Protein 2LJW (pdb70)

Foldseek 3Di:
DALVVLQVLCCVQVVFRFQWDWDCPPNFIWTWTAPDGQVDPPRPDHPVVRSVNSRVVVVVCVQLVQVCQVSVPSVPDNDDHDDVRTPGRGRPSDVSNCVNVDPD

Organism: Nostoc sp. (strain PCC 7120 / SAG 25.82 / UTEX 2576) (NCBI:txid103690)

Radius of gyration: 13.97 Å; Cα contacts (8 Å, |Δi|>4): 155; chains: 1; bounding box: 32×27×46 Å

B-factor: mean 37.46, std 22.88, range [0.03, 75.54]

Sequence (104 aa):
MTGQELRQLLLDKWGYSYDVQFRRTQGKIFLQVMWKYLEQASFPMNETEYQEHLDSVANYLHALGGAVQVKTFITQTKERPRLGKAVSIPLDLGERASEWIILEMTGQELRQLLLDKWGYSYDVQFRRTQGKIFLQVMWKYLEQASFPMNETEYQEHLDSVANYLHALGGAVQVKTFITQTKERPRLGKAVSIPLDLGERASEWIILEMTGQELRQLLLDKWGYSYDVQFRRTQGKIFLQVMWKYLEQASFPMNETEYQEHLDSVANYLHALGGAVQVKTFITQTKERPRLGKAVSIPLDLGERASEWIILEMTGQELRQLLLDKWGYSYDVQFRRTQGKIFLQVMWKYLEQASFPMNETEYQEHLDSVANYLHALGGAVQVKTFITQTKERPRLGKAVSIPLDLGERASEWIILEMTGQELRQLLLDKWGYSYDVQFRRTQGKIFLQVMWKYLEQASFPMNETEYQEHLDSVANYLHALGGAVQVKTFITQTKERPRLGKAVSIPLDLGERASEWIILEMTGQELRQLLLDKWGYSYDVQFRRTQGKIFLQVMWKYLEQASFPMNETEYQEHLDSVANYLHALGGAVQVKTFITQTKERPRLGKAVSIPLDLGERASEWIILEMTGQELRQLLLDKWGYSYDVQFRRTQGKIFLQVMWKYLEQASFPMNETEYQEHLDSVANYLHALGGAVQVKTFITQTKERPRLGKAVSIPLDLGERASEWIILEMTGQELRQLLLDKWGYSYDVQFRRTQGKIFLQVMWKYLEQASFPMNETEYQEHLDSVANYLHALGGAVQVKTFITQTKERPRLGKAVSIPLDLGERASEWIILEMTGQELRQLLLDKWGYSYDVQFRRTQGKIFLQVMWKYLEQASFPMNETEYQEHLDSVANYLHALGGAVQVKTFITQTKERPRLGKAVSIPLDLGERASEWIILEMTGQELRQLLLDKWGYSYDVQFRRTQGKIFLQVMWKYLEQASFPMNETEYQEHLDSVANYLHALGGAVQVKTFITQTKERPRLGKAVSIPLDLGERASEWIILEMTGQELRQLLLDKWGYSYDVQFRRTQGKIFLQVMWKYLEQASFPMNETEYQEHLDSVANYLHALGGAVQVKTFITQTKERPRLGKAVSIPLDLGERASEWIILEMTGQELRQLLLDKWGYSYDVQFRRTQGKIFLQVMWKYLEQASFPMNETEYQEHLDSVANYLHALGGAVQVKTFITQTKERPRLGKAVSIPLDLGERASEWIILEMTGQELRQLLLDKWGYSYDVQFRRTQGKIFLQVMWKYLEQASFPMNETEYQEHLDSVANYLHALGGAVQVKTFITQTKERPRLGKAVSIPLDLGERASEWIILEMTGQELRQLLLDKWGYSYDVQFRRTQGKIFLQVMWKYLEQASFPMNETEYQEHLDSVANYLHALGGAVQVKTFITQTKERPRLGKAVSIPLDLGERASEWIILEMTGQELRQLLLDKWGYSYDVQFRRTQGKIFLQVMWKYLEQASFPMNETEYQEHLDSVANYLHALGGAVQVKTFITQTKERPRLGKAVSIPLDLGERASEWIILEMTGQELRQLLLDKWGYSYDVQFRRTQGKIFLQVMWKYLEQASFPMNETEYQEHLDSVANYLHALGGAVQVKTFITQTKERPRLGKAVSIPLDLGERASEWIILEMTGQELRQLLLDKWGYSYDVQFRRTQGKIFLQVMWKYLEQASFPMNETEYQEHLDSVANYLHALGGAVQVKTFITQTKERPRLGKAVSIPLDLGERASEWIILEMTGQELRQLLLDKWGYSYDVQFRRTQGKIFLQVMWKYLEQASFPMNETEYQEHLDSVANYLHALGGAVQVKTFITQTKERPRLGKAVSIPLDLGERASEWIILEMTGQELRQLLLDKWGYSYDVQFRRTQGKIFLQVMWKYLEQASFPMNETEYQEHLDSVANYLHALGGAVQVKTFITQTKERPRLGKAVSIPLDLGERASEWIILEMTGQELRQLLLDKWGYSYDVQFRRTQGKIFLQVMWKYLEQASFPMNETEYQEHLDSVANYLHALGGAVQVKTFITQTKERPRLGKAVSIPLDLGERASEWIILE

Nearest PDB structures (foldseek):
  2ljw-assembly1_A  TM=9.481E-01  e=5.093E-18  Nostoc sp. PCC 7120 = FACHB-418
  2ltr-assembly1_A  TM=3.806E-01  e=2.805E+00  Caenorhabditis elegans
  9asq-assembly1_B  TM=3.616E-01  e=1.918E+00  Homo sapiens
  2ljw-assembly1_A  TM=9.619E-01  e=2.493E-18  Nostoc sp. PCC 7120 = FACHB-418
  7re4-assembly2_C  TM=4.868E-01  e=3.995E+00  Acinetobacter baumannii NIPH 201

Secondary structure (DSSP, 8-state):
--HHHHHHHHHHHHSS-EEEEEEEETTEEEEEEEEEETTSTT-SS-HHHHHHHHHHHHHHHHHHS-HHHHHHHHHH-----BTTB-EEEEE--HHHHHHHHT--

InterPro domains:
  IPR021420 Protein of unknown function DUF3067 [PF11267] (4-101)
  IPR021420 Protein of unknown function DUF3067 [PTHR35126] (1-101)

Structure (mmCIF, N/CA/C/O backbone):
data_2LJW
#
_entry.id   2LJW
#
loop_
_atom_site.group_PDB
_atom_site.id
_atom_site.type_symbol
_atom_site.label_atom_id
_atom_site.label_alt_id
_atom_site.label_comp_id
_atom_site.label_asym_id
_atom_site.label_entity_id
_atom_site.label_seq_id
_atom_site.pdbx_PDB_ins_code
_atom_site.Cartn_x
_atom_site.Cartn_y
_atom_site.Cartn_z
_atom_site.occupancy
_atom_site.B_iso_or_equiv
_atom_site.auth_seq_id
_atom_site.auth_comp_id
_atom_site.auth_asym_id
_atom_site.auth_atom_id
_atom_site.pdbx_PDB_model_num
ATOM 1 N N . MET A 1 1 ? -10.854 0.389 1.623 1.00 20.51 1 MET A N 1
ATOM 2 C CA . MET A 1 1 ? -9.883 -0.008 0.589 1.00 41.34 1 MET A CA 1
ATOM 3 C C . MET A 1 1 ? -10.215 -1.415 0.073 1.00 23.43 1 MET A C 1
ATOM 4 O O . MET A 1 1 ? -10.293 -2.365 0.858 1.00 14.43 1 MET A O 1
ATOM 20 N N . THR A 1 2 ? -10.422 -1.514 -1.238 1.00 63.25 2 THR A N 1
ATOM 21 C CA . THR A 1 2 ? -10.401 -2.775 -1.994 1.00 44.32 2 THR A CA 1
ATOM 22 C C . THR A 1 2 ? -9.109 -2.808 -2.825 1.00 60.10 2 THR A C 1
ATOM 23 O O . THR A 1 2 ? -8.392 -1.800 -2.887 1.00 61.25 2 THR A O 1
ATOM 34 N N . GLY A 1 3 ? -8.800 -3.964 -3.444 1.00 62.13 3 GLY A N 1
ATOM 35 C CA . GLY A 1 3 ? -7.675 -4.072 -4.388 1.00 34.11 3 GLY A CA 1
ATOM 36 C C . GLY A 1 3 ? -7.838 -3.136 -5.581 1.00 40.11 3 GLY A C 1
ATOM 37 O O . GLY A 1 3 ? -6.849 -2.685 -6.177 1.00 10.22 3 GLY A O 1
ATOM 41 N N . GLN A 1 4 ? -9.118 -2.867 -5.918 1.00 52.24 4 GLN A N 1
ATOM 42 C CA . GLN A 1 4 ? -9.525 -1.867 -6.910 1.00 33.14 4 GLN A CA 1
ATOM 43 C C . GLN A 1 4 ? -9.078 -0.458 -6.459 1.00 73.41 4 GLN A C 1
ATOM 44 O O . GLN A 1 4 ? -8.314 0.195 -7.159 1.00 22.42 4 GLN A O 1
ATOM 58 N N . GLU A 1 5 ? -9.548 -0.030 -5.262 1.00 20.52 5 GLU A N 1
ATOM 59 C CA . GLU A 1 5 ? -9.244 1.311 -4.692 1.00 34.24 5 GLU A CA 1
ATOM 60 C C . GLU A 1 5 ? -7.734 1.521 -4.533 1.00 62.05 5 GLU A C 1
ATOM 61 O O . GLU A 1 5 ? -7.239 2.635 -4.705 1.00 11.32 5 GLU A O 1
ATOM 73 N N . LEU A 1 6 ? -7.028 0.421 -4.223 1.00 13.22 6 LEU A N 1
ATOM 74 C CA . LEU A 1 6 ? -5.592 0.432 -3.943 1.00 2.44 6 LEU A CA 1
ATOM 75 C C . LEU A 1 6 ? -4.800 0.754 -5.215 1.00 31.34 6 LEU A C 1
ATOM 76 O O . LEU A 1 6 ? -4.013 1.700 -5.216 1.00 23.43 6 LEU A O 1
ATOM 92 N N . ARG A 1 7 ? -5.056 -0.001 -6.307 1.00 71.23 7 ARG A N 1
ATOM 93 C CA . ARG A 1 7 ? -4.381 0.232 -7.600 1.00 71.23 7 ARG A CA 1
ATOM 94 C C . ARG A 1 7 ? -4.749 1.609 -8.177 1.00 73.32 7 ARG A C 1
ATOM 95 O O . ARG A 1 7 ? -3.893 2.280 -8.732 1.00 32.24 7 ARG A O 1
ATOM 116 N N . GLN A 1 8 ? -6.027 2.018 -8.020 1.00 22.24 8 GLN A N 1
ATOM 117 C CA . GLN A 1 8 ? -6.521 3.325 -8.501 1.00 44.40 8 GLN A CA 1
ATOM 118 C C . GLN A 1 8 ? -5.870 4.472 -7.713 1.00 14.33 8 GLN A C 1
ATOM 119 O O . GLN A 1 8 ? -5.652 5.545 -8.258 1.00 63.35 8 GLN A O 1
ATOM 133 N N . LEU A 1 9 ? -5.535 4.215 -6.438 1.00 64.13 9 LEU A N 1
ATOM 134 C CA . LEU A 1 9 ? -4.836 5.186 -5.579 1.00 0.25 9 LEU A CA 1
ATOM 135 C C . LEU A 1 9 ? -3.379 5.371 -6.060 1.00 53.34 9 LEU A C 1
ATOM 136 O O . LEU A 1 9 ? -2.838 6.467 -5.981 1.00 61.45 9 LEU A O 1
ATOM 152 N N . LEU A 1 10 ? -2.773 4.280 -6.577 1.00 1.12 10 LEU A N 1
ATOM 153 C CA . LEU A 1 10 ? -1.387 4.285 -7.103 1.00 62.50 10 LEU A CA 1
ATOM 154 C C . LEU A 1 10 ? -1.334 4.915 -8.521 1.00 72.51 10 LEU A C 1
ATOM 155 O O . LEU A 1 10 ? -0.390 5.643 -8.857 1.00 42.11 10 LEU A O 1
ATOM 171 N N . LEU A 1 11 ? -2.370 4.624 -9.333 1.00 61.22 11 LEU A N 1
ATOM 172 C CA . LEU A 1 11 ? -2.446 5.026 -10.756 1.00 51.42 11 LEU A CA 1
ATOM 173 C C . LEU A 1 11 ? -2.823 6.513 -10.896 1.00 33.40 11 LEU A C 1
ATOM 174 O O . LEU A 1 11 ? -2.215 7.232 -11.689 1.00 73.54 11 LEU A O 1
ATOM 190 N N . ASP A 1 12 ? -3.824 6.968 -10.117 1.00 43.13 12 ASP A N 1
ATOM 191 C CA . ASP A 1 12 ? -4.251 8.392 -10.101 1.00 4.23 12 ASP A CA 1
ATOM 192 C C . ASP A 1 12 ? -3.130 9.293 -9.557 1.00 13.34 12 ASP A C 1
ATOM 193 O O . ASP A 1 12 ? -2.993 10.446 -9.979 1.00 11.02 12 ASP A O 1
ATOM 202 N N . LYS A 1 13 ? -2.342 8.748 -8.614 1.00 12.11 13 LYS A N 1
ATOM 203 C CA . LYS A 1 13 ? -1.299 9.502 -7.913 1.00 24.31 13 LYS A CA 1
ATOM 204 C C . LYS A 1 13 ? -0.009 9.600 -8.756 1.00 61.42 13 LYS A C 1
ATOM 205 O O . LYS A 1 13 ? 0.370 10.683 -9.208 1.00 4.34 13 LYS A O 1
ATOM 224 N N . TRP A 1 14 ? 0.638 8.445 -8.984 1.00 13.03 14 TRP A N 1
ATOM 225 C CA . TRP A 1 14 ? 2.000 8.364 -9.561 1.00 2.43 14 TRP A CA 1
ATOM 226 C C . TRP A 1 14 ? 1.985 7.893 -11.023 1.00 13.40 14 TRP A C 1
ATOM 227 O O . TRP A 1 14 ? 3.008 7.964 -11.700 1.00 25.42 14 TRP A O 1
ATOM 248 N N . GLY A 1 15 ? 0.829 7.406 -11.498 1.00 63.43 15 GLY A N 1
ATOM 249 C CA . GLY A 1 15 ? 0.680 6.972 -12.896 1.00 44.10 15 GLY A CA 1
ATOM 250 C C . GLY A 1 15 ? 1.249 5.588 -13.166 1.00 32.44 15 GLY A C 1
ATOM 251 O O . GLY A 1 15 ? 1.481 5.236 -14.320 1.00 33.20 15 GLY A O 1
ATOM 255 N N . TYR A 1 16 ? 1.481 4.814 -12.094 1.00 12.43 16 TYR A N 1
ATOM 256 C CA . TYR A 1 16 ? 2.013 3.439 -12.162 1.00 12.14 16 TYR A CA 1
ATOM 257 C C . TYR A 1 16 ? 1.368 2.595 -11.058 1.00 1.43 16 TYR A C 1
ATOM 258 O O . TYR A 1 16 ? 1.040 3.111 -9.983 1.00 40.22 16 TYR A O 1
ATOM 276 N N . SER A 1 17 ? 1.193 1.302 -11.335 1.00 54.53 17 SER A N 1
ATOM 277 C CA . SER A 1 17 ? 0.616 0.344 -10.388 1.00 72.41 17 SER A CA 1
ATOM 278 C C . SER A 1 17 ? 1.750 -0.354 -9.604 1.00 54.14 17 SER A C 1
ATOM 279 O O . SER A 1 17 ? 2.299 -1.369 -10.053 1.00 75.54 17 SER A O 1
ATOM 287 N N . TYR A 1 18 ? 2.086 0.204 -8.426 1.00 53.11 18 TYR A N 1
ATOM 288 C CA . TYR A 1 18 ? 3.218 -0.255 -7.591 1.00 62.23 18 TYR A CA 1
ATOM 289 C C . TYR A 1 18 ? 2.852 -1.452 -6.705 1.00 23.13 18 TYR A C 1
ATOM 290 O O . TYR A 1 18 ? 1.683 -1.692 -6.399 1.00 70.35 18 TYR A O 1
ATOM 308 N N . ASP A 1 19 ? 3.888 -2.179 -6.280 1.00 24.35 19 ASP A N 1
ATOM 309 C CA . ASP A 1 19 ? 3.766 -3.256 -5.299 1.00 51.23 19 ASP A CA 1
ATOM 310 C C . ASP A 1 19 ? 3.690 -2.636 -3.900 1.00 14.12 19 ASP A C 1
ATOM 311 O O . ASP A 1 19 ? 4.341 -1.624 -3.634 1.00 62.21 19 ASP A O 1
ATOM 320 N N . VAL A 1 20 ? 2.877 -3.239 -3.027 1.00 62.41 20 VAL A N 1
ATOM 321 C CA . VAL A 1 20 ? 2.690 -2.788 -1.637 1.00 12.24 20 VAL A CA 1
ATOM 322 C C . VAL A 1 20 ? 2.833 -4.001 -0.694 1.00 21.20 20 VAL A C 1
ATOM 323 O O . VAL A 1 20 ? 2.178 -5.027 -0.889 1.00 20.42 20 VAL A O 1
ATOM 336 N N . GLN A 1 21 ? 3.705 -3.889 0.319 1.00 73.10 21 GLN A N 1
ATOM 337 C CA . GLN A 1 21 ? 4.000 -4.991 1.268 1.00 12.32 21 GLN A CA 1
ATOM 338 C C . GLN A 1 21 ? 4.017 -4.468 2.704 1.00 61.04 21 GLN A C 1
ATOM 339 O O . GLN A 1 21 ? 4.444 -3.346 2.955 1.00 3.34 21 GLN A O 1
ATOM 353 N N . PHE A 1 22 ? 3.555 -5.310 3.635 1.00 33.31 22 PHE A N 1
ATOM 354 C CA . PHE A 1 22 ? 3.528 -5.006 5.074 1.00 2.12 22 PHE A CA 1
ATOM 355 C C . PHE A 1 22 ? 4.911 -5.248 5.706 1.00 74.34 22 PHE A C 1
ATOM 356 O O . PHE A 1 22 ? 5.651 -6.144 5.282 1.00 3.12 22 PHE A O 1
ATOM 373 N N . ARG A 1 23 ? 5.247 -4.443 6.726 1.00 5.34 23 ARG A N 1
ATOM 374 C CA . ARG A 1 23 ? 6.474 -4.605 7.512 1.00 70.13 23 ARG A CA 1
ATOM 375 C C . ARG A 1 23 ? 6.209 -4.212 8.969 1.00 74.11 23 ARG A C 1
ATOM 376 O O . ARG A 1 23 ? 5.619 -3.162 9.244 1.00 51.22 23 ARG A O 1
ATOM 397 N N . ARG A 1 24 ? 6.644 -5.076 9.890 1.00 4.51 24 ARG A N 1
ATOM 398 C CA . ARG A 1 24 ? 6.529 -4.867 11.331 1.00 71.34 24 ARG A CA 1
ATOM 399 C C . ARG A 1 24 ? 7.889 -4.432 11.898 1.00 5.42 24 ARG A C 1
ATOM 400 O O . ARG A 1 24 ? 8.911 -5.078 11.638 1.00 74.05 24 ARG A O 1
ATOM 421 N N . THR A 1 25 ? 7.883 -3.320 12.646 1.00 54.52 25 THR A N 1
ATOM 422 C CA . THR A 1 25 ? 9.061 -2.813 13.364 1.00 74.43 25 THR A CA 1
ATOM 423 C C . THR A 1 25 ? 8.619 -2.207 14.700 1.00 61.44 25 THR A C 1
ATOM 424 O O . THR A 1 25 ? 7.676 -1.411 14.730 1.00 14.13 25 THR A O 1
ATOM 435 N N . GLN A 1 26 ? 9.280 -2.642 15.803 1.00 72.54 26 GLN A N 1
ATOM 436 C CA . GLN A 1 26 ? 9.007 -2.196 17.195 1.00 50.01 26 GLN A CA 1
ATOM 437 C C . GLN A 1 26 ? 7.638 -2.695 17.733 1.00 34.43 26 GLN A C 1
ATOM 438 O O . GLN A 1 26 ? 7.326 -2.487 18.906 1.00 52.21 26 GLN A O 1
ATOM 452 N N . GLY A 1 27 ? 6.848 -3.383 16.891 1.00 53.51 27 GLY A N 1
ATOM 453 C CA . GLY A 1 27 ? 5.462 -3.740 17.215 1.00 73.13 27 GLY A CA 1
ATOM 454 C C . GLY A 1 27 ? 4.442 -2.860 16.493 1.00 21.42 27 GLY A C 1
ATOM 455 O O . GLY A 1 27 ? 3.248 -2.917 16.779 1.00 15.40 27 GLY A O 1
ATOM 459 N N . LYS A 1 28 ? 4.929 -2.049 15.542 1.00 2.22 28 LYS A N 1
ATOM 460 C CA . LYS A 1 28 ? 4.097 -1.211 14.650 1.00 25.13 28 LYS A CA 1
ATOM 461 C C . LYS A 1 28 ? 3.979 -1.910 13.288 1.00 15.03 28 LYS A C 1
ATOM 462 O O . LYS A 1 28 ? 4.869 -2.680 12.914 1.00 41.00 28 LYS A O 1
ATOM 481 N N . ILE A 1 29 ? 2.897 -1.628 12.548 1.00 31.43 29 ILE A N 1
ATOM 482 C CA . ILE A 1 29 ? 2.696 -2.155 11.181 1.00 55.41 29 ILE A CA 1
ATOM 483 C C . ILE A 1 29 ? 2.737 -0.984 10.166 1.00 14.15 29 ILE A C 1
ATOM 484 O O . ILE A 1 29 ? 2.154 0.084 10.400 1.00 31.51 29 ILE A O 1
ATOM 500 N N . PHE A 1 30 ? 3.493 -1.180 9.076 1.00 15.00 30 PHE A N 1
ATOM 501 C CA . PHE A 1 30 ? 3.678 -0.191 7.998 1.00 2.44 30 PHE A CA 1
ATOM 502 C C . PHE A 1 30 ? 3.361 -0.852 6.653 1.00 11.00 30 PHE A C 1
ATOM 503 O O . PHE A 1 30 ? 3.696 -2.021 6.448 1.00 1.44 30 PHE A O 1
ATOM 520 N N . LEU A 1 31 ? 2.718 -0.106 5.742 1.00 22.21 31 LEU A N 1
ATOM 521 C CA . LEU A 1 31 ? 2.516 -0.543 4.356 1.00 64.42 31 LEU A CA 1
ATOM 522 C C . LEU A 1 31 ? 3.545 0.166 3.457 1.00 14.15 31 LEU A C 1
ATOM 523 O O . LEU A 1 31 ? 3.378 1.335 3.111 1.00 0.42 31 LEU A O 1
ATOM 539 N N . GLN A 1 32 ? 4.620 -0.548 3.109 1.00 21.03 32 GLN A N 1
ATOM 540 C CA . GLN A 1 32 ? 5.708 -0.020 2.280 1.00 44.10 32 GLN A CA 1
ATOM 541 C C . GLN A 1 32 ? 5.387 -0.208 0.793 1.00 33.32 32 GLN A C 1
ATOM 542 O O . GLN A 1 32 ? 5.395 -1.337 0.278 1.00 71.02 32 GLN A O 1
ATOM 556 N N . VAL A 1 33 ? 5.059 0.910 0.137 1.00 13.22 33 VAL A N 1
ATOM 557 C CA . VAL A 1 33 ? 4.898 0.969 -1.313 1.00 3.11 33 VAL A CA 1
ATOM 558 C C . VAL A 1 33 ? 6.288 0.884 -1.970 1.00 52.22 33 VAL A C 1
ATOM 559 O O . VAL A 1 33 ? 7.097 1.820 -1.858 1.00 42.42 33 VAL A O 1
ATOM 572 N N . MET A 1 34 ? 6.566 -0.272 -2.589 1.00 52.31 34 MET A N 1
ATOM 573 C CA . MET A 1 34 ? 7.791 -0.511 -3.366 1.00 23.24 34 MET A CA 1
ATOM 574 C C . MET A 1 34 ? 7.815 0.368 -4.627 1.00 32.24 34 MET A C 1
ATOM 575 O O . MET A 1 34 ? 6.768 0.744 -5.154 1.00 3.14 34 MET A O 1
ATOM 589 N N . TRP A 1 35 ? 9.033 0.660 -5.100 1.00 44.23 35 TRP A N 1
ATOM 590 C CA . TRP A 1 35 ? 9.278 1.449 -6.329 1.00 65.53 35 TRP A CA 1
ATOM 591 C C . TRP A 1 35 ? 9.110 0.595 -7.600 1.00 23.44 35 TRP A C 1
ATOM 592 O O . TRP A 1 35 ? 9.199 1.110 -8.717 1.00 11.25 35 TRP A O 1
ATOM 613 N N . LYS A 1 36 ? 8.874 -0.711 -7.410 1.00 35.43 36 LYS A N 1
ATOM 614 C CA . LYS A 1 36 ? 8.649 -1.661 -8.500 1.00 32.24 36 LYS A CA 1
ATOM 615 C C . LYS A 1 36 ? 7.154 -1.700 -8.830 1.00 53.41 36 LYS A C 1
ATOM 616 O O . LYS A 1 36 ? 6.316 -1.772 -7.927 1.00 61.42 36 LYS A O 1
ATOM 635 N N . TYR A 1 37 ? 6.845 -1.645 -10.125 1.00 44.41 37 TYR A N 1
ATOM 636 C CA . TYR A 1 37 ? 5.468 -1.558 -10.644 1.00 50.00 37 TYR A CA 1
ATOM 637 C C . TYR A 1 37 ? 5.273 -2.563 -11.788 1.00 43.31 37 TYR A C 1
ATOM 638 O O . TYR A 1 37 ? 6.250 -2.976 -12.412 1.00 2.50 37 TYR A O 1
ATOM 656 N N . LEU A 1 38 ? 4.005 -2.950 -12.061 1.00 75.02 38 LEU A N 1
ATOM 657 C CA . LEU A 1 38 ? 3.668 -4.018 -13.038 1.00 34.41 38 LEU A CA 1
ATOM 658 C C . LEU A 1 38 ? 4.057 -3.627 -14.488 1.00 12.43 38 LEU A C 1
ATOM 659 O O . LEU A 1 38 ? 4.202 -4.495 -15.352 1.00 74.31 38 LEU A O 1
ATOM 675 N N . GLU A 1 39 ? 4.247 -2.316 -14.739 1.00 31.01 39 GLU A N 1
ATOM 676 C CA . GLU A 1 39 ? 4.649 -1.795 -16.057 1.00 32.31 39 GLU A CA 1
ATOM 677 C C . GLU A 1 39 ? 6.145 -2.105 -16.342 1.00 4.12 39 GLU A C 1
ATOM 678 O O . GLU A 1 39 ? 6.595 -2.015 -17.490 1.00 23.05 39 GLU A O 1
ATOM 690 N N . GLN A 1 40 ? 6.905 -2.453 -15.276 1.00 41.25 40 GLN A N 1
ATOM 691 C CA . GLN A 1 40 ? 8.270 -3.010 -15.391 1.00 45.12 40 GLN A CA 1
ATOM 692 C C . GLN A 1 40 ? 8.210 -4.435 -15.966 1.00 14.12 40 GLN A C 1
ATOM 693 O O . GLN A 1 40 ? 7.370 -5.243 -15.548 1.00 1.43 40 GLN A O 1
ATOM 707 N N . ALA A 1 41 ? 9.130 -4.727 -16.902 1.00 32.20 41 ALA A N 1
ATOM 708 C CA . ALA A 1 41 ? 9.227 -6.035 -17.582 1.00 34.42 41 ALA A CA 1
ATOM 709 C C . ALA A 1 41 ? 9.601 -7.159 -16.594 1.00 51.32 41 ALA A C 1
ATOM 710 O O . ALA A 1 41 ? 9.085 -8.274 -16.687 1.00 11.14 41 ALA A O 1
ATOM 717 N N . SER A 1 42 ? 10.467 -6.826 -15.622 1.00 21.52 42 SER A N 1
ATOM 718 C CA . SER A 1 42 ? 11.018 -7.785 -14.640 1.00 65.54 42 SER A CA 1
ATOM 719 C C . SER A 1 42 ? 10.243 -7.743 -13.305 1.00 75.52 42 SER A C 1
ATOM 720 O O . SER A 1 42 ? 10.840 -7.826 -12.223 1.00 23.12 42 SER A O 1
ATOM 728 N N . PHE A 1 43 ? 8.904 -7.633 -13.381 1.00 71.33 43 PHE A N 1
ATOM 729 C CA . PHE A 1 43 ? 8.041 -7.644 -12.188 1.00 24.21 43 PHE A CA 1
ATOM 730 C C . PHE A 1 43 ? 7.787 -9.117 -11.726 1.00 62.04 43 PHE A C 1
ATOM 731 O O . PHE A 1 43 ? 7.405 -9.954 -12.552 1.00 63.23 43 PHE A O 1
ATOM 748 N N . PRO A 1 44 ? 7.995 -9.451 -10.392 1.00 44.21 44 PRO A N 1
ATOM 749 C CA . PRO A 1 44 ? 7.941 -10.860 -9.873 1.00 1.23 44 PRO A CA 1
ATOM 750 C C . PRO A 1 44 ? 6.523 -11.483 -9.838 1.00 64.22 44 PRO A C 1
ATOM 751 O O . PRO A 1 44 ? 6.373 -12.673 -9.522 1.00 14.23 44 PRO A O 1
ATOM 762 N N . MET A 1 45 ? 5.489 -10.674 -10.128 1.00 34.30 45 MET A N 1
ATOM 763 C CA . MET A 1 45 ? 4.086 -11.136 -10.186 1.00 45.12 45 MET A CA 1
ATOM 764 C C . MET A 1 45 ? 3.497 -10.848 -11.575 1.00 24.41 45 MET A C 1
ATOM 765 O O . MET A 1 45 ? 3.814 -9.825 -12.196 1.00 52.34 45 MET A O 1
ATOM 779 N N . ASN A 1 46 ? 2.641 -11.762 -12.052 1.00 32.50 46 ASN A N 1
ATOM 780 C CA . ASN A 1 46 ? 1.858 -11.563 -13.290 1.00 74.44 46 ASN A CA 1
ATOM 781 C C . ASN A 1 46 ? 0.674 -10.618 -13.016 1.00 44.04 46 ASN A C 1
ATOM 782 O O . ASN A 1 46 ? 0.451 -10.226 -11.872 1.00 22.20 46 ASN A O 1
ATOM 793 N N . GLU A 1 47 ? -0.078 -10.272 -14.072 1.00 64.22 47 GLU A N 1
ATOM 794 C CA . GLU A 1 47 ? -1.142 -9.248 -14.022 1.00 60.51 47 GLU A CA 1
ATOM 795 C C . GLU A 1 47 ? -2.239 -9.591 -12.987 1.00 0.14 47 GLU A C 1
ATOM 796 O O . GLU A 1 47 ? -2.616 -8.739 -12.167 1.00 20.32 47 GLU A O 1
ATOM 808 N N . THR A 1 48 ? -2.712 -10.850 -13.013 1.00 15.54 48 THR A N 1
ATOM 809 C CA . THR A 1 48 ? -3.758 -11.332 -12.099 1.00 45.31 48 THR A CA 1
ATOM 810 C C . THR A 1 48 ? -3.209 -11.476 -10.664 1.00 33.13 48 THR A C 1
ATOM 811 O O . THR A 1 48 ? -3.832 -10.997 -9.720 1.00 14.24 48 THR A O 1
ATOM 822 N N . GLU A 1 49 ? -2.008 -12.101 -10.537 1.00 4.03 49 GLU A N 1
ATOM 823 C CA . GLU A 1 49 ? -1.360 -12.393 -9.229 1.00 71.03 49 GLU A CA 1
ATOM 824 C C . GLU A 1 49 ? -1.086 -11.105 -8.445 1.00 71.23 49 GLU A C 1
ATOM 825 O O . GLU A 1 49 ? -1.256 -11.066 -7.225 1.00 5.32 49 GLU A O 1
ATOM 837 N N . TYR A 1 50 ? -0.662 -10.068 -9.189 1.00 2.42 50 TYR A N 1
ATOM 838 C CA . TYR A 1 50 ? -0.406 -8.720 -8.665 1.00 64.04 50 TYR A CA 1
ATOM 839 C C . TYR A 1 50 ? -1.698 -8.115 -8.077 1.00 41.23 50 TYR A C 1
ATOM 840 O O . TYR A 1 50 ? -1.670 -7.505 -7.006 1.00 20.43 50 TYR A O 1
ATOM 858 N N . GLN A 1 51 ? -2.821 -8.305 -8.785 1.00 23.21 51 GLN A N 1
ATOM 859 C CA . GLN A 1 51 ? -4.117 -7.738 -8.388 1.00 25.44 51 GLN A CA 1
ATOM 860 C C . GLN A 1 51 ? -4.695 -8.485 -7.161 1.00 44.43 51 GLN A C 1
ATOM 861 O O . GLN A 1 51 ? -5.292 -7.863 -6.273 1.00 25.25 51 GLN A O 1
ATOM 875 N N . GLU A 1 52 ? -4.494 -9.817 -7.131 1.00 15.31 52 GLU A N 1
ATOM 876 C CA . GLU A 1 52 ? -4.891 -10.683 -5.997 1.00 44.21 52 GLU A CA 1
ATOM 877 C C . GLU A 1 52 ? -4.050 -10.337 -4.751 1.00 64.12 52 GLU A C 1
ATOM 878 O O . GLU A 1 52 ? -4.539 -10.421 -3.619 1.00 15.14 52 GLU A O 1
ATOM 890 N N . HIS A 1 53 ? -2.785 -9.922 -5.001 1.00 24.01 53 HIS A N 1
ATOM 891 C CA . HIS A 1 53 ? -1.850 -9.441 -3.967 1.00 45.32 53 HIS A CA 1
ATOM 892 C C . HIS A 1 53 ? -2.375 -8.127 -3.362 1.00 25.31 53 HIS A C 1
ATOM 893 O O . HIS A 1 53 ? -2.387 -7.977 -2.140 1.00 63.11 53 HIS A O 1
ATOM 908 N N . LEU A 1 54 ? -2.802 -7.186 -4.239 1.00 32.33 54 LEU A N 1
A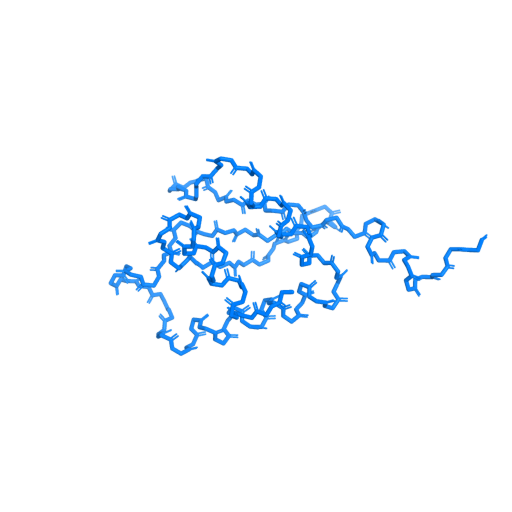TOM 909 C CA . LEU A 1 54 ? -3.361 -5.882 -3.813 1.00 24.43 54 LEU A CA 1
ATOM 910 C C . LEU A 1 54 ? -4.605 -6.074 -2.946 1.00 34.11 54 LEU A C 1
ATOM 911 O O . LEU A 1 54 ? -4.771 -5.397 -1.939 1.00 53.23 54 LEU A O 1
ATOM 927 N N . ASP A 1 55 ? -5.465 -7.011 -3.371 1.00 63.43 55 ASP A N 1
ATOM 928 C CA . ASP A 1 55 ? -6.763 -7.271 -2.734 1.00 4.02 55 ASP A CA 1
ATOM 929 C C . ASP A 1 55 ? -6.573 -8.027 -1.405 1.00 24.31 55 ASP A C 1
ATOM 930 O O . ASP A 1 55 ? -7.384 -7.897 -0.485 1.00 14.02 55 ASP A O 1
ATOM 939 N N . SER A 1 56 ? -5.469 -8.796 -1.312 1.00 21.33 56 SER A N 1
ATOM 940 C CA . SER A 1 56 ? -5.077 -9.497 -0.078 1.00 43.23 56 SER A CA 1
ATOM 941 C C . SER A 1 56 ? -4.554 -8.485 0.963 1.00 41.43 56 SER A C 1
ATOM 942 O O . SER A 1 56 ? -4.884 -8.571 2.152 1.00 33.33 56 SER A O 1
ATOM 950 N N . VAL A 1 57 ? -3.751 -7.517 0.478 1.00 73.05 57 VAL A N 1
ATOM 951 C CA . VAL A 1 57 ? -3.255 -6.379 1.273 1.00 14.34 57 VAL A CA 1
ATOM 952 C C . VAL A 1 57 ? -4.439 -5.529 1.777 1.00 54.22 57 VAL A C 1
ATOM 953 O O . VAL A 1 57 ? -4.519 -5.199 2.962 1.00 42.13 57 VAL A O 1
ATOM 966 N N . ALA A 1 58 ? -5.368 -5.240 0.853 1.00 51.11 58 ALA A N 1
ATOM 967 C CA . ALA A 1 58 ? -6.545 -4.391 1.094 1.00 14.21 58 ALA A CA 1
ATOM 968 C C . ALA A 1 58 ? -7.513 -5.041 2.093 1.00 33.02 58 ALA A C 1
ATOM 969 O O . ALA A 1 58 ? -8.233 -4.336 2.812 1.00 61.42 58 ALA A O 1
ATOM 976 N N . ASN A 1 59 ? -7.511 -6.392 2.116 1.00 65.24 59 ASN A N 1
ATOM 977 C CA . ASN A 1 59 ? -8.286 -7.199 3.076 1.00 44.02 59 ASN A CA 1
ATOM 978 C C . ASN A 1 59 ? -7.813 -6.901 4.514 1.00 11.11 59 ASN A C 1
ATOM 979 O O . ASN A 1 59 ? -8.637 -6.715 5.417 1.00 64.01 59 ASN A O 1
ATOM 990 N N . TYR A 1 60 ? -6.471 -6.840 4.693 1.00 62.44 60 TYR A N 1
ATOM 991 C CA . TYR A 1 60 ? -5.836 -6.502 5.983 1.00 43.30 60 TYR A CA 1
ATOM 992 C C . TYR A 1 60 ? -6.052 -5.033 6.337 1.00 34.01 60 TYR A C 1
ATOM 993 O O . TYR A 1 60 ? -6.278 -4.713 7.493 1.00 71.02 60 TYR A O 1
ATOM 1011 N N . LEU A 1 61 ? -5.976 -4.149 5.332 1.00 44.40 61 LEU A N 1
ATOM 1012 C CA . LEU A 1 61 ? -6.214 -2.706 5.519 1.00 11.14 61 LEU A CA 1
ATOM 1013 C C . LEU A 1 61 ? -7.644 -2.460 6.059 1.00 25.11 61 LEU A C 1
ATOM 1014 O O . LEU A 1 61 ? -7.861 -1.584 6.906 1.00 1.51 61 LEU A O 1
ATOM 1030 N N . HIS A 1 62 ? -8.591 -3.282 5.577 1.00 51.44 62 HIS A N 1
ATOM 1031 C CA . HIS A 1 62 ? -9.999 -3.259 6.009 1.00 41.24 62 HIS A CA 1
ATOM 1032 C C . HIS A 1 62 ? -10.145 -3.848 7.430 1.00 70.41 62 HIS A C 1
ATOM 1033 O O . HIS A 1 62 ? -10.830 -3.268 8.283 1.00 31.10 62 HIS A O 1
ATOM 1048 N N . ALA A 1 63 ? -9.471 -4.991 7.662 1.00 45.03 63 ALA A N 1
ATOM 1049 C CA . ALA A 1 63 ? -9.559 -5.765 8.922 1.00 20.24 63 ALA A CA 1
ATOM 1050 C C . ALA A 1 63 ? -9.005 -4.972 10.119 1.00 71.23 63 ALA A C 1
ATOM 1051 O O . ALA A 1 63 ? -9.595 -4.957 11.201 1.00 44.32 63 ALA A O 1
ATOM 1058 N N . LEU A 1 64 ? -7.871 -4.303 9.887 1.00 63.35 64 LEU A N 1
ATOM 1059 C CA . LEU A 1 64 ? -7.111 -3.587 10.926 1.00 53.23 64 LEU A CA 1
ATOM 1060 C C . LEU A 1 64 ? -7.589 -2.130 11.071 1.00 44.15 64 LEU A C 1
ATOM 1061 O O . LEU A 1 64 ? -7.404 -1.515 12.127 1.00 54.54 64 LEU A O 1
ATOM 1077 N N . GLY A 1 65 ? -8.226 -1.595 10.011 1.00 24.02 65 GLY A N 1
ATOM 1078 C CA . GLY A 1 65 ? -8.664 -0.194 9.973 1.00 15.31 65 GLY A CA 1
ATOM 1079 C C . GLY A 1 65 ? -7.570 0.751 9.471 1.00 54.55 65 GLY A C 1
ATOM 1080 O O . GLY A 1 65 ? -7.706 1.978 9.566 1.00 64.12 65 GLY A O 1
ATOM 1084 N N . GLY A 1 66 ? -6.489 0.164 8.905 1.00 72.05 66 GLY A N 1
ATOM 1085 C CA . GLY A 1 66 ? -5.351 0.929 8.386 1.00 2.22 66 GLY A CA 1
ATOM 1086 C C . GLY A 1 66 ? -5.569 1.432 6.958 1.00 51.24 66 GLY A C 1
ATOM 1087 O O . GLY A 1 66 ? -4.708 2.120 6.406 1.00 61.22 66 GLY A O 1
ATOM 1091 N N . ALA A 1 67 ? -6.731 1.090 6.370 1.00 35.45 67 ALA A N 1
ATOM 1092 C CA . ALA A 1 67 ? -7.099 1.477 4.995 1.00 21.54 67 ALA A CA 1
ATOM 1093 C C . ALA A 1 67 ? -7.285 2.984 4.861 1.00 70.42 67 ALA A C 1
ATOM 1094 O O . ALA A 1 67 ? -6.834 3.582 3.878 1.00 12.45 67 ALA A O 1
ATOM 1101 N N . VAL A 1 68 ? -7.963 3.578 5.862 1.00 33.23 68 VAL A N 1
ATOM 1102 C CA . VAL A 1 68 ? -8.169 5.032 5.946 1.00 63.51 68 VAL A CA 1
ATOM 1103 C C . VAL A 1 68 ? -6.804 5.735 6.012 1.00 14.23 68 VAL A C 1
ATOM 1104 O O . VAL A 1 68 ? -6.595 6.742 5.349 1.00 14.22 68 VAL A O 1
ATOM 1117 N N . GLN A 1 69 ? -5.872 5.132 6.776 1.00 52.15 69 GLN A N 1
ATOM 1118 C CA . GLN A 1 69 ? -4.512 5.666 6.989 1.00 4.31 69 GLN A CA 1
ATOM 1119 C C . GLN A 1 69 ? -3.715 5.716 5.666 1.00 52.31 69 GLN A C 1
ATOM 1120 O O . GLN A 1 69 ? -2.956 6.657 5.445 1.00 35.15 69 GLN A O 1
ATOM 1134 N N . VAL A 1 70 ? -3.926 4.708 4.790 1.00 42.54 70 VAL A N 1
ATOM 1135 C CA . VAL A 1 70 ? -3.322 4.655 3.436 1.00 20.04 70 VAL A CA 1
ATOM 1136 C C . VAL A 1 70 ? -3.949 5.728 2.522 1.00 34.44 70 VAL A C 1
ATOM 1137 O O . VAL A 1 70 ? -3.239 6.474 1.833 1.00 3.34 70 VAL A O 1
ATOM 1150 N N . LYS A 1 71 ? -5.291 5.809 2.561 1.00 23.42 71 LYS A N 1
ATOM 1151 C CA . LYS A 1 71 ? -6.083 6.746 1.737 1.00 1.45 71 LYS A CA 1
ATOM 1152 C C . LYS A 1 71 ? -5.914 8.211 2.190 1.00 64.14 71 LYS A C 1
ATOM 1153 O O . LYS A 1 71 ? -6.216 9.136 1.435 1.00 2.25 71 LYS A O 1
ATOM 1172 N N . THR A 1 72 ? -5.436 8.405 3.423 1.00 2.40 72 THR A N 1
ATOM 1173 C CA . THR A 1 72 ? -5.131 9.731 3.969 1.00 30.33 72 THR A CA 1
ATOM 1174 C C . THR A 1 72 ? -3.670 10.100 3.658 1.00 12.11 72 THR A C 1
ATOM 1175 O O . THR A 1 72 ? -3.383 11.235 3.276 1.00 20.31 72 THR A O 1
ATOM 1186 N N . PHE A 1 73 ? -2.762 9.113 3.793 1.00 12.52 73 PHE A N 1
ATOM 1187 C CA . PHE A 1 73 ? -1.316 9.332 3.639 1.00 35.51 73 PHE A CA 1
ATOM 1188 C C . PHE A 1 73 ? -0.973 9.658 2.176 1.00 33.51 73 PHE A C 1
ATOM 1189 O O . PHE A 1 73 ? -0.507 10.759 1.894 1.00 35.20 73 PHE A O 1
ATOM 1206 N N . ILE A 1 74 ? -1.249 8.695 1.262 1.00 71.00 74 ILE A N 1
ATOM 1207 C CA . ILE A 1 74 ? -0.860 8.782 -0.167 1.00 52.34 74 ILE A CA 1
ATOM 1208 C C . ILE A 1 74 ? -1.459 10.028 -0.843 1.00 14.21 74 ILE A C 1
ATOM 1209 O O . ILE A 1 74 ? -0.739 10.766 -1.521 1.00 33.33 74 ILE A O 1
ATOM 1225 N N . THR A 1 75 ? -2.761 10.273 -0.610 1.00 52.41 75 THR A N 1
ATOM 1226 C CA . THR A 1 75 ? -3.494 11.361 -1.273 1.00 12.21 75 THR A CA 1
ATOM 1227 C C . THR A 1 75 ? -2.898 12.748 -0.917 1.00 51.24 75 THR A C 1
ATOM 1228 O O . THR A 1 75 ? -2.731 13.594 -1.801 1.00 43.24 75 THR A O 1
ATOM 1239 N N . GLN A 1 76 ? -2.515 12.937 0.366 1.00 4.11 76 GLN A N 1
ATOM 1240 C CA . GLN A 1 76 ? -1.983 14.230 0.859 1.00 41.52 76 GLN A CA 1
ATOM 1241 C C . GLN A 1 76 ? -0.474 14.390 0.569 1.00 1.41 76 GLN A C 1
ATOM 1242 O O . GLN A 1 76 ? -0.021 15.503 0.280 1.00 11.33 76 GLN A O 1
ATOM 1256 N N . THR A 1 77 ? 0.299 13.284 0.668 1.00 54.43 77 THR A N 1
ATOM 1257 C CA . THR A 1 77 ? 1.778 13.333 0.577 1.00 54.53 77 THR A CA 1
ATOM 1258 C C . THR A 1 77 ? 2.235 13.593 -0.872 1.00 62.54 77 THR A C 1
ATOM 1259 O O . THR A 1 77 ? 1.503 13.311 -1.819 1.00 22.03 77 THR A O 1
ATOM 1270 N N . LYS A 1 78 ? 3.443 14.148 -1.026 1.00 20.42 78 LYS A N 1
ATOM 1271 C CA . LYS A 1 78 ? 4.054 14.422 -2.346 1.00 41.22 78 LYS A CA 1
ATOM 1272 C C . LYS A 1 78 ? 5.177 13.407 -2.641 1.00 54.04 78 LYS A C 1
ATOM 1273 O O . LYS A 1 78 ? 5.859 13.508 -3.671 1.00 45.31 78 LYS A O 1
ATOM 1292 N N . GLU A 1 79 ? 5.347 12.424 -1.727 1.00 54.23 79 GLU A N 1
ATOM 1293 C CA . GLU A 1 79 ? 6.332 11.339 -1.870 1.00 21.45 79 GLU A CA 1
ATOM 1294 C C . GLU A 1 79 ? 6.034 10.473 -3.096 1.00 44.20 79 GLU A C 1
ATOM 1295 O O . GLU A 1 79 ? 4.877 10.187 -3.396 1.00 30.13 79 GLU A O 1
ATOM 1307 N N . ARG A 1 80 ? 7.107 10.081 -3.788 1.00 43.13 80 ARG A N 1
ATOM 1308 C CA . ARG A 1 80 ? 7.090 9.041 -4.821 1.00 23.45 80 ARG A CA 1
ATOM 1309 C C . ARG A 1 80 ? 8.033 7.905 -4.394 1.00 3.43 80 ARG A C 1
ATOM 1310 O O . ARG A 1 80 ? 9.120 8.188 -3.862 1.00 71.31 80 ARG A O 1
ATOM 1331 N N . PRO A 1 81 ? 7.626 6.605 -4.583 1.00 12.52 81 PRO A N 1
ATOM 1332 C CA . PRO A 1 81 ? 8.517 5.466 -4.321 1.00 52.53 81 PRO A CA 1
ATOM 1333 C C . PRO A 1 81 ? 9.697 5.462 -5.327 1.00 42.20 81 PRO A C 1
ATOM 1334 O O . PRO A 1 81 ? 9.507 5.410 -6.551 1.00 64.42 81 PRO A O 1
ATOM 1345 N N . ARG A 1 82 ? 10.902 5.545 -4.770 1.00 14.34 82 ARG A N 1
ATOM 1346 C CA . ARG A 1 82 ? 12.171 5.688 -5.496 1.00 3.44 82 ARG A CA 1
ATOM 1347 C C . ARG A 1 82 ? 13.125 4.561 -5.070 1.00 15.50 82 ARG A C 1
ATOM 1348 O O . ARG A 1 82 ? 12.966 4.005 -3.986 1.00 24.44 82 ARG A O 1
ATOM 1369 N N . LEU A 1 83 ? 14.103 4.230 -5.930 1.00 14.22 83 LEU A N 1
ATOM 1370 C CA . LEU A 1 83 ? 15.136 3.212 -5.649 1.00 53.22 83 LEU A CA 1
ATOM 1371 C C . LEU A 1 83 ? 15.902 3.548 -4.347 1.00 15.41 83 LEU A C 1
ATOM 1372 O O . LEU A 1 83 ? 16.782 4.422 -4.331 1.00 25.45 83 LEU A O 1
ATOM 1388 N N . GLY A 1 84 ? 15.503 2.875 -3.252 1.00 32.12 84 GLY A N 1
ATOM 1389 C CA . GLY A 1 84 ? 16.101 3.067 -1.928 1.00 34.52 84 GLY A CA 1
ATOM 1390 C C . GLY A 1 84 ? 15.157 3.724 -0.930 1.00 62.14 84 GLY A C 1
ATOM 1391 O O . GLY A 1 84 ? 15.311 3.545 0.283 1.00 14.41 84 GLY A O 1
ATOM 1395 N N . LYS A 1 85 ? 14.199 4.521 -1.437 1.00 23.54 85 LYS A N 1
ATOM 1396 C CA . LYS A 1 85 ? 13.188 5.208 -0.612 1.00 45.41 85 LYS A CA 1
ATOM 1397 C C . LYS A 1 85 ? 11.804 4.601 -0.920 1.00 54.13 85 LYS A C 1
ATOM 1398 O O . LYS A 1 85 ? 11.198 4.907 -1.948 1.00 33.11 85 LYS A O 1
ATOM 1417 N N . ALA A 1 86 ? 11.312 3.754 -0.015 1.00 4.10 86 ALA A N 1
ATOM 1418 C CA . ALA A 1 86 ? 9.943 3.211 -0.089 1.00 60.25 86 ALA A CA 1
ATOM 1419 C C . ALA A 1 86 ? 8.993 4.136 0.674 1.00 24.43 86 ALA A C 1
ATOM 1420 O O . ALA A 1 86 ? 9.385 4.740 1.685 1.00 44.32 86 ALA A O 1
ATOM 1427 N N . VAL A 1 87 ? 7.754 4.259 0.180 1.00 35.05 87 VAL A N 1
ATOM 1428 C CA . VAL A 1 87 ? 6.708 5.022 0.869 1.00 60.21 87 VAL A CA 1
ATOM 1429 C C . VAL A 1 87 ? 6.135 4.129 1.992 1.00 25.41 87 VAL A C 1
ATOM 1430 O O . VAL A 1 87 ? 5.183 3.366 1.789 1.00 31.23 87 VAL A O 1
ATOM 1443 N N . SER A 1 88 ? 6.785 4.203 3.169 1.00 3.24 88 SER A N 1
ATOM 1444 C CA . SER A 1 88 ? 6.453 3.367 4.327 1.00 34.54 88 SER A CA 1
ATOM 1445 C C . SER A 1 88 ? 5.320 4.033 5.110 1.00 63.23 88 SER A C 1
ATOM 1446 O O . SER A 1 88 ? 5.558 4.832 6.017 1.00 61.42 88 SER A O 1
ATOM 1454 N N . ILE A 1 89 ? 4.090 3.719 4.691 1.00 41.44 89 ILE A N 1
ATOM 1455 C CA . ILE A 1 89 ? 2.859 4.294 5.251 1.00 60.24 89 ILE A CA 1
ATOM 1456 C C . ILE A 1 89 ? 2.659 3.826 6.709 1.00 14.13 89 ILE A C 1
ATOM 1457 O O . ILE A 1 89 ? 2.476 2.622 6.933 1.00 24.14 89 ILE A O 1
ATOM 1473 N N . PRO A 1 90 ? 2.721 4.756 7.722 1.00 10.32 90 PRO A N 1
ATOM 1474 C CA . PRO A 1 90 ? 2.426 4.404 9.121 1.00 14.53 90 PRO A CA 1
ATOM 1475 C C . PRO A 1 90 ? 0.937 4.055 9.287 1.00 72.10 90 PRO A C 1
ATOM 1476 O O . PRO A 1 90 ? 0.058 4.915 9.107 1.00 24.11 90 PRO A O 1
ATOM 1487 N N . LEU A 1 91 ? 0.660 2.781 9.593 1.00 70.25 91 LEU A N 1
ATOM 1488 C CA . LEU A 1 91 ? -0.700 2.315 9.847 1.00 33.12 91 LEU A CA 1
ATOM 1489 C C . LEU A 1 91 ? -0.971 2.427 11.346 1.00 11.23 91 LEU A C 1
ATOM 1490 O O . LEU A 1 91 ? -0.654 1.520 12.128 1.00 61.04 91 LEU A O 1
ATOM 1506 N N . ASP A 1 92 ? -1.502 3.591 11.728 1.00 13.31 92 ASP A N 1
ATOM 1507 C CA . ASP A 1 92 ? -1.919 3.868 13.101 1.00 2.01 92 ASP A CA 1
ATOM 1508 C C . ASP A 1 92 ? -3.150 3.021 13.400 1.00 45.03 92 ASP A C 1
ATOM 1509 O O . ASP A 1 92 ? -4.138 3.080 12.664 1.00 50.35 92 ASP A O 1
ATOM 1518 N N . LEU A 1 93 ? -3.060 2.209 14.447 1.00 30.41 93 LEU A N 1
ATOM 1519 C CA . LEU A 1 93 ? -4.186 1.428 14.961 1.00 3.22 93 LEU A CA 1
ATOM 1520 C C . LEU A 1 93 ? -4.488 1.882 16.398 1.00 32.41 93 LEU A C 1
ATOM 1521 O O . LEU A 1 93 ? -5.080 1.146 17.183 1.00 41.30 93 LEU A O 1
ATOM 1537 N N . GLY A 1 94 ? -4.096 3.137 16.712 1.00 41.24 94 GLY A N 1
ATOM 1538 C CA . GLY A 1 94 ? -4.368 3.739 18.007 1.00 41.00 94 GLY A CA 1
ATOM 1539 C C . GLY A 1 94 ? -5.854 3.990 18.187 1.00 53.21 94 GLY A C 1
ATOM 1540 O O . GLY A 1 94 ? -6.501 3.331 18.994 1.00 63.30 94 GLY A O 1
ATOM 1544 N N . GLU A 1 95 ? -6.399 4.922 17.396 1.00 52.11 95 GLU A N 1
ATOM 1545 C CA . GLU A 1 95 ? -7.848 5.216 17.378 1.00 22.14 95 GLU A CA 1
ATOM 1546 C C . GLU A 1 95 ? -8.609 4.140 16.576 1.00 4.11 95 GLU A C 1
ATOM 1547 O O . GLU A 1 95 ? -9.772 3.839 16.862 1.00 51.04 95 GLU A O 1
ATOM 1559 N N . ARG A 1 96 ? -7.908 3.544 15.590 1.00 41.40 96 ARG A N 1
ATOM 1560 C CA . ARG A 1 96 ? -8.515 2.659 14.579 1.00 4.53 96 ARG A CA 1
ATOM 1561 C C . ARG A 1 96 ? -8.878 1.288 15.153 1.00 1.13 96 ARG A C 1
ATOM 1562 O O . ARG A 1 96 ? -9.863 0.692 14.730 1.00 50.44 96 ARG A O 1
ATOM 1583 N N . ALA A 1 97 ? -8.063 0.776 16.095 1.00 33.13 97 ALA A N 1
ATOM 1584 C CA . ALA A 1 97 ? -8.312 -0.531 16.739 1.00 64.05 97 ALA A CA 1
ATOM 1585 C C . ALA A 1 97 ? -9.151 -0.376 18.011 1.00 53.32 97 ALA A C 1
ATOM 1586 O O . ALA A 1 97 ? -10.021 -1.197 18.284 1.00 63.34 97 ALA A O 1
ATOM 1593 N N . SER A 1 98 ? -8.909 0.699 18.780 1.00 51.33 98 SER A N 1
ATOM 1594 C CA . SER A 1 98 ? -9.535 0.884 20.112 1.00 52.24 98 SER A CA 1
ATOM 1595 C C . SER A 1 98 ? -11.082 0.995 20.070 1.00 61.53 98 SER A C 1
ATOM 1596 O O . SER A 1 98 ? -11.739 0.928 21.124 1.00 12.30 98 SER A O 1
ATOM 1604 N N . GLU A 1 99 ? -11.646 1.132 18.852 1.00 14.52 99 GLU A N 1
ATOM 1605 C CA . GLU A 1 99 ? -13.096 1.076 18.621 1.00 11.43 99 GLU A CA 1
ATOM 1606 C C . GLU A 1 99 ? -13.672 -0.312 19.019 1.00 33.42 99 GLU A C 1
ATOM 1607 O O . GLU A 1 99 ? -14.674 -0.378 19.734 1.00 3.14 99 GLU A O 1
ATOM 1619 N N . TRP A 1 100 ? -13.022 -1.423 18.573 1.00 42.31 100 TRP A N 1
ATOM 1620 C CA . TRP A 1 100 ? -13.532 -2.795 18.823 1.00 63.23 100 TRP A CA 1
ATOM 1621 C C . TRP A 1 100 ? -13.058 -3.327 20.183 1.00 41.21 100 TRP A C 1
ATOM 1622 O O . TRP A 1 100 ? -13.595 -4.319 20.682 1.00 51.24 100 TRP A O 1
ATOM 1643 N N . ILE A 1 101 ? -12.037 -2.669 20.764 1.00 71.22 101 ILE A N 1
ATOM 1644 C CA . ILE A 1 101 ? -11.644 -2.883 22.176 1.00 2.41 101 ILE A CA 1
ATOM 1645 C C . ILE A 1 101 ? -12.795 -2.419 23.097 1.00 72.25 101 ILE A C 1
ATOM 1646 O O . ILE A 1 101 ? -13.016 -3.006 24.164 1.00 4.33 101 ILE A O 1
ATOM 1662 N N . ILE A 1 102 ? -13.536 -1.387 22.623 1.00 12.22 102 ILE A N 1
ATOM 1663 C CA . ILE A 1 102 ? -14.681 -0.784 23.330 1.00 5.30 102 ILE A CA 1
ATOM 1664 C C . ILE A 1 102 ? -14.180 -0.003 24.564 1.00 11.54 102 ILE A C 1
ATOM 1665 O O . ILE A 1 102 ? -14.094 -0.537 25.676 1.00 52.42 102 ILE A O 1
ATOM 1681 N N . LEU A 1 103 ? -13.771 1.256 24.322 1.00 5.25 103 LEU A N 1
ATOM 1682 C CA . LEU A 1 103 ? -13.318 2.171 25.378 1.00 53.44 103 LEU A CA 1
ATOM 1683 C C . LEU A 1 103 ? -14.542 2.773 26.083 1.00 2.54 103 LEU A C 1
ATOM 1684 O O . LEU A 1 103 ? -15.307 3.521 25.462 1.00 64.52 103 LEU A O 1
ATOM 1700 N N . GLU A 1 104 ? -14.738 2.409 27.355 1.00 75.53 104 GLU A N 1
ATOM 1701 C CA . GLU A 1 104 ? -15.888 2.864 28.159 1.00 41.11 104 GLU A CA 1
ATOM 1702 C C . GLU A 1 104 ? -15.534 4.198 28.859 1.00 41.00 104 GLU A C 1
ATOM 1703 O O . GLU A 1 104 ? -14.994 4.174 29.984 1.00 2.42 104 GLU A O 1
ATOM 1715 N N . MET A 1 1 ? -11.356 0.281 1.367 1.00 73.13 1 MET A N 2
ATOM 1716 C CA . MET A 1 1 ? -10.501 0.081 0.189 1.00 53.10 1 MET A CA 2
ATOM 1717 C C . MET A 1 1 ? -10.690 -1.335 -0.385 1.00 73.22 1 MET A C 2
ATOM 1718 O O . MET A 1 1 ? -10.509 -2.326 0.331 1.00 12.13 1 MET A O 2
ATOM 1734 N N . THR A 1 2 ? -11.069 -1.407 -1.671 1.00 71.55 2 THR A N 2
ATOM 1735 C CA . THR A 1 2 ? -11.051 -2.650 -2.460 1.00 22.34 2 THR A CA 2
ATOM 1736 C C . THR A 1 2 ? -9.674 -2.799 -3.143 1.00 74.10 2 THR A C 2
ATOM 1737 O O . THR A 1 2 ? -8.876 -1.845 -3.142 1.00 13.12 2 THR A O 2
ATOM 1748 N N . GLY A 1 3 ? -9.404 -3.986 -3.734 1.00 52.11 3 GLY A N 2
ATOM 1749 C CA . GLY A 1 3 ? -8.203 -4.190 -4.570 1.00 24.23 3 GLY A CA 2
ATOM 1750 C C . GLY A 1 3 ? -8.139 -3.230 -5.760 1.00 2.54 3 GLY A C 2
ATOM 1751 O O . GLY A 1 3 ? -7.052 -2.884 -6.244 1.00 73.12 3 GLY A O 2
ATOM 1755 N N . GLN A 1 4 ? -9.338 -2.809 -6.211 1.00 64.12 4 GLN A N 2
ATOM 1756 C CA . GLN A 1 4 ? -9.522 -1.767 -7.228 1.00 23.15 4 GLN A CA 2
ATOM 1757 C C . GLN A 1 4 ? -9.033 -0.401 -6.689 1.00 50.54 4 GLN A C 2
ATOM 1758 O O . GLN A 1 4 ? -8.142 0.199 -7.269 1.00 34.32 4 GLN A O 2
ATOM 1772 N N . GLU A 1 5 ? -9.588 0.048 -5.544 1.00 34.21 5 GLU A N 2
ATOM 1773 C CA . GLU A 1 5 ? -9.261 1.371 -4.940 1.00 4.41 5 GLU A CA 2
ATOM 1774 C C . GLU A 1 5 ? -7.760 1.529 -4.650 1.00 22.22 5 GLU A C 2
ATOM 1775 O O . GLU A 1 5 ? -7.205 2.616 -4.844 1.00 12.21 5 GLU A O 2
ATOM 1787 N N . LEU A 1 6 ? -7.127 0.434 -4.190 1.00 5.43 6 LEU A N 2
ATOM 1788 C CA . LEU A 1 6 ? -5.700 0.412 -3.828 1.00 1.13 6 LEU A CA 2
ATOM 1789 C C . LEU A 1 6 ? -4.818 0.776 -5.036 1.00 73.34 6 LEU A C 2
ATOM 1790 O O . LEU A 1 6 ? -4.036 1.726 -4.965 1.00 70.40 6 LEU A O 2
ATOM 1806 N N . ARG A 1 7 ? -5.002 0.047 -6.157 1.00 74.24 7 ARG A N 2
ATOM 1807 C CA . ARG A 1 7 ? -4.197 0.250 -7.378 1.00 21.40 7 ARG A CA 2
ATOM 1808 C C . ARG A 1 7 ? -4.490 1.615 -8.024 1.00 3.34 7 ARG A C 2
ATOM 1809 O O . ARG A 1 7 ? -3.571 2.283 -8.486 1.00 70.32 7 ARG A O 2
ATOM 1830 N N . GLN A 1 8 ? -5.781 2.022 -8.027 1.00 33.25 8 GLN A N 2
ATOM 1831 C CA . GLN A 1 8 ? -6.229 3.283 -8.653 1.00 70.42 8 GLN A CA 2
ATOM 1832 C C . GLN A 1 8 ? -5.677 4.492 -7.886 1.00 73.24 8 GLN A C 2
ATOM 1833 O O . GLN A 1 8 ? -5.412 5.532 -8.473 1.00 15.32 8 GLN A O 2
ATOM 1847 N N . LEU A 1 9 ? -5.489 4.311 -6.570 1.00 63.01 9 LEU A N 2
ATOM 1848 C CA . LEU A 1 9 ? -4.885 5.320 -5.681 1.00 33.10 9 LEU A CA 2
ATOM 1849 C C . LEU A 1 9 ? -3.417 5.579 -6.083 1.00 73.51 9 LEU A C 2
ATOM 1850 O O . LEU A 1 9 ? -2.949 6.717 -6.065 1.00 62.24 9 LEU A O 2
ATOM 1866 N N . LEU A 1 10 ? -2.729 4.501 -6.499 1.00 53.42 10 LEU A N 2
ATOM 1867 C CA . LEU A 1 10 ? -1.324 4.551 -6.959 1.00 33.13 10 LEU A CA 2
ATOM 1868 C C . LEU A 1 10 ? -1.252 5.131 -8.395 1.00 52.14 10 LEU A C 2
ATOM 1869 O O . LEU A 1 10 ? -0.317 5.855 -8.748 1.00 22.13 10 LEU A O 2
ATOM 1885 N N . LEU A 1 11 ? -2.273 4.788 -9.209 1.00 21.03 11 LEU A N 2
ATOM 1886 C CA . LEU A 1 11 ? -2.379 5.193 -10.630 1.00 44.13 11 LEU A CA 2
ATOM 1887 C C . LEU A 1 11 ? -2.754 6.683 -10.774 1.00 15.03 11 LEU A C 2
ATOM 1888 O O . LEU A 1 11 ? -2.335 7.338 -11.728 1.00 4.42 11 LEU A O 2
ATOM 1904 N N . ASP A 1 12 ? -3.554 7.206 -9.831 1.00 41.01 12 ASP A N 2
ATOM 1905 C CA . ASP A 1 12 ? -3.951 8.635 -9.823 1.00 2.24 12 ASP A CA 2
ATOM 1906 C C . ASP A 1 12 ? -2.805 9.492 -9.289 1.00 54.41 12 ASP A C 2
ATOM 1907 O O . ASP A 1 12 ? -2.477 10.538 -9.851 1.00 43.11 12 ASP A O 2
ATOM 1916 N N . LYS A 1 13 ? -2.206 9.023 -8.192 1.00 62.33 13 LYS A N 2
ATOM 1917 C CA . LYS A 1 13 ? -1.171 9.760 -7.466 1.00 74.22 13 LYS A CA 2
ATOM 1918 C C . LYS A 1 13 ? 0.149 9.801 -8.259 1.00 61.12 13 LYS A C 2
ATOM 1919 O O . LYS A 1 13 ? 0.668 10.876 -8.561 1.00 50.34 13 LYS A O 2
ATOM 1938 N N . TRP A 1 14 ? 0.672 8.615 -8.599 1.00 22.25 14 TRP A N 2
ATOM 1939 C CA . TRP A 1 14 ? 2.033 8.468 -9.164 1.00 45.32 14 TRP A CA 2
ATOM 1940 C C . TRP A 1 14 ? 2.023 7.993 -10.633 1.00 25.31 14 TRP A C 2
ATOM 1941 O O . TRP A 1 14 ? 3.065 8.024 -11.298 1.00 24.22 14 TRP A O 2
ATOM 1962 N N . GLY A 1 15 ? 0.856 7.545 -11.128 1.00 64.45 15 GLY A N 2
ATOM 1963 C CA . GLY A 1 15 ? 0.697 7.164 -12.546 1.00 70.31 15 GLY A CA 2
ATOM 1964 C C . GLY A 1 15 ? 1.122 5.732 -12.862 1.00 4.22 15 GLY A C 2
ATOM 1965 O O . GLY A 1 15 ? 1.144 5.335 -14.032 1.00 14.32 15 GLY A O 2
ATOM 1969 N N . TYR A 1 16 ? 1.449 4.956 -11.818 1.00 34.34 16 TYR A N 2
ATOM 1970 C CA . TYR A 1 16 ? 1.892 3.553 -11.942 1.00 31.14 16 TYR A CA 2
ATOM 1971 C C . TYR A 1 16 ? 1.214 2.728 -10.848 1.00 62.23 16 TYR A C 2
ATOM 1972 O O . TYR A 1 16 ? 0.989 3.233 -9.742 1.00 54.43 16 TYR A O 2
ATOM 1990 N N . SER A 1 17 ? 0.903 1.465 -11.153 1.00 4.25 17 SER A N 2
ATOM 1991 C CA . SER A 1 17 ? 0.384 0.524 -10.166 1.00 2.23 17 SER A CA 2
ATOM 1992 C C . SER A 1 17 ? 1.601 -0.124 -9.472 1.00 2.12 17 SER A C 2
ATOM 1993 O O . SER A 1 17 ? 2.200 -1.070 -10.002 1.00 13.21 17 SER A O 2
ATOM 2001 N N . TYR A 1 18 ? 1.999 0.451 -8.319 1.00 55.21 18 TYR A N 2
ATOM 2002 C CA . TYR A 1 18 ? 3.165 0.001 -7.528 1.00 44.05 18 TYR A CA 2
ATOM 2003 C C . TYR A 1 18 ? 2.801 -1.169 -6.614 1.00 32.21 18 TYR A C 2
ATOM 2004 O O . TYR A 1 18 ? 1.637 -1.351 -6.251 1.00 2.24 18 TYR A O 2
ATOM 2022 N N . ASP A 1 19 ? 3.812 -1.954 -6.230 1.00 52.14 19 ASP A N 2
ATOM 2023 C CA . ASP A 1 19 ? 3.631 -3.032 -5.260 1.00 62.41 19 ASP A CA 2
ATOM 2024 C C . ASP A 1 19 ? 3.506 -2.421 -3.863 1.00 43.22 19 ASP A C 2
ATOM 2025 O O . ASP A 1 19 ? 4.109 -1.390 -3.563 1.00 23.43 19 ASP A O 2
ATOM 2034 N N . VAL A 1 20 ? 2.694 -3.054 -3.034 1.00 15.43 20 VAL A N 2
ATOM 2035 C CA . VAL A 1 20 ? 2.458 -2.648 -1.647 1.00 52.14 20 VAL A CA 2
ATOM 2036 C C . VAL A 1 20 ? 2.846 -3.819 -0.736 1.00 13.01 20 VAL A C 2
ATOM 2037 O O . VAL A 1 20 ? 2.379 -4.952 -0.928 1.00 74.20 20 VAL A O 2
ATOM 2050 N N . GLN A 1 21 ? 3.716 -3.549 0.238 1.00 33.41 21 GLN A N 2
ATOM 2051 C CA . GLN A 1 21 ? 4.292 -4.583 1.106 1.00 53.13 21 GLN A CA 2
ATOM 2052 C C . GLN A 1 21 ? 4.118 -4.193 2.576 1.00 63.34 21 GLN A C 2
ATOM 2053 O O . GLN A 1 21 ? 4.363 -3.045 2.958 1.00 52.12 21 GLN A O 2
ATOM 2067 N N . PHE A 1 22 ? 3.673 -5.164 3.386 1.00 64.53 22 PHE A N 2
ATOM 2068 C CA . PHE A 1 22 ? 3.556 -5.014 4.837 1.00 11.03 22 PHE A CA 2
ATOM 2069 C C . PHE A 1 22 ? 4.942 -5.096 5.493 1.00 11.32 22 PHE A C 2
ATOM 2070 O O . PHE A 1 22 ? 5.759 -5.965 5.156 1.00 55.23 22 PHE A O 2
ATOM 2087 N N . ARG A 1 23 ? 5.185 -4.180 6.427 1.00 51.54 23 ARG A N 2
ATOM 2088 C CA . ARG A 1 23 ? 6.453 -4.053 7.135 1.00 24.34 23 ARG A CA 2
ATOM 2089 C C . ARG A 1 23 ? 6.162 -3.788 8.613 1.00 23.43 23 ARG A C 2
ATOM 2090 O O . ARG A 1 23 ? 5.684 -2.713 8.979 1.00 2.13 23 ARG A O 2
ATOM 2111 N N . ARG A 1 24 ? 6.442 -4.783 9.443 1.00 60.25 24 ARG A N 2
ATOM 2112 C CA . ARG A 1 24 ? 6.212 -4.716 10.890 1.00 1.51 24 ARG A CA 2
ATOM 2113 C C . ARG A 1 24 ? 7.513 -4.331 11.598 1.00 73.20 24 ARG A C 2
ATOM 2114 O O . ARG A 1 24 ? 8.478 -5.103 11.600 1.00 13.31 24 ARG A O 2
ATOM 2135 N N . THR A 1 25 ? 7.536 -3.127 12.178 1.00 2.15 25 THR A N 2
ATOM 2136 C CA . THR A 1 25 ? 8.664 -2.644 12.985 1.00 72.22 25 THR A CA 2
ATOM 2137 C C . THR A 1 25 ? 8.126 -1.965 14.261 1.00 31.35 25 THR A C 2
ATOM 2138 O O . THR A 1 25 ? 7.091 -1.281 14.226 1.00 64.42 25 THR A O 2
ATOM 2149 N N . GLN A 1 26 ? 8.820 -2.232 15.391 1.00 21.42 26 GLN A N 2
ATOM 2150 C CA . GLN A 1 26 ? 8.493 -1.710 16.742 1.00 33.12 26 GLN A CA 2
ATOM 2151 C C . GLN A 1 26 ? 7.145 -2.256 17.265 1.00 13.32 26 GLN A C 2
ATOM 2152 O O . GLN A 1 26 ? 6.536 -1.678 18.169 1.00 40.44 26 GLN A O 2
ATOM 2166 N N . GLY A 1 27 ? 6.713 -3.404 16.697 1.00 55.43 27 GLY A N 2
ATOM 2167 C CA . GLY A 1 27 ? 5.457 -4.062 17.077 1.00 51.41 27 GLY A CA 2
ATOM 2168 C C . GLY A 1 27 ? 4.270 -3.586 16.247 1.00 22.23 27 GLY A C 2
ATOM 2169 O O . GLY A 1 27 ? 3.189 -4.183 16.296 1.00 73.41 27 GLY A O 2
ATOM 2173 N N . LYS A 1 28 ? 4.487 -2.513 15.467 1.00 31.14 28 LYS A N 2
ATOM 2174 C CA . LYS A 1 28 ? 3.445 -1.842 14.674 1.00 22.34 28 LYS A CA 2
ATOM 2175 C C . LYS A 1 28 ? 3.558 -2.232 13.196 1.00 22.35 28 LYS A C 2
ATOM 2176 O O . LYS A 1 28 ? 4.641 -2.595 12.726 1.00 22.02 28 LYS A O 2
ATOM 2195 N N . ILE A 1 29 ? 2.439 -2.118 12.466 1.00 44.44 29 ILE A N 2
ATOM 2196 C CA . ILE A 1 29 ? 2.369 -2.450 11.036 1.00 71.25 29 ILE A CA 2
ATOM 2197 C C . ILE A 1 29 ? 2.421 -1.153 10.185 1.00 21.11 29 ILE A C 2
ATOM 2198 O O . ILE A 1 29 ? 1.782 -0.142 10.509 1.00 33.42 29 ILE A O 2
ATOM 2214 N N . PHE A 1 30 ? 3.245 -1.194 9.127 1.00 74.32 30 PHE A N 2
ATOM 2215 C CA . PHE A 1 30 ? 3.439 -0.096 8.159 1.00 43.23 30 PHE A CA 2
ATOM 2216 C C . PHE A 1 30 ? 3.251 -0.662 6.753 1.00 2.55 30 PHE A C 2
ATOM 2217 O O . PHE A 1 30 ? 3.723 -1.762 6.471 1.00 64.03 30 PHE A O 2
ATOM 2234 N N . LEU A 1 31 ? 2.561 0.068 5.873 1.00 25.43 31 LEU A N 2
ATOM 2235 C CA . LEU A 1 31 ? 2.425 -0.334 4.460 1.00 45.43 31 LEU A CA 2
ATOM 2236 C C . LEU A 1 31 ? 3.428 0.461 3.608 1.00 44.32 31 LEU A C 2
ATOM 2237 O O . LEU A 1 31 ? 3.206 1.633 3.322 1.00 33.14 31 LEU A O 2
ATOM 2253 N N . GLN A 1 32 ? 4.547 -0.166 3.232 1.00 74.34 32 GLN A N 2
ATOM 2254 C CA . GLN A 1 32 ? 5.567 0.484 2.402 1.00 74.34 32 GLN A CA 2
ATOM 2255 C C . GLN A 1 32 ? 5.284 0.228 0.915 1.00 54.40 32 GLN A C 2
ATOM 2256 O O . GLN A 1 32 ? 5.358 -0.917 0.445 1.00 22.23 32 GLN A O 2
ATOM 2270 N N . VAL A 1 33 ? 4.911 1.305 0.202 1.00 21.25 33 VAL A N 2
ATOM 2271 C CA . VAL A 1 33 ? 4.730 1.288 -1.247 1.00 34.35 33 VAL A CA 2
ATOM 2272 C C . VAL A 1 33 ? 6.102 1.152 -1.926 1.00 64.35 33 VAL A C 2
ATOM 2273 O O . VAL A 1 33 ? 6.927 2.075 -1.867 1.00 74.54 33 VAL A O 2
ATOM 2286 N N . MET A 1 34 ? 6.340 -0.027 -2.513 1.00 30.14 34 MET A N 2
ATOM 2287 C CA . MET A 1 34 ? 7.565 -0.339 -3.263 1.00 53.23 34 MET A CA 2
ATOM 2288 C C . MET A 1 34 ? 7.645 0.502 -4.551 1.00 35.40 34 MET A C 2
ATOM 2289 O O . MET A 1 34 ? 6.629 0.940 -5.084 1.00 3.01 34 MET A O 2
ATOM 2303 N N . TRP A 1 35 ? 8.872 0.683 -5.047 1.00 30.41 35 TRP A N 2
ATOM 2304 C CA . TRP A 1 35 ? 9.167 1.381 -6.322 1.00 2.35 35 TRP A CA 2
ATOM 2305 C C . TRP A 1 35 ? 8.955 0.454 -7.536 1.00 20.32 35 TRP A C 2
ATOM 2306 O O . TRP A 1 35 ? 9.097 0.874 -8.692 1.00 5.11 35 TRP A O 2
ATOM 2327 N N . LYS A 1 36 ? 8.606 -0.807 -7.260 1.00 24.01 36 LYS A N 2
ATOM 2328 C CA . LYS A 1 36 ? 8.439 -1.841 -8.275 1.00 13.44 36 LYS A CA 2
ATOM 2329 C C . LYS A 1 36 ? 6.982 -1.867 -8.753 1.00 53.12 36 LYS A C 2
ATOM 2330 O O . LYS A 1 36 ? 6.072 -2.129 -7.972 1.00 64.34 36 LYS A O 2
ATOM 2349 N N . TYR A 1 37 ? 6.786 -1.586 -10.040 1.00 4.24 37 TYR A N 2
ATOM 2350 C CA . TYR A 1 37 ? 5.461 -1.549 -10.690 1.00 44.21 37 TYR A CA 2
ATOM 2351 C C . TYR A 1 37 ? 5.331 -2.693 -11.702 1.00 44.44 37 TYR A C 2
ATOM 2352 O O . TYR A 1 37 ? 6.338 -3.279 -12.118 1.00 63.10 37 TYR A O 2
ATOM 2370 N N . LEU A 1 38 ? 4.082 -2.961 -12.119 1.00 14.20 38 LEU A N 2
ATOM 2371 C CA . LEU A 1 38 ? 3.744 -4.062 -13.047 1.00 62.54 38 LEU A CA 2
ATOM 2372 C C . LEU A 1 38 ? 4.309 -3.806 -14.475 1.00 43.32 38 LEU A C 2
ATOM 2373 O O . LEU A 1 38 ? 4.334 -4.714 -15.314 1.00 73.55 38 LEU A O 2
ATOM 2389 N N . GLU A 1 39 ? 4.777 -2.556 -14.722 1.00 14.23 39 GLU A N 2
ATOM 2390 C CA . GLU A 1 39 ? 5.482 -2.175 -15.970 1.00 20.22 39 GLU A CA 2
ATOM 2391 C C . GLU A 1 39 ? 6.733 -3.054 -16.179 1.00 43.23 39 GLU A C 2
ATOM 2392 O O . GLU A 1 39 ? 7.065 -3.416 -17.314 1.00 54.14 39 GLU A O 2
ATOM 2404 N N . GLN A 1 40 ? 7.398 -3.391 -15.053 1.00 72.14 40 GLN A N 2
ATOM 2405 C CA . GLN A 1 40 ? 8.591 -4.251 -15.032 1.00 12.32 40 GLN A CA 2
ATOM 2406 C C . GLN A 1 40 ? 8.236 -5.667 -15.523 1.00 22.34 40 GLN A C 2
ATOM 2407 O O . GLN A 1 40 ? 7.340 -6.306 -14.976 1.00 71.14 40 GLN A O 2
ATOM 2421 N N . ALA A 1 41 ? 8.938 -6.120 -16.574 1.00 1.43 41 ALA A N 2
ATOM 2422 C CA . ALA A 1 41 ? 8.771 -7.472 -17.149 1.00 33.22 41 ALA A CA 2
ATOM 2423 C C . ALA A 1 41 ? 9.329 -8.549 -16.198 1.00 31.32 41 ALA A C 2
ATOM 2424 O O . ALA A 1 41 ? 8.872 -9.696 -16.197 1.00 73.22 41 ALA A O 2
ATOM 2431 N N . SER A 1 42 ? 10.318 -8.148 -15.383 1.00 15.32 42 SER A N 2
ATOM 2432 C CA . SER A 1 42 ? 10.974 -9.025 -14.398 1.00 2.33 42 SER A CA 2
ATOM 2433 C C . SER A 1 42 ? 10.271 -8.963 -13.026 1.00 61.24 42 SER A C 2
ATOM 2434 O O . SER A 1 42 ? 10.817 -9.461 -12.039 1.00 23.22 42 SER A O 2
ATOM 2442 N N . PHE A 1 43 ? 9.057 -8.365 -12.986 1.00 61.24 43 PHE A N 2
ATOM 2443 C CA . PHE A 1 43 ? 8.245 -8.241 -11.762 1.00 5.43 43 PHE A CA 2
ATOM 2444 C C . PHE A 1 43 ? 7.945 -9.653 -11.183 1.00 33.15 43 PHE A C 2
ATOM 2445 O O . PHE A 1 43 ? 7.525 -10.537 -11.938 1.00 12.22 43 PHE A O 2
ATOM 2462 N N . PRO A 1 44 ? 8.157 -9.884 -9.838 1.00 73.32 44 PRO A N 2
ATOM 2463 C CA . PRO A 1 44 ? 8.117 -11.250 -9.223 1.00 1.04 44 PRO A CA 2
ATOM 2464 C C . PRO A 1 44 ? 6.755 -11.962 -9.388 1.00 21.21 44 PRO A C 2
ATOM 2465 O O . PRO A 1 44 ? 6.685 -13.198 -9.403 1.00 72.11 44 PRO A O 2
ATOM 2476 N N . MET A 1 45 ? 5.685 -11.165 -9.508 1.00 33.53 45 MET A N 2
ATOM 2477 C CA . MET A 1 45 ? 4.319 -11.657 -9.747 1.00 10.24 45 MET A CA 2
ATOM 2478 C C . MET A 1 45 ? 3.889 -11.325 -11.183 1.00 54.11 45 MET A C 2
ATOM 2479 O O . MET A 1 45 ? 4.372 -10.356 -11.781 1.00 41.52 45 MET A O 2
ATOM 2493 N N . ASN A 1 46 ? 2.989 -12.151 -11.740 1.00 63.54 46 ASN A N 2
ATOM 2494 C CA . ASN A 1 46 ? 2.363 -11.884 -13.054 1.00 3.00 46 ASN A CA 2
ATOM 2495 C C . ASN A 1 46 ? 1.271 -10.812 -12.906 1.00 14.04 46 ASN A C 2
ATOM 2496 O O . ASN A 1 46 ? 1.008 -10.342 -11.803 1.00 63.40 46 ASN A O 2
ATOM 2507 N N . GLU A 1 47 ? 0.618 -10.468 -14.024 1.00 50.03 47 GLU A N 2
ATOM 2508 C CA . GLU A 1 47 ? -0.401 -9.402 -14.078 1.00 33.42 47 GLU A CA 2
ATOM 2509 C C . GLU A 1 47 ? -1.620 -9.733 -13.192 1.00 74.13 47 GLU A C 2
ATOM 2510 O O . GLU A 1 47 ? -2.118 -8.863 -12.461 1.00 32.41 47 GLU A O 2
ATOM 2522 N N . THR A 1 48 ? -2.075 -11.002 -13.242 1.00 61.25 48 THR A N 2
ATOM 2523 C CA . THR A 1 48 ? -3.214 -11.466 -12.426 1.00 11.15 48 THR A CA 2
ATOM 2524 C C . THR A 1 48 ? -2.777 -11.694 -10.966 1.00 55.43 48 THR A C 2
ATOM 2525 O O . THR A 1 48 ? -3.462 -11.264 -10.040 1.00 4.22 48 THR A O 2
ATOM 2536 N N . GLU A 1 49 ? -1.597 -12.333 -10.790 1.00 54.41 49 GLU A N 2
ATOM 2537 C CA . GLU A 1 49 ? -1.036 -12.682 -9.459 1.00 13.42 49 GLU A CA 2
ATOM 2538 C C . GLU A 1 49 ? -0.832 -11.425 -8.594 1.00 1.42 49 GLU A C 2
ATOM 2539 O O . GLU A 1 49 ? -1.074 -11.434 -7.379 1.00 24.52 49 GLU A O 2
ATOM 2551 N N . TYR A 1 50 ? -0.396 -10.353 -9.268 1.00 62.14 50 TYR A N 2
ATOM 2552 C CA . TYR A 1 50 ? -0.179 -9.036 -8.671 1.00 43.34 50 TYR A CA 2
ATOM 2553 C C . TYR A 1 50 ? -1.513 -8.400 -8.238 1.00 62.34 50 TYR A C 2
ATOM 2554 O O . TYR A 1 50 ? -1.586 -7.785 -7.175 1.00 53.22 50 TYR A O 2
ATOM 2572 N N . GLN A 1 51 ? -2.558 -8.551 -9.070 1.00 0.32 51 GLN A N 2
ATOM 2573 C CA . GLN A 1 51 ? -3.892 -7.987 -8.769 1.00 63.50 51 GLN A CA 2
ATOM 2574 C C . GLN A 1 51 ? -4.521 -8.688 -7.543 1.00 2.04 51 GLN A C 2
ATOM 2575 O O . GLN A 1 51 ? -5.180 -8.041 -6.716 1.00 71.42 51 GLN A O 2
ATOM 2589 N N . GLU A 1 52 ? -4.276 -10.008 -7.428 1.00 3.00 52 GLU A N 2
ATOM 2590 C CA . GLU A 1 52 ? -4.726 -10.810 -6.273 1.00 14.32 52 GLU A CA 2
ATOM 2591 C C . GLU A 1 52 ? -3.955 -10.400 -5.003 1.00 73.01 52 GLU A C 2
ATOM 2592 O O . GLU A 1 52 ? -4.505 -10.434 -3.895 1.00 13.11 52 GLU A O 2
ATOM 2604 N N . HIS A 1 53 ? -2.675 -10.017 -5.194 1.00 33.34 53 HIS A N 2
ATOM 2605 C CA . HIS A 1 53 ? -1.811 -9.475 -4.124 1.00 51.53 53 HIS A CA 2
ATOM 2606 C C . HIS A 1 53 ? -2.387 -8.149 -3.591 1.00 3.44 53 HIS A C 2
ATOM 2607 O O . HIS A 1 53 ? -2.394 -7.913 -2.382 1.00 43.11 53 HIS A O 2
ATOM 2622 N N . LEU A 1 54 ? -2.875 -7.303 -4.516 1.00 53.24 54 LEU A N 2
ATOM 2623 C CA . LEU A 1 54 ? -3.455 -5.988 -4.186 1.00 2.44 54 LEU A CA 2
ATOM 2624 C C . LEU A 1 54 ? -4.745 -6.139 -3.371 1.00 73.32 54 LEU A C 2
ATOM 2625 O O . LEU A 1 54 ? -4.928 -5.464 -2.360 1.00 1.24 54 LEU A O 2
ATOM 2641 N N . ASP A 1 55 ? -5.624 -7.047 -3.822 1.00 70.32 55 ASP A N 2
ATOM 2642 C CA . ASP A 1 55 ? -6.907 -7.302 -3.150 1.00 32.31 55 ASP A CA 2
ATOM 2643 C C . ASP A 1 55 ? -6.681 -7.958 -1.776 1.00 20.13 55 ASP A C 2
ATOM 2644 O O . ASP A 1 55 ? -7.440 -7.716 -0.845 1.00 65.35 55 ASP A O 2
ATOM 2653 N N . SER A 1 56 ? -5.599 -8.759 -1.664 1.00 20.03 56 SER A N 2
ATOM 2654 C CA . SER A 1 56 ? -5.177 -9.389 -0.396 1.00 13.43 56 SER A CA 2
ATOM 2655 C C . SER A 1 56 ? -4.753 -8.318 0.636 1.00 64.11 56 SER A C 2
ATOM 2656 O O . SER A 1 56 ? -5.126 -8.388 1.815 1.00 73.21 56 SER A O 2
ATOM 2664 N N . VAL A 1 57 ? -3.974 -7.329 0.162 1.00 43.20 57 VAL A N 2
ATOM 2665 C CA . VAL A 1 57 ? -3.447 -6.239 0.999 1.00 21.03 57 VAL A CA 2
ATOM 2666 C C . VAL A 1 57 ? -4.576 -5.289 1.431 1.00 42.20 57 VAL A C 2
ATOM 2667 O O . VAL A 1 57 ? -4.705 -4.987 2.612 1.00 0.03 57 VAL A O 2
ATOM 2680 N N . ALA A 1 58 ? -5.407 -4.864 0.465 1.00 4.33 58 ALA A N 2
ATOM 2681 C CA . ALA A 1 58 ? -6.560 -3.969 0.709 1.00 42.51 58 ALA A CA 2
ATOM 2682 C C . ALA A 1 58 ? -7.592 -4.609 1.665 1.00 32.30 58 ALA A C 2
ATOM 2683 O O . ALA A 1 58 ? -8.233 -3.913 2.466 1.00 62.24 58 ALA A O 2
ATOM 2690 N N . ASN A 1 59 ? -7.726 -5.946 1.561 1.00 71.14 59 ASN A N 2
ATOM 2691 C CA . ASN A 1 59 ? -8.553 -6.771 2.470 1.00 1.15 59 ASN A CA 2
ATOM 2692 C C . ASN A 1 59 ? -8.012 -6.687 3.911 1.00 31.15 59 ASN A C 2
ATOM 2693 O O . ASN A 1 59 ? -8.778 -6.559 4.869 1.00 21.42 59 ASN A O 2
ATOM 2704 N N . TYR A 1 60 ? -6.673 -6.768 4.035 1.00 53.53 60 TYR A N 2
ATOM 2705 C CA . TYR A 1 60 ? -5.959 -6.712 5.321 1.00 51.41 60 TYR A CA 2
ATOM 2706 C C . TYR A 1 60 ? -6.052 -5.296 5.933 1.00 71.53 60 TYR A C 2
ATOM 2707 O O . TYR A 1 60 ? -6.184 -5.141 7.148 1.00 44.05 60 TYR A O 2
ATOM 2725 N N . LEU A 1 61 ? -5.991 -4.272 5.063 1.00 14.10 61 LEU A N 2
ATOM 2726 C CA . LEU A 1 61 ? -6.106 -2.857 5.463 1.00 31.34 61 LEU A CA 2
ATOM 2727 C C . LEU A 1 61 ? -7.513 -2.577 6.025 1.00 71.53 61 LEU A C 2
ATOM 2728 O O . LEU A 1 61 ? -7.674 -1.790 6.953 1.00 42.54 61 LEU A O 2
ATOM 2744 N N . HIS A 1 62 ? -8.518 -3.240 5.432 1.00 74.53 62 HIS A N 2
ATOM 2745 C CA . HIS A 1 62 ? -9.909 -3.237 5.921 1.00 74.11 62 HIS A CA 2
ATOM 2746 C C . HIS A 1 62 ? -9.993 -3.937 7.293 1.00 32.21 62 HIS A C 2
ATOM 2747 O O . HIS A 1 62 ? -10.669 -3.458 8.205 1.00 2.24 62 HIS A O 2
ATOM 2762 N N . ALA A 1 63 ? -9.271 -5.061 7.414 1.00 62.04 63 ALA A N 2
ATOM 2763 C CA . ALA A 1 63 ? -9.258 -5.899 8.628 1.00 12.42 63 ALA A CA 2
ATOM 2764 C C . ALA A 1 63 ? -8.584 -5.183 9.820 1.00 44.11 63 ALA A C 2
ATOM 2765 O O . ALA A 1 63 ? -8.935 -5.428 10.976 1.00 61.31 63 ALA A O 2
ATOM 2772 N N . LEU A 1 64 ? -7.621 -4.299 9.512 1.00 52.35 64 LEU A N 2
ATOM 2773 C CA . LEU A 1 64 ? -6.881 -3.502 10.518 1.00 41.23 64 LEU A CA 2
ATOM 2774 C C . LEU A 1 64 ? -7.522 -2.116 10.724 1.00 64.23 64 LEU A C 2
ATOM 2775 O O . LEU A 1 64 ? -7.314 -1.484 11.763 1.00 43.13 64 LEU A O 2
ATOM 2791 N N . GLY A 1 65 ? -8.286 -1.648 9.718 1.00 64.14 65 GLY A N 2
ATOM 2792 C CA . GLY A 1 65 ? -8.816 -0.274 9.700 1.00 23.22 65 GLY A CA 2
ATOM 2793 C C . GLY A 1 65 ? -7.810 0.740 9.149 1.00 61.52 65 GLY A C 2
ATOM 2794 O O . GLY A 1 65 ? -8.073 1.950 9.148 1.00 71.42 65 GLY A O 2
ATOM 2798 N N . GLY A 1 66 ? -6.666 0.224 8.649 1.00 41.34 66 GLY A N 2
ATOM 2799 C CA . GLY A 1 66 ? -5.604 1.047 8.070 1.00 10.44 66 GLY A CA 2
ATOM 2800 C C . GLY A 1 66 ? -5.874 1.438 6.620 1.00 21.20 66 GLY A C 2
ATOM 2801 O O . GLY A 1 66 ? -5.070 2.151 6.025 1.00 20.11 66 GLY A O 2
ATOM 2805 N N . ALA A 1 67 ? -7.016 0.973 6.062 1.00 33.42 67 ALA A N 2
ATOM 2806 C CA . ALA A 1 67 ? -7.444 1.290 4.684 1.00 1.12 67 ALA A CA 2
ATOM 2807 C C . ALA A 1 67 ? -7.629 2.800 4.494 1.00 42.10 67 ALA A C 2
ATOM 2808 O O . ALA A 1 67 ? -7.091 3.385 3.549 1.00 0.42 67 ALA A O 2
ATOM 2815 N N . VAL A 1 68 ? -8.366 3.412 5.440 1.00 1.11 68 VAL A N 2
ATOM 2816 C CA . VAL A 1 68 ? -8.620 4.864 5.468 1.00 5.42 68 VAL A CA 2
ATOM 2817 C C . VAL A 1 68 ? -7.296 5.629 5.636 1.00 2.53 68 VAL A C 2
ATOM 2818 O O . VAL A 1 68 ? -7.084 6.656 5.002 1.00 1.12 68 VAL A O 2
ATOM 2831 N N . GLN A 1 69 ? -6.395 5.063 6.462 1.00 21.14 69 GLN A N 2
ATOM 2832 C CA . GLN A 1 69 ? -5.093 5.676 6.787 1.00 31.41 69 GLN A CA 2
ATOM 2833 C C . GLN A 1 69 ? -4.184 5.772 5.549 1.00 52.34 69 GLN A C 2
ATOM 2834 O O . GLN A 1 69 ? -3.443 6.734 5.406 1.00 44.23 69 GLN A O 2
ATOM 2848 N N . VAL A 1 70 ? -4.263 4.767 4.657 1.00 75.14 70 VAL A N 2
ATOM 2849 C CA . VAL A 1 70 ? -3.518 4.761 3.380 1.00 72.21 70 VAL A CA 2
ATOM 2850 C C . VAL A 1 70 ? -4.137 5.781 2.396 1.00 13.53 70 VAL A C 2
ATOM 2851 O O . VAL A 1 70 ? -3.421 6.574 1.780 1.00 22.55 70 VAL A O 2
ATOM 2864 N N . LYS A 1 71 ? -5.485 5.763 2.305 1.00 23.42 71 LYS A N 2
ATOM 2865 C CA . LYS A 1 71 ? -6.268 6.649 1.405 1.00 40.41 71 LYS A CA 2
ATOM 2866 C C . LYS A 1 71 ? -6.071 8.141 1.760 1.00 51.33 71 LYS A C 2
ATOM 2867 O O . LYS A 1 71 ? -6.069 9.004 0.878 1.00 44.44 71 LYS A O 2
ATOM 2886 N N . THR A 1 72 ? -5.900 8.419 3.063 1.00 63.41 72 THR A N 2
ATOM 2887 C CA . THR A 1 72 ? -5.692 9.780 3.583 1.00 4.03 72 THR A CA 2
ATOM 2888 C C . THR A 1 72 ? -4.211 10.193 3.436 1.00 62.41 72 THR A C 2
ATOM 2889 O O . THR A 1 72 ? -3.915 11.270 2.902 1.00 42.31 72 THR A O 2
ATOM 2900 N N . PHE A 1 73 ? -3.292 9.298 3.872 1.00 15.31 73 PHE A N 2
ATOM 2901 C CA . PHE A 1 73 ? -1.833 9.572 3.905 1.00 74.45 73 PHE A CA 2
ATOM 2902 C C . PHE A 1 73 ? -1.290 9.893 2.507 1.00 13.00 73 PHE A C 2
ATOM 2903 O O . PHE A 1 73 ? -0.597 10.891 2.337 1.00 62.14 73 PHE A O 2
ATOM 2920 N N . ILE A 1 74 ? -1.617 9.026 1.522 1.00 3.31 74 ILE A N 2
ATOM 2921 C CA . ILE A 1 74 ? -1.118 9.149 0.135 1.00 75.03 74 ILE A CA 2
ATOM 2922 C C . ILE A 1 74 ? -1.567 10.484 -0.505 1.00 11.20 74 ILE A C 2
ATOM 2923 O O . ILE A 1 74 ? -0.780 11.145 -1.189 1.00 51.34 74 ILE A O 2
ATOM 2939 N N . THR A 1 75 ? -2.809 10.895 -0.223 1.00 51.12 75 THR A N 2
ATOM 2940 C CA . THR A 1 75 ? -3.365 12.159 -0.733 1.00 53.11 75 THR A CA 2
ATOM 2941 C C . THR A 1 75 ? -2.694 13.388 -0.059 1.00 21.41 75 THR A C 2
ATOM 2942 O O . THR A 1 75 ? -2.462 14.416 -0.711 1.00 65.14 75 THR A O 2
ATOM 2953 N N . GLN A 1 76 ? -2.346 13.252 1.230 1.00 32.34 76 GLN A N 2
ATOM 2954 C CA . GLN A 1 76 ? -1.670 14.319 2.001 1.00 30.32 76 GLN A CA 2
ATOM 2955 C C . GLN A 1 76 ? -0.176 14.435 1.639 1.00 34.23 76 GLN A C 2
ATOM 2956 O O . GLN A 1 76 ? 0.368 15.547 1.573 1.00 61.23 76 GLN A O 2
ATOM 2970 N N . THR A 1 77 ? 0.480 13.289 1.400 1.00 4.12 77 THR A N 2
ATOM 2971 C CA . THR A 1 77 ? 1.947 13.226 1.287 1.00 12.51 77 THR A CA 2
ATOM 2972 C C . THR A 1 77 ? 2.413 13.624 -0.119 1.00 41.05 77 THR A C 2
ATOM 2973 O O . THR A 1 77 ? 1.663 13.517 -1.091 1.00 4.52 77 THR A O 2
ATOM 2984 N N . LYS A 1 78 ? 3.662 14.089 -0.199 1.00 62.20 78 LYS A N 2
ATOM 2985 C CA . LYS A 1 78 ? 4.332 14.425 -1.468 1.00 34.22 78 LYS A CA 2
ATOM 2986 C C . LYS A 1 78 ? 5.318 13.309 -1.854 1.00 12.35 78 LYS A C 2
ATOM 2987 O O . LYS A 1 78 ? 5.898 13.352 -2.944 1.00 45.23 78 LYS A O 2
ATOM 3006 N N . GLU A 1 79 ? 5.507 12.332 -0.939 1.00 50.13 79 GLU A N 2
ATOM 3007 C CA . GLU A 1 79 ? 6.457 11.227 -1.118 1.00 62.31 79 GLU A CA 2
ATOM 3008 C C . GLU A 1 79 ? 6.104 10.385 -2.339 1.00 3.01 79 GLU A C 2
ATOM 3009 O O . GLU A 1 79 ? 4.936 10.044 -2.558 1.00 12.50 79 GLU A O 2
ATOM 3021 N N . ARG A 1 80 ? 7.130 10.080 -3.131 1.00 54.12 80 ARG A N 2
ATOM 3022 C CA . ARG A 1 80 ? 7.025 9.206 -4.301 1.00 3.22 80 ARG A CA 2
ATOM 3023 C C . ARG A 1 80 ? 8.017 8.047 -4.149 1.00 10.44 80 ARG A C 2
ATOM 3024 O O . ARG A 1 80 ? 9.169 8.279 -3.740 1.00 34.44 80 ARG A O 2
ATOM 3045 N N . PRO A 1 81 ? 7.585 6.776 -4.441 1.00 44.01 81 PRO A N 2
ATOM 3046 C CA . PRO A 1 81 ? 8.473 5.609 -4.323 1.00 11.13 81 PRO A CA 2
ATOM 3047 C C . PRO A 1 81 ? 9.535 5.633 -5.440 1.00 33.30 81 PRO A C 2
ATOM 3048 O O . PRO A 1 81 ? 9.228 5.515 -6.631 1.00 2.14 81 PRO A O 2
ATOM 3059 N N . ARG A 1 82 ? 10.783 5.791 -5.014 1.00 52.14 82 ARG A N 2
ATOM 3060 C CA . ARG A 1 82 ? 11.957 5.881 -5.881 1.00 70.01 82 ARG A CA 2
ATOM 3061 C C . ARG A 1 82 ? 12.828 4.653 -5.696 1.00 15.13 82 ARG A C 2
ATOM 3062 O O . ARG A 1 82 ? 12.629 3.882 -4.756 1.00 63.51 82 ARG A O 2
ATOM 3083 N N . LEU A 1 83 ? 13.816 4.502 -6.584 1.00 64.22 83 LEU A N 2
ATOM 3084 C CA . LEU A 1 83 ? 14.752 3.370 -6.547 1.00 44.52 83 LEU A CA 2
ATOM 3085 C C . LEU A 1 83 ? 15.589 3.425 -5.247 1.00 32.35 83 LEU A C 2
ATOM 3086 O O . LEU A 1 83 ? 16.548 4.203 -5.141 1.00 2.42 83 LEU A O 2
ATOM 3102 N N . GLY A 1 84 ? 15.153 2.648 -4.241 1.00 1.02 84 GLY A N 2
ATOM 3103 C CA . GLY A 1 84 ? 15.826 2.578 -2.936 1.00 11.41 84 GLY A CA 2
ATOM 3104 C C . GLY A 1 84 ? 15.041 3.253 -1.818 1.00 25.42 84 GLY A C 2
ATOM 3105 O O . GLY A 1 84 ? 15.342 3.044 -0.640 1.00 24.23 84 GLY A O 2
ATOM 3109 N N . LYS A 1 85 ? 14.031 4.062 -2.185 1.00 24.34 85 LYS A N 2
ATOM 3110 C CA . LYS A 1 85 ? 13.214 4.829 -1.225 1.00 43.45 85 LYS A CA 2
ATOM 3111 C C . LYS A 1 85 ? 11.725 4.448 -1.411 1.00 71.05 85 LYS A C 2
ATOM 3112 O O . LYS A 1 85 ? 11.116 4.788 -2.418 1.00 63.33 85 LYS A O 2
ATOM 3131 N N . ALA A 1 86 ? 11.157 3.728 -0.435 1.00 22.21 86 ALA A N 2
ATOM 3132 C CA . ALA A 1 86 ? 9.723 3.379 -0.402 1.00 22.11 86 ALA A CA 2
ATOM 3133 C C . ALA A 1 86 ? 8.915 4.466 0.334 1.00 34.25 86 ALA A C 2
ATOM 3134 O O . ALA A 1 86 ? 9.454 5.184 1.191 1.00 64.23 86 ALA A O 2
ATOM 3141 N N . VAL A 1 87 ? 7.620 4.590 -0.010 1.00 40.54 87 VAL A N 2
ATOM 3142 C CA . VAL A 1 87 ? 6.673 5.436 0.739 1.00 63.20 87 VAL A CA 2
ATOM 3143 C C . VAL A 1 87 ? 6.139 4.619 1.922 1.00 32.03 87 VAL A C 2
ATOM 3144 O O . VAL A 1 87 ? 5.205 3.822 1.773 1.00 41.01 87 VAL A O 2
ATOM 3157 N N . SER A 1 88 ? 6.789 4.776 3.080 1.00 33.41 88 SER A N 2
ATOM 3158 C CA . SER A 1 88 ? 6.424 4.060 4.298 1.00 70.13 88 SER A CA 2
ATOM 3159 C C . SER A 1 88 ? 5.202 4.743 4.922 1.00 51.43 88 SER A C 2
ATOM 3160 O O . SER A 1 88 ? 5.314 5.838 5.490 1.00 41.31 88 SER A O 2
ATOM 3168 N N . ILE A 1 89 ? 4.029 4.125 4.730 1.00 14.33 89 ILE A N 2
ATOM 3169 C CA . ILE A 1 89 ? 2.751 4.613 5.268 1.00 1.12 89 ILE A CA 2
ATOM 3170 C C . ILE A 1 89 ? 2.572 4.078 6.700 1.00 61.42 89 ILE A C 2
ATOM 3171 O O . ILE A 1 89 ? 2.449 2.859 6.885 1.00 74.21 89 ILE A O 2
ATOM 3187 N N . PRO A 1 90 ? 2.596 4.965 7.742 1.00 54.42 90 PRO A N 2
ATOM 3188 C CA . PRO A 1 90 ? 2.281 4.555 9.115 1.00 41.41 90 PRO A CA 2
ATOM 3189 C C . PRO A 1 90 ? 0.772 4.275 9.266 1.00 63.42 90 PRO A C 2
ATOM 3190 O O . PRO A 1 90 ? -0.065 5.184 9.103 1.00 53.41 90 PRO A O 2
ATOM 3201 N N . LEU A 1 91 ? 0.428 3.000 9.520 1.00 64.50 91 LEU A N 2
ATOM 3202 C CA . LEU A 1 91 ? -0.951 2.603 9.798 1.00 23.23 91 LEU A CA 2
ATOM 3203 C C . LEU A 1 91 ? -1.263 2.973 11.246 1.00 61.42 91 LEU A C 2
ATOM 3204 O O . LEU A 1 91 ? -0.931 2.235 12.185 1.00 1.53 91 LEU A O 2
ATOM 3220 N N . ASP A 1 92 ? -1.819 4.181 11.399 1.00 1.23 92 ASP A N 2
ATOM 3221 C CA . ASP A 1 92 ? -2.141 4.778 12.696 1.00 31.33 92 ASP A CA 2
ATOM 3222 C C . ASP A 1 92 ? -3.279 3.984 13.362 1.00 71.25 92 ASP A C 2
ATOM 3223 O O . ASP A 1 92 ? -4.457 4.183 13.065 1.00 52.15 92 ASP A O 2
ATOM 3232 N N . LEU A 1 93 ? -2.904 3.026 14.213 1.00 43.42 93 LEU A N 2
ATOM 3233 C CA . LEU A 1 93 ? -3.855 2.096 14.847 1.00 34.35 93 LEU A CA 2
ATOM 3234 C C . LEU A 1 93 ? -3.808 2.234 16.376 1.00 61.14 93 LEU A C 2
ATOM 3235 O O . LEU A 1 93 ? -4.025 1.260 17.085 1.00 53.44 93 LEU A O 2
ATOM 3251 N N . GLY A 1 94 ? -3.557 3.455 16.882 1.00 44.03 94 GLY A N 2
ATOM 3252 C CA . GLY A 1 94 ? -3.584 3.713 18.329 1.00 45.52 94 GLY A CA 2
ATOM 3253 C C . GLY A 1 94 ? -4.994 3.574 18.901 1.00 33.30 94 GLY A C 2
ATOM 3254 O O . GLY A 1 94 ? -5.368 2.512 19.416 1.00 73.42 94 GLY A O 2
ATOM 3258 N N . GLU A 1 95 ? -5.780 4.645 18.766 1.00 34.45 95 GLU A N 2
ATOM 3259 C CA . GLU A 1 95 ? -7.200 4.676 19.162 1.00 45.51 95 GLU A CA 2
ATOM 3260 C C . GLU A 1 95 ? -8.048 3.822 18.200 1.00 54.41 95 GLU A C 2
ATOM 3261 O O . GLU A 1 95 ? -9.090 3.286 18.591 1.00 44.11 95 GLU A O 2
ATOM 3273 N N . ARG A 1 96 ? -7.568 3.691 16.944 1.00 12.24 96 ARG A N 2
ATOM 3274 C CA . ARG A 1 96 ? -8.293 2.983 15.873 1.00 63.02 96 ARG A CA 2
ATOM 3275 C C . ARG A 1 96 ? -8.376 1.462 16.129 1.00 31.32 96 ARG A C 2
ATOM 3276 O O . ARG A 1 96 ? -9.419 0.844 15.909 1.00 74.04 96 ARG A O 2
ATOM 3297 N N . ALA A 1 97 ? -7.283 0.855 16.614 1.00 2.41 97 ALA A N 2
ATOM 3298 C CA . ALA A 1 97 ? -7.290 -0.583 16.980 1.00 2.02 97 ALA A CA 2
ATOM 3299 C C . ALA A 1 97 ? -7.988 -0.801 18.333 1.00 31.24 97 ALA A C 2
ATOM 3300 O O . ALA A 1 97 ? -8.359 -1.918 18.665 1.00 20.34 97 ALA A O 2
ATOM 3307 N N . SER A 1 98 ? -8.184 0.293 19.093 1.00 63.13 98 SER A N 2
ATOM 3308 C CA . SER A 1 98 ? -8.787 0.258 20.437 1.00 45.23 98 SER A CA 2
ATOM 3309 C C . SER A 1 98 ? -10.332 0.390 20.381 1.00 41.15 98 SER A C 2
ATOM 3310 O O . SER A 1 98 ? -11.003 0.232 21.410 1.00 42.11 98 SER A O 2
ATOM 3318 N N . GLU A 1 99 ? -10.884 0.689 19.182 1.00 70.43 99 GLU A N 2
ATOM 3319 C CA . GLU A 1 99 ? -12.348 0.803 18.956 1.00 64.11 99 GLU A CA 2
ATOM 3320 C C . GLU A 1 99 ? -13.072 -0.520 19.300 1.00 32.10 99 GLU A C 2
ATOM 3321 O O . GLU A 1 99 ? -13.972 -0.550 20.152 1.00 15.21 99 GLU A O 2
ATOM 3333 N N . TRP A 1 100 ? -12.632 -1.614 18.646 1.00 23.35 100 TRP A N 2
ATOM 3334 C CA . TRP A 1 100 ? -13.253 -2.953 18.787 1.00 34.15 100 TRP A CA 2
ATOM 3335 C C . TRP A 1 100 ? -12.885 -3.635 20.121 1.00 53.04 100 TRP A C 2
ATOM 3336 O O . TRP A 1 100 ? -13.440 -4.683 20.450 1.00 32.40 100 TRP A O 2
ATOM 3357 N N . ILE A 1 101 ? -11.945 -3.035 20.872 1.00 2.10 101 ILE A N 2
ATOM 3358 C CA . ILE A 1 101 ? -11.590 -3.475 22.239 1.00 21.20 101 ILE A CA 2
ATOM 3359 C C . ILE A 1 101 ? -12.784 -3.265 23.205 1.00 11.41 101 ILE A C 2
ATOM 3360 O O . ILE A 1 101 ? -12.911 -3.997 24.196 1.00 52.11 101 ILE A O 2
ATOM 3376 N N . ILE A 1 102 ? -13.676 -2.312 22.842 1.00 65.31 102 ILE A N 2
ATOM 3377 C CA . ILE A 1 102 ? -14.826 -1.888 23.660 1.00 1.11 102 ILE A CA 2
ATOM 3378 C C . ILE A 1 102 ? -14.316 -1.253 24.973 1.00 31.51 102 ILE A C 2
ATOM 3379 O O . ILE A 1 102 ? -14.061 -1.942 25.974 1.00 34.03 102 ILE A O 2
ATOM 3395 N N . LEU A 1 103 ? -14.114 0.070 24.918 1.00 71.15 103 LEU A N 2
ATOM 3396 C CA . LEU A 1 103 ? -13.610 0.859 26.042 1.00 61.02 103 LEU A CA 2
ATOM 3397 C C . LEU A 1 103 ? -14.746 1.165 27.023 1.00 50.12 103 LEU A C 2
ATOM 3398 O O . LEU A 1 103 ? -15.802 1.675 26.624 1.00 52.13 103 LEU A O 2
ATOM 3414 N N . GLU A 1 104 ? -14.529 0.829 28.300 1.00 42.22 104 GLU A N 2
ATOM 3415 C CA . GLU A 1 104 ? -15.479 1.095 29.388 1.00 3.21 104 GLU A CA 2
ATOM 3416 C C . GLU A 1 104 ? -14.933 2.236 30.280 1.00 62.41 104 GLU A C 2
ATOM 3417 O O . GLU A 1 104 ? -15.511 3.345 30.264 1.00 12.40 104 GLU A O 2
ATOM 3429 N N . MET A 1 1 ? -12.572 -0.540 0.875 1.00 63.13 1 MET A N 3
ATOM 3430 C CA . MET A 1 1 ? -11.679 -0.264 -0.275 1.00 73.25 1 MET A CA 3
ATOM 3431 C C . MET A 1 1 ? -11.159 -1.588 -0.847 1.00 63.01 1 MET A C 3
ATOM 3432 O O . MET A 1 1 ? -10.455 -2.324 -0.152 1.00 5.00 1 MET A O 3
ATOM 3448 N N . THR A 1 2 ? -11.519 -1.893 -2.106 1.00 23.12 2 THR A N 3
ATOM 3449 C CA . THR A 1 2 ? -11.009 -3.079 -2.816 1.00 12.33 2 THR A CA 3
ATOM 3450 C C . THR A 1 2 ? -9.557 -2.852 -3.282 1.00 72.21 2 THR A C 3
ATOM 3451 O O . THR A 1 2 ? -9.064 -1.717 -3.255 1.00 22.24 2 THR A O 3
ATOM 3462 N N . GLY A 1 3 ? -8.889 -3.938 -3.718 1.00 53.04 3 GLY A N 3
ATOM 3463 C CA . GLY A 1 3 ? -7.556 -3.851 -4.327 1.00 32.35 3 GLY A CA 3
ATOM 3464 C C . GLY A 1 3 ? -7.569 -3.102 -5.650 1.00 40.25 3 GLY A C 3
ATOM 3465 O O . GLY A 1 3 ? -6.534 -2.592 -6.083 1.00 44.02 3 GLY A O 3
ATOM 3469 N N . GLN A 1 4 ? -8.758 -3.057 -6.279 1.00 23.31 4 GLN A N 3
ATOM 3470 C CA . GLN A 1 4 ? -9.035 -2.210 -7.446 1.00 43.12 4 GLN A CA 3
ATOM 3471 C C . GLN A 1 4 ? -8.865 -0.729 -7.066 1.00 53.12 4 GLN A C 3
ATOM 3472 O O . GLN A 1 4 ? -8.086 -0.023 -7.688 1.00 3.33 4 GLN A O 3
ATOM 3486 N N . GLU A 1 5 ? -9.588 -0.293 -6.011 1.00 22.12 5 GLU A N 3
ATOM 3487 C CA . GLU A 1 5 ? -9.580 1.112 -5.541 1.00 12.11 5 GLU A CA 3
ATOM 3488 C C . GLU A 1 5 ? -8.199 1.513 -4.986 1.00 31.23 5 GLU A C 3
ATOM 3489 O O . GLU A 1 5 ? -7.759 2.656 -5.157 1.00 30.42 5 GLU A O 3
ATOM 3501 N N . LEU A 1 6 ? -7.536 0.547 -4.328 1.00 72.53 6 LEU A N 3
ATOM 3502 C CA . LEU A 1 6 ? -6.178 0.706 -3.778 1.00 52.23 6 LEU A CA 3
ATOM 3503 C C . LEU A 1 6 ? -5.178 0.961 -4.919 1.00 64.33 6 LEU A C 3
ATOM 3504 O O . LEU A 1 6 ? -4.353 1.874 -4.842 1.00 0.22 6 LEU A O 3
ATOM 3520 N N . ARG A 1 7 ? -5.303 0.160 -5.995 1.00 11.02 7 ARG A N 3
ATOM 3521 C CA . ARG A 1 7 ? -4.468 0.283 -7.203 1.00 32.32 7 ARG A CA 3
ATOM 3522 C C . ARG A 1 7 ? -4.762 1.598 -7.932 1.00 73.25 7 ARG A C 3
ATOM 3523 O O . ARG A 1 7 ? -3.842 2.289 -8.358 1.00 44.02 7 ARG A O 3
ATOM 3544 N N . GLN A 1 8 ? -6.062 1.941 -8.040 1.00 74.51 8 GLN A N 3
ATOM 3545 C CA . GLN A 1 8 ? -6.529 3.162 -8.726 1.00 14.20 8 GLN A CA 3
ATOM 3546 C C . GLN A 1 8 ? -6.053 4.425 -7.999 1.00 74.33 8 GLN A C 3
ATOM 3547 O O . GLN A 1 8 ? -5.907 5.472 -8.618 1.00 45.13 8 GLN A O 3
ATOM 3561 N N . LEU A 1 9 ? -5.825 4.303 -6.681 1.00 64.11 9 LEU A N 3
ATOM 3562 C CA . LEU A 1 9 ? -5.250 5.375 -5.846 1.00 40.13 9 LEU A CA 3
ATOM 3563 C C . LEU A 1 9 ? -3.774 5.622 -6.237 1.00 33.24 9 LEU A C 3
ATOM 3564 O O . LEU A 1 9 ? -3.315 6.764 -6.278 1.00 2.43 9 LEU A O 3
ATOM 3580 N N . LEU A 1 10 ? -3.058 4.526 -6.558 1.00 34.41 10 LEU A N 3
ATOM 3581 C CA . LEU A 1 10 ? -1.643 4.568 -6.997 1.00 60.35 10 LEU A CA 3
ATOM 3582 C C . LEU A 1 10 ? -1.558 5.078 -8.455 1.00 21.10 10 LEU A C 3
ATOM 3583 O O . LEU A 1 10 ? -0.622 5.791 -8.827 1.00 34.43 10 LEU A O 3
ATOM 3599 N N . LEU A 1 11 ? -2.576 4.701 -9.258 1.00 41.33 11 LEU A N 3
ATOM 3600 C CA . LEU A 1 11 ? -2.707 5.098 -10.678 1.00 12.02 11 LEU A CA 3
ATOM 3601 C C . LEU A 1 11 ? -3.125 6.572 -10.798 1.00 62.25 11 LEU A C 3
ATOM 3602 O O . LEU A 1 11 ? -2.778 7.252 -11.763 1.00 51.23 11 LEU A O 3
ATOM 3618 N N . ASP A 1 12 ? -3.882 7.045 -9.808 1.00 74.24 12 ASP A N 3
ATOM 3619 C CA . ASP A 1 12 ? -4.341 8.437 -9.737 1.00 12.53 12 ASP A CA 3
ATOM 3620 C C . ASP A 1 12 ? -3.191 9.342 -9.289 1.00 41.21 12 ASP A C 3
ATOM 3621 O O . ASP A 1 12 ? -2.921 10.372 -9.907 1.00 71.22 12 ASP A O 3
ATOM 3630 N N . LYS A 1 13 ? -2.505 8.911 -8.221 1.00 42.05 13 LYS A N 3
ATOM 3631 C CA . LYS A 1 13 ? -1.473 9.712 -7.553 1.00 33.44 13 LYS A CA 3
ATOM 3632 C C . LYS A 1 13 ? -0.157 9.745 -8.354 1.00 55.45 13 LYS A C 3
ATOM 3633 O O . LYS A 1 13 ? 0.304 10.817 -8.770 1.00 0.02 13 LYS A O 3
ATOM 3652 N N . TRP A 1 14 ? 0.459 8.566 -8.539 1.00 61.34 14 TRP A N 3
ATOM 3653 C CA . TRP A 1 14 ? 1.798 8.453 -9.152 1.00 34.42 14 TRP A CA 3
ATOM 3654 C C . TRP A 1 14 ? 1.723 7.905 -10.595 1.00 14.32 14 TRP A C 3
ATOM 3655 O O . TRP A 1 14 ? 2.713 7.950 -11.334 1.00 75.24 14 TRP A O 3
ATOM 3676 N N . GLY A 1 15 ? 0.549 7.364 -10.971 1.00 22.35 15 GLY A N 3
ATOM 3677 C CA . GLY A 1 15 ? 0.285 6.925 -12.349 1.00 62.04 15 GLY A CA 3
ATOM 3678 C C . GLY A 1 15 ? 0.813 5.539 -12.696 1.00 3.45 15 GLY A C 3
ATOM 3679 O O . GLY A 1 15 ? 0.857 5.175 -13.879 1.00 3.51 15 GLY A O 3
ATOM 3683 N N . TYR A 1 16 ? 1.197 4.754 -11.675 1.00 12.13 16 TYR A N 3
ATOM 3684 C CA . TYR A 1 16 ? 1.780 3.404 -11.865 1.00 3.11 16 TYR A CA 3
ATOM 3685 C C . TYR A 1 16 ? 1.204 2.423 -10.845 1.00 65.12 16 TYR A C 3
ATOM 3686 O O . TYR A 1 16 ? 0.837 2.816 -9.726 1.00 71.14 16 TYR A O 3
ATOM 3704 N N . SER A 1 17 ? 1.141 1.144 -11.245 1.00 35.31 17 SER A N 3
ATOM 3705 C CA . SER A 1 17 ? 0.616 0.062 -10.413 1.00 24.23 17 SER A CA 3
ATOM 3706 C C . SER A 1 17 ? 1.736 -0.487 -9.504 1.00 65.04 17 SER A C 3
ATOM 3707 O O . SER A 1 17 ? 2.244 -1.591 -9.726 1.00 71.31 17 SER A O 3
ATOM 3715 N N . TYR A 1 18 ? 2.133 0.307 -8.493 1.00 14.12 18 TYR A N 3
ATOM 3716 C CA . TYR A 1 18 ? 3.189 -0.077 -7.534 1.00 15.52 18 TYR A CA 3
ATOM 3717 C C . TYR A 1 18 ? 2.712 -1.200 -6.600 1.00 40.42 18 TYR A C 3
ATOM 3718 O O . TYR A 1 18 ? 1.534 -1.256 -6.241 1.00 55.33 18 TYR A O 3
ATOM 3736 N N . ASP A 1 19 ? 3.635 -2.084 -6.205 1.00 3.23 19 ASP A N 3
ATOM 3737 C CA . ASP A 1 19 ? 3.349 -3.117 -5.202 1.00 3.10 19 ASP A CA 3
ATOM 3738 C C . ASP A 1 19 ? 3.327 -2.465 -3.816 1.00 53.42 19 ASP A C 3
ATOM 3739 O O . ASP A 1 19 ? 4.168 -1.618 -3.521 1.00 53.45 19 ASP A O 3
ATOM 3748 N N . VAL A 1 20 ? 2.357 -2.834 -2.985 1.00 72.52 20 VAL A N 3
ATOM 3749 C CA . VAL A 1 20 ? 2.254 -2.322 -1.607 1.00 62.50 20 VAL A CA 3
ATOM 3750 C C . VAL A 1 20 ? 2.488 -3.486 -0.621 1.00 63.11 20 VAL A C 3
ATOM 3751 O O . VAL A 1 20 ? 1.786 -4.496 -0.664 1.00 12.11 20 VAL A O 3
ATOM 3764 N N . GLN A 1 21 ? 3.466 -3.318 0.278 1.00 34.33 21 GLN A N 3
ATOM 3765 C CA . GLN A 1 21 ? 3.969 -4.403 1.154 1.00 21.02 21 GLN A CA 3
ATOM 3766 C C . GLN A 1 21 ? 3.720 -4.071 2.625 1.00 63.53 21 GLN A C 3
ATOM 3767 O O . GLN A 1 21 ? 4.080 -2.994 3.087 1.00 33.32 21 GLN A O 3
ATOM 3781 N N . PHE A 1 22 ? 3.123 -5.014 3.357 1.00 54.54 22 PHE A N 3
ATOM 3782 C CA . PHE A 1 22 ? 3.066 -4.958 4.822 1.00 65.41 22 PHE A CA 3
ATOM 3783 C C . PHE A 1 22 ? 4.436 -5.309 5.421 1.00 55.41 22 PHE A C 3
ATOM 3784 O O . PHE A 1 22 ? 5.037 -6.337 5.068 1.00 24.31 22 PHE A O 3
ATOM 3801 N N . ARG A 1 23 ? 4.922 -4.450 6.320 1.00 32.13 23 ARG A N 3
ATOM 3802 C CA . ARG A 1 23 ? 6.211 -4.640 6.991 1.00 4.10 23 ARG A CA 3
ATOM 3803 C C . ARG A 1 23 ? 6.021 -4.360 8.486 1.00 12.24 23 ARG A C 3
ATOM 3804 O O . ARG A 1 23 ? 5.641 -3.246 8.871 1.00 21.43 23 ARG A O 3
ATOM 3825 N N . ARG A 1 24 ? 6.262 -5.380 9.314 1.00 11.43 24 ARG A N 3
ATOM 3826 C CA . ARG A 1 24 ? 5.989 -5.329 10.757 1.00 24.11 24 ARG A CA 3
ATOM 3827 C C . ARG A 1 24 ? 7.272 -5.026 11.542 1.00 23.30 24 ARG A C 3
ATOM 3828 O O . ARG A 1 24 ? 8.201 -5.839 11.562 1.00 73.52 24 ARG A O 3
ATOM 3849 N N . THR A 1 25 ? 7.319 -3.849 12.173 1.00 42.14 25 THR A N 3
ATOM 3850 C CA . THR A 1 25 ? 8.434 -3.447 13.047 1.00 60.04 25 THR A CA 3
ATOM 3851 C C . THR A 1 25 ? 7.873 -2.730 14.290 1.00 42.31 25 THR A C 3
ATOM 3852 O O . THR A 1 25 ? 6.897 -1.978 14.182 1.00 11.45 25 THR A O 3
ATOM 3863 N N . GLN A 1 26 ? 8.480 -3.026 15.469 1.00 70.14 26 GLN A N 3
ATOM 3864 C CA . GLN A 1 26 ? 8.143 -2.420 16.794 1.00 3.12 26 GLN A CA 3
ATOM 3865 C C . GLN A 1 26 ? 6.768 -2.896 17.319 1.00 11.42 26 GLN A C 3
ATOM 3866 O O . GLN A 1 26 ? 6.204 -2.290 18.239 1.00 43.32 26 GLN A O 3
ATOM 3880 N N . GLY A 1 27 ? 6.258 -4.011 16.751 1.00 4.13 27 GLY A N 3
ATOM 3881 C CA . GLY A 1 27 ? 4.889 -4.484 17.026 1.00 43.51 27 GLY A CA 3
ATOM 3882 C C . GLY A 1 27 ? 3.843 -3.777 16.167 1.00 25.31 27 GLY A C 3
ATOM 3883 O O . GLY A 1 27 ? 2.652 -4.110 16.214 1.00 2.42 27 GLY A O 3
ATOM 3887 N N . LYS A 1 28 ? 4.306 -2.812 15.362 1.00 52.43 28 LYS A N 3
ATOM 3888 C CA . LYS A 1 28 ? 3.457 -1.930 14.553 1.00 44.24 28 LYS A CA 3
ATOM 3889 C C . LYS A 1 28 ? 3.453 -2.410 13.094 1.00 11.23 28 LYS A C 3
ATOM 3890 O O . LYS A 1 28 ? 4.316 -3.207 12.691 1.00 20.11 28 LYS A O 3
ATOM 3909 N N . ILE A 1 29 ? 2.504 -1.896 12.294 1.00 43.14 29 ILE A N 3
ATOM 3910 C CA . ILE A 1 29 ? 2.364 -2.266 10.878 1.00 35.42 29 ILE A CA 3
ATOM 3911 C C . ILE A 1 29 ? 2.522 -1.017 9.978 1.00 21.24 29 ILE A C 3
ATOM 3912 O O . ILE A 1 29 ? 1.927 0.044 10.235 1.00 34.33 29 ILE A O 3
ATOM 3928 N N . PHE A 1 30 ? 3.382 -1.151 8.953 1.00 72.53 30 PHE A N 3
ATOM 3929 C CA . PHE A 1 30 ? 3.729 -0.077 8.002 1.00 2.12 30 PHE A CA 3
ATOM 3930 C C . PHE A 1 30 ? 3.562 -0.597 6.569 1.00 63.13 30 PHE A C 3
ATOM 3931 O O . PHE A 1 30 ? 4.152 -1.628 6.217 1.00 14.55 30 PHE A O 3
ATOM 3948 N N . LEU A 1 31 ? 2.766 0.103 5.746 1.00 33.20 31 LEU A N 3
ATOM 3949 C CA . LEU A 1 31 ? 2.539 -0.279 4.344 1.00 24.42 31 LEU A CA 3
ATOM 3950 C C . LEU A 1 31 ? 3.573 0.427 3.442 1.00 25.00 31 LEU A C 3
ATOM 3951 O O . LEU A 1 31 ? 3.397 1.589 3.068 1.00 40.13 31 LEU A O 3
ATOM 3967 N N . GLN A 1 32 ? 4.651 -0.288 3.102 1.00 0.22 32 GLN A N 3
ATOM 3968 C CA . GLN A 1 32 ? 5.738 0.221 2.260 1.00 72.22 32 GLN A CA 3
ATOM 3969 C C . GLN A 1 32 ? 5.393 0.031 0.778 1.00 54.25 32 GLN A C 3
ATOM 3970 O O . GLN A 1 32 ? 5.406 -1.101 0.269 1.00 41.40 32 GLN A O 3
ATOM 3984 N N . VAL A 1 33 ? 5.071 1.132 0.103 1.00 21.21 33 VAL A N 3
ATOM 3985 C CA . VAL A 1 33 ? 4.830 1.144 -1.339 1.00 23.33 33 VAL A CA 3
ATOM 3986 C C . VAL A 1 33 ? 6.176 0.979 -2.077 1.00 43.34 33 VAL A C 3
ATOM 3987 O O . VAL A 1 33 ? 7.014 1.897 -2.064 1.00 12.32 33 VAL A O 3
ATOM 4000 N N . MET A 1 34 ? 6.383 -0.218 -2.642 1.00 64.21 34 MET A N 3
ATOM 4001 C CA . MET A 1 34 ? 7.578 -0.566 -3.432 1.00 12.51 34 MET A CA 3
ATOM 4002 C C . MET A 1 34 ? 7.686 0.293 -4.706 1.00 4.31 34 MET A C 3
ATOM 4003 O O . MET A 1 34 ? 6.677 0.661 -5.307 1.00 34.15 34 MET A O 3
ATOM 4017 N N . TRP A 1 35 ? 8.935 0.572 -5.101 1.00 73.31 35 TRP A N 3
ATOM 4018 C CA . TRP A 1 35 ? 9.274 1.313 -6.335 1.00 11.53 35 TRP A CA 3
ATOM 4019 C C . TRP A 1 35 ? 9.048 0.465 -7.593 1.00 12.22 35 TRP A C 3
ATOM 4020 O O . TRP A 1 35 ? 9.066 0.990 -8.709 1.00 34.04 35 TRP A O 3
ATOM 4041 N N . LYS A 1 36 ? 8.851 -0.846 -7.404 1.00 24.25 36 LYS A N 3
ATOM 4042 C CA . LYS A 1 36 ? 8.571 -1.763 -8.504 1.00 60.35 36 LYS A CA 3
ATOM 4043 C C . LYS A 1 36 ? 7.071 -1.773 -8.784 1.00 11.25 36 LYS A C 3
ATOM 4044 O O . LYS A 1 36 ? 6.253 -2.038 -7.892 1.00 51.34 36 LYS A O 3
ATOM 4063 N N . TYR A 1 37 ? 6.736 -1.460 -10.034 1.00 31.13 37 TYR A N 3
ATOM 4064 C CA . TYR A 1 37 ? 5.363 -1.348 -10.521 1.00 12.34 37 TYR A CA 3
ATOM 4065 C C . TYR A 1 37 ? 5.113 -2.385 -11.629 1.00 32.34 37 TYR A C 3
ATOM 4066 O O . TYR A 1 37 ? 6.065 -2.903 -12.224 1.00 65.45 37 TYR A O 3
ATOM 4084 N N . LEU A 1 38 ? 3.821 -2.673 -11.902 1.00 32.31 38 LEU A N 3
ATOM 4085 C CA . LEU A 1 38 ? 3.402 -3.800 -12.773 1.00 13.32 38 LEU A CA 3
ATOM 4086 C C . LEU A 1 38 ? 3.788 -3.567 -14.251 1.00 43.41 38 LEU A C 3
ATOM 4087 O O . LEU A 1 38 ? 3.919 -4.523 -15.028 1.00 71.05 38 LEU A O 3
ATOM 4103 N N . GLU A 1 39 ? 4.005 -2.294 -14.612 1.00 71.11 39 GLU A N 3
ATOM 4104 C CA . GLU A 1 39 ? 4.403 -1.890 -15.973 1.00 73.20 39 GLU A CA 3
ATOM 4105 C C . GLU A 1 39 ? 5.851 -2.378 -16.299 1.00 61.35 39 GLU A C 3
ATOM 4106 O O . GLU A 1 39 ? 6.288 -2.301 -17.446 1.00 4.24 39 GLU A O 3
ATOM 4118 N N . GLN A 1 40 ? 6.577 -2.875 -15.268 1.00 42.03 40 GLN A N 3
ATOM 4119 C CA . GLN A 1 40 ? 7.933 -3.459 -15.421 1.00 22.24 40 GLN A CA 3
ATOM 4120 C C . GLN A 1 40 ? 7.870 -4.982 -15.672 1.00 35.10 40 GLN A C 3
ATOM 4121 O O . GLN A 1 40 ? 7.116 -5.700 -15.007 1.00 41.13 40 GLN A O 3
ATOM 4135 N N . ALA A 1 41 ? 8.700 -5.453 -16.623 1.00 63.12 41 ALA A N 3
ATOM 4136 C CA . ALA A 1 41 ? 8.903 -6.895 -16.900 1.00 72.25 41 ALA A CA 3
ATOM 4137 C C . ALA A 1 41 ? 9.789 -7.549 -15.810 1.00 15.42 41 ALA A C 3
ATOM 4138 O O . ALA A 1 41 ? 9.774 -8.772 -15.635 1.00 33.23 41 ALA A O 3
ATOM 4145 N N . SER A 1 42 ? 10.552 -6.701 -15.087 1.00 63.34 42 SER A N 3
ATOM 4146 C CA . SER A 1 42 ? 11.463 -7.122 -14.002 1.00 54.10 42 SER A CA 3
ATOM 4147 C C . SER A 1 42 ? 10.690 -7.483 -12.707 1.00 32.22 42 SER A C 3
ATOM 4148 O O . SER A 1 42 ? 11.295 -7.943 -11.733 1.00 24.54 42 SER A O 3
ATOM 4156 N N . PHE A 1 43 ? 9.360 -7.263 -12.713 1.00 42.24 43 PHE A N 3
ATOM 4157 C CA . PHE A 1 43 ? 8.473 -7.572 -11.576 1.00 53.15 43 PHE A CA 3
ATOM 4158 C C . PHE A 1 43 ? 8.437 -9.113 -11.356 1.00 0.32 43 PHE A C 3
ATOM 4159 O O . PHE A 1 43 ? 8.033 -9.841 -12.266 1.00 75.13 43 PHE A O 3
ATOM 4176 N N . PRO A 1 44 ? 8.851 -9.634 -10.142 1.00 41.33 44 PRO A N 3
ATOM 4177 C CA . PRO A 1 44 ? 9.025 -11.105 -9.899 1.00 35.52 44 PRO A CA 3
ATOM 4178 C C . PRO A 1 44 ? 7.687 -11.876 -9.797 1.00 3.25 44 PRO A C 3
ATOM 4179 O O . PRO A 1 44 ? 7.674 -13.105 -9.648 1.00 74.51 44 PRO A O 3
ATOM 4190 N N . MET A 1 45 ? 6.579 -11.131 -9.855 1.00 40.00 45 MET A N 3
ATOM 4191 C CA . MET A 1 45 ? 5.216 -11.667 -9.808 1.00 10.00 45 MET A CA 3
ATOM 4192 C C . MET A 1 45 ? 4.525 -11.402 -11.150 1.00 3.31 45 MET A C 3
ATOM 4193 O O . MET A 1 45 ? 4.890 -10.468 -11.881 1.00 40.42 45 MET A O 3
ATOM 4207 N N . ASN A 1 46 ? 3.528 -12.236 -11.466 1.00 1.13 46 ASN A N 3
ATOM 4208 C CA . ASN A 1 46 ? 2.656 -12.040 -12.636 1.00 44.33 46 ASN A CA 3
ATOM 4209 C C . ASN A 1 46 ? 1.574 -10.996 -12.303 1.00 42.41 46 ASN A C 3
ATOM 4210 O O . ASN A 1 46 ? 1.428 -10.587 -11.140 1.00 3.11 46 ASN A O 3
ATOM 4221 N N . GLU A 1 47 ? 0.799 -10.603 -13.322 1.00 14.00 47 GLU A N 3
ATOM 4222 C CA . GLU A 1 47 ? -0.224 -9.542 -13.207 1.00 55.01 47 GLU A CA 3
ATOM 4223 C C . GLU A 1 47 ? -1.392 -9.979 -12.302 1.00 52.44 47 GLU A C 3
ATOM 4224 O O . GLU A 1 47 ? -1.962 -9.160 -11.575 1.00 4.51 47 GLU A O 3
ATOM 4236 N N . THR A 1 48 ? -1.719 -11.285 -12.352 1.00 14.33 48 THR A N 3
ATOM 4237 C CA . THR A 1 48 ? -2.758 -11.892 -11.508 1.00 50.44 48 THR A CA 3
ATOM 4238 C C . THR A 1 48 ? -2.287 -11.940 -10.044 1.00 23.22 48 THR A C 3
ATOM 4239 O O . THR A 1 48 ? -3.024 -11.551 -9.146 1.00 61.43 48 THR A O 3
ATOM 4250 N N . GLU A 1 49 ? -1.023 -12.370 -9.842 1.00 41.15 49 GLU A N 3
ATOM 4251 C CA . GLU A 1 49 ? -0.401 -12.485 -8.501 1.00 50.51 49 GLU A CA 3
ATOM 4252 C C . GLU A 1 49 ? -0.415 -11.126 -7.787 1.00 64.10 49 GLU A C 3
ATOM 4253 O O . GLU A 1 49 ? -0.709 -11.034 -6.590 1.00 1.32 49 GLU A O 3
ATOM 4265 N N . TYR A 1 50 ? -0.088 -10.079 -8.566 1.00 44.54 50 TYR A N 3
ATOM 4266 C CA . TYR A 1 50 ? -0.091 -8.685 -8.111 1.00 64.32 50 TYR A CA 3
ATOM 4267 C C . TYR A 1 50 ? -1.521 -8.203 -7.779 1.00 44.32 50 TYR A C 3
ATOM 4268 O O . TYR A 1 50 ? -1.734 -7.543 -6.756 1.00 51.13 50 TYR A O 3
ATOM 4286 N N . GLN A 1 51 ? -2.487 -8.550 -8.644 1.00 41.12 51 GLN A N 3
ATOM 4287 C CA . GLN A 1 51 ? -3.890 -8.097 -8.519 1.00 72.53 51 GLN A CA 3
ATOM 4288 C C . GLN A 1 51 ? -4.565 -8.707 -7.265 1.00 4.21 51 GLN A C 3
ATOM 4289 O O . GLN A 1 51 ? -5.370 -8.043 -6.591 1.00 62.15 51 GLN A O 3
ATOM 4303 N N . GLU A 1 52 ? -4.196 -9.964 -6.942 1.00 41.54 52 GLU A N 3
ATOM 4304 C CA . GLU A 1 52 ? -4.680 -10.653 -5.727 1.00 12.32 52 GLU A CA 3
ATOM 4305 C C . GLU A 1 52 ? -3.984 -10.083 -4.483 1.00 32.42 52 GLU A C 3
ATOM 4306 O O . GLU A 1 52 ? -4.598 -9.972 -3.419 1.00 13.00 52 GLU A O 3
ATOM 4318 N N . HIS A 1 53 ? -2.685 -9.734 -4.645 1.00 53.34 53 HIS A N 3
ATOM 4319 C CA . HIS A 1 53 ? -1.856 -9.118 -3.585 1.00 74.45 53 HIS A CA 3
ATOM 4320 C C . HIS A 1 53 ? -2.466 -7.783 -3.129 1.00 21.21 53 HIS A C 3
ATOM 4321 O O . HIS A 1 53 ? -2.493 -7.488 -1.942 1.00 2.31 53 HIS A O 3
ATOM 4336 N N . LEU A 1 54 ? -2.961 -6.999 -4.102 1.00 5.13 54 LEU A N 3
ATOM 4337 C CA . LEU A 1 54 ? -3.643 -5.711 -3.859 1.00 10.22 54 LEU A CA 3
ATOM 4338 C C . LEU A 1 54 ? -4.867 -5.888 -2.956 1.00 33.53 54 LEU A C 3
ATOM 4339 O O . LEU A 1 54 ? -5.020 -5.188 -1.961 1.00 23.43 54 LEU A O 3
ATOM 4355 N N . ASP A 1 55 ? -5.732 -6.840 -3.340 1.00 4.43 55 ASP A N 3
ATOM 4356 C CA . ASP A 1 55 ? -7.031 -7.057 -2.682 1.00 13.30 55 ASP A CA 3
ATOM 4357 C C . ASP A 1 55 ? -6.847 -7.777 -1.335 1.00 23.12 55 ASP A C 3
ATOM 4358 O O . ASP A 1 55 ? -7.684 -7.661 -0.438 1.00 53.44 55 ASP A O 3
ATOM 4367 N N . SER A 1 56 ? -5.714 -8.490 -1.205 1.00 13.04 56 SER A N 3
ATOM 4368 C CA . SER A 1 56 ? -5.275 -9.101 0.059 1.00 25.30 56 SER A CA 3
ATOM 4369 C C . SER A 1 56 ? -4.853 -7.998 1.045 1.00 73.12 56 SER A C 3
ATOM 4370 O O . SER A 1 56 ? -5.271 -7.998 2.208 1.00 53.42 56 SER A O 3
ATOM 4378 N N . VAL A 1 57 ? -4.042 -7.046 0.542 1.00 63.24 57 VAL A N 3
ATOM 4379 C CA . VAL A 1 57 ? -3.569 -5.895 1.323 1.00 21.14 57 VAL A CA 3
ATOM 4380 C C . VAL A 1 57 ? -4.755 -5.024 1.765 1.00 33.54 57 VAL A C 3
ATOM 4381 O O . VAL A 1 57 ? -4.908 -4.732 2.949 1.00 21.35 57 VAL A O 3
ATOM 4394 N N . ALA A 1 58 ? -5.631 -4.694 0.802 1.00 51.13 58 ALA A N 3
ATOM 4395 C CA . ALA A 1 58 ? -6.799 -3.816 1.017 1.00 41.12 58 ALA A CA 3
ATOM 4396 C C . ALA A 1 58 ? -7.832 -4.445 1.984 1.00 52.34 58 ALA A C 3
ATOM 4397 O O . ALA A 1 58 ? -8.615 -3.725 2.627 1.00 40.04 58 ALA A O 3
ATOM 4404 N N . ASN A 1 59 ? -7.811 -5.793 2.065 1.00 71.42 59 ASN A N 3
ATOM 4405 C CA . ASN A 1 59 ? -8.604 -6.576 3.038 1.00 31.13 59 ASN A CA 3
ATOM 4406 C C . ASN A 1 59 ? -8.122 -6.283 4.470 1.00 23.23 59 ASN A C 3
ATOM 4407 O O . ASN A 1 59 ? -8.926 -5.983 5.357 1.00 54.04 59 ASN A O 3
ATOM 4418 N N . TYR A 1 60 ? -6.789 -6.348 4.668 1.00 55.54 60 TYR A N 3
ATOM 4419 C CA . TYR A 1 60 ? -6.159 -6.083 5.981 1.00 2.45 60 TYR A CA 3
ATOM 4420 C C . TYR A 1 60 ? -6.235 -4.605 6.358 1.00 13.43 60 TYR A C 3
ATOM 4421 O O . TYR A 1 60 ? -6.332 -4.274 7.536 1.00 54.43 60 TYR A O 3
ATOM 4439 N N . LEU A 1 61 ? -6.177 -3.724 5.351 1.00 74.02 61 LEU A N 3
ATOM 4440 C CA . LEU A 1 61 ? -6.304 -2.272 5.556 1.00 2.20 61 LEU A CA 3
ATOM 4441 C C . LEU A 1 61 ? -7.667 -1.949 6.203 1.00 15.50 61 LEU A C 3
ATOM 4442 O O . LEU A 1 61 ? -7.753 -1.147 7.130 1.00 13.43 61 LEU A O 3
ATOM 4458 N N . HIS A 1 62 ? -8.716 -2.629 5.726 1.00 44.13 62 HIS A N 3
ATOM 4459 C CA . HIS A 1 62 ? -10.073 -2.521 6.292 1.00 12.02 62 HIS A CA 3
ATOM 4460 C C . HIS A 1 62 ? -10.139 -3.177 7.687 1.00 63.31 62 HIS A C 3
ATOM 4461 O O . HIS A 1 62 ? -10.663 -2.590 8.638 1.00 44.41 62 HIS A O 3
ATOM 4476 N N . ALA A 1 63 ? -9.575 -4.390 7.789 1.00 44.55 63 ALA A N 3
ATOM 4477 C CA . ALA A 1 63 ? -9.648 -5.237 9.000 1.00 23.41 63 ALA A CA 3
ATOM 4478 C C . ALA A 1 63 ? -8.962 -4.584 10.217 1.00 41.25 63 ALA A C 3
ATOM 4479 O O . ALA A 1 63 ? -9.396 -4.756 11.366 1.00 44.43 63 ALA A O 3
ATOM 4486 N N . LEU A 1 64 ? -7.879 -3.852 9.939 1.00 14.11 64 LEU A N 3
ATOM 4487 C CA . LEU A 1 64 ? -7.068 -3.167 10.960 1.00 40.42 64 LEU A CA 3
ATOM 4488 C C . LEU A 1 64 ? -7.545 -1.710 11.157 1.00 13.15 64 LEU A C 3
ATOM 4489 O O . LEU A 1 64 ? -7.321 -1.122 12.217 1.00 42.25 64 LEU A O 3
ATOM 4505 N N . GLY A 1 65 ? -8.235 -1.159 10.132 1.00 31.12 65 GLY A N 3
ATOM 4506 C CA . GLY A 1 65 ? -8.713 0.240 10.146 1.00 42.33 65 GLY A CA 3
ATOM 4507 C C . GLY A 1 65 ? -7.745 1.207 9.465 1.00 23.32 65 GLY A C 3
ATOM 4508 O O . GLY A 1 65 ? -7.982 2.422 9.434 1.00 13.12 65 GLY A O 3
ATOM 4512 N N . GLY A 1 66 ? -6.667 0.648 8.882 1.00 13.22 66 GLY A N 3
ATOM 4513 C CA . GLY A 1 66 ? -5.618 1.431 8.233 1.00 4.01 66 GLY A CA 3
ATOM 4514 C C . GLY A 1 66 ? -5.914 1.792 6.780 1.00 42.53 66 GLY A C 3
ATOM 4515 O O . GLY A 1 66 ? -5.054 2.373 6.125 1.00 75.43 66 GLY A O 3
ATOM 4519 N N . ALA A 1 67 ? -7.131 1.473 6.276 1.00 51.12 67 ALA A N 3
ATOM 4520 C CA . ALA A 1 67 ? -7.525 1.764 4.874 1.00 11.44 67 ALA A CA 3
ATOM 4521 C C . ALA A 1 67 ? -7.580 3.269 4.616 1.00 51.32 67 ALA A C 3
ATOM 4522 O O . ALA A 1 67 ? -7.040 3.766 3.618 1.00 13.11 67 ALA A O 3
ATOM 4529 N N . VAL A 1 68 ? -8.221 3.980 5.553 1.00 41.53 68 VAL A N 3
ATOM 4530 C CA . VAL A 1 68 ? -8.333 5.444 5.521 1.00 34.45 68 VAL A CA 3
ATOM 4531 C C . VAL A 1 68 ? -6.946 6.073 5.731 1.00 31.23 68 VAL A C 3
ATOM 4532 O O . VAL A 1 68 ? -6.627 7.057 5.088 1.00 21.25 68 VAL A O 3
ATOM 4545 N N . GLN A 1 69 ? -6.113 5.439 6.595 1.00 44.32 69 GLN A N 3
ATOM 4546 C CA . GLN A 1 69 ? -4.740 5.916 6.906 1.00 5.31 69 GLN A CA 3
ATOM 4547 C C . GLN A 1 69 ? -3.844 5.929 5.644 1.00 3.24 69 GLN A C 3
ATOM 4548 O O . GLN A 1 69 ? -3.048 6.854 5.447 1.00 44.42 69 GLN A O 3
ATOM 4562 N N . VAL A 1 70 ? -4.000 4.888 4.800 1.00 45.03 70 VAL A N 3
ATOM 4563 C CA . VAL A 1 70 ? -3.282 4.762 3.514 1.00 24.02 70 VAL A CA 3
ATOM 4564 C C . VAL A 1 70 ? -3.706 5.870 2.555 1.00 55.34 70 VAL A C 3
ATOM 4565 O O . VAL A 1 70 ? -2.869 6.610 2.027 1.00 65.02 70 VAL A O 3
ATOM 4578 N N . LYS A 1 71 ? -5.030 5.981 2.378 1.00 61.42 71 LYS A N 3
ATOM 4579 C CA . LYS A 1 71 ? -5.644 6.957 1.474 1.00 4.31 71 LYS A CA 3
ATOM 4580 C C . LYS A 1 71 ? -5.296 8.393 1.883 1.00 33.35 71 LYS A C 3
ATOM 4581 O O . LYS A 1 71 ? -5.007 9.227 1.028 1.00 13.34 71 LYS A O 3
ATOM 4600 N N . THR A 1 72 ? -5.286 8.646 3.200 1.00 55.14 72 THR A N 3
ATOM 4601 C CA . THR A 1 72 ? -4.991 9.966 3.761 1.00 62.31 72 THR A CA 3
ATOM 4602 C C . THR A 1 72 ? -3.531 10.342 3.479 1.00 51.24 72 THR A C 3
ATOM 4603 O O . THR A 1 72 ? -3.260 11.397 2.903 1.00 61.13 72 THR A O 3
ATOM 4614 N N . PHE A 1 73 ? -2.615 9.416 3.820 1.00 72.40 73 PHE A N 3
ATOM 4615 C CA . PHE A 1 73 ? -1.162 9.621 3.684 1.00 65.10 73 PHE A CA 3
ATOM 4616 C C . PHE A 1 73 ? -0.779 9.938 2.224 1.00 24.52 73 PHE A C 3
ATOM 4617 O O . PHE A 1 73 ? -0.094 10.925 1.964 1.00 61.35 73 PHE A O 3
ATOM 4634 N N . ILE A 1 74 ? -1.245 9.081 1.290 1.00 12.44 74 ILE A N 3
ATOM 4635 C CA . ILE A 1 74 ? -0.948 9.194 -0.156 1.00 40.23 74 ILE A CA 3
ATOM 4636 C C . ILE A 1 74 ? -1.513 10.515 -0.738 1.00 21.31 74 ILE A C 3
ATOM 4637 O O . ILE A 1 74 ? -0.834 11.198 -1.520 1.00 61.10 74 ILE A O 3
ATOM 4653 N N . THR A 1 75 ? -2.734 10.884 -0.312 1.00 30.31 75 THR A N 3
ATOM 4654 C CA . THR A 1 75 ? -3.417 12.113 -0.769 1.00 73.02 75 THR A CA 3
ATOM 4655 C C . THR A 1 75 ? -2.776 13.394 -0.157 1.00 74.14 75 THR A C 3
ATOM 4656 O O . THR A 1 75 ? -2.886 14.484 -0.732 1.00 40.22 75 THR A O 3
ATOM 4667 N N . GLN A 1 76 ? -2.099 13.256 0.996 1.00 10.54 76 GLN A N 3
ATOM 4668 C CA . GLN A 1 76 ? -1.373 14.379 1.644 1.00 31.13 76 GLN A CA 3
ATOM 4669 C C . GLN A 1 76 ? -0.008 14.594 0.975 1.00 63.31 76 GLN A C 3
ATOM 4670 O O . GLN A 1 76 ? 0.326 15.709 0.559 1.00 45.33 76 GLN A O 3
ATOM 4684 N N . THR A 1 77 ? 0.766 13.497 0.870 1.00 12.33 77 THR A N 3
ATOM 4685 C CA . THR A 1 77 ? 2.155 13.520 0.374 1.00 51.40 77 THR A CA 3
ATOM 4686 C C . THR A 1 77 ? 2.205 13.755 -1.153 1.00 55.43 77 THR A C 3
ATOM 4687 O O . THR A 1 77 ? 1.170 13.899 -1.800 1.00 22.11 77 THR A O 3
ATOM 4698 N N . LYS A 1 78 ? 3.425 13.837 -1.703 1.00 32.43 78 LYS A N 3
ATOM 4699 C CA . LYS A 1 78 ? 3.670 13.830 -3.164 1.00 71.24 78 LYS A CA 3
ATOM 4700 C C . LYS A 1 78 ? 4.789 12.830 -3.494 1.00 51.22 78 LYS A C 3
ATOM 4701 O O . LYS A 1 78 ? 5.116 12.619 -4.672 1.00 51.44 78 LYS A O 3
ATOM 4720 N N . GLU A 1 79 ? 5.352 12.212 -2.432 1.00 64.34 79 GLU A N 3
ATOM 4721 C CA . GLU A 1 79 ? 6.571 11.413 -2.521 1.00 13.54 79 GLU A CA 3
ATOM 4722 C C . GLU A 1 79 ? 6.335 10.155 -3.349 1.00 0.43 79 GLU A C 3
ATOM 4723 O O . GLU A 1 79 ? 5.421 9.377 -3.063 1.00 71.24 79 GLU A O 3
ATOM 4735 N N . ARG A 1 80 ? 7.192 9.980 -4.345 1.00 34.34 80 ARG A N 3
ATOM 4736 C CA . ARG A 1 80 ? 7.117 8.878 -5.307 1.00 10.34 80 ARG A CA 3
ATOM 4737 C C . ARG A 1 80 ? 8.018 7.728 -4.842 1.00 5.31 80 ARG A C 3
ATOM 4738 O O . ARG A 1 80 ? 9.107 7.979 -4.298 1.00 72.12 80 ARG A O 3
ATOM 4759 N N . PRO A 1 81 ? 7.565 6.454 -5.021 1.00 32.41 81 PRO A N 3
ATOM 4760 C CA . PRO A 1 81 ? 8.420 5.278 -4.791 1.00 3.03 81 PRO A CA 3
ATOM 4761 C C . PRO A 1 81 ? 9.604 5.275 -5.793 1.00 72.12 81 PRO A C 3
ATOM 4762 O O . PRO A 1 81 ? 9.412 5.238 -7.015 1.00 71.15 81 PRO A O 3
ATOM 4773 N N . ARG A 1 82 ? 10.812 5.315 -5.237 1.00 3.43 82 ARG A N 3
ATOM 4774 C CA . ARG A 1 82 ? 12.078 5.496 -5.968 1.00 43.23 82 ARG A CA 3
ATOM 4775 C C . ARG A 1 82 ? 13.022 4.347 -5.591 1.00 20.53 82 ARG A C 3
ATOM 4776 O O . ARG A 1 82 ? 12.837 3.735 -4.539 1.00 13.41 82 ARG A O 3
ATOM 4797 N N . LEU A 1 83 ? 14.005 4.031 -6.452 1.00 30.50 83 LEU A N 3
ATOM 4798 C CA . LEU A 1 83 ? 14.963 2.935 -6.198 1.00 1.44 83 LEU A CA 3
ATOM 4799 C C . LEU A 1 83 ? 15.753 3.196 -4.895 1.00 52.04 83 LEU A C 3
ATOM 4800 O O . LEU A 1 83 ? 16.605 4.090 -4.840 1.00 3.11 83 LEU A O 3
ATOM 4816 N N . GLY A 1 84 ? 15.411 2.429 -3.841 1.00 63.05 84 GLY A N 3
ATOM 4817 C CA . GLY A 1 84 ? 16.022 2.579 -2.509 1.00 30.12 84 GLY A CA 3
ATOM 4818 C C . GLY A 1 84 ? 15.083 3.256 -1.506 1.00 42.14 84 GLY A C 3
ATOM 4819 O O . GLY A 1 84 ? 15.224 3.074 -0.292 1.00 44.41 84 GLY A O 3
ATOM 4823 N N . LYS A 1 85 ? 14.124 4.038 -2.031 1.00 2.45 85 LYS A N 3
ATOM 4824 C CA . LYS A 1 85 ? 13.154 4.818 -1.234 1.00 25.52 85 LYS A CA 3
ATOM 4825 C C . LYS A 1 85 ? 11.743 4.204 -1.392 1.00 21.14 85 LYS A C 3
ATOM 4826 O O . LYS A 1 85 ? 11.105 4.351 -2.438 1.00 31.00 85 LYS A O 3
ATOM 4845 N N . ALA A 1 86 ? 11.278 3.482 -0.361 1.00 41.41 86 ALA A N 3
ATOM 4846 C CA . ALA A 1 86 ? 9.879 3.011 -0.283 1.00 44.42 86 ALA A CA 3
ATOM 4847 C C . ALA A 1 86 ? 9.017 4.094 0.384 1.00 65.41 86 ALA A C 3
ATOM 4848 O O . ALA A 1 86 ? 9.496 4.795 1.284 1.00 54.42 86 ALA A O 3
ATOM 4855 N N . VAL A 1 87 ? 7.765 4.246 -0.069 1.00 54.22 87 VAL A N 3
ATOM 4856 C CA . VAL A 1 87 ? 6.802 5.152 0.577 1.00 51.42 87 VAL A CA 3
ATOM 4857 C C . VAL A 1 87 ? 6.149 4.392 1.750 1.00 31.43 87 VAL A C 3
ATOM 4858 O O . VAL A 1 87 ? 5.134 3.709 1.590 1.00 63.43 87 VAL A O 3
ATOM 4871 N N . SER A 1 88 ? 6.799 4.481 2.924 1.00 0.51 88 SER A N 3
ATOM 4872 C CA . SER A 1 88 ? 6.376 3.771 4.139 1.00 41.42 88 SER A CA 3
ATOM 4873 C C . SER A 1 88 ? 5.227 4.535 4.806 1.00 44.41 88 SER A C 3
ATOM 4874 O O . SER A 1 88 ? 5.441 5.563 5.459 1.00 51.42 88 SER A O 3
ATOM 4882 N N . ILE A 1 89 ? 4.014 4.041 4.576 1.00 22.30 89 ILE A N 3
ATOM 4883 C CA . ILE A 1 89 ? 2.777 4.576 5.150 1.00 61.35 89 ILE A CA 3
ATOM 4884 C C . ILE A 1 89 ? 2.599 4.030 6.587 1.00 21.13 89 ILE A C 3
ATOM 4885 O O . ILE A 1 89 ? 2.408 2.821 6.753 1.00 53.21 89 ILE A O 3
ATOM 4901 N N . PRO A 1 90 ? 2.704 4.887 7.649 1.00 70.23 90 PRO A N 3
ATOM 4902 C CA . PRO A 1 90 ? 2.451 4.445 9.027 1.00 22.41 90 PRO A CA 3
ATOM 4903 C C . PRO A 1 90 ? 0.941 4.267 9.282 1.00 72.35 90 PRO A C 3
ATOM 4904 O O . PRO A 1 90 ? 0.165 5.234 9.226 1.00 30.31 90 PRO A O 3
ATOM 4915 N N . LEU A 1 91 ? 0.526 3.016 9.519 1.00 64.01 91 LEU A N 3
ATOM 4916 C CA . LEU A 1 91 ? -0.851 2.712 9.900 1.00 40.45 91 LEU A CA 3
ATOM 4917 C C . LEU A 1 91 ? -0.989 2.963 11.401 1.00 63.23 91 LEU A C 3
ATOM 4918 O O . LEU A 1 91 ? -0.635 2.106 12.219 1.00 42.21 91 LEU A O 3
ATOM 4934 N N . ASP A 1 92 ? -1.411 4.190 11.743 1.00 30.42 92 ASP A N 3
ATOM 4935 C CA . ASP A 1 92 ? -1.578 4.616 13.142 1.00 0.31 92 ASP A CA 3
ATOM 4936 C C . ASP A 1 92 ? -2.746 3.848 13.762 1.00 20.45 92 ASP A C 3
ATOM 4937 O O . ASP A 1 92 ? -3.918 4.160 13.510 1.00 35.01 92 ASP A O 3
ATOM 4946 N N . LEU A 1 93 ? -2.408 2.791 14.506 1.00 63.32 93 LEU A N 3
ATOM 4947 C CA . LEU A 1 93 ? -3.382 1.911 15.155 1.00 70.31 93 LEU A CA 3
ATOM 4948 C C . LEU A 1 93 ? -3.124 1.895 16.670 1.00 3.52 93 LEU A C 3
ATOM 4949 O O . LEU A 1 93 ? -2.365 1.060 17.181 1.00 35.43 93 LEU A O 3
ATOM 4965 N N . GLY A 1 94 ? -3.705 2.877 17.364 1.00 12.22 94 GLY A N 3
ATOM 4966 C CA . GLY A 1 94 ? -3.729 2.909 18.825 1.00 50.33 94 GLY A CA 3
ATOM 4967 C C . GLY A 1 94 ? -5.158 2.899 19.326 1.00 62.23 94 GLY A C 3
ATOM 4968 O O . GLY A 1 94 ? -5.645 1.885 19.842 1.00 21.22 94 GLY A O 3
ATOM 4972 N N . GLU A 1 95 ? -5.844 4.031 19.108 1.00 30.24 95 GLU A N 3
ATOM 4973 C CA . GLU A 1 95 ? -7.265 4.206 19.460 1.00 73.35 95 GLU A CA 3
ATOM 4974 C C . GLU A 1 95 ? -8.166 3.500 18.421 1.00 10.34 95 GLU A C 3
ATOM 4975 O O . GLU A 1 95 ? -9.199 2.915 18.770 1.00 14.05 95 GLU A O 3
ATOM 4987 N N . ARG A 1 96 ? -7.735 3.537 17.141 1.00 40.45 96 ARG A N 3
ATOM 4988 C CA . ARG A 1 96 ? -8.435 2.863 16.020 1.00 21.10 96 ARG A CA 3
ATOM 4989 C C . ARG A 1 96 ? -8.156 1.345 16.005 1.00 3.22 96 ARG A C 3
ATOM 4990 O O . ARG A 1 96 ? -8.819 0.596 15.293 1.00 11.43 96 ARG A O 3
ATOM 5011 N N . ALA A 1 97 ? -7.163 0.894 16.794 1.00 54.40 97 ALA A N 3
ATOM 5012 C CA . ALA A 1 97 ? -6.896 -0.549 16.989 1.00 21.32 97 ALA A CA 3
ATOM 5013 C C . ALA A 1 97 ? -7.898 -1.165 17.980 1.00 15.22 97 ALA A C 3
ATOM 5014 O O . ALA A 1 97 ? -8.015 -2.383 18.058 1.00 11.33 97 ALA A O 3
ATOM 5021 N N . SER A 1 98 ? -8.601 -0.302 18.734 1.00 4.32 98 SER A N 3
ATOM 5022 C CA . SER A 1 98 ? -9.550 -0.709 19.783 1.00 45.31 98 SER A CA 3
ATOM 5023 C C . SER A 1 98 ? -10.997 -0.815 19.253 1.00 20.12 98 SER A C 3
ATOM 5024 O O . SER A 1 98 ? -11.853 -1.399 19.921 1.00 72.13 98 SER A O 3
ATOM 5032 N N . GLU A 1 99 ? -11.254 -0.267 18.043 1.00 24.02 99 GLU A N 3
ATOM 5033 C CA . GLU A 1 99 ? -12.626 -0.135 17.483 1.00 52.25 99 GLU A CA 3
ATOM 5034 C C . GLU A 1 99 ? -13.293 -1.508 17.249 1.00 73.42 99 GLU A C 3
ATOM 5035 O O . GLU A 1 99 ? -14.504 -1.665 17.436 1.00 41.41 99 GLU A O 3
ATOM 5047 N N . TRP A 1 100 ? -12.477 -2.496 16.855 1.00 53.42 100 TRP A N 3
ATOM 5048 C CA . TRP A 1 100 ? -12.951 -3.838 16.477 1.00 41.13 100 TRP A CA 3
ATOM 5049 C C . TRP A 1 100 ? -12.909 -4.808 17.675 1.00 10.12 100 TRP A C 3
ATOM 5050 O O . TRP A 1 100 ? -13.355 -5.956 17.570 1.00 43.45 100 TRP A O 3
ATOM 5071 N N . ILE A 1 101 ? -12.365 -4.333 18.814 1.00 44.10 101 ILE A N 3
ATOM 5072 C CA . ILE A 1 101 ? -12.460 -5.032 20.105 1.00 52.03 101 ILE A CA 3
ATOM 5073 C C . ILE A 1 101 ? -13.800 -4.628 20.761 1.00 53.13 101 ILE A C 3
ATOM 5074 O O . ILE A 1 101 ? -13.966 -3.488 21.213 1.00 24.13 101 ILE A O 3
ATOM 5090 N N . ILE A 1 102 ? -14.775 -5.555 20.751 1.00 61.13 102 ILE A N 3
ATOM 5091 C CA . ILE A 1 102 ? -16.110 -5.334 21.337 1.00 41.31 102 ILE A CA 3
ATOM 5092 C C . ILE A 1 102 ? -16.217 -6.138 22.648 1.00 23.02 102 ILE A C 3
ATOM 5093 O O . ILE A 1 102 ? -16.813 -7.224 22.704 1.00 11.42 102 ILE A O 3
ATOM 5109 N N . LEU A 1 103 ? -15.535 -5.630 23.688 1.00 24.04 103 LEU A N 3
ATOM 5110 C CA . LEU A 1 103 ? -15.578 -6.200 25.044 1.00 13.24 103 LEU A CA 3
ATOM 5111 C C . LEU A 1 103 ? -16.314 -5.217 25.971 1.00 12.22 103 LEU A C 3
ATOM 5112 O O . LEU A 1 103 ? -15.701 -4.379 26.648 1.00 14.22 103 LEU A O 3
ATOM 5128 N N . GLU A 1 104 ? -17.649 -5.299 25.936 1.00 3.42 104 GLU A N 3
ATOM 5129 C CA . GLU A 1 104 ? -18.548 -4.448 26.725 1.00 71.00 104 GLU A CA 3
ATOM 5130 C C . GLU A 1 104 ? -19.226 -5.284 27.846 1.00 51.15 104 GLU A C 3
ATOM 5131 O O . GLU A 1 104 ? -18.858 -5.118 29.035 1.00 4.24 104 GLU A O 3
ATOM 5143 N N . MET A 1 1 ? -11.865 -0.296 0.889 1.00 0.00 1 MET A N 4
ATOM 5144 C CA . MET A 1 1 ? -10.702 -0.543 0.015 1.00 52.33 1 MET A CA 4
ATOM 5145 C C . MET A 1 1 ? -10.834 -1.911 -0.670 1.00 75.32 1 MET A C 4
ATOM 5146 O O . MET A 1 1 ? -10.930 -2.941 0.007 1.00 20.33 1 MET A O 4
ATOM 5162 N N . THR A 1 2 ? -10.846 -1.905 -2.008 1.00 4.54 2 THR A N 4
ATOM 5163 C CA . THR A 1 2 ? -10.686 -3.121 -2.831 1.00 75.25 2 THR A CA 4
ATOM 5164 C C . THR A 1 2 ? -9.250 -3.131 -3.386 1.00 34.24 2 THR A C 4
ATOM 5165 O O . THR A 1 2 ? -8.528 -2.129 -3.259 1.00 74.12 2 THR A O 4
ATOM 5176 N N . GLY A 1 3 ? -8.825 -4.268 -3.973 1.00 62.22 3 GLY A N 4
ATOM 5177 C CA . GLY A 1 3 ? -7.520 -4.361 -4.642 1.00 72.44 3 GLY A CA 4
ATOM 5178 C C . GLY A 1 3 ? -7.406 -3.382 -5.808 1.00 60.31 3 GLY A C 4
ATOM 5179 O O . GLY A 1 3 ? -6.312 -2.920 -6.152 1.00 63.43 3 GLY A O 4
ATOM 5183 N N . GLN A 1 4 ? -8.575 -3.076 -6.404 1.00 34.41 4 GLN A N 4
ATOM 5184 C CA . GLN A 1 4 ? -8.721 -2.108 -7.492 1.00 52.23 4 GLN A CA 4
ATOM 5185 C C . GLN A 1 4 ? -8.517 -0.677 -6.964 1.00 13.13 4 GLN A C 4
ATOM 5186 O O . GLN A 1 4 ? -7.761 0.088 -7.552 1.00 73.11 4 GLN A O 4
ATOM 5200 N N . GLU A 1 5 ? -9.172 -0.344 -5.831 1.00 44.03 5 GLU A N 4
ATOM 5201 C CA . GLU A 1 5 ? -9.085 1.001 -5.221 1.00 73.31 5 GLU A CA 4
ATOM 5202 C C . GLU A 1 5 ? -7.650 1.321 -4.785 1.00 61.15 5 GLU A C 4
ATOM 5203 O O . GLU A 1 5 ? -7.202 2.468 -4.879 1.00 22.23 5 GLU A O 4
ATOM 5215 N N . LEU A 1 6 ? -6.952 0.276 -4.302 1.00 53.42 6 LEU A N 4
ATOM 5216 C CA . LEU A 1 6 ? -5.567 0.369 -3.861 1.00 12.13 6 LEU A CA 4
ATOM 5217 C C . LEU A 1 6 ? -4.660 0.796 -5.028 1.00 25.44 6 LEU A C 4
ATOM 5218 O O . LEU A 1 6 ? -3.922 1.770 -4.899 1.00 21.01 6 LEU A O 4
ATOM 5234 N N . ARG A 1 7 ? -4.777 0.098 -6.182 1.00 70.43 7 ARG A N 4
ATOM 5235 C CA . ARG A 1 7 ? -3.926 0.380 -7.351 1.00 23.41 7 ARG A CA 4
ATOM 5236 C C . ARG A 1 7 ? -4.281 1.731 -7.998 1.00 54.31 7 ARG A C 4
ATOM 5237 O O . ARG A 1 7 ? -3.394 2.421 -8.476 1.00 22.44 7 ARG A O 4
ATOM 5258 N N . GLN A 1 8 ? -5.587 2.093 -7.992 1.00 64.23 8 GLN A N 4
ATOM 5259 C CA . GLN A 1 8 ? -6.079 3.345 -8.607 1.00 5.34 8 GLN A CA 4
ATOM 5260 C C . GLN A 1 8 ? -5.564 4.568 -7.842 1.00 4.35 8 GLN A C 4
ATOM 5261 O O . GLN A 1 8 ? -5.292 5.603 -8.431 1.00 54.45 8 GLN A O 4
ATOM 5275 N N . LEU A 1 9 ? -5.430 4.413 -6.518 1.00 70.24 9 LEU A N 4
ATOM 5276 C CA . LEU A 1 9 ? -4.830 5.424 -5.636 1.00 2.42 9 LEU A CA 4
ATOM 5277 C C . LEU A 1 9 ? -3.365 5.706 -6.055 1.00 5.14 9 LEU A C 4
ATOM 5278 O O . LEU A 1 9 ? -2.928 6.854 -6.088 1.00 40.43 9 LEU A O 4
ATOM 5294 N N . LEU A 1 10 ? -2.646 4.625 -6.415 1.00 2.44 10 LEU A N 4
ATOM 5295 C CA . LEU A 1 10 ? -1.241 4.685 -6.870 1.00 50.41 10 LEU A CA 4
ATOM 5296 C C . LEU A 1 10 ? -1.171 5.218 -8.325 1.00 14.52 10 LEU A C 4
ATOM 5297 O O . LEU A 1 10 ? -0.219 5.897 -8.709 1.00 74.42 10 LEU A O 4
ATOM 5313 N N . LEU A 1 11 ? -2.214 4.895 -9.117 1.00 51.23 11 LEU A N 4
ATOM 5314 C CA . LEU A 1 11 ? -2.311 5.252 -10.552 1.00 34.21 11 LEU A CA 4
ATOM 5315 C C . LEU A 1 11 ? -2.724 6.720 -10.757 1.00 42.53 11 LEU A C 4
ATOM 5316 O O . LEU A 1 11 ? -2.407 7.312 -11.789 1.00 45.31 11 LEU A O 4
ATOM 5332 N N . ASP A 1 12 ? -3.455 7.287 -9.785 1.00 53.55 12 ASP A N 4
ATOM 5333 C CA . ASP A 1 12 ? -3.888 8.703 -9.822 1.00 51.14 12 ASP A CA 4
ATOM 5334 C C . ASP A 1 12 ? -2.808 9.591 -9.221 1.00 24.11 12 ASP A C 4
ATOM 5335 O O . ASP A 1 12 ? -2.485 10.648 -9.778 1.00 31.31 12 ASP A O 4
ATOM 5344 N N . LYS A 1 13 ? -2.236 9.159 -8.085 1.00 44.04 13 LYS A N 4
ATOM 5345 C CA . LYS A 1 13 ? -1.284 9.991 -7.331 1.00 52.04 13 LYS A CA 4
ATOM 5346 C C . LYS A 1 13 ? 0.116 9.937 -7.955 1.00 34.23 13 LYS A C 4
ATOM 5347 O O . LYS A 1 13 ? 0.769 10.971 -8.107 1.00 24.20 13 LYS A O 4
ATOM 5366 N N . TRP A 1 14 ? 0.570 8.721 -8.312 1.00 42.40 14 TRP A N 4
ATOM 5367 C CA . TRP A 1 14 ? 1.953 8.481 -8.791 1.00 62.51 14 TRP A CA 4
ATOM 5368 C C . TRP A 1 14 ? 2.001 8.023 -10.259 1.00 33.00 14 TRP A C 4
ATOM 5369 O O . TRP A 1 14 ? 3.089 7.967 -10.852 1.00 4.41 14 TRP A O 4
ATOM 5390 N N . GLY A 1 15 ? 0.836 7.690 -10.841 1.00 33.01 15 GLY A N 4
ATOM 5391 C CA . GLY A 1 15 ? 0.749 7.360 -12.275 1.00 1.21 15 GLY A CA 4
ATOM 5392 C C . GLY A 1 15 ? 1.187 5.938 -12.628 1.00 64.32 15 GLY A C 4
ATOM 5393 O O . GLY A 1 15 ? 1.245 5.587 -13.812 1.00 40.31 15 GLY A O 4
ATOM 5397 N N . TYR A 1 16 ? 1.495 5.125 -11.601 1.00 12.20 16 TYR A N 4
ATOM 5398 C CA . TYR A 1 16 ? 1.962 3.731 -11.757 1.00 53.25 16 TYR A CA 4
ATOM 5399 C C . TYR A 1 16 ? 1.336 2.860 -10.665 1.00 45.42 16 TYR A C 4
ATOM 5400 O O . TYR A 1 16 ? 1.101 3.320 -9.546 1.00 62.15 16 TYR A O 4
ATOM 5418 N N . SER A 1 17 ? 1.086 1.596 -11.013 1.00 54.42 17 SER A N 4
ATOM 5419 C CA . SER A 1 17 ? 0.444 0.628 -10.132 1.00 53.30 17 SER A CA 4
ATOM 5420 C C . SER A 1 17 ? 1.545 -0.144 -9.370 1.00 42.23 17 SER A C 4
ATOM 5421 O O . SER A 1 17 ? 1.999 -1.199 -9.830 1.00 62.22 17 SER A O 4
ATOM 5429 N N . TYR A 1 18 ? 1.997 0.421 -8.233 1.00 22.23 18 TYR A N 4
ATOM 5430 C CA . TYR A 1 18 ? 3.119 -0.126 -7.427 1.00 14.21 18 TYR A CA 4
ATOM 5431 C C . TYR A 1 18 ? 2.672 -1.264 -6.506 1.00 45.23 18 TYR A C 4
ATOM 5432 O O . TYR A 1 18 ? 1.502 -1.360 -6.141 1.00 62.53 18 TYR A O 4
ATOM 5450 N N . ASP A 1 19 ? 3.625 -2.113 -6.118 1.00 13.22 19 ASP A N 4
ATOM 5451 C CA . ASP A 1 19 ? 3.396 -3.137 -5.092 1.00 70.54 19 ASP A CA 4
ATOM 5452 C C . ASP A 1 19 ? 3.455 -2.462 -3.700 1.00 53.52 19 ASP A C 4
ATOM 5453 O O . ASP A 1 19 ? 3.921 -1.322 -3.584 1.00 24.21 19 ASP A O 4
ATOM 5462 N N . VAL A 1 20 ? 2.963 -3.151 -2.655 1.00 44.44 20 VAL A N 4
ATOM 5463 C CA . VAL A 1 20 ? 2.853 -2.597 -1.282 1.00 4.13 20 VAL A CA 4
ATOM 5464 C C . VAL A 1 20 ? 3.241 -3.676 -0.237 1.00 54.52 20 VAL A C 4
ATOM 5465 O O . VAL A 1 20 ? 2.752 -4.807 -0.285 1.00 1.04 20 VAL A O 4
ATOM 5478 N N . GLN A 1 21 ? 4.126 -3.307 0.703 1.00 75.25 21 GLN A N 4
ATOM 5479 C CA . GLN A 1 21 ? 4.681 -4.222 1.722 1.00 52.11 21 GLN A CA 4
ATOM 5480 C C . GLN A 1 21 ? 4.153 -3.865 3.117 1.00 42.11 21 GLN A C 4
ATOM 5481 O O . GLN A 1 21 ? 4.220 -2.711 3.520 1.00 32.11 21 GLN A O 4
ATOM 5495 N N . PHE A 1 22 ? 3.626 -4.860 3.844 1.00 54.41 22 PHE A N 4
ATOM 5496 C CA . PHE A 1 22 ? 3.342 -4.720 5.277 1.00 4.22 22 PHE A CA 4
ATOM 5497 C C . PHE A 1 22 ? 4.646 -4.900 6.063 1.00 25.25 22 PHE A C 4
ATOM 5498 O O . PHE A 1 22 ? 5.136 -6.025 6.220 1.00 65.53 22 PHE A O 4
ATOM 5515 N N . ARG A 1 23 ? 5.214 -3.783 6.516 1.00 23.40 23 ARG A N 4
ATOM 5516 C CA . ARG A 1 23 ? 6.460 -3.772 7.288 1.00 51.21 23 ARG A CA 4
ATOM 5517 C C . ARG A 1 23 ? 6.158 -3.341 8.731 1.00 73.34 23 ARG A C 4
ATOM 5518 O O . ARG A 1 23 ? 5.771 -2.197 8.976 1.00 31.34 23 ARG A O 4
ATOM 5539 N N . ARG A 1 24 ? 6.324 -4.271 9.675 1.00 40.24 24 ARG A N 4
ATOM 5540 C CA . ARG A 1 24 ? 6.011 -4.048 11.094 1.00 1.13 24 ARG A CA 4
ATOM 5541 C C . ARG A 1 24 ? 7.314 -3.901 11.897 1.00 11.24 24 ARG A C 4
ATOM 5542 O O . ARG A 1 24 ? 8.225 -4.733 11.778 1.00 73.03 24 ARG A O 4
ATOM 5563 N N . THR A 1 25 ? 7.402 -2.826 12.685 1.00 20.41 25 THR A N 4
ATOM 5564 C CA . THR A 1 25 ? 8.530 -2.548 13.585 1.00 20.12 25 THR A CA 4
ATOM 5565 C C . THR A 1 25 ? 7.979 -2.062 14.936 1.00 75.41 25 THR A C 4
ATOM 5566 O O . THR A 1 25 ? 7.064 -1.224 14.971 1.00 14.11 25 THR A O 4
ATOM 5577 N N . GLN A 1 26 ? 8.504 -2.655 16.038 1.00 51.05 26 GLN A N 4
ATOM 5578 C CA . GLN A 1 26 ? 8.136 -2.321 17.436 1.00 65.44 26 GLN A CA 4
ATOM 5579 C C . GLN A 1 26 ? 6.662 -2.662 17.753 1.00 51.41 26 GLN A C 4
ATOM 5580 O O . GLN A 1 26 ? 6.105 -2.188 18.751 1.00 62.31 26 GLN A O 4
ATOM 5594 N N . GLY A 1 27 ? 6.053 -3.522 16.909 1.00 15.03 27 GLY A N 4
ATOM 5595 C CA . GLY A 1 27 ? 4.650 -3.925 17.059 1.00 22.54 27 GLY A CA 4
ATOM 5596 C C . GLY A 1 27 ? 3.687 -3.050 16.264 1.00 61.12 27 GLY A C 4
ATOM 5597 O O . GLY A 1 27 ? 2.487 -3.344 16.203 1.00 51.34 27 GLY A O 4
ATOM 5601 N N . LYS A 1 28 ? 4.223 -1.993 15.625 1.00 52.04 28 LYS A N 4
ATOM 5602 C CA . LYS A 1 28 ? 3.440 -1.028 14.829 1.00 51.13 28 LYS A CA 4
ATOM 5603 C C . LYS A 1 28 ? 3.602 -1.350 13.341 1.00 55.51 28 LYS A C 4
ATOM 5604 O O . LYS A 1 28 ? 4.705 -1.680 12.904 1.00 21.22 28 LYS A O 4
ATOM 5623 N N . ILE A 1 29 ? 2.519 -1.221 12.566 1.00 21.12 29 ILE A N 4
ATOM 5624 C CA . ILE A 1 29 ? 2.508 -1.613 11.141 1.00 53.51 29 ILE A CA 4
ATOM 5625 C C . ILE A 1 29 ? 2.599 -0.363 10.233 1.00 14.43 29 ILE A C 4
ATOM 5626 O O . ILE A 1 29 ? 1.965 0.674 10.491 1.00 72.14 29 ILE A O 4
ATOM 5642 N N . PHE A 1 30 ? 3.435 -0.472 9.192 1.00 53.34 30 PHE A N 4
ATOM 5643 C CA . PHE A 1 30 ? 3.652 0.573 8.184 1.00 34.45 30 PHE A CA 4
ATOM 5644 C C . PHE A 1 30 ? 3.561 -0.069 6.805 1.00 74.35 30 PHE A C 4
ATOM 5645 O O . PHE A 1 30 ? 4.281 -1.036 6.532 1.00 22.23 30 PHE A O 4
ATOM 5662 N N . LEU A 1 31 ? 2.691 0.455 5.931 1.00 42.30 31 LEU A N 4
ATOM 5663 C CA . LEU A 1 31 ? 2.538 -0.078 4.574 1.00 51.44 31 LEU A CA 4
ATOM 5664 C C . LEU A 1 31 ? 3.539 0.645 3.655 1.00 71.52 31 LEU A C 4
ATOM 5665 O O . LEU A 1 31 ? 3.285 1.753 3.187 1.00 32.40 31 LEU A O 4
ATOM 5681 N N . GLN A 1 32 ? 4.702 0.020 3.437 1.00 71.44 32 GLN A N 4
ATOM 5682 C CA . GLN A 1 32 ? 5.786 0.586 2.625 1.00 2.01 32 GLN A CA 4
ATOM 5683 C C . GLN A 1 32 ? 5.574 0.237 1.153 1.00 2.05 32 GLN A C 4
ATOM 5684 O O . GLN A 1 32 ? 5.814 -0.902 0.733 1.00 14.20 32 GLN A O 4
ATOM 5698 N N . VAL A 1 33 ? 5.078 1.224 0.393 1.00 30.43 33 VAL A N 4
ATOM 5699 C CA . VAL A 1 33 ? 4.832 1.090 -1.044 1.00 32.11 33 VAL A CA 4
ATOM 5700 C C . VAL A 1 33 ? 6.163 0.873 -1.792 1.00 74.43 33 VAL A C 4
ATOM 5701 O O . VAL A 1 33 ? 7.059 1.730 -1.749 1.00 31.42 33 VAL A O 4
ATOM 5714 N N . MET A 1 34 ? 6.265 -0.293 -2.440 1.00 34.10 34 MET A N 4
ATOM 5715 C CA . MET A 1 34 ? 7.433 -0.709 -3.224 1.00 54.31 34 MET A CA 4
ATOM 5716 C C . MET A 1 34 ? 7.556 0.120 -4.514 1.00 20.31 34 MET A C 4
ATOM 5717 O O . MET A 1 34 ? 6.554 0.570 -5.069 1.00 5.00 34 MET A O 4
ATOM 5731 N N . TRP A 1 35 ? 8.797 0.297 -4.978 1.00 60.15 35 TRP A N 4
ATOM 5732 C CA . TRP A 1 35 ? 9.111 1.040 -6.219 1.00 63.21 35 TRP A CA 4
ATOM 5733 C C . TRP A 1 35 ? 8.817 0.203 -7.473 1.00 40.04 35 TRP A C 4
ATOM 5734 O O . TRP A 1 35 ? 8.707 0.741 -8.579 1.00 20.24 35 TRP A O 4
ATOM 5755 N N . LYS A 1 36 ? 8.694 -1.115 -7.285 1.00 54.43 36 LYS A N 4
ATOM 5756 C CA . LYS A 1 36 ? 8.407 -2.049 -8.369 1.00 30.21 36 LYS A CA 4
ATOM 5757 C C . LYS A 1 36 ? 6.904 -2.036 -8.687 1.00 11.25 36 LYS A C 4
ATOM 5758 O O . LYS A 1 36 ? 6.076 -2.337 -7.819 1.00 24.14 36 LYS A O 4
ATOM 5777 N N . TYR A 1 37 ? 6.580 -1.664 -9.926 1.00 34.02 37 TYR A N 4
ATOM 5778 C CA . TYR A 1 37 ? 5.198 -1.566 -10.427 1.00 54.43 37 TYR A CA 4
ATOM 5779 C C . TYR A 1 37 ? 4.949 -2.630 -11.502 1.00 61.52 37 TYR A C 4
ATOM 5780 O O . TYR A 1 37 ? 5.899 -3.112 -12.128 1.00 32.21 37 TYR A O 4
ATOM 5798 N N . LEU A 1 38 ? 3.664 -2.974 -11.715 1.00 13.53 38 LEU A N 4
ATOM 5799 C CA . LEU A 1 38 ? 3.240 -4.072 -12.616 1.00 61.14 38 LEU A CA 4
ATOM 5800 C C . LEU A 1 38 ? 3.705 -3.850 -14.069 1.00 23.32 38 LEU A C 4
ATOM 5801 O O . LEU A 1 38 ? 4.003 -4.811 -14.788 1.00 30.44 38 LEU A O 4
ATOM 5817 N N . GLU A 1 39 ? 3.792 -2.575 -14.468 1.00 5.51 39 GLU A N 4
ATOM 5818 C CA . GLU A 1 39 ? 4.092 -2.171 -15.854 1.00 45.33 39 GLU A CA 4
ATOM 5819 C C . GLU A 1 39 ? 5.538 -2.550 -16.249 1.00 23.13 39 GLU A C 4
ATOM 5820 O O . GLU A 1 39 ? 5.867 -2.580 -17.441 1.00 64.31 39 GLU A O 4
ATOM 5832 N N . GLN A 1 40 ? 6.397 -2.826 -15.237 1.00 11.12 40 GLN A N 4
ATOM 5833 C CA . GLN A 1 40 ? 7.757 -3.366 -15.457 1.00 51.21 40 GLN A CA 4
ATOM 5834 C C . GLN A 1 40 ? 7.667 -4.753 -16.115 1.00 41.34 40 GLN A C 4
ATOM 5835 O O . GLN A 1 40 ? 6.893 -5.609 -15.667 1.00 41.15 40 GLN A O 4
ATOM 5849 N N . ALA A 1 41 ? 8.458 -4.962 -17.180 1.00 2.44 41 ALA A N 4
ATOM 5850 C CA . ALA A 1 41 ? 8.561 -6.264 -17.875 1.00 53.23 41 ALA A CA 4
ATOM 5851 C C . ALA A 1 41 ? 9.385 -7.260 -17.040 1.00 32.54 41 ALA A C 4
ATOM 5852 O O . ALA A 1 41 ? 9.294 -8.478 -17.240 1.00 55.34 41 ALA A O 4
ATOM 5859 N N . SER A 1 42 ? 10.194 -6.721 -16.103 1.00 42.24 42 SER A N 4
ATOM 5860 C CA . SER A 1 42 ? 11.029 -7.517 -15.185 1.00 45.23 42 SER A CA 4
ATOM 5861 C C . SER A 1 42 ? 10.372 -7.616 -13.785 1.00 74.51 42 SER A C 4
ATOM 5862 O O . SER A 1 42 ? 11.040 -7.940 -12.792 1.00 42.05 42 SER A O 4
ATOM 5870 N N . PHE A 1 43 ? 9.056 -7.340 -13.713 1.00 43.12 43 PHE A N 4
ATOM 5871 C CA . PHE A 1 43 ? 8.261 -7.525 -12.489 1.00 64.42 43 PHE A CA 4
ATOM 5872 C C . PHE A 1 43 ? 8.072 -9.048 -12.248 1.00 22.00 43 PHE A C 4
ATOM 5873 O O . PHE A 1 43 ? 7.519 -9.728 -13.119 1.00 13.53 43 PHE A O 4
ATOM 5890 N N . PRO A 1 44 ? 8.525 -9.607 -11.069 1.00 23.25 44 PRO A N 4
ATOM 5891 C CA . PRO A 1 44 ? 8.607 -11.084 -10.851 1.00 25.40 44 PRO A CA 4
ATOM 5892 C C . PRO A 1 44 ? 7.235 -11.796 -10.828 1.00 61.20 44 PRO A C 4
ATOM 5893 O O . PRO A 1 44 ? 7.166 -13.014 -11.030 1.00 61.30 44 PRO A O 4
ATOM 5904 N N . MET A 1 45 ? 6.154 -11.030 -10.599 1.00 4.20 45 MET A N 4
ATOM 5905 C CA . MET A 1 45 ? 4.792 -11.578 -10.443 1.00 2.04 45 MET A CA 4
ATOM 5906 C C . MET A 1 45 ? 3.946 -11.278 -11.693 1.00 32.14 45 MET A C 4
ATOM 5907 O O . MET A 1 45 ? 4.179 -10.279 -12.385 1.00 72.13 45 MET A O 4
ATOM 5921 N N . ASN A 1 46 ? 2.969 -12.159 -11.963 1.00 53.30 46 ASN A N 4
ATOM 5922 C CA . ASN A 1 46 ? 2.004 -11.999 -13.071 1.00 51.13 46 ASN A CA 4
ATOM 5923 C C . ASN A 1 46 ? 0.967 -10.910 -12.737 1.00 61.10 46 ASN A C 4
ATOM 5924 O O . ASN A 1 46 ? 0.853 -10.490 -11.583 1.00 75.04 46 ASN A O 4
ATOM 5935 N N . GLU A 1 47 ? 0.203 -10.490 -13.767 1.00 3.43 47 GLU A N 4
ATOM 5936 C CA . GLU A 1 47 ? -0.821 -9.427 -13.657 1.00 4.14 47 GLU A CA 4
ATOM 5937 C C . GLU A 1 47 ? -1.928 -9.816 -12.665 1.00 23.40 47 GLU A C 4
ATOM 5938 O O . GLU A 1 47 ? -2.350 -8.993 -11.844 1.00 22.14 47 GLU A O 4
ATOM 5950 N N . THR A 1 48 ? -2.359 -11.089 -12.741 1.00 23.20 48 THR A N 4
ATOM 5951 C CA . THR A 1 48 ? -3.357 -11.655 -11.833 1.00 74.32 48 THR A CA 4
ATOM 5952 C C . THR A 1 48 ? -2.805 -11.705 -10.390 1.00 1.03 48 THR A C 4
ATOM 5953 O O . THR A 1 48 ? -3.406 -11.126 -9.489 1.00 21.01 48 THR A O 4
ATOM 5964 N N . GLU A 1 49 ? -1.623 -12.353 -10.223 1.00 62.35 49 GLU A N 4
ATOM 5965 C CA . GLU A 1 49 ? -0.988 -12.604 -8.903 1.00 64.10 49 GLU A CA 4
ATOM 5966 C C . GLU A 1 49 ? -0.751 -11.296 -8.129 1.00 21.11 49 GLU A C 4
ATOM 5967 O O . GLU A 1 49 ? -0.989 -11.220 -6.921 1.00 54.41 49 GLU A O 4
ATOM 5979 N N . TYR A 1 50 ? -0.281 -10.278 -8.863 1.00 21.42 50 TYR A N 4
ATOM 5980 C CA . TYR A 1 50 ? -0.069 -8.924 -8.343 1.00 0.23 50 TYR A CA 4
ATOM 5981 C C . TYR A 1 50 ? -1.399 -8.315 -7.845 1.00 65.30 50 TYR A C 4
ATOM 5982 O O . TYR A 1 50 ? -1.445 -7.708 -6.772 1.00 55.24 50 TYR A O 4
ATOM 6000 N N . GLN A 1 51 ? -2.470 -8.478 -8.638 1.00 41.33 51 GLN A N 4
ATOM 6001 C CA . GLN A 1 51 ? -3.798 -7.930 -8.307 1.00 3.44 51 GLN A CA 4
ATOM 6002 C C . GLN A 1 51 ? -4.408 -8.661 -7.086 1.00 20.21 51 GLN A C 4
ATOM 6003 O O . GLN A 1 51 ? -5.160 -8.066 -6.306 1.00 62.33 51 GLN A O 4
ATOM 6017 N N . GLU A 1 52 ? -4.041 -9.950 -6.918 1.00 33.12 52 GLU A N 4
ATOM 6018 C CA . GLU A 1 52 ? -4.454 -10.762 -5.759 1.00 34.22 52 GLU A CA 4
ATOM 6019 C C . GLU A 1 52 ? -3.666 -10.348 -4.505 1.00 25.23 52 GLU A C 4
ATOM 6020 O O . GLU A 1 52 ? -4.154 -10.495 -3.380 1.00 64.12 52 GLU A O 4
ATOM 6032 N N . HIS A 1 53 ? -2.423 -9.857 -4.718 1.00 14.13 53 HIS A N 4
ATOM 6033 C CA . HIS A 1 53 ? -1.591 -9.285 -3.649 1.00 62.05 53 HIS A CA 4
ATOM 6034 C C . HIS A 1 53 ? -2.275 -8.026 -3.108 1.00 52.42 53 HIS A C 4
ATOM 6035 O O . HIS A 1 53 ? -2.362 -7.833 -1.902 1.00 1.10 53 HIS A O 4
ATOM 6050 N N . LEU A 1 54 ? -2.764 -7.186 -4.041 1.00 54.12 54 LEU A N 4
ATOM 6051 C CA . LEU A 1 54 ? -3.483 -5.946 -3.715 1.00 14.21 54 LEU A CA 4
ATOM 6052 C C . LEU A 1 54 ? -4.800 -6.248 -2.987 1.00 20.51 54 LEU A C 4
ATOM 6053 O O . LEU A 1 54 ? -5.190 -5.510 -2.093 1.00 61.12 54 LEU A O 4
ATOM 6069 N N . ASP A 1 55 ? -5.473 -7.338 -3.417 1.00 73.21 55 ASP A N 4
ATOM 6070 C CA . ASP A 1 55 ? -6.741 -7.813 -2.825 1.00 10.40 55 ASP A CA 4
ATOM 6071 C C . ASP A 1 55 ? -6.517 -8.249 -1.366 1.00 63.41 55 ASP A C 4
ATOM 6072 O O . ASP A 1 55 ? -7.294 -7.887 -0.480 1.00 3.14 55 ASP A O 4
ATOM 6081 N N . SER A 1 56 ? -5.432 -9.013 -1.144 1.00 5.24 56 SER A N 4
ATOM 6082 C CA . SER A 1 56 ? -5.040 -9.499 0.190 1.00 13.22 56 SER A CA 4
ATOM 6083 C C . SER A 1 56 ? -4.762 -8.309 1.129 1.00 72.31 56 SER A C 4
ATOM 6084 O O . SER A 1 56 ? -5.316 -8.237 2.230 1.00 24.51 56 SER A O 4
ATOM 6092 N N . VAL A 1 57 ? -3.933 -7.363 0.634 1.00 70.42 57 VAL A N 4
ATOM 6093 C CA . VAL A 1 57 ? -3.584 -6.122 1.345 1.00 25.51 57 VAL A CA 4
ATOM 6094 C C . VAL A 1 57 ? -4.849 -5.300 1.654 1.00 73.44 57 VAL A C 4
ATOM 6095 O O . VAL A 1 57 ? -5.010 -4.823 2.769 1.00 25.34 57 VAL A O 4
ATOM 6108 N N . ALA A 1 58 ? -5.752 -5.214 0.665 1.00 31.44 58 ALA A N 4
ATOM 6109 C CA . ALA A 1 58 ? -7.011 -4.451 0.761 1.00 50.43 58 ALA A CA 4
ATOM 6110 C C . ALA A 1 58 ? -7.939 -5.019 1.845 1.00 44.11 58 ALA A C 4
ATOM 6111 O O . ALA A 1 58 ? -8.659 -4.269 2.511 1.00 11.23 58 ALA A O 4
ATOM 6118 N N . ASN A 1 59 ? -7.897 -6.356 1.997 1.00 12.13 59 ASN A N 4
ATOM 6119 C CA . ASN A 1 59 ? -8.685 -7.089 2.997 1.00 42.22 59 ASN A CA 4
ATOM 6120 C C . ASN A 1 59 ? -8.089 -6.889 4.405 1.00 52.33 59 ASN A C 4
ATOM 6121 O O . ASN A 1 59 ? -8.816 -6.943 5.396 1.00 61.32 59 ASN A O 4
ATOM 6132 N N . TYR A 1 60 ? -6.761 -6.660 4.483 1.00 62.34 60 TYR A N 4
ATOM 6133 C CA . TYR A 1 60 ? -6.083 -6.278 5.741 1.00 0.14 60 TYR A CA 4
ATOM 6134 C C . TYR A 1 60 ? -6.380 -4.815 6.089 1.00 71.42 60 TYR A C 4
ATOM 6135 O O . TYR A 1 60 ? -6.519 -4.476 7.253 1.00 30.43 60 TYR A O 4
ATOM 6153 N N . LEU A 1 61 ? -6.475 -3.954 5.063 1.00 73.51 61 LEU A N 4
ATOM 6154 C CA . LEU A 1 61 ? -6.829 -2.531 5.243 1.00 12.32 61 LEU A CA 4
ATOM 6155 C C . LEU A 1 61 ? -8.301 -2.413 5.709 1.00 65.32 61 LEU A C 4
ATOM 6156 O O . LEU A 1 61 ? -8.679 -1.476 6.415 1.00 1.14 61 LEU A O 4
ATOM 6172 N N . HIS A 1 62 ? -9.098 -3.411 5.297 1.00 14.33 62 HIS A N 4
ATOM 6173 C CA . HIS A 1 62 ? -10.474 -3.637 5.756 1.00 22.31 62 HIS A CA 4
ATOM 6174 C C . HIS A 1 62 ? -10.486 -4.147 7.218 1.00 72.11 62 HIS A C 4
ATOM 6175 O O . HIS A 1 62 ? -11.171 -3.581 8.068 1.00 71.12 62 HIS A O 4
ATOM 6190 N N . ALA A 1 63 ? -9.687 -5.201 7.480 1.00 10.33 63 ALA A N 4
ATOM 6191 C CA . ALA A 1 63 ? -9.699 -5.942 8.763 1.00 23.11 63 ALA A CA 4
ATOM 6192 C C . ALA A 1 63 ? -9.205 -5.073 9.932 1.00 23.33 63 ALA A C 4
ATOM 6193 O O . ALA A 1 63 ? -9.793 -5.067 11.018 1.00 24.23 63 ALA A O 4
ATOM 6200 N N . LEU A 1 64 ? -8.116 -4.345 9.670 1.00 54.34 64 LEU A N 4
ATOM 6201 C CA . LEU A 1 64 ? -7.414 -3.522 10.663 1.00 72.31 64 LEU A CA 4
ATOM 6202 C C . LEU A 1 64 ? -8.053 -2.121 10.777 1.00 12.14 64 LEU A C 4
ATOM 6203 O O . LEU A 1 64 ? -7.963 -1.473 11.828 1.00 54.54 64 LEU A O 4
ATOM 6219 N N . GLY A 1 65 ? -8.719 -1.680 9.693 1.00 52.52 65 GLY A N 4
ATOM 6220 C CA . GLY A 1 65 ? -9.250 -0.321 9.595 1.00 35.12 65 GLY A CA 4
ATOM 6221 C C . GLY A 1 65 ? -8.178 0.672 9.151 1.00 30.42 65 GLY A C 4
ATOM 6222 O O . GLY A 1 65 ? -8.206 1.852 9.532 1.00 62.01 65 GLY A O 4
ATOM 6226 N N . GLY A 1 66 ? -7.229 0.184 8.318 1.00 22.42 66 GLY A N 4
ATOM 6227 C CA . GLY A 1 66 ? -6.139 1.004 7.779 1.00 13.21 66 GLY A CA 4
ATOM 6228 C C . GLY A 1 66 ? -6.384 1.481 6.354 1.00 11.13 66 GLY A C 4
ATOM 6229 O O . GLY A 1 66 ? -5.473 2.026 5.732 1.00 71.25 66 GLY A O 4
ATOM 6233 N N . ALA A 1 67 ? -7.619 1.295 5.846 1.00 5.34 67 ALA A N 4
ATOM 6234 C CA . ALA A 1 67 ? -7.984 1.613 4.450 1.00 44.41 67 ALA A CA 4
ATOM 6235 C C . ALA A 1 67 ? -7.870 3.116 4.146 1.00 62.34 67 ALA A C 4
ATOM 6236 O O . ALA A 1 67 ? -7.081 3.527 3.288 1.00 14.01 67 ALA A O 4
ATOM 6243 N N . VAL A 1 68 ? -8.657 3.916 4.887 1.00 23.24 68 VAL A N 4
ATOM 6244 C CA . VAL A 1 68 ? -8.698 5.383 4.759 1.00 40.32 68 VAL A CA 4
ATOM 6245 C C . VAL A 1 68 ? -7.334 5.993 5.161 1.00 4.45 68 VAL A C 4
ATOM 6246 O O . VAL A 1 68 ? -6.929 7.010 4.608 1.00 75.00 68 VAL A O 4
ATOM 6259 N N . GLN A 1 69 ? -6.628 5.318 6.100 1.00 64.41 69 GLN A N 4
ATOM 6260 C CA . GLN A 1 69 ? -5.285 5.735 6.580 1.00 22.33 69 GLN A CA 4
ATOM 6261 C C . GLN A 1 69 ? -4.271 5.803 5.416 1.00 3.11 69 GLN A C 4
ATOM 6262 O O . GLN A 1 69 ? -3.503 6.766 5.302 1.00 41.21 69 GLN A O 4
ATOM 6276 N N . VAL A 1 70 ? -4.303 4.759 4.557 1.00 20.32 70 VAL A N 4
ATOM 6277 C CA . VAL A 1 70 ? -3.462 4.660 3.347 1.00 70.40 70 VAL A CA 4
ATOM 6278 C C . VAL A 1 70 ? -3.806 5.785 2.359 1.00 4.44 70 VAL A C 4
ATOM 6279 O O . VAL A 1 70 ? -2.917 6.506 1.898 1.00 34.13 70 VAL A O 4
ATOM 6292 N N . LYS A 1 71 ? -5.114 5.929 2.084 1.00 51.13 71 LYS A N 4
ATOM 6293 C CA . LYS A 1 71 ? -5.637 6.872 1.081 1.00 53.31 71 LYS A CA 4
ATOM 6294 C C . LYS A 1 71 ? -5.285 8.319 1.428 1.00 42.04 71 LYS A C 4
ATOM 6295 O O . LYS A 1 71 ? -4.787 9.065 0.579 1.00 24.52 71 LYS A O 4
ATOM 6314 N N . THR A 1 72 ? -5.503 8.668 2.708 1.00 53.41 72 THR A N 4
ATOM 6315 C CA . THR A 1 72 ? -5.294 10.020 3.224 1.00 43.42 72 THR A CA 4
ATOM 6316 C C . THR A 1 72 ? -3.798 10.378 3.184 1.00 4.33 72 THR A C 4
ATOM 6317 O O . THR A 1 72 ? -3.437 11.480 2.765 1.00 61.20 72 THR A O 4
ATOM 6328 N N . PHE A 1 73 ? -2.937 9.415 3.577 1.00 3.44 73 PHE A N 4
ATOM 6329 C CA . PHE A 1 73 ? -1.480 9.620 3.613 1.00 10.52 73 PHE A CA 4
ATOM 6330 C C . PHE A 1 73 ? -0.922 9.852 2.196 1.00 3.04 73 PHE A C 4
ATOM 6331 O O . PHE A 1 73 ? -0.185 10.812 1.979 1.00 24.53 73 PHE A O 4
ATOM 6348 N N . ILE A 1 74 ? -1.290 8.955 1.253 1.00 5.34 74 ILE A N 4
ATOM 6349 C CA . ILE A 1 74 ? -0.803 8.987 -0.142 1.00 12.12 74 ILE A CA 4
ATOM 6350 C C . ILE A 1 74 ? -1.247 10.282 -0.859 1.00 53.42 74 ILE A C 4
ATOM 6351 O O . ILE A 1 74 ? -0.459 10.877 -1.600 1.00 2.43 74 ILE A O 4
ATOM 6367 N N . THR A 1 75 ? -2.485 10.736 -0.578 1.00 43.43 75 THR A N 4
ATOM 6368 C CA . THR A 1 75 ? -3.038 11.988 -1.140 1.00 61.14 75 THR A CA 4
ATOM 6369 C C . THR A 1 75 ? -2.265 13.235 -0.614 1.00 24.22 75 THR A C 4
ATOM 6370 O O . THR A 1 75 ? -2.089 14.222 -1.343 1.00 62.40 75 THR A O 4
ATOM 6381 N N . GLN A 1 76 ? -1.785 13.160 0.643 1.00 40.02 76 GLN A N 4
ATOM 6382 C CA . GLN A 1 76 ? -1.057 14.273 1.298 1.00 53.34 76 GLN A CA 4
ATOM 6383 C C . GLN A 1 76 ? 0.443 14.294 0.924 1.00 3.21 76 GLN A C 4
ATOM 6384 O O . GLN A 1 76 ? 1.017 15.376 0.742 1.00 43.31 76 GLN A O 4
ATOM 6398 N N . THR A 1 77 ? 1.074 13.106 0.806 1.00 30.34 77 THR A N 4
ATOM 6399 C CA . THR A 1 77 ? 2.518 13.013 0.520 1.00 31.44 77 THR A CA 4
ATOM 6400 C C . THR A 1 77 ? 2.783 13.324 -0.960 1.00 30.13 77 THR A C 4
ATOM 6401 O O . THR A 1 77 ? 2.060 12.856 -1.854 1.00 71.44 77 THR A O 4
ATOM 6412 N N . LYS A 1 78 ? 3.801 14.153 -1.206 1.00 55.44 78 LYS A N 4
ATOM 6413 C CA . LYS A 1 78 ? 4.220 14.546 -2.562 1.00 4.41 78 LYS A CA 4
ATOM 6414 C C . LYS A 1 78 ? 5.503 13.799 -2.968 1.00 45.14 78 LYS A C 4
ATOM 6415 O O . LYS A 1 78 ? 6.128 14.123 -3.986 1.00 62.21 78 LYS A O 4
ATOM 6434 N N . GLU A 1 79 ? 5.856 12.770 -2.170 1.00 51.53 79 GLU A N 4
ATOM 6435 C CA . GLU A 1 79 ? 6.978 11.858 -2.443 1.00 23.12 79 GLU A CA 4
ATOM 6436 C C . GLU A 1 79 ? 6.529 10.746 -3.397 1.00 42.11 79 GLU A C 4
ATOM 6437 O O . GLU A 1 79 ? 5.337 10.574 -3.632 1.00 63.24 79 GLU A O 4
ATOM 6449 N N . ARG A 1 80 ? 7.498 9.996 -3.935 1.00 2.41 80 ARG A N 4
ATOM 6450 C CA . ARG A 1 80 ? 7.241 8.852 -4.833 1.00 71.22 80 ARG A CA 4
ATOM 6451 C C . ARG A 1 80 ? 8.055 7.626 -4.371 1.00 33.10 80 ARG A C 4
ATOM 6452 O O . ARG A 1 80 ? 9.082 7.788 -3.685 1.00 23.15 80 ARG A O 4
ATOM 6473 N N . PRO A 1 81 ? 7.579 6.374 -4.690 1.00 71.44 81 PRO A N 4
ATOM 6474 C CA . PRO A 1 81 ? 8.385 5.152 -4.516 1.00 13.24 81 PRO A CA 4
ATOM 6475 C C . PRO A 1 81 ? 9.516 5.112 -5.570 1.00 42.32 81 PRO A C 4
ATOM 6476 O O . PRO A 1 81 ? 9.255 5.125 -6.781 1.00 32.01 81 PRO A O 4
ATOM 6487 N N . ARG A 1 82 ? 10.760 5.080 -5.095 1.00 61.32 82 ARG A N 4
ATOM 6488 C CA . ARG A 1 82 ? 11.969 5.113 -5.939 1.00 54.43 82 ARG A CA 4
ATOM 6489 C C . ARG A 1 82 ? 12.935 3.995 -5.490 1.00 20.14 82 ARG A C 4
ATOM 6490 O O . ARG A 1 82 ? 12.764 3.434 -4.404 1.00 31.01 82 ARG A O 4
ATOM 6511 N N . LEU A 1 83 ? 13.913 3.650 -6.349 1.00 22.24 83 LEU A N 4
ATOM 6512 C CA . LEU A 1 83 ? 14.850 2.529 -6.127 1.00 12.34 83 LEU A CA 4
ATOM 6513 C C . LEU A 1 83 ? 15.633 2.681 -4.798 1.00 11.25 83 LEU A C 4
ATOM 6514 O O . LEU A 1 83 ? 16.571 3.481 -4.701 1.00 53.41 83 LEU A O 4
ATOM 6530 N N . GLY A 1 84 ? 15.195 1.925 -3.773 1.00 24.12 84 GLY A N 4
ATOM 6531 C CA . GLY A 1 84 ? 15.799 1.967 -2.432 1.00 4.22 84 GLY A CA 4
ATOM 6532 C C . GLY A 1 84 ? 14.929 2.733 -1.437 1.00 51.41 84 GLY A C 4
ATOM 6533 O O . GLY A 1 84 ? 14.955 2.454 -0.231 1.00 62.41 84 GLY A O 4
ATOM 6537 N N . LYS A 1 85 ? 14.150 3.695 -1.952 1.00 34.22 85 LYS A N 4
ATOM 6538 C CA . LYS A 1 85 ? 13.270 4.559 -1.146 1.00 13.42 85 LYS A CA 4
ATOM 6539 C C . LYS A 1 85 ? 11.798 4.101 -1.269 1.00 43.31 85 LYS A C 4
ATOM 6540 O O . LYS A 1 85 ? 11.147 4.342 -2.287 1.00 41.23 85 LYS A O 4
ATOM 6559 N N . ALA A 1 86 ? 11.284 3.429 -0.233 1.00 53.31 86 ALA A N 4
ATOM 6560 C CA . ALA A 1 86 ? 9.859 3.044 -0.150 1.00 1.25 86 ALA A CA 4
ATOM 6561 C C . ALA A 1 86 ? 9.047 4.183 0.488 1.00 63.24 86 ALA A C 4
ATOM 6562 O O . ALA A 1 86 ? 9.615 5.050 1.167 1.00 14.24 86 ALA A O 4
ATOM 6569 N N . VAL A 1 87 ? 7.723 4.196 0.242 1.00 12.20 87 VAL A N 4
ATOM 6570 C CA . VAL A 1 87 ? 6.794 5.159 0.869 1.00 73.50 87 VAL A CA 4
ATOM 6571 C C . VAL A 1 87 ? 6.133 4.487 2.086 1.00 72.31 87 VAL A C 4
ATOM 6572 O O . VAL A 1 87 ? 5.154 3.745 1.945 1.00 24.40 87 VAL A O 4
ATOM 6585 N N . SER A 1 88 ? 6.711 4.727 3.273 1.00 52.23 88 SER A N 4
ATOM 6586 C CA . SER A 1 88 ? 6.243 4.128 4.525 1.00 73.13 88 SER A CA 4
ATOM 6587 C C . SER A 1 88 ? 4.985 4.868 4.997 1.00 34.03 88 SER A C 4
ATOM 6588 O O . SER A 1 88 ? 5.050 6.046 5.365 1.00 31.53 88 SER A O 4
ATOM 6596 N N . ILE A 1 89 ? 3.845 4.178 4.912 1.00 14.24 89 ILE A N 4
ATOM 6597 C CA . ILE A 1 89 ? 2.541 4.704 5.335 1.00 52.52 89 ILE A CA 4
ATOM 6598 C C . ILE A 1 89 ? 2.272 4.309 6.793 1.00 21.33 89 ILE A C 4
ATOM 6599 O O . ILE A 1 89 ? 2.103 3.118 7.073 1.00 50.41 89 ILE A O 4
ATOM 6615 N N . PRO A 1 90 ? 2.250 5.285 7.755 1.00 25.13 90 PRO A N 4
ATOM 6616 C CA . PRO A 1 90 ? 1.844 5.006 9.144 1.00 45.11 90 PRO A CA 4
ATOM 6617 C C . PRO A 1 90 ? 0.352 4.616 9.193 1.00 62.40 90 PRO A C 4
ATOM 6618 O O . PRO A 1 90 ? -0.518 5.398 8.797 1.00 34.43 90 PRO A O 4
ATOM 6629 N N . LEU A 1 91 ? 0.077 3.367 9.591 1.00 12.33 91 LEU A N 4
ATOM 6630 C CA . LEU A 1 91 ? -1.287 2.885 9.844 1.00 41.02 91 LEU A CA 4
ATOM 6631 C C . LEU A 1 91 ? -1.528 2.949 11.348 1.00 35.15 91 LEU A C 4
ATOM 6632 O O . LEU A 1 91 ? -0.912 2.186 12.108 1.00 45.53 91 LEU A O 4
ATOM 6648 N N . ASP A 1 92 ? -2.386 3.894 11.783 1.00 31.54 92 ASP A N 4
ATOM 6649 C CA . ASP A 1 92 ? -2.703 4.056 13.201 1.00 44.44 92 ASP A CA 4
ATOM 6650 C C . ASP A 1 92 ? -3.581 2.898 13.671 1.00 43.11 92 ASP A C 4
ATOM 6651 O O . ASP A 1 92 ? -4.797 2.892 13.468 1.00 32.02 92 ASP A O 4
ATOM 6660 N N . LEU A 1 93 ? -2.919 1.874 14.216 1.00 14.13 93 LEU A N 4
ATOM 6661 C CA . LEU A 1 93 ? -3.574 0.812 14.983 1.00 4.23 93 LEU A CA 4
ATOM 6662 C C . LEU A 1 93 ? -3.236 1.007 16.468 1.00 32.02 93 LEU A C 4
ATOM 6663 O O . LEU A 1 93 ? -3.051 0.050 17.227 1.00 12.34 93 LEU A O 4
ATOM 6679 N N . GLY A 1 94 ? -3.151 2.287 16.868 1.00 15.32 94 GLY A N 4
ATOM 6680 C CA . GLY A 1 94 ? -3.132 2.666 18.268 1.00 60.23 94 GLY A CA 4
ATOM 6681 C C . GLY A 1 94 ? -4.550 2.967 18.718 1.00 42.33 94 GLY A C 4
ATOM 6682 O O . GLY A 1 94 ? -5.173 2.167 19.427 1.00 14.20 94 GLY A O 4
ATOM 6686 N N . GLU A 1 95 ? -5.088 4.093 18.221 1.00 3.30 95 GLU A N 4
ATOM 6687 C CA . GLU A 1 95 ? -6.429 4.576 18.583 1.00 53.02 95 GLU A CA 4
ATOM 6688 C C . GLU A 1 95 ? -7.512 3.831 17.776 1.00 73.31 95 GLU A C 4
ATOM 6689 O O . GLU A 1 95 ? -8.558 3.459 18.323 1.00 62.24 95 GLU A O 4
ATOM 6701 N N . ARG A 1 96 ? -7.259 3.613 16.468 1.00 40.41 96 ARG A N 4
ATOM 6702 C CA . ARG A 1 96 ? -8.253 2.980 15.560 1.00 21.53 96 ARG A CA 4
ATOM 6703 C C . ARG A 1 96 ? -8.337 1.453 15.754 1.00 30.31 96 ARG A C 4
ATOM 6704 O O . ARG A 1 96 ? -9.231 0.800 15.204 1.00 31.10 96 ARG A O 4
ATOM 6725 N N . ALA A 1 97 ? -7.387 0.887 16.524 1.00 20.24 97 ALA A N 4
ATOM 6726 C CA . ALA A 1 97 ? -7.442 -0.523 16.953 1.00 74.01 97 ALA A CA 4
ATOM 6727 C C . ALA A 1 97 ? -8.292 -0.665 18.226 1.00 43.45 97 ALA A C 4
ATOM 6728 O O . ALA A 1 97 ? -8.893 -1.709 18.456 1.00 73.14 97 ALA A O 4
ATOM 6735 N N . SER A 1 98 ? -8.374 0.421 19.030 1.00 12.23 98 SER A N 4
ATOM 6736 C CA . SER A 1 98 ? -9.054 0.415 20.345 1.00 1.41 98 SER A CA 4
ATOM 6737 C C . SER A 1 98 ? -10.576 0.134 20.240 1.00 4.21 98 SER A C 4
ATOM 6738 O O . SER A 1 98 ? -11.237 -0.083 21.262 1.00 13.43 98 SER A O 4
ATOM 6746 N N . GLU A 1 99 ? -11.102 0.135 19.000 1.00 34.11 99 GLU A N 4
ATOM 6747 C CA . GLU A 1 99 ? -12.511 -0.172 18.700 1.00 71.31 99 GLU A CA 4
ATOM 6748 C C . GLU A 1 99 ? -12.898 -1.573 19.216 1.00 30.21 99 GLU A C 4
ATOM 6749 O O . GLU A 1 99 ? -13.898 -1.723 19.930 1.00 44.03 99 GLU A O 4
ATOM 6761 N N . TRP A 1 100 ? -12.082 -2.602 18.858 1.00 73.52 100 TRP A N 4
ATOM 6762 C CA . TRP A 1 100 ? -12.364 -3.999 19.253 1.00 43.32 100 TRP A CA 4
ATOM 6763 C C . TRP A 1 100 ? -11.966 -4.277 20.715 1.00 65.01 100 TRP A C 4
ATOM 6764 O O . TRP A 1 100 ? -12.446 -5.259 21.303 1.00 25.10 100 TRP A O 4
ATOM 6785 N N . ILE A 1 101 ? -11.074 -3.426 21.291 1.00 44.22 101 ILE A N 4
ATOM 6786 C CA . ILE A 1 101 ? -10.704 -3.518 22.716 1.00 71.41 101 ILE A CA 4
ATOM 6787 C C . ILE A 1 101 ? -11.949 -3.170 23.566 1.00 53.13 101 ILE A C 4
ATOM 6788 O O . ILE A 1 101 ? -12.346 -2.007 23.679 1.00 32.35 101 ILE A O 4
ATOM 6804 N N . ILE A 1 102 ? -12.612 -4.230 24.043 1.00 50.13 102 ILE A N 4
ATOM 6805 C CA . ILE A 1 102 ? -13.697 -4.176 25.036 1.00 42.44 102 ILE A CA 4
ATOM 6806 C C . ILE A 1 102 ? -13.250 -5.024 26.246 1.00 62.12 102 ILE A C 4
ATOM 6807 O O . ILE A 1 102 ? -13.507 -4.659 27.406 1.00 31.44 102 ILE A O 4
ATOM 6823 N N . LEU A 1 103 ? -12.543 -6.139 25.933 1.00 14.44 103 LEU A N 4
ATOM 6824 C CA . LEU A 1 103 ? -11.919 -7.046 26.916 1.00 50.51 103 LEU A CA 4
ATOM 6825 C C . LEU A 1 103 ? -12.989 -7.669 27.837 1.00 73.32 103 LEU A C 4
ATOM 6826 O O . LEU A 1 103 ? -13.194 -7.218 28.971 1.00 12.13 103 LEU A O 4
ATOM 6842 N N . GLU A 1 104 ? -13.693 -8.675 27.307 1.00 22.22 104 GLU A N 4
ATOM 6843 C CA . GLU A 1 104 ? -14.858 -9.309 27.954 1.00 24.24 104 GLU A CA 4
ATOM 6844 C C . GLU A 1 104 ? -14.648 -10.843 28.103 1.00 0.44 104 GLU A C 4
ATOM 6845 O O . GLU A 1 104 ? -14.625 -11.345 29.251 1.00 73.01 104 GLU A O 4
ATOM 6857 N N . MET A 1 1 ? -12.075 0.604 0.793 1.00 74.34 1 MET A N 5
ATOM 6858 C CA . MET A 1 1 ? -10.802 0.216 0.145 1.00 44.22 1 MET A CA 5
ATOM 6859 C C . MET A 1 1 ? -10.870 -1.237 -0.331 1.00 22.44 1 MET A C 5
ATOM 6860 O O . MET A 1 1 ? -11.035 -2.151 0.476 1.00 2.44 1 MET A O 5
ATOM 6876 N N . THR A 1 2 ? -10.766 -1.422 -1.645 1.00 23.30 2 THR A N 5
ATOM 6877 C CA . THR A 1 2 ? -10.581 -2.729 -2.296 1.00 4.21 2 THR A CA 5
ATOM 6878 C C . THR A 1 2 ? -9.222 -2.724 -3.006 1.00 55.33 2 THR A C 5
ATOM 6879 O O . THR A 1 2 ? -8.529 -1.704 -2.995 1.00 72.41 2 THR A O 5
ATOM 6890 N N . GLY A 1 3 ? -8.829 -3.866 -3.596 1.00 54.45 3 GLY A N 5
ATOM 6891 C CA . GLY A 1 3 ? -7.624 -3.938 -4.434 1.00 21.42 3 GLY A CA 5
ATOM 6892 C C . GLY A 1 3 ? -7.727 -3.028 -5.658 1.00 3.44 3 GLY A C 5
ATOM 6893 O O . GLY A 1 3 ? -6.714 -2.621 -6.228 1.00 44.33 3 GLY A O 5
ATOM 6897 N N . GLN A 1 4 ? -8.986 -2.734 -6.048 1.00 62.04 4 GLN A N 5
ATOM 6898 C CA . GLN A 1 4 ? -9.328 -1.760 -7.088 1.00 70.35 4 GLN A CA 5
ATOM 6899 C C . GLN A 1 4 ? -9.003 -0.333 -6.611 1.00 14.44 4 GLN A C 5
ATOM 6900 O O . GLN A 1 4 ? -8.188 0.330 -7.226 1.00 71.11 4 GLN A O 5
ATOM 6914 N N . GLU A 1 5 ? -9.630 0.094 -5.486 1.00 3.44 5 GLU A N 5
ATOM 6915 C CA . GLU A 1 5 ? -9.468 1.460 -4.923 1.00 60.43 5 GLU A CA 5
ATOM 6916 C C . GLU A 1 5 ? -7.994 1.765 -4.592 1.00 45.04 5 GLU A C 5
ATOM 6917 O O . GLU A 1 5 ? -7.494 2.849 -4.898 1.00 51.54 5 GLU A O 5
ATOM 6929 N N . LEU A 1 6 ? -7.328 0.775 -3.973 1.00 50.22 6 LEU A N 5
ATOM 6930 C CA . LEU A 1 6 ? -5.898 0.807 -3.634 1.00 21.52 6 LEU A CA 5
ATOM 6931 C C . LEU A 1 6 ? -5.037 1.088 -4.878 1.00 44.12 6 LEU A C 5
ATOM 6932 O O . LEU A 1 6 ? -4.224 2.008 -4.867 1.00 63.45 6 LEU A O 5
ATOM 6948 N N . ARG A 1 7 ? -5.282 0.316 -5.953 1.00 73.55 7 ARG A N 5
ATOM 6949 C CA . ARG A 1 7 ? -4.555 0.450 -7.228 1.00 22.13 7 ARG A CA 5
ATOM 6950 C C . ARG A 1 7 ? -4.846 1.807 -7.890 1.00 41.02 7 ARG A C 5
ATOM 6951 O O . ARG A 1 7 ? -3.943 2.456 -8.413 1.00 65.25 7 ARG A O 5
ATOM 6972 N N . GLN A 1 8 ? -6.119 2.220 -7.828 1.00 54.23 8 GLN A N 5
ATOM 6973 C CA . GLN A 1 8 ? -6.587 3.490 -8.398 1.00 30.23 8 GLN A CA 5
ATOM 6974 C C . GLN A 1 8 ? -6.031 4.678 -7.612 1.00 4.42 8 GLN A C 5
ATOM 6975 O O . GLN A 1 8 ? -6.010 5.772 -8.127 1.00 62.02 8 GLN A O 5
ATOM 6989 N N . LEU A 1 9 ? -5.609 4.447 -6.358 1.00 42.44 9 LEU A N 5
ATOM 6990 C CA . LEU A 1 9 ? -4.976 5.478 -5.514 1.00 52.14 9 LEU A CA 5
ATOM 6991 C C . LEU A 1 9 ? -3.503 5.665 -5.939 1.00 40.11 9 LEU A C 5
ATOM 6992 O O . LEU A 1 9 ? -2.980 6.781 -5.921 1.00 42.31 9 LEU A O 5
ATOM 7008 N N . LEU A 1 10 ? -2.863 4.549 -6.354 1.00 62.22 10 LEU A N 5
ATOM 7009 C CA . LEU A 1 10 ? -1.481 4.545 -6.881 1.00 42.54 10 LEU A CA 5
ATOM 7010 C C . LEU A 1 10 ? -1.452 5.201 -8.285 1.00 4.45 10 LEU A C 5
ATOM 7011 O O . LEU A 1 10 ? -0.511 5.913 -8.639 1.00 73.43 10 LEU A O 5
ATOM 7027 N N . LEU A 1 11 ? -2.523 4.945 -9.060 1.00 10.24 11 LEU A N 5
ATOM 7028 C CA . LEU A 1 11 ? -2.694 5.439 -10.442 1.00 40.33 11 LEU A CA 5
ATOM 7029 C C . LEU A 1 11 ? -3.189 6.902 -10.475 1.00 23.42 11 LEU A C 5
ATOM 7030 O O . LEU A 1 11 ? -2.847 7.659 -11.392 1.00 22.14 11 LEU A O 5
ATOM 7046 N N . ASP A 1 12 ? -4.015 7.276 -9.482 1.00 61.51 12 ASP A N 5
ATOM 7047 C CA . ASP A 1 12 ? -4.532 8.665 -9.330 1.00 72.23 12 ASP A CA 5
ATOM 7048 C C . ASP A 1 12 ? -3.397 9.607 -8.923 1.00 11.54 12 ASP A C 5
ATOM 7049 O O . ASP A 1 12 ? -3.263 10.714 -9.463 1.00 20.34 12 ASP A O 5
ATOM 7058 N N . LYS A 1 13 ? -2.583 9.148 -7.967 1.00 72.44 13 LYS A N 5
ATOM 7059 C CA . LYS A 1 13 ? -1.488 9.938 -7.411 1.00 42.02 13 LYS A CA 5
ATOM 7060 C C . LYS A 1 13 ? -0.285 9.955 -8.370 1.00 72.22 13 LYS A C 5
ATOM 7061 O O . LYS A 1 13 ? 0.056 11.002 -8.927 1.00 31.41 13 LYS A O 5
ATOM 7080 N N . TRP A 1 14 ? 0.321 8.777 -8.583 1.00 32.25 14 TRP A N 5
ATOM 7081 C CA . TRP A 1 14 ? 1.610 8.653 -9.290 1.00 75.32 14 TRP A CA 5
ATOM 7082 C C . TRP A 1 14 ? 1.423 8.261 -10.768 1.00 42.34 14 TRP A C 5
ATOM 7083 O O . TRP A 1 14 ? 2.179 8.715 -11.636 1.00 53.03 14 TRP A O 5
ATOM 7104 N N . GLY A 1 15 ? 0.416 7.428 -11.050 1.00 12.13 15 GLY A N 5
ATOM 7105 C CA . GLY A 1 15 ? 0.115 6.999 -12.427 1.00 4.11 15 GLY A CA 5
ATOM 7106 C C . GLY A 1 15 ? 0.692 5.645 -12.784 1.00 40.43 15 GLY A C 5
ATOM 7107 O O . GLY A 1 15 ? 0.665 5.247 -13.951 1.00 20.31 15 GLY A O 5
ATOM 7111 N N . TYR A 1 16 ? 1.225 4.931 -11.782 1.00 34.03 16 TYR A N 5
ATOM 7112 C CA . TYR A 1 16 ? 1.778 3.574 -11.958 1.00 31.25 16 TYR A CA 5
ATOM 7113 C C . TYR A 1 16 ? 1.222 2.656 -10.869 1.00 35.43 16 TYR A C 5
ATOM 7114 O O . TYR A 1 16 ? 1.044 3.080 -9.720 1.00 23.02 16 TYR A O 5
ATOM 7132 N N . SER A 1 17 ? 0.946 1.406 -11.243 1.00 61.20 17 SER A N 5
ATOM 7133 C CA . SER A 1 17 ? 0.437 0.388 -10.327 1.00 35.42 17 SER A CA 5
ATOM 7134 C C . SER A 1 17 ? 1.622 -0.266 -9.584 1.00 55.11 17 SER A C 5
ATOM 7135 O O . SER A 1 17 ? 2.220 -1.229 -10.085 1.00 15.14 17 SER A O 5
ATOM 7143 N N . TYR A 1 18 ? 1.976 0.289 -8.409 1.00 41.54 18 TYR A N 5
ATOM 7144 C CA . TYR A 1 18 ? 3.115 -0.189 -7.599 1.00 40.21 18 TYR A CA 5
ATOM 7145 C C . TYR A 1 18 ? 2.694 -1.314 -6.650 1.00 53.44 18 TYR A C 5
ATOM 7146 O O . TYR A 1 18 ? 1.553 -1.360 -6.189 1.00 25.50 18 TYR A O 5
ATOM 7164 N N . ASP A 1 19 ? 3.636 -2.206 -6.353 1.00 14.33 19 ASP A N 5
ATOM 7165 C CA . ASP A 1 19 ? 3.471 -3.235 -5.334 1.00 44.53 19 ASP A CA 5
ATOM 7166 C C . ASP A 1 19 ? 3.466 -2.576 -3.953 1.00 54.35 19 ASP A C 5
ATOM 7167 O O . ASP A 1 19 ? 4.274 -1.685 -3.687 1.00 11.13 19 ASP A O 5
ATOM 7176 N N . VAL A 1 20 ? 2.536 -3.001 -3.097 1.00 65.55 20 VAL A N 5
ATOM 7177 C CA . VAL A 1 20 ? 2.409 -2.495 -1.724 1.00 63.11 20 VAL A CA 5
ATOM 7178 C C . VAL A 1 20 ? 2.502 -3.687 -0.752 1.00 21.01 20 VAL A C 5
ATOM 7179 O O . VAL A 1 20 ? 1.769 -4.668 -0.879 1.00 62.23 20 VAL A O 5
ATOM 7192 N N . GLN A 1 21 ? 3.422 -3.601 0.217 1.00 23.54 21 GLN A N 5
ATOM 7193 C CA . GLN A 1 21 ? 3.686 -4.684 1.194 1.00 23.40 21 GLN A CA 5
ATOM 7194 C C . GLN A 1 21 ? 3.667 -4.133 2.615 1.00 71.41 21 GLN A C 5
ATOM 7195 O O . GLN A 1 21 ? 4.144 -3.025 2.870 1.00 43.24 21 GLN A O 5
ATOM 7209 N N . PHE A 1 22 ? 3.107 -4.928 3.530 1.00 11.54 22 PHE A N 5
ATOM 7210 C CA . PHE A 1 22 ? 3.073 -4.618 4.957 1.00 10.04 22 PHE A CA 5
ATOM 7211 C C . PHE A 1 22 ? 4.441 -4.840 5.612 1.00 40.00 22 PHE A C 5
ATOM 7212 O O . PHE A 1 22 ? 5.245 -5.669 5.154 1.00 60.23 22 PHE A O 5
ATOM 7229 N N . ARG A 1 23 ? 4.689 -4.094 6.696 1.00 32.24 23 ARG A N 5
ATOM 7230 C CA . ARG A 1 23 ? 5.958 -4.136 7.419 1.00 3.10 23 ARG A CA 5
ATOM 7231 C C . ARG A 1 23 ? 5.699 -3.863 8.904 1.00 0.24 23 ARG A C 5
ATOM 7232 O O . ARG A 1 23 ? 5.189 -2.794 9.258 1.00 52.31 23 ARG A O 5
ATOM 7253 N N . ARG A 1 24 ? 6.032 -4.837 9.765 1.00 31.52 24 ARG A N 5
ATOM 7254 C CA . ARG A 1 24 ? 5.820 -4.731 11.218 1.00 43.54 24 ARG A CA 5
ATOM 7255 C C . ARG A 1 24 ? 7.121 -4.317 11.920 1.00 34.43 24 ARG A C 5
ATOM 7256 O O . ARG A 1 24 ? 8.054 -5.115 12.062 1.00 25.23 24 ARG A O 5
ATOM 7277 N N . THR A 1 25 ? 7.176 -3.046 12.320 1.00 21.43 25 THR A N 5
ATOM 7278 C CA . THR A 1 25 ? 8.302 -2.474 13.068 1.00 1.41 25 THR A CA 5
ATOM 7279 C C . THR A 1 25 ? 7.763 -1.579 14.198 1.00 2.25 25 THR A C 5
ATOM 7280 O O . THR A 1 25 ? 6.745 -0.892 14.012 1.00 43.12 25 THR A O 5
ATOM 7291 N N . GLN A 1 26 ? 8.424 -1.655 15.386 1.00 22.41 26 GLN A N 5
ATOM 7292 C CA . GLN A 1 26 ? 7.984 -0.986 16.640 1.00 40.11 26 GLN A CA 5
ATOM 7293 C C . GLN A 1 26 ? 6.640 -1.567 17.130 1.00 43.21 26 GLN A C 5
ATOM 7294 O O . GLN A 1 26 ? 5.881 -0.888 17.840 1.00 43.50 26 GLN A O 5
ATOM 7308 N N . GLY A 1 27 ? 6.356 -2.824 16.734 1.00 75.24 27 GLY A N 5
ATOM 7309 C CA . GLY A 1 27 ? 5.077 -3.485 17.030 1.00 45.13 27 GLY A CA 5
ATOM 7310 C C . GLY A 1 27 ? 3.890 -2.888 16.273 1.00 31.51 27 GLY A C 5
ATOM 7311 O O . GLY A 1 27 ? 2.740 -3.265 16.523 1.00 3.05 27 GLY A O 5
ATOM 7315 N N . LYS A 1 28 ? 4.178 -1.971 15.336 1.00 4.11 28 LYS A N 5
ATOM 7316 C CA . LYS A 1 28 ? 3.170 -1.278 14.521 1.00 14.54 28 LYS A CA 5
ATOM 7317 C C . LYS A 1 28 ? 3.099 -1.951 13.146 1.00 23.34 28 LYS A C 5
ATOM 7318 O O . LYS A 1 28 ? 3.900 -2.837 12.842 1.00 50.22 28 LYS A O 5
ATOM 7337 N N . ILE A 1 29 ? 2.156 -1.511 12.311 1.00 62.03 29 ILE A N 5
ATOM 7338 C CA . ILE A 1 29 ? 2.017 -1.997 10.932 1.00 70.50 29 ILE A CA 5
ATOM 7339 C C . ILE A 1 29 ? 2.154 -0.793 9.969 1.00 60.53 29 ILE A C 5
ATOM 7340 O O . ILE A 1 29 ? 1.627 0.296 10.228 1.00 14.50 29 ILE A O 5
ATOM 7356 N N . PHE A 1 30 ? 2.944 -0.981 8.910 1.00 22.02 30 PHE A N 5
ATOM 7357 C CA . PHE A 1 30 ? 3.208 0.036 7.874 1.00 2.22 30 PHE A CA 5
ATOM 7358 C C . PHE A 1 30 ? 2.901 -0.576 6.515 1.00 61.50 30 PHE A C 5
ATOM 7359 O O . PHE A 1 30 ? 3.082 -1.777 6.334 1.00 44.30 30 PHE A O 5
ATOM 7376 N N . LEU A 1 31 ? 2.426 0.238 5.565 1.00 23.01 31 LEU A N 5
ATOM 7377 C CA . LEU A 1 31 ? 2.243 -0.204 4.174 1.00 5.11 31 LEU A CA 5
ATOM 7378 C C . LEU A 1 31 ? 3.290 0.493 3.293 1.00 1.43 31 LEU A C 5
ATOM 7379 O O . LEU A 1 31 ? 3.123 1.650 2.913 1.00 23.43 31 LEU A O 5
ATOM 7395 N N . GLN A 1 32 ? 4.385 -0.210 2.998 1.00 35.44 32 GLN A N 5
ATOM 7396 C CA . GLN A 1 32 ? 5.475 0.323 2.174 1.00 75.33 32 GLN A CA 5
ATOM 7397 C C . GLN A 1 32 ? 5.177 0.084 0.693 1.00 10.33 32 GLN A C 5
ATOM 7398 O O . GLN A 1 32 ? 5.206 -1.059 0.211 1.00 0.55 32 GLN A O 5
ATOM 7412 N N . VAL A 1 33 ? 4.836 1.180 -0.005 1.00 24.14 33 VAL A N 5
ATOM 7413 C CA . VAL A 1 33 ? 4.643 1.187 -1.456 1.00 53.04 33 VAL A CA 5
ATOM 7414 C C . VAL A 1 33 ? 6.023 1.070 -2.134 1.00 63.13 33 VAL A C 5
ATOM 7415 O O . VAL A 1 33 ? 6.797 2.039 -2.157 1.00 22.43 33 VAL A O 5
ATOM 7428 N N . MET A 1 34 ? 6.324 -0.137 -2.631 1.00 51.35 34 MET A N 5
ATOM 7429 C CA . MET A 1 34 ? 7.588 -0.463 -3.316 1.00 23.53 34 MET A CA 5
ATOM 7430 C C . MET A 1 34 ? 7.765 0.344 -4.617 1.00 3.12 34 MET A C 5
ATOM 7431 O O . MET A 1 34 ? 6.796 0.823 -5.211 1.00 43.02 34 MET A O 5
ATOM 7445 N N . TRP A 1 35 ? 9.021 0.404 -5.076 1.00 14.22 35 TRP A N 5
ATOM 7446 C CA . TRP A 1 35 ? 9.428 1.052 -6.350 1.00 5.30 35 TRP A CA 5
ATOM 7447 C C . TRP A 1 35 ? 9.109 0.174 -7.578 1.00 70.43 35 TRP A C 5
ATOM 7448 O O . TRP A 1 35 ? 9.492 0.499 -8.711 1.00 11.41 35 TRP A O 5
ATOM 7469 N N . LYS A 1 36 ? 8.400 -0.927 -7.339 1.00 3.24 36 LYS A N 5
ATOM 7470 C CA . LYS A 1 36 ? 8.131 -1.952 -8.327 1.00 52.33 36 LYS A CA 5
ATOM 7471 C C . LYS A 1 36 ? 6.731 -1.762 -8.901 1.00 45.21 36 LYS A C 5
ATOM 7472 O O . LYS A 1 36 ? 5.746 -2.072 -8.253 1.00 31.14 36 LYS A O 5
ATOM 7491 N N . TYR A 1 37 ? 6.660 -1.195 -10.100 1.00 12.33 37 TYR A N 5
ATOM 7492 C CA . TYR A 1 37 ? 5.403 -1.079 -10.868 1.00 71.33 37 TYR A CA 5
ATOM 7493 C C . TYR A 1 37 ? 5.247 -2.317 -11.762 1.00 10.41 37 TYR A C 5
ATOM 7494 O O . TYR A 1 37 ? 6.247 -2.945 -12.132 1.00 62.11 37 TYR A O 5
ATOM 7512 N N . LEU A 1 38 ? 3.992 -2.659 -12.103 1.00 11.40 38 LEU A N 5
ATOM 7513 C CA . LEU A 1 38 ? 3.655 -3.893 -12.851 1.00 52.30 38 LEU A CA 5
ATOM 7514 C C . LEU A 1 38 ? 4.273 -3.917 -14.272 1.00 72.12 38 LEU A C 5
ATOM 7515 O O . LEU A 1 38 ? 4.408 -4.987 -14.879 1.00 52.13 38 LEU A O 5
ATOM 7531 N N . GLU A 1 39 ? 4.686 -2.738 -14.779 1.00 44.35 39 GLU A N 5
ATOM 7532 C CA . GLU A 1 39 ? 5.303 -2.613 -16.116 1.00 10.12 39 GLU A CA 5
ATOM 7533 C C . GLU A 1 39 ? 6.692 -3.292 -16.177 1.00 54.43 39 GLU A C 5
ATOM 7534 O O . GLU A 1 39 ? 7.195 -3.581 -17.267 1.00 43.01 39 GLU A O 5
ATOM 7546 N N . GLN A 1 40 ? 7.300 -3.556 -14.995 1.00 42.10 40 GLN A N 5
ATOM 7547 C CA . GLN A 1 40 ? 8.607 -4.238 -14.896 1.00 23.14 40 GLN A CA 5
ATOM 7548 C C . GLN A 1 40 ? 8.489 -5.726 -15.286 1.00 74.30 40 GLN A C 5
ATOM 7549 O O . GLN A 1 40 ? 7.546 -6.410 -14.875 1.00 15.23 40 GLN A O 5
ATOM 7563 N N . ALA A 1 41 ? 9.458 -6.203 -16.082 1.00 75.53 41 ALA A N 5
ATOM 7564 C CA . ALA A 1 41 ? 9.592 -7.628 -16.449 1.00 33.34 41 ALA A CA 5
ATOM 7565 C C . ALA A 1 41 ? 10.277 -8.431 -15.322 1.00 70.13 41 ALA A C 5
ATOM 7566 O O . ALA A 1 41 ? 10.216 -9.664 -15.296 1.00 64.22 41 ALA A O 5
ATOM 7573 N N . SER A 1 42 ? 10.931 -7.710 -14.395 1.00 21.12 42 SER A N 5
ATOM 7574 C CA . SER A 1 42 ? 11.569 -8.290 -13.197 1.00 11.50 42 SER A CA 5
ATOM 7575 C C . SER A 1 42 ? 10.587 -8.358 -12.005 1.00 44.12 42 SER A C 5
ATOM 7576 O O . SER A 1 42 ? 10.980 -8.770 -10.908 1.00 71.13 42 SER A O 5
ATOM 7584 N N . PHE A 1 43 ? 9.316 -7.955 -12.232 1.00 71.15 43 PHE A N 5
ATOM 7585 C CA . PHE A 1 43 ? 8.290 -7.853 -11.179 1.00 43.12 43 PHE A CA 5
ATOM 7586 C C . PHE A 1 43 ? 8.005 -9.251 -10.544 1.00 63.13 43 PHE A C 5
ATOM 7587 O O . PHE A 1 43 ? 7.757 -10.212 -11.285 1.00 61.13 43 PHE A O 5
ATOM 7604 N N . PRO A 1 44 ? 8.057 -9.380 -9.167 1.00 22.52 44 PRO A N 5
ATOM 7605 C CA . PRO A 1 44 ? 7.984 -10.703 -8.465 1.00 64.44 44 PRO A CA 5
ATOM 7606 C C . PRO A 1 44 ? 6.661 -11.463 -8.694 1.00 42.45 44 PRO A C 5
ATOM 7607 O O . PRO A 1 44 ? 6.637 -12.701 -8.717 1.00 61.21 44 PRO A O 5
ATOM 7618 N N . MET A 1 45 ? 5.566 -10.708 -8.858 1.00 65.32 45 MET A N 5
ATOM 7619 C CA . MET A 1 45 ? 4.229 -11.265 -9.147 1.00 20.24 45 MET A CA 5
ATOM 7620 C C . MET A 1 45 ? 3.928 -11.147 -10.647 1.00 41.44 45 MET A C 5
ATOM 7621 O O . MET A 1 45 ? 4.576 -10.382 -11.366 1.00 11.32 45 MET A O 5
ATOM 7635 N N . ASN A 1 46 ? 2.956 -11.936 -11.113 1.00 73.33 46 ASN A N 5
ATOM 7636 C CA . ASN A 1 46 ? 2.409 -11.822 -12.479 1.00 11.44 46 ASN A CA 5
ATOM 7637 C C . ASN A 1 46 ? 1.387 -10.665 -12.540 1.00 62.31 46 ASN A C 5
ATOM 7638 O O . ASN A 1 46 ? 1.223 -9.930 -11.556 1.00 21.52 46 ASN A O 5
ATOM 7649 N N . GLU A 1 47 ? 0.704 -10.507 -13.696 1.00 55.42 47 GLU A N 5
ATOM 7650 C CA . GLU A 1 47 ? -0.317 -9.451 -13.886 1.00 61.45 47 GLU A CA 5
ATOM 7651 C C . GLU A 1 47 ? -1.500 -9.652 -12.914 1.00 31.20 47 GLU A C 5
ATOM 7652 O O . GLU A 1 47 ? -1.797 -8.772 -12.101 1.00 0.32 47 GLU A O 5
ATOM 7664 N N . THR A 1 48 ? -2.144 -10.835 -12.992 1.00 71.51 48 THR A N 5
ATOM 7665 C CA . THR A 1 48 ? -3.273 -11.187 -12.115 1.00 41.11 48 THR A CA 5
ATOM 7666 C C . THR A 1 48 ? -2.799 -11.288 -10.652 1.00 12.22 48 THR A C 5
ATOM 7667 O O . THR A 1 48 ? -3.421 -10.695 -9.777 1.00 24.32 48 THR A O 5
ATOM 7678 N N . GLU A 1 49 ? -1.662 -12.000 -10.421 1.00 42.13 49 GLU A N 5
ATOM 7679 C CA . GLU A 1 49 ? -1.077 -12.194 -9.067 1.00 25.25 49 GLU A CA 5
ATOM 7680 C C . GLU A 1 49 ? -0.845 -10.864 -8.327 1.00 64.32 49 GLU A C 5
ATOM 7681 O O . GLU A 1 49 ? -1.015 -10.798 -7.107 1.00 22.45 49 GLU A O 5
ATOM 7693 N N . TYR A 1 50 ? -0.464 -9.816 -9.080 1.00 22.23 50 TYR A N 5
ATOM 7694 C CA . TYR A 1 50 ? -0.321 -8.456 -8.541 1.00 62.31 50 TYR A CA 5
ATOM 7695 C C . TYR A 1 50 ? -1.665 -7.950 -7.961 1.00 3.15 50 TYR A C 5
ATOM 7696 O O . TYR A 1 50 ? -1.701 -7.421 -6.849 1.00 72.45 50 TYR A O 5
ATOM 7714 N N . GLN A 1 51 ? -2.750 -8.125 -8.728 1.00 0.15 51 GLN A N 5
ATOM 7715 C CA . GLN A 1 51 ? -4.095 -7.673 -8.329 1.00 61.14 51 GLN A CA 5
ATOM 7716 C C . GLN A 1 51 ? -4.640 -8.517 -7.156 1.00 60.11 51 GLN A C 5
ATOM 7717 O O . GLN A 1 51 ? -5.387 -8.008 -6.315 1.00 42.21 51 GLN A O 5
ATOM 7731 N N . GLU A 1 52 ? -4.237 -9.804 -7.094 1.00 55.14 52 GLU A N 5
ATOM 7732 C CA . GLU A 1 52 ? -4.593 -10.705 -5.977 1.00 44.32 52 GLU A CA 5
ATOM 7733 C C . GLU A 1 52 ? -3.847 -10.283 -4.696 1.00 34.31 52 GLU A C 5
ATOM 7734 O O . GLU A 1 52 ? -4.358 -10.436 -3.582 1.00 44.44 52 GLU A O 5
ATOM 7746 N N . HIS A 1 53 ? -2.615 -9.771 -4.891 1.00 63.14 53 HIS A N 5
ATOM 7747 C CA . HIS A 1 53 ? -1.765 -9.239 -3.815 1.00 51.22 53 HIS A CA 5
ATOM 7748 C C . HIS A 1 53 ? -2.410 -7.973 -3.225 1.00 1.51 53 HIS A C 5
ATOM 7749 O O . HIS A 1 53 ? -2.444 -7.804 -2.010 1.00 11.44 53 HIS A O 5
ATOM 7764 N N . LEU A 1 54 ? -2.929 -7.098 -4.113 1.00 33.41 54 LEU A N 5
ATOM 7765 C CA . LEU A 1 54 ? -3.648 -5.864 -3.720 1.00 72.33 54 LEU A CA 5
ATOM 7766 C C . LEU A 1 54 ? -4.937 -6.196 -2.953 1.00 3.31 54 LEU A C 5
ATOM 7767 O O . LEU A 1 54 ? -5.291 -5.509 -2.004 1.00 12.05 54 LEU A O 5
ATOM 7783 N N . ASP A 1 55 ? -5.631 -7.244 -3.427 1.00 53.54 55 ASP A N 5
ATOM 7784 C CA . ASP A 1 55 ? -6.873 -7.762 -2.826 1.00 72.22 55 ASP A CA 5
ATOM 7785 C C . ASP A 1 55 ? -6.613 -8.257 -1.387 1.00 32.00 55 ASP A C 5
ATOM 7786 O O . ASP A 1 55 ? -7.406 -7.997 -0.473 1.00 61.33 55 ASP A O 5
ATOM 7795 N N . SER A 1 56 ? -5.471 -8.940 -1.215 1.00 52.10 56 SER A N 5
ATOM 7796 C CA . SER A 1 56 ? -5.021 -9.469 0.081 1.00 33.30 56 SER A CA 5
ATOM 7797 C C . SER A 1 56 ? -4.616 -8.322 1.049 1.00 24.41 56 SER A C 5
ATOM 7798 O O . SER A 1 56 ? -4.919 -8.370 2.250 1.00 32.30 56 SER A O 5
ATOM 7806 N N . VAL A 1 57 ? -3.943 -7.293 0.500 1.00 14.44 57 VAL A N 5
ATOM 7807 C CA . VAL A 1 57 ? -3.506 -6.104 1.257 1.00 62.23 57 VAL A CA 5
ATOM 7808 C C . VAL A 1 57 ? -4.717 -5.272 1.722 1.00 12.24 57 VAL A C 5
ATOM 7809 O O . VAL A 1 57 ? -4.806 -4.892 2.897 1.00 32.13 57 VAL A O 5
ATOM 7822 N N . ALA A 1 58 ? -5.656 -5.058 0.794 1.00 62.34 58 ALA A N 5
ATOM 7823 C CA . ALA A 1 58 ? -6.861 -4.246 1.018 1.00 13.55 58 ALA A CA 5
ATOM 7824 C C . ALA A 1 58 ? -7.790 -4.873 2.074 1.00 74.33 58 ALA A C 5
ATOM 7825 O O . ALA A 1 58 ? -8.542 -4.153 2.738 1.00 63.22 58 ALA A O 5
ATOM 7832 N N . ASN A 1 59 ? -7.720 -6.218 2.203 1.00 2.04 59 ASN A N 5
ATOM 7833 C CA . ASN A 1 59 ? -8.465 -6.984 3.221 1.00 34.04 59 ASN A CA 5
ATOM 7834 C C . ASN A 1 59 ? -8.003 -6.583 4.635 1.00 41.12 59 ASN A C 5
ATOM 7835 O O . ASN A 1 59 ? -8.825 -6.408 5.533 1.00 23.11 59 ASN A O 5
ATOM 7846 N N . TYR A 1 60 ? -6.671 -6.426 4.807 1.00 70.24 60 TYR A N 5
ATOM 7847 C CA . TYR A 1 60 ? -6.078 -5.937 6.070 1.00 64.50 60 TYR A CA 5
ATOM 7848 C C . TYR A 1 60 ? -6.368 -4.446 6.272 1.00 3.31 60 TYR A C 5
ATOM 7849 O O . TYR A 1 60 ? -6.590 -4.012 7.392 1.00 13.30 60 TYR A O 5
ATOM 7867 N N . LEU A 1 61 ? -6.357 -3.666 5.179 1.00 42.32 61 LEU A N 5
ATOM 7868 C CA . LEU A 1 61 ? -6.652 -2.222 5.242 1.00 72.11 61 LEU A CA 5
ATOM 7869 C C . LEU A 1 61 ? -8.090 -1.986 5.764 1.00 21.10 61 LEU A C 5
ATOM 7870 O O . LEU A 1 61 ? -8.335 -1.060 6.542 1.00 51.54 61 LEU A O 5
ATOM 7886 N N . HIS A 1 62 ? -9.013 -2.874 5.363 1.00 43.14 62 HIS A N 5
ATOM 7887 C CA . HIS A 1 62 ? -10.407 -2.878 5.841 1.00 53.32 62 HIS A CA 5
ATOM 7888 C C . HIS A 1 62 ? -10.479 -3.343 7.313 1.00 41.20 62 HIS A C 5
ATOM 7889 O O . HIS A 1 62 ? -11.028 -2.641 8.166 1.00 54.52 62 HIS A O 5
ATOM 7904 N N . ALA A 1 63 ? -9.884 -4.524 7.581 1.00 34.51 63 ALA A N 5
ATOM 7905 C CA . ALA A 1 63 ? -9.975 -5.217 8.884 1.00 42.44 63 ALA A CA 5
ATOM 7906 C C . ALA A 1 63 ? -9.390 -4.381 10.036 1.00 70.45 63 ALA A C 5
ATOM 7907 O O . ALA A 1 63 ? -9.980 -4.280 11.117 1.00 73.44 63 ALA A O 5
ATOM 7914 N N . LEU A 1 64 ? -8.222 -3.794 9.775 1.00 12.33 64 LEU A N 5
ATOM 7915 C CA . LEU A 1 64 ? -7.460 -3.000 10.751 1.00 11.15 64 LEU A CA 5
ATOM 7916 C C . LEU A 1 64 ? -7.994 -1.550 10.852 1.00 53.34 64 LEU A C 5
ATOM 7917 O O . LEU A 1 64 ? -7.863 -0.904 11.903 1.00 71.15 64 LEU A O 5
ATOM 7933 N N . GLY A 1 65 ? -8.603 -1.060 9.752 1.00 53.44 65 GLY A N 5
ATOM 7934 C CA . GLY A 1 65 ? -8.993 0.351 9.627 1.00 61.34 65 GLY A CA 5
ATOM 7935 C C . GLY A 1 65 ? -7.847 1.216 9.114 1.00 12.35 65 GLY A C 5
ATOM 7936 O O . GLY A 1 65 ? -7.920 2.452 9.153 1.00 23.04 65 GLY A O 5
ATOM 7940 N N . GLY A 1 66 ? -6.784 0.549 8.606 1.00 21.50 66 GLY A N 5
ATOM 7941 C CA . GLY A 1 66 ? -5.611 1.230 8.058 1.00 51.31 66 GLY A CA 5
ATOM 7942 C C . GLY A 1 66 ? -5.829 1.756 6.646 1.00 0.31 66 GLY A C 5
ATOM 7943 O O . GLY A 1 66 ? -4.954 2.423 6.100 1.00 41.12 66 GLY A O 5
ATOM 7947 N N . ALA A 1 67 ? -7.013 1.462 6.067 1.00 74.33 67 ALA A N 5
ATOM 7948 C CA . ALA A 1 67 ? -7.413 1.931 4.729 1.00 31.42 67 ALA A CA 5
ATOM 7949 C C . ALA A 1 67 ? -7.382 3.454 4.634 1.00 71.32 67 ALA A C 5
ATOM 7950 O O . ALA A 1 67 ? -6.801 4.015 3.709 1.00 24.15 67 ALA A O 5
ATOM 7957 N N . VAL A 1 68 ? -8.003 4.089 5.633 1.00 32.44 68 VAL A N 5
ATOM 7958 C CA . VAL A 1 68 ? -8.135 5.543 5.727 1.00 51.12 68 VAL A CA 5
ATOM 7959 C C . VAL A 1 68 ? -6.752 6.203 5.900 1.00 44.40 68 VAL A C 5
ATOM 7960 O O . VAL A 1 68 ? -6.504 7.280 5.367 1.00 23.45 68 VAL A O 5
ATOM 7973 N N . GLN A 1 69 ? -5.853 5.507 6.634 1.00 40.34 69 GLN A N 5
ATOM 7974 C CA . GLN A 1 69 ? -4.462 5.958 6.852 1.00 52.23 69 GLN A CA 5
ATOM 7975 C C . GLN A 1 69 ? -3.692 6.030 5.514 1.00 20.25 69 GLN A C 5
ATOM 7976 O O . GLN A 1 69 ? -2.933 6.969 5.286 1.00 13.34 69 GLN A O 5
ATOM 7990 N N . VAL A 1 70 ? -3.933 5.028 4.634 1.00 13.03 70 VAL A N 5
ATOM 7991 C CA . VAL A 1 70 ? -3.320 4.945 3.287 1.00 62.53 70 VAL A CA 5
ATOM 7992 C C . VAL A 1 70 ? -3.841 6.073 2.382 1.00 21.42 70 VAL A C 5
ATOM 7993 O O . VAL A 1 70 ? -3.055 6.762 1.727 1.00 4.41 70 VAL A O 5
ATOM 8006 N N . LYS A 1 71 ? -5.177 6.242 2.388 1.00 22.33 71 LYS A N 5
ATOM 8007 C CA . LYS A 1 71 ? -5.881 7.242 1.564 1.00 23.42 71 LYS A CA 5
ATOM 8008 C C . LYS A 1 71 ? -5.389 8.662 1.882 1.00 70.44 71 LYS A C 5
ATOM 8009 O O . LYS A 1 71 ? -4.998 9.407 0.976 1.00 14.41 71 LYS A O 5
ATOM 8028 N N . THR A 1 72 ? -5.354 8.981 3.189 1.00 31.11 72 THR A N 5
ATOM 8029 C CA . THR A 1 72 ? -4.954 10.298 3.692 1.00 13.21 72 THR A CA 5
ATOM 8030 C C . THR A 1 72 ? -3.464 10.569 3.413 1.00 73.35 72 THR A C 5
ATOM 8031 O O . THR A 1 72 ? -3.112 11.648 2.927 1.00 52.01 72 THR A O 5
ATOM 8042 N N . PHE A 1 73 ? -2.613 9.555 3.674 1.00 63.41 73 PHE A N 5
ATOM 8043 C CA . PHE A 1 73 ? -1.150 9.699 3.568 1.00 53.54 73 PHE A CA 5
ATOM 8044 C C . PHE A 1 73 ? -0.721 9.933 2.111 1.00 64.43 73 PHE A C 5
ATOM 8045 O O . PHE A 1 73 ? -0.035 10.912 1.834 1.00 74.34 73 PHE A O 5
ATOM 8062 N N . ILE A 1 74 ? -1.141 9.021 1.204 1.00 71.43 74 ILE A N 5
ATOM 8063 C CA . ILE A 1 74 ? -0.788 9.068 -0.233 1.00 61.05 74 ILE A CA 5
ATOM 8064 C C . ILE A 1 74 ? -1.242 10.402 -0.884 1.00 61.04 74 ILE A C 5
ATOM 8065 O O . ILE A 1 74 ? -0.500 10.989 -1.674 1.00 44.20 74 ILE A O 5
ATOM 8081 N N . THR A 1 75 ? -2.430 10.892 -0.491 1.00 44.44 75 THR A N 5
ATOM 8082 C CA . THR A 1 75 ? -2.991 12.165 -0.991 1.00 64.21 75 THR A CA 5
ATOM 8083 C C . THR A 1 75 ? -2.139 13.382 -0.544 1.00 13.35 75 THR A C 5
ATOM 8084 O O . THR A 1 75 ? -1.779 14.238 -1.366 1.00 64.50 75 THR A O 5
ATOM 8095 N N . GLN A 1 76 ? -1.802 13.424 0.756 1.00 24.40 76 GLN A N 5
ATOM 8096 C CA . GLN A 1 76 ? -1.085 14.563 1.374 1.00 32.11 76 GLN A CA 5
ATOM 8097 C C . GLN A 1 76 ? 0.405 14.605 0.984 1.00 2.50 76 GLN A C 5
ATOM 8098 O O . GLN A 1 76 ? 0.957 15.693 0.764 1.00 72.32 76 GLN A O 5
ATOM 8112 N N . THR A 1 77 ? 1.045 13.420 0.888 1.00 24.31 77 THR A N 5
ATOM 8113 C CA . THR A 1 77 ? 2.480 13.311 0.563 1.00 71.51 77 THR A CA 5
ATOM 8114 C C . THR A 1 77 ? 2.731 13.705 -0.902 1.00 72.44 77 THR A C 5
ATOM 8115 O O . THR A 1 77 ? 1.801 13.755 -1.708 1.00 1.13 77 THR A O 5
ATOM 8126 N N . LYS A 1 78 ? 3.991 13.990 -1.221 1.00 64.11 78 LYS A N 5
ATOM 8127 C CA . LYS A 1 78 ? 4.445 14.291 -2.595 1.00 21.34 78 LYS A CA 5
ATOM 8128 C C . LYS A 1 78 ? 5.665 13.428 -2.940 1.00 41.43 78 LYS A C 5
ATOM 8129 O O . LYS A 1 78 ? 6.373 13.686 -3.923 1.00 73.32 78 LYS A O 5
ATOM 8148 N N . GLU A 1 79 ? 5.881 12.370 -2.133 1.00 41.45 79 GLU A N 5
ATOM 8149 C CA . GLU A 1 79 ? 6.959 11.405 -2.338 1.00 32.21 79 GLU A CA 5
ATOM 8150 C C . GLU A 1 79 ? 6.496 10.264 -3.244 1.00 63.21 79 GLU A C 5
ATOM 8151 O O . GLU A 1 79 ? 5.370 9.759 -3.118 1.00 31.31 79 GLU A O 5
ATOM 8163 N N . ARG A 1 80 ? 7.392 9.890 -4.164 1.00 31.24 80 ARG A N 5
ATOM 8164 C CA . ARG A 1 80 ? 7.173 8.849 -5.170 1.00 34.53 80 ARG A CA 5
ATOM 8165 C C . ARG A 1 80 ? 8.046 7.630 -4.845 1.00 65.11 80 ARG A C 5
ATOM 8166 O O . ARG A 1 80 ? 9.180 7.798 -4.376 1.00 41.14 80 ARG A O 5
ATOM 8187 N N . PRO A 1 81 ? 7.529 6.382 -5.072 1.00 4.43 81 PRO A N 5
ATOM 8188 C CA . PRO A 1 81 ? 8.330 5.150 -4.914 1.00 40.14 81 PRO A CA 5
ATOM 8189 C C . PRO A 1 81 ? 9.533 5.146 -5.891 1.00 40.24 81 PRO A C 5
ATOM 8190 O O . PRO A 1 81 ? 9.358 5.155 -7.115 1.00 13.45 81 PRO A O 5
ATOM 8201 N N . ARG A 1 82 ? 10.738 5.123 -5.327 1.00 34.14 82 ARG A N 5
ATOM 8202 C CA . ARG A 1 82 ? 12.004 5.307 -6.059 1.00 61.11 82 ARG A CA 5
ATOM 8203 C C . ARG A 1 82 ? 12.964 4.157 -5.713 1.00 51.25 82 ARG A C 5
ATOM 8204 O O . ARG A 1 82 ? 12.807 3.531 -4.664 1.00 60.51 82 ARG A O 5
ATOM 8225 N N . LEU A 1 83 ? 13.928 3.870 -6.612 1.00 74.52 83 LEU A N 5
ATOM 8226 C CA . LEU A 1 83 ? 14.852 2.725 -6.485 1.00 54.21 83 LEU A CA 5
ATOM 8227 C C . LEU A 1 83 ? 15.681 2.787 -5.172 1.00 32.21 83 LEU A C 5
ATOM 8228 O O . LEU A 1 83 ? 16.734 3.426 -5.109 1.00 34.22 83 LEU A O 5
ATOM 8244 N N . GLY A 1 84 ? 15.155 2.144 -4.116 1.00 31.02 84 GLY A N 5
ATOM 8245 C CA . GLY A 1 84 ? 15.815 2.090 -2.803 1.00 33.14 84 GLY A CA 5
ATOM 8246 C C . GLY A 1 84 ? 15.044 2.836 -1.720 1.00 61.11 84 GLY A C 5
ATOM 8247 O O . GLY A 1 84 ? 15.257 2.593 -0.525 1.00 35.30 84 GLY A O 5
ATOM 8251 N N . LYS A 1 85 ? 14.138 3.734 -2.132 1.00 44.31 85 LYS A N 5
ATOM 8252 C CA . LYS A 1 85 ? 13.316 4.545 -1.215 1.00 33.22 85 LYS A CA 5
ATOM 8253 C C . LYS A 1 85 ? 11.813 4.291 -1.477 1.00 12.14 85 LYS A C 5
ATOM 8254 O O . LYS A 1 85 ? 11.246 4.796 -2.450 1.00 72.33 85 LYS A O 5
ATOM 8273 N N . ALA A 1 86 ? 11.181 3.501 -0.598 1.00 24.30 86 ALA A N 5
ATOM 8274 C CA . ALA A 1 86 ? 9.732 3.203 -0.650 1.00 60.22 86 ALA A CA 5
ATOM 8275 C C . ALA A 1 86 ? 8.919 4.333 0.004 1.00 54.23 86 ALA A C 5
ATOM 8276 O O . ALA A 1 86 ? 9.478 5.196 0.692 1.00 23.34 86 ALA A O 5
ATOM 8283 N N . VAL A 1 87 ? 7.601 4.353 -0.261 1.00 14.32 87 VAL A N 5
ATOM 8284 C CA . VAL A 1 87 ? 6.653 5.232 0.449 1.00 31.35 87 VAL A CA 5
ATOM 8285 C C . VAL A 1 87 ? 6.071 4.448 1.651 1.00 11.23 87 VAL A C 5
ATOM 8286 O O . VAL A 1 87 ? 5.074 3.727 1.519 1.00 51.30 87 VAL A O 5
ATOM 8299 N N . SER A 1 88 ? 6.755 4.552 2.809 1.00 15.30 88 SER A N 5
ATOM 8300 C CA . SER A 1 88 ? 6.366 3.847 4.039 1.00 14.13 88 SER A CA 5
ATOM 8301 C C . SER A 1 88 ? 5.198 4.587 4.712 1.00 23.24 88 SER A C 5
ATOM 8302 O O . SER A 1 88 ? 5.395 5.619 5.367 1.00 13.45 88 SER A O 5
ATOM 8310 N N . ILE A 1 89 ? 3.988 4.065 4.498 1.00 15.30 89 ILE A N 5
ATOM 8311 C CA . ILE A 1 89 ? 2.745 4.624 5.050 1.00 54.21 89 ILE A CA 5
ATOM 8312 C C . ILE A 1 89 ? 2.561 4.155 6.501 1.00 53.02 89 ILE A C 5
ATOM 8313 O O . ILE A 1 89 ? 2.424 2.947 6.729 1.00 3.23 89 ILE A O 5
ATOM 8329 N N . PRO A 1 90 ? 2.575 5.076 7.514 1.00 32.23 90 PRO A N 5
ATOM 8330 C CA . PRO A 1 90 ? 2.271 4.702 8.904 1.00 14.34 90 PRO A CA 5
ATOM 8331 C C . PRO A 1 90 ? 0.759 4.447 9.078 1.00 42.32 90 PRO A C 5
ATOM 8332 O O . PRO A 1 90 ? -0.064 5.362 8.924 1.00 71.23 90 PRO A O 5
ATOM 8343 N N . LEU A 1 91 ? 0.393 3.188 9.359 1.00 72.43 91 LEU A N 5
ATOM 8344 C CA . LEU A 1 91 ? -0.991 2.825 9.660 1.00 12.22 91 LEU A CA 5
ATOM 8345 C C . LEU A 1 91 ? -1.210 3.031 11.155 1.00 54.32 91 LEU A C 5
ATOM 8346 O O . LEU A 1 91 ? -0.885 2.161 11.977 1.00 72.43 91 LEU A O 5
ATOM 8362 N N . ASP A 1 92 ? -1.686 4.236 11.493 1.00 31.22 92 ASP A N 5
ATOM 8363 C CA . ASP A 1 92 ? -1.925 4.649 12.877 1.00 24.54 92 ASP A CA 5
ATOM 8364 C C . ASP A 1 92 ? -3.102 3.847 13.451 1.00 32.01 92 ASP A C 5
ATOM 8365 O O . ASP A 1 92 ? -4.267 4.160 13.191 1.00 31.13 92 ASP A O 5
ATOM 8374 N N . LEU A 1 93 ? -2.769 2.756 14.167 1.00 74.14 93 LEU A N 5
ATOM 8375 C CA . LEU A 1 93 ? -3.759 1.848 14.772 1.00 24.10 93 LEU A CA 5
ATOM 8376 C C . LEU A 1 93 ? -3.683 1.887 16.309 1.00 61.20 93 LEU A C 5
ATOM 8377 O O . LEU A 1 93 ? -3.992 0.891 16.974 1.00 44.24 93 LEU A O 5
ATOM 8393 N N . GLY A 1 94 ? -3.313 3.052 16.872 1.00 41.24 94 GLY A N 5
ATOM 8394 C CA . GLY A 1 94 ? -3.240 3.212 18.330 1.00 43.22 94 GLY A CA 5
ATOM 8395 C C . GLY A 1 94 ? -4.618 3.092 18.974 1.00 61.25 94 GLY A C 5
ATOM 8396 O O . GLY A 1 94 ? -4.819 2.311 19.915 1.00 20.21 94 GLY A O 5
ATOM 8400 N N . GLU A 1 95 ? -5.575 3.851 18.427 1.00 34.33 95 GLU A N 5
ATOM 8401 C CA . GLU A 1 95 ? -6.987 3.807 18.832 1.00 13.35 95 GLU A CA 5
ATOM 8402 C C . GLU A 1 95 ? -7.776 2.813 17.940 1.00 0.35 95 GLU A C 5
ATOM 8403 O O . GLU A 1 95 ? -8.794 2.264 18.365 1.00 60.23 95 GLU A O 5
ATOM 8415 N N . ARG A 1 96 ? -7.282 2.584 16.702 1.00 71.55 96 ARG A N 5
ATOM 8416 C CA . ARG A 1 96 ? -7.899 1.629 15.740 1.00 2.31 96 ARG A CA 5
ATOM 8417 C C . ARG A 1 96 ? -7.653 0.147 16.144 1.00 42.30 96 ARG A C 5
ATOM 8418 O O . ARG A 1 96 ? -8.183 -0.766 15.507 1.00 52.42 96 ARG A O 5
ATOM 8439 N N . ALA A 1 97 ? -6.800 -0.094 17.159 1.00 43.44 97 ALA A N 5
ATOM 8440 C CA . ALA A 1 97 ? -6.649 -1.439 17.756 1.00 31.15 97 ALA A CA 5
ATOM 8441 C C . ALA A 1 97 ? -7.931 -1.844 18.514 1.00 23.23 97 ALA A C 5
ATOM 8442 O O . ALA A 1 97 ? -8.251 -3.027 18.625 1.00 61.15 97 ALA A O 5
ATOM 8449 N N . SER A 1 98 ? -8.687 -0.834 18.983 1.00 65.23 98 SER A N 5
ATOM 8450 C CA . SER A 1 98 ? -9.923 -1.038 19.756 1.00 60.33 98 SER A CA 5
ATOM 8451 C C . SER A 1 98 ? -11.072 -1.642 18.910 1.00 4.54 98 SER A C 5
ATOM 8452 O O . SER A 1 98 ? -12.076 -2.084 19.476 1.00 40.44 98 SER A O 5
ATOM 8460 N N . GLU A 1 99 ? -10.928 -1.634 17.558 1.00 34.13 99 GLU A N 5
ATOM 8461 C CA . GLU A 1 99 ? -11.950 -2.197 16.644 1.00 74.54 99 GLU A CA 5
ATOM 8462 C C . GLU A 1 99 ? -12.193 -3.686 16.950 1.00 34.31 99 GLU A C 5
ATOM 8463 O O . GLU A 1 99 ? -13.335 -4.125 17.123 1.00 51.34 99 GLU A O 5
ATOM 8475 N N . TRP A 1 100 ? -11.088 -4.442 17.049 1.00 64.31 100 TRP A N 5
ATOM 8476 C CA . TRP A 1 100 ? -11.116 -5.911 17.216 1.00 70.22 100 TRP A CA 5
ATOM 8477 C C . TRP A 1 100 ? -10.828 -6.338 18.673 1.00 32.45 100 TRP A C 5
ATOM 8478 O O . TRP A 1 100 ? -10.876 -7.532 18.984 1.00 21.34 100 TRP A O 5
ATOM 8499 N N . ILE A 1 101 ? -10.519 -5.362 19.555 1.00 71.43 101 ILE A N 5
ATOM 8500 C CA . ILE A 1 101 ? -10.457 -5.580 21.019 1.00 53.10 101 ILE A CA 5
ATOM 8501 C C . ILE A 1 101 ? -11.819 -5.174 21.623 1.00 72.53 101 ILE A C 5
ATOM 8502 O O . ILE A 1 101 ? -12.189 -3.997 21.600 1.00 40.43 101 ILE A O 5
ATOM 8518 N N . ILE A 1 102 ? -12.578 -6.170 22.115 1.00 32.11 102 ILE A N 5
ATOM 8519 C CA . ILE A 1 102 ? -13.831 -5.966 22.872 1.00 5.12 102 ILE A CA 5
ATOM 8520 C C . ILE A 1 102 ? -13.736 -6.799 24.163 1.00 62.13 102 ILE A C 5
ATOM 8521 O O . ILE A 1 102 ? -13.773 -8.037 24.119 1.00 63.13 102 ILE A O 5
ATOM 8537 N N . LEU A 1 103 ? -13.571 -6.111 25.300 1.00 11.25 103 LEU A N 5
ATOM 8538 C CA . LEU A 1 103 ? -13.416 -6.730 26.633 1.00 20.41 103 LEU A CA 5
ATOM 8539 C C . LEU A 1 103 ? -14.610 -6.324 27.520 1.00 51.21 103 LEU A C 5
ATOM 8540 O O . LEU A 1 103 ? -15.256 -5.304 27.262 1.00 20.35 103 LEU A O 5
ATOM 8556 N N . GLU A 1 104 ? -14.906 -7.125 28.555 1.00 71.20 104 GLU A N 5
ATOM 8557 C CA . GLU A 1 104 ? -15.961 -6.817 29.548 1.00 73.53 104 GLU A CA 5
ATOM 8558 C C . GLU A 1 104 ? -15.382 -6.962 30.984 1.00 21.04 104 GLU A C 5
ATOM 8559 O O . GLU A 1 104 ? -15.197 -5.934 31.679 1.00 22.51 104 GLU A O 5
ATOM 8571 N N . MET A 1 1 ? -11.393 0.184 1.817 1.00 11.43 1 MET A N 6
ATOM 8572 C CA . MET A 1 1 ? -10.806 0.385 0.474 1.00 63.54 1 MET A CA 6
ATOM 8573 C C . MET A 1 1 ? -10.618 -0.972 -0.202 1.00 4.45 1 MET A C 6
ATOM 8574 O O . MET A 1 1 ? -10.090 -1.904 0.411 1.00 50.01 1 MET A O 6
ATOM 8590 N N . THR A 1 2 ? -11.061 -1.074 -1.463 1.00 35.15 2 THR A N 6
ATOM 8591 C CA . THR A 1 2 ? -10.935 -2.291 -2.275 1.00 54.43 2 THR A CA 6
ATOM 8592 C C . THR A 1 2 ? -9.565 -2.334 -2.988 1.00 51.14 2 THR A C 6
ATOM 8593 O O . THR A 1 2 ? -8.846 -1.325 -3.013 1.00 32.40 2 THR A O 6
ATOM 8604 N N . GLY A 1 3 ? -9.222 -3.504 -3.578 1.00 1.14 3 GLY A N 6
ATOM 8605 C CA . GLY A 1 3 ? -8.008 -3.642 -4.405 1.00 53.12 3 GLY A CA 6
ATOM 8606 C C . GLY A 1 3 ? -8.096 -2.835 -5.698 1.00 41.22 3 GLY A C 6
ATOM 8607 O O . GLY A 1 3 ? -7.073 -2.534 -6.318 1.00 62.21 3 GLY A O 6
ATOM 8611 N N . GLN A 1 4 ? -9.345 -2.501 -6.094 1.00 10.12 4 GLN A N 6
ATOM 8612 C CA . GLN A 1 4 ? -9.641 -1.613 -7.228 1.00 75.14 4 GLN A CA 6
ATOM 8613 C C . GLN A 1 4 ? -9.234 -0.169 -6.887 1.00 62.32 4 GLN A C 6
ATOM 8614 O O . GLN A 1 4 ? -8.462 0.448 -7.622 1.00 71.51 4 GLN A O 6
ATOM 8628 N N . GLU A 1 5 ? -9.758 0.345 -5.744 1.00 43.52 5 GLU A N 6
ATOM 8629 C CA . GLU A 1 5 ? -9.474 1.715 -5.258 1.00 55.10 5 GLU A CA 6
ATOM 8630 C C . GLU A 1 5 ? -7.974 1.906 -4.990 1.00 33.22 5 GLU A C 6
ATOM 8631 O O . GLU A 1 5 ? -7.417 2.960 -5.285 1.00 55.12 5 GLU A O 6
ATOM 8643 N N . LEU A 1 6 ? -7.353 0.863 -4.410 1.00 60.35 6 LEU A N 6
ATOM 8644 C CA . LEU A 1 6 ? -5.922 0.846 -4.069 1.00 51.32 6 LEU A CA 6
ATOM 8645 C C . LEU A 1 6 ? -5.062 0.967 -5.343 1.00 64.54 6 LEU A C 6
ATOM 8646 O O . LEU A 1 6 ? -4.090 1.718 -5.365 1.00 53.32 6 LEU A O 6
ATOM 8662 N N . ARG A 1 7 ? -5.464 0.252 -6.413 1.00 12.42 7 ARG A N 6
ATOM 8663 C CA . ARG A 1 7 ? -4.788 0.315 -7.729 1.00 62.25 7 ARG A CA 6
ATOM 8664 C C . ARG A 1 7 ? -4.951 1.714 -8.346 1.00 33.44 7 ARG A C 6
ATOM 8665 O O . ARG A 1 7 ? -3.985 2.311 -8.831 1.00 22.53 7 ARG A O 6
ATOM 8686 N N . GLN A 1 8 ? -6.190 2.231 -8.267 1.00 14.01 8 GLN A N 6
ATOM 8687 C CA . GLN A 1 8 ? -6.570 3.557 -8.788 1.00 75.45 8 GLN A CA 6
ATOM 8688 C C . GLN A 1 8 ? -5.915 4.692 -7.985 1.00 72.31 8 GLN A C 6
ATOM 8689 O O . GLN A 1 8 ? -5.784 5.797 -8.489 1.00 45.24 8 GLN A O 6
ATOM 8703 N N . LEU A 1 9 ? -5.517 4.400 -6.740 1.00 4.21 9 LEU A N 6
ATOM 8704 C CA . LEU A 1 9 ? -4.849 5.363 -5.848 1.00 35.23 9 LEU A CA 6
ATOM 8705 C C . LEU A 1 9 ? -3.390 5.564 -6.297 1.00 45.30 9 LEU A C 6
ATOM 8706 O O . LEU A 1 9 ? -2.896 6.693 -6.365 1.00 25.55 9 LEU A O 6
ATOM 8722 N N . LEU A 1 10 ? -2.733 4.437 -6.629 1.00 20.50 10 LEU A N 6
ATOM 8723 C CA . LEU A 1 10 ? -1.327 4.411 -7.084 1.00 3.14 10 LEU A CA 6
ATOM 8724 C C . LEU A 1 10 ? -1.212 4.992 -8.515 1.00 12.41 10 LEU A C 6
ATOM 8725 O O . LEU A 1 10 ? -0.216 5.641 -8.860 1.00 32.22 10 LEU A O 6
ATOM 8741 N N . LEU A 1 11 ? -2.261 4.750 -9.331 1.00 42.01 11 LEU A N 6
ATOM 8742 C CA . LEU A 1 11 ? -2.354 5.254 -10.720 1.00 55.23 11 LEU A CA 6
ATOM 8743 C C . LEU A 1 11 ? -2.672 6.757 -10.758 1.00 54.42 11 LEU A C 6
ATOM 8744 O O . LEU A 1 11 ? -2.060 7.502 -11.530 1.00 5.04 11 LEU A O 6
ATOM 8760 N N . ASP A 1 12 ? -3.654 7.185 -9.943 1.00 60.55 12 ASP A N 6
ATOM 8761 C CA . ASP A 1 12 ? -4.035 8.616 -9.828 1.00 71.45 12 ASP A CA 6
ATOM 8762 C C . ASP A 1 12 ? -2.832 9.456 -9.384 1.00 33.34 12 ASP A C 6
ATOM 8763 O O . ASP A 1 12 ? -2.588 10.549 -9.910 1.00 25.34 12 ASP A O 6
ATOM 8772 N N . LYS A 1 13 ? -2.077 8.908 -8.422 1.00 41.04 13 LYS A N 6
ATOM 8773 C CA . LYS A 1 13 ? -0.949 9.599 -7.807 1.00 64.41 13 LYS A CA 6
ATOM 8774 C C . LYS A 1 13 ? 0.291 9.590 -8.727 1.00 63.42 13 LYS A C 6
ATOM 8775 O O . LYS A 1 13 ? 0.696 10.639 -9.235 1.00 31.25 13 LYS A O 6
ATOM 8794 N N . TRP A 1 14 ? 0.855 8.396 -8.971 1.00 31.31 14 TRP A N 6
ATOM 8795 C CA . TRP A 1 14 ? 2.177 8.248 -9.625 1.00 44.32 14 TRP A CA 6
ATOM 8796 C C . TRP A 1 14 ? 2.079 7.779 -11.085 1.00 42.13 14 TRP A C 6
ATOM 8797 O O . TRP A 1 14 ? 3.083 7.796 -11.810 1.00 42.35 14 TRP A O 6
ATOM 8818 N N . GLY A 1 15 ? 0.879 7.350 -11.509 1.00 31.40 15 GLY A N 6
ATOM 8819 C CA . GLY A 1 15 ? 0.663 6.845 -12.877 1.00 44.52 15 GLY A CA 6
ATOM 8820 C C . GLY A 1 15 ? 1.045 5.384 -13.054 1.00 5.02 15 GLY A C 6
ATOM 8821 O O . GLY A 1 15 ? 0.988 4.854 -14.168 1.00 63.24 15 GLY A O 6
ATOM 8825 N N . TYR A 1 16 ? 1.432 4.733 -11.942 1.00 12.30 16 TYR A N 6
ATOM 8826 C CA . TYR A 1 16 ? 1.892 3.335 -11.922 1.00 34.25 16 TYR A CA 6
ATOM 8827 C C . TYR A 1 16 ? 1.325 2.640 -10.687 1.00 22.41 16 TYR A C 6
ATOM 8828 O O . TYR A 1 16 ? 1.292 3.230 -9.604 1.00 32.54 16 TYR A O 6
ATOM 8846 N N . SER A 1 17 ? 0.877 1.401 -10.861 1.00 52.31 17 SER A N 6
ATOM 8847 C CA . SER A 1 17 ? 0.406 0.555 -9.768 1.00 24.54 17 SER A CA 6
ATOM 8848 C C . SER A 1 17 ? 1.597 -0.217 -9.160 1.00 34.43 17 SER A C 6
ATOM 8849 O O . SER A 1 17 ? 2.087 -1.181 -9.760 1.00 63.00 17 SER A O 6
ATOM 8857 N N . TYR A 1 18 ? 2.053 0.221 -7.970 1.00 70.35 18 TYR A N 6
ATOM 8858 C CA . TYR A 1 18 ? 3.231 -0.347 -7.280 1.00 65.10 18 TYR A CA 6
ATOM 8859 C C . TYR A 1 18 ? 2.834 -1.441 -6.275 1.00 61.41 18 TYR A C 6
ATOM 8860 O O . TYR A 1 18 ? 1.688 -1.496 -5.817 1.00 31.04 18 TYR A O 6
ATOM 8878 N N . ASP A 1 19 ? 3.808 -2.284 -5.920 1.00 44.54 19 ASP A N 6
ATOM 8879 C CA . ASP A 1 19 ? 3.656 -3.292 -4.866 1.00 12.35 19 ASP A CA 6
ATOM 8880 C C . ASP A 1 19 ? 3.571 -2.596 -3.502 1.00 44.12 19 ASP A C 6
ATOM 8881 O O . ASP A 1 19 ? 4.483 -1.867 -3.115 1.00 54.40 19 ASP A O 6
ATOM 8890 N N . VAL A 1 20 ? 2.459 -2.807 -2.803 1.00 55.15 20 VAL A N 6
ATOM 8891 C CA . VAL A 1 20 ? 2.264 -2.324 -1.429 1.00 71.11 20 VAL A CA 6
ATOM 8892 C C . VAL A 1 20 ? 2.423 -3.519 -0.476 1.00 24.24 20 VAL A C 6
ATOM 8893 O O . VAL A 1 20 ? 1.759 -4.545 -0.647 1.00 72.13 20 VAL A O 6
ATOM 8906 N N . GLN A 1 21 ? 3.308 -3.396 0.522 1.00 72.10 21 GLN A N 6
ATOM 8907 C CA . GLN A 1 21 ? 3.647 -4.519 1.419 1.00 24.33 21 GLN A CA 6
ATOM 8908 C C . GLN A 1 21 ? 3.732 -4.044 2.875 1.00 33.22 21 GLN A C 6
ATOM 8909 O O . GLN A 1 21 ? 4.243 -2.955 3.160 1.00 12.23 21 GLN A O 6
ATOM 8923 N N . PHE A 1 22 ? 3.182 -4.865 3.779 1.00 21.45 22 PHE A N 6
ATOM 8924 C CA . PHE A 1 22 ? 3.190 -4.609 5.221 1.00 53.40 22 PHE A CA 6
ATOM 8925 C C . PHE A 1 22 ? 4.597 -4.826 5.790 1.00 62.41 22 PHE A C 6
ATOM 8926 O O . PHE A 1 22 ? 5.273 -5.805 5.450 1.00 54.41 22 PHE A O 6
ATOM 8943 N N . ARG A 1 23 ? 5.022 -3.912 6.658 1.00 21.20 23 ARG A N 6
ATOM 8944 C CA . ARG A 1 23 ? 6.341 -3.948 7.277 1.00 2.10 23 ARG A CA 6
ATOM 8945 C C . ARG A 1 23 ? 6.189 -3.441 8.711 1.00 11.21 23 ARG A C 6
ATOM 8946 O O . ARG A 1 23 ? 5.826 -2.282 8.930 1.00 22.21 23 ARG A O 6
ATOM 8967 N N . ARG A 1 24 ? 6.466 -4.315 9.677 1.00 65.11 24 ARG A N 6
ATOM 8968 C CA . ARG A 1 24 ? 6.283 -4.019 11.105 1.00 2.33 24 ARG A CA 6
ATOM 8969 C C . ARG A 1 24 ? 7.634 -3.820 11.795 1.00 31.25 24 ARG A C 6
ATOM 8970 O O . ARG A 1 24 ? 8.637 -4.454 11.428 1.00 44.12 24 ARG A O 6
ATOM 8991 N N . THR A 1 25 ? 7.647 -2.929 12.794 1.00 12.12 25 THR A N 6
ATOM 8992 C CA . THR A 1 25 ? 8.783 -2.730 13.691 1.00 45.32 25 THR A CA 6
ATOM 8993 C C . THR A 1 25 ? 8.262 -2.397 15.102 1.00 3.35 25 THR A C 6
ATOM 8994 O O . THR A 1 25 ? 7.474 -1.457 15.275 1.00 73.20 25 THR A O 6
ATOM 9005 N N . GLN A 1 26 ? 8.663 -3.226 16.084 1.00 54.03 26 GLN A N 6
ATOM 9006 C CA . GLN A 1 26 ? 8.448 -2.992 17.533 1.00 13.33 26 GLN A CA 6
ATOM 9007 C C . GLN A 1 26 ? 6.949 -2.964 17.922 1.00 60.12 26 GLN A C 6
ATOM 9008 O O . GLN A 1 26 ? 6.591 -2.413 18.967 1.00 60.13 26 GLN A O 6
ATOM 9022 N N . GLY A 1 27 ? 6.090 -3.608 17.099 1.00 73.42 27 GLY A N 6
ATOM 9023 C CA . GLY A 1 27 ? 4.636 -3.660 17.349 1.00 45.32 27 GLY A CA 6
ATOM 9024 C C . GLY A 1 27 ? 3.836 -2.694 16.482 1.00 21.14 27 GLY A C 6
ATOM 9025 O O . GLY A 1 27 ? 2.599 -2.733 16.485 1.00 21.14 27 GLY A O 6
ATOM 9029 N N . LYS A 1 28 ? 4.539 -1.827 15.732 1.00 32.13 28 LYS A N 6
ATOM 9030 C CA . LYS A 1 28 ? 3.920 -0.801 14.865 1.00 24.42 28 LYS A CA 6
ATOM 9031 C C . LYS A 1 28 ? 3.917 -1.275 13.403 1.00 33.23 28 LYS A C 6
ATOM 9032 O O . LYS A 1 28 ? 4.854 -1.948 12.980 1.00 65.14 28 LYS A O 6
ATOM 9051 N N . ILE A 1 29 ? 2.883 -0.889 12.629 1.00 25.32 29 ILE A N 6
ATOM 9052 C CA . ILE A 1 29 ? 2.714 -1.314 11.218 1.00 64.03 29 ILE A CA 6
ATOM 9053 C C . ILE A 1 29 ? 2.882 -0.114 10.249 1.00 1.30 29 ILE A C 6
ATOM 9054 O O . ILE A 1 29 ? 2.346 0.981 10.476 1.00 63.31 29 ILE A O 6
ATOM 9070 N N . PHE A 1 30 ? 3.666 -0.351 9.180 1.00 25.00 30 PHE A N 6
ATOM 9071 C CA . PHE A 1 30 ? 3.957 0.615 8.109 1.00 62.14 30 PHE A CA 6
ATOM 9072 C C . PHE A 1 30 ? 3.737 -0.081 6.760 1.00 2.35 30 PHE A C 6
ATOM 9073 O O . PHE A 1 30 ? 4.384 -1.098 6.483 1.00 12.31 30 PHE A O 6
ATOM 9090 N N . LEU A 1 31 ? 2.827 0.447 5.927 1.00 53.30 31 LEU A N 6
ATOM 9091 C CA . LEU A 1 31 ? 2.581 -0.096 4.576 1.00 72.13 31 LEU A CA 6
ATOM 9092 C C . LEU A 1 31 ? 3.518 0.607 3.574 1.00 71.30 31 LEU A C 6
ATOM 9093 O O . LEU A 1 31 ? 3.277 1.746 3.181 1.00 22.32 31 LEU A O 6
ATOM 9109 N N . GLN A 1 32 ? 4.597 -0.073 3.184 1.00 2.41 32 GLN A N 6
ATOM 9110 C CA . GLN A 1 32 ? 5.618 0.485 2.285 1.00 61.53 32 GLN A CA 6
ATOM 9111 C C . GLN A 1 32 ? 5.234 0.247 0.815 1.00 33.21 32 GLN A C 6
ATOM 9112 O O . GLN A 1 32 ? 5.150 -0.905 0.369 1.00 62.21 32 GLN A O 6
ATOM 9126 N N . VAL A 1 33 ? 4.973 1.348 0.083 1.00 41.41 33 VAL A N 6
ATOM 9127 C CA . VAL A 1 33 ? 4.742 1.312 -1.366 1.00 3.11 33 VAL A CA 6
ATOM 9128 C C . VAL A 1 33 ? 6.110 1.255 -2.073 1.00 51.22 33 VAL A C 6
ATOM 9129 O O . VAL A 1 33 ? 6.803 2.274 -2.188 1.00 24.21 33 VAL A O 6
ATOM 9142 N N . MET A 1 34 ? 6.494 0.051 -2.510 1.00 41.23 34 MET A N 6
ATOM 9143 C CA . MET A 1 34 ? 7.802 -0.221 -3.138 1.00 11.13 34 MET A CA 6
ATOM 9144 C C . MET A 1 34 ? 7.925 0.395 -4.539 1.00 22.43 34 MET A C 6
ATOM 9145 O O . MET A 1 34 ? 6.930 0.709 -5.183 1.00 15.33 34 MET A O 6
ATOM 9159 N N . TRP A 1 35 ? 9.182 0.528 -4.994 1.00 2.24 35 TRP A N 6
ATOM 9160 C CA . TRP A 1 35 ? 9.553 1.150 -6.288 1.00 41.25 35 TRP A CA 6
ATOM 9161 C C . TRP A 1 35 ? 9.302 0.211 -7.487 1.00 21.32 35 TRP A C 6
ATOM 9162 O O . TRP A 1 35 ? 9.499 0.600 -8.647 1.00 23.00 35 TRP A O 6
ATOM 9183 N N . LYS A 1 36 ? 8.865 -1.021 -7.195 1.00 1.30 36 LYS A N 6
ATOM 9184 C CA . LYS A 1 36 ? 8.531 -2.026 -8.207 1.00 64.03 36 LYS A CA 6
ATOM 9185 C C . LYS A 1 36 ? 7.042 -1.906 -8.567 1.00 14.11 36 LYS A C 6
ATOM 9186 O O . LYS A 1 36 ? 6.182 -2.015 -7.692 1.00 62.11 36 LYS A O 6
ATOM 9205 N N . TYR A 1 37 ? 6.754 -1.673 -9.853 1.00 3.03 37 TYR A N 6
ATOM 9206 C CA . TYR A 1 37 ? 5.383 -1.545 -10.391 1.00 14.40 37 TYR A CA 6
ATOM 9207 C C . TYR A 1 37 ? 5.141 -2.607 -11.477 1.00 4.51 37 TYR A C 6
ATOM 9208 O O . TYR A 1 37 ? 6.099 -3.135 -12.059 1.00 23.41 37 TYR A O 6
ATOM 9226 N N . LEU A 1 38 ? 3.852 -2.884 -11.751 1.00 40.33 38 LEU A N 6
ATOM 9227 C CA . LEU A 1 38 ? 3.421 -3.976 -12.651 1.00 14.22 38 LEU A CA 6
ATOM 9228 C C . LEU A 1 38 ? 3.844 -3.744 -14.127 1.00 41.54 38 LEU A C 6
ATOM 9229 O O . LEU A 1 38 ? 3.983 -4.715 -14.882 1.00 65.31 38 LEU A O 6
ATOM 9245 N N . GLU A 1 39 ? 4.077 -2.469 -14.535 1.00 34.30 39 GLU A N 6
ATOM 9246 C CA . GLU A 1 39 ? 4.483 -2.157 -15.934 1.00 72.42 39 GLU A CA 6
ATOM 9247 C C . GLU A 1 39 ? 5.915 -2.668 -16.238 1.00 62.32 39 GLU A C 6
ATOM 9248 O O . GLU A 1 39 ? 6.357 -2.634 -17.393 1.00 2.43 39 GLU A O 6
ATOM 9260 N N . GLN A 1 40 ? 6.640 -3.124 -15.199 1.00 12.40 40 GLN A N 6
ATOM 9261 C CA . GLN A 1 40 ? 7.916 -3.838 -15.370 1.00 11.12 40 GLN A CA 6
ATOM 9262 C C . GLN A 1 40 ? 7.668 -5.344 -15.567 1.00 53.31 40 GLN A C 6
ATOM 9263 O O . GLN A 1 40 ? 6.835 -5.942 -14.882 1.00 63.14 40 GLN A O 6
ATOM 9277 N N . ALA A 1 41 ? 8.399 -5.928 -16.536 1.00 11.34 41 ALA A N 6
ATOM 9278 C CA . ALA A 1 41 ? 8.431 -7.380 -16.772 1.00 0.20 41 ALA A CA 6
ATOM 9279 C C . ALA A 1 41 ? 9.279 -8.072 -15.688 1.00 74.22 41 ALA A C 6
ATOM 9280 O O . ALA A 1 41 ? 9.098 -9.258 -15.409 1.00 21.53 41 ALA A O 6
ATOM 9287 N N . SER A 1 42 ? 10.188 -7.285 -15.064 1.00 1.43 42 SER A N 6
ATOM 9288 C CA . SER A 1 42 ? 11.046 -7.734 -13.950 1.00 10.34 42 SER A CA 6
ATOM 9289 C C . SER A 1 42 ? 10.300 -7.711 -12.592 1.00 33.21 42 SER A C 6
ATOM 9290 O O . SER A 1 42 ? 10.920 -7.895 -11.538 1.00 53.33 42 SER A O 6
ATOM 9298 N N . PHE A 1 43 ? 8.975 -7.477 -12.629 1.00 4.43 43 PHE A N 6
ATOM 9299 C CA . PHE A 1 43 ? 8.113 -7.498 -11.442 1.00 13.20 43 PHE A CA 6
ATOM 9300 C C . PHE A 1 43 ? 7.937 -8.965 -10.946 1.00 31.11 43 PHE A C 6
ATOM 9301 O O . PHE A 1 43 ? 7.585 -9.844 -11.746 1.00 2.33 43 PHE A O 6
ATOM 9318 N N . PRO A 1 44 ? 8.170 -9.254 -9.619 1.00 43.13 44 PRO A N 6
ATOM 9319 C CA . PRO A 1 44 ? 8.189 -10.645 -9.081 1.00 24.44 44 PRO A CA 6
ATOM 9320 C C . PRO A 1 44 ? 6.789 -11.288 -8.957 1.00 53.33 44 PRO A C 6
ATOM 9321 O O . PRO A 1 44 ? 6.670 -12.450 -8.553 1.00 44.15 44 PRO A O 6
ATOM 9332 N N . MET A 1 45 ? 5.730 -10.530 -9.289 1.00 31.45 45 MET A N 6
ATOM 9333 C CA . MET A 1 45 ? 4.349 -11.048 -9.335 1.00 43.42 45 MET A CA 6
ATOM 9334 C C . MET A 1 45 ? 3.798 -10.894 -10.758 1.00 11.01 45 MET A C 6
ATOM 9335 O O . MET A 1 45 ? 4.180 -9.967 -11.484 1.00 40.35 45 MET A O 6
ATOM 9349 N N . ASN A 1 46 ? 2.930 -11.833 -11.164 1.00 13.01 46 ASN A N 6
ATOM 9350 C CA . ASN A 1 46 ? 2.203 -11.761 -12.449 1.00 62.42 46 ASN A CA 6
ATOM 9351 C C . ASN A 1 46 ? 1.117 -10.665 -12.378 1.00 21.11 46 ASN A C 6
ATOM 9352 O O . ASN A 1 46 ? 0.854 -10.111 -11.303 1.00 11.44 46 ASN A O 6
ATOM 9363 N N . GLU A 1 47 ? 0.474 -10.394 -13.521 1.00 13.02 47 GLU A N 6
ATOM 9364 C CA . GLU A 1 47 ? -0.581 -9.366 -13.648 1.00 43.14 47 GLU A CA 6
ATOM 9365 C C . GLU A 1 47 ? -1.800 -9.699 -12.755 1.00 40.13 47 GLU A C 6
ATOM 9366 O O . GLU A 1 47 ? -2.354 -8.819 -12.083 1.00 55.20 47 GLU A O 6
ATOM 9378 N N . THR A 1 48 ? -2.178 -10.995 -12.746 1.00 12.31 48 THR A N 6
ATOM 9379 C CA . THR A 1 48 ? -3.271 -11.515 -11.913 1.00 72.24 48 THR A CA 6
ATOM 9380 C C . THR A 1 48 ? -2.845 -11.567 -10.433 1.00 24.31 48 THR A C 6
ATOM 9381 O O . THR A 1 48 ? -3.566 -11.070 -9.569 1.00 5.43 48 THR A O 6
ATOM 9392 N N . GLU A 1 49 ? -1.637 -12.126 -10.172 1.00 35.01 49 GLU A N 6
ATOM 9393 C CA . GLU A 1 49 ? -1.106 -12.307 -8.799 1.00 22.35 49 GLU A CA 6
ATOM 9394 C C . GLU A 1 49 ? -0.945 -10.956 -8.076 1.00 14.43 49 GLU A C 6
ATOM 9395 O O . GLU A 1 49 ? -1.060 -10.882 -6.848 1.00 50.40 49 GLU A O 6
ATOM 9407 N N . TYR A 1 50 ? -0.676 -9.900 -8.864 1.00 71.30 50 TYR A N 6
ATOM 9408 C CA . TYR A 1 50 ? -0.557 -8.530 -8.364 1.00 11.30 50 TYR A CA 6
ATOM 9409 C C . TYR A 1 50 ? -1.928 -7.978 -7.920 1.00 44.52 50 TYR A C 6
ATOM 9410 O O . TYR A 1 50 ? -2.024 -7.354 -6.860 1.00 3.21 50 TYR A O 6
ATOM 9428 N N . GLN A 1 51 ? -2.977 -8.200 -8.741 1.00 51.35 51 GLN A N 6
ATOM 9429 C CA . GLN A 1 51 ? -4.345 -7.718 -8.431 1.00 43.24 51 GLN A CA 6
ATOM 9430 C C . GLN A 1 51 ? -4.909 -8.451 -7.194 1.00 53.41 51 GLN A C 6
ATOM 9431 O O . GLN A 1 51 ? -5.622 -7.855 -6.372 1.00 1.14 51 GLN A O 6
ATOM 9445 N N . GLU A 1 52 ? -4.552 -9.745 -7.063 1.00 5.14 52 GLU A N 6
ATOM 9446 C CA . GLU A 1 52 ? -4.895 -10.559 -5.884 1.00 35.24 52 GLU A CA 6
ATOM 9447 C C . GLU A 1 52 ? -4.165 -10.034 -4.635 1.00 72.44 52 GLU A C 6
ATOM 9448 O O . GLU A 1 52 ? -4.729 -10.024 -3.538 1.00 2.14 52 GLU A O 6
ATOM 9460 N N . HIS A 1 53 ? -2.909 -9.578 -4.835 1.00 50.33 53 HIS A N 6
ATOM 9461 C CA . HIS A 1 53 ? -2.074 -9.003 -3.768 1.00 11.41 53 HIS A CA 6
ATOM 9462 C C . HIS A 1 53 ? -2.649 -7.663 -3.281 1.00 4.12 53 HIS A C 6
ATOM 9463 O O . HIS A 1 53 ? -2.631 -7.390 -2.084 1.00 4.31 53 HIS A O 6
ATOM 9478 N N . LEU A 1 54 ? -3.156 -6.843 -4.222 1.00 33.04 54 LEU A N 6
ATOM 9479 C CA . LEU A 1 54 ? -3.776 -5.539 -3.903 1.00 65.22 54 LEU A CA 6
ATOM 9480 C C . LEU A 1 54 ? -4.999 -5.725 -3.008 1.00 51.33 54 LEU A C 6
ATOM 9481 O O . LEU A 1 54 ? -5.152 -5.034 -2.010 1.00 43.13 54 LEU A O 6
ATOM 9497 N N . ASP A 1 55 ? -5.852 -6.681 -3.392 1.00 64.51 55 ASP A N 6
ATOM 9498 C CA . ASP A 1 55 ? -7.117 -6.952 -2.699 1.00 22.23 55 ASP A CA 6
ATOM 9499 C C . ASP A 1 55 ? -6.866 -7.675 -1.360 1.00 24.50 55 ASP A C 6
ATOM 9500 O O . ASP A 1 55 ? -7.648 -7.529 -0.421 1.00 72.21 55 ASP A O 6
ATOM 9509 N N . SER A 1 56 ? -5.755 -8.447 -1.285 1.00 4.33 56 SER A N 6
ATOM 9510 C CA . SER A 1 56 ? -5.319 -9.120 -0.041 1.00 13.13 56 SER A CA 6
ATOM 9511 C C . SER A 1 56 ? -4.865 -8.080 0.997 1.00 62.41 56 SER A C 6
ATOM 9512 O O . SER A 1 56 ? -5.310 -8.098 2.155 1.00 44.22 56 SER A O 6
ATOM 9520 N N . VAL A 1 57 ? -3.992 -7.162 0.540 1.00 62.15 57 VAL A N 6
ATOM 9521 C CA . VAL A 1 57 ? -3.475 -6.051 1.354 1.00 62.50 57 VAL A CA 6
ATOM 9522 C C . VAL A 1 57 ? -4.628 -5.131 1.781 1.00 64.22 57 VAL A C 6
ATOM 9523 O O . VAL A 1 57 ? -4.749 -4.793 2.955 1.00 44.34 57 VAL A O 6
ATOM 9536 N N . ALA A 1 58 ? -5.504 -4.797 0.820 1.00 32.10 58 ALA A N 6
ATOM 9537 C CA . ALA A 1 58 ? -6.651 -3.900 1.047 1.00 33.21 58 ALA A CA 6
ATOM 9538 C C . ALA A 1 58 ? -7.723 -4.549 1.945 1.00 10.12 58 ALA A C 6
ATOM 9539 O O . ALA A 1 58 ? -8.527 -3.837 2.552 1.00 50.44 58 ALA A O 6
ATOM 9546 N N . ASN A 1 59 ? -7.726 -5.903 2.017 1.00 73.25 59 ASN A N 6
ATOM 9547 C CA . ASN A 1 59 ? -8.587 -6.666 2.950 1.00 25.22 59 ASN A CA 6
ATOM 9548 C C . ASN A 1 59 ? -8.058 -6.525 4.385 1.00 44.13 59 ASN A C 6
ATOM 9549 O O . ASN A 1 59 ? -8.840 -6.464 5.329 1.00 65.14 59 ASN A O 6
ATOM 9560 N N . TYR A 1 60 ? -6.720 -6.483 4.538 1.00 53.11 60 TYR A N 6
ATOM 9561 C CA . TYR A 1 60 ? -6.084 -6.222 5.848 1.00 11.13 60 TYR A CA 6
ATOM 9562 C C . TYR A 1 60 ? -6.247 -4.751 6.251 1.00 34.44 60 TYR A C 6
ATOM 9563 O O . TYR A 1 60 ? -6.435 -4.450 7.420 1.00 0.11 60 TYR A O 6
ATOM 9581 N N . LEU A 1 61 ? -6.191 -3.851 5.268 1.00 22.33 61 LEU A N 6
ATOM 9582 C CA . LEU A 1 61 ? -6.432 -2.412 5.487 1.00 53.33 61 LEU A CA 6
ATOM 9583 C C . LEU A 1 61 ? -7.908 -2.178 5.887 1.00 53.41 61 LEU A C 6
ATOM 9584 O O . LEU A 1 61 ? -8.223 -1.275 6.658 1.00 4.13 61 LEU A O 6
ATOM 9600 N N . HIS A 1 62 ? -8.790 -3.033 5.350 1.00 71.44 62 HIS A N 6
ATOM 9601 C CA . HIS A 1 62 ? -10.213 -3.113 5.728 1.00 32.21 62 HIS A CA 6
ATOM 9602 C C . HIS A 1 62 ? -10.367 -3.656 7.165 1.00 54.30 62 HIS A C 6
ATOM 9603 O O . HIS A 1 62 ? -11.108 -3.102 7.980 1.00 75.01 62 HIS A O 6
ATOM 9618 N N . ALA A 1 63 ? -9.617 -4.726 7.464 1.00 4.33 63 ALA A N 6
ATOM 9619 C CA . ALA A 1 63 ? -9.730 -5.481 8.726 1.00 51.24 63 ALA A CA 6
ATOM 9620 C C . ALA A 1 63 ? -9.085 -4.745 9.915 1.00 32.21 63 ALA A C 6
ATOM 9621 O O . ALA A 1 63 ? -9.471 -4.957 11.072 1.00 31.22 63 ALA A O 6
ATOM 9628 N N . LEU A 1 64 ? -8.089 -3.903 9.615 1.00 11.43 64 LEU A N 6
ATOM 9629 C CA . LEU A 1 64 ? -7.308 -3.174 10.635 1.00 54.34 64 LEU A CA 6
ATOM 9630 C C . LEU A 1 64 ? -7.740 -1.699 10.718 1.00 21.21 64 LEU A C 6
ATOM 9631 O O . LEU A 1 64 ? -7.478 -1.050 11.726 1.00 12.01 64 LEU A O 6
ATOM 9647 N N . GLY A 1 65 ? -8.412 -1.190 9.660 1.00 14.24 65 GLY A N 6
ATOM 9648 C CA . GLY A 1 65 ? -8.848 0.222 9.593 1.00 54.21 65 GLY A CA 6
ATOM 9649 C C . GLY A 1 65 ? -7.839 1.133 8.900 1.00 64.20 65 GLY A C 6
ATOM 9650 O O . GLY A 1 65 ? -8.001 2.359 8.896 1.00 33.34 65 GLY A O 6
ATOM 9654 N N . GLY A 1 66 ? -6.801 0.515 8.294 1.00 21.51 66 GLY A N 6
ATOM 9655 C CA . GLY A 1 66 ? -5.729 1.241 7.609 1.00 12.12 66 GLY A CA 6
ATOM 9656 C C . GLY A 1 66 ? -6.111 1.728 6.220 1.00 54.41 66 GLY A C 6
ATOM 9657 O O . GLY A 1 66 ? -5.348 2.465 5.608 1.00 21.34 66 GLY A O 6
ATOM 9661 N N . ALA A 1 67 ? -7.307 1.333 5.748 1.00 62.14 67 ALA A N 6
ATOM 9662 C CA . ALA A 1 67 ? -7.801 1.625 4.392 1.00 43.42 67 ALA A CA 6
ATOM 9663 C C . ALA A 1 67 ? -7.842 3.132 4.083 1.00 65.42 67 ALA A C 6
ATOM 9664 O O . ALA A 1 67 ? -7.247 3.593 3.100 1.00 63.12 67 ALA A O 6
ATOM 9671 N N . VAL A 1 68 ? -8.536 3.876 4.954 1.00 41.21 68 VAL A N 6
ATOM 9672 C CA . VAL A 1 68 ? -8.684 5.338 4.845 1.00 23.11 68 VAL A CA 6
ATOM 9673 C C . VAL A 1 68 ? -7.325 6.029 5.089 1.00 74.30 68 VAL A C 6
ATOM 9674 O O . VAL A 1 68 ? -7.037 7.055 4.486 1.00 53.23 68 VAL A O 6
ATOM 9687 N N . GLN A 1 69 ? -6.485 5.409 5.945 1.00 1.41 69 GLN A N 6
ATOM 9688 C CA . GLN A 1 69 ? -5.170 5.966 6.350 1.00 3.25 69 GLN A CA 6
ATOM 9689 C C . GLN A 1 69 ? -4.178 5.987 5.159 1.00 0.52 69 GLN A C 6
ATOM 9690 O O . GLN A 1 69 ? -3.391 6.927 5.007 1.00 12.40 69 GLN A O 6
ATOM 9704 N N . VAL A 1 70 ? -4.248 4.935 4.323 1.00 34.41 70 VAL A N 6
ATOM 9705 C CA . VAL A 1 70 ? -3.431 4.797 3.098 1.00 51.43 70 VAL A CA 6
ATOM 9706 C C . VAL A 1 70 ? -3.866 5.834 2.051 1.00 12.25 70 VAL A C 6
ATOM 9707 O O . VAL A 1 70 ? -3.029 6.482 1.418 1.00 41.21 70 VAL A O 6
ATOM 9720 N N . LYS A 1 71 ? -5.197 5.996 1.913 1.00 72.01 71 LYS A N 6
ATOM 9721 C CA . LYS A 1 71 ? -5.800 6.963 0.976 1.00 42.41 71 LYS A CA 6
ATOM 9722 C C . LYS A 1 71 ? -5.445 8.408 1.367 1.00 32.44 71 LYS A C 6
ATOM 9723 O O . LYS A 1 71 ? -5.104 9.223 0.502 1.00 31.53 71 LYS A O 6
ATOM 9742 N N . THR A 1 72 ? -5.505 8.695 2.681 1.00 22.30 72 THR A N 6
ATOM 9743 C CA . THR A 1 72 ? -5.178 10.013 3.249 1.00 42.33 72 THR A CA 6
ATOM 9744 C C . THR A 1 72 ? -3.700 10.356 2.987 1.00 53.34 72 THR A C 6
ATOM 9745 O O . THR A 1 72 ? -3.376 11.454 2.515 1.00 3.13 72 THR A O 6
ATOM 9756 N N . PHE A 1 73 ? -2.820 9.372 3.249 1.00 24.15 73 PHE A N 6
ATOM 9757 C CA . PHE A 1 73 ? -1.367 9.564 3.181 1.00 44.24 73 PHE A CA 6
ATOM 9758 C C . PHE A 1 73 ? -0.904 9.780 1.729 1.00 62.30 73 PHE A C 6
ATOM 9759 O O . PHE A 1 73 ? -0.315 10.807 1.433 1.00 71.25 73 PHE A O 6
ATOM 9776 N N . ILE A 1 74 ? -1.206 8.802 0.836 1.00 33.30 74 ILE A N 6
ATOM 9777 C CA . ILE A 1 74 ? -0.725 8.793 -0.571 1.00 73.23 74 ILE A CA 6
ATOM 9778 C C . ILE A 1 74 ? -1.188 10.051 -1.351 1.00 4.53 74 ILE A C 6
ATOM 9779 O O . ILE A 1 74 ? -0.416 10.622 -2.132 1.00 54.04 74 ILE A O 6
ATOM 9795 N N . THR A 1 75 ? -2.432 10.495 -1.089 1.00 1.12 75 THR A N 6
ATOM 9796 C CA . THR A 1 75 ? -3.020 11.671 -1.760 1.00 65.44 75 THR A CA 6
ATOM 9797 C C . THR A 1 75 ? -2.320 12.983 -1.317 1.00 32.34 75 THR A C 6
ATOM 9798 O O . THR A 1 75 ? -1.947 13.814 -2.152 1.00 63.13 75 THR A O 6
ATOM 9809 N N . GLN A 1 76 ? -2.114 13.143 0.003 1.00 61.04 76 GLN A N 6
ATOM 9810 C CA . GLN A 1 76 ? -1.582 14.401 0.578 1.00 50.24 76 GLN A CA 6
ATOM 9811 C C . GLN A 1 76 ? -0.038 14.493 0.484 1.00 4.33 76 GLN A C 6
ATOM 9812 O O . GLN A 1 76 ? 0.502 15.594 0.300 1.00 52.13 76 GLN A O 6
ATOM 9826 N N . THR A 1 77 ? 0.661 13.344 0.595 1.00 22.53 77 THR A N 6
ATOM 9827 C CA . THR A 1 77 ? 2.139 13.287 0.497 1.00 72.24 77 THR A CA 6
ATOM 9828 C C . THR A 1 77 ? 2.570 13.512 -0.961 1.00 43.12 77 THR A C 6
ATOM 9829 O O . THR A 1 77 ? 1.778 13.298 -1.880 1.00 33.01 77 THR A O 6
ATOM 9840 N N . LYS A 1 78 ? 3.821 13.955 -1.167 1.00 15.54 78 LYS A N 6
ATOM 9841 C CA . LYS A 1 78 ? 4.380 14.213 -2.513 1.00 13.44 78 LYS A CA 6
ATOM 9842 C C . LYS A 1 78 ? 5.573 13.291 -2.794 1.00 41.54 78 LYS A C 6
ATOM 9843 O O . LYS A 1 78 ? 6.275 13.480 -3.790 1.00 22.31 78 LYS A O 6
ATOM 9862 N N . GLU A 1 79 ? 5.777 12.283 -1.918 1.00 51.43 79 GLU A N 6
ATOM 9863 C CA . GLU A 1 79 ? 6.851 11.275 -2.065 1.00 74.20 79 GLU A CA 6
ATOM 9864 C C . GLU A 1 79 ? 6.564 10.364 -3.262 1.00 55.33 79 GLU A C 6
ATOM 9865 O O . GLU A 1 79 ? 5.410 10.014 -3.498 1.00 22.45 79 GLU A O 6
ATOM 9877 N N . ARG A 1 80 ? 7.617 9.980 -3.991 1.00 12.23 80 ARG A N 6
ATOM 9878 C CA . ARG A 1 80 ? 7.540 8.936 -5.025 1.00 1.52 80 ARG A CA 6
ATOM 9879 C C . ARG A 1 80 ? 8.322 7.694 -4.556 1.00 42.12 80 ARG A C 6
ATOM 9880 O O . ARG A 1 80 ? 9.283 7.824 -3.782 1.00 31.00 80 ARG A O 6
ATOM 9901 N N . PRO A 1 81 ? 7.880 6.467 -4.966 1.00 4.45 81 PRO A N 6
ATOM 9902 C CA . PRO A 1 81 ? 8.676 5.232 -4.788 1.00 63.23 81 PRO A CA 6
ATOM 9903 C C . PRO A 1 81 ? 10.026 5.343 -5.537 1.00 32.53 81 PRO A C 6
ATOM 9904 O O . PRO A 1 81 ? 10.064 5.535 -6.759 1.00 12.41 81 PRO A O 6
ATOM 9915 N N . ARG A 1 82 ? 11.116 5.232 -4.784 1.00 11.45 82 ARG A N 6
ATOM 9916 C CA . ARG A 1 82 ? 12.488 5.482 -5.263 1.00 42.42 82 ARG A CA 6
ATOM 9917 C C . ARG A 1 82 ? 13.331 4.212 -5.044 1.00 41.21 82 ARG A C 6
ATOM 9918 O O . ARG A 1 82 ? 13.001 3.406 -4.171 1.00 2.22 82 ARG A O 6
ATOM 9939 N N . LEU A 1 83 ? 14.402 4.029 -5.840 1.00 2.24 83 LEU A N 6
ATOM 9940 C CA . LEU A 1 83 ? 15.319 2.880 -5.701 1.00 12.02 83 LEU A CA 6
ATOM 9941 C C . LEU A 1 83 ? 15.944 2.852 -4.284 1.00 43.21 83 LEU A C 6
ATOM 9942 O O . LEU A 1 83 ? 16.773 3.705 -3.946 1.00 43.34 83 LEU A O 6
ATOM 9958 N N . GLY A 1 84 ? 15.493 1.900 -3.455 1.00 1.13 84 GLY A N 6
ATOM 9959 C CA . GLY A 1 84 ? 16.017 1.719 -2.093 1.00 54.10 84 GLY A CA 6
ATOM 9960 C C . GLY A 1 84 ? 15.138 2.361 -1.025 1.00 75.43 84 GLY A C 6
ATOM 9961 O O . GLY A 1 84 ? 15.243 2.005 0.152 1.00 30.12 84 GLY A O 6
ATOM 9965 N N . LYS A 1 85 ? 14.272 3.317 -1.428 1.00 32.44 85 LYS A N 6
ATOM 9966 C CA . LYS A 1 85 ? 13.346 4.013 -0.508 1.00 14.13 85 LYS A CA 6
ATOM 9967 C C . LYS A 1 85 ? 11.886 3.832 -0.971 1.00 11.05 85 LYS A C 6
ATOM 9968 O O . LYS A 1 85 ? 11.480 4.384 -1.993 1.00 42.45 85 LYS A O 6
ATOM 9987 N N . ALA A 1 86 ? 11.108 3.062 -0.207 1.00 74.13 86 ALA A N 6
ATOM 9988 C CA . ALA A 1 86 ? 9.655 2.933 -0.406 1.00 63.52 86 ALA A CA 6
ATOM 9989 C C . ALA A 1 86 ? 8.909 4.101 0.274 1.00 10.24 86 ALA A C 6
ATOM 9990 O O . ALA A 1 86 ? 9.486 4.819 1.100 1.00 52.33 86 ALA A O 6
ATOM 9997 N N . VAL A 1 87 ? 7.633 4.301 -0.108 1.00 11.12 87 VAL A N 6
ATOM 9998 C CA . VAL A 1 87 ? 6.738 5.274 0.544 1.00 44.34 87 VAL A CA 6
ATOM 9999 C C . VAL A 1 87 ? 6.086 4.585 1.766 1.00 52.40 87 VAL A C 6
ATOM 10000 O O . VAL A 1 87 ? 5.051 3.920 1.651 1.00 43.52 87 VAL A O 6
ATOM 10013 N N . SER A 1 88 ? 6.755 4.708 2.924 1.00 74.01 88 SER A N 6
ATOM 10014 C CA . SER A 1 88 ? 6.359 4.038 4.169 1.00 23.22 88 SER A CA 6
ATOM 10015 C C . SER A 1 88 ? 5.185 4.790 4.822 1.00 50.42 88 SER A C 6
ATOM 10016 O O . SER A 1 88 ? 5.363 5.879 5.371 1.00 55.34 88 SER A O 6
ATOM 10024 N N . ILE A 1 89 ? 3.985 4.205 4.715 1.00 1.34 89 ILE A N 6
ATOM 10025 C CA . ILE A 1 89 ? 2.739 4.774 5.246 1.00 30.53 89 ILE A CA 6
ATOM 10026 C C . ILE A 1 89 ? 2.570 4.349 6.719 1.00 12.33 89 ILE A C 6
ATOM 10027 O O . ILE A 1 89 ? 2.328 3.167 6.979 1.00 12.23 89 ILE A O 6
ATOM 10043 N N . PRO A 1 90 ? 2.732 5.277 7.716 1.00 35.00 90 PRO A N 6
ATOM 10044 C CA . PRO A 1 90 ? 2.461 4.952 9.127 1.00 3.50 90 PRO A CA 6
ATOM 10045 C C . PRO A 1 90 ? 0.944 4.834 9.343 1.00 53.34 90 PRO A C 6
ATOM 10046 O O . PRO A 1 90 ? 0.217 5.829 9.245 1.00 34.03 90 PRO A O 6
ATOM 10057 N N . LEU A 1 91 ? 0.476 3.612 9.610 1.00 22.34 91 LEU A N 6
ATOM 10058 C CA . LEU A 1 91 ? -0.952 3.324 9.749 1.00 33.42 91 LEU A CA 6
ATOM 10059 C C . LEU A 1 91 ? -1.412 3.669 11.172 1.00 23.30 91 LEU A C 6
ATOM 10060 O O . LEU A 1 91 ? -1.018 3.007 12.142 1.00 24.12 91 LEU A O 6
ATOM 10076 N N . ASP A 1 92 ? -2.200 4.756 11.277 1.00 61.35 92 ASP A N 6
ATOM 10077 C CA . ASP A 1 92 ? -2.813 5.215 12.535 1.00 11.13 92 ASP A CA 6
ATOM 10078 C C . ASP A 1 92 ? -3.884 4.193 12.968 1.00 33.04 92 ASP A C 6
ATOM 10079 O O . ASP A 1 92 ? -5.049 4.292 12.579 1.00 43.32 92 ASP A O 6
ATOM 10088 N N . LEU A 1 93 ? -3.453 3.156 13.696 1.00 52.43 93 LEU A N 6
ATOM 10089 C CA . LEU A 1 93 ? -4.320 2.027 14.101 1.00 33.03 93 LEU A CA 6
ATOM 10090 C C . LEU A 1 93 ? -4.354 1.881 15.625 1.00 5.12 93 LEU A C 6
ATOM 10091 O O . LEU A 1 93 ? -4.619 0.795 16.145 1.00 60.11 93 LEU A O 6
ATOM 10107 N N . GLY A 1 94 ? -4.143 3.005 16.335 1.00 3.42 94 GLY A N 6
ATOM 10108 C CA . GLY A 1 94 ? -4.237 3.030 17.798 1.00 34.30 94 GLY A CA 6
ATOM 10109 C C . GLY A 1 94 ? -5.663 2.775 18.270 1.00 25.45 94 GLY A C 6
ATOM 10110 O O . GLY A 1 94 ? -5.897 1.884 19.083 1.00 11.34 94 GLY A O 6
ATOM 10114 N N . GLU A 1 95 ? -6.616 3.544 17.709 1.00 43.13 95 GLU A N 6
ATOM 10115 C CA . GLU A 1 95 ? -8.063 3.400 17.989 1.00 24.44 95 GLU A CA 6
ATOM 10116 C C . GLU A 1 95 ? -8.601 2.086 17.381 1.00 43.00 95 GLU A C 6
ATOM 10117 O O . GLU A 1 95 ? -9.295 1.312 18.054 1.00 3.41 95 GLU A O 6
ATOM 10129 N N . ARG A 1 96 ? -8.220 1.837 16.110 1.00 30.21 96 ARG A N 6
ATOM 10130 C CA . ARG A 1 96 ? -8.821 0.771 15.285 1.00 51.24 96 ARG A CA 6
ATOM 10131 C C . ARG A 1 96 ? -8.399 -0.644 15.736 1.00 35.51 96 ARG A C 6
ATOM 10132 O O . ARG A 1 96 ? -9.203 -1.581 15.671 1.00 64.33 96 ARG A O 6
ATOM 10153 N N . ALA A 1 97 ? -7.145 -0.802 16.195 1.00 41.42 97 ALA A N 6
ATOM 10154 C CA . ALA A 1 97 ? -6.685 -2.077 16.789 1.00 42.20 97 ALA A CA 6
ATOM 10155 C C . ALA A 1 97 ? -7.292 -2.235 18.188 1.00 4.42 97 ALA A C 6
ATOM 10156 O O . ALA A 1 97 ? -7.727 -3.321 18.557 1.00 45.32 97 ALA A O 6
ATOM 10163 N N . SER A 1 98 ? -7.390 -1.115 18.936 1.00 65.42 98 SER A N 6
ATOM 10164 C CA . SER A 1 98 ? -7.899 -1.114 20.328 1.00 33.42 98 SER A CA 6
ATOM 10165 C C . SER A 1 98 ? -9.359 -1.617 20.423 1.00 74.44 98 SER A C 6
ATOM 10166 O O . SER A 1 98 ? -9.827 -1.962 21.511 1.00 32.44 98 SER A O 6
ATOM 10174 N N . GLU A 1 99 ? -10.063 -1.653 19.271 1.00 34.40 99 GLU A N 6
ATOM 10175 C CA . GLU A 1 99 ? -11.434 -2.179 19.180 1.00 64.12 99 GLU A CA 6
ATOM 10176 C C . GLU A 1 99 ? -11.491 -3.662 19.598 1.00 21.32 99 GLU A C 6
ATOM 10177 O O . GLU A 1 99 ? -12.393 -4.058 20.350 1.00 20.53 99 GLU A O 6
ATOM 10189 N N . TRP A 1 100 ? -10.511 -4.475 19.129 1.00 35.30 100 TRP A N 6
ATOM 10190 C CA . TRP A 1 100 ? -10.466 -5.914 19.462 1.00 50.55 100 TRP A CA 6
ATOM 10191 C C . TRP A 1 100 ? -9.650 -6.168 20.752 1.00 73.01 100 TRP A C 6
ATOM 10192 O O . TRP A 1 100 ? -9.819 -7.224 21.376 1.00 10.41 100 TRP A O 6
ATOM 10213 N N . ILE A 1 101 ? -8.748 -5.223 21.139 1.00 11.31 101 ILE A N 6
ATOM 10214 C CA . ILE A 1 101 ? -8.066 -5.293 22.452 1.00 73.15 101 ILE A CA 6
ATOM 10215 C C . ILE A 1 101 ? -9.113 -5.055 23.563 1.00 24.20 101 ILE A C 6
ATOM 10216 O O . ILE A 1 101 ? -9.619 -3.940 23.735 1.00 42.30 101 ILE A O 6
ATOM 10232 N N . ILE A 1 102 ? -9.485 -6.145 24.246 1.00 32.03 102 ILE A N 6
ATOM 10233 C CA . ILE A 1 102 ? -10.408 -6.132 25.390 1.00 51.33 102 ILE A CA 6
ATOM 10234 C C . ILE A 1 102 ? -9.619 -6.527 26.654 1.00 51.12 102 ILE A C 6
ATOM 10235 O O . ILE A 1 102 ? -9.335 -7.709 26.880 1.00 11.44 102 ILE A O 6
ATOM 10251 N N . LEU A 1 103 ? -9.196 -5.509 27.412 1.00 71.31 103 LEU A N 6
ATOM 10252 C CA . LEU A 1 103 ? -8.478 -5.651 28.696 1.00 60.42 103 LEU A CA 6
ATOM 10253 C C . LEU A 1 103 ? -9.146 -4.705 29.715 1.00 60.15 103 LEU A C 6
ATOM 10254 O O . LEU A 1 103 ? -9.194 -3.483 29.489 1.00 2.02 103 LEU A O 6
ATOM 10270 N N . GLU A 1 104 ? -9.672 -5.268 30.812 1.00 34.30 104 GLU A N 6
ATOM 10271 C CA . GLU A 1 104 ? -10.422 -4.509 31.830 1.00 11.10 104 GLU A CA 6
ATOM 10272 C C . GLU A 1 104 ? -9.482 -3.559 32.634 1.00 52.52 104 GLU A C 6
ATOM 10273 O O . GLU A 1 104 ? -9.742 -2.333 32.654 1.00 50.13 104 GLU A O 6
ATOM 10285 N N . MET A 1 1 ? -12.042 0.368 0.687 1.00 43.02 1 MET A N 7
ATOM 10286 C CA . MET A 1 1 ? -11.003 0.281 -0.353 1.00 70.43 1 MET A CA 7
ATOM 10287 C C . MET A 1 1 ? -10.686 -1.199 -0.649 1.00 2.23 1 MET A C 7
ATOM 10288 O O . MET A 1 1 ? -10.193 -1.919 0.224 1.00 34.41 1 MET A O 7
ATOM 10304 N N . THR A 1 2 ? -11.012 -1.634 -1.881 1.00 23.25 2 THR A N 7
ATOM 10305 C CA . THR A 1 2 ? -10.673 -2.971 -2.411 1.00 74.14 2 THR A CA 7
ATOM 10306 C C . THR A 1 2 ? -9.279 -2.934 -3.066 1.00 22.12 2 THR A C 7
ATOM 10307 O O . THR A 1 2 ? -8.619 -1.892 -3.053 1.00 4.01 2 THR A O 7
ATOM 10318 N N . GLY A 1 3 ? -8.839 -4.080 -3.628 1.00 40.43 3 GLY A N 7
ATOM 10319 C CA . GLY A 1 3 ? -7.612 -4.142 -4.432 1.00 21.41 3 GLY A CA 7
ATOM 10320 C C . GLY A 1 3 ? -7.730 -3.365 -5.732 1.00 40.22 3 GLY A C 7
ATOM 10321 O O . GLY A 1 3 ? -6.727 -2.916 -6.299 1.00 25.22 3 GLY A O 7
ATOM 10325 N N . GLN A 1 4 ? -8.981 -3.235 -6.207 1.00 41.03 4 GLN A N 7
ATOM 10326 C CA . GLN A 1 4 ? -9.347 -2.379 -7.338 1.00 14.10 4 GLN A CA 7
ATOM 10327 C C . GLN A 1 4 ? -9.064 -0.902 -6.976 1.00 31.50 4 GLN A C 7
ATOM 10328 O O . GLN A 1 4 ? -8.317 -0.217 -7.677 1.00 61.11 4 GLN A O 7
ATOM 10342 N N . GLU A 1 5 ? -9.643 -0.455 -5.836 1.00 63.14 5 GLU A N 7
ATOM 10343 C CA . GLU A 1 5 ? -9.528 0.936 -5.334 1.00 31.33 5 GLU A CA 7
ATOM 10344 C C . GLU A 1 5 ? -8.094 1.264 -4.867 1.00 34.00 5 GLU A C 7
ATOM 10345 O O . GLU A 1 5 ? -7.680 2.427 -4.905 1.00 1.34 5 GLU A O 7
ATOM 10357 N N . LEU A 1 6 ? -7.353 0.226 -4.429 1.00 43.33 6 LEU A N 7
ATOM 10358 C CA . LEU A 1 6 ? -5.960 0.367 -3.970 1.00 51.52 6 LEU A CA 7
ATOM 10359 C C . LEU A 1 6 ? -5.051 0.636 -5.176 1.00 32.20 6 LEU A C 7
ATOM 10360 O O . LEU A 1 6 ? -4.197 1.518 -5.123 1.00 64.14 6 LEU A O 7
ATOM 10376 N N . ARG A 1 7 ? -5.277 -0.127 -6.269 1.00 74.12 7 ARG A N 7
ATOM 10377 C CA . ARG A 1 7 ? -4.552 0.044 -7.542 1.00 50.11 7 ARG A CA 7
ATOM 10378 C C . ARG A 1 7 ? -4.830 1.437 -8.134 1.00 22.21 7 ARG A C 7
ATOM 10379 O O . ARG A 1 7 ? -3.915 2.116 -8.615 1.00 65.41 7 ARG A O 7
ATOM 10400 N N . GLN A 1 8 ? -6.115 1.841 -8.068 1.00 53.14 8 GLN A N 7
ATOM 10401 C CA . GLN A 1 8 ? -6.580 3.173 -8.485 1.00 63.23 8 GLN A CA 7
ATOM 10402 C C . GLN A 1 8 ? -5.873 4.272 -7.673 1.00 15.21 8 GLN A C 7
ATOM 10403 O O . GLN A 1 8 ? -5.466 5.267 -8.235 1.00 2.21 8 GLN A O 7
ATOM 10417 N N . LEU A 1 9 ? -5.693 4.052 -6.359 1.00 24.03 9 LEU A N 7
ATOM 10418 C CA . LEU A 1 9 ? -5.029 5.027 -5.461 1.00 72.34 9 LEU A CA 7
ATOM 10419 C C . LEU A 1 9 ? -3.561 5.287 -5.894 1.00 14.12 9 LEU A C 7
ATOM 10420 O O . LEU A 1 9 ? -3.034 6.387 -5.702 1.00 25.52 9 LEU A O 7
ATOM 10436 N N . LEU A 1 10 ? -2.929 4.267 -6.506 1.00 32.13 10 LEU A N 7
ATOM 10437 C CA . LEU A 1 10 ? -1.539 4.345 -7.004 1.00 45.11 10 LEU A CA 7
ATOM 10438 C C . LEU A 1 10 ? -1.488 5.078 -8.370 1.00 64.40 10 LEU A C 7
ATOM 10439 O O . LEU A 1 10 ? -0.526 5.800 -8.669 1.00 61.30 10 LEU A O 7
ATOM 10455 N N . LEU A 1 11 ? -2.542 4.871 -9.186 1.00 5.02 11 LEU A N 7
ATOM 10456 C CA . LEU A 1 11 ? -2.659 5.440 -10.549 1.00 74.03 11 LEU A CA 7
ATOM 10457 C C . LEU A 1 11 ? -3.054 6.933 -10.500 1.00 10.55 11 LEU A C 7
ATOM 10458 O O . LEU A 1 11 ? -2.402 7.780 -11.120 1.00 70.41 11 LEU A O 7
ATOM 10474 N N . ASP A 1 12 ? -4.146 7.229 -9.773 1.00 51.51 12 ASP A N 7
ATOM 10475 C CA . ASP A 1 12 ? -4.642 8.606 -9.525 1.00 22.34 12 ASP A CA 7
ATOM 10476 C C . ASP A 1 12 ? -3.558 9.508 -8.919 1.00 65.40 12 ASP A C 7
ATOM 10477 O O . ASP A 1 12 ? -3.494 10.701 -9.245 1.00 33.13 12 ASP A O 7
ATOM 10486 N N . LYS A 1 13 ? -2.714 8.937 -8.043 1.00 45.45 13 LYS A N 7
ATOM 10487 C CA . LYS A 1 13 ? -1.641 9.687 -7.379 1.00 14.41 13 LYS A CA 7
ATOM 10488 C C . LYS A 1 13 ? -0.405 9.822 -8.292 1.00 54.42 13 LYS A C 7
ATOM 10489 O O . LYS A 1 13 ? -0.055 10.928 -8.725 1.00 74.40 13 LYS A O 7
ATOM 10508 N N . TRP A 1 14 ? 0.238 8.679 -8.591 1.00 65.01 14 TRP A N 7
ATOM 10509 C CA . TRP A 1 14 ? 1.566 8.636 -9.247 1.00 65.02 14 TRP A CA 7
ATOM 10510 C C . TRP A 1 14 ? 1.467 8.306 -10.745 1.00 71.32 14 TRP A C 7
ATOM 10511 O O . TRP A 1 14 ? 2.266 8.806 -11.543 1.00 10.30 14 TRP A O 7
ATOM 10532 N N . GLY A 1 15 ? 0.488 7.469 -11.118 1.00 34.00 15 GLY A N 7
ATOM 10533 C CA . GLY A 1 15 ? 0.300 7.056 -12.523 1.00 12.04 15 GLY A CA 7
ATOM 10534 C C . GLY A 1 15 ? 0.893 5.695 -12.839 1.00 45.12 15 GLY A C 7
ATOM 10535 O O . GLY A 1 15 ? 1.022 5.331 -14.014 1.00 3.52 15 GLY A O 7
ATOM 10539 N N . TYR A 1 16 ? 1.255 4.937 -11.787 1.00 71.41 16 TYR A N 7
ATOM 10540 C CA . TYR A 1 16 ? 1.839 3.587 -11.923 1.00 74.40 16 TYR A CA 7
ATOM 10541 C C . TYR A 1 16 ? 1.183 2.637 -10.920 1.00 1.01 16 TYR A C 7
ATOM 10542 O O . TYR A 1 16 ? 0.903 3.027 -9.786 1.00 32.44 16 TYR A O 7
ATOM 10560 N N . SER A 1 17 ? 0.947 1.400 -11.356 1.00 73.15 17 SER A N 7
ATOM 10561 C CA . SER A 1 17 ? 0.367 0.342 -10.528 1.00 70.44 17 SER A CA 7
ATOM 10562 C C . SER A 1 17 ? 1.478 -0.323 -9.677 1.00 11.44 17 SER A C 7
ATOM 10563 O O . SER A 1 17 ? 1.977 -1.403 -10.016 1.00 24.33 17 SER A O 7
ATOM 10571 N N . TYR A 1 18 ? 1.866 0.352 -8.574 1.00 11.02 18 TYR A N 7
ATOM 10572 C CA . TYR A 1 18 ? 2.973 -0.092 -7.695 1.00 0.22 18 TYR A CA 7
ATOM 10573 C C . TYR A 1 18 ? 2.607 -1.326 -6.853 1.00 42.21 18 TYR A C 7
ATOM 10574 O O . TYR A 1 18 ? 1.439 -1.602 -6.589 1.00 14.31 18 TYR A O 7
ATOM 10592 N N . ASP A 1 19 ? 3.641 -2.055 -6.434 1.00 64.32 19 ASP A N 7
ATOM 10593 C CA . ASP A 1 19 ? 3.532 -3.102 -5.420 1.00 63.44 19 ASP A CA 7
ATOM 10594 C C . ASP A 1 19 ? 3.495 -2.425 -4.049 1.00 64.01 19 ASP A C 7
ATOM 10595 O O . ASP A 1 19 ? 4.168 -1.408 -3.835 1.00 52.01 19 ASP A O 7
ATOM 10604 N N . VAL A 1 20 ? 2.692 -2.977 -3.143 1.00 53.41 20 VAL A N 7
ATOM 10605 C CA . VAL A 1 20 ? 2.567 -2.498 -1.758 1.00 5.40 20 VAL A CA 7
ATOM 10606 C C . VAL A 1 20 ? 2.970 -3.640 -0.803 1.00 60.44 20 VAL A C 7
ATOM 10607 O O . VAL A 1 20 ? 2.419 -4.740 -0.863 1.00 42.21 20 VAL A O 7
ATOM 10620 N N . GLN A 1 21 ? 3.926 -3.363 0.092 1.00 51.42 21 GLN A N 7
ATOM 10621 C CA . GLN A 1 21 ? 4.574 -4.377 0.945 1.00 64.43 21 GLN A CA 7
ATOM 10622 C C . GLN A 1 21 ? 4.411 -3.996 2.420 1.00 53.45 21 GLN A C 7
ATOM 10623 O O . GLN A 1 21 ? 4.757 -2.887 2.811 1.00 54.42 21 GLN A O 7
ATOM 10637 N N . PHE A 1 22 ? 3.869 -4.926 3.226 1.00 14.34 22 PHE A N 7
ATOM 10638 C CA . PHE A 1 22 ? 3.748 -4.766 4.685 1.00 21.22 22 PHE A CA 7
ATOM 10639 C C . PHE A 1 22 ? 5.141 -4.823 5.345 1.00 12.21 22 PHE A C 7
ATOM 10640 O O . PHE A 1 22 ? 6.050 -5.495 4.839 1.00 5.14 22 PHE A O 7
ATOM 10657 N N . ARG A 1 23 ? 5.294 -4.115 6.470 1.00 20.14 23 ARG A N 7
ATOM 10658 C CA . ARG A 1 23 ? 6.531 -4.111 7.263 1.00 54.23 23 ARG A CA 7
ATOM 10659 C C . ARG A 1 23 ? 6.174 -4.075 8.754 1.00 22.44 23 ARG A C 7
ATOM 10660 O O . ARG A 1 23 ? 5.601 -3.096 9.239 1.00 53.21 23 ARG A O 7
ATOM 10681 N N . ARG A 1 24 ? 6.514 -5.157 9.469 1.00 2.34 24 ARG A N 7
ATOM 10682 C CA . ARG A 1 24 ? 6.202 -5.325 10.896 1.00 54.50 24 ARG A CA 7
ATOM 10683 C C . ARG A 1 24 ? 7.487 -5.180 11.724 1.00 13.42 24 ARG A C 7
ATOM 10684 O O . ARG A 1 24 ? 8.386 -6.024 11.650 1.00 11.12 24 ARG A O 7
ATOM 10705 N N . THR A 1 25 ? 7.567 -4.075 12.472 1.00 51.10 25 THR A N 7
ATOM 10706 C CA . THR A 1 25 ? 8.694 -3.755 13.353 1.00 5.44 25 THR A CA 7
ATOM 10707 C C . THR A 1 25 ? 8.164 -3.039 14.603 1.00 44.34 25 THR A C 7
ATOM 10708 O O . THR A 1 25 ? 7.224 -2.235 14.497 1.00 43.50 25 THR A O 7
ATOM 10719 N N . GLN A 1 26 ? 8.739 -3.383 15.785 1.00 52.42 26 GLN A N 7
ATOM 10720 C CA . GLN A 1 26 ? 8.306 -2.877 17.112 1.00 34.34 26 GLN A CA 7
ATOM 10721 C C . GLN A 1 26 ? 6.867 -3.350 17.445 1.00 64.11 26 GLN A C 7
ATOM 10722 O O . GLN A 1 26 ? 6.193 -2.764 18.300 1.00 51.43 26 GLN A O 7
ATOM 10736 N N . GLY A 1 27 ? 6.416 -4.424 16.758 1.00 53.12 27 GLY A N 7
ATOM 10737 C CA . GLY A 1 27 ? 5.044 -4.937 16.891 1.00 34.42 27 GLY A CA 7
ATOM 10738 C C . GLY A 1 27 ? 4.009 -4.109 16.125 1.00 31.43 27 GLY A C 7
ATOM 10739 O O . GLY A 1 27 ? 2.807 -4.389 16.197 1.00 21.32 27 GLY A O 7
ATOM 10743 N N . LYS A 1 28 ? 4.487 -3.087 15.390 1.00 64.35 28 LYS A N 7
ATOM 10744 C CA . LYS A 1 28 ? 3.648 -2.147 14.617 1.00 40.24 28 LYS A CA 7
ATOM 10745 C C . LYS A 1 28 ? 3.703 -2.507 13.127 1.00 63.41 28 LYS A C 7
ATOM 10746 O O . LYS A 1 28 ? 4.639 -3.179 12.686 1.00 4.33 28 LYS A O 7
ATOM 10765 N N . ILE A 1 29 ? 2.719 -2.024 12.354 1.00 45.25 29 ILE A N 7
ATOM 10766 C CA . ILE A 1 29 ? 2.605 -2.328 10.916 1.00 52.54 29 ILE A CA 7
ATOM 10767 C C . ILE A 1 29 ? 2.719 -1.028 10.077 1.00 61.10 29 ILE A C 7
ATOM 10768 O O . ILE A 1 29 ? 2.129 0.010 10.407 1.00 24.24 29 ILE A O 7
ATOM 10784 N N . PHE A 1 30 ? 3.536 -1.106 9.015 1.00 54.23 30 PHE A N 7
ATOM 10785 C CA . PHE A 1 30 ? 3.815 -0.006 8.079 1.00 74.00 30 PHE A CA 7
ATOM 10786 C C . PHE A 1 30 ? 3.650 -0.551 6.651 1.00 5.42 30 PHE A C 7
ATOM 10787 O O . PHE A 1 30 ? 4.319 -1.527 6.296 1.00 1.15 30 PHE A O 7
ATOM 10804 N N . LEU A 1 31 ? 2.776 0.060 5.828 1.00 4.22 31 LEU A N 7
ATOM 10805 C CA . LEU A 1 31 ? 2.601 -0.356 4.427 1.00 13.53 31 LEU A CA 7
ATOM 10806 C C . LEU A 1 31 ? 3.573 0.442 3.542 1.00 23.12 31 LEU A C 7
ATOM 10807 O O . LEU A 1 31 ? 3.306 1.588 3.178 1.00 12.10 31 LEU A O 7
ATOM 10823 N N . GLN A 1 32 ? 4.710 -0.171 3.224 1.00 40.12 32 GLN A N 7
ATOM 10824 C CA . GLN A 1 32 ? 5.759 0.436 2.403 1.00 53.52 32 GLN A CA 7
ATOM 10825 C C . GLN A 1 32 ? 5.491 0.169 0.914 1.00 54.30 32 GLN A C 7
ATOM 10826 O O . GLN A 1 32 ? 5.699 -0.951 0.425 1.00 54.42 32 GLN A O 7
ATOM 10840 N N . VAL A 1 33 ? 4.971 1.199 0.226 1.00 64.03 33 VAL A N 7
ATOM 10841 C CA . VAL A 1 33 ? 4.739 1.169 -1.222 1.00 63.34 33 VAL A CA 7
ATOM 10842 C C . VAL A 1 33 ? 6.093 1.111 -1.951 1.00 23.44 33 VAL A C 7
ATOM 10843 O O . VAL A 1 33 ? 6.900 2.049 -1.867 1.00 12.02 33 VAL A O 7
ATOM 10856 N N . MET A 1 34 ? 6.334 -0.018 -2.624 1.00 11.40 34 MET A N 7
ATOM 10857 C CA . MET A 1 34 ? 7.569 -0.291 -3.368 1.00 0.32 34 MET A CA 7
ATOM 10858 C C . MET A 1 34 ? 7.668 0.582 -4.629 1.00 22.33 34 MET A C 7
ATOM 10859 O O . MET A 1 34 ? 6.657 1.039 -5.167 1.00 74.53 34 MET A O 7
ATOM 10873 N N . TRP A 1 35 ? 8.911 0.779 -5.088 1.00 4.14 35 TRP A N 7
ATOM 10874 C CA . TRP A 1 35 ? 9.238 1.501 -6.339 1.00 62.44 35 TRP A CA 7
ATOM 10875 C C . TRP A 1 35 ? 8.981 0.630 -7.587 1.00 23.23 35 TRP A C 7
ATOM 10876 O O . TRP A 1 35 ? 9.049 1.116 -8.726 1.00 60.24 35 TRP A O 7
ATOM 10897 N N . LYS A 1 36 ? 8.680 -0.655 -7.343 1.00 25.55 36 LYS A N 7
ATOM 10898 C CA . LYS A 1 36 ? 8.349 -1.637 -8.381 1.00 55.44 36 LYS A CA 7
ATOM 10899 C C . LYS A 1 36 ? 6.873 -1.465 -8.773 1.00 64.24 36 LYS A C 7
ATOM 10900 O O . LYS A 1 36 ? 6.030 -1.286 -7.898 1.00 55.24 36 LYS A O 7
ATOM 10919 N N . TYR A 1 37 ? 6.579 -1.496 -10.073 1.00 44.10 37 TYR A N 7
ATOM 10920 C CA . TYR A 1 37 ? 5.199 -1.421 -10.594 1.00 62.02 37 TYR A CA 7
ATOM 10921 C C . TYR A 1 37 ? 4.996 -2.464 -11.692 1.00 20.32 37 TYR A C 7
ATOM 10922 O O . TYR A 1 37 ? 5.968 -2.912 -12.314 1.00 34.34 37 TYR A O 7
ATOM 10940 N N . LEU A 1 38 ? 3.720 -2.832 -11.934 1.00 41.12 38 LEU A N 7
ATOM 10941 C CA . LEU A 1 38 ? 3.340 -3.953 -12.821 1.00 11.10 38 LEU A CA 7
ATOM 10942 C C . LEU A 1 38 ? 3.724 -3.687 -14.292 1.00 54.10 38 LEU A C 7
ATOM 10943 O O . LEU A 1 38 ? 3.827 -4.626 -15.088 1.00 1.10 38 LEU A O 7
ATOM 10959 N N . GLU A 1 39 ? 3.939 -2.409 -14.654 1.00 74.33 39 GLU A N 7
ATOM 10960 C CA . GLU A 1 39 ? 4.326 -2.032 -16.028 1.00 4.31 39 GLU A CA 7
ATOM 10961 C C . GLU A 1 39 ? 5.766 -2.517 -16.356 1.00 43.23 39 GLU A C 7
ATOM 10962 O O . GLU A 1 39 ? 6.116 -2.687 -17.533 1.00 21.13 39 GLU A O 7
ATOM 10974 N N . GLN A 1 40 ? 6.588 -2.721 -15.299 1.00 45.41 40 GLN A N 7
ATOM 10975 C CA . GLN A 1 40 ? 7.943 -3.289 -15.426 1.00 71.53 40 GLN A CA 7
ATOM 10976 C C . GLN A 1 40 ? 7.870 -4.793 -15.712 1.00 12.33 40 GLN A C 7
ATOM 10977 O O . GLN A 1 40 ? 7.159 -5.522 -15.015 1.00 71.44 40 GLN A O 7
ATOM 10991 N N . ALA A 1 41 ? 8.620 -5.243 -16.734 1.00 44.13 41 ALA A N 7
ATOM 10992 C CA . ALA A 1 41 ? 8.768 -6.670 -17.082 1.00 75.44 41 ALA A CA 7
ATOM 10993 C C . ALA A 1 41 ? 9.590 -7.417 -16.004 1.00 62.13 41 ALA A C 7
ATOM 10994 O O . ALA A 1 41 ? 9.510 -8.643 -15.897 1.00 42.34 41 ALA A O 7
ATOM 11001 N N . SER A 1 42 ? 10.362 -6.648 -15.197 1.00 34.22 42 SER A N 7
ATOM 11002 C CA . SER A 1 42 ? 11.184 -7.173 -14.084 1.00 34.41 42 SER A CA 7
ATOM 11003 C C . SER A 1 42 ? 10.345 -7.458 -12.808 1.00 14.51 42 SER A C 7
ATOM 11004 O O . SER A 1 42 ? 10.916 -7.770 -11.746 1.00 13.22 42 SER A O 7
ATOM 11012 N N . PHE A 1 43 ? 9.003 -7.337 -12.915 1.00 23.24 43 PHE A N 7
ATOM 11013 C CA . PHE A 1 43 ? 8.078 -7.598 -11.804 1.00 31.15 43 PHE A CA 7
ATOM 11014 C C . PHE A 1 43 ? 8.040 -9.127 -11.504 1.00 30.30 43 PHE A C 7
ATOM 11015 O O . PHE A 1 43 ? 7.759 -9.911 -12.410 1.00 4.41 43 PHE A O 7
ATOM 11032 N N . PRO A 1 44 ? 8.328 -9.568 -10.227 1.00 30.30 44 PRO A N 7
ATOM 11033 C CA . PRO A 1 44 ? 8.521 -11.012 -9.884 1.00 0.41 44 PRO A CA 7
ATOM 11034 C C . PRO A 1 44 ? 7.204 -11.791 -9.657 1.00 73.43 44 PRO A C 7
ATOM 11035 O O . PRO A 1 44 ? 7.229 -12.961 -9.260 1.00 53.12 44 PRO A O 7
ATOM 11046 N N . MET A 1 45 ? 6.065 -11.128 -9.889 1.00 51.51 45 MET A N 7
ATOM 11047 C CA . MET A 1 45 ? 4.731 -11.747 -9.807 1.00 24.35 45 MET A CA 7
ATOM 11048 C C . MET A 1 45 ? 4.029 -11.589 -11.155 1.00 24.33 45 MET A C 7
ATOM 11049 O O . MET A 1 45 ? 4.341 -10.664 -11.921 1.00 71.13 45 MET A O 7
ATOM 11063 N N . ASN A 1 46 ? 3.083 -12.495 -11.445 1.00 2.10 46 ASN A N 7
ATOM 11064 C CA . ASN A 1 46 ? 2.201 -12.376 -12.622 1.00 74.13 46 ASN A CA 7
ATOM 11065 C C . ASN A 1 46 ? 1.247 -11.187 -12.420 1.00 21.41 46 ASN A C 7
ATOM 11066 O O . ASN A 1 46 ? 1.115 -10.661 -11.305 1.00 33.30 46 ASN A O 7
ATOM 11077 N N . GLU A 1 47 ? 0.567 -10.789 -13.498 1.00 13.44 47 GLU A N 7
ATOM 11078 C CA . GLU A 1 47 ? -0.418 -9.702 -13.458 1.00 22.42 47 GLU A CA 7
ATOM 11079 C C . GLU A 1 47 ? -1.618 -10.106 -12.576 1.00 25.31 47 GLU A C 7
ATOM 11080 O O . GLU A 1 47 ? -2.128 -9.281 -11.802 1.00 1.11 47 GLU A O 7
ATOM 11092 N N . THR A 1 48 ? -2.016 -11.398 -12.663 1.00 51.54 48 THR A N 7
ATOM 11093 C CA . THR A 1 48 ? -3.047 -11.982 -11.790 1.00 43.14 48 THR A CA 7
ATOM 11094 C C . THR A 1 48 ? -2.580 -11.929 -10.327 1.00 34.31 48 THR A C 7
ATOM 11095 O O . THR A 1 48 ? -3.275 -11.374 -9.486 1.00 0.21 48 THR A O 7
ATOM 11106 N N . GLU A 1 49 ? -1.349 -12.445 -10.069 1.00 71.50 49 GLU A N 7
ATOM 11107 C CA . GLU A 1 49 ? -0.762 -12.538 -8.706 1.00 73.30 49 GLU A CA 7
ATOM 11108 C C . GLU A 1 49 ? -0.631 -11.153 -8.047 1.00 31.34 49 GLU A C 7
ATOM 11109 O O . GLU A 1 49 ? -0.740 -11.033 -6.823 1.00 72.31 49 GLU A O 7
ATOM 11121 N N . TYR A 1 50 ? -0.379 -10.128 -8.883 1.00 70.31 50 TYR A N 7
ATOM 11122 C CA . TYR A 1 50 ? -0.297 -8.728 -8.455 1.00 44.44 50 TYR A CA 7
ATOM 11123 C C . TYR A 1 50 ? -1.662 -8.238 -7.937 1.00 12.43 50 TYR A C 7
ATOM 11124 O O . TYR A 1 50 ? -1.733 -7.633 -6.864 1.00 73.24 50 TYR A O 7
ATOM 11142 N N . GLN A 1 51 ? -2.735 -8.509 -8.702 1.00 21.41 51 GLN A N 7
ATOM 11143 C CA . GLN A 1 51 ? -4.094 -8.049 -8.356 1.00 51.33 51 GLN A CA 7
ATOM 11144 C C . GLN A 1 51 ? -4.629 -8.818 -7.125 1.00 11.55 51 GLN A C 7
ATOM 11145 O O . GLN A 1 51 ? -5.355 -8.251 -6.297 1.00 52.13 51 GLN A O 7
ATOM 11159 N N . GLU A 1 52 ? -4.245 -10.108 -7.020 1.00 71.23 52 GLU A N 7
ATOM 11160 C CA . GLU A 1 52 ? -4.535 -10.955 -5.847 1.00 14.42 52 GLU A CA 7
ATOM 11161 C C . GLU A 1 52 ? -3.856 -10.369 -4.603 1.00 15.25 52 GLU A C 7
ATOM 11162 O O . GLU A 1 52 ? -4.462 -10.299 -3.534 1.00 24.21 52 GLU A O 7
ATOM 11174 N N . HIS A 1 53 ? -2.587 -9.947 -4.794 1.00 54.41 53 HIS A N 7
ATOM 11175 C CA . HIS A 1 53 ? -1.753 -9.331 -3.751 1.00 71.02 53 HIS A CA 7
ATOM 11176 C C . HIS A 1 53 ? -2.385 -8.021 -3.261 1.00 62.45 53 HIS A C 7
ATOM 11177 O O . HIS A 1 53 ? -2.445 -7.792 -2.061 1.00 30.23 53 HIS A O 7
ATOM 11192 N N . LEU A 1 54 ? -2.863 -7.189 -4.210 1.00 0.33 54 LEU A N 7
ATOM 11193 C CA . LEU A 1 54 ? -3.513 -5.900 -3.899 1.00 22.12 54 LEU A CA 7
ATOM 11194 C C . LEU A 1 54 ? -4.753 -6.104 -3.045 1.00 33.21 54 LEU A C 7
ATOM 11195 O O . LEU A 1 54 ? -4.937 -5.415 -2.048 1.00 21.34 54 LEU A O 7
ATOM 11211 N N . ASP A 1 55 ? -5.614 -7.038 -3.484 1.00 62.42 55 ASP A N 7
ATOM 11212 C CA . ASP A 1 55 ? -6.911 -7.289 -2.843 1.00 4.11 55 ASP A CA 7
ATOM 11213 C C . ASP A 1 55 ? -6.712 -7.967 -1.479 1.00 5.53 55 ASP A C 7
ATOM 11214 O O . ASP A 1 55 ? -7.517 -7.777 -0.570 1.00 25.24 55 ASP A O 7
ATOM 11223 N N . SER A 1 56 ? -5.607 -8.731 -1.351 1.00 32.23 56 SER A N 7
ATOM 11224 C CA . SER A 1 56 ? -5.201 -9.363 -0.086 1.00 64.50 56 SER A CA 7
ATOM 11225 C C . SER A 1 56 ? -4.704 -8.291 0.904 1.00 23.20 56 SER A C 7
ATOM 11226 O O . SER A 1 56 ? -5.014 -8.348 2.104 1.00 13.42 56 SER A O 7
ATOM 11234 N N . VAL A 1 57 ? -3.946 -7.307 0.373 1.00 2.45 57 VAL A N 7
ATOM 11235 C CA . VAL A 1 57 ? -3.398 -6.190 1.152 1.00 23.01 57 VAL A CA 7
ATOM 11236 C C . VAL A 1 57 ? -4.531 -5.274 1.639 1.00 12.23 57 VAL A C 7
ATOM 11237 O O . VAL A 1 57 ? -4.612 -4.995 2.821 1.00 62.23 57 VAL A O 7
ATOM 11250 N N . ALA A 1 58 ? -5.421 -4.870 0.719 1.00 41.44 58 ALA A N 7
ATOM 11251 C CA . ALA A 1 58 ? -6.517 -3.921 0.999 1.00 65.33 58 ALA A CA 7
ATOM 11252 C C . ALA A 1 58 ? -7.591 -4.546 1.913 1.00 23.15 58 ALA A C 7
ATOM 11253 O O . ALA A 1 58 ? -8.280 -3.828 2.647 1.00 33.23 58 ALA A O 7
ATOM 11260 N N . ASN A 1 59 ? -7.712 -5.890 1.854 1.00 32.41 59 ASN A N 7
ATOM 11261 C CA . ASN A 1 59 ? -8.575 -6.679 2.760 1.00 12.33 59 ASN A CA 7
ATOM 11262 C C . ASN A 1 59 ? -7.982 -6.675 4.184 1.00 33.14 59 ASN A C 7
ATOM 11263 O O . ASN A 1 59 ? -8.715 -6.545 5.172 1.00 34.22 59 ASN A O 7
ATOM 11274 N N . TYR A 1 60 ? -6.643 -6.809 4.254 1.00 30.23 60 TYR A N 7
ATOM 11275 C CA . TYR A 1 60 ? -5.870 -6.769 5.503 1.00 21.11 60 TYR A CA 7
ATOM 11276 C C . TYR A 1 60 ? -5.947 -5.350 6.121 1.00 15.11 60 TYR A C 7
ATOM 11277 O O . TYR A 1 60 ? -6.098 -5.204 7.329 1.00 71.22 60 TYR A O 7
ATOM 11295 N N . LEU A 1 61 ? -5.869 -4.323 5.253 1.00 13.44 61 LEU A N 7
ATOM 11296 C CA . LEU A 1 61 ? -5.949 -2.903 5.644 1.00 32.44 61 LEU A CA 7
ATOM 11297 C C . LEU A 1 61 ? -7.347 -2.588 6.208 1.00 2.31 61 LEU A C 7
ATOM 11298 O O . LEU A 1 61 ? -7.483 -1.829 7.173 1.00 54.13 61 LEU A O 7
ATOM 11314 N N . HIS A 1 62 ? -8.371 -3.177 5.557 1.00 62.45 62 HIS A N 7
ATOM 11315 C CA . HIS A 1 62 ? -9.784 -3.077 5.969 1.00 73.24 62 HIS A CA 7
ATOM 11316 C C . HIS A 1 62 ? -10.002 -3.753 7.340 1.00 73.12 62 HIS A C 7
ATOM 11317 O O . HIS A 1 62 ? -10.749 -3.237 8.185 1.00 32.33 62 HIS A O 7
ATOM 11332 N N . ALA A 1 63 ? -9.326 -4.901 7.540 1.00 31.25 63 ALA A N 7
ATOM 11333 C CA . ALA A 1 63 ? -9.389 -5.673 8.795 1.00 15.32 63 ALA A CA 7
ATOM 11334 C C . ALA A 1 63 ? -8.781 -4.872 9.956 1.00 0.15 63 ALA A C 7
ATOM 11335 O O . ALA A 1 63 ? -9.344 -4.826 11.054 1.00 33.24 63 ALA A O 7
ATOM 11342 N N . LEU A 1 64 ? -7.624 -4.240 9.679 1.00 62.32 64 LEU A N 7
ATOM 11343 C CA . LEU A 1 64 ? -6.878 -3.425 10.655 1.00 5.02 64 LEU A CA 7
ATOM 11344 C C . LEU A 1 64 ? -7.548 -2.057 10.898 1.00 60.14 64 LEU A C 7
ATOM 11345 O O . LEU A 1 64 ? -7.415 -1.477 11.978 1.00 71.40 64 LEU A O 7
ATOM 11361 N N . GLY A 1 65 ? -8.271 -1.556 9.883 1.00 50.34 65 GLY A N 7
ATOM 11362 C CA . GLY A 1 65 ? -8.803 -0.185 9.886 1.00 5.35 65 GLY A CA 7
ATOM 11363 C C . GLY A 1 65 ? -7.790 0.832 9.350 1.00 61.15 65 GLY A C 7
ATOM 11364 O O . GLY A 1 65 ? -8.071 2.036 9.304 1.00 71.23 65 GLY A O 7
ATOM 11368 N N . GLY A 1 66 ? -6.614 0.330 8.910 1.00 12.31 66 GLY A N 7
ATOM 11369 C CA . GLY A 1 66 ? -5.536 1.166 8.380 1.00 30.22 66 GLY A CA 7
ATOM 11370 C C . GLY A 1 66 ? -5.699 1.491 6.902 1.00 74.24 66 GLY A C 7
ATOM 11371 O O . GLY A 1 66 ? -4.835 2.153 6.324 1.00 70.33 66 GLY A O 7
ATOM 11375 N N . ALA A 1 67 ? -6.809 1.025 6.289 1.00 4.20 67 ALA A N 7
ATOM 11376 C CA . ALA A 1 67 ? -7.144 1.323 4.885 1.00 45.54 67 ALA A CA 7
ATOM 11377 C C . ALA A 1 67 ? -7.335 2.830 4.678 1.00 43.01 67 ALA A C 7
ATOM 11378 O O . ALA A 1 67 ? -6.827 3.401 3.710 1.00 42.50 67 ALA A O 7
ATOM 11385 N N . VAL A 1 68 ? -8.055 3.455 5.626 1.00 65.21 68 VAL A N 7
ATOM 11386 C CA . VAL A 1 68 ? -8.295 4.907 5.651 1.00 61.22 68 VAL A CA 7
ATOM 11387 C C . VAL A 1 68 ? -6.963 5.662 5.822 1.00 51.20 68 VAL A C 7
ATOM 11388 O O . VAL A 1 68 ? -6.788 6.736 5.257 1.00 4.22 68 VAL A O 7
ATOM 11401 N N . GLN A 1 69 ? -6.026 5.072 6.591 1.00 31.42 69 GLN A N 7
ATOM 11402 C CA . GLN A 1 69 ? -4.696 5.665 6.840 1.00 33.21 69 GLN A CA 7
ATOM 11403 C C . GLN A 1 69 ? -3.833 5.678 5.573 1.00 74.34 69 GLN A C 7
ATOM 11404 O O . GLN A 1 69 ? -3.081 6.626 5.358 1.00 32.32 69 GLN A O 7
ATOM 11418 N N . VAL A 1 70 ? -3.962 4.624 4.750 1.00 75.24 70 VAL A N 7
ATOM 11419 C CA . VAL A 1 70 ? -3.271 4.521 3.448 1.00 54.33 70 VAL A CA 7
ATOM 11420 C C . VAL A 1 70 ? -3.783 5.607 2.489 1.00 5.12 70 VAL A C 7
ATOM 11421 O O . VAL A 1 70 ? -2.997 6.298 1.832 1.00 13.53 70 VAL A O 7
ATOM 11434 N N . LYS A 1 71 ? -5.113 5.763 2.461 1.00 10.24 71 LYS A N 7
ATOM 11435 C CA . LYS A 1 71 ? -5.804 6.734 1.601 1.00 55.23 71 LYS A CA 7
ATOM 11436 C C . LYS A 1 71 ? -5.448 8.186 1.996 1.00 34.41 71 LYS A C 7
ATOM 11437 O O . LYS A 1 71 ? -5.008 8.969 1.148 1.00 34.31 71 LYS A O 7
ATOM 11456 N N . THR A 1 72 ? -5.597 8.494 3.296 1.00 34.23 72 THR A N 7
ATOM 11457 C CA . THR A 1 72 ? -5.340 9.828 3.877 1.00 41.04 72 THR A CA 7
ATOM 11458 C C . THR A 1 72 ? -3.863 10.242 3.699 1.00 22.14 72 THR A C 7
ATOM 11459 O O . THR A 1 72 ? -3.569 11.401 3.380 1.00 74.11 72 THR A O 7
ATOM 11470 N N . PHE A 1 73 ? -2.948 9.266 3.886 1.00 52.03 73 PHE A N 7
ATOM 11471 C CA . PHE A 1 73 ? -1.499 9.490 3.783 1.00 52.13 73 PHE A CA 7
ATOM 11472 C C . PHE A 1 73 ? -1.118 9.822 2.331 1.00 20.25 73 PHE A C 7
ATOM 11473 O O . PHE A 1 73 ? -0.654 10.926 2.067 1.00 44.45 73 PHE A O 7
ATOM 11490 N N . ILE A 1 74 ? -1.382 8.864 1.408 1.00 65.11 74 ILE A N 7
ATOM 11491 C CA . ILE A 1 74 ? -0.967 8.938 -0.018 1.00 42.42 74 ILE A CA 7
ATOM 11492 C C . ILE A 1 74 ? -1.475 10.226 -0.706 1.00 41.13 74 ILE A C 7
ATOM 11493 O O . ILE A 1 74 ? -0.712 10.881 -1.419 1.00 64.10 74 ILE A O 7
ATOM 11509 N N . THR A 1 75 ? -2.748 10.586 -0.450 1.00 21.12 75 THR A N 7
ATOM 11510 C CA . THR A 1 75 ? -3.385 11.787 -1.024 1.00 30.23 75 THR A CA 7
ATOM 11511 C C . THR A 1 75 ? -2.602 13.074 -0.671 1.00 71.43 75 THR A C 7
ATOM 11512 O O . THR A 1 75 ? -2.198 13.829 -1.566 1.00 22.24 75 THR A O 7
ATOM 11523 N N . GLN A 1 76 ? -2.355 13.276 0.636 1.00 20.51 76 GLN A N 7
ATOM 11524 C CA . GLN A 1 76 ? -1.783 14.531 1.159 1.00 43.13 76 GLN A CA 7
ATOM 11525 C C . GLN A 1 76 ? -0.260 14.616 0.919 1.00 35.31 76 GLN A C 7
ATOM 11526 O O . GLN A 1 76 ? 0.246 15.682 0.551 1.00 65.11 76 GLN A O 7
ATOM 11540 N N . THR A 1 77 ? 0.454 13.488 1.131 1.00 4.45 77 THR A N 7
ATOM 11541 C CA . THR A 1 77 ? 1.922 13.424 0.957 1.00 75.34 77 THR A CA 7
ATOM 11542 C C . THR A 1 77 ? 2.284 13.452 -0.542 1.00 34.53 77 THR A C 7
ATOM 11543 O O . THR A 1 77 ? 1.515 12.967 -1.370 1.00 55.04 77 THR A O 7
ATOM 11554 N N . LYS A 1 78 ? 3.445 14.031 -0.875 1.00 2.12 78 LYS A N 7
ATOM 11555 C CA . LYS A 1 78 ? 3.952 14.095 -2.268 1.00 40.52 78 LYS A CA 7
ATOM 11556 C C . LYS A 1 78 ? 5.132 13.121 -2.461 1.00 53.41 78 LYS A C 7
ATOM 11557 O O . LYS A 1 78 ? 5.856 13.197 -3.472 1.00 51.14 78 LYS A O 7
ATOM 11576 N N . GLU A 1 79 ? 5.297 12.183 -1.490 1.00 73.04 79 GLU A N 7
ATOM 11577 C CA . GLU A 1 79 ? 6.344 11.148 -1.537 1.00 4.43 79 GLU A CA 7
ATOM 11578 C C . GLU A 1 79 ? 6.079 10.178 -2.692 1.00 54.33 79 GLU A C 7
ATOM 11579 O O . GLU A 1 79 ? 5.005 9.574 -2.782 1.00 5.32 79 GLU A O 7
ATOM 11591 N N . ARG A 1 80 ? 7.064 10.077 -3.584 1.00 42.34 80 ARG A N 7
ATOM 11592 C CA . ARG A 1 80 ? 7.025 9.212 -4.764 1.00 44.41 80 ARG A CA 7
ATOM 11593 C C . ARG A 1 80 ? 7.992 8.031 -4.551 1.00 54.40 80 ARG A C 7
ATOM 11594 O O . ARG A 1 80 ? 9.122 8.248 -4.081 1.00 2.22 80 ARG A O 7
ATOM 11615 N N . PRO A 1 81 ? 7.543 6.763 -4.841 1.00 11.42 81 PRO A N 7
ATOM 11616 C CA . PRO A 1 81 ? 8.385 5.546 -4.706 1.00 60.15 81 PRO A CA 7
ATOM 11617 C C . PRO A 1 81 ? 9.655 5.622 -5.593 1.00 74.13 81 PRO A C 7
ATOM 11618 O O . PRO A 1 81 ? 9.564 5.784 -6.816 1.00 3.34 81 PRO A O 7
ATOM 11629 N N . ARG A 1 82 ? 10.818 5.494 -4.945 1.00 3.12 82 ARG A N 7
ATOM 11630 C CA . ARG A 1 82 ? 12.152 5.711 -5.542 1.00 3.02 82 ARG A CA 7
ATOM 11631 C C . ARG A 1 82 ? 13.053 4.517 -5.188 1.00 11.22 82 ARG A C 7
ATOM 11632 O O . ARG A 1 82 ? 12.797 3.830 -4.205 1.00 13.54 82 ARG A O 7
ATOM 11653 N N . LEU A 1 83 ? 14.090 4.261 -6.000 1.00 33.20 83 LEU A N 7
ATOM 11654 C CA . LEU A 1 83 ? 15.044 3.156 -5.775 1.00 12.40 83 LEU A CA 7
ATOM 11655 C C . LEU A 1 83 ? 15.805 3.370 -4.447 1.00 3.51 83 LEU A C 7
ATOM 11656 O O . LEU A 1 83 ? 16.682 4.239 -4.356 1.00 22.02 83 LEU A O 7
ATOM 11672 N N . GLY A 1 84 ? 15.414 2.597 -3.418 1.00 44.45 84 GLY A N 7
ATOM 11673 C CA . GLY A 1 84 ? 16.003 2.687 -2.073 1.00 65.32 84 GLY A CA 7
ATOM 11674 C C . GLY A 1 84 ? 15.142 3.473 -1.086 1.00 71.25 84 GLY A C 7
ATOM 11675 O O . GLY A 1 84 ? 15.421 3.484 0.119 1.00 30.31 84 GLY A O 7
ATOM 11679 N N . LYS A 1 85 ? 14.098 4.145 -1.606 1.00 35.44 85 LYS A N 7
ATOM 11680 C CA . LYS A 1 85 ? 13.129 4.914 -0.801 1.00 50.43 85 LYS A CA 7
ATOM 11681 C C . LYS A 1 85 ? 11.707 4.392 -1.104 1.00 32.41 85 LYS A C 7
ATOM 11682 O O . LYS A 1 85 ? 11.145 4.673 -2.162 1.00 70.31 85 LYS A O 7
ATOM 11701 N N . ALA A 1 86 ? 11.151 3.611 -0.180 1.00 54.44 86 ALA A N 7
ATOM 11702 C CA . ALA A 1 86 ? 9.741 3.179 -0.219 1.00 35.52 86 ALA A CA 7
ATOM 11703 C C . ALA A 1 86 ? 8.860 4.227 0.476 1.00 62.24 86 ALA A C 7
ATOM 11704 O O . ALA A 1 86 ? 9.325 4.907 1.406 1.00 24.23 86 ALA A O 7
ATOM 11711 N N . VAL A 1 87 ? 7.605 4.375 0.020 1.00 4.21 87 VAL A N 7
ATOM 11712 C CA . VAL A 1 87 ? 6.617 5.228 0.696 1.00 71.34 87 VAL A CA 7
ATOM 11713 C C . VAL A 1 87 ? 6.070 4.446 1.905 1.00 70.05 87 VAL A C 7
ATOM 11714 O O . VAL A 1 87 ? 5.104 3.682 1.799 1.00 10.13 87 VAL A O 7
ATOM 11727 N N . SER A 1 88 ? 6.764 4.615 3.041 1.00 41.23 88 SER A N 7
ATOM 11728 C CA . SER A 1 88 ? 6.464 3.916 4.286 1.00 23.12 88 SER A CA 7
ATOM 11729 C C . SER A 1 88 ? 5.268 4.588 4.960 1.00 43.13 88 SER A C 7
ATOM 11730 O O . SER A 1 88 ? 5.420 5.605 5.647 1.00 72.13 88 SER A O 7
ATOM 11738 N N . ILE A 1 89 ? 4.078 4.051 4.668 1.00 1.15 89 ILE A N 7
ATOM 11739 C CA . ILE A 1 89 ? 2.819 4.512 5.260 1.00 34.32 89 ILE A CA 7
ATOM 11740 C C . ILE A 1 89 ? 2.707 3.957 6.691 1.00 5.53 89 ILE A C 7
ATOM 11741 O O . ILE A 1 89 ? 2.567 2.739 6.851 1.00 30.13 89 ILE A O 7
ATOM 11757 N N . PRO A 1 90 ? 2.799 4.813 7.750 1.00 74.45 90 PRO A N 7
ATOM 11758 C CA . PRO A 1 90 ? 2.592 4.351 9.122 1.00 43.15 90 PRO A CA 7
ATOM 11759 C C . PRO A 1 90 ? 1.091 4.130 9.382 1.00 13.03 90 PRO A C 7
ATOM 11760 O O . PRO A 1 90 ? 0.299 5.086 9.358 1.00 22.14 90 PRO A O 7
ATOM 11771 N N . LEU A 1 91 ? 0.695 2.859 9.585 1.00 75.42 91 LEU A N 7
ATOM 11772 C CA . LEU A 1 91 ? -0.695 2.526 9.891 1.00 62.10 91 LEU A CA 7
ATOM 11773 C C . LEU A 1 91 ? -0.959 2.864 11.361 1.00 44.13 91 LEU A C 7
ATOM 11774 O O . LEU A 1 91 ? -0.679 2.063 12.264 1.00 32.22 91 LEU A O 7
ATOM 11790 N N . ASP A 1 92 ? -1.416 4.107 11.571 1.00 61.30 92 ASP A N 7
ATOM 11791 C CA . ASP A 1 92 ? -1.732 4.642 12.898 1.00 32.15 92 ASP A CA 7
ATOM 11792 C C . ASP A 1 92 ? -2.996 3.946 13.420 1.00 42.25 92 ASP A C 7
ATOM 11793 O O . ASP A 1 92 ? -4.115 4.250 12.998 1.00 71.11 92 ASP A O 7
ATOM 11802 N N . LEU A 1 93 ? -2.778 2.958 14.289 1.00 25.34 93 LEU A N 7
ATOM 11803 C CA . LEU A 1 93 ? -3.832 2.081 14.808 1.00 74.34 93 LEU A CA 7
ATOM 11804 C C . LEU A 1 93 ? -3.845 2.090 16.338 1.00 63.03 93 LEU A C 7
ATOM 11805 O O . LEU A 1 93 ? -4.487 1.233 16.942 1.00 4.30 93 LEU A O 7
ATOM 11821 N N . GLY A 1 94 ? -3.169 3.082 16.953 1.00 24.11 94 GLY A N 7
ATOM 11822 C CA . GLY A 1 94 ? -3.039 3.144 18.409 1.00 21.35 94 GLY A CA 7
ATOM 11823 C C . GLY A 1 94 ? -4.385 3.362 19.077 1.00 62.03 94 GLY A C 7
ATOM 11824 O O . GLY A 1 94 ? -4.836 2.532 19.872 1.00 33.23 94 GLY A O 7
ATOM 11828 N N . GLU A 1 95 ? -5.042 4.469 18.713 1.00 4.35 95 GLU A N 7
ATOM 11829 C CA . GLU A 1 95 ? -6.394 4.792 19.187 1.00 23.42 95 GLU A CA 7
ATOM 11830 C C . GLU A 1 95 ? -7.456 4.170 18.243 1.00 22.43 95 GLU A C 7
ATOM 11831 O O . GLU A 1 95 ? -8.591 3.926 18.660 1.00 22.02 95 GLU A O 7
ATOM 11843 N N . ARG A 1 96 ? -7.062 3.902 16.966 1.00 52.42 96 ARG A N 7
ATOM 11844 C CA . ARG A 1 96 ? -7.947 3.252 15.967 1.00 32.04 96 ARG A CA 7
ATOM 11845 C C . ARG A 1 96 ? -8.193 1.765 16.285 1.00 72.21 96 ARG A C 7
ATOM 11846 O O . ARG A 1 96 ? -9.076 1.138 15.687 1.00 20.24 96 ARG A O 7
ATOM 11867 N N . ALA A 1 97 ? -7.392 1.203 17.214 1.00 2.02 97 ALA A N 7
ATOM 11868 C CA . ALA A 1 97 ? -7.599 -0.160 17.731 1.00 31.43 97 ALA A CA 7
ATOM 11869 C C . ALA A 1 97 ? -8.949 -0.267 18.460 1.00 21.31 97 ALA A C 7
ATOM 11870 O O . ALA A 1 97 ? -9.612 -1.304 18.417 1.00 34.44 97 ALA A O 7
ATOM 11877 N N . SER A 1 98 ? -9.367 0.841 19.087 1.00 41.32 98 SER A N 7
ATOM 11878 C CA . SER A 1 98 ? -10.630 0.916 19.830 1.00 43.41 98 SER A CA 7
ATOM 11879 C C . SER A 1 98 ? -11.846 1.130 18.886 1.00 43.32 98 SER A C 7
ATOM 11880 O O . SER A 1 98 ? -12.997 1.031 19.333 1.00 75.31 98 SER A O 7
ATOM 11888 N N . GLU A 1 99 ? -11.588 1.415 17.582 1.00 62.44 99 GLU A N 7
ATOM 11889 C CA . GLU A 1 99 ? -12.661 1.626 16.583 1.00 13.55 99 GLU A CA 7
ATOM 11890 C C . GLU A 1 99 ? -13.258 0.293 16.104 1.00 35.44 99 GLU A C 7
ATOM 11891 O O . GLU A 1 99 ? -14.456 0.222 15.830 1.00 14.43 99 GLU A O 7
ATOM 11903 N N . TRP A 1 100 ? -12.420 -0.753 15.975 1.00 43.02 100 TRP A N 7
ATOM 11904 C CA . TRP A 1 100 ? -12.885 -2.088 15.525 1.00 34.30 100 TRP A CA 7
ATOM 11905 C C . TRP A 1 100 ? -13.169 -3.011 16.733 1.00 54.21 100 TRP A C 7
ATOM 11906 O O . TRP A 1 100 ? -13.652 -4.133 16.559 1.00 33.12 100 TRP A O 7
ATOM 11927 N N . ILE A 1 101 ? -12.837 -2.546 17.956 1.00 74.20 101 ILE A N 7
ATOM 11928 C CA . ILE A 1 101 ? -13.378 -3.127 19.202 1.00 20.43 101 ILE A CA 7
ATOM 11929 C C . ILE A 1 101 ? -14.676 -2.355 19.523 1.00 14.11 101 ILE A C 7
ATOM 11930 O O . ILE A 1 101 ? -14.629 -1.194 19.937 1.00 1.03 101 ILE A O 7
ATOM 11946 N N . ILE A 1 102 ? -15.828 -2.979 19.233 1.00 42.15 102 ILE A N 7
ATOM 11947 C CA . ILE A 1 102 ? -17.157 -2.402 19.514 1.00 14.32 102 ILE A CA 7
ATOM 11948 C C . ILE A 1 102 ? -17.755 -3.093 20.753 1.00 64.03 102 ILE A C 7
ATOM 11949 O O . ILE A 1 102 ? -18.240 -4.230 20.673 1.00 11.54 102 ILE A O 7
ATOM 11965 N N . LEU A 1 103 ? -17.654 -2.417 21.908 1.00 61.55 103 LEU A N 7
ATOM 11966 C CA . LEU A 1 103 ? -18.197 -2.901 23.192 1.00 43.24 103 LEU A CA 7
ATOM 11967 C C . LEU A 1 103 ? -19.284 -1.943 23.699 1.00 43.43 103 LEU A C 7
ATOM 11968 O O . LEU A 1 103 ? -19.244 -0.737 23.425 1.00 71.21 103 LEU A O 7
ATOM 11984 N N . GLU A 1 104 ? -20.249 -2.504 24.443 1.00 63.30 104 GLU A N 7
ATOM 11985 C CA . GLU A 1 104 ? -21.394 -1.779 25.022 1.00 70.53 104 GLU A CA 7
ATOM 11986 C C . GLU A 1 104 ? -21.555 -2.190 26.512 1.00 32.50 104 GLU A C 7
ATOM 11987 O O . GLU A 1 104 ? -21.242 -1.374 27.404 1.00 51.23 104 GLU A O 7
ATOM 11999 N N . MET A 1 1 ? -11.553 -0.766 1.435 1.00 53.23 1 MET A N 8
ATOM 12000 C CA . MET A 1 1 ? -10.493 -0.873 0.421 1.00 43.54 1 MET A CA 8
ATOM 12001 C C . MET A 1 1 ? -10.568 -2.245 -0.267 1.00 73.12 1 MET A C 8
ATOM 12002 O O . MET A 1 1 ? -10.472 -3.284 0.397 1.00 15.31 1 MET A O 8
ATOM 12018 N N . THR A 1 2 ? -10.758 -2.236 -1.591 1.00 63.21 2 THR A N 8
ATOM 12019 C CA . THR A 1 2 ? -10.619 -3.430 -2.444 1.00 73.54 2 THR A CA 8
ATOM 12020 C C . THR A 1 2 ? -9.247 -3.368 -3.135 1.00 54.32 2 THR A C 8
ATOM 12021 O O . THR A 1 2 ? -8.596 -2.310 -3.126 1.00 43.52 2 THR A O 8
ATOM 12032 N N . GLY A 1 3 ? -8.795 -4.504 -3.702 1.00 45.13 3 GLY A N 8
ATOM 12033 C CA . GLY A 1 3 ? -7.567 -4.545 -4.506 1.00 14.30 3 GLY A CA 8
ATOM 12034 C C . GLY A 1 3 ? -7.626 -3.625 -5.717 1.00 64.31 3 GLY A C 8
ATOM 12035 O O . GLY A 1 3 ? -6.594 -3.099 -6.170 1.00 60.03 3 GLY A O 8
ATOM 12039 N N . GLN A 1 4 ? -8.857 -3.454 -6.239 1.00 61.03 4 GLN A N 8
ATOM 12040 C CA . GLN A 1 4 ? -9.169 -2.489 -7.295 1.00 63.33 4 GLN A CA 8
ATOM 12041 C C . GLN A 1 4 ? -8.829 -1.059 -6.838 1.00 4.04 4 GLN A C 8
ATOM 12042 O O . GLN A 1 4 ? -8.029 -0.393 -7.482 1.00 44.22 4 GLN A O 8
ATOM 12056 N N . GLU A 1 5 ? -9.416 -0.636 -5.693 1.00 11.51 5 GLU A N 8
ATOM 12057 C CA . GLU A 1 5 ? -9.268 0.738 -5.151 1.00 21.34 5 GLU A CA 8
ATOM 12058 C C . GLU A 1 5 ? -7.820 1.047 -4.778 1.00 71.31 5 GLU A C 8
ATOM 12059 O O . GLU A 1 5 ? -7.372 2.184 -4.919 1.00 41.43 5 GLU A O 8
ATOM 12071 N N . LEU A 1 6 ? -7.100 0.014 -4.303 1.00 33.34 6 LEU A N 8
ATOM 12072 C CA . LEU A 1 6 ? -5.689 0.128 -3.921 1.00 73.43 6 LEU A CA 8
ATOM 12073 C C . LEU A 1 6 ? -4.832 0.431 -5.167 1.00 64.44 6 LEU A C 8
ATOM 12074 O O . LEU A 1 6 ? -3.983 1.317 -5.135 1.00 4.23 6 LEU A O 8
ATOM 12090 N N . ARG A 1 7 ? -5.117 -0.290 -6.276 1.00 53.14 7 ARG A N 8
ATOM 12091 C CA . ARG A 1 7 ? -4.456 -0.066 -7.580 1.00 32.33 7 ARG A CA 8
ATOM 12092 C C . ARG A 1 7 ? -4.827 1.321 -8.137 1.00 23.12 7 ARG A C 8
ATOM 12093 O O . ARG A 1 7 ? -3.966 2.049 -8.627 1.00 75.45 7 ARG A O 8
ATOM 12114 N N . GLN A 1 8 ? -6.119 1.681 -7.990 1.00 42.50 8 GLN A N 8
ATOM 12115 C CA . GLN A 1 8 ? -6.671 2.964 -8.465 1.00 13.14 8 GLN A CA 8
ATOM 12116 C C . GLN A 1 8 ? -6.135 4.142 -7.634 1.00 55.43 8 GLN A C 8
ATOM 12117 O O . GLN A 1 8 ? -6.154 5.266 -8.100 1.00 64.23 8 GLN A O 8
ATOM 12131 N N . LEU A 1 9 ? -5.671 3.868 -6.404 1.00 53.41 9 LEU A N 8
ATOM 12132 C CA . LEU A 1 9 ? -5.092 4.897 -5.518 1.00 61.15 9 LEU A CA 8
ATOM 12133 C C . LEU A 1 9 ? -3.659 5.230 -5.976 1.00 12.53 9 LEU A C 8
ATOM 12134 O O . LEU A 1 9 ? -3.243 6.387 -5.950 1.00 22.53 9 LEU A O 8
ATOM 12150 N N . LEU A 1 10 ? -2.934 4.190 -6.432 1.00 61.11 10 LEU A N 8
ATOM 12151 C CA . LEU A 1 10 ? -1.550 4.311 -6.930 1.00 31.42 10 LEU A CA 8
ATOM 12152 C C . LEU A 1 10 ? -1.536 4.922 -8.360 1.00 63.45 10 LEU A C 8
ATOM 12153 O O . LEU A 1 10 ? -0.621 5.672 -8.719 1.00 75.22 10 LEU A O 8
ATOM 12169 N N . LEU A 1 11 ? -2.579 4.592 -9.152 1.00 32.13 11 LEU A N 8
ATOM 12170 C CA . LEU A 1 11 ? -2.755 5.087 -10.538 1.00 20.33 11 LEU A CA 8
ATOM 12171 C C . LEU A 1 11 ? -3.256 6.543 -10.556 1.00 34.23 11 LEU A C 8
ATOM 12172 O O . LEU A 1 11 ? -2.775 7.363 -11.341 1.00 4.44 11 LEU A O 8
ATOM 12188 N N . ASP A 1 12 ? -4.238 6.852 -9.694 1.00 11.31 12 ASP A N 8
ATOM 12189 C CA . ASP A 1 12 ? -4.808 8.220 -9.591 1.00 12.33 12 ASP A CA 8
ATOM 12190 C C . ASP A 1 12 ? -3.758 9.210 -9.052 1.00 34.34 12 ASP A C 8
ATOM 12191 O O . ASP A 1 12 ? -3.720 10.377 -9.465 1.00 71.45 12 ASP A O 8
ATOM 12200 N N . LYS A 1 13 ? -2.891 8.721 -8.145 1.00 73.33 13 LYS A N 8
ATOM 12201 C CA . LYS A 1 13 ? -1.849 9.544 -7.514 1.00 40.45 13 LYS A CA 8
ATOM 12202 C C . LYS A 1 13 ? -0.617 9.678 -8.434 1.00 73.20 13 LYS A C 8
ATOM 12203 O O . LYS A 1 13 ? -0.336 10.765 -8.945 1.00 74.34 13 LYS A O 8
ATOM 12222 N N . TRP A 1 14 ? 0.087 8.560 -8.669 1.00 35.44 14 TRP A N 8
ATOM 12223 C CA . TRP A 1 14 ? 1.416 8.564 -9.332 1.00 73.01 14 TRP A CA 8
ATOM 12224 C C . TRP A 1 14 ? 1.352 8.127 -10.810 1.00 23.54 14 TRP A C 8
ATOM 12225 O O . TRP A 1 14 ? 2.341 8.274 -11.536 1.00 64.44 14 TRP A O 8
ATOM 12246 N N . GLY A 1 15 ? 0.203 7.571 -11.243 1.00 33.12 15 GLY A N 8
ATOM 12247 C CA . GLY A 1 15 ? 0.033 7.104 -12.633 1.00 3.53 15 GLY A CA 8
ATOM 12248 C C . GLY A 1 15 ? 0.529 5.677 -12.867 1.00 50.14 15 GLY A C 8
ATOM 12249 O O . GLY A 1 15 ? 0.403 5.145 -13.979 1.00 43.11 15 GLY A O 8
ATOM 12253 N N . TYR A 1 16 ? 1.076 5.050 -11.816 1.00 53.04 16 TYR A N 8
ATOM 12254 C CA . TYR A 1 16 ? 1.717 3.725 -11.888 1.00 73.10 16 TYR A CA 8
ATOM 12255 C C . TYR A 1 16 ? 1.194 2.839 -10.752 1.00 10.52 16 TYR A C 8
ATOM 12256 O O . TYR A 1 16 ? 1.087 3.290 -9.612 1.00 44.33 16 TYR A O 8
ATOM 12274 N N . SER A 1 17 ? 0.851 1.589 -11.081 1.00 73.52 17 SER A N 8
ATOM 12275 C CA . SER A 1 17 ? 0.365 0.609 -10.109 1.00 2.31 17 SER A CA 8
ATOM 12276 C C . SER A 1 17 ? 1.563 -0.102 -9.445 1.00 52.12 17 SER A C 8
ATOM 12277 O O . SER A 1 17 ? 2.094 -1.080 -9.987 1.00 44.12 17 SER A O 8
ATOM 12285 N N . TYR A 1 18 ? 1.997 0.419 -8.283 1.00 12.15 18 TYR A N 8
ATOM 12286 C CA . TYR A 1 18 ? 3.183 -0.087 -7.558 1.00 54.10 18 TYR A CA 8
ATOM 12287 C C . TYR A 1 18 ? 2.864 -1.310 -6.690 1.00 13.13 18 TYR A C 8
ATOM 12288 O O . TYR A 1 18 ? 1.711 -1.564 -6.335 1.00 44.35 18 TYR A O 8
ATOM 12306 N N . ASP A 1 19 ? 3.920 -2.042 -6.350 1.00 14.54 19 ASP A N 8
ATOM 12307 C CA . ASP A 1 19 ? 3.877 -3.114 -5.355 1.00 41.52 19 ASP A CA 8
ATOM 12308 C C . ASP A 1 19 ? 3.841 -2.477 -3.964 1.00 42.50 19 ASP A C 8
ATOM 12309 O O . ASP A 1 19 ? 4.490 -1.459 -3.734 1.00 44.11 19 ASP A O 8
ATOM 12318 N N . VAL A 1 20 ? 3.051 -3.051 -3.057 1.00 52.24 20 VAL A N 8
ATOM 12319 C CA . VAL A 1 20 ? 2.932 -2.563 -1.673 1.00 14.33 20 VAL A CA 8
ATOM 12320 C C . VAL A 1 20 ? 3.150 -3.748 -0.717 1.00 44.01 20 VAL A C 8
ATOM 12321 O O . VAL A 1 20 ? 2.483 -4.781 -0.834 1.00 63.53 20 VAL A O 8
ATOM 12334 N N . GLN A 1 21 ? 4.099 -3.608 0.220 1.00 64.35 21 GLN A N 8
ATOM 12335 C CA . GLN A 1 21 ? 4.465 -4.688 1.165 1.00 64.32 21 GLN A CA 8
ATOM 12336 C C . GLN A 1 21 ? 4.156 -4.254 2.601 1.00 4.11 21 GLN A C 8
ATOM 12337 O O . GLN A 1 21 ? 4.215 -3.063 2.925 1.00 31.20 21 GLN A O 8
ATOM 12351 N N . PHE A 1 22 ? 3.803 -5.224 3.452 1.00 25.03 22 PHE A N 8
ATOM 12352 C CA . PHE A 1 22 ? 3.608 -4.985 4.883 1.00 45.14 22 PHE A CA 8
ATOM 12353 C C . PHE A 1 22 ? 4.944 -5.100 5.612 1.00 72.44 22 PHE A C 8
ATOM 12354 O O . PHE A 1 22 ? 5.610 -6.147 5.557 1.00 50.34 22 PHE A O 8
ATOM 12371 N N . ARG A 1 23 ? 5.332 -4.014 6.288 1.00 21.44 23 ARG A N 8
ATOM 12372 C CA . ARG A 1 23 ? 6.527 -3.985 7.118 1.00 13.25 23 ARG A CA 8
ATOM 12373 C C . ARG A 1 23 ? 6.103 -4.165 8.581 1.00 71.52 23 ARG A C 8
ATOM 12374 O O . ARG A 1 23 ? 5.434 -3.306 9.160 1.00 23.52 23 ARG A O 8
ATOM 12395 N N . ARG A 1 24 ? 6.472 -5.315 9.141 1.00 13.41 24 ARG A N 8
ATOM 12396 C CA . ARG A 1 24 ? 6.137 -5.706 10.511 1.00 61.00 24 ARG A CA 8
ATOM 12397 C C . ARG A 1 24 ? 7.405 -5.560 11.357 1.00 32.42 24 ARG A C 8
ATOM 12398 O O . ARG A 1 24 ? 8.268 -6.449 11.350 1.00 52.23 24 ARG A O 8
ATOM 12419 N N . THR A 1 25 ? 7.539 -4.416 12.031 1.00 4.01 25 THR A N 8
ATOM 12420 C CA . THR A 1 25 ? 8.712 -4.115 12.870 1.00 74.44 25 THR A CA 8
ATOM 12421 C C . THR A 1 25 ? 8.269 -3.385 14.143 1.00 51.15 25 THR A C 8
ATOM 12422 O O . THR A 1 25 ? 7.360 -2.544 14.102 1.00 20.21 25 THR A O 8
ATOM 12433 N N . GLN A 1 26 ? 8.907 -3.769 15.276 1.00 43.22 26 GLN A N 8
ATOM 12434 C CA . GLN A 1 26 ? 8.643 -3.225 16.627 1.00 63.01 26 GLN A CA 8
ATOM 12435 C C . GLN A 1 26 ? 7.203 -3.543 17.086 1.00 31.32 26 GLN A C 8
ATOM 12436 O O . GLN A 1 26 ? 6.621 -2.810 17.899 1.00 4.32 26 GLN A O 8
ATOM 12450 N N . GLY A 1 27 ? 6.652 -4.662 16.562 1.00 12.10 27 GLY A N 8
ATOM 12451 C CA . GLY A 1 27 ? 5.276 -5.086 16.844 1.00 65.23 27 GLY A CA 8
ATOM 12452 C C . GLY A 1 27 ? 4.224 -4.344 16.020 1.00 74.14 27 GLY A C 8
ATOM 12453 O O . GLY A 1 27 ? 3.035 -4.677 16.088 1.00 64.33 27 GLY A O 8
ATOM 12457 N N . LYS A 1 28 ? 4.674 -3.369 15.211 1.00 45.11 28 LYS A N 8
ATOM 12458 C CA . LYS A 1 28 ? 3.806 -2.426 14.486 1.00 54.20 28 LYS A CA 8
ATOM 12459 C C . LYS A 1 28 ? 3.660 -2.841 13.021 1.00 42.43 28 LYS A C 8
ATOM 12460 O O . LYS A 1 28 ? 4.473 -3.624 12.505 1.00 54.32 28 LYS A O 8
ATOM 12479 N N . ILE A 1 29 ? 2.638 -2.284 12.348 1.00 64.14 29 ILE A N 8
ATOM 12480 C CA . ILE A 1 29 ? 2.364 -2.560 10.931 1.00 44.05 29 ILE A CA 8
ATOM 12481 C C . ILE A 1 29 ? 2.511 -1.262 10.101 1.00 24.32 29 ILE A C 8
ATOM 12482 O O . ILE A 1 29 ? 2.045 -0.183 10.494 1.00 53.31 29 ILE A O 8
ATOM 12498 N N . PHE A 1 30 ? 3.228 -1.387 8.978 1.00 41.42 30 PHE A N 8
ATOM 12499 C CA . PHE A 1 30 ? 3.461 -0.311 8.005 1.00 75.25 30 PHE A CA 8
ATOM 12500 C C . PHE A 1 30 ? 3.129 -0.850 6.609 1.00 51.02 30 PHE A C 8
ATOM 12501 O O . PHE A 1 30 ? 3.046 -2.072 6.420 1.00 12.52 30 PHE A O 8
ATOM 12518 N N . LEU A 1 31 ? 2.949 0.050 5.635 1.00 4.11 31 LEU A N 8
ATOM 12519 C CA . LEU A 1 31 ? 2.728 -0.328 4.230 1.00 54.04 31 LEU A CA 8
ATOM 12520 C C . LEU A 1 31 ? 3.722 0.432 3.339 1.00 23.24 31 LEU A C 8
ATOM 12521 O O . LEU A 1 31 ? 3.513 1.606 3.023 1.00 2.03 31 LEU A O 8
ATOM 12537 N N . GLN A 1 32 ? 4.823 -0.233 2.966 1.00 52.33 32 GLN A N 8
ATOM 12538 C CA . GLN A 1 32 ? 5.878 0.364 2.138 1.00 4.45 32 GLN A CA 8
ATOM 12539 C C . GLN A 1 32 ? 5.556 0.183 0.648 1.00 61.44 32 GLN A C 8
ATOM 12540 O O . GLN A 1 32 ? 5.650 -0.932 0.108 1.00 50.15 32 GLN A O 8
ATOM 12554 N N . VAL A 1 33 ? 5.130 1.287 0.010 1.00 64.35 33 VAL A N 8
ATOM 12555 C CA . VAL A 1 33 ? 4.903 1.355 -1.437 1.00 43.44 33 VAL A CA 8
ATOM 12556 C C . VAL A 1 33 ? 6.265 1.263 -2.159 1.00 45.24 33 VAL A C 8
ATOM 12557 O O . VAL A 1 33 ? 7.050 2.220 -2.139 1.00 42.35 33 VAL A O 8
ATOM 12570 N N . MET A 1 34 ? 6.550 0.080 -2.718 1.00 25.13 34 MET A N 8
ATOM 12571 C CA . MET A 1 34 ? 7.766 -0.191 -3.512 1.00 61.33 34 MET A CA 8
ATOM 12572 C C . MET A 1 34 ? 7.796 0.648 -4.803 1.00 31.34 34 MET A C 8
ATOM 12573 O O . MET A 1 34 ? 6.758 1.063 -5.317 1.00 54.31 34 MET A O 8
ATOM 12587 N N . TRP A 1 35 ? 9.011 0.863 -5.319 1.00 54.01 35 TRP A N 8
ATOM 12588 C CA . TRP A 1 35 ? 9.251 1.592 -6.582 1.00 74.15 35 TRP A CA 8
ATOM 12589 C C . TRP A 1 35 ? 8.947 0.716 -7.809 1.00 73.21 35 TRP A C 8
ATOM 12590 O O . TRP A 1 35 ? 8.846 1.221 -8.935 1.00 45.32 35 TRP A O 8
ATOM 12611 N N . LYS A 1 36 ? 8.811 -0.599 -7.578 1.00 5.45 36 LYS A N 8
ATOM 12612 C CA . LYS A 1 36 ? 8.506 -1.565 -8.628 1.00 51.12 36 LYS A CA 8
ATOM 12613 C C . LYS A 1 36 ? 7.017 -1.505 -8.962 1.00 1.51 36 LYS A C 8
ATOM 12614 O O . LYS A 1 36 ? 6.183 -1.869 -8.137 1.00 43.23 36 LYS A O 8
ATOM 12633 N N . TYR A 1 37 ? 6.695 -0.994 -10.149 1.00 51.32 37 TYR A N 8
ATOM 12634 C CA . TYR A 1 37 ? 5.320 -0.992 -10.674 1.00 25.41 37 TYR A CA 8
ATOM 12635 C C . TYR A 1 37 ? 5.137 -2.134 -11.687 1.00 31.10 37 TYR A C 8
ATOM 12636 O O . TYR A 1 37 ? 6.120 -2.632 -12.242 1.00 1.33 37 TYR A O 8
ATOM 12654 N N . LEU A 1 38 ? 3.871 -2.544 -11.910 1.00 14.20 38 LEU A N 8
ATOM 12655 C CA . LEU A 1 38 ? 3.516 -3.743 -12.711 1.00 34.33 38 LEU A CA 8
ATOM 12656 C C . LEU A 1 38 ? 3.976 -3.629 -14.186 1.00 24.42 38 LEU A C 8
ATOM 12657 O O . LEU A 1 38 ? 4.225 -4.646 -14.844 1.00 24.14 38 LEU A O 8
ATOM 12673 N N . GLU A 1 39 ? 4.088 -2.389 -14.690 1.00 54.33 39 GLU A N 8
ATOM 12674 C CA . GLU A 1 39 ? 4.533 -2.109 -16.075 1.00 24.32 39 GLU A CA 8
ATOM 12675 C C . GLU A 1 39 ? 6.012 -2.551 -16.302 1.00 4.44 39 GLU A C 8
ATOM 12676 O O . GLU A 1 39 ? 6.418 -2.831 -17.438 1.00 43.31 39 GLU A O 8
ATOM 12688 N N . GLN A 1 40 ? 6.798 -2.631 -15.201 1.00 63.35 40 GLN A N 8
ATOM 12689 C CA . GLN A 1 40 ? 8.177 -3.180 -15.221 1.00 2.42 40 GLN A CA 8
ATOM 12690 C C . GLN A 1 40 ? 8.150 -4.688 -15.526 1.00 22.53 40 GLN A C 8
ATOM 12691 O O . GLN A 1 40 ? 7.426 -5.438 -14.871 1.00 24.42 40 GLN A O 8
ATOM 12705 N N . ALA A 1 41 ? 8.960 -5.117 -16.507 1.00 24.03 41 ALA A N 8
ATOM 12706 C CA . ALA A 1 41 ? 9.120 -6.538 -16.884 1.00 71.45 41 ALA A CA 8
ATOM 12707 C C . ALA A 1 41 ? 9.884 -7.334 -15.800 1.00 44.24 41 ALA A C 8
ATOM 12708 O O . ALA A 1 41 ? 9.838 -8.570 -15.768 1.00 20.21 41 ALA A O 8
ATOM 12715 N N . SER A 1 42 ? 10.579 -6.596 -14.914 1.00 11.20 42 SER A N 8
ATOM 12716 C CA . SER A 1 42 ? 11.336 -7.158 -13.778 1.00 63.53 42 SER A CA 8
ATOM 12717 C C . SER A 1 42 ? 10.439 -7.377 -12.544 1.00 53.42 42 SER A C 8
ATOM 12718 O O . SER A 1 42 ? 10.941 -7.726 -11.472 1.00 3.13 42 SER A O 8
ATOM 12726 N N . PHE A 1 43 ? 9.118 -7.149 -12.691 1.00 74.02 43 PHE A N 8
ATOM 12727 C CA . PHE A 1 43 ? 8.155 -7.296 -11.589 1.00 41.42 43 PHE A CA 8
ATOM 12728 C C . PHE A 1 43 ? 8.016 -8.797 -11.202 1.00 64.15 43 PHE A C 8
ATOM 12729 O O . PHE A 1 43 ? 7.671 -9.614 -12.061 1.00 3.35 43 PHE A O 8
ATOM 12746 N N . PRO A 1 44 ? 8.260 -9.174 -9.901 1.00 64.43 44 PRO A N 8
ATOM 12747 C CA . PRO A 1 44 ? 8.385 -10.601 -9.476 1.00 45.35 44 PRO A CA 8
ATOM 12748 C C . PRO A 1 44 ? 7.042 -11.379 -9.411 1.00 43.21 44 PRO A C 8
ATOM 12749 O O . PRO A 1 44 ? 7.023 -12.548 -9.008 1.00 33.24 44 PRO A O 8
ATOM 12760 N N . MET A 1 45 ? 5.929 -10.723 -9.797 1.00 63.11 45 MET A N 8
ATOM 12761 C CA . MET A 1 45 ? 4.586 -11.346 -9.883 1.00 44.31 45 MET A CA 8
ATOM 12762 C C . MET A 1 45 ? 3.955 -11.047 -11.259 1.00 40.54 45 MET A C 8
ATOM 12763 O O . MET A 1 45 ? 4.333 -10.076 -11.930 1.00 2.24 45 MET A O 8
ATOM 12777 N N . ASN A 1 46 ? 2.999 -11.894 -11.671 1.00 2.42 46 ASN A N 8
ATOM 12778 C CA . ASN A 1 46 ? 2.158 -11.664 -12.866 1.00 11.50 46 ASN A CA 8
ATOM 12779 C C . ASN A 1 46 ? 1.027 -10.675 -12.528 1.00 43.34 46 ASN A C 8
ATOM 12780 O O . ASN A 1 46 ? 0.900 -10.263 -11.379 1.00 70.34 46 ASN A O 8
ATOM 12791 N N . GLU A 1 47 ? 0.206 -10.318 -13.534 1.00 61.24 47 GLU A N 8
ATOM 12792 C CA . GLU A 1 47 ? -0.891 -9.337 -13.373 1.00 70.41 47 GLU A CA 8
ATOM 12793 C C . GLU A 1 47 ? -1.977 -9.848 -12.401 1.00 51.32 47 GLU A C 8
ATOM 12794 O O . GLU A 1 47 ? -2.487 -9.083 -11.577 1.00 62.12 47 GLU A O 8
ATOM 12806 N N . THR A 1 48 ? -2.317 -11.151 -12.513 1.00 74.23 48 THR A N 8
ATOM 12807 C CA . THR A 1 48 ? -3.322 -11.793 -11.644 1.00 61.01 48 THR A CA 8
ATOM 12808 C C . THR A 1 48 ? -2.764 -11.986 -10.212 1.00 13.22 48 THR A C 8
ATOM 12809 O O . THR A 1 48 ? -3.470 -11.723 -9.239 1.00 52.42 48 THR A O 8
ATOM 12820 N N . GLU A 1 49 ? -1.478 -12.412 -10.103 1.00 32.50 49 GLU A N 8
ATOM 12821 C CA . GLU A 1 49 ? -0.785 -12.567 -8.797 1.00 73.20 49 GLU A CA 8
ATOM 12822 C C . GLU A 1 49 ? -0.669 -11.213 -8.074 1.00 34.43 49 GLU A C 8
ATOM 12823 O O . GLU A 1 49 ? -0.771 -11.141 -6.847 1.00 42.43 49 GLU A O 8
ATOM 12835 N N . TYR A 1 50 ? -0.449 -10.150 -8.872 1.00 12.43 50 TYR A N 8
ATOM 12836 C CA . TYR A 1 50 ? -0.330 -8.767 -8.388 1.00 72.11 50 TYR A CA 8
ATOM 12837 C C . TYR A 1 50 ? -1.679 -8.261 -7.856 1.00 33.41 50 TYR A C 8
ATOM 12838 O O . TYR A 1 50 ? -1.714 -7.574 -6.841 1.00 73.02 50 TYR A O 8
ATOM 12856 N N . GLN A 1 51 ? -2.782 -8.604 -8.543 1.00 62.31 51 GLN A N 8
ATOM 12857 C CA . GLN A 1 51 ? -4.129 -8.142 -8.153 1.00 60.41 51 GLN A CA 8
ATOM 12858 C C . GLN A 1 51 ? -4.650 -8.947 -6.930 1.00 34.32 51 GLN A C 8
ATOM 12859 O O . GLN A 1 51 ? -5.377 -8.413 -6.093 1.00 25.45 51 GLN A O 8
ATOM 12873 N N . GLU A 1 52 ? -4.232 -10.223 -6.827 1.00 33.35 52 GLU A N 8
ATOM 12874 C CA . GLU A 1 52 ? -4.451 -11.053 -5.617 1.00 52.33 52 GLU A CA 8
ATOM 12875 C C . GLU A 1 52 ? -3.646 -10.494 -4.430 1.00 41.11 52 GLU A C 8
ATOM 12876 O O . GLU A 1 52 ? -4.090 -10.556 -3.279 1.00 33.15 52 GLU A O 8
ATOM 12888 N N . HIS A 1 53 ? -2.447 -9.969 -4.746 1.00 23.25 53 HIS A N 8
ATOM 12889 C CA . HIS A 1 53 ? -1.555 -9.323 -3.776 1.00 31.14 53 HIS A CA 8
ATOM 12890 C C . HIS A 1 53 ? -2.202 -8.036 -3.245 1.00 50.33 53 HIS A C 8
ATOM 12891 O O . HIS A 1 53 ? -2.221 -7.808 -2.042 1.00 40.01 53 HIS A O 8
ATOM 12906 N N . LEU A 1 54 ? -2.740 -7.224 -4.174 1.00 30.41 54 LEU A N 8
ATOM 12907 C CA . LEU A 1 54 ? -3.426 -5.959 -3.863 1.00 61.12 54 LEU A CA 8
ATOM 12908 C C . LEU A 1 54 ? -4.640 -6.204 -2.971 1.00 4.13 54 LEU A C 8
ATOM 12909 O O . LEU A 1 54 ? -4.848 -5.492 -2.005 1.00 13.34 54 LEU A O 8
ATOM 12925 N N . ASP A 1 55 ? -5.443 -7.212 -3.346 1.00 43.13 55 ASP A N 8
ATOM 12926 C CA . ASP A 1 55 ? -6.709 -7.533 -2.666 1.00 13.12 55 ASP A CA 8
ATOM 12927 C C . ASP A 1 55 ? -6.460 -8.137 -1.277 1.00 55.42 55 ASP A C 8
ATOM 12928 O O . ASP A 1 55 ? -7.254 -7.919 -0.358 1.00 73.53 55 ASP A O 8
ATOM 12937 N N . SER A 1 56 ? -5.352 -8.888 -1.139 1.00 25.24 56 SER A N 8
ATOM 12938 C CA . SER A 1 56 ? -4.912 -9.440 0.152 1.00 54.24 56 SER A CA 8
ATOM 12939 C C . SER A 1 56 ? -4.460 -8.309 1.085 1.00 10.53 56 SER A C 8
ATOM 12940 O O . SER A 1 56 ? -4.864 -8.265 2.253 1.00 73.40 56 SER A O 8
ATOM 12948 N N . VAL A 1 57 ? -3.643 -7.388 0.533 1.00 52.31 57 VAL A N 8
ATOM 12949 C CA . VAL A 1 57 ? -3.174 -6.191 1.243 1.00 51.12 57 VAL A CA 8
ATOM 12950 C C . VAL A 1 57 ? -4.377 -5.335 1.676 1.00 3.44 57 VAL A C 8
ATOM 12951 O O . VAL A 1 57 ? -4.476 -4.950 2.832 1.00 2.12 57 VAL A O 8
ATOM 12964 N N . ALA A 1 58 ? -5.311 -5.146 0.741 1.00 11.15 58 ALA A N 8
ATOM 12965 C CA . ALA A 1 58 ? -6.522 -4.330 0.926 1.00 0.54 58 ALA A CA 8
ATOM 12966 C C . ALA A 1 58 ? -7.476 -4.951 1.963 1.00 40.41 58 ALA A C 8
ATOM 12967 O O . ALA A 1 58 ? -8.182 -4.230 2.679 1.00 45.41 58 ALA A O 8
ATOM 12974 N N . ASN A 1 59 ? -7.473 -6.298 2.013 1.00 10.31 59 ASN A N 8
ATOM 12975 C CA . ASN A 1 59 ? -8.245 -7.094 2.983 1.00 11.20 59 ASN A CA 8
ATOM 12976 C C . ASN A 1 59 ? -7.688 -6.870 4.398 1.00 31.13 59 ASN A C 8
ATOM 12977 O O . ASN A 1 59 ? -8.449 -6.757 5.358 1.00 24.42 59 ASN A O 8
ATOM 12988 N N . TYR A 1 60 ? -6.342 -6.793 4.499 1.00 73.11 60 TYR A N 8
ATOM 12989 C CA . TYR A 1 60 ? -5.637 -6.493 5.761 1.00 2.23 60 TYR A CA 8
ATOM 12990 C C . TYR A 1 60 ? -5.805 -5.023 6.161 1.00 22.04 60 TYR A C 8
ATOM 12991 O O . TYR A 1 60 ? -5.881 -4.716 7.345 1.00 44.15 60 TYR A O 8
ATOM 13009 N N . LEU A 1 61 ? -5.846 -4.123 5.165 1.00 10.44 61 LEU A N 8
ATOM 13010 C CA . LEU A 1 61 ? -6.027 -2.683 5.407 1.00 64.13 61 LEU A CA 8
ATOM 13011 C C . LEU A 1 61 ? -7.410 -2.436 6.041 1.00 53.50 61 LEU A C 8
ATOM 13012 O O . LEU A 1 61 ? -7.542 -1.676 7.000 1.00 53.24 61 LEU A O 8
ATOM 13028 N N . HIS A 1 62 ? -8.423 -3.129 5.501 1.00 70.33 62 HIS A N 8
ATOM 13029 C CA . HIS A 1 62 ? -9.797 -3.110 6.029 1.00 11.13 62 HIS A CA 8
ATOM 13030 C C . HIS A 1 62 ? -9.854 -3.784 7.419 1.00 63.23 62 HIS A C 8
ATOM 13031 O O . HIS A 1 62 ? -10.438 -3.231 8.351 1.00 71.15 62 HIS A O 8
ATOM 13046 N N . ALA A 1 63 ? -9.207 -4.960 7.536 1.00 30.44 63 ALA A N 8
ATOM 13047 C CA . ALA A 1 63 ? -9.226 -5.792 8.763 1.00 2.22 63 ALA A CA 8
ATOM 13048 C C . ALA A 1 63 ? -8.659 -5.034 9.975 1.00 52.31 63 ALA A C 8
ATOM 13049 O O . ALA A 1 63 ? -9.270 -4.996 11.047 1.00 74.41 63 ALA A O 8
ATOM 13056 N N . LEU A 1 64 ? -7.495 -4.421 9.766 1.00 32.04 64 LEU A N 8
ATOM 13057 C CA . LEU A 1 64 ? -6.742 -3.714 10.813 1.00 53.23 64 LEU A CA 8
ATOM 13058 C C . LEU A 1 64 ? -7.284 -2.276 11.019 1.00 42.14 64 LEU A C 8
ATOM 13059 O O . LEU A 1 64 ? -7.064 -1.669 12.075 1.00 25.31 64 LEU A O 8
ATOM 13075 N N . GLY A 1 65 ? -8.014 -1.752 10.005 1.00 41.34 65 GLY A N 8
ATOM 13076 C CA . GLY A 1 65 ? -8.560 -0.384 10.031 1.00 4.11 65 GLY A CA 8
ATOM 13077 C C . GLY A 1 65 ? -7.621 0.647 9.404 1.00 22.02 65 GLY A C 8
ATOM 13078 O O . GLY A 1 65 ? -7.917 1.852 9.409 1.00 52.14 65 GLY A O 8
ATOM 13082 N N . GLY A 1 66 ? -6.497 0.163 8.831 1.00 1.23 66 GLY A N 8
ATOM 13083 C CA . GLY A 1 66 ? -5.470 1.021 8.233 1.00 24.24 66 GLY A CA 8
ATOM 13084 C C . GLY A 1 66 ? -5.761 1.428 6.795 1.00 35.40 66 GLY A C 8
ATOM 13085 O O . GLY A 1 66 ? -4.939 2.103 6.183 1.00 5.10 66 GLY A O 8
ATOM 13089 N N . ALA A 1 67 ? -6.937 1.030 6.264 1.00 4.02 67 ALA A N 8
ATOM 13090 C CA . ALA A 1 67 ? -7.364 1.351 4.887 1.00 24.35 67 ALA A CA 8
ATOM 13091 C C . ALA A 1 67 ? -7.468 2.861 4.661 1.00 31.25 67 ALA A C 8
ATOM 13092 O O . ALA A 1 67 ? -6.929 3.396 3.684 1.00 64.24 67 ALA A O 8
ATOM 13099 N N . VAL A 1 68 ? -8.162 3.529 5.596 1.00 73.03 68 VAL A N 8
ATOM 13100 C CA . VAL A 1 68 ? -8.360 4.981 5.568 1.00 50.35 68 VAL A CA 8
ATOM 13101 C C . VAL A 1 68 ? -7.014 5.698 5.813 1.00 72.42 68 VAL A C 8
ATOM 13102 O O . VAL A 1 68 ? -6.763 6.739 5.227 1.00 71.54 68 VAL A O 8
ATOM 13115 N N . GLN A 1 69 ? -6.146 5.092 6.658 1.00 50.10 69 GLN A N 8
ATOM 13116 C CA . GLN A 1 69 ? -4.807 5.640 6.990 1.00 3.24 69 GLN A CA 8
ATOM 13117 C C . GLN A 1 69 ? -3.881 5.697 5.750 1.00 21.33 69 GLN A C 8
ATOM 13118 O O . GLN A 1 69 ? -3.122 6.660 5.580 1.00 43.11 69 GLN A O 8
ATOM 13132 N N . VAL A 1 70 ? -3.965 4.654 4.898 1.00 72.03 70 VAL A N 8
ATOM 13133 C CA . VAL A 1 70 ? -3.222 4.579 3.619 1.00 44.41 70 VAL A CA 8
ATOM 13134 C C . VAL A 1 70 ? -3.702 5.687 2.669 1.00 15.12 70 VAL A C 8
ATOM 13135 O O . VAL A 1 70 ? -2.886 6.391 2.072 1.00 64.15 70 VAL A O 8
ATOM 13148 N N . LYS A 1 71 ? -5.039 5.835 2.575 1.00 4.24 71 LYS A N 8
ATOM 13149 C CA . LYS A 1 71 ? -5.681 6.872 1.744 1.00 73.14 71 LYS A CA 8
ATOM 13150 C C . LYS A 1 71 ? -5.239 8.275 2.177 1.00 1.32 71 LYS A C 8
ATOM 13151 O O . LYS A 1 71 ? -4.735 9.037 1.365 1.00 30.31 71 LYS A O 8
ATOM 13170 N N . THR A 1 72 ? -5.374 8.551 3.487 1.00 53.03 72 THR A N 8
ATOM 13171 C CA . THR A 1 72 ? -5.106 9.866 4.095 1.00 33.22 72 THR A CA 8
ATOM 13172 C C . THR A 1 72 ? -3.641 10.282 3.872 1.00 12.42 72 THR A C 8
ATOM 13173 O O . THR A 1 72 ? -3.353 11.443 3.552 1.00 34.23 72 THR A O 8
ATOM 13184 N N . PHE A 1 73 ? -2.732 9.299 4.007 1.00 61.10 73 PHE A N 8
ATOM 13185 C CA . PHE A 1 73 ? -1.295 9.511 3.818 1.00 24.23 73 PHE A CA 8
ATOM 13186 C C . PHE A 1 73 ? -1.003 9.856 2.345 1.00 14.43 73 PHE A C 8
ATOM 13187 O O . PHE A 1 73 ? -0.413 10.897 2.065 1.00 51.52 73 PHE A O 8
ATOM 13204 N N . ILE A 1 74 ? -1.465 8.975 1.425 1.00 51.24 74 ILE A N 8
ATOM 13205 C CA . ILE A 1 74 ? -1.198 9.084 -0.027 1.00 32.11 74 ILE A CA 8
ATOM 13206 C C . ILE A 1 74 ? -1.827 10.368 -0.630 1.00 12.51 74 ILE A C 8
ATOM 13207 O O . ILE A 1 74 ? -1.238 10.985 -1.519 1.00 3.32 74 ILE A O 8
ATOM 13223 N N . THR A 1 75 ? -2.983 10.790 -0.091 1.00 4.52 75 THR A N 8
ATOM 13224 C CA . THR A 1 75 ? -3.687 12.014 -0.533 1.00 24.44 75 THR A CA 8
ATOM 13225 C C . THR A 1 75 ? -2.844 13.272 -0.198 1.00 31.21 75 THR A C 8
ATOM 13226 O O . THR A 1 75 ? -2.666 14.161 -1.039 1.00 73.24 75 THR A O 8
ATOM 13237 N N . GLN A 1 76 ? -2.286 13.300 1.026 1.00 5.33 76 GLN A N 8
ATOM 13238 C CA . GLN A 1 76 ? -1.548 14.471 1.550 1.00 41.55 76 GLN A CA 8
ATOM 13239 C C . GLN A 1 76 ? -0.070 14.482 1.105 1.00 52.24 76 GLN A C 8
ATOM 13240 O O . GLN A 1 76 ? 0.526 15.562 0.988 1.00 12.44 76 GLN A O 8
ATOM 13254 N N . THR A 1 77 ? 0.513 13.288 0.862 1.00 3.53 77 THR A N 8
ATOM 13255 C CA . THR A 1 77 ? 1.957 13.159 0.592 1.00 51.41 77 THR A CA 8
ATOM 13256 C C . THR A 1 77 ? 2.309 13.682 -0.810 1.00 72.34 77 THR A C 8
ATOM 13257 O O . THR A 1 77 ? 1.500 13.613 -1.747 1.00 4.21 77 THR A O 8
ATOM 13268 N N . LYS A 1 78 ? 3.521 14.216 -0.919 1.00 14.44 78 LYS A N 8
ATOM 13269 C CA . LYS A 1 78 ? 4.111 14.671 -2.186 1.00 32.43 78 LYS A CA 8
ATOM 13270 C C . LYS A 1 78 ? 5.295 13.762 -2.564 1.00 1.21 78 LYS A C 8
ATOM 13271 O O . LYS A 1 78 ? 5.959 13.991 -3.577 1.00 14.22 78 LYS A O 8
ATOM 13290 N N . GLU A 1 79 ? 5.524 12.702 -1.758 1.00 23.21 79 GLU A N 8
ATOM 13291 C CA . GLU A 1 79 ? 6.637 11.759 -1.954 1.00 42.44 79 GLU A CA 8
ATOM 13292 C C . GLU A 1 79 ? 6.270 10.685 -2.989 1.00 62.31 79 GLU A C 8
ATOM 13293 O O . GLU A 1 79 ? 5.118 10.237 -3.060 1.00 12.04 79 GLU A O 8
ATOM 13305 N N . ARG A 1 80 ? 7.271 10.293 -3.787 1.00 72.30 80 ARG A N 8
ATOM 13306 C CA . ARG A 1 80 ? 7.161 9.234 -4.804 1.00 53.21 80 ARG A CA 8
ATOM 13307 C C . ARG A 1 80 ? 8.093 8.062 -4.434 1.00 73.44 80 ARG A C 8
ATOM 13308 O O . ARG A 1 80 ? 9.186 8.296 -3.893 1.00 72.23 80 ARG A O 8
ATOM 13329 N N . PRO A 1 81 ? 7.679 6.782 -4.700 1.00 21.13 81 PRO A N 8
ATOM 13330 C CA . PRO A 1 81 ? 8.569 5.616 -4.538 1.00 70.22 81 PRO A CA 8
ATOM 13331 C C . PRO A 1 81 ? 9.633 5.574 -5.668 1.00 54.41 81 PRO A C 8
ATOM 13332 O O . PRO A 1 81 ? 9.297 5.450 -6.855 1.00 22.35 81 PRO A O 8
ATOM 13343 N N . ARG A 1 82 ? 10.912 5.669 -5.289 1.00 33.42 82 ARG A N 8
ATOM 13344 C CA . ARG A 1 82 ? 12.046 5.731 -6.238 1.00 75.50 82 ARG A CA 8
ATOM 13345 C C . ARG A 1 82 ? 13.016 4.577 -5.939 1.00 12.54 82 ARG A C 8
ATOM 13346 O O . ARG A 1 82 ? 12.908 3.941 -4.889 1.00 60.41 82 ARG A O 8
ATOM 13367 N N . LEU A 1 83 ? 13.937 4.287 -6.879 1.00 25.35 83 LEU A N 8
ATOM 13368 C CA . LEU A 1 83 ? 14.942 3.219 -6.732 1.00 12.04 83 LEU A CA 8
ATOM 13369 C C . LEU A 1 83 ? 15.759 3.399 -5.427 1.00 0.23 83 LEU A C 8
ATOM 13370 O O . LEU A 1 83 ? 16.578 4.322 -5.315 1.00 72.34 83 LEU A O 8
ATOM 13386 N N . GLY A 1 84 ? 15.468 2.533 -4.437 1.00 44.43 84 GLY A N 8
ATOM 13387 C CA . GLY A 1 84 ? 16.142 2.537 -3.132 1.00 44.24 84 GLY A CA 8
ATOM 13388 C C . GLY A 1 84 ? 15.246 3.059 -2.004 1.00 40.13 84 GLY A C 8
ATOM 13389 O O . GLY A 1 84 ? 15.415 2.667 -0.843 1.00 74.04 84 GLY A O 8
ATOM 13393 N N . LYS A 1 85 ? 14.288 3.947 -2.348 1.00 5.12 85 LYS A N 8
ATOM 13394 C CA . LYS A 1 85 ? 13.382 4.596 -1.374 1.00 44.31 85 LYS A CA 8
ATOM 13395 C C . LYS A 1 85 ? 11.916 4.153 -1.598 1.00 20.31 85 LYS A C 8
ATOM 13396 O O . LYS A 1 85 ? 11.345 4.386 -2.666 1.00 45.12 85 LYS A O 8
ATOM 13415 N N . ALA A 1 86 ? 11.319 3.527 -0.578 1.00 23.42 86 ALA A N 8
ATOM 13416 C CA . ALA A 1 86 ? 9.885 3.189 -0.550 1.00 24.30 86 ALA A CA 8
ATOM 13417 C C . ALA A 1 86 ? 9.092 4.283 0.184 1.00 31.02 86 ALA A C 8
ATOM 13418 O O . ALA A 1 86 ? 9.665 5.061 0.961 1.00 63.13 86 ALA A O 8
ATOM 13425 N N . VAL A 1 87 ? 7.775 4.353 -0.072 1.00 12.24 87 VAL A N 8
ATOM 13426 C CA . VAL A 1 87 ? 6.854 5.220 0.687 1.00 25.21 87 VAL A CA 8
ATOM 13427 C C . VAL A 1 87 ? 6.296 4.403 1.875 1.00 53.30 87 VAL A C 8
ATOM 13428 O O . VAL A 1 87 ? 5.293 3.697 1.745 1.00 61.00 87 VAL A O 8
ATOM 13441 N N . SER A 1 88 ? 7.011 4.463 3.011 1.00 74.25 88 SER A N 8
ATOM 13442 C CA . SER A 1 88 ? 6.661 3.739 4.240 1.00 31.52 88 SER A CA 8
ATOM 13443 C C . SER A 1 88 ? 5.505 4.462 4.960 1.00 22.52 88 SER A C 8
ATOM 13444 O O . SER A 1 88 ? 5.715 5.496 5.608 1.00 61.11 88 SER A O 8
ATOM 13452 N N . ILE A 1 89 ? 4.288 3.934 4.784 1.00 44.13 89 ILE A N 8
ATOM 13453 C CA . ILE A 1 89 ? 3.054 4.473 5.386 1.00 20.51 89 ILE A CA 8
ATOM 13454 C C . ILE A 1 89 ? 2.868 3.894 6.808 1.00 70.41 89 ILE A C 8
ATOM 13455 O O . ILE A 1 89 ? 2.639 2.686 6.943 1.00 1.24 89 ILE A O 8
ATOM 13471 N N . PRO A 1 90 ? 2.995 4.719 7.896 1.00 3.33 90 PRO A N 8
ATOM 13472 C CA . PRO A 1 90 ? 2.719 4.259 9.271 1.00 12.44 90 PRO A CA 8
ATOM 13473 C C . PRO A 1 90 ? 1.201 4.141 9.530 1.00 21.34 90 PRO A C 8
ATOM 13474 O O . PRO A 1 90 ? 0.467 5.135 9.457 1.00 61.43 90 PRO A O 8
ATOM 13485 N N . LEU A 1 91 ? 0.726 2.908 9.775 1.00 20.24 91 LEU A N 8
ATOM 13486 C CA . LEU A 1 91 ? -0.685 2.646 10.089 1.00 11.43 91 LEU A CA 8
ATOM 13487 C C . LEU A 1 91 ? -0.916 2.865 11.593 1.00 52.30 91 LEU A C 8
ATOM 13488 O O . LEU A 1 91 ? -0.607 1.995 12.419 1.00 5.23 91 LEU A O 8
ATOM 13504 N N . ASP A 1 92 ? -1.405 4.068 11.930 1.00 15.42 92 ASP A N 8
ATOM 13505 C CA . ASP A 1 92 ? -1.686 4.477 13.316 1.00 24.31 92 ASP A CA 8
ATOM 13506 C C . ASP A 1 92 ? -2.989 3.811 13.801 1.00 62.15 92 ASP A C 8
ATOM 13507 O O . ASP A 1 92 ? -4.093 4.298 13.550 1.00 71.41 92 ASP A O 8
ATOM 13516 N N . LEU A 1 93 ? -2.840 2.652 14.455 1.00 11.34 93 LEU A N 8
ATOM 13517 C CA . LEU A 1 93 ? -3.974 1.794 14.857 1.00 70.30 93 LEU A CA 8
ATOM 13518 C C . LEU A 1 93 ? -4.036 1.636 16.382 1.00 14.21 93 LEU A C 8
ATOM 13519 O O . LEU A 1 93 ? -4.576 0.643 16.879 1.00 62.23 93 LEU A O 8
ATOM 13535 N N . GLY A 1 94 ? -3.510 2.634 17.118 1.00 30.01 94 GLY A N 8
ATOM 13536 C CA . GLY A 1 94 ? -3.535 2.615 18.587 1.00 2.45 94 GLY A CA 8
ATOM 13537 C C . GLY A 1 94 ? -4.944 2.810 19.146 1.00 35.35 94 GLY A C 8
ATOM 13538 O O . GLY A 1 94 ? -5.747 1.872 19.138 1.00 23.15 94 GLY A O 8
ATOM 13542 N N . GLU A 1 95 ? -5.242 4.046 19.592 1.00 23.43 95 GLU A N 8
ATOM 13543 C CA . GLU A 1 95 ? -6.562 4.434 20.133 1.00 53.34 95 GLU A CA 8
ATOM 13544 C C . GLU A 1 95 ? -7.674 4.267 19.071 1.00 10.12 95 GLU A C 8
ATOM 13545 O O . GLU A 1 95 ? -8.786 3.825 19.394 1.00 13.23 95 GLU A O 8
ATOM 13557 N N . ARG A 1 96 ? -7.331 4.594 17.806 1.00 35.34 96 ARG A N 8
ATOM 13558 C CA . ARG A 1 96 ? -8.290 4.628 16.683 1.00 11.12 96 ARG A CA 8
ATOM 13559 C C . ARG A 1 96 ? -8.962 3.263 16.438 1.00 42.31 96 ARG A C 8
ATOM 13560 O O . ARG A 1 96 ? -10.152 3.221 16.163 1.00 34.25 96 ARG A O 8
ATOM 13581 N N . ALA A 1 97 ? -8.193 2.161 16.568 1.00 62.41 97 ALA A N 8
ATOM 13582 C CA . ALA A 1 97 ? -8.700 0.796 16.287 1.00 33.23 97 ALA A CA 8
ATOM 13583 C C . ALA A 1 97 ? -9.865 0.401 17.220 1.00 33.54 97 ALA A C 8
ATOM 13584 O O . ALA A 1 97 ? -10.701 -0.416 16.855 1.00 51.32 97 ALA A O 8
ATOM 13591 N N . SER A 1 98 ? -9.937 1.026 18.411 1.00 64.10 98 SER A N 8
ATOM 13592 C CA . SER A 1 98 ? -10.981 0.728 19.417 1.00 13.24 98 SER A CA 8
ATOM 13593 C C . SER A 1 98 ? -12.394 1.195 18.970 1.00 62.32 98 SER A C 8
ATOM 13594 O O . SER A 1 98 ? -13.381 0.881 19.640 1.00 1.24 98 SER A O 8
ATOM 13602 N N . GLU A 1 99 ? -12.471 1.939 17.839 1.00 35.40 99 GLU A N 8
ATOM 13603 C CA . GLU A 1 99 ? -13.756 2.348 17.218 1.00 40.43 99 GLU A CA 8
ATOM 13604 C C . GLU A 1 99 ? -14.635 1.115 16.863 1.00 23.14 99 GLU A C 8
ATOM 13605 O O . GLU A 1 99 ? -15.864 1.174 16.962 1.00 43.21 99 GLU A O 8
ATOM 13617 N N . TRP A 1 100 ? -13.992 0.000 16.436 1.00 5.33 100 TRP A N 8
ATOM 13618 C CA . TRP A 1 100 ? -14.707 -1.238 16.053 1.00 71.15 100 TRP A CA 8
ATOM 13619 C C . TRP A 1 100 ? -14.606 -2.335 17.139 1.00 33.32 100 TRP A C 8
ATOM 13620 O O . TRP A 1 100 ? -15.193 -3.410 16.979 1.00 52.12 100 TRP A O 8
ATOM 13641 N N . ILE A 1 101 ? -13.852 -2.073 18.231 1.00 13.23 101 ILE A N 8
ATOM 13642 C CA . ILE A 1 101 ? -13.891 -2.911 19.454 1.00 43.22 101 ILE A CA 8
ATOM 13643 C C . ILE A 1 101 ? -14.930 -2.283 20.416 1.00 21.03 101 ILE A C 8
ATOM 13644 O O . ILE A 1 101 ? -14.639 -1.299 21.106 1.00 33.43 101 ILE A O 8
ATOM 13660 N N . ILE A 1 102 ? -16.161 -2.819 20.393 1.00 22.22 102 ILE A N 8
ATOM 13661 C CA . ILE A 1 102 ? -17.293 -2.318 21.203 1.00 43.02 102 ILE A CA 8
ATOM 13662 C C . ILE A 1 102 ? -17.546 -3.283 22.379 1.00 2.13 102 ILE A C 8
ATOM 13663 O O . ILE A 1 102 ? -18.109 -4.367 22.186 1.00 31.33 102 ILE A O 8
ATOM 13679 N N . LEU A 1 103 ? -17.074 -2.907 23.581 1.00 20.03 103 LEU A N 8
ATOM 13680 C CA . LEU A 1 103 ? -17.254 -3.693 24.826 1.00 23.53 103 LEU A CA 8
ATOM 13681 C C . LEU A 1 103 ? -18.076 -2.872 25.839 1.00 64.13 103 LEU A C 8
ATOM 13682 O O . LEU A 1 103 ? -18.000 -1.635 25.828 1.00 70.34 103 LEU A O 8
ATOM 13698 N N . GLU A 1 104 ? -18.859 -3.557 26.690 1.00 74.33 104 GLU A N 8
ATOM 13699 C CA . GLU A 1 104 ? -19.713 -2.912 27.715 1.00 74.12 104 GLU A CA 8
ATOM 13700 C C . GLU A 1 104 ? -18.867 -2.684 28.999 1.00 20.33 104 GLU A C 8
ATOM 13701 O O . GLU A 1 104 ? -18.624 -3.667 29.733 1.00 34.15 104 GLU A O 8
ATOM 13713 N N . MET A 1 1 ? -12.792 -1.181 0.577 1.00 34.15 1 MET A N 9
ATOM 13714 C CA . MET A 1 1 ? -11.518 -0.863 -0.109 1.00 14.12 1 MET A CA 9
ATOM 13715 C C . MET A 1 1 ? -10.885 -2.164 -0.602 1.00 23.51 1 MET A C 9
ATOM 13716 O O . MET A 1 1 ? -10.258 -2.896 0.172 1.00 10.35 1 MET A O 9
ATOM 13732 N N . THR A 1 2 ? -11.126 -2.471 -1.882 1.00 31.14 2 THR A N 9
ATOM 13733 C CA . THR A 1 2 ? -10.516 -3.605 -2.578 1.00 15.14 2 THR A CA 9
ATOM 13734 C C . THR A 1 2 ? -9.094 -3.249 -3.042 1.00 31.51 2 THR A C 9
ATOM 13735 O O . THR A 1 2 ? -8.644 -2.098 -2.881 1.00 72.41 2 THR A O 9
ATOM 13746 N N . GLY A 1 3 ? -8.402 -4.239 -3.633 1.00 44.12 3 GLY A N 9
ATOM 13747 C CA . GLY A 1 3 ? -7.111 -4.017 -4.276 1.00 3.15 3 GLY A CA 9
ATOM 13748 C C . GLY A 1 3 ? -7.208 -3.113 -5.482 1.00 62.11 3 GLY A C 9
ATOM 13749 O O . GLY A 1 3 ? -6.228 -2.486 -5.860 1.00 73.41 3 GLY A O 9
ATOM 13753 N N . GLN A 1 4 ? -8.408 -3.082 -6.093 1.00 70.23 4 GLN A N 9
ATOM 13754 C CA . GLN A 1 4 ? -8.772 -2.113 -7.133 1.00 53.42 4 GLN A CA 9
ATOM 13755 C C . GLN A 1 4 ? -8.708 -0.682 -6.585 1.00 63.41 4 GLN A C 9
ATOM 13756 O O . GLN A 1 4 ? -8.103 0.175 -7.207 1.00 55.23 4 GLN A O 9
ATOM 13770 N N . GLU A 1 5 ? -9.305 -0.453 -5.401 1.00 73.15 5 GLU A N 9
ATOM 13771 C CA . GLU A 1 5 ? -9.354 0.889 -4.773 1.00 62.42 5 GLU A CA 9
ATOM 13772 C C . GLU A 1 5 ? -7.950 1.366 -4.367 1.00 63.13 5 GLU A C 9
ATOM 13773 O O . GLU A 1 5 ? -7.616 2.554 -4.501 1.00 32.12 5 GLU A O 9
ATOM 13785 N N . LEU A 1 6 ? -7.146 0.414 -3.872 1.00 34.33 6 LEU A N 9
ATOM 13786 C CA . LEU A 1 6 ? -5.740 0.634 -3.529 1.00 12.21 6 LEU A CA 9
ATOM 13787 C C . LEU A 1 6 ? -4.926 0.984 -4.795 1.00 54.53 6 LEU A C 9
ATOM 13788 O O . LEU A 1 6 ? -4.143 1.930 -4.788 1.00 72.24 6 LEU A O 9
ATOM 13804 N N . ARG A 1 7 ? -5.178 0.240 -5.887 1.00 44.13 7 ARG A N 9
ATOM 13805 C CA . ARG A 1 7 ? -4.474 0.404 -7.177 1.00 32.35 7 ARG A CA 9
ATOM 13806 C C . ARG A 1 7 ? -4.817 1.749 -7.821 1.00 12.53 7 ARG A C 9
ATOM 13807 O O . ARG A 1 7 ? -3.938 2.440 -8.321 1.00 72.00 7 ARG A O 9
ATOM 13828 N N . GLN A 1 8 ? -6.109 2.124 -7.757 1.00 70.45 8 GLN A N 9
ATOM 13829 C CA . GLN A 1 8 ? -6.624 3.389 -8.312 1.00 31.33 8 GLN A CA 9
ATOM 13830 C C . GLN A 1 8 ? -6.066 4.590 -7.545 1.00 14.21 8 GLN A C 9
ATOM 13831 O O . GLN A 1 8 ? -6.042 5.683 -8.074 1.00 13.02 8 GLN A O 9
ATOM 13845 N N . LEU A 1 9 ? -5.645 4.357 -6.295 1.00 72.51 9 LEU A N 9
ATOM 13846 C CA . LEU A 1 9 ? -5.011 5.373 -5.438 1.00 42.04 9 LEU A CA 9
ATOM 13847 C C . LEU A 1 9 ? -3.537 5.591 -5.859 1.00 33.30 9 LEU A C 9
ATOM 13848 O O . LEU A 1 9 ? -3.031 6.727 -5.846 1.00 25.34 9 LEU A O 9
ATOM 13864 N N . LEU A 1 10 ? -2.869 4.486 -6.260 1.00 72.41 10 LEU A N 9
ATOM 13865 C CA . LEU A 1 10 ? -1.471 4.514 -6.751 1.00 54.31 10 LEU A CA 9
ATOM 13866 C C . LEU A 1 10 ? -1.419 5.165 -8.149 1.00 60.50 10 LEU A C 9
ATOM 13867 O O . LEU A 1 10 ? -0.489 5.908 -8.471 1.00 40.31 10 LEU A O 9
ATOM 13883 N N . LEU A 1 11 ? -2.448 4.862 -8.969 1.00 21.30 11 LEU A N 9
ATOM 13884 C CA . LEU A 1 11 ? -2.597 5.400 -10.334 1.00 70.54 11 LEU A CA 9
ATOM 13885 C C . LEU A 1 11 ? -3.042 6.877 -10.298 1.00 51.44 11 LEU A C 9
ATOM 13886 O O . LEU A 1 11 ? -2.623 7.675 -11.148 1.00 41.40 11 LEU A O 9
ATOM 13902 N N . ASP A 1 12 ? -3.919 7.204 -9.321 1.00 53.01 12 ASP A N 9
ATOM 13903 C CA . ASP A 1 12 ? -4.395 8.584 -9.047 1.00 42.03 12 ASP A CA 9
ATOM 13904 C C . ASP A 1 12 ? -3.208 9.530 -8.850 1.00 1.41 12 ASP A C 9
ATOM 13905 O O . ASP A 1 12 ? -3.074 10.551 -9.540 1.00 61.01 12 ASP A O 9
ATOM 13914 N N . LYS A 1 13 ? -2.355 9.155 -7.890 1.00 20.43 13 LYS A N 9
ATOM 13915 C CA . LYS A 1 13 ? -1.287 10.009 -7.395 1.00 72.53 13 LYS A CA 9
ATOM 13916 C C . LYS A 1 13 ? -0.026 9.910 -8.267 1.00 23.54 13 LYS A C 9
ATOM 13917 O O . LYS A 1 13 ? 0.428 10.916 -8.824 1.00 31.42 13 LYS A O 9
ATOM 13936 N N . TRP A 1 14 ? 0.528 8.697 -8.392 1.00 72.15 14 TRP A N 9
ATOM 13937 C CA . TRP A 1 14 ? 1.868 8.492 -8.982 1.00 51.25 14 TRP A CA 9
ATOM 13938 C C . TRP A 1 14 ? 1.801 7.998 -10.444 1.00 50.40 14 TRP A C 9
ATOM 13939 O O . TRP A 1 14 ? 2.798 8.085 -11.172 1.00 12.13 14 TRP A O 9
ATOM 13960 N N . GLY A 1 15 ? 0.634 7.458 -10.850 1.00 14.31 15 GLY A N 9
ATOM 13961 C CA . GLY A 1 15 ? 0.390 7.053 -12.243 1.00 44.10 15 GLY A CA 9
ATOM 13962 C C . GLY A 1 15 ? 0.874 5.652 -12.587 1.00 23.22 15 GLY A C 9
ATOM 13963 O O . GLY A 1 15 ? 0.792 5.233 -13.746 1.00 34.43 15 GLY A O 9
ATOM 13967 N N . TYR A 1 16 ? 1.374 4.914 -11.581 1.00 74.55 16 TYR A N 9
ATOM 13968 C CA . TYR A 1 16 ? 1.936 3.564 -11.778 1.00 65.32 16 TYR A CA 9
ATOM 13969 C C . TYR A 1 16 ? 1.365 2.607 -10.739 1.00 44.14 16 TYR A C 9
ATOM 13970 O O . TYR A 1 16 ? 1.095 2.999 -9.592 1.00 22.54 16 TYR A O 9
ATOM 13988 N N . SER A 1 17 ? 1.168 1.354 -11.165 1.00 33.35 17 SER A N 9
ATOM 13989 C CA . SER A 1 17 ? 0.621 0.292 -10.327 1.00 73.41 17 SER A CA 9
ATOM 13990 C C . SER A 1 17 ? 1.743 -0.336 -9.484 1.00 23.41 17 SER A C 9
ATOM 13991 O O . SER A 1 17 ? 2.289 -1.389 -9.830 1.00 25.33 17 SER A O 9
ATOM 13999 N N . TYR A 1 18 ? 2.091 0.334 -8.376 1.00 51.50 18 TYR A N 9
ATOM 14000 C CA . TYR A 1 18 ? 3.196 -0.079 -7.500 1.00 73.24 18 TYR A CA 9
ATOM 14001 C C . TYR A 1 18 ? 2.802 -1.259 -6.592 1.00 52.32 18 TYR A C 9
ATOM 14002 O O . TYR A 1 18 ? 1.644 -1.397 -6.187 1.00 72.43 18 TYR A O 9
ATOM 14020 N N . ASP A 1 19 ? 3.791 -2.101 -6.288 1.00 44.31 19 ASP A N 9
ATOM 14021 C CA . ASP A 1 19 ? 3.679 -3.149 -5.266 1.00 33.03 19 ASP A CA 9
ATOM 14022 C C . ASP A 1 19 ? 3.685 -2.491 -3.886 1.00 71.41 19 ASP A C 9
ATOM 14023 O O . ASP A 1 19 ? 4.393 -1.512 -3.666 1.00 61.02 19 ASP A O 9
ATOM 14032 N N . VAL A 1 20 ? 2.878 -3.024 -2.974 1.00 50.24 20 VAL A N 9
ATOM 14033 C CA . VAL A 1 20 ? 2.820 -2.570 -1.582 1.00 62.41 20 VAL A CA 9
ATOM 14034 C C . VAL A 1 20 ? 2.962 -3.801 -0.661 1.00 55.35 20 VAL A C 9
ATOM 14035 O O . VAL A 1 20 ? 2.242 -4.796 -0.821 1.00 2.15 20 VAL A O 9
ATOM 14048 N N . GLN A 1 21 ? 3.910 -3.735 0.276 1.00 12.13 21 GLN A N 9
ATOM 14049 C CA . GLN A 1 21 ? 4.208 -4.845 1.193 1.00 23.21 21 GLN A CA 9
ATOM 14050 C C . GLN A 1 21 ? 4.238 -4.342 2.636 1.00 22.33 21 GLN A C 9
ATOM 14051 O O . GLN A 1 21 ? 4.682 -3.220 2.908 1.00 73.21 21 GLN A O 9
ATOM 14065 N N . PHE A 1 22 ? 3.743 -5.190 3.546 1.00 62.12 22 PHE A N 9
ATOM 14066 C CA . PHE A 1 22 ? 3.662 -4.879 4.977 1.00 11.51 22 PHE A CA 9
ATOM 14067 C C . PHE A 1 22 ? 5.024 -5.023 5.662 1.00 1.21 22 PHE A C 9
ATOM 14068 O O . PHE A 1 22 ? 5.878 -5.815 5.232 1.00 61.42 22 PHE A O 9
ATOM 14085 N N . ARG A 1 23 ? 5.203 -4.259 6.745 1.00 50.12 23 ARG A N 9
ATOM 14086 C CA . ARG A 1 23 ? 6.425 -4.280 7.544 1.00 13.43 23 ARG A CA 9
ATOM 14087 C C . ARG A 1 23 ? 6.050 -4.115 9.019 1.00 2.44 23 ARG A C 9
ATOM 14088 O O . ARG A 1 23 ? 5.462 -3.113 9.410 1.00 14.21 23 ARG A O 9
ATOM 14109 N N . ARG A 1 24 ? 6.419 -5.098 9.825 1.00 0.40 24 ARG A N 9
ATOM 14110 C CA . ARG A 1 24 ? 5.989 -5.212 11.221 1.00 22.11 24 ARG A CA 9
ATOM 14111 C C . ARG A 1 24 ? 7.214 -5.075 12.128 1.00 62.43 24 ARG A C 9
ATOM 14112 O O . ARG A 1 24 ? 8.067 -5.963 12.170 1.00 14.40 24 ARG A O 9
ATOM 14133 N N . THR A 1 25 ? 7.315 -3.928 12.812 1.00 32.42 25 THR A N 9
ATOM 14134 C CA . THR A 1 25 ? 8.438 -3.614 13.713 1.00 54.22 25 THR A CA 9
ATOM 14135 C C . THR A 1 25 ? 7.930 -2.811 14.921 1.00 21.20 25 THR A C 9
ATOM 14136 O O . THR A 1 25 ? 7.076 -1.922 14.764 1.00 21.23 25 THR A O 9
ATOM 14147 N N . GLN A 1 26 ? 8.450 -3.169 16.121 1.00 20.10 26 GLN A N 9
ATOM 14148 C CA . GLN A 1 26 ? 8.112 -2.522 17.413 1.00 14.55 26 GLN A CA 9
ATOM 14149 C C . GLN A 1 26 ? 6.592 -2.633 17.728 1.00 34.44 26 GLN A C 9
ATOM 14150 O O . GLN A 1 26 ? 6.030 -1.774 18.416 1.00 62.05 26 GLN A O 9
ATOM 14164 N N . GLY A 1 27 ? 5.951 -3.718 17.226 1.00 13.15 27 GLY A N 9
ATOM 14165 C CA . GLY A 1 27 ? 4.514 -3.966 17.432 1.00 65.31 27 GLY A CA 9
ATOM 14166 C C . GLY A 1 27 ? 3.612 -3.114 16.539 1.00 33.42 27 GLY A C 9
ATOM 14167 O O . GLY A 1 27 ? 2.383 -3.139 16.685 1.00 34.25 27 GLY A O 9
ATOM 14171 N N . LYS A 1 28 ? 4.227 -2.339 15.636 1.00 1.54 28 LYS A N 9
ATOM 14172 C CA . LYS A 1 28 ? 3.528 -1.466 14.679 1.00 22.23 28 LYS A CA 9
ATOM 14173 C C . LYS A 1 28 ? 3.549 -2.094 13.278 1.00 31.12 28 LYS A C 9
ATOM 14174 O O . LYS A 1 28 ? 4.402 -2.944 12.990 1.00 72.34 28 LYS A O 9
ATOM 14193 N N . ILE A 1 29 ? 2.627 -1.650 12.403 1.00 41.54 29 ILE A N 9
ATOM 14194 C CA . ILE A 1 29 ? 2.540 -2.140 11.014 1.00 22.41 29 ILE A CA 9
ATOM 14195 C C . ILE A 1 29 ? 2.673 -0.947 10.034 1.00 61.21 29 ILE A C 9
ATOM 14196 O O . ILE A 1 29 ? 2.117 0.141 10.264 1.00 23.41 29 ILE A O 9
ATOM 14212 N N . PHE A 1 30 ? 3.463 -1.147 8.968 1.00 50.32 30 PHE A N 9
ATOM 14213 C CA . PHE A 1 30 ? 3.796 -0.107 7.972 1.00 20.10 30 PHE A CA 9
ATOM 14214 C C . PHE A 1 30 ? 3.605 -0.687 6.576 1.00 45.41 30 PHE A C 9
ATOM 14215 O O . PHE A 1 30 ? 4.206 -1.712 6.255 1.00 32.03 30 PHE A O 9
ATOM 14232 N N . LEU A 1 31 ? 2.781 -0.042 5.745 1.00 64.40 31 LEU A N 9
ATOM 14233 C CA . LEU A 1 31 ? 2.614 -0.465 4.347 1.00 54.11 31 LEU A CA 9
ATOM 14234 C C . LEU A 1 31 ? 3.623 0.303 3.479 1.00 15.45 31 LEU A C 9
ATOM 14235 O O . LEU A 1 31 ? 3.394 1.463 3.137 1.00 43.42 31 LEU A O 9
ATOM 14251 N N . GLN A 1 32 ? 4.755 -0.332 3.158 1.00 1.13 32 GLN A N 9
ATOM 14252 C CA . GLN A 1 32 ? 5.804 0.291 2.347 1.00 73.01 32 GLN A CA 9
ATOM 14253 C C . GLN A 1 32 ? 5.522 0.067 0.857 1.00 21.52 32 GLN A C 9
ATOM 14254 O O . GLN A 1 32 ? 5.564 -1.073 0.368 1.00 64.21 32 GLN A O 9
ATOM 14268 N N . VAL A 1 33 ? 5.200 1.165 0.163 1.00 11.02 33 VAL A N 9
ATOM 14269 C CA . VAL A 1 33 ? 5.037 1.192 -1.286 1.00 34.42 33 VAL A CA 9
ATOM 14270 C C . VAL A 1 33 ? 6.405 1.008 -1.959 1.00 14.34 33 VAL A C 9
ATOM 14271 O O . VAL A 1 33 ? 7.287 1.876 -1.836 1.00 51.23 33 VAL A O 9
ATOM 14284 N N . MET A 1 34 ? 6.580 -0.134 -2.629 1.00 25.14 34 MET A N 9
ATOM 14285 C CA . MET A 1 34 ? 7.765 -0.420 -3.443 1.00 72.41 34 MET A CA 9
ATOM 14286 C C . MET A 1 34 ? 7.773 0.417 -4.734 1.00 73.12 34 MET A C 9
ATOM 14287 O O . MET A 1 34 ? 6.737 0.859 -5.225 1.00 72.14 34 MET A O 9
ATOM 14301 N N . TRP A 1 35 ? 8.981 0.586 -5.257 1.00 5.44 35 TRP A N 9
ATOM 14302 C CA . TRP A 1 35 ? 9.284 1.244 -6.544 1.00 51.01 35 TRP A CA 9
ATOM 14303 C C . TRP A 1 35 ? 8.959 0.311 -7.726 1.00 12.22 35 TRP A C 9
ATOM 14304 O O . TRP A 1 35 ? 8.897 0.745 -8.875 1.00 11.41 35 TRP A O 9
ATOM 14325 N N . LYS A 1 36 ? 8.778 -0.973 -7.414 1.00 13.04 36 LYS A N 9
ATOM 14326 C CA . LYS A 1 36 ? 8.442 -2.008 -8.389 1.00 61.05 36 LYS A CA 9
ATOM 14327 C C . LYS A 1 36 ? 6.977 -1.836 -8.817 1.00 14.44 36 LYS A C 9
ATOM 14328 O O . LYS A 1 36 ? 6.080 -2.091 -8.023 1.00 33.53 36 LYS A O 9
ATOM 14347 N N . TYR A 1 37 ? 6.738 -1.372 -10.045 1.00 52.24 37 TYR A N 9
ATOM 14348 C CA . TYR A 1 37 ? 5.378 -1.308 -10.624 1.00 74.44 37 TYR A CA 9
ATOM 14349 C C . TYR A 1 37 ? 5.222 -2.364 -11.724 1.00 5.02 37 TYR A C 9
ATOM 14350 O O . TYR A 1 37 ? 6.212 -2.770 -12.342 1.00 61.43 37 TYR A O 9
ATOM 14368 N N . LEU A 1 38 ? 3.959 -2.789 -11.942 1.00 11.24 38 LEU A N 9
ATOM 14369 C CA . LEU A 1 38 ? 3.599 -3.926 -12.821 1.00 14.13 38 LEU A CA 9
ATOM 14370 C C . LEU A 1 38 ? 4.051 -3.713 -14.286 1.00 5.14 38 LEU A C 9
ATOM 14371 O O . LEU A 1 38 ? 4.304 -4.684 -15.008 1.00 62.42 38 LEU A O 9
ATOM 14387 N N . GLU A 1 39 ? 4.193 -2.435 -14.688 1.00 2.54 39 GLU A N 9
ATOM 14388 C CA . GLU A 1 39 ? 4.586 -2.045 -16.061 1.00 44.00 39 GLU A CA 9
ATOM 14389 C C . GLU A 1 39 ? 6.086 -2.313 -16.346 1.00 35.31 39 GLU A C 9
ATOM 14390 O O . GLU A 1 39 ? 6.551 -2.083 -17.459 1.00 41.41 39 GLU A O 9
ATOM 14402 N N . GLN A 1 40 ? 6.829 -2.774 -15.328 1.00 64.53 40 GLN A N 9
ATOM 14403 C CA . GLN A 1 40 ? 8.217 -3.255 -15.486 1.00 63.00 40 GLN A CA 9
ATOM 14404 C C . GLN A 1 40 ? 8.217 -4.784 -15.678 1.00 55.43 40 GLN A C 9
ATOM 14405 O O . GLN A 1 40 ? 7.468 -5.497 -15.010 1.00 40.11 40 GLN A O 9
ATOM 14419 N N . ALA A 1 41 ? 9.067 -5.266 -16.604 1.00 20.55 41 ALA A N 9
ATOM 14420 C CA . ALA A 1 41 ? 9.260 -6.713 -16.872 1.00 41.24 41 ALA A CA 9
ATOM 14421 C C . ALA A 1 41 ? 10.008 -7.396 -15.704 1.00 11.34 41 ALA A C 9
ATOM 14422 O O . ALA A 1 41 ? 9.876 -8.605 -15.487 1.00 73.42 41 ALA A O 9
ATOM 14429 N N . SER A 1 42 ? 10.791 -6.584 -14.970 1.00 72.32 42 SER A N 9
ATOM 14430 C CA . SER A 1 42 ? 11.545 -7.011 -13.775 1.00 31.40 42 SER A CA 9
ATOM 14431 C C . SER A 1 42 ? 10.623 -7.344 -12.574 1.00 12.33 42 SER A C 9
ATOM 14432 O O . SER A 1 42 ? 11.082 -7.961 -11.609 1.00 40.20 42 SER A O 9
ATOM 14440 N N . PHE A 1 43 ? 9.347 -6.917 -12.652 1.00 24.30 43 PHE A N 9
ATOM 14441 C CA . PHE A 1 43 ? 8.339 -7.121 -11.594 1.00 51.50 43 PHE A CA 9
ATOM 14442 C C . PHE A 1 43 ? 8.101 -8.639 -11.350 1.00 64.21 43 PHE A C 9
ATOM 14443 O O . PHE A 1 43 ? 7.771 -9.362 -12.293 1.00 33.23 43 PHE A O 9
ATOM 14460 N N . PRO A 1 44 ? 8.234 -9.137 -10.069 1.00 53.52 44 PRO A N 9
ATOM 14461 C CA . PRO A 1 44 ? 8.335 -10.589 -9.774 1.00 2.41 44 PRO A CA 9
ATOM 14462 C C . PRO A 1 44 ? 6.978 -11.335 -9.719 1.00 24.01 44 PRO A C 9
ATOM 14463 O O . PRO A 1 44 ? 6.946 -12.535 -9.416 1.00 62.33 44 PRO A O 9
ATOM 14474 N N . MET A 1 45 ? 5.870 -10.625 -9.995 1.00 62.35 45 MET A N 9
ATOM 14475 C CA . MET A 1 45 ? 4.510 -11.207 -9.990 1.00 1.32 45 MET A CA 9
ATOM 14476 C C . MET A 1 45 ? 3.832 -10.996 -11.353 1.00 75.40 45 MET A C 9
ATOM 14477 O O . MET A 1 45 ? 4.172 -10.062 -12.092 1.00 2.32 45 MET A O 9
ATOM 14491 N N . ASN A 1 46 ? 2.868 -11.882 -11.669 1.00 13.42 46 ASN A N 9
ATOM 14492 C CA . ASN A 1 46 ? 1.987 -11.747 -12.847 1.00 1.54 46 ASN A CA 9
ATOM 14493 C C . ASN A 1 46 ? 0.889 -10.695 -12.567 1.00 60.21 46 ASN A C 9
ATOM 14494 O O . ASN A 1 46 ? 0.720 -10.274 -11.422 1.00 24.53 46 ASN A O 9
ATOM 14505 N N . GLU A 1 47 ? 0.130 -10.314 -13.617 1.00 43.41 47 GLU A N 9
ATOM 14506 C CA . GLU A 1 47 ? -0.825 -9.179 -13.581 1.00 2.12 47 GLU A CA 9
ATOM 14507 C C . GLU A 1 47 ? -1.976 -9.402 -12.580 1.00 1.32 47 GLU A C 9
ATOM 14508 O O . GLU A 1 47 ? -2.135 -8.631 -11.627 1.00 74.14 47 GLU A O 9
ATOM 14520 N N . THR A 1 48 ? -2.769 -10.460 -12.819 1.00 71.22 48 THR A N 9
ATOM 14521 C CA . THR A 1 48 ? -3.950 -10.793 -12.010 1.00 13.02 48 THR A CA 9
ATOM 14522 C C . THR A 1 48 ? -3.539 -11.191 -10.576 1.00 74.34 48 THR A C 9
ATOM 14523 O O . THR A 1 48 ? -4.218 -10.846 -9.614 1.00 22.33 48 THR A O 9
ATOM 14534 N N . GLU A 1 49 ? -2.393 -11.894 -10.460 1.00 23.31 49 GLU A N 9
ATOM 14535 C CA . GLU A 1 49 ? -1.841 -12.327 -9.159 1.00 54.30 49 GLU A CA 9
ATOM 14536 C C . GLU A 1 49 ? -1.351 -11.120 -8.327 1.00 32.14 49 GLU A C 9
ATOM 14537 O O . GLU A 1 49 ? -1.399 -11.149 -7.094 1.00 32.11 49 GLU A O 9
ATOM 14549 N N . TYR A 1 50 ? -0.882 -10.064 -9.026 1.00 53.25 50 TYR A N 9
ATOM 14550 C CA . TYR A 1 50 ? -0.558 -8.765 -8.408 1.00 45.51 50 TYR A CA 9
ATOM 14551 C C . TYR A 1 50 ? -1.840 -8.087 -7.883 1.00 22.41 50 TYR A C 9
ATOM 14552 O O . TYR A 1 50 ? -1.822 -7.455 -6.822 1.00 11.31 50 TYR A O 9
ATOM 14570 N N . GLN A 1 51 ? -2.940 -8.228 -8.640 1.00 32.24 51 GLN A N 9
ATOM 14571 C CA . GLN A 1 51 ? -4.250 -7.660 -8.271 1.00 23.30 51 GLN A CA 9
ATOM 14572 C C . GLN A 1 51 ? -4.812 -8.364 -7.012 1.00 25.45 51 GLN A C 9
ATOM 14573 O O . GLN A 1 51 ? -5.372 -7.706 -6.126 1.00 73.53 51 GLN A O 9
ATOM 14587 N N . GLU A 1 52 ? -4.606 -9.700 -6.928 1.00 74.22 52 GLU A N 9
ATOM 14588 C CA . GLU A 1 52 ? -5.000 -10.501 -5.753 1.00 70.22 52 GLU A CA 9
ATOM 14589 C C . GLU A 1 52 ? -4.100 -10.178 -4.546 1.00 4.10 52 GLU A C 9
ATOM 14590 O O . GLU A 1 52 ? -4.542 -10.270 -3.399 1.00 25.52 52 GLU A O 9
ATOM 14602 N N . HIS A 1 53 ? -2.829 -9.810 -4.833 1.00 64.13 53 HIS A N 9
ATOM 14603 C CA . HIS A 1 53 ? -1.863 -9.353 -3.814 1.00 72.22 53 HIS A CA 9
ATOM 14604 C C . HIS A 1 53 ? -2.346 -8.041 -3.173 1.00 52.22 53 HIS A C 9
ATOM 14605 O O . HIS A 1 53 ? -2.345 -7.917 -1.949 1.00 65.42 53 HIS A O 9
ATOM 14620 N N . LEU A 1 54 ? -2.745 -7.071 -4.022 1.00 1.23 54 LEU A N 9
ATOM 14621 C CA . LEU A 1 54 ? -3.267 -5.768 -3.569 1.00 33.21 54 LEU A CA 9
ATOM 14622 C C . LEU A 1 54 ? -4.546 -5.950 -2.751 1.00 64.34 54 LEU A C 9
ATOM 14623 O O . LEU A 1 54 ? -4.788 -5.220 -1.803 1.00 63.12 54 LEU A O 9
ATOM 14639 N N . ASP A 1 55 ? -5.370 -6.913 -3.196 1.00 11.41 55 ASP A N 9
ATOM 14640 C CA . ASP A 1 55 ? -6.679 -7.212 -2.601 1.00 73.02 55 ASP A CA 9
ATOM 14641 C C . ASP A 1 55 ? -6.509 -7.924 -1.247 1.00 63.32 55 ASP A C 9
ATOM 14642 O O . ASP A 1 55 ? -7.338 -7.781 -0.350 1.00 32.43 55 ASP A O 9
ATOM 14651 N N . SER A 1 56 ? -5.394 -8.676 -1.122 1.00 71.15 56 SER A N 9
ATOM 14652 C CA . SER A 1 56 ? -4.963 -9.301 0.140 1.00 24.25 56 SER A CA 9
ATOM 14653 C C . SER A 1 56 ? -4.479 -8.223 1.129 1.00 64.43 56 SER A C 9
ATOM 14654 O O . SER A 1 56 ? -4.812 -8.252 2.328 1.00 65.24 56 SER A O 9
ATOM 14662 N N . VAL A 1 57 ? -3.701 -7.264 0.590 1.00 44.12 57 VAL A N 9
ATOM 14663 C CA . VAL A 1 57 ? -3.202 -6.112 1.345 1.00 32.31 57 VAL A CA 9
ATOM 14664 C C . VAL A 1 57 ? -4.381 -5.276 1.862 1.00 5.43 57 VAL A C 9
ATOM 14665 O O . VAL A 1 57 ? -4.450 -4.957 3.045 1.00 43.44 57 VAL A O 9
ATOM 14678 N N . ALA A 1 58 ? -5.332 -4.997 0.960 1.00 34.14 58 ALA A N 9
ATOM 14679 C CA . ALA A 1 58 ? -6.492 -4.144 1.237 1.00 3.33 58 ALA A CA 9
ATOM 14680 C C . ALA A 1 58 ? -7.495 -4.829 2.184 1.00 53.02 58 ALA A C 9
ATOM 14681 O O . ALA A 1 58 ? -8.274 -4.146 2.856 1.00 71.32 58 ALA A O 9
ATOM 14688 N N . ASN A 1 59 ? -7.467 -6.182 2.210 1.00 22.33 59 ASN A N 9
ATOM 14689 C CA . ASN A 1 59 ? -8.235 -6.996 3.176 1.00 32.34 59 ASN A CA 9
ATOM 14690 C C . ASN A 1 59 ? -7.700 -6.754 4.597 1.00 54.43 59 ASN A C 9
ATOM 14691 O O . ASN A 1 59 ? -8.473 -6.566 5.546 1.00 50.55 59 ASN A O 9
ATOM 14702 N N . TYR A 1 60 ? -6.355 -6.743 4.714 1.00 33.32 60 TYR A N 9
ATOM 14703 C CA . TYR A 1 60 ? -5.662 -6.398 5.968 1.00 72.31 60 TYR A CA 9
ATOM 14704 C C . TYR A 1 60 ? -5.918 -4.935 6.348 1.00 75.11 60 TYR A C 9
ATOM 14705 O O . TYR A 1 60 ? -6.116 -4.630 7.517 1.00 4.35 60 TYR A O 9
ATOM 14723 N N . LEU A 1 61 ? -5.914 -4.044 5.345 1.00 73.21 61 LEU A N 9
ATOM 14724 C CA . LEU A 1 61 ? -6.137 -2.605 5.554 1.00 41.21 61 LEU A CA 9
ATOM 14725 C C . LEU A 1 61 ? -7.550 -2.350 6.127 1.00 52.35 61 LEU A C 9
ATOM 14726 O O . LEU A 1 61 ? -7.726 -1.513 7.012 1.00 22.31 61 LEU A O 9
ATOM 14742 N N . HIS A 1 62 ? -8.537 -3.110 5.625 1.00 11.14 62 HIS A N 9
ATOM 14743 C CA . HIS A 1 62 ? -9.925 -3.075 6.127 1.00 31.11 62 HIS A CA 9
ATOM 14744 C C . HIS A 1 62 ? -9.987 -3.578 7.582 1.00 33.44 62 HIS A C 9
ATOM 14745 O O . HIS A 1 62 ? -10.560 -2.910 8.448 1.00 22.20 62 HIS A O 9
ATOM 14760 N N . ALA A 1 63 ? -9.368 -4.738 7.830 1.00 43.35 63 ALA A N 9
ATOM 14761 C CA . ALA A 1 63 ? -9.415 -5.422 9.138 1.00 1.44 63 ALA A CA 9
ATOM 14762 C C . ALA A 1 63 ? -8.760 -4.589 10.257 1.00 61.42 63 ALA A C 9
ATOM 14763 O O . ALA A 1 63 ? -9.289 -4.494 11.371 1.00 11.42 63 ALA A O 9
ATOM 14770 N N . LEU A 1 64 ? -7.600 -4.004 9.934 1.00 41.24 64 LEU A N 9
ATOM 14771 C CA . LEU A 1 64 ? -6.798 -3.206 10.883 1.00 64.45 64 LEU A CA 9
ATOM 14772 C C . LEU A 1 64 ? -7.344 -1.767 11.021 1.00 70.02 64 LEU A C 9
ATOM 14773 O O . LEU A 1 64 ? -7.030 -1.077 11.995 1.00 14.53 64 LEU A O 9
ATOM 14789 N N . GLY A 1 65 ? -8.165 -1.331 10.050 1.00 34.30 65 GLY A N 9
ATOM 14790 C CA . GLY A 1 65 ? -8.550 0.079 9.930 1.00 72.22 65 GLY A CA 9
ATOM 14791 C C . GLY A 1 65 ? -7.445 0.927 9.291 1.00 42.32 65 GLY A C 9
ATOM 14792 O O . GLY A 1 65 ? -7.532 2.161 9.260 1.00 34.23 65 GLY A O 9
ATOM 14796 N N . GLY A 1 66 ? -6.422 0.233 8.743 1.00 71.03 66 GLY A N 9
ATOM 14797 C CA . GLY A 1 66 ? -5.274 0.871 8.105 1.00 65.30 66 GLY A CA 9
ATOM 14798 C C . GLY A 1 66 ? -5.565 1.342 6.689 1.00 11.31 66 GLY A C 9
ATOM 14799 O O . GLY A 1 66 ? -4.700 1.949 6.065 1.00 42.15 66 GLY A O 9
ATOM 14803 N N . ALA A 1 67 ? -6.790 1.065 6.191 1.00 71.32 67 ALA A N 9
ATOM 14804 C CA . ALA A 1 67 ? -7.242 1.492 4.859 1.00 64.32 67 ALA A CA 9
ATOM 14805 C C . ALA A 1 67 ? -7.280 3.011 4.757 1.00 74.55 67 ALA A C 9
ATOM 14806 O O . ALA A 1 67 ? -6.706 3.595 3.836 1.00 42.22 67 ALA A O 9
ATOM 14813 N N . VAL A 1 68 ? -7.910 3.631 5.770 1.00 23.41 68 VAL A N 9
ATOM 14814 C CA . VAL A 1 68 ? -8.040 5.090 5.874 1.00 43.41 68 VAL A CA 9
ATOM 14815 C C . VAL A 1 68 ? -6.653 5.746 6.023 1.00 63.22 68 VAL A C 9
ATOM 14816 O O . VAL A 1 68 ? -6.443 6.853 5.547 1.00 43.34 68 VAL A O 9
ATOM 14829 N N . GLN A 1 69 ? -5.708 5.020 6.652 1.00 14.45 69 GLN A N 9
ATOM 14830 C CA . GLN A 1 69 ? -4.325 5.501 6.855 1.00 41.31 69 GLN A CA 9
ATOM 14831 C C . GLN A 1 69 ? -3.590 5.631 5.508 1.00 4.42 69 GLN A C 9
ATOM 14832 O O . GLN A 1 69 ? -2.934 6.640 5.256 1.00 44.43 69 GLN A O 9
ATOM 14846 N N . VAL A 1 70 ? -3.728 4.597 4.656 1.00 45.02 70 VAL A N 9
ATOM 14847 C CA . VAL A 1 70 ? -3.117 4.561 3.314 1.00 75.31 70 VAL A CA 9
ATOM 14848 C C . VAL A 1 70 ? -3.742 5.620 2.399 1.00 40.12 70 VAL A C 9
ATOM 14849 O O . VAL A 1 70 ? -3.031 6.341 1.694 1.00 2.03 70 VAL A O 9
ATOM 14862 N N . LYS A 1 71 ? -5.085 5.703 2.436 1.00 4.02 71 LYS A N 9
ATOM 14863 C CA . LYS A 1 71 ? -5.860 6.638 1.609 1.00 24.54 71 LYS A CA 9
ATOM 14864 C C . LYS A 1 71 ? -5.499 8.097 1.944 1.00 74.22 71 LYS A C 9
ATOM 14865 O O . LYS A 1 71 ? -5.090 8.850 1.062 1.00 41.30 71 LYS A O 9
ATOM 14884 N N . THR A 1 72 ? -5.603 8.448 3.238 1.00 51.30 72 THR A N 9
ATOM 14885 C CA . THR A 1 72 ? -5.280 9.791 3.755 1.00 43.24 72 THR A CA 9
ATOM 14886 C C . THR A 1 72 ? -3.814 10.178 3.454 1.00 14.24 72 THR A C 9
ATOM 14887 O O . THR A 1 72 ? -3.544 11.308 3.022 1.00 72.42 72 THR A O 9
ATOM 14898 N N . PHE A 1 73 ? -2.889 9.219 3.658 1.00 23.22 73 PHE A N 9
ATOM 14899 C CA . PHE A 1 73 ? -1.447 9.447 3.459 1.00 53.55 73 PHE A CA 9
ATOM 14900 C C . PHE A 1 73 ? -1.150 9.767 1.983 1.00 35.24 73 PHE A C 9
ATOM 14901 O O . PHE A 1 73 ? -0.655 10.852 1.682 1.00 72.11 73 PHE A O 9
ATOM 14918 N N . ILE A 1 74 ? -1.494 8.820 1.075 1.00 34.30 74 ILE A N 9
ATOM 14919 C CA . ILE A 1 74 ? -1.180 8.920 -0.367 1.00 20.44 74 ILE A CA 9
ATOM 14920 C C . ILE A 1 74 ? -1.882 10.143 -1.015 1.00 24.51 74 ILE A C 9
ATOM 14921 O O . ILE A 1 74 ? -1.283 10.827 -1.850 1.00 12.42 74 ILE A O 9
ATOM 14937 N N . THR A 1 75 ? -3.123 10.439 -0.579 1.00 50.00 75 THR A N 9
ATOM 14938 C CA . THR A 1 75 ? -3.903 11.603 -1.068 1.00 21.04 75 THR A CA 9
ATOM 14939 C C . THR A 1 75 ? -3.244 12.945 -0.667 1.00 72.04 75 THR A C 9
ATOM 14940 O O . THR A 1 75 ? -3.228 13.900 -1.455 1.00 35.44 75 THR A O 9
ATOM 14951 N N . GLN A 1 76 ? -2.684 12.997 0.553 1.00 23.11 76 GLN A N 9
ATOM 14952 C CA . GLN A 1 76 ? -2.104 14.233 1.119 1.00 74.25 76 GLN A CA 9
ATOM 14953 C C . GLN A 1 76 ? -0.583 14.322 0.902 1.00 23.51 76 GLN A C 9
ATOM 14954 O O . GLN A 1 76 ? 0.001 15.376 1.170 1.00 54.12 76 GLN A O 9
ATOM 14968 N N . THR A 1 77 ? 0.068 13.234 0.447 1.00 3.30 77 THR A N 9
ATOM 14969 C CA . THR A 1 77 ? 1.517 13.254 0.147 1.00 53.32 77 THR A CA 9
ATOM 14970 C C . THR A 1 77 ? 1.729 13.475 -1.361 1.00 4.11 77 THR A C 9
ATOM 14971 O O . THR A 1 77 ? 0.829 13.217 -2.181 1.00 42.31 77 THR A O 9
ATOM 14982 N N . LYS A 1 78 ? 2.924 13.971 -1.709 1.00 31.30 78 LYS A N 9
ATOM 14983 C CA . LYS A 1 78 ? 3.384 14.139 -3.096 1.00 30.05 78 LYS A CA 9
ATOM 14984 C C . LYS A 1 78 ? 4.763 13.463 -3.232 1.00 63.31 78 LYS A C 9
ATOM 14985 O O . LYS A 1 78 ? 5.576 13.837 -4.077 1.00 1.40 78 LYS A O 9
ATOM 15004 N N . GLU A 1 79 ? 4.996 12.435 -2.392 1.00 52.23 79 GLU A N 9
ATOM 15005 C CA . GLU A 1 79 ? 6.251 11.664 -2.375 1.00 23.14 79 GLU A CA 9
ATOM 15006 C C . GLU A 1 79 ? 6.091 10.358 -3.151 1.00 42.32 79 GLU A C 9
ATOM 15007 O O . GLU A 1 79 ? 5.202 9.555 -2.859 1.00 31.13 79 GLU A O 9
ATOM 15019 N N . ARG A 1 80 ? 6.983 10.161 -4.126 1.00 74.25 80 ARG A N 9
ATOM 15020 C CA . ARG A 1 80 ? 6.971 8.999 -5.022 1.00 52.13 80 ARG A CA 9
ATOM 15021 C C . ARG A 1 80 ? 8.010 7.953 -4.570 1.00 1.20 80 ARG A C 9
ATOM 15022 O O . ARG A 1 80 ? 9.067 8.324 -4.041 1.00 22.13 80 ARG A O 9
ATOM 15043 N N . PRO A 1 81 ? 7.719 6.627 -4.757 1.00 53.53 81 PRO A N 9
ATOM 15044 C CA . PRO A 1 81 ? 8.728 5.553 -4.569 1.00 21.32 81 PRO A CA 9
ATOM 15045 C C . PRO A 1 81 ? 9.803 5.579 -5.692 1.00 73.41 81 PRO A C 9
ATOM 15046 O O . PRO A 1 81 ? 9.493 5.817 -6.872 1.00 70.43 81 PRO A O 9
ATOM 15057 N N . ARG A 1 82 ? 11.054 5.324 -5.301 1.00 75.43 82 ARG A N 9
ATOM 15058 C CA . ARG A 1 82 ? 12.247 5.402 -6.177 1.00 71.42 82 ARG A CA 9
ATOM 15059 C C . ARG A 1 82 ? 13.128 4.166 -5.898 1.00 12.43 82 ARG A C 9
ATOM 15060 O O . ARG A 1 82 ? 12.942 3.511 -4.874 1.00 42.14 82 ARG A O 9
ATOM 15081 N N . LEU A 1 83 ? 14.057 3.840 -6.822 1.00 32.12 83 LEU A N 9
ATOM 15082 C CA . LEU A 1 83 ? 14.929 2.654 -6.717 1.00 0.14 83 LEU A CA 9
ATOM 15083 C C . LEU A 1 83 ? 15.702 2.635 -5.368 1.00 25.21 83 LEU A C 9
ATOM 15084 O O . LEU A 1 83 ? 16.636 3.413 -5.159 1.00 54.43 83 LEU A O 9
ATOM 15100 N N . GLY A 1 84 ? 15.241 1.773 -4.444 1.00 44.30 84 GLY A N 9
ATOM 15101 C CA . GLY A 1 84 ? 15.812 1.666 -3.090 1.00 42.51 84 GLY A CA 9
ATOM 15102 C C . GLY A 1 84 ? 14.975 2.404 -2.049 1.00 54.10 84 GLY A C 9
ATOM 15103 O O . GLY A 1 84 ? 14.871 1.966 -0.901 1.00 15.44 84 GLY A O 9
ATOM 15107 N N . LYS A 1 85 ? 14.373 3.530 -2.469 1.00 2.24 85 LYS A N 9
ATOM 15108 C CA . LYS A 1 85 ? 13.540 4.404 -1.621 1.00 35.43 85 LYS A CA 9
ATOM 15109 C C . LYS A 1 85 ? 12.062 3.933 -1.631 1.00 74.45 85 LYS A C 9
ATOM 15110 O O . LYS A 1 85 ? 11.382 3.994 -2.658 1.00 1.41 85 LYS A O 9
ATOM 15129 N N . ALA A 1 86 ? 11.576 3.460 -0.480 1.00 54.42 86 ALA A N 9
ATOM 15130 C CA . ALA A 1 86 ? 10.169 3.064 -0.307 1.00 64.42 86 ALA A CA 9
ATOM 15131 C C . ALA A 1 86 ? 9.378 4.188 0.374 1.00 15.24 86 ALA A C 9
ATOM 15132 O O . ALA A 1 86 ? 9.928 4.943 1.190 1.00 44.01 86 ALA A O 9
ATOM 15139 N N . VAL A 1 87 ? 8.088 4.295 0.019 1.00 30.53 87 VAL A N 9
ATOM 15140 C CA . VAL A 1 87 ? 7.137 5.194 0.697 1.00 61.14 87 VAL A CA 9
ATOM 15141 C C . VAL A 1 87 ? 6.492 4.418 1.862 1.00 1.31 87 VAL A C 9
ATOM 15142 O O . VAL A 1 87 ? 5.503 3.699 1.680 1.00 61.32 87 VAL A O 9
ATOM 15155 N N . SER A 1 88 ? 7.107 4.528 3.044 1.00 50.31 88 SER A N 9
ATOM 15156 C CA . SER A 1 88 ? 6.668 3.825 4.252 1.00 43.11 88 SER A CA 9
ATOM 15157 C C . SER A 1 88 ? 5.463 4.555 4.854 1.00 43.15 88 SER A C 9
ATOM 15158 O O . SER A 1 88 ? 5.607 5.648 5.410 1.00 23.13 88 SER A O 9
ATOM 15166 N N . ILE A 1 89 ? 4.269 3.967 4.683 1.00 71.31 89 ILE A N 9
ATOM 15167 C CA . ILE A 1 89 ? 3.009 4.522 5.201 1.00 24.52 89 ILE A CA 9
ATOM 15168 C C . ILE A 1 89 ? 2.787 4.019 6.646 1.00 12.11 89 ILE A C 9
ATOM 15169 O O . ILE A 1 89 ? 2.604 2.809 6.845 1.00 35.43 89 ILE A O 9
ATOM 15185 N N . PRO A 1 90 ? 2.834 4.924 7.679 1.00 44.34 90 PRO A N 9
ATOM 15186 C CA . PRO A 1 90 ? 2.519 4.541 9.069 1.00 55.03 90 PRO A CA 9
ATOM 15187 C C . PRO A 1 90 ? 1.010 4.258 9.227 1.00 43.44 90 PRO A C 9
ATOM 15188 O O . PRO A 1 90 ? 0.167 5.158 9.066 1.00 20.23 90 PRO A O 9
ATOM 15199 N N . LEU A 1 91 ? 0.677 2.988 9.503 1.00 65.34 91 LEU A N 9
ATOM 15200 C CA . LEU A 1 91 ? -0.713 2.563 9.673 1.00 73.50 91 LEU A CA 9
ATOM 15201 C C . LEU A 1 91 ? -1.092 2.721 11.146 1.00 63.42 91 LEU A C 9
ATOM 15202 O O . LEU A 1 91 ? -0.774 1.852 11.973 1.00 20.54 91 LEU A O 9
ATOM 15218 N N . ASP A 1 92 ? -1.706 3.874 11.473 1.00 65.12 92 ASP A N 9
ATOM 15219 C CA . ASP A 1 92 ? -2.131 4.190 12.845 1.00 0.24 92 ASP A CA 9
ATOM 15220 C C . ASP A 1 92 ? -3.223 3.217 13.266 1.00 24.20 92 ASP A C 9
ATOM 15221 O O . ASP A 1 92 ? -4.343 3.251 12.748 1.00 43.42 92 ASP A O 9
ATOM 15230 N N . LEU A 1 93 ? -2.850 2.307 14.159 1.00 32.12 93 LEU A N 9
ATOM 15231 C CA . LEU A 1 93 ? -3.782 1.396 14.816 1.00 74.32 93 LEU A CA 9
ATOM 15232 C C . LEU A 1 93 ? -3.979 1.829 16.279 1.00 55.45 93 LEU A C 9
ATOM 15233 O O . LEU A 1 93 ? -4.562 1.087 17.065 1.00 53.44 93 LEU A O 9
ATOM 15249 N N . GLY A 1 94 ? -3.497 3.051 16.618 1.00 40.20 94 GLY A N 9
ATOM 15250 C CA . GLY A 1 94 ? -3.687 3.635 17.949 1.00 30.12 94 GLY A CA 9
ATOM 15251 C C . GLY A 1 94 ? -5.155 3.952 18.208 1.00 53.34 94 GLY A C 9
ATOM 15252 O O . GLY A 1 94 ? -5.765 3.407 19.142 1.00 2.54 94 GLY A O 9
ATOM 15256 N N . GLU A 1 95 ? -5.724 4.808 17.335 1.00 14.22 95 GLU A N 9
ATOM 15257 C CA . GLU A 1 95 ? -7.164 5.132 17.342 1.00 50.21 95 GLU A CA 9
ATOM 15258 C C . GLU A 1 95 ? -7.985 3.929 16.821 1.00 33.20 95 GLU A C 9
ATOM 15259 O O . GLU A 1 95 ? -9.015 3.557 17.405 1.00 21.10 95 GLU A O 9
ATOM 15271 N N . ARG A 1 96 ? -7.476 3.305 15.744 1.00 63.41 96 ARG A N 9
ATOM 15272 C CA . ARG A 1 96 ? -8.182 2.241 14.997 1.00 52.01 96 ARG A CA 9
ATOM 15273 C C . ARG A 1 96 ? -8.380 0.937 15.809 1.00 2.31 96 ARG A C 9
ATOM 15274 O O . ARG A 1 96 ? -9.226 0.108 15.451 1.00 1.01 96 ARG A O 9
ATOM 15295 N N . ALA A 1 97 ? -7.613 0.768 16.908 1.00 43.35 97 ALA A N 9
ATOM 15296 C CA . ALA A 1 97 ? -7.772 -0.379 17.834 1.00 32.02 97 ALA A CA 9
ATOM 15297 C C . ALA A 1 97 ? -9.145 -0.354 18.522 1.00 62.25 97 ALA A C 9
ATOM 15298 O O . ALA A 1 97 ? -9.789 -1.387 18.699 1.00 41.12 97 ALA A O 9
ATOM 15305 N N . SER A 1 98 ? -9.609 0.853 18.846 1.00 21.13 98 SER A N 9
ATOM 15306 C CA . SER A 1 98 ? -10.819 1.068 19.650 1.00 24.15 98 SER A CA 9
ATOM 15307 C C . SER A 1 98 ? -12.116 0.710 18.880 1.00 63.34 98 SER A C 9
ATOM 15308 O O . SER A 1 98 ? -13.204 0.739 19.456 1.00 61.41 98 SER A O 9
ATOM 15316 N N . GLU A 1 99 ? -11.986 0.395 17.577 1.00 42.24 99 GLU A N 9
ATOM 15317 C CA . GLU A 1 99 ? -13.119 -0.041 16.740 1.00 21.30 99 GLU A CA 9
ATOM 15318 C C . GLU A 1 99 ? -13.472 -1.525 16.988 1.00 23.01 99 GLU A C 9
ATOM 15319 O O . GLU A 1 99 ? -14.655 -1.884 16.983 1.00 33.21 99 GLU A O 9
ATOM 15331 N N . TRP A 1 100 ? -12.447 -2.393 17.167 1.00 41.40 100 TRP A N 9
ATOM 15332 C CA . TRP A 1 100 ? -12.674 -3.836 17.436 1.00 23.10 100 TRP A CA 9
ATOM 15333 C C . TRP A 1 100 ? -12.699 -4.131 18.948 1.00 1.52 100 TRP A C 9
ATOM 15334 O O . TRP A 1 100 ? -13.005 -5.257 19.357 1.00 73.44 100 TRP A O 9
ATOM 15355 N N . ILE A 1 101 ? -12.362 -3.117 19.768 1.00 62.20 101 ILE A N 9
ATOM 15356 C CA . ILE A 1 101 ? -12.674 -3.114 21.199 1.00 24.14 101 ILE A CA 9
ATOM 15357 C C . ILE A 1 101 ? -14.032 -2.396 21.364 1.00 71.13 101 ILE A C 9
ATOM 15358 O O . ILE A 1 101 ? -14.109 -1.162 21.314 1.00 15.52 101 ILE A O 9
ATOM 15374 N N . ILE A 1 102 ? -15.113 -3.180 21.490 1.00 34.01 102 ILE A N 9
ATOM 15375 C CA . ILE A 1 102 ? -16.470 -2.651 21.708 1.00 51.24 102 ILE A CA 9
ATOM 15376 C C . ILE A 1 102 ? -16.826 -2.748 23.200 1.00 13.21 102 ILE A C 9
ATOM 15377 O O . ILE A 1 102 ? -17.120 -3.833 23.718 1.00 22.24 102 ILE A O 9
ATOM 15393 N N . LEU A 1 103 ? -16.726 -1.602 23.887 1.00 70.32 103 LEU A N 9
ATOM 15394 C CA . LEU A 1 103 ? -17.141 -1.442 25.289 1.00 61.35 103 LEU A CA 9
ATOM 15395 C C . LEU A 1 103 ? -18.243 -0.374 25.345 1.00 23.03 103 LEU A C 9
ATOM 15396 O O . LEU A 1 103 ? -17.974 0.817 25.122 1.00 54.31 103 LEU A O 9
ATOM 15412 N N . GLU A 1 104 ? -19.485 -0.828 25.600 1.00 31.23 104 GLU A N 9
ATOM 15413 C CA . GLU A 1 104 ? -20.679 0.030 25.666 1.00 23.15 104 GLU A CA 9
ATOM 15414 C C . GLU A 1 104 ? -21.806 -0.697 26.464 1.00 22.33 104 GLU A C 9
ATOM 15415 O O . GLU A 1 104 ? -22.415 -0.074 27.362 1.00 34.34 104 GLU A O 9
ATOM 15427 N N . MET A 1 1 ? -11.339 -2.412 2.088 1.00 21.22 1 MET A N 10
ATOM 15428 C CA . MET A 1 1 ? -10.850 -1.895 0.794 1.00 65.50 1 MET A CA 10
ATOM 15429 C C . MET A 1 1 ? -10.711 -3.071 -0.183 1.00 75.41 1 MET A C 10
ATOM 15430 O O . MET A 1 1 ? -10.355 -4.180 0.233 1.00 24.11 1 MET A O 10
ATOM 15446 N N . THR A 1 2 ? -11.025 -2.839 -1.469 1.00 62.53 2 THR A N 10
ATOM 15447 C CA . THR A 1 2 ? -10.769 -3.816 -2.547 1.00 13.42 2 THR A CA 10
ATOM 15448 C C . THR A 1 2 ? -9.454 -3.468 -3.253 1.00 73.04 2 THR A C 10
ATOM 15449 O O . THR A 1 2 ? -8.994 -2.315 -3.200 1.00 51.41 2 THR A O 10
ATOM 15460 N N . GLY A 1 3 ? -8.867 -4.478 -3.927 1.00 51.43 3 GLY A N 10
ATOM 15461 C CA . GLY A 1 3 ? -7.647 -4.299 -4.716 1.00 31.24 3 GLY A CA 10
ATOM 15462 C C . GLY A 1 3 ? -7.802 -3.313 -5.861 1.00 12.41 3 GLY A C 10
ATOM 15463 O O . GLY A 1 3 ? -6.802 -2.829 -6.395 1.00 43.31 3 GLY A O 10
ATOM 15467 N N . GLN A 1 4 ? -9.074 -3.031 -6.232 1.00 63.30 4 GLN A N 10
ATOM 15468 C CA . GLN A 1 4 ? -9.427 -1.979 -7.192 1.00 72.42 4 GLN A CA 10
ATOM 15469 C C . GLN A 1 4 ? -8.999 -0.611 -6.644 1.00 53.42 4 GLN A C 10
ATOM 15470 O O . GLN A 1 4 ? -8.119 0.020 -7.206 1.00 34.21 4 GLN A O 10
ATOM 15484 N N . GLU A 1 5 ? -9.576 -0.213 -5.489 1.00 23.21 5 GLU A N 10
ATOM 15485 C CA . GLU A 1 5 ? -9.322 1.111 -4.868 1.00 30.30 5 GLU A CA 10
ATOM 15486 C C . GLU A 1 5 ? -7.822 1.339 -4.607 1.00 53.12 5 GLU A C 10
ATOM 15487 O O . GLU A 1 5 ? -7.315 2.454 -4.761 1.00 72.44 5 GLU A O 10
ATOM 15499 N N . LEU A 1 6 ? -7.130 0.244 -4.246 1.00 41.43 6 LEU A N 10
ATOM 15500 C CA . LEU A 1 6 ? -5.712 0.271 -3.874 1.00 54.45 6 LEU A CA 10
ATOM 15501 C C . LEU A 1 6 ? -4.813 0.577 -5.099 1.00 34.42 6 LEU A C 10
ATOM 15502 O O . LEU A 1 6 ? -3.962 1.467 -5.016 1.00 31.40 6 LEU A O 10
ATOM 15518 N N . ARG A 1 7 ? -5.036 -0.121 -6.251 1.00 13.13 7 ARG A N 10
ATOM 15519 C CA . ARG A 1 7 ? -4.276 0.172 -7.500 1.00 24.24 7 ARG A CA 10
ATOM 15520 C C . ARG A 1 7 ? -4.645 1.552 -8.055 1.00 45.21 7 ARG A C 10
ATOM 15521 O O . ARG A 1 7 ? -3.778 2.272 -8.529 1.00 30.21 7 ARG A O 10
ATOM 15542 N N . GLN A 1 8 ? -5.949 1.905 -7.980 1.00 53.54 8 GLN A N 10
ATOM 15543 C CA . GLN A 1 8 ? -6.474 3.164 -8.544 1.00 71.43 8 GLN A CA 10
ATOM 15544 C C . GLN A 1 8 ? -5.925 4.385 -7.795 1.00 25.21 8 GLN A C 10
ATOM 15545 O O . GLN A 1 8 ? -5.801 5.462 -8.368 1.00 13.40 8 GLN A O 10
ATOM 15559 N N . LEU A 1 9 ? -5.588 4.184 -6.512 1.00 43.33 9 LEU A N 10
ATOM 15560 C CA . LEU A 1 9 ? -4.952 5.208 -5.667 1.00 33.43 9 LEU A CA 10
ATOM 15561 C C . LEU A 1 9 ? -3.505 5.464 -6.150 1.00 25.30 9 LEU A C 10
ATOM 15562 O O . LEU A 1 9 ? -3.055 6.606 -6.213 1.00 71.31 9 LEU A O 10
ATOM 15578 N N . LEU A 1 10 ? -2.813 4.375 -6.547 1.00 31.34 10 LEU A N 10
ATOM 15579 C CA . LEU A 1 10 ? -1.414 4.417 -7.039 1.00 64.01 10 LEU A CA 10
ATOM 15580 C C . LEU A 1 10 ? -1.358 4.942 -8.497 1.00 65.00 10 LEU A C 10
ATOM 15581 O O . LEU A 1 10 ? -0.409 5.636 -8.890 1.00 72.31 10 LEU A O 10
ATOM 15597 N N . LEU A 1 11 ? -2.405 4.605 -9.278 1.00 22.34 11 LEU A N 10
ATOM 15598 C CA . LEU A 1 11 ? -2.530 4.968 -10.709 1.00 60.21 11 LEU A CA 10
ATOM 15599 C C . LEU A 1 11 ? -2.963 6.432 -10.872 1.00 52.22 11 LEU A C 10
ATOM 15600 O O . LEU A 1 11 ? -2.643 7.075 -11.876 1.00 51.44 11 LEU A O 10
ATOM 15616 N N . ASP A 1 12 ? -3.714 6.940 -9.890 1.00 61.34 12 ASP A N 10
ATOM 15617 C CA . ASP A 1 12 ? -4.147 8.347 -9.876 1.00 13.02 12 ASP A CA 10
ATOM 15618 C C . ASP A 1 12 ? -3.006 9.238 -9.379 1.00 15.02 12 ASP A C 10
ATOM 15619 O O . ASP A 1 12 ? -2.716 10.283 -9.973 1.00 62.51 12 ASP A O 10
ATOM 15628 N N . LYS A 1 13 ? -2.336 8.782 -8.302 1.00 1.41 13 LYS A N 10
ATOM 15629 C CA . LYS A 1 13 ? -1.323 9.583 -7.596 1.00 1.40 13 LYS A CA 10
ATOM 15630 C C . LYS A 1 13 ? 0.005 9.624 -8.368 1.00 74.02 13 LYS A C 10
ATOM 15631 O O . LYS A 1 13 ? 0.498 10.704 -8.707 1.00 23.41 13 LYS A O 10
ATOM 15650 N N . TRP A 1 14 ? 0.580 8.444 -8.628 1.00 1.24 14 TRP A N 10
ATOM 15651 C CA . TRP A 1 14 ? 1.916 8.322 -9.247 1.00 54.40 14 TRP A CA 10
ATOM 15652 C C . TRP A 1 14 ? 1.828 7.829 -10.706 1.00 1.25 14 TRP A C 10
ATOM 15653 O O . TRP A 1 14 ? 2.795 7.956 -11.466 1.00 42.14 14 TRP A O 10
ATOM 15674 N N . GLY A 1 15 ? 0.671 7.265 -11.090 1.00 0.34 15 GLY A N 10
ATOM 15675 C CA . GLY A 1 15 ? 0.431 6.834 -12.477 1.00 61.22 15 GLY A CA 10
ATOM 15676 C C . GLY A 1 15 ? 0.836 5.396 -12.756 1.00 10.41 15 GLY A C 10
ATOM 15677 O O . GLY A 1 15 ? 0.795 4.957 -13.911 1.00 14.32 15 GLY A O 10
ATOM 15681 N N . TYR A 1 16 ? 1.228 4.656 -11.704 1.00 24.12 16 TYR A N 10
ATOM 15682 C CA . TYR A 1 16 ? 1.743 3.275 -11.825 1.00 2.33 16 TYR A CA 10
ATOM 15683 C C . TYR A 1 16 ? 1.245 2.420 -10.658 1.00 35.40 16 TYR A C 10
ATOM 15684 O O . TYR A 1 16 ? 1.086 2.923 -9.543 1.00 45.13 16 TYR A O 10
ATOM 15702 N N . SER A 1 17 ? 1.029 1.126 -10.930 1.00 1.33 17 SER A N 10
ATOM 15703 C CA . SER A 1 17 ? 0.564 0.160 -9.938 1.00 11.14 17 SER A CA 10
ATOM 15704 C C . SER A 1 17 ? 1.771 -0.435 -9.177 1.00 41.30 17 SER A C 10
ATOM 15705 O O . SER A 1 17 ? 2.306 -1.482 -9.560 1.00 72.12 17 SER A O 10
ATOM 15713 N N . TYR A 1 18 ? 2.200 0.254 -8.111 1.00 33.41 18 TYR A N 10
ATOM 15714 C CA . TYR A 1 18 ? 3.370 -0.148 -7.299 1.00 1.02 18 TYR A CA 10
ATOM 15715 C C . TYR A 1 18 ? 3.028 -1.273 -6.316 1.00 23.45 18 TYR A C 10
ATOM 15716 O O . TYR A 1 18 ? 1.915 -1.322 -5.788 1.00 30.30 18 TYR A O 10
ATOM 15734 N N . ASP A 1 19 ? 4.002 -2.162 -6.058 1.00 62.44 19 ASP A N 10
ATOM 15735 C CA . ASP A 1 19 ? 3.847 -3.238 -5.064 1.00 21.43 19 ASP A CA 10
ATOM 15736 C C . ASP A 1 19 ? 3.695 -2.635 -3.662 1.00 3.22 19 ASP A C 10
ATOM 15737 O O . ASP A 1 19 ? 4.481 -1.788 -3.259 1.00 11.14 19 ASP A O 10
ATOM 15746 N N . VAL A 1 20 ? 2.658 -3.061 -2.942 1.00 73.21 20 VAL A N 10
ATOM 15747 C CA . VAL A 1 20 ? 2.405 -2.626 -1.560 1.00 61.34 20 VAL A CA 10
ATOM 15748 C C . VAL A 1 20 ? 2.563 -3.839 -0.627 1.00 45.41 20 VAL A C 10
ATOM 15749 O O . VAL A 1 20 ? 1.961 -4.892 -0.856 1.00 25.43 20 VAL A O 10
ATOM 15762 N N . GLN A 1 21 ? 3.398 -3.696 0.406 1.00 20.41 21 GLN A N 10
ATOM 15763 C CA . GLN A 1 21 ? 3.698 -4.791 1.349 1.00 23.52 21 GLN A CA 10
ATOM 15764 C C . GLN A 1 21 ? 3.829 -4.242 2.773 1.00 31.32 21 GLN A C 10
ATOM 15765 O O . GLN A 1 21 ? 4.327 -3.133 2.977 1.00 12.05 21 GLN A O 10
ATOM 15779 N N . PHE A 1 22 ? 3.362 -5.037 3.740 1.00 45.11 22 PHE A N 10
ATOM 15780 C CA . PHE A 1 22 ? 3.376 -4.682 5.163 1.00 5.03 22 PHE A CA 10
ATOM 15781 C C . PHE A 1 22 ? 4.787 -4.788 5.758 1.00 13.12 22 PHE A C 10
ATOM 15782 O O . PHE A 1 22 ? 5.656 -5.485 5.220 1.00 32.32 22 PHE A O 10
ATOM 15799 N N . ARG A 1 23 ? 4.992 -4.088 6.877 1.00 0.53 23 ARG A N 10
ATOM 15800 C CA . ARG A 1 23 ? 6.277 -4.038 7.571 1.00 23.43 23 ARG A CA 10
ATOM 15801 C C . ARG A 1 23 ? 6.033 -3.932 9.079 1.00 52.21 23 ARG A C 10
ATOM 15802 O O . ARG A 1 23 ? 5.438 -2.962 9.555 1.00 62.11 23 ARG A O 10
ATOM 15823 N N . ARG A 1 24 ? 6.499 -4.947 9.810 1.00 13.04 24 ARG A N 10
ATOM 15824 C CA . ARG A 1 24 ? 6.360 -5.033 11.266 1.00 2.30 24 ARG A CA 10
ATOM 15825 C C . ARG A 1 24 ? 7.714 -4.768 11.928 1.00 71.41 24 ARG A C 10
ATOM 15826 O O . ARG A 1 24 ? 8.654 -5.557 11.774 1.00 65.41 24 ARG A O 10
ATOM 15847 N N . THR A 1 25 ? 7.815 -3.631 12.619 1.00 4.54 25 THR A N 10
ATOM 15848 C CA . THR A 1 25 ? 8.999 -3.275 13.408 1.00 61.43 25 THR A CA 10
ATOM 15849 C C . THR A 1 25 ? 8.563 -2.484 14.655 1.00 24.40 25 THR A C 10
ATOM 15850 O O . THR A 1 25 ? 7.660 -1.635 14.571 1.00 54.31 25 THR A O 10
ATOM 15861 N N . GLN A 1 26 ? 9.179 -2.814 15.811 1.00 20.11 26 GLN A N 10
ATOM 15862 C CA . GLN A 1 26 ? 8.929 -2.166 17.125 1.00 31.43 26 GLN A CA 10
ATOM 15863 C C . GLN A 1 26 ? 7.485 -2.402 17.652 1.00 61.33 26 GLN A C 10
ATOM 15864 O O . GLN A 1 26 ? 7.052 -1.733 18.594 1.00 2.05 26 GLN A O 10
ATOM 15878 N N . GLY A 1 27 ? 6.769 -3.383 17.067 1.00 54.01 27 GLY A N 10
ATOM 15879 C CA . GLY A 1 27 ? 5.373 -3.667 17.435 1.00 74.42 27 GLY A CA 10
ATOM 15880 C C . GLY A 1 27 ? 4.365 -2.878 16.608 1.00 14.33 27 GLY A C 10
ATOM 15881 O O . GLY A 1 27 ? 3.150 -3.008 16.807 1.00 44.14 27 GLY A O 10
ATOM 15885 N N . LYS A 1 28 ? 4.874 -2.063 15.667 1.00 40.42 28 LYS A N 10
ATOM 15886 C CA . LYS A 1 28 ? 4.060 -1.234 14.766 1.00 1.32 28 LYS A CA 10
ATOM 15887 C C . LYS A 1 28 ? 3.951 -1.884 13.379 1.00 3.04 28 LYS A C 10
ATOM 15888 O O . LYS A 1 28 ? 4.763 -2.745 13.019 1.00 51.42 28 LYS A O 10
ATOM 15907 N N . ILE A 1 29 ? 2.961 -1.426 12.599 1.00 31.52 29 ILE A N 10
ATOM 15908 C CA . ILE A 1 29 ? 2.697 -1.924 11.243 1.00 15.21 29 ILE A CA 10
ATOM 15909 C C . ILE A 1 29 ? 2.728 -0.737 10.246 1.00 44.05 29 ILE A C 10
ATOM 15910 O O . ILE A 1 29 ? 2.198 0.349 10.521 1.00 73.34 29 ILE A O 10
ATOM 15926 N N . PHE A 1 30 ? 3.415 -0.953 9.111 1.00 12.40 30 PHE A N 10
ATOM 15927 C CA . PHE A 1 30 ? 3.633 0.055 8.053 1.00 31.34 30 PHE A CA 10
ATOM 15928 C C . PHE A 1 30 ? 3.306 -0.569 6.691 1.00 15.43 30 PHE A C 10
ATOM 15929 O O . PHE A 1 30 ? 3.704 -1.704 6.439 1.00 51.44 30 PHE A O 10
ATOM 15946 N N . LEU A 1 31 ? 2.584 0.154 5.816 1.00 22.13 31 LEU A N 10
ATOM 15947 C CA . LEU A 1 31 ? 2.383 -0.290 4.419 1.00 14.21 31 LEU A CA 10
ATOM 15948 C C . LEU A 1 31 ? 3.404 0.421 3.511 1.00 12.53 31 LEU A C 10
ATOM 15949 O O . LEU A 1 31 ? 3.232 1.591 3.169 1.00 55.14 31 LEU A O 10
ATOM 15965 N N . GLN A 1 32 ? 4.480 -0.282 3.158 1.00 52.41 32 GLN A N 10
ATOM 15966 C CA . GLN A 1 32 ? 5.563 0.275 2.341 1.00 31.25 32 GLN A CA 10
ATOM 15967 C C . GLN A 1 32 ? 5.299 0.041 0.844 1.00 24.43 32 GLN A C 10
ATOM 15968 O O . GLN A 1 32 ? 5.336 -1.098 0.355 1.00 63.11 32 GLN A O 10
ATOM 15982 N N . VAL A 1 33 ? 4.990 1.146 0.153 1.00 1.54 33 VAL A N 10
ATOM 15983 C CA . VAL A 1 33 ? 4.844 1.191 -1.300 1.00 42.23 33 VAL A CA 10
ATOM 15984 C C . VAL A 1 33 ? 6.241 1.127 -1.956 1.00 13.43 33 VAL A C 10
ATOM 15985 O O . VAL A 1 33 ? 7.024 2.086 -1.873 1.00 70.05 33 VAL A O 10
ATOM 15998 N N . MET A 1 34 ? 6.554 -0.036 -2.545 1.00 43.43 34 MET A N 10
ATOM 15999 C CA . MET A 1 34 ? 7.807 -0.282 -3.289 1.00 25.10 34 MET A CA 10
ATOM 16000 C C . MET A 1 34 ? 7.929 0.620 -4.535 1.00 50.31 34 MET A C 10
ATOM 16001 O O . MET A 1 34 ? 6.949 1.185 -5.019 1.00 0.20 34 MET A O 10
ATOM 16015 N N . TRP A 1 35 ? 9.158 0.701 -5.060 1.00 71.53 35 TRP A N 10
ATOM 16016 C CA . TRP A 1 35 ? 9.515 1.516 -6.242 1.00 22.14 35 TRP A CA 10
ATOM 16017 C C . TRP A 1 35 ? 9.267 0.768 -7.559 1.00 43.12 35 TRP A C 10
ATOM 16018 O O . TRP A 1 35 ? 9.367 1.356 -8.645 1.00 3.34 35 TRP A O 10
ATOM 16039 N N . LYS A 1 36 ? 8.941 -0.528 -7.463 1.00 42.03 36 LYS A N 10
ATOM 16040 C CA . LYS A 1 36 ? 8.645 -1.366 -8.632 1.00 72.32 36 LYS A CA 10
ATOM 16041 C C . LYS A 1 36 ? 7.139 -1.442 -8.854 1.00 71.25 36 LYS A C 10
ATOM 16042 O O . LYS A 1 36 ? 6.360 -1.500 -7.895 1.00 71.43 36 LYS A O 10
ATOM 16061 N N . TYR A 1 37 ? 6.756 -1.474 -10.132 1.00 73.31 37 TYR A N 10
ATOM 16062 C CA . TYR A 1 37 ? 5.359 -1.433 -10.566 1.00 4.05 37 TYR A CA 10
ATOM 16063 C C . TYR A 1 37 ? 5.096 -2.478 -11.659 1.00 40.23 37 TYR A C 10
ATOM 16064 O O . TYR A 1 37 ? 6.027 -2.921 -12.343 1.00 24.03 37 TYR A O 10
ATOM 16082 N N . LEU A 1 38 ? 3.804 -2.828 -11.820 1.00 71.22 38 LEU A N 10
ATOM 16083 C CA . LEU A 1 38 ? 3.344 -3.937 -12.684 1.00 63.01 38 LEU A CA 10
ATOM 16084 C C . LEU A 1 38 ? 3.583 -3.652 -14.188 1.00 14.41 38 LEU A C 10
ATOM 16085 O O . LEU A 1 38 ? 3.693 -4.581 -14.992 1.00 10.03 38 LEU A O 10
ATOM 16101 N N . GLU A 1 39 ? 3.696 -2.358 -14.547 1.00 52.41 39 GLU A N 10
ATOM 16102 C CA . GLU A 1 39 ? 3.863 -1.914 -15.952 1.00 24.34 39 GLU A CA 10
ATOM 16103 C C . GLU A 1 39 ? 5.274 -2.280 -16.484 1.00 31.43 39 GLU A C 10
ATOM 16104 O O . GLU A 1 39 ? 5.535 -2.164 -17.685 1.00 52.34 39 GLU A O 10
ATOM 16116 N N . GLN A 1 40 ? 6.177 -2.703 -15.571 1.00 43.12 40 GLN A N 10
ATOM 16117 C CA . GLN A 1 40 ? 7.468 -3.325 -15.920 1.00 31.33 40 GLN A CA 10
ATOM 16118 C C . GLN A 1 40 ? 7.262 -4.828 -16.159 1.00 64.34 40 GLN A C 10
ATOM 16119 O O . GLN A 1 40 ? 6.636 -5.509 -15.345 1.00 64.35 40 GLN A O 10
ATOM 16133 N N . ALA A 1 41 ? 7.797 -5.335 -17.281 1.00 21.53 41 ALA A N 10
ATOM 16134 C CA . ALA A 1 41 ? 7.778 -6.776 -17.613 1.00 65.44 41 ALA A CA 10
ATOM 16135 C C . ALA A 1 41 ? 8.797 -7.559 -16.753 1.00 72.14 41 ALA A C 10
ATOM 16136 O O . ALA A 1 41 ? 8.805 -8.797 -16.749 1.00 52.53 41 ALA A O 10
ATOM 16143 N N . SER A 1 42 ? 9.675 -6.812 -16.049 1.00 72.42 42 SER A N 10
ATOM 16144 C CA . SER A 1 42 ? 10.678 -7.368 -15.126 1.00 43.44 42 SER A CA 10
ATOM 16145 C C . SER A 1 42 ? 10.082 -7.629 -13.724 1.00 52.14 42 SER A C 10
ATOM 16146 O O . SER A 1 42 ? 10.730 -8.277 -12.889 1.00 74.31 42 SER A O 10
ATOM 16154 N N . PHE A 1 43 ? 8.863 -7.108 -13.483 1.00 74.01 43 PHE A N 10
ATOM 16155 C CA . PHE A 1 43 ? 8.167 -7.218 -12.192 1.00 61.03 43 PHE A CA 10
ATOM 16156 C C . PHE A 1 43 ? 7.932 -8.714 -11.831 1.00 33.45 43 PHE A C 10
ATOM 16157 O O . PHE A 1 43 ? 7.344 -9.441 -12.640 1.00 13.23 43 PHE A O 10
ATOM 16174 N N . PRO A 1 44 ? 8.410 -9.194 -10.619 1.00 12.31 44 PRO A N 10
ATOM 16175 C CA . PRO A 1 44 ? 8.357 -10.638 -10.222 1.00 15.31 44 PRO A CA 10
ATOM 16176 C C . PRO A 1 44 ? 6.957 -11.280 -10.373 1.00 41.45 44 PRO A C 10
ATOM 16177 O O . PRO A 1 44 ? 6.829 -12.437 -10.797 1.00 41.42 44 PRO A O 10
ATOM 16188 N N . MET A 1 45 ? 5.909 -10.496 -10.055 1.00 21.23 45 MET A N 10
ATOM 16189 C CA . MET A 1 45 ? 4.510 -10.963 -10.107 1.00 15.32 45 MET A CA 10
ATOM 16190 C C . MET A 1 45 ? 3.869 -10.552 -11.438 1.00 2.30 45 MET A C 10
ATOM 16191 O O . MET A 1 45 ? 4.173 -9.493 -11.989 1.00 64.12 45 MET A O 10
ATOM 16205 N N . ASN A 1 46 ? 2.998 -1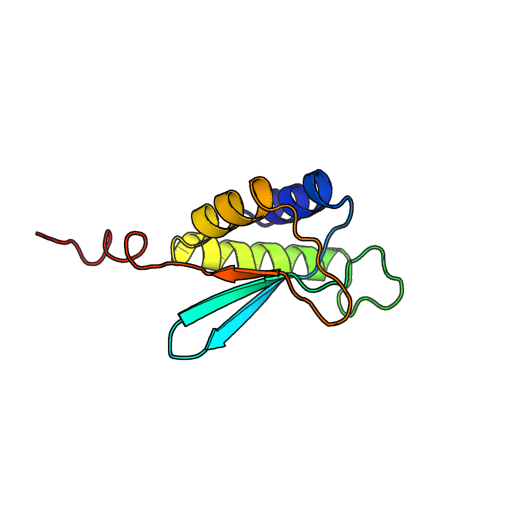1.427 -11.949 1.00 65.55 46 ASN A N 10
ATOM 16206 C CA . ASN A 1 46 ? 2.188 -11.169 -13.153 1.00 11.11 46 ASN A CA 10
ATOM 16207 C C . ASN A 1 46 ? 0.931 -10.367 -12.761 1.00 3.53 46 ASN A C 10
ATOM 16208 O O . ASN A 1 46 ? 0.742 -10.050 -11.578 1.00 31.01 46 ASN A O 10
ATOM 16219 N N . GLU A 1 47 ? 0.073 -10.065 -13.750 1.00 12.02 47 GLU A N 10
ATOM 16220 C CA . GLU A 1 47 ? -1.073 -9.146 -13.578 1.00 21.14 47 GLU A CA 10
ATOM 16221 C C . GLU A 1 47 ? -2.066 -9.624 -12.495 1.00 63.21 47 GLU A C 10
ATOM 16222 O O . GLU A 1 47 ? -2.464 -8.837 -11.635 1.00 72.15 47 GLU A O 10
ATOM 16234 N N . THR A 1 48 ? -2.412 -10.927 -12.518 1.00 15.14 48 THR A N 10
ATOM 16235 C CA . THR A 1 48 ? -3.400 -11.511 -11.586 1.00 1.31 48 THR A CA 10
ATOM 16236 C C . THR A 1 48 ? -2.741 -11.821 -10.221 1.00 22.10 48 THR A C 10
ATOM 16237 O O . THR A 1 48 ? -3.387 -11.684 -9.181 1.00 34.31 48 THR A O 10
ATOM 16248 N N . GLU A 1 49 ? -1.434 -12.199 -10.238 1.00 3.01 49 GLU A N 10
ATOM 16249 C CA . GLU A 1 49 ? -0.648 -12.451 -8.999 1.00 4.15 49 GLU A CA 10
ATOM 16250 C C . GLU A 1 49 ? -0.611 -11.186 -8.125 1.00 73.41 49 GLU A C 10
ATOM 16251 O O . GLU A 1 49 ? -0.900 -11.222 -6.923 1.00 21.42 49 GLU A O 10
ATOM 16263 N N . TYR A 1 50 ? -0.285 -10.065 -8.786 1.00 72.21 50 TYR A N 10
ATOM 16264 C CA . TYR A 1 50 ? -0.184 -8.746 -8.165 1.00 32.45 50 TYR A CA 10
ATOM 16265 C C . TYR A 1 50 ? -1.582 -8.169 -7.816 1.00 1.21 50 TYR A C 10
ATOM 16266 O O . TYR A 1 50 ? -1.721 -7.468 -6.808 1.00 54.23 50 TYR A O 10
ATOM 16284 N N . GLN A 1 51 ? -2.607 -8.471 -8.647 1.00 1.20 51 GLN A N 10
ATOM 16285 C CA . GLN A 1 51 ? -3.986 -7.944 -8.448 1.00 73.30 51 GLN A CA 10
ATOM 16286 C C . GLN A 1 51 ? -4.589 -8.539 -7.161 1.00 41.23 51 GLN A C 10
ATOM 16287 O O . GLN A 1 51 ? -5.150 -7.821 -6.323 1.00 41.42 51 GLN A O 10
ATOM 16301 N N . GLU A 1 52 ? -4.445 -9.861 -7.016 1.00 21.33 52 GLU A N 10
ATOM 16302 C CA . GLU A 1 52 ? -4.930 -10.604 -5.842 1.00 13.14 52 GLU A CA 10
ATOM 16303 C C . GLU A 1 52 ? -4.064 -10.305 -4.602 1.00 54.52 52 GLU A C 10
ATOM 16304 O O . GLU A 1 52 ? -4.539 -10.410 -3.467 1.00 64.24 52 GLU A O 10
ATOM 16316 N N . HIS A 1 53 ? -2.789 -9.926 -4.846 1.00 20.54 53 HIS A N 10
ATOM 16317 C CA . HIS A 1 53 ? -1.879 -9.404 -3.805 1.00 54.41 53 HIS A CA 10
ATOM 16318 C C . HIS A 1 53 ? -2.421 -8.073 -3.242 1.00 44.44 53 HIS A C 10
ATOM 16319 O O . HIS A 1 53 ? -2.423 -7.876 -2.031 1.00 4.31 53 HIS A O 10
ATOM 16334 N N . LEU A 1 54 ? -2.884 -7.177 -4.147 1.00 25.30 54 LEU A N 10
ATOM 16335 C CA . LEU A 1 54 ? -3.509 -5.888 -3.769 1.00 22.24 54 LEU A CA 10
ATOM 16336 C C . LEU A 1 54 ? -4.748 -6.118 -2.908 1.00 5.52 54 LEU A C 10
ATOM 16337 O O . LEU A 1 54 ? -4.896 -5.514 -1.864 1.00 44.01 54 LEU A O 10
ATOM 16353 N N . ASP A 1 55 ? -5.621 -7.020 -3.384 1.00 33.10 55 ASP A N 10
ATOM 16354 C CA . ASP A 1 55 ? -6.918 -7.303 -2.753 1.00 64.23 55 ASP A CA 10
ATOM 16355 C C . ASP A 1 55 ? -6.723 -7.949 -1.367 1.00 43.12 55 ASP A C 10
ATOM 16356 O O . ASP A 1 55 ? -7.502 -7.704 -0.441 1.00 31.31 55 ASP A O 10
ATOM 16365 N N . SER A 1 56 ? -5.637 -8.737 -1.239 1.00 45.14 56 SER A N 10
ATOM 16366 C CA . SER A 1 56 ? -5.250 -9.393 0.024 1.00 2.21 56 SER A CA 10
ATOM 16367 C C . SER A 1 56 ? -4.748 -8.353 1.044 1.00 21.44 56 SER A C 10
ATOM 16368 O O . SER A 1 56 ? -5.179 -8.350 2.206 1.00 55.04 56 SER A O 10
ATOM 16376 N N . VAL A 1 57 ? -3.859 -7.450 0.574 1.00 52.23 57 VAL A N 10
ATOM 16377 C CA . VAL A 1 57 ? -3.327 -6.326 1.375 1.00 61.41 57 VAL A CA 10
ATOM 16378 C C . VAL A 1 57 ? -4.476 -5.394 1.814 1.00 53.41 57 VAL A C 10
ATOM 16379 O O . VAL A 1 57 ? -4.575 -5.027 2.982 1.00 71.12 57 VAL A O 10
ATOM 16392 N N . ALA A 1 58 ? -5.373 -5.105 0.864 1.00 34.54 58 ALA A N 10
ATOM 16393 C CA . ALA A 1 58 ? -6.507 -4.183 1.036 1.00 53.32 58 ALA A CA 10
ATOM 16394 C C . ALA A 1 58 ? -7.560 -4.744 2.013 1.00 64.31 58 ALA A C 10
ATOM 16395 O O . ALA A 1 58 ? -8.282 -3.979 2.677 1.00 0.14 58 ALA A O 10
ATOM 16402 N N . ASN A 1 59 ? -7.633 -6.091 2.078 1.00 43.25 59 ASN A N 10
ATOM 16403 C CA . ASN A 1 59 ? -8.454 -6.816 3.065 1.00 73.43 59 ASN A CA 10
ATOM 16404 C C . ASN A 1 59 ? -7.900 -6.568 4.478 1.00 40.32 59 ASN A C 10
ATOM 16405 O O . ASN A 1 59 ? -8.656 -6.244 5.394 1.00 74.43 59 ASN A O 10
ATOM 16416 N N . TYR A 1 60 ? -6.562 -6.700 4.621 1.00 33.35 60 TYR A N 10
ATOM 16417 C CA . TYR A 1 60 ? -5.858 -6.434 5.898 1.00 52.43 60 TYR A CA 10
ATOM 16418 C C . TYR A 1 60 ? -5.937 -4.953 6.293 1.00 61.43 60 TYR A C 10
ATOM 16419 O O . TYR A 1 60 ? -5.985 -4.637 7.475 1.00 1.21 60 TYR A O 10
ATOM 16437 N N . LEU A 1 61 ? -5.942 -4.057 5.297 1.00 10.00 61 LEU A N 10
ATOM 16438 C CA . LEU A 1 61 ? -6.045 -2.610 5.538 1.00 63.04 61 LEU A CA 10
ATOM 16439 C C . LEU A 1 61 ? -7.373 -2.270 6.252 1.00 41.52 61 LEU A C 10
ATOM 16440 O O . LEU A 1 61 ? -7.390 -1.481 7.191 1.00 51.44 61 LEU A O 10
ATOM 16456 N N . HIS A 1 62 ? -8.477 -2.910 5.822 1.00 2.23 62 HIS A N 10
ATOM 16457 C CA . HIS A 1 62 ? -9.798 -2.726 6.457 1.00 33.22 62 HIS A CA 10
ATOM 16458 C C . HIS A 1 62 ? -9.887 -3.493 7.795 1.00 64.41 62 HIS A C 10
ATOM 16459 O O . HIS A 1 62 ? -10.439 -2.976 8.772 1.00 44.10 62 HIS A O 10
ATOM 16474 N N . ALA A 1 63 ? -9.324 -4.718 7.814 1.00 33.24 63 ALA A N 10
ATOM 16475 C CA . ALA A 1 63 ? -9.357 -5.628 8.983 1.00 11.32 63 ALA A CA 10
ATOM 16476 C C . ALA A 1 63 ? -8.681 -4.982 10.201 1.00 10.34 63 ALA A C 10
ATOM 16477 O O . ALA A 1 63 ? -9.211 -5.001 11.320 1.00 71.12 63 ALA A O 10
ATOM 16484 N N . LEU A 1 64 ? -7.505 -4.398 9.934 1.00 24.21 64 LEU A N 10
ATOM 16485 C CA . LEU A 1 64 ? -6.667 -3.725 10.935 1.00 34.21 64 LEU A CA 10
ATOM 16486 C C . LEU A 1 64 ? -7.130 -2.261 11.142 1.00 62.11 64 LEU A C 10
ATOM 16487 O O . LEU A 1 64 ? -6.885 -1.678 12.193 1.00 61.00 64 LEU A O 10
ATOM 16503 N N . GLY A 1 65 ? -7.797 -1.679 10.123 1.00 51.21 65 GLY A N 10
ATOM 16504 C CA . GLY A 1 65 ? -8.307 -0.292 10.190 1.00 50.21 65 GLY A CA 10
ATOM 16505 C C . GLY A 1 65 ? -7.334 0.751 9.636 1.00 1.55 65 GLY A C 10
ATOM 16506 O O . GLY A 1 65 ? -7.575 1.959 9.757 1.00 73.55 65 GLY A O 10
ATOM 16510 N N . GLY A 1 66 ? -6.247 0.272 8.999 1.00 72.21 66 GLY A N 10
ATOM 16511 C CA . GLY A 1 66 ? -5.220 1.139 8.415 1.00 14.44 66 GLY A CA 10
ATOM 16512 C C . GLY A 1 66 ? -5.541 1.592 6.992 1.00 23.55 66 GLY A C 10
ATOM 16513 O O . GLY A 1 66 ? -4.733 2.288 6.381 1.00 55.44 66 GLY A O 10
ATOM 16517 N N . ALA A 1 67 ? -6.738 1.222 6.485 1.00 32.15 67 ALA A N 10
ATOM 16518 C CA . ALA A 1 67 ? -7.177 1.541 5.109 1.00 50.15 67 ALA A CA 10
ATOM 16519 C C . ALA A 1 67 ? -7.294 3.052 4.883 1.00 32.24 67 ALA A C 10
ATOM 16520 O O . ALA A 1 67 ? -6.803 3.578 3.880 1.00 53.13 67 ALA A O 10
ATOM 16527 N N . VAL A 1 68 ? -7.936 3.734 5.849 1.00 33.13 68 VAL A N 10
ATOM 16528 C CA . VAL A 1 68 ? -8.106 5.200 5.838 1.00 22.44 68 VAL A CA 10
ATOM 16529 C C . VAL A 1 68 ? -6.730 5.893 5.922 1.00 32.04 68 VAL A C 10
ATOM 16530 O O . VAL A 1 68 ? -6.513 6.911 5.278 1.00 31.24 68 VAL A O 10
ATOM 16543 N N . GLN A 1 69 ? -5.800 5.276 6.678 1.00 70.43 69 GLN A N 10
ATOM 16544 C CA . GLN A 1 69 ? -4.439 5.818 6.903 1.00 74.42 69 GLN A CA 10
ATOM 16545 C C . GLN A 1 69 ? -3.600 5.788 5.606 1.00 63.11 69 GLN A C 10
ATOM 16546 O O . GLN A 1 69 ? -2.776 6.673 5.371 1.00 24.20 69 GLN A O 10
ATOM 16560 N N . VAL A 1 70 ? -3.841 4.758 4.774 1.00 75.14 70 VAL A N 10
ATOM 16561 C CA . VAL A 1 70 ? -3.233 4.629 3.428 1.00 65.44 70 VAL A CA 10
ATOM 16562 C C . VAL A 1 70 ? -3.800 5.703 2.483 1.00 50.21 70 VAL A C 10
ATOM 16563 O O . VAL A 1 70 ? -3.055 6.401 1.791 1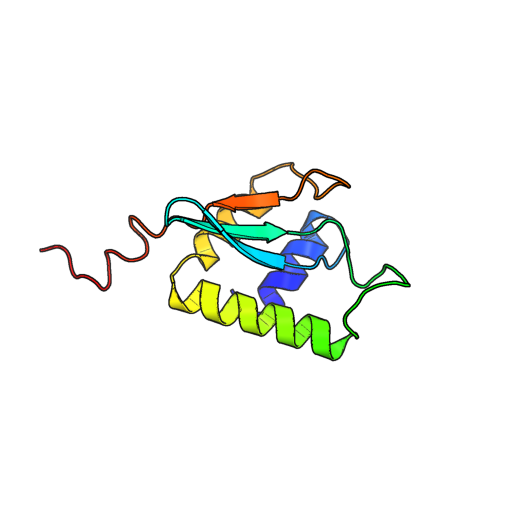.00 41.03 70 VAL A O 10
ATOM 16576 N N . LYS A 1 71 ? -5.136 5.849 2.517 1.00 52.25 71 LYS A N 10
ATOM 16577 C CA . LYS A 1 71 ? -5.878 6.809 1.677 1.00 2.22 71 LYS A CA 10
ATOM 16578 C C . LYS A 1 71 ? -5.616 8.264 2.104 1.00 70.12 71 LYS A C 10
ATOM 16579 O O . LYS A 1 71 ? -5.827 9.188 1.325 1.00 74.42 71 LYS A O 10
ATOM 16598 N N . THR A 1 72 ? -5.187 8.458 3.360 1.00 60.12 72 THR A N 10
ATOM 16599 C CA . THR A 1 72 ? -4.766 9.769 3.869 1.00 25.42 72 THR A CA 10
ATOM 16600 C C . THR A 1 72 ? -3.351 10.075 3.368 1.00 31.34 72 THR A C 10
ATOM 16601 O O . THR A 1 72 ? -3.122 11.084 2.698 1.00 50.13 72 THR A O 10
ATOM 16612 N N . PHE A 1 73 ? -2.430 9.140 3.653 1.00 71.32 73 PHE A N 10
ATOM 16613 C CA . PHE A 1 73 ? -0.990 9.333 3.449 1.00 52.22 73 PHE A CA 10
ATOM 16614 C C . PHE A 1 73 ? -0.660 9.532 1.957 1.00 14.21 73 PHE A C 10
ATOM 16615 O O . PHE A 1 73 ? -0.134 10.581 1.587 1.00 55.32 73 PHE A O 10
ATOM 16632 N N . ILE A 1 74 ? -1.001 8.518 1.118 1.00 50.04 74 ILE A N 10
ATOM 16633 C CA . ILE A 1 74 ? -0.682 8.509 -0.334 1.00 61.22 74 ILE A CA 10
ATOM 16634 C C . ILE A 1 74 ? -1.259 9.747 -1.045 1.00 30.02 74 ILE A C 10
ATOM 16635 O O . ILE A 1 74 ? -0.546 10.416 -1.795 1.00 12.15 74 ILE A O 10
ATOM 16651 N N . THR A 1 75 ? -2.534 10.065 -0.751 1.00 24.33 75 THR A N 10
ATOM 16652 C CA . THR A 1 75 ? -3.266 11.169 -1.405 1.00 11.24 75 THR A CA 10
ATOM 16653 C C . THR A 1 75 ? -2.654 12.550 -1.063 1.00 50.31 75 THR A C 10
ATOM 16654 O O . THR A 1 75 ? -2.746 13.489 -1.857 1.00 40.43 75 THR A O 10
ATOM 16665 N N . GLN A 1 76 ? -2.012 12.661 0.115 1.00 52.14 76 GLN A N 10
ATOM 16666 C CA . GLN A 1 76 ? -1.414 13.931 0.592 1.00 2.42 76 GLN A CA 10
ATOM 16667 C C . GLN A 1 76 ? 0.095 14.049 0.255 1.00 52.14 76 GLN A C 10
ATOM 16668 O O . GLN A 1 76 ? 0.583 15.158 -0.030 1.00 41.04 76 GLN A O 10
ATOM 16682 N N . THR A 1 77 ? 0.827 12.914 0.264 1.00 0.15 77 THR A N 10
ATOM 16683 C CA . THR A 1 77 ? 2.306 12.924 0.203 1.00 64.42 77 THR A CA 10
ATOM 16684 C C . THR A 1 77 ? 2.803 13.206 -1.232 1.00 11.31 77 THR A C 10
ATOM 16685 O O . THR A 1 77 ? 2.383 12.553 -2.194 1.00 14.12 77 THR A O 10
ATOM 16696 N N . LYS A 1 78 ? 3.682 14.219 -1.367 1.00 53.43 78 LYS A N 10
ATOM 16697 C CA . LYS A 1 78 ? 4.334 14.563 -2.651 1.00 62.43 78 LYS A CA 10
ATOM 16698 C C . LYS A 1 78 ? 5.626 13.743 -2.849 1.00 23.33 78 LYS A C 10
ATOM 16699 O O . LYS A 1 78 ? 6.368 13.952 -3.815 1.00 74.43 78 LYS A O 10
ATOM 16718 N N . GLU A 1 79 ? 5.864 12.790 -1.928 1.00 44.14 79 GLU A N 10
ATOM 16719 C CA . GLU A 1 79 ? 6.968 11.827 -2.027 1.00 70.00 79 GLU A CA 10
ATOM 16720 C C . GLU A 1 79 ? 6.623 10.737 -3.045 1.00 33.44 79 GLU A C 10
ATOM 16721 O O . GLU A 1 79 ? 5.477 10.283 -3.123 1.00 70.43 79 GLU A O 10
ATOM 16733 N N . ARG A 1 80 ? 7.632 10.337 -3.818 1.00 1.14 80 ARG A N 10
ATOM 16734 C CA . ARG A 1 80 ? 7.503 9.309 -4.855 1.00 3.50 80 ARG A CA 10
ATOM 16735 C C . ARG A 1 80 ? 8.367 8.093 -4.477 1.00 72.51 80 ARG A C 10
ATOM 16736 O O . ARG A 1 80 ? 9.446 8.265 -3.896 1.00 73.45 80 ARG A O 10
ATOM 16757 N N . PRO A 1 81 ? 7.894 6.842 -4.763 1.00 63.25 81 PRO A N 10
ATOM 16758 C CA . PRO A 1 81 ? 8.705 5.630 -4.544 1.00 43.51 81 PRO A CA 10
ATOM 16759 C C . PRO A 1 81 ? 9.871 5.568 -5.564 1.00 24.15 81 PRO A C 10
ATOM 16760 O O . PRO A 1 81 ? 9.669 5.539 -6.790 1.00 55.13 81 PRO A O 10
ATOM 16771 N N . ARG A 1 82 ? 11.090 5.571 -5.019 1.00 4.50 82 ARG A N 10
ATOM 16772 C CA . ARG A 1 82 ? 12.352 5.628 -5.775 1.00 71.02 82 ARG A CA 10
ATOM 16773 C C . ARG A 1 82 ? 13.235 4.438 -5.359 1.00 13.13 82 ARG A C 10
ATOM 16774 O O . ARG A 1 82 ? 12.967 3.814 -4.333 1.00 25.11 82 ARG A O 10
ATOM 16795 N N . LEU A 1 83 ? 14.255 4.094 -6.179 1.00 14.23 83 LEU A N 10
ATOM 16796 C CA . LEU A 1 83 ? 15.250 3.055 -5.843 1.00 11.41 83 LEU A CA 10
ATOM 16797 C C . LEU A 1 83 ? 15.806 3.271 -4.414 1.00 55.43 83 LEU A C 10
ATOM 16798 O O . LEU A 1 83 ? 16.446 4.290 -4.137 1.00 12.20 83 LEU A O 10
ATOM 16814 N N . GLY A 1 84 ? 15.467 2.345 -3.504 1.00 23.14 84 GLY A N 10
ATOM 16815 C CA . GLY A 1 84 ? 15.876 2.429 -2.098 1.00 50.15 84 GLY A CA 10
ATOM 16816 C C . GLY A 1 84 ? 14.823 3.106 -1.218 1.00 22.22 84 GLY A C 10
ATOM 16817 O O . GLY A 1 84 ? 14.635 2.720 -0.061 1.00 4.45 84 GLY A O 10
ATOM 16821 N N . LYS A 1 85 ? 14.118 4.101 -1.788 1.00 65.35 85 LYS A N 10
ATOM 16822 C CA . LYS A 1 85 ? 13.084 4.880 -1.085 1.00 22.12 85 LYS A CA 10
ATOM 16823 C C . LYS A 1 85 ? 11.692 4.232 -1.263 1.00 61.41 85 LYS A C 10
ATOM 16824 O O . LYS A 1 85 ? 11.070 4.341 -2.326 1.00 15.11 85 LYS A O 10
ATOM 16843 N N . ALA A 1 86 ? 11.217 3.544 -0.221 1.00 24.23 86 ALA A N 10
ATOM 16844 C CA . ALA A 1 86 ? 9.833 3.043 -0.156 1.00 75.11 86 ALA A CA 10
ATOM 16845 C C . ALA A 1 86 ? 8.953 4.074 0.555 1.00 54.32 86 ALA A C 10
ATOM 16846 O O . ALA A 1 86 ? 9.377 4.663 1.562 1.00 73.54 86 ALA A O 10
ATOM 16853 N N . VAL A 1 87 ? 7.745 4.314 0.021 1.00 40.44 87 VAL A N 10
ATOM 16854 C CA . VAL A 1 87 ? 6.759 5.198 0.659 1.00 73.44 87 VAL A CA 10
ATOM 16855 C C . VAL A 1 87 ? 6.112 4.428 1.834 1.00 70.04 87 VAL A C 10
ATOM 16856 O O . VAL A 1 87 ? 5.108 3.726 1.669 1.00 33.41 87 VAL A O 10
ATOM 16869 N N . SER A 1 88 ? 6.756 4.531 3.013 1.00 71.31 88 SER A N 10
ATOM 16870 C CA . SER A 1 88 ? 6.371 3.785 4.216 1.00 11.22 88 SER A CA 10
ATOM 16871 C C . SER A 1 88 ? 5.236 4.528 4.932 1.00 31.02 88 SER A C 10
ATOM 16872 O O . SER A 1 88 ? 5.450 5.607 5.493 1.00 42.41 88 SER A O 10
ATOM 16880 N N . ILE A 1 89 ? 4.032 3.954 4.860 1.00 12.52 89 ILE A N 10
ATOM 16881 C CA . ILE A 1 89 ? 2.816 4.522 5.447 1.00 73.03 89 ILE A CA 10
ATOM 16882 C C . ILE A 1 89 ? 2.664 4.016 6.898 1.00 63.31 89 ILE A C 10
ATOM 16883 O O . ILE A 1 89 ? 2.405 2.825 7.091 1.00 41.42 89 ILE A O 10
ATOM 16899 N N . PRO A 1 90 ? 2.848 4.888 7.941 1.00 43.22 90 PRO A N 10
ATOM 16900 C CA . PRO A 1 90 ? 2.583 4.493 9.340 1.00 11.35 90 PRO A CA 10
ATOM 16901 C C . PRO A 1 90 ? 1.070 4.271 9.555 1.00 40.01 90 PRO A C 10
ATOM 16902 O O . PRO A 1 90 ? 0.276 5.217 9.463 1.00 44.21 90 PRO A O 10
ATOM 16913 N N . LEU A 1 91 ? 0.679 3.005 9.796 1.00 1.40 91 LEU A N 10
ATOM 16914 C CA . LEU A 1 91 ? -0.728 2.642 9.994 1.00 72.35 91 LEU A CA 10
ATOM 16915 C C . LEU A 1 91 ? -1.093 2.872 11.463 1.00 24.32 91 LEU A C 10
ATOM 16916 O O . LEU A 1 91 ? -0.805 2.042 12.338 1.00 74.24 91 LEU A O 10
ATOM 16932 N N . ASP A 1 92 ? -1.665 4.052 11.714 1.00 1.02 92 ASP A N 10
ATOM 16933 C CA . ASP A 1 92 ? -2.053 4.504 13.054 1.00 43.42 92 ASP A CA 10
ATOM 16934 C C . ASP A 1 92 ? -3.293 3.735 13.547 1.00 32.41 92 ASP A C 10
ATOM 16935 O O . ASP A 1 92 ? -4.437 4.102 13.263 1.00 34.12 92 ASP A O 10
ATOM 16944 N N . LEU A 1 93 ? -3.045 2.609 14.232 1.00 14.11 93 LEU A N 10
ATOM 16945 C CA . LEU A 1 93 ? -4.106 1.746 14.786 1.00 74.30 93 LEU A CA 10
ATOM 16946 C C . LEU A 1 93 ? -4.233 1.962 16.308 1.00 22.51 93 LEU A C 10
ATOM 16947 O O . LEU A 1 93 ? -4.673 1.060 17.024 1.00 62.15 93 LEU A O 10
ATOM 16963 N N . GLY A 1 94 ? -3.881 3.178 16.783 1.00 73.35 94 GLY A N 10
ATOM 16964 C CA . GLY A 1 94 ? -3.866 3.486 18.217 1.00 14.30 94 GLY A CA 10
ATOM 16965 C C . GLY A 1 94 ? -5.260 3.453 18.835 1.00 64.12 94 GLY A C 10
ATOM 16966 O O . GLY A 1 94 ? -5.648 2.457 19.449 1.00 20.25 94 GLY A O 10
ATOM 16970 N N . GLU A 1 95 ? -6.024 4.531 18.630 1.00 2.44 95 GLU A N 10
ATOM 16971 C CA . GLU A 1 95 ? -7.410 4.641 19.122 1.00 45.02 95 GLU A CA 10
ATOM 16972 C C . GLU A 1 95 ? -8.390 3.928 18.157 1.00 34.42 95 GLU A C 10
ATOM 16973 O O . GLU A 1 95 ? -9.487 3.521 18.559 1.00 75.31 95 GLU A O 10
ATOM 16985 N N . ARG A 1 96 ? -7.966 3.747 16.887 1.00 2.13 96 ARG A N 10
ATOM 16986 C CA . ARG A 1 96 ? -8.750 3.023 15.860 1.00 3.14 96 ARG A CA 10
ATOM 16987 C C . ARG A 1 96 ? -8.742 1.491 16.096 1.00 63.35 96 ARG A C 10
ATOM 16988 O O . ARG A 1 96 ? -9.428 0.744 15.393 1.00 62.41 96 ARG A O 10
ATOM 17009 N N . ALA A 1 97 ? -7.938 1.029 17.075 1.00 23.03 97 ALA A N 10
ATOM 17010 C CA . ALA A 1 97 ? -8.023 -0.354 17.584 1.00 63.42 97 ALA A CA 10
ATOM 17011 C C . ALA A 1 97 ? -9.396 -0.629 18.224 1.00 73.52 97 ALA A C 10
ATOM 17012 O O . ALA A 1 97 ? -9.891 -1.746 18.182 1.00 72.25 97 ALA A O 10
ATOM 17019 N N . SER A 1 98 ? -10.029 0.422 18.770 1.00 20.21 98 SER A N 10
ATOM 17020 C CA . SER A 1 98 ? -11.273 0.285 19.551 1.00 32.12 98 SER A CA 10
ATOM 17021 C C . SER A 1 98 ? -12.523 0.042 18.675 1.00 74.15 98 SER A C 10
ATOM 17022 O O . SER A 1 98 ? -13.580 -0.309 19.206 1.00 43.23 98 SER A O 10
ATOM 17030 N N . GLU A 1 99 ? -12.390 0.207 17.346 1.00 1.34 99 GLU A N 10
ATOM 17031 C CA . GLU A 1 99 ? -13.508 0.029 16.391 1.00 5.33 99 GLU A CA 10
ATOM 17032 C C . GLU A 1 99 ? -14.049 -1.416 16.421 1.00 34.42 99 GLU A C 10
ATOM 17033 O O . GLU A 1 99 ? -15.268 -1.635 16.401 1.00 55.42 99 GLU A O 10
ATOM 17045 N N . TRP A 1 100 ? -13.122 -2.398 16.469 1.00 14.20 100 TRP A N 10
ATOM 17046 C CA . TRP A 1 100 ? -13.478 -3.831 16.512 1.00 1.11 100 TRP A CA 10
ATOM 17047 C C . TRP A 1 100 ? -13.695 -4.325 17.962 1.00 15.40 100 TRP A C 10
ATOM 17048 O O . TRP A 1 100 ? -14.207 -5.435 18.161 1.00 70.41 100 TRP A O 10
ATOM 17069 N N . ILE A 1 101 ? -13.296 -3.513 18.971 1.00 11.41 101 ILE A N 10
ATOM 17070 C CA . ILE A 1 101 ? -13.679 -3.762 20.378 1.00 34.44 101 ILE A CA 10
ATOM 17071 C C . ILE A 1 101 ? -15.179 -3.418 20.518 1.00 11.23 101 ILE A C 10
ATOM 17072 O O . ILE A 1 101 ? -15.570 -2.246 20.458 1.00 44.15 101 ILE A O 10
ATOM 17088 N N . ILE A 1 102 ? -16.003 -4.475 20.567 1.00 33.43 102 ILE A N 10
ATOM 17089 C CA . ILE A 1 102 ? -17.440 -4.397 20.874 1.00 12.24 102 ILE A CA 10
ATOM 17090 C C . ILE A 1 102 ? -17.616 -4.724 22.377 1.00 52.42 102 ILE A C 10
ATOM 17091 O O . ILE A 1 102 ? -18.132 -3.906 23.152 1.00 74.02 102 ILE A O 10
ATOM 17107 N N . LEU A 1 103 ? -17.122 -5.932 22.754 1.00 45.00 103 LEU A N 10
ATOM 17108 C CA . LEU A 1 103 ? -17.100 -6.465 24.139 1.00 74.03 103 LEU A CA 10
ATOM 17109 C C . LEU A 1 103 ? -18.477 -6.413 24.836 1.00 10.45 103 LEU A C 10
ATOM 17110 O O . LEU A 1 103 ? -18.573 -6.169 26.045 1.00 72.01 103 LEU A O 10
ATOM 17126 N N . GLU A 1 104 ? -19.529 -6.685 24.052 1.00 74.34 104 GLU A N 10
ATOM 17127 C CA . GLU A 1 104 ? -20.904 -6.840 24.551 1.00 71.03 104 GLU A CA 10
ATOM 17128 C C . GLU A 1 104 ? -21.160 -8.324 24.903 1.00 0.04 104 GLU A C 10
ATOM 17129 O O . GLU A 1 104 ? -21.059 -9.172 24.001 1.00 0.53 104 GLU A O 10
ATOM 17141 N N . MET A 1 1 ? -12.107 -0.064 1.030 1.00 54.33 1 MET A N 11
ATOM 17142 C CA . MET A 1 1 ? -11.153 0.073 -0.090 1.00 65.03 1 MET A CA 11
ATOM 17143 C C . MET A 1 1 ? -10.648 -1.319 -0.506 1.00 45.34 1 MET A C 11
ATOM 17144 O O . MET A 1 1 ? -9.931 -1.965 0.261 1.00 70.41 1 MET A O 11
ATOM 17160 N N . THR A 1 2 ? -11.063 -1.779 -1.706 1.00 4.32 2 THR A N 11
ATOM 17161 C CA . THR A 1 2 ? -10.560 -3.024 -2.329 1.00 54.44 2 THR A CA 11
ATOM 17162 C C . THR A 1 2 ? -9.217 -2.769 -3.034 1.00 61.12 2 THR A C 11
ATOM 17163 O O . THR A 1 2 ? -8.734 -1.631 -3.065 1.00 42.51 2 THR A O 11
ATOM 17174 N N . GLY A 1 3 ? -8.620 -3.844 -3.586 1.00 45.21 3 GLY A N 11
ATOM 17175 C CA . GLY A 1 3 ? -7.378 -3.744 -4.359 1.00 75.05 3 GLY A CA 11
ATOM 17176 C C . GLY A 1 3 ? -7.559 -2.999 -5.671 1.00 11.20 3 GLY A C 11
ATOM 17177 O O . GLY A 1 3 ? -6.588 -2.480 -6.236 1.00 14.40 3 GLY A O 11
ATOM 17181 N N . GLN A 1 4 ? -8.815 -2.981 -6.156 1.00 21.01 4 GLN A N 11
ATOM 17182 C CA . GLN A 1 4 ? -9.241 -2.173 -7.306 1.00 13.24 4 GLN A CA 11
ATOM 17183 C C . GLN A 1 4 ? -9.025 -0.678 -6.996 1.00 22.34 4 GLN A C 11
ATOM 17184 O O . GLN A 1 4 ? -8.383 0.042 -7.768 1.00 70.54 4 GLN A O 11
ATOM 17198 N N . GLU A 1 5 ? -9.544 -0.250 -5.830 1.00 15.14 5 GLU A N 11
ATOM 17199 C CA . GLU A 1 5 ? -9.458 1.146 -5.359 1.00 10.34 5 GLU A CA 11
ATOM 17200 C C . GLU A 1 5 ? -8.000 1.512 -5.021 1.00 31.30 5 GLU A C 11
ATOM 17201 O O . GLU A 1 5 ? -7.548 2.625 -5.297 1.00 61.32 5 GLU A O 11
ATOM 17213 N N . LEU A 1 6 ? -7.293 0.548 -4.404 1.00 33.13 6 LEU A N 11
ATOM 17214 C CA . LEU A 1 6 ? -5.895 0.706 -3.980 1.00 40.41 6 LEU A CA 11
ATOM 17215 C C . LEU A 1 6 ? -4.989 0.963 -5.199 1.00 65.04 6 LEU A C 11
ATOM 17216 O O . LEU A 1 6 ? -4.154 1.866 -5.164 1.00 3.11 6 LEU A O 11
ATOM 17232 N N . ARG A 1 7 ? -5.206 0.185 -6.290 1.00 63.11 7 ARG A N 11
ATOM 17233 C CA . ARG A 1 7 ? -4.453 0.339 -7.555 1.00 0.40 7 ARG A CA 11
ATOM 17234 C C . ARG A 1 7 ? -4.727 1.714 -8.182 1.00 14.44 7 ARG A C 11
ATOM 17235 O O . ARG A 1 7 ? -3.800 2.416 -8.593 1.00 13.33 7 ARG A O 11
ATOM 17256 N N . GLN A 1 8 ? -6.020 2.088 -8.222 1.00 45.13 8 GLN A N 11
ATOM 17257 C CA . GLN A 1 8 ? -6.479 3.379 -8.767 1.00 3.12 8 GLN A CA 11
ATOM 17258 C C . GLN A 1 8 ? -5.946 4.573 -7.956 1.00 34.24 8 GLN A C 11
ATOM 17259 O O . GLN A 1 8 ? -5.845 5.665 -8.493 1.00 53.40 8 GLN A O 11
ATOM 17273 N N . LEU A 1 9 ? -5.614 4.346 -6.673 1.00 4.23 9 LEU A N 11
ATOM 17274 C CA . LEU A 1 9 ? -5.027 5.372 -5.789 1.00 42.44 9 LEU A CA 11
ATOM 17275 C C . LEU A 1 9 ? -3.550 5.625 -6.174 1.00 64.11 9 LEU A C 11
ATOM 17276 O O . LEU A 1 9 ? -3.095 6.780 -6.203 1.00 15.03 9 LEU A O 11
ATOM 17292 N N . LEU A 1 10 ? -2.823 4.530 -6.496 1.00 61.44 10 LEU A N 11
ATOM 17293 C CA . LEU A 1 10 ? -1.397 4.581 -6.896 1.00 1.43 10 LEU A CA 11
ATOM 17294 C C . LEU A 1 10 ? -1.260 5.201 -8.307 1.00 61.51 10 LEU A C 11
ATOM 17295 O O . LEU A 1 10 ? -0.299 5.919 -8.596 1.00 63.33 10 LEU A O 11
ATOM 17311 N N . LEU A 1 11 ? -2.244 4.897 -9.175 1.00 42.32 11 LEU A N 11
ATOM 17312 C CA . LEU A 1 11 ? -2.292 5.385 -10.569 1.00 25.43 11 LEU A CA 11
ATOM 17313 C C . LEU A 1 11 ? -2.746 6.849 -10.635 1.00 41.34 11 LEU A C 11
ATOM 17314 O O . LEU A 1 11 ? -2.282 7.608 -11.497 1.00 44.10 11 LEU A O 11
ATOM 17330 N N . ASP A 1 12 ? -3.675 7.217 -9.739 1.00 24.31 12 ASP A N 11
ATOM 17331 C CA . ASP A 1 12 ? -4.199 8.593 -9.650 1.00 52.50 12 ASP A CA 11
ATOM 17332 C C . ASP A 1 12 ? -3.099 9.579 -9.247 1.00 14.32 12 ASP A C 11
ATOM 17333 O O . ASP A 1 12 ? -2.913 10.613 -9.896 1.00 44.34 12 ASP A O 11
ATOM 17342 N N . LYS A 1 13 ? -2.369 9.224 -8.180 1.00 73.43 13 LYS A N 11
ATOM 17343 C CA . LYS A 1 13 ? -1.374 10.108 -7.558 1.00 72.21 13 LYS A CA 11
ATOM 17344 C C . LYS A 1 13 ? -0.001 9.997 -8.256 1.00 44.03 13 LYS A C 11
ATOM 17345 O O . LYS A 1 13 ? 0.601 11.013 -8.623 1.00 11.11 13 LYS A O 11
ATOM 17364 N N . TRP A 1 14 ? 0.494 8.766 -8.441 1.00 22.34 14 TRP A N 11
ATOM 17365 C CA . TRP A 1 14 ? 1.886 8.525 -8.890 1.00 70.34 14 TRP A CA 11
ATOM 17366 C C . TRP A 1 14 ? 1.970 8.079 -10.367 1.00 75.51 14 TRP A C 11
ATOM 17367 O O . TRP A 1 14 ? 3.018 8.236 -11.001 1.00 12.03 14 TRP A O 11
ATOM 17388 N N . GLY A 1 15 ? 0.871 7.514 -10.899 1.00 13.32 15 GLY A N 11
ATOM 17389 C CA . GLY A 1 15 ? 0.802 7.115 -12.322 1.00 1.52 15 GLY A CA 11
ATOM 17390 C C . GLY A 1 15 ? 1.255 5.681 -12.590 1.00 42.42 15 GLY A C 11
ATOM 17391 O O . GLY A 1 15 ? 1.205 5.220 -13.735 1.00 24.34 15 GLY A O 11
ATOM 17395 N N . TYR A 1 16 ? 1.702 4.982 -11.538 1.00 34.43 16 TYR A N 11
ATOM 17396 C CA . TYR A 1 16 ? 2.210 3.595 -11.636 1.00 32.44 16 TYR A CA 11
ATOM 17397 C C . TYR A 1 16 ? 1.580 2.738 -10.535 1.00 53.30 16 TYR A C 11
ATOM 17398 O O . TYR A 1 16 ? 1.346 3.212 -9.418 1.00 55.44 16 TYR A O 11
ATOM 17416 N N . SER A 1 17 ? 1.293 1.478 -10.880 1.00 2.35 17 SER A N 11
ATOM 17417 C CA . SER A 1 17 ? 0.679 0.514 -9.972 1.00 75.41 17 SER A CA 11
ATOM 17418 C C . SER A 1 17 ? 1.794 -0.184 -9.174 1.00 53.35 17 SER A C 11
ATOM 17419 O O . SER A 1 17 ? 2.247 -1.272 -9.544 1.00 32.21 17 SER A O 11
ATOM 17427 N N . TYR A 1 18 ? 2.264 0.492 -8.114 1.00 2.24 18 TYR A N 11
ATOM 17428 C CA . TYR A 1 18 ? 3.380 0.015 -7.268 1.00 43.42 18 TYR A CA 11
ATOM 17429 C C . TYR A 1 18 ? 2.932 -1.116 -6.329 1.00 63.44 18 TYR A C 11
ATOM 17430 O O . TYR A 1 18 ? 1.800 -1.122 -5.848 1.00 11.51 18 TYR A O 11
ATOM 17448 N N . ASP A 1 19 ? 3.836 -2.069 -6.077 1.00 23.14 19 ASP A N 11
ATOM 17449 C CA . ASP A 1 19 ? 3.611 -3.141 -5.104 1.00 5.31 19 ASP A CA 11
ATOM 17450 C C . ASP A 1 19 ? 3.570 -2.539 -3.697 1.00 41.43 19 ASP A C 11
ATOM 17451 O O . ASP A 1 19 ? 4.290 -1.583 -3.406 1.00 12.23 19 ASP A O 11
ATOM 17460 N N . VAL A 1 20 ? 2.706 -3.090 -2.852 1.00 74.21 20 VAL A N 11
ATOM 17461 C CA . VAL A 1 20 ? 2.527 -2.653 -1.456 1.00 13.41 20 VAL A CA 11
ATOM 17462 C C . VAL A 1 20 ? 2.606 -3.884 -0.535 1.00 63.15 20 VAL A C 11
ATOM 17463 O O . VAL A 1 20 ? 2.084 -4.948 -0.876 1.00 52.42 20 VAL A O 11
ATOM 17476 N N . GLN A 1 21 ? 3.285 -3.735 0.614 1.00 71.24 21 GLN A N 11
ATOM 17477 C CA . GLN A 1 21 ? 3.526 -4.839 1.569 1.00 22.02 21 GLN A CA 11
ATOM 17478 C C . GLN A 1 21 ? 3.624 -4.301 3.005 1.00 13.30 21 GLN A C 11
ATOM 17479 O O . GLN A 1 21 ? 4.100 -3.184 3.228 1.00 54.34 21 GLN A O 11
ATOM 17493 N N . PHE A 1 22 ? 3.145 -5.101 3.967 1.00 11.33 22 PHE A N 11
ATOM 17494 C CA . PHE A 1 22 ? 3.144 -4.747 5.392 1.00 55.01 22 PHE A CA 11
ATOM 17495 C C . PHE A 1 22 ? 4.523 -5.018 6.017 1.00 52.22 22 PHE A C 11
ATOM 17496 O O . PHE A 1 22 ? 5.270 -5.891 5.554 1.00 14.04 22 PHE A O 11
ATOM 17513 N N . ARG A 1 23 ? 4.837 -4.252 7.071 1.00 54.21 23 ARG A N 11
ATOM 17514 C CA . ARG A 1 23 ? 6.069 -4.401 7.859 1.00 53.43 23 ARG A CA 11
ATOM 17515 C C . ARG A 1 23 ? 5.768 -4.068 9.323 1.00 74.42 23 ARG A C 11
ATOM 17516 O O . ARG A 1 23 ? 5.200 -3.011 9.627 1.00 53.43 23 ARG A O 11
ATOM 17537 N N . ARG A 1 24 ? 6.166 -4.974 10.222 1.00 42.33 24 ARG A N 11
ATOM 17538 C CA . ARG A 1 24 ? 5.986 -4.809 11.670 1.00 32.42 24 ARG A CA 11
ATOM 17539 C C . ARG A 1 24 ? 7.317 -4.343 12.280 1.00 64.23 24 ARG A C 11
ATOM 17540 O O . ARG A 1 24 ? 8.211 -5.159 12.538 1.00 55.22 24 ARG A O 11
ATOM 17561 N N . THR A 1 25 ? 7.455 -3.024 12.467 1.00 11.42 25 THR A N 11
ATOM 17562 C CA . THR A 1 25 ? 8.662 -2.412 13.040 1.00 33.43 25 THR A CA 11
ATOM 17563 C C . THR A 1 25 ? 8.245 -1.399 14.110 1.00 13.01 25 THR A C 11
ATOM 17564 O O . THR A 1 25 ? 7.219 -0.717 13.949 1.00 74.42 25 THR A O 11
ATOM 17575 N N . GLN A 1 26 ? 9.005 -1.380 15.231 1.00 31.31 26 GLN A N 11
ATOM 17576 C CA . GLN A 1 26 ? 8.764 -0.516 16.412 1.00 53.44 26 GLN A CA 11
ATOM 17577 C C . GLN A 1 26 ? 7.483 -0.936 17.168 1.00 2.33 26 GLN A C 11
ATOM 17578 O O . GLN A 1 26 ? 6.948 -0.169 17.972 1.00 2.22 26 GLN A O 11
ATOM 17592 N N . GLY A 1 27 ? 7.011 -2.176 16.912 1.00 13.13 27 GLY A N 11
ATOM 17593 C CA . GLY A 1 27 ? 5.758 -2.681 17.490 1.00 32.50 27 GLY A CA 11
ATOM 17594 C C . GLY A 1 27 ? 4.516 -2.134 16.795 1.00 43.21 27 GLY A C 11
ATOM 17595 O O . GLY A 1 27 ? 3.386 -2.394 17.227 1.00 64.33 27 GLY A O 11
ATOM 17599 N N . LYS A 1 28 ? 4.739 -1.392 15.694 1.00 30.44 28 LYS A N 11
ATOM 17600 C CA . LYS A 1 28 ? 3.688 -0.760 14.876 1.00 4.22 28 LYS A CA 11
ATOM 17601 C C . LYS A 1 28 ? 3.531 -1.528 13.553 1.00 11.52 28 LYS A C 11
ATOM 17602 O O . LYS A 1 28 ? 4.196 -2.552 13.339 1.00 14.24 28 LYS A O 11
ATOM 17621 N N . ILE A 1 29 ? 2.659 -1.026 12.667 1.00 15.04 29 ILE A N 11
ATOM 17622 C CA . ILE A 1 29 ? 2.429 -1.624 11.342 1.00 32.44 29 ILE A CA 11
ATOM 17623 C C . ILE A 1 29 ? 2.501 -0.517 10.262 1.00 23.13 29 ILE A C 11
ATOM 17624 O O . ILE A 1 29 ? 1.897 0.558 10.397 1.00 65.21 29 ILE A O 11
ATOM 17640 N N . PHE A 1 30 ? 3.305 -0.776 9.222 1.00 34.05 30 PHE A N 11
ATOM 17641 C CA . PHE A 1 30 ? 3.586 0.176 8.135 1.00 51.30 30 PHE A CA 11
ATOM 17642 C C . PHE A 1 30 ? 3.374 -0.520 6.785 1.00 42.44 30 PHE A C 11
ATOM 17643 O O . PHE A 1 30 ? 3.897 -1.617 6.566 1.00 54.32 30 PHE A O 11
ATOM 17660 N N . LEU A 1 31 ? 2.613 0.126 5.888 1.00 23.12 31 LEU A N 11
ATOM 17661 C CA . LEU A 1 31 ? 2.433 -0.341 4.515 1.00 33.42 31 LEU A CA 11
ATOM 17662 C C . LEU A 1 31 ? 3.484 0.337 3.618 1.00 24.23 31 LEU A C 11
ATOM 17663 O O . LEU A 1 31 ? 3.327 1.495 3.227 1.00 32.43 31 LEU A O 11
ATOM 17679 N N . GLN A 1 32 ? 4.561 -0.392 3.308 1.00 34.44 32 GLN A N 11
ATOM 17680 C CA . GLN A 1 32 ? 5.654 0.119 2.475 1.00 13.11 32 GLN A CA 11
ATOM 17681 C C . GLN A 1 32 ? 5.314 -0.082 0.993 1.00 23.22 32 GLN A C 11
ATOM 17682 O O . GLN A 1 32 ? 5.197 -1.222 0.514 1.00 32.41 32 GLN A O 11
ATOM 17696 N N . VAL A 1 33 ? 5.109 1.047 0.302 1.00 42.43 33 VAL A N 11
ATOM 17697 C CA . VAL A 1 33 ? 4.896 1.078 -1.140 1.00 4.42 33 VAL A CA 11
ATOM 17698 C C . VAL A 1 33 ? 6.256 0.950 -1.851 1.00 43.41 33 VAL A C 11
ATOM 17699 O O . VAL A 1 33 ? 7.066 1.888 -1.844 1.00 65.13 33 VAL A O 11
ATOM 17712 N N . MET A 1 34 ? 6.500 -0.239 -2.403 1.00 33.43 34 MET A N 11
ATOM 17713 C CA . MET A 1 34 ? 7.712 -0.573 -3.165 1.00 32.42 34 MET A CA 11
ATOM 17714 C C . MET A 1 34 ? 7.805 0.240 -4.472 1.00 25.14 34 MET A C 11
ATOM 17715 O O . MET A 1 34 ? 6.793 0.633 -5.048 1.00 65.02 34 MET A O 11
ATOM 17729 N N . TRP A 1 35 ? 9.042 0.465 -4.922 1.00 1.41 35 TRP A N 11
ATOM 17730 C CA . TRP A 1 35 ? 9.354 1.145 -6.201 1.00 1.44 35 TRP A CA 11
ATOM 17731 C C . TRP A 1 35 ? 9.066 0.241 -7.415 1.00 20.40 35 TRP A C 11
ATOM 17732 O O . TRP A 1 35 ? 8.937 0.727 -8.549 1.00 74.25 35 TRP A O 11
ATOM 17753 N N . LYS A 1 36 ? 8.981 -1.071 -7.151 1.00 63.23 36 LYS A N 11
ATOM 17754 C CA . LYS A 1 36 ? 8.648 -2.086 -8.157 1.00 14.40 36 LYS A CA 11
ATOM 17755 C C . LYS A 1 36 ? 7.146 -2.018 -8.469 1.00 1.41 36 LYS A C 11
ATOM 17756 O O . LYS A 1 36 ? 6.322 -2.255 -7.593 1.00 31.44 36 LYS A O 11
ATOM 17775 N N . TYR A 1 37 ? 6.811 -1.666 -9.711 1.00 55.52 37 TYR A N 11
ATOM 17776 C CA . TYR A 1 37 ? 5.411 -1.528 -10.186 1.00 31.01 37 TYR A CA 11
ATOM 17777 C C . TYR A 1 37 ? 5.091 -2.653 -11.179 1.00 44.11 37 TYR A C 11
ATOM 17778 O O . TYR A 1 37 ? 6.008 -3.290 -11.673 1.00 54.31 37 TYR A O 11
ATOM 17796 N N . LEU A 1 38 ? 3.795 -2.898 -11.496 1.00 65.13 38 LEU A N 11
ATOM 17797 C CA . LEU A 1 38 ? 3.400 -4.025 -12.386 1.00 41.13 38 LEU A CA 11
ATOM 17798 C C . LEU A 1 38 ? 3.865 -3.793 -13.844 1.00 31.22 38 LEU A C 11
ATOM 17799 O O . LEU A 1 38 ? 4.088 -4.752 -14.590 1.00 64.23 38 LEU A O 11
ATOM 17815 N N . GLU A 1 39 ? 4.073 -2.515 -14.214 1.00 34.31 39 GLU A N 11
ATOM 17816 C CA . GLU A 1 39 ? 4.530 -2.111 -15.564 1.00 72.31 39 GLU A CA 11
ATOM 17817 C C . GLU A 1 39 ? 6.020 -2.514 -15.792 1.00 11.25 39 GLU A C 11
ATOM 17818 O O . GLU A 1 39 ? 6.558 -2.327 -16.889 1.00 60.20 39 GLU A O 11
ATOM 17830 N N . GLN A 1 40 ? 6.668 -3.040 -14.719 1.00 30.22 40 GLN A N 11
ATOM 17831 C CA . GLN A 1 40 ? 8.056 -3.532 -14.736 1.00 4.31 40 GLN A CA 11
ATOM 17832 C C . GLN A 1 40 ? 8.209 -4.676 -15.755 1.00 60.15 40 GLN A C 11
ATOM 17833 O O . GLN A 1 40 ? 7.401 -5.617 -15.759 1.00 14.40 40 GLN A O 11
ATOM 17847 N N . ALA A 1 41 ? 9.251 -4.592 -16.599 1.00 43.43 41 ALA A N 11
ATOM 17848 C CA . ALA A 1 41 ? 9.573 -5.641 -17.596 1.00 2.15 41 ALA A CA 11
ATOM 17849 C C . ALA A 1 41 ? 9.953 -6.976 -16.923 1.00 33.55 41 ALA A C 11
ATOM 17850 O O . ALA A 1 41 ? 9.874 -8.036 -17.550 1.00 74.50 41 ALA A O 11
ATOM 17857 N N . SER A 1 42 ? 10.382 -6.899 -15.648 1.00 1.32 42 SER A N 11
ATOM 17858 C CA . SER A 1 42 ? 10.646 -8.072 -14.805 1.00 75.23 42 SER A CA 11
ATOM 17859 C C . SER A 1 42 ? 10.035 -7.857 -13.407 1.00 44.44 42 SER A C 11
ATOM 17860 O O . SER A 1 42 ? 10.755 -7.652 -12.418 1.00 12.31 42 SER A O 11
ATOM 17868 N N . PHE A 1 43 ? 8.683 -7.837 -13.343 1.00 32.45 43 PHE A N 11
ATOM 17869 C CA . PHE A 1 43 ? 7.958 -7.872 -12.064 1.00 3.35 43 PHE A CA 11
ATOM 17870 C C . PHE A 1 43 ? 7.894 -9.343 -11.585 1.00 53.34 43 PHE A C 11
ATOM 17871 O O . PHE A 1 43 ? 7.401 -10.190 -12.331 1.00 25.15 43 PHE A O 11
ATOM 17888 N N . PRO A 1 44 ? 8.426 -9.677 -10.350 1.00 30.13 44 PRO A N 11
ATOM 17889 C CA . PRO A 1 44 ? 8.528 -11.094 -9.830 1.00 41.51 44 PRO A CA 11
ATOM 17890 C C . PRO A 1 44 ? 7.190 -11.887 -9.776 1.00 74.33 44 PRO A C 11
ATOM 17891 O O . PRO A 1 44 ? 7.191 -13.108 -9.572 1.00 72.33 44 PRO A O 11
ATOM 17902 N N . MET A 1 45 ? 6.062 -11.184 -9.957 1.00 30.42 45 MET A N 11
ATOM 17903 C CA . MET A 1 45 ? 4.711 -11.775 -9.945 1.00 61.23 45 MET A CA 11
ATOM 17904 C C . MET A 1 45 ? 3.978 -11.453 -11.262 1.00 42.23 45 MET A C 11
ATOM 17905 O O . MET A 1 45 ? 4.306 -10.477 -11.940 1.00 74.15 45 MET A O 11
ATOM 17919 N N . ASN A 1 46 ? 2.985 -12.293 -11.611 1.00 12.12 46 ASN A N 11
ATOM 17920 C CA . ASN A 1 46 ? 2.117 -12.074 -12.792 1.00 21.32 46 ASN A CA 11
ATOM 17921 C C . ASN A 1 46 ? 1.067 -10.979 -12.499 1.00 65.31 46 ASN A C 11
ATOM 17922 O O . ASN A 1 46 ? 0.911 -10.541 -11.352 1.00 64.04 46 ASN A O 11
ATOM 17933 N N . GLU A 1 47 ? 0.337 -10.573 -13.549 1.00 24.42 47 GLU A N 11
ATOM 17934 C CA . GLU A 1 47 ? -0.710 -9.537 -13.473 1.00 43.22 47 GLU A CA 11
ATOM 17935 C C . GLU A 1 47 ? -1.872 -9.988 -12.561 1.00 34.32 47 GLU A C 11
ATOM 17936 O O . GLU A 1 47 ? -2.395 -9.194 -11.767 1.00 22.15 47 GLU A O 11
ATOM 17948 N N . THR A 1 48 ? -2.249 -11.282 -12.689 1.00 23.32 48 THR A N 11
ATOM 17949 C CA . THR A 1 48 ? -3.334 -11.899 -11.901 1.00 70.53 48 THR A CA 11
ATOM 17950 C C . THR A 1 48 ? -2.933 -12.000 -10.415 1.00 50.23 48 THR A C 11
ATOM 17951 O O . THR A 1 48 ? -3.703 -11.616 -9.523 1.00 0.41 48 THR A O 11
ATOM 17962 N N . GLU A 1 49 ? -1.685 -12.485 -10.184 1.00 24.44 49 GLU A N 11
ATOM 17963 C CA . GLU A 1 49 ? -1.102 -12.669 -8.836 1.00 71.12 49 GLU A CA 11
ATOM 17964 C C . GLU A 1 49 ? -1.077 -11.331 -8.081 1.00 54.41 49 GLU A C 11
ATOM 17965 O O . GLU A 1 49 ? -1.432 -11.254 -6.903 1.00 4.43 49 GLU A O 11
ATOM 17977 N N . TYR A 1 50 ? -0.656 -10.294 -8.819 1.00 62.21 50 TYR A N 11
ATOM 17978 C CA . TYR A 1 50 ? -0.469 -8.942 -8.302 1.00 50.13 50 TYR A CA 11
ATOM 17979 C C . TYR A 1 50 ? -1.811 -8.257 -7.971 1.00 43.11 50 TYR A C 11
ATOM 17980 O O . TYR A 1 50 ? -1.904 -7.539 -6.965 1.00 22.20 50 TYR A O 11
ATOM 17998 N N . GLN A 1 51 ? -2.836 -8.475 -8.808 1.00 61.14 51 GLN A N 11
ATOM 17999 C CA . GLN A 1 51 ? -4.143 -7.816 -8.627 1.00 53.15 51 GLN A CA 11
ATOM 18000 C C . GLN A 1 51 ? -4.809 -8.331 -7.334 1.00 13.13 51 GLN A C 11
ATOM 18001 O O . GLN A 1 51 ? -5.290 -7.545 -6.511 1.00 4.34 51 GLN A O 11
ATOM 18015 N N . GLU A 1 52 ? -4.758 -9.660 -7.147 1.00 21.25 52 GLU A N 11
ATOM 18016 C CA . GLU A 1 52 ? -5.274 -10.340 -5.944 1.00 5.21 52 GLU A CA 11
ATOM 18017 C C . GLU A 1 52 ? -4.387 -10.051 -4.713 1.00 31.41 52 GLU A C 11
ATOM 18018 O O . GLU A 1 52 ? -4.854 -10.149 -3.573 1.00 73.41 52 GLU A O 11
ATOM 18030 N N . HIS A 1 53 ? -3.106 -9.700 -4.964 1.00 20.24 53 HIS A N 11
ATOM 18031 C CA . HIS A 1 53 ? -2.166 -9.269 -3.909 1.00 24.31 53 HIS A CA 11
ATOM 18032 C C . HIS A 1 53 ? -2.610 -7.917 -3.335 1.00 44.40 53 HIS A C 11
ATOM 18033 O O . HIS A 1 53 ? -2.619 -7.745 -2.118 1.00 33.34 53 HIS A O 11
ATOM 18048 N N . LEU A 1 54 ? -2.962 -6.965 -4.235 1.00 25.33 54 LEU A N 11
ATOM 18049 C CA . LEU A 1 54 ? -3.482 -5.638 -3.841 1.00 51.35 54 LEU A CA 11
ATOM 18050 C C . LEU A 1 54 ? -4.774 -5.795 -3.046 1.00 51.34 54 LEU A C 11
ATOM 18051 O O . LEU A 1 54 ? -5.011 -5.063 -2.092 1.00 14.35 54 LEU A O 11
ATOM 18067 N N . ASP A 1 55 ? -5.604 -6.762 -3.481 1.00 62.13 55 ASP A N 11
ATOM 18068 C CA . ASP A 1 55 ? -6.902 -7.063 -2.862 1.00 43.43 55 ASP A CA 11
ATOM 18069 C C . ASP A 1 55 ? -6.715 -7.634 -1.447 1.00 0.13 55 ASP A C 11
ATOM 18070 O O . ASP A 1 55 ? -7.475 -7.300 -0.538 1.00 34.34 55 ASP A O 11
ATOM 18079 N N . SER A 1 56 ? -5.690 -8.498 -1.288 1.00 24.44 56 SER A N 11
ATOM 18080 C CA . SER A 1 56 ? -5.348 -9.120 -0.000 1.00 52.45 56 SER A CA 11
ATOM 18081 C C . SER A 1 56 ? -4.856 -8.058 0.996 1.00 50.43 56 SER A C 11
ATOM 18082 O O . SER A 1 56 ? -5.319 -8.010 2.141 1.00 32.31 56 SER A O 11
ATOM 18090 N N . VAL A 1 57 ? -3.925 -7.204 0.526 1.00 13.34 57 VAL A N 11
ATOM 18091 C CA . VAL A 1 57 ? -3.384 -6.075 1.294 1.00 32.14 57 VAL A CA 11
ATOM 18092 C C . VAL A 1 57 ? -4.523 -5.140 1.746 1.00 43.20 57 VAL A C 11
ATOM 18093 O O . VAL A 1 57 ? -4.654 -4.844 2.932 1.00 3.22 57 VAL A O 11
ATOM 18106 N N . ALA A 1 58 ? -5.368 -4.747 0.781 1.00 2.11 58 ALA A N 11
ATOM 18107 C CA . ALA A 1 58 ? -6.479 -3.808 0.994 1.00 54.40 58 ALA A CA 11
ATOM 18108 C C . ALA A 1 58 ? -7.605 -4.429 1.838 1.00 74.14 58 ALA A C 11
ATOM 18109 O O . ALA A 1 58 ? -8.418 -3.700 2.419 1.00 73.22 58 ALA A O 11
ATOM 18116 N N . ASN A 1 59 ? -7.639 -5.779 1.905 1.00 54.44 59 ASN A N 11
ATOM 18117 C CA . ASN A 1 59 ? -8.582 -6.517 2.768 1.00 3.21 59 ASN A CA 11
ATOM 18118 C C . ASN A 1 59 ? -8.128 -6.434 4.235 1.00 60.25 59 ASN A C 11
ATOM 18119 O O . ASN A 1 59 ? -8.967 -6.405 5.139 1.00 2.13 59 ASN A O 11
ATOM 18130 N N . TYR A 1 60 ? -6.796 -6.410 4.461 1.00 21.50 60 TYR A N 11
ATOM 18131 C CA . TYR A 1 60 ? -6.217 -6.164 5.796 1.00 32.44 60 TYR A CA 11
ATOM 18132 C C . TYR A 1 60 ? -6.402 -4.696 6.184 1.00 50.44 60 TYR A C 11
ATOM 18133 O O . TYR A 1 60 ? -6.729 -4.402 7.323 1.00 13.42 60 TYR A O 11
ATOM 18151 N N . LEU A 1 61 ? -6.223 -3.787 5.212 1.00 51.43 61 LEU A N 11
ATOM 18152 C CA . LEU A 1 61 ? -6.473 -2.346 5.406 1.00 64.11 61 LEU A CA 11
ATOM 18153 C C . LEU A 1 61 ? -7.957 -2.111 5.804 1.00 22.44 61 LEU A C 11
ATOM 18154 O O . LEU A 1 61 ? -8.273 -1.225 6.595 1.00 73.31 61 LEU A O 11
ATOM 18170 N N . HIS A 1 62 ? -8.841 -2.960 5.263 1.00 31.01 62 HIS A N 11
ATOM 18171 C CA . HIS A 1 62 ? -10.269 -3.012 5.632 1.00 60.51 62 HIS A CA 11
ATOM 18172 C C . HIS A 1 62 ? -10.464 -3.625 7.046 1.00 2.35 62 HIS A C 11
ATOM 18173 O O . HIS A 1 62 ? -11.210 -3.081 7.870 1.00 62.31 62 HIS A O 11
ATOM 18188 N N . ALA A 1 63 ? -9.766 -4.744 7.307 1.00 32.40 63 ALA A N 11
ATOM 18189 C CA . ALA A 1 63 ? -9.947 -5.568 8.534 1.00 11.03 63 ALA A CA 11
ATOM 18190 C C . ALA A 1 63 ? -9.335 -4.908 9.786 1.00 1.41 63 ALA A C 11
ATOM 18191 O O . ALA A 1 63 ? -9.710 -5.232 10.920 1.00 14.30 63 ALA A O 11
ATOM 18198 N N . LEU A 1 64 ? -8.384 -3.994 9.575 1.00 4.20 64 LEU A N 11
ATOM 18199 C CA . LEU A 1 64 ? -7.663 -3.305 10.665 1.00 4.44 64 LEU A CA 11
ATOM 18200 C C . LEU A 1 64 ? -8.189 -1.866 10.835 1.00 62.11 64 LEU A C 11
ATOM 18201 O O . LEU A 1 64 ? -8.096 -1.285 11.921 1.00 32.31 64 LEU A O 11
ATOM 18217 N N . GLY A 1 65 ? -8.772 -1.319 9.749 1.00 2.33 65 GLY A N 11
ATOM 18218 C CA . GLY A 1 65 ? -9.202 0.083 9.696 1.00 62.22 65 GLY A CA 11
ATOM 18219 C C . GLY A 1 65 ? -8.101 1.003 9.168 1.00 25.43 65 GLY A C 11
ATOM 18220 O O . GLY A 1 65 ? -8.161 2.227 9.342 1.00 55.44 65 GLY A O 11
ATOM 18224 N N . GLY A 1 66 ? -7.102 0.396 8.495 1.00 11.31 66 GLY A N 11
ATOM 18225 C CA . GLY A 1 66 ? -5.951 1.113 7.954 1.00 64.30 66 GLY A CA 11
ATOM 18226 C C . GLY A 1 66 ? -6.143 1.602 6.518 1.00 51.14 66 GLY A C 11
ATOM 18227 O O . GLY A 1 66 ? -5.215 2.189 5.948 1.00 61.31 66 GLY A O 11
ATOM 18231 N N . ALA A 1 67 ? -7.341 1.377 5.936 1.00 75.21 67 ALA A N 11
ATOM 18232 C CA . ALA A 1 67 ? -7.634 1.738 4.533 1.00 15.34 67 ALA A CA 11
ATOM 18233 C C . ALA A 1 67 ? -7.678 3.258 4.358 1.00 62.45 67 ALA A C 11
ATOM 18234 O O . ALA A 1 67 ? -7.052 3.795 3.443 1.00 34.25 67 ALA A O 11
ATOM 18241 N N . VAL A 1 68 ? -8.411 3.938 5.264 1.00 34.33 68 VAL A N 11
ATOM 18242 C CA . VAL A 1 68 ? -8.496 5.410 5.296 1.00 23.14 68 VAL A CA 11
ATOM 18243 C C . VAL A 1 68 ? -7.101 6.028 5.542 1.00 73.44 68 VAL A C 11
ATOM 18244 O O . VAL A 1 68 ? -6.785 7.077 4.988 1.00 15.21 68 VAL A O 11
ATOM 18257 N N . GLN A 1 69 ? -6.269 5.336 6.348 1.00 60.31 69 GLN A N 11
ATOM 18258 C CA . GLN A 1 69 ? -4.905 5.796 6.692 1.00 31.53 69 GLN A CA 11
ATOM 18259 C C . GLN A 1 69 ? -4.019 5.862 5.426 1.00 75.24 69 GLN A C 11
ATOM 18260 O O . GLN A 1 69 ? -3.231 6.795 5.264 1.00 33.11 69 GLN A O 11
ATOM 18274 N N . VAL A 1 70 ? -4.189 4.860 4.540 1.00 75.14 70 VAL A N 11
ATOM 18275 C CA . VAL A 1 70 ? -3.486 4.777 3.244 1.00 25.02 70 VAL A CA 11
ATOM 18276 C C . VAL A 1 70 ? -3.976 5.870 2.279 1.00 62.41 70 VAL A C 11
ATOM 18277 O O . VAL A 1 70 ? -3.163 6.576 1.670 1.00 5.04 70 VAL A O 11
ATOM 18290 N N . LYS A 1 71 ? -5.313 6.000 2.167 1.00 34.21 71 LYS A N 11
ATOM 18291 C CA . LYS A 1 71 ? -5.979 6.988 1.289 1.00 13.42 71 LYS A CA 11
ATOM 18292 C C . LYS A 1 71 ? -5.529 8.421 1.623 1.00 33.14 71 LYS A C 11
ATOM 18293 O O . LYS A 1 71 ? -5.138 9.180 0.730 1.00 44.34 71 LYS A O 11
ATOM 18312 N N . THR A 1 72 ? -5.549 8.740 2.928 1.00 4.54 72 THR A N 11
ATOM 18313 C CA . THR A 1 72 ? -5.161 10.045 3.466 1.00 5.21 72 THR A CA 11
ATOM 18314 C C . THR A 1 72 ? -3.667 10.321 3.212 1.00 31.24 72 THR A C 11
ATOM 18315 O O . THR A 1 72 ? -3.312 11.383 2.699 1.00 22.32 72 THR A O 11
ATOM 18326 N N . PHE A 1 73 ? -2.807 9.332 3.543 1.00 31.32 73 PHE A N 11
ATOM 18327 C CA . PHE A 1 73 ? -1.345 9.494 3.491 1.00 24.51 73 PHE A CA 11
ATOM 18328 C C . PHE A 1 73 ? -0.853 9.701 2.044 1.00 34.34 73 PHE A C 11
ATOM 18329 O O . PHE A 1 73 ? -0.051 10.595 1.802 1.00 54.30 73 PHE A O 11
ATOM 18346 N N . ILE A 1 74 ? -1.346 8.870 1.100 1.00 33.52 74 ILE A N 11
ATOM 18347 C CA . ILE A 1 74 ? -0.934 8.920 -0.326 1.00 50.32 74 ILE A CA 11
ATOM 18348 C C . ILE A 1 74 ? -1.382 10.243 -0.995 1.00 52.14 74 ILE A C 11
ATOM 18349 O O . ILE A 1 74 ? -0.637 10.811 -1.803 1.00 50.35 74 ILE A O 11
ATOM 18365 N N . THR A 1 75 ? -2.578 10.742 -0.614 1.00 34.12 75 THR A N 11
ATOM 18366 C CA . THR A 1 75 ? -3.100 12.048 -1.078 1.00 1.24 75 THR A CA 11
ATOM 18367 C C . THR A 1 75 ? -2.181 13.211 -0.612 1.00 24.25 75 THR A C 11
ATOM 18368 O O . THR A 1 75 ? -1.908 14.149 -1.379 1.00 64.11 75 THR A O 11
ATOM 18379 N N . GLN A 1 76 ? -1.664 13.102 0.630 1.00 11.25 76 GLN A N 11
ATOM 18380 C CA . GLN A 1 76 ? -0.798 14.130 1.243 1.00 43.03 76 GLN A CA 11
ATOM 18381 C C . GLN A 1 76 ? 0.631 14.098 0.656 1.00 4.13 76 GLN A C 11
ATOM 18382 O O . GLN A 1 76 ? 1.158 15.140 0.251 1.00 61.13 76 GLN A O 11
ATOM 18396 N N . THR A 1 77 ? 1.246 12.897 0.593 1.00 2.31 77 THR A N 11
ATOM 18397 C CA . THR A 1 77 ? 2.666 12.753 0.227 1.00 70.40 77 THR A CA 11
ATOM 18398 C C . THR A 1 77 ? 2.883 13.048 -1.274 1.00 73.13 77 THR A C 11
ATOM 18399 O O . THR A 1 77 ? 2.346 12.362 -2.150 1.00 3.32 77 THR A O 11
ATOM 18410 N N . LYS A 1 78 ? 3.651 14.114 -1.552 1.00 4.34 78 LYS A N 11
ATOM 18411 C CA . LYS A 1 78 ? 4.046 14.501 -2.915 1.00 60.41 78 LYS A CA 11
ATOM 18412 C C . LYS A 1 78 ? 5.239 13.641 -3.398 1.00 71.22 78 LYS A C 11
ATOM 18413 O O . LYS A 1 78 ? 5.648 13.724 -4.561 1.00 1.51 78 LYS A O 11
ATOM 18432 N N . GLU A 1 79 ? 5.775 12.815 -2.475 1.00 62.13 79 GLU A N 11
ATOM 18433 C CA . GLU A 1 79 ? 6.900 11.909 -2.736 1.00 65.52 79 GLU A CA 11
ATOM 18434 C C . GLU A 1 79 ? 6.427 10.679 -3.524 1.00 12.33 79 GLU A C 11
ATOM 18435 O O . GLU A 1 79 ? 5.269 10.271 -3.414 1.00 21.52 79 GLU A O 11
ATOM 18447 N N . ARG A 1 80 ? 7.350 10.094 -4.296 1.00 61.50 80 ARG A N 11
ATOM 18448 C CA . ARG A 1 80 ? 7.107 8.891 -5.114 1.00 60.54 80 ARG A CA 11
ATOM 18449 C C . ARG A 1 80 ? 8.099 7.785 -4.725 1.00 51.03 80 ARG A C 11
ATOM 18450 O O . ARG A 1 80 ? 9.219 8.092 -4.301 1.00 70.23 80 ARG A O 11
ATOM 18471 N N . PRO A 1 81 ? 7.692 6.477 -4.820 1.00 53.51 81 PRO A N 11
ATOM 18472 C CA . PRO A 1 81 ? 8.627 5.343 -4.626 1.00 22.20 81 PRO A CA 11
ATOM 18473 C C . PRO A 1 81 ? 9.777 5.384 -5.664 1.00 63.44 81 PRO A C 11
ATOM 18474 O O . PRO A 1 81 ? 9.544 5.316 -6.880 1.00 31.54 81 PRO A O 11
ATOM 18485 N N . ARG A 1 82 ? 11.009 5.500 -5.155 1.00 62.41 82 ARG A N 11
ATOM 18486 C CA . ARG A 1 82 ? 12.245 5.616 -5.962 1.00 72.03 82 ARG A CA 11
ATOM 18487 C C . ARG A 1 82 ? 13.093 4.352 -5.713 1.00 2.23 82 ARG A C 11
ATOM 18488 O O . ARG A 1 82 ? 12.804 3.611 -4.775 1.00 34.13 82 ARG A O 11
ATOM 18509 N N . LEU A 1 83 ? 14.115 4.080 -6.551 1.00 41.31 83 LEU A N 11
ATOM 18510 C CA . LEU A 1 83 ? 14.999 2.902 -6.370 1.00 12.40 83 LEU A CA 11
ATOM 18511 C C . LEU A 1 83 ? 15.725 2.967 -5.002 1.00 72.42 83 LEU A C 11
ATOM 18512 O O . LEU A 1 83 ? 16.508 3.888 -4.751 1.00 21.12 83 LEU A O 11
ATOM 18528 N N . GLY A 1 84 ? 15.403 2.000 -4.118 1.00 15.32 84 GLY A N 11
ATOM 18529 C CA . GLY A 1 84 ? 15.945 1.947 -2.753 1.00 2.35 84 GLY A CA 11
ATOM 18530 C C . GLY A 1 84 ? 15.102 2.711 -1.730 1.00 75.34 84 GLY A C 11
ATOM 18531 O O . GLY A 1 84 ? 15.343 2.614 -0.526 1.00 32.15 84 GLY A O 11
ATOM 18535 N N . LYS A 1 85 ? 14.094 3.444 -2.228 1.00 24.45 85 LYS A N 11
ATOM 18536 C CA . LYS A 1 85 ? 13.226 4.345 -1.443 1.00 25.34 85 LYS A CA 11
ATOM 18537 C C . LYS A 1 85 ? 11.759 3.866 -1.524 1.00 72.00 85 LYS A C 11
ATOM 18538 O O . LYS A 1 85 ? 11.098 4.023 -2.558 1.00 40.41 85 LYS A O 11
ATOM 18557 N N . ALA A 1 86 ? 11.275 3.257 -0.437 1.00 74.43 86 ALA A N 11
ATOM 18558 C CA . ALA A 1 86 ? 9.850 2.892 -0.278 1.00 61.51 86 ALA A CA 11
ATOM 18559 C C . ALA A 1 86 ? 9.090 4.055 0.381 1.00 71.22 86 ALA A C 11
ATOM 18560 O O . ALA A 1 86 ? 9.689 4.856 1.107 1.00 15.13 86 ALA A O 11
ATOM 18567 N N . VAL A 1 87 ? 7.780 4.158 0.101 1.00 51.22 87 VAL A N 11
ATOM 18568 C CA . VAL A 1 87 ? 6.886 5.124 0.767 1.00 51.03 87 VAL A CA 11
ATOM 18569 C C . VAL A 1 87 ? 6.147 4.395 1.912 1.00 13.30 87 VAL A C 11
ATOM 18570 O O . VAL A 1 87 ? 5.140 3.711 1.688 1.00 62.12 87 VAL A O 11
ATOM 18583 N N . SER A 1 88 ? 6.709 4.509 3.130 1.00 24.25 88 SER A N 11
ATOM 18584 C CA . SER A 1 88 ? 6.204 3.821 4.330 1.00 4.12 88 SER A CA 11
ATOM 18585 C C . SER A 1 88 ? 4.977 4.561 4.883 1.00 3.21 88 SER A C 11
ATOM 18586 O O . SER A 1 88 ? 5.078 5.719 5.311 1.00 73.11 88 SER A O 11
ATOM 18594 N N . ILE A 1 89 ? 3.823 3.887 4.841 1.00 71.33 89 ILE A N 11
ATOM 18595 C CA . ILE A 1 89 ? 2.541 4.441 5.292 1.00 52.03 89 ILE A CA 11
ATOM 18596 C C . ILE A 1 89 ? 2.264 3.981 6.738 1.00 62.10 89 ILE A C 11
ATOM 18597 O O . ILE A 1 89 ? 2.027 2.790 6.957 1.00 72.40 89 ILE A O 11
ATOM 18613 N N . PRO A 1 90 ? 2.318 4.905 7.750 1.00 41.02 90 PRO A N 11
ATOM 18614 C CA . PRO A 1 90 ? 1.996 4.562 9.147 1.00 50.22 90 PRO A CA 11
ATOM 18615 C C . PRO A 1 90 ? 0.479 4.341 9.325 1.00 20.12 90 PRO A C 11
ATOM 18616 O O . PRO A 1 90 ? -0.329 5.269 9.164 1.00 10.31 90 PRO A O 11
ATOM 18627 N N . LEU A 1 91 ? 0.106 3.092 9.629 1.00 1.45 91 LEU A N 11
ATOM 18628 C CA . LEU A 1 91 ? -1.286 2.703 9.861 1.00 55.22 91 LEU A CA 11
ATOM 18629 C C . LEU A 1 91 ? -1.566 2.800 11.361 1.00 2.01 91 LEU A C 11
ATOM 18630 O O . LEU A 1 91 ? -0.999 2.024 12.147 1.00 64.34 91 LEU A O 11
ATOM 18646 N N . ASP A 1 92 ? -2.407 3.765 11.760 1.00 35.30 92 ASP A N 11
ATOM 18647 C CA . ASP A 1 92 ? -2.711 3.975 13.176 1.00 64.23 92 ASP A CA 11
ATOM 18648 C C . ASP A 1 92 ? -3.703 2.910 13.641 1.00 52.51 92 ASP A C 11
ATOM 18649 O O . ASP A 1 92 ? -4.911 3.011 13.398 1.00 3.51 92 ASP A O 11
ATOM 18658 N N . LEU A 1 93 ? -3.157 1.864 14.247 1.00 22.53 93 LEU A N 11
ATOM 18659 C CA . LEU A 1 93 ? -3.914 0.927 15.071 1.00 62.31 93 LEU A CA 11
ATOM 18660 C C . LEU A 1 93 ? -3.603 1.239 16.547 1.00 22.52 93 LEU A C 11
ATOM 18661 O O . LEU A 1 93 ? -3.664 0.362 17.399 1.00 0.01 93 LEU A O 11
ATOM 18677 N N . GLY A 1 94 ? -3.257 2.519 16.826 1.00 11.04 94 GLY A N 11
ATOM 18678 C CA . GLY A 1 94 ? -3.052 3.004 18.184 1.00 52.23 94 GLY A CA 11
ATOM 18679 C C . GLY A 1 94 ? -4.384 3.252 18.866 1.00 4.20 94 GLY A C 11
ATOM 18680 O O . GLY A 1 94 ? -4.696 2.639 19.887 1.00 40.34 94 GLY A O 11
ATOM 18684 N N . GLU A 1 95 ? -5.185 4.140 18.259 1.00 63.41 95 GLU A N 11
ATOM 18685 C CA . GLU A 1 95 ? -6.570 4.404 18.669 1.00 54.12 95 GLU A CA 11
ATOM 18686 C C . GLU A 1 95 ? -7.458 3.258 18.151 1.00 44.24 95 GLU A C 11
ATOM 18687 O O . GLU A 1 95 ? -8.212 2.638 18.909 1.00 75.31 95 GLU A O 11
ATOM 18699 N N . ARG A 1 96 ? -7.324 2.984 16.836 1.00 12.42 96 ARG A N 11
ATOM 18700 C CA . ARG A 1 96 ? -8.205 2.063 16.094 1.00 13.33 96 ARG A CA 11
ATOM 18701 C C . ARG A 1 96 ? -8.097 0.590 16.542 1.00 52.33 96 ARG A C 11
ATOM 18702 O O . ARG A 1 96 ? -8.908 -0.218 16.104 1.00 30.04 96 ARG A O 11
ATOM 18723 N N . ALA A 1 97 ? -7.100 0.242 17.401 1.00 12.34 97 ALA A N 11
ATOM 18724 C CA . ALA A 1 97 ? -6.984 -1.121 17.984 1.00 0.33 97 ALA A CA 11
ATOM 18725 C C . ALA A 1 97 ? -8.271 -1.526 18.719 1.00 3.51 97 ALA A C 11
ATOM 18726 O O . ALA A 1 97 ? -8.814 -2.603 18.488 1.00 4.10 97 ALA A O 11
ATOM 18733 N N . SER A 1 98 ? -8.775 -0.611 19.550 1.00 11.14 98 SER A N 11
ATOM 18734 C CA . SER A 1 98 ? -9.786 -0.921 20.573 1.00 12.33 98 SER A CA 11
ATOM 18735 C C . SER A 1 98 ? -11.197 -1.199 19.987 1.00 31.10 98 SER A C 11
ATOM 18736 O O . SER A 1 98 ? -12.093 -1.629 20.720 1.00 53.11 98 SER A O 11
ATOM 18744 N N . GLU A 1 99 ? -11.407 -0.961 18.675 1.00 64.33 99 GLU A N 11
ATOM 18745 C CA . GLU A 1 99 ? -12.697 -1.282 18.021 1.00 2.13 99 GLU A CA 11
ATOM 18746 C C . GLU A 1 99 ? -12.715 -2.720 17.453 1.00 22.21 99 GLU A C 11
ATOM 18747 O O . GLU A 1 99 ? -13.784 -3.332 17.384 1.00 64.12 99 GLU A O 11
ATOM 18759 N N . TRP A 1 100 ? -11.545 -3.261 17.039 1.00 42.34 100 TRP A N 11
ATOM 18760 C CA . TRP A 1 100 ? -11.440 -4.682 16.582 1.00 44.14 100 TRP A CA 11
ATOM 18761 C C . TRP A 1 100 ? -10.851 -5.577 17.694 1.00 65.05 100 TRP A C 11
ATOM 18762 O O . TRP A 1 100 ? -10.794 -6.805 17.549 1.00 73.31 100 TRP A O 11
ATOM 18783 N N . ILE A 1 101 ? -10.411 -4.940 18.800 1.00 44.44 101 ILE A N 11
ATOM 18784 C CA . ILE A 1 101 ? -10.121 -5.611 20.085 1.00 71.12 101 ILE A CA 11
ATOM 18785 C C . ILE A 1 101 ? -11.287 -5.256 21.028 1.00 1.21 101 ILE A C 11
ATOM 18786 O O . ILE A 1 101 ? -11.358 -4.136 21.546 1.00 64.32 101 ILE A O 11
ATOM 18802 N N . ILE A 1 102 ? -12.237 -6.186 21.174 1.00 53.45 102 ILE A N 11
ATOM 18803 C CA . ILE A 1 102 ? -13.387 -6.038 22.088 1.00 62.42 102 ILE A CA 11
ATOM 18804 C C . ILE A 1 102 ? -13.216 -7.027 23.245 1.00 60.31 102 ILE A C 11
ATOM 18805 O O . ILE A 1 102 ? -13.138 -8.236 23.025 1.00 11.14 102 ILE A O 11
ATOM 18821 N N . LEU A 1 103 ? -13.130 -6.497 24.479 1.00 65.45 103 LEU A N 11
ATOM 18822 C CA . LEU A 1 103 ? -12.890 -7.300 25.688 1.00 74.43 103 LEU A CA 11
ATOM 18823 C C . LEU A 1 103 ? -14.059 -7.110 26.670 1.00 52.14 103 LEU A C 11
ATOM 18824 O O . LEU A 1 103 ? -14.084 -6.155 27.462 1.00 12.32 103 LEU A O 11
ATOM 18840 N N . GLU A 1 104 ? -15.040 -8.021 26.579 1.00 4.13 104 GLU A N 11
ATOM 18841 C CA . GLU A 1 104 ? -16.244 -8.038 27.431 1.00 3.13 104 GLU A CA 11
ATOM 18842 C C . GLU A 1 104 ? -16.484 -9.477 27.962 1.00 41.13 104 GLU A C 11
ATOM 18843 O O . GLU A 1 104 ? -16.722 -9.652 29.174 1.00 42.21 104 GLU A O 11
ATOM 18855 N N . MET A 1 1 ? -11.825 -0.292 1.014 1.00 23.04 1 MET A N 12
ATOM 18856 C CA . MET A 1 1 ? -10.727 -0.417 0.039 1.00 73.43 1 MET A CA 12
ATOM 18857 C C . MET A 1 1 ? -10.650 -1.868 -0.455 1.00 13.41 1 MET A C 12
ATOM 18858 O O . MET A 1 1 ? -10.400 -2.784 0.334 1.00 21.31 1 MET A O 12
ATOM 18874 N N . THR A 1 2 ? -10.929 -2.066 -1.750 1.00 12.05 2 THR A N 12
ATOM 18875 C CA . THR A 1 2 ? -10.697 -3.338 -2.453 1.00 51.20 2 THR A CA 12
ATOM 18876 C C . THR A 1 2 ? -9.308 -3.294 -3.119 1.00 55.53 2 THR A C 12
ATOM 18877 O O . THR A 1 2 ? -8.617 -2.268 -3.035 1.00 44.21 2 THR A O 12
ATOM 18888 N N . GLY A 1 3 ? -8.908 -4.406 -3.773 1.00 65.22 3 GLY A N 12
ATOM 18889 C CA . GLY A 1 3 ? -7.701 -4.421 -4.616 1.00 73.55 3 GLY A CA 12
ATOM 18890 C C . GLY A 1 3 ? -7.776 -3.408 -5.750 1.00 54.13 3 GLY A C 12
ATOM 18891 O O . GLY A 1 3 ? -6.754 -2.863 -6.180 1.00 64.45 3 GLY A O 12
ATOM 18895 N N . GLN A 1 4 ? -9.021 -3.166 -6.215 1.00 12.31 4 GLN A N 12
ATOM 18896 C CA . GLN A 1 4 ? -9.355 -2.126 -7.190 1.00 41.55 4 GLN A CA 12
ATOM 18897 C C . GLN A 1 4 ? -9.035 -0.741 -6.616 1.00 3.41 4 GLN A C 12
ATOM 18898 O O . GLN A 1 4 ? -8.205 -0.038 -7.174 1.00 54.23 4 GLN A O 12
ATOM 18912 N N . GLU A 1 5 ? -9.653 -0.397 -5.459 1.00 11.15 5 GLU A N 12
ATOM 18913 C CA . GLU A 1 5 ? -9.535 0.951 -4.849 1.00 2.55 5 GLU A CA 12
ATOM 18914 C C . GLU A 1 5 ? -8.078 1.297 -4.496 1.00 61.05 5 GLU A C 12
ATOM 18915 O O . GLU A 1 5 ? -7.656 2.448 -4.629 1.00 44.35 5 GLU A O 12
ATOM 18927 N N . LEU A 1 6 ? -7.335 0.273 -4.048 1.00 73.34 6 LEU A N 12
ATOM 18928 C CA . LEU A 1 6 ? -5.930 0.402 -3.647 1.00 43.31 6 LEU A CA 12
ATOM 18929 C C . LEU A 1 6 ? -5.044 0.699 -4.870 1.00 75.41 6 LEU A C 12
ATOM 18930 O O . LEU A 1 6 ? -4.218 1.604 -4.826 1.00 11.13 6 LEU A O 12
ATOM 18946 N N . ARG A 1 7 ? -5.264 -0.058 -5.965 1.00 32.21 7 ARG A N 12
ATOM 18947 C CA . ARG A 1 7 ? -4.540 0.134 -7.240 1.00 14.25 7 ARG A CA 12
ATOM 18948 C C . ARG A 1 7 ? -4.858 1.508 -7.849 1.00 22.10 7 ARG A C 12
ATOM 18949 O O . ARG A 1 7 ? -3.966 2.204 -8.331 1.00 75.44 7 ARG A O 12
ATOM 18970 N N . GLN A 1 8 ? -6.144 1.882 -7.787 1.00 62.51 8 GLN A N 12
ATOM 18971 C CA . GLN A 1 8 ? -6.659 3.144 -8.331 1.00 1.31 8 GLN A CA 12
ATOM 18972 C C . GLN A 1 8 ? -6.130 4.350 -7.538 1.00 21.21 8 GLN A C 12
ATOM 18973 O O . GLN A 1 8 ? -6.024 5.442 -8.080 1.00 55.31 8 GLN A O 12
ATOM 18987 N N . LEU A 1 9 ? -5.800 4.120 -6.255 1.00 52.34 9 LEU A N 12
ATOM 18988 C CA . LEU A 1 9 ? -5.181 5.130 -5.378 1.00 22.31 9 LEU A CA 12
ATOM 18989 C C . LEU A 1 9 ? -3.732 5.422 -5.842 1.00 24.23 9 LEU A C 12
ATOM 18990 O O . LEU A 1 9 ? -3.284 6.572 -5.838 1.00 50.14 9 LEU A O 12
ATOM 19006 N N . LEU A 1 10 ? -3.037 4.351 -6.282 1.00 74.02 10 LEU A N 12
ATOM 19007 C CA . LEU A 1 10 ? -1.645 4.423 -6.782 1.00 54.31 10 LEU A CA 12
ATOM 19008 C C . LEU A 1 10 ? -1.612 5.045 -8.200 1.00 54.24 10 LEU A C 12
ATOM 19009 O O . LEU A 1 10 ? -0.687 5.791 -8.546 1.00 71.43 10 LEU A O 12
ATOM 19025 N N . LEU A 1 11 ? -2.647 4.722 -9.005 1.00 2.44 11 LEU A N 12
ATOM 19026 C CA . LEU A 1 11 ? -2.802 5.224 -10.388 1.00 31.45 11 LEU A CA 12
ATOM 19027 C C . LEU A 1 11 ? -3.223 6.703 -10.408 1.00 14.22 11 LEU A C 12
ATOM 19028 O O . LEU A 1 11 ? -2.821 7.463 -11.297 1.00 41.44 11 LEU A O 12
ATOM 19044 N N . ASP A 1 12 ? -4.044 7.091 -9.426 1.00 24.22 12 ASP A N 12
ATOM 19045 C CA . ASP A 1 12 ? -4.497 8.484 -9.258 1.00 32.31 12 ASP A CA 12
ATOM 19046 C C . ASP A 1 12 ? -3.331 9.375 -8.813 1.00 62.10 12 ASP A C 12
ATOM 19047 O O . ASP A 1 12 ? -3.235 10.536 -9.220 1.00 13.34 12 ASP A O 12
ATOM 19056 N N . LYS A 1 13 ? -2.429 8.803 -7.999 1.00 64.50 13 LYS A N 12
ATOM 19057 C CA . LYS A 1 13 ? -1.336 9.557 -7.379 1.00 12.31 13 LYS A CA 12
ATOM 19058 C C . LYS A 1 13 ? -0.122 9.665 -8.319 1.00 32.42 13 LYS A C 12
ATOM 19059 O O . LYS A 1 13 ? 0.208 10.751 -8.803 1.00 61.10 13 LYS A O 12
ATOM 19078 N N . TRP A 1 14 ? 0.519 8.520 -8.588 1.00 3.54 14 TRP A N 12
ATOM 19079 C CA . TRP A 1 14 ? 1.808 8.463 -9.306 1.00 14.15 14 TRP A CA 12
ATOM 19080 C C . TRP A 1 14 ? 1.625 7.969 -10.752 1.00 53.55 14 TRP A C 12
ATOM 19081 O O . TRP A 1 14 ? 2.523 8.132 -11.588 1.00 63.01 14 TRP A O 12
ATOM 19102 N N . GLY A 1 15 ? 0.465 7.351 -11.026 1.00 41.35 15 GLY A N 12
ATOM 19103 C CA . GLY A 1 15 ? 0.130 6.884 -12.375 1.00 54.41 15 GLY A CA 12
ATOM 19104 C C . GLY A 1 15 ? 0.671 5.507 -12.699 1.00 12.34 15 GLY A C 12
ATOM 19105 O O . GLY A 1 15 ? 0.692 5.102 -13.864 1.00 71.13 15 GLY A O 12
ATOM 19109 N N . TYR A 1 16 ? 1.115 4.782 -11.671 1.00 23.24 16 TYR A N 12
ATOM 19110 C CA . TYR A 1 16 ? 1.642 3.415 -11.814 1.00 74.43 16 TYR A CA 12
ATOM 19111 C C . TYR A 1 16 ? 1.100 2.536 -10.684 1.00 65.43 16 TYR A C 12
ATOM 19112 O O . TYR A 1 16 ? 0.827 3.021 -9.578 1.00 30.31 16 TYR A O 12
ATOM 19130 N N . SER A 1 17 ? 0.948 1.248 -10.988 1.00 55.13 17 SER A N 12
ATOM 19131 C CA . SER A 1 17 ? 0.454 0.251 -10.052 1.00 2.43 17 SER A CA 12
ATOM 19132 C C . SER A 1 17 ? 1.652 -0.323 -9.280 1.00 62.52 17 SER A C 12
ATOM 19133 O O . SER A 1 17 ? 2.291 -1.276 -9.734 1.00 63.23 17 SER A O 12
ATOM 19141 N N . TYR A 1 18 ? 1.974 0.291 -8.134 1.00 73.44 18 TYR A N 12
ATOM 19142 C CA . TYR A 1 18 ? 3.129 -0.108 -7.307 1.00 60.35 18 TYR A CA 12
ATOM 19143 C C . TYR A 1 18 ? 2.782 -1.291 -6.403 1.00 4.22 18 TYR A C 12
ATOM 19144 O O . TYR A 1 18 ? 1.639 -1.444 -5.966 1.00 1.04 18 TYR A O 12
ATOM 19162 N N . ASP A 1 19 ? 3.784 -2.125 -6.141 1.00 31.54 19 ASP A N 12
ATOM 19163 C CA . ASP A 1 19 ? 3.664 -3.259 -5.226 1.00 61.41 19 ASP A CA 12
ATOM 19164 C C . ASP A 1 19 ? 3.662 -2.748 -3.782 1.00 54.15 19 ASP A C 12
ATOM 19165 O O . ASP A 1 19 ? 4.670 -2.263 -3.291 1.00 12.55 19 ASP A O 12
ATOM 19174 N N . VAL A 1 20 ? 2.514 -2.850 -3.115 1.00 4.43 20 VAL A N 12
ATOM 19175 C CA . VAL A 1 20 ? 2.369 -2.446 -1.709 1.00 11.02 20 VAL A CA 12
ATOM 19176 C C . VAL A 1 20 ? 2.370 -3.706 -0.839 1.00 54.22 20 VAL A C 12
ATOM 19177 O O . VAL A 1 20 ? 1.667 -4.675 -1.134 1.00 4.03 20 VAL A O 12
ATOM 19190 N N . GLN A 1 21 ? 3.203 -3.706 0.201 1.00 51.31 21 GLN A N 12
ATOM 19191 C CA . GLN A 1 21 ? 3.417 -4.881 1.063 1.00 52.55 21 GLN A CA 12
ATOM 19192 C C . GLN A 1 21 ? 3.608 -4.452 2.521 1.00 14.11 21 GLN A C 12
ATOM 19193 O O . GLN A 1 21 ? 4.197 -3.402 2.800 1.00 35.41 21 GLN A O 12
ATOM 19207 N N . PHE A 1 22 ? 3.079 -5.269 3.439 1.00 4.23 22 PHE A N 12
ATOM 19208 C CA . PHE A 1 22 ? 3.184 -5.040 4.884 1.00 45.02 22 PHE A CA 12
ATOM 19209 C C . PHE A 1 22 ? 4.597 -5.354 5.397 1.00 40.33 22 PHE A C 12
ATOM 19210 O O . PHE A 1 22 ? 5.277 -6.257 4.887 1.00 31.42 22 PHE A O 12
ATOM 19227 N N . ARG A 1 23 ? 5.019 -4.596 6.412 1.00 51.24 23 ARG A N 12
ATOM 19228 C CA . ARG A 1 23 ? 6.304 -4.774 7.078 1.00 53.05 23 ARG A CA 12
ATOM 19229 C C . ARG A 1 23 ? 6.131 -4.466 8.563 1.00 12.23 23 ARG A C 12
ATOM 19230 O O . ARG A 1 23 ? 5.640 -3.398 8.936 1.00 64.42 23 ARG A O 12
ATOM 19251 N N . ARG A 1 24 ? 6.539 -5.411 9.402 1.00 12.02 24 ARG A N 12
ATOM 19252 C CA . ARG A 1 24 ? 6.397 -5.318 10.856 1.00 60.33 24 ARG A CA 12
ATOM 19253 C C . ARG A 1 24 ? 7.776 -5.090 11.483 1.00 4.23 24 ARG A C 12
ATOM 19254 O O . ARG A 1 24 ? 8.629 -5.979 11.442 1.00 52.03 24 ARG A O 12
ATOM 19275 N N . THR A 1 25 ? 7.997 -3.895 12.032 1.00 31.31 25 THR A N 12
ATOM 19276 C CA . THR A 1 25 ? 9.266 -3.531 12.678 1.00 34.02 25 THR A CA 12
ATOM 19277 C C . THR A 1 25 ? 8.992 -2.769 13.982 1.00 50.23 25 THR A C 12
ATOM 19278 O O . THR A 1 25 ? 8.063 -1.945 14.048 1.00 62.13 25 THR A O 12
ATOM 19289 N N . GLN A 1 26 ? 9.771 -3.117 15.036 1.00 4.45 26 GLN A N 12
ATOM 19290 C CA . GLN A 1 26 ? 9.775 -2.456 16.363 1.00 23.43 26 GLN A CA 12
ATOM 19291 C C . GLN A 1 26 ? 8.505 -2.765 17.205 1.00 0.01 26 GLN A C 12
ATOM 19292 O O . GLN A 1 26 ? 8.493 -2.511 18.415 1.00 33.03 26 GLN A O 12
ATOM 19306 N N . GLY A 1 27 ? 7.461 -3.339 16.573 1.00 13.40 27 GLY A N 12
ATOM 19307 C CA . GLY A 1 27 ? 6.165 -3.586 17.224 1.00 11.30 27 GLY A CA 12
ATOM 19308 C C . GLY A 1 27 ? 5.005 -2.971 16.451 1.00 22.21 27 GLY A C 12
ATOM 19309 O O . GLY A 1 27 ? 3.841 -3.276 16.728 1.00 41.33 27 GLY A O 12
ATOM 19313 N N . LYS A 1 28 ? 5.328 -2.102 15.476 1.00 31.35 28 LYS A N 12
ATOM 19314 C CA . LYS A 1 28 ? 4.335 -1.426 14.619 1.00 44.52 28 LYS A CA 12
ATOM 19315 C C . LYS A 1 28 ? 4.255 -2.061 13.218 1.00 64.13 28 LYS A C 12
ATOM 19316 O O . LYS A 1 28 ? 5.129 -2.842 12.820 1.00 41.33 28 LYS A O 12
ATOM 19335 N N . ILE A 1 29 ? 3.202 -1.672 12.468 1.00 21.54 29 ILE A N 12
ATOM 19336 C CA . ILE A 1 29 ? 2.931 -2.161 11.104 1.00 35.43 29 ILE A CA 12
ATOM 19337 C C . ILE A 1 29 ? 3.002 -0.982 10.100 1.00 74.23 29 ILE A C 12
ATOM 19338 O O . ILE A 1 29 ? 2.433 0.096 10.326 1.00 30.41 29 ILE A O 12
ATOM 19354 N N . PHE A 1 30 ? 3.730 -1.204 8.996 1.00 34.44 30 PHE A N 12
ATOM 19355 C CA . PHE A 1 30 ? 3.984 -0.198 7.954 1.00 25.43 30 PHE A CA 12
ATOM 19356 C C . PHE A 1 30 ? 3.683 -0.811 6.587 1.00 35.10 30 PHE A C 12
ATOM 19357 O O . PHE A 1 30 ? 4.203 -1.883 6.268 1.00 2.33 30 PHE A O 12
ATOM 19374 N N . LEU A 1 31 ? 2.840 -0.145 5.787 1.00 51.10 31 LEU A N 12
ATOM 19375 C CA . LEU A 1 31 ? 2.571 -0.559 4.403 1.00 12.40 31 LEU A CA 12
ATOM 19376 C C . LEU A 1 31 ? 3.554 0.163 3.463 1.00 53.20 31 LEU A C 12
ATOM 19377 O O . LEU A 1 31 ? 3.368 1.341 3.146 1.00 31.43 31 LEU A O 12
ATOM 19393 N N . GLN A 1 32 ? 4.613 -0.537 3.039 1.00 74.14 32 GLN A N 12
ATOM 19394 C CA . GLN A 1 32 ? 5.647 0.045 2.176 1.00 53.13 32 GLN A CA 12
ATOM 19395 C C . GLN A 1 32 ? 5.270 -0.102 0.697 1.00 63.11 32 GLN A C 12
ATOM 19396 O O . GLN A 1 32 ? 5.182 -1.218 0.164 1.00 10.52 32 GLN A O 12
ATOM 19410 N N . VAL A 1 33 ? 5.012 1.051 0.072 1.00 71.52 33 VAL A N 12
ATOM 19411 C CA . VAL A 1 33 ? 4.850 1.171 -1.372 1.00 4.11 33 VAL A CA 12
ATOM 19412 C C . VAL A 1 33 ? 6.230 1.020 -2.036 1.00 51.20 33 VAL A C 12
ATOM 19413 O O . VAL A 1 33 ? 7.070 1.931 -1.953 1.00 13.52 33 VAL A O 12
ATOM 19426 N N . MET A 1 34 ? 6.478 -0.157 -2.630 1.00 2.02 34 MET A N 12
ATOM 19427 C CA . MET A 1 34 ? 7.692 -0.424 -3.420 1.00 21.00 34 MET A CA 12
ATOM 19428 C C . MET A 1 34 ? 7.719 0.464 -4.672 1.00 71.01 34 MET A C 12
ATOM 19429 O O . MET A 1 34 ? 6.677 0.824 -5.215 1.00 24.14 34 MET A O 12
ATOM 19443 N N . TRP A 1 35 ? 8.933 0.782 -5.118 1.00 53.40 35 TRP A N 12
ATOM 19444 C CA . TRP A 1 35 ? 9.204 1.452 -6.405 1.00 64.31 35 TRP A CA 12
ATOM 19445 C C . TRP A 1 35 ? 8.919 0.507 -7.588 1.00 5.45 35 TRP A C 12
ATOM 19446 O O . TRP A 1 35 ? 8.788 0.949 -8.736 1.00 23.20 35 TRP A O 12
ATOM 19467 N N . LYS A 1 36 ? 8.845 -0.797 -7.287 1.00 2.30 36 LYS A N 12
ATOM 19468 C CA . LYS A 1 36 ? 8.542 -1.836 -8.264 1.00 13.54 36 LYS A CA 12
ATOM 19469 C C . LYS A 1 36 ? 7.053 -1.764 -8.654 1.00 24.22 36 LYS A C 12
ATOM 19470 O O . LYS A 1 36 ? 6.185 -2.166 -7.878 1.00 22.42 36 LYS A O 12
ATOM 19489 N N . TYR A 1 37 ? 6.774 -1.198 -9.826 1.00 70.31 37 TYR A N 12
ATOM 19490 C CA . TYR A 1 37 ? 5.417 -1.175 -10.412 1.00 40.42 37 TYR A CA 12
ATOM 19491 C C . TYR A 1 37 ? 5.252 -2.313 -11.424 1.00 14.32 37 TYR A C 12
ATOM 19492 O O . TYR A 1 37 ? 6.241 -2.888 -11.876 1.00 70.41 37 TYR A O 12
ATOM 19510 N N . LEU A 1 38 ? 3.990 -2.610 -11.776 1.00 75.24 38 LEU A N 12
ATOM 19511 C CA . LEU A 1 38 ? 3.633 -3.763 -12.630 1.00 63.35 38 LEU A CA 12
ATOM 19512 C C . LEU A 1 38 ? 4.248 -3.663 -14.053 1.00 41.25 38 LEU A C 12
ATOM 19513 O O . LEU A 1 38 ? 4.466 -4.689 -14.704 1.00 1.45 38 LEU A O 12
ATOM 19529 N N . GLU A 1 39 ? 4.574 -2.428 -14.500 1.00 75.22 39 GLU A N 12
ATOM 19530 C CA . GLU A 1 39 ? 5.137 -2.186 -15.850 1.00 45.10 39 GLU A CA 12
ATOM 19531 C C . GLU A 1 39 ? 6.603 -2.669 -15.965 1.00 33.04 39 GLU A C 12
ATOM 19532 O O . GLU A 1 39 ? 7.156 -2.696 -17.073 1.00 15.00 39 GLU A O 12
ATOM 19544 N N . GLN A 1 40 ? 7.225 -3.024 -14.821 1.00 42.35 40 GLN A N 12
ATOM 19545 C CA . GLN A 1 40 ? 8.565 -3.639 -14.792 1.00 45.33 40 GLN A CA 12
ATOM 19546 C C . GLN A 1 40 ? 8.522 -5.017 -15.482 1.00 1.34 40 GLN A C 12
ATOM 19547 O O . GLN A 1 40 ? 7.675 -5.849 -15.143 1.00 71.01 40 GLN A O 12
ATOM 19561 N N . ALA A 1 41 ? 9.423 -5.236 -16.456 1.00 33.05 41 ALA A N 12
ATOM 19562 C CA . ALA A 1 41 ? 9.580 -6.542 -17.139 1.00 24.33 41 ALA A CA 12
ATOM 19563 C C . ALA A 1 41 ? 10.123 -7.600 -16.159 1.00 22.21 41 ALA A C 12
ATOM 19564 O O . ALA A 1 41 ? 9.803 -8.787 -16.262 1.00 25.21 41 ALA A O 12
ATOM 19571 N N . SER A 1 42 ? 10.940 -7.135 -15.192 1.00 12.21 42 SER A N 12
ATOM 19572 C CA . SER A 1 42 ? 11.541 -7.985 -14.147 1.00 74.34 42 SER A CA 12
ATOM 19573 C C . SER A 1 42 ? 10.726 -7.898 -12.830 1.00 55.03 42 SER A C 12
ATOM 19574 O O . SER A 1 42 ? 11.265 -8.095 -11.734 1.00 64.34 42 SER A O 12
ATOM 19582 N N . PHE A 1 43 ? 9.409 -7.627 -12.953 1.00 40.13 43 PHE A N 12
ATOM 19583 C CA . PHE A 1 43 ? 8.478 -7.625 -11.810 1.00 20.12 43 PHE A CA 12
ATOM 19584 C C . PHE A 1 43 ? 8.206 -9.092 -11.375 1.00 14.25 43 PHE A C 12
ATOM 19585 O O . PHE A 1 43 ? 7.878 -9.926 -12.231 1.00 51.42 43 PHE A O 12
ATOM 19602 N N . PRO A 1 44 ? 8.338 -9.426 -10.045 1.00 12.20 44 PRO A N 12
ATOM 19603 C CA . PRO A 1 44 ? 8.287 -10.836 -9.542 1.00 13.31 44 PRO A CA 12
ATOM 19604 C C . PRO A 1 44 ? 6.905 -11.514 -9.685 1.00 13.31 44 PRO A C 12
ATOM 19605 O O . PRO A 1 44 ? 6.798 -12.732 -9.524 1.00 61.43 44 PRO A O 12
ATOM 19616 N N . MET A 1 45 ? 5.858 -10.713 -9.963 1.00 64.23 45 MET A N 12
ATOM 19617 C CA . MET A 1 45 ? 4.466 -11.200 -10.094 1.00 41.20 45 MET A CA 12
ATOM 19618 C C . MET A 1 45 ? 3.888 -10.809 -11.461 1.00 35.54 45 MET A C 12
ATOM 19619 O O . MET A 1 45 ? 4.360 -9.872 -12.104 1.00 75.53 45 MET A O 12
ATOM 19633 N N . ASN A 1 46 ? 2.860 -11.544 -11.894 1.00 14.34 46 ASN A N 12
ATOM 19634 C CA . ASN A 1 46 ? 2.070 -11.201 -13.098 1.00 63.43 46 ASN A CA 12
ATOM 19635 C C . ASN A 1 46 ? 0.771 -10.523 -12.657 1.00 2.33 46 ASN A C 12
ATOM 19636 O O . ASN A 1 46 ? 0.484 -10.457 -11.460 1.00 22.54 46 ASN A O 12
ATOM 19647 N N . GLU A 1 47 ? -0.021 -10.077 -13.640 1.00 62.54 47 GLU A N 12
ATOM 19648 C CA . GLU A 1 47 ? -1.206 -9.215 -13.429 1.00 42.24 47 GLU A CA 12
ATOM 19649 C C . GLU A 1 47 ? -2.227 -9.820 -12.436 1.00 0.30 47 GLU A C 12
ATOM 19650 O O . GLU A 1 47 ? -2.722 -9.112 -11.555 1.00 1.34 47 GLU A O 12
ATOM 19662 N N . THR A 1 48 ? -2.501 -11.135 -12.584 1.00 41.42 48 THR A N 12
ATOM 19663 C CA . THR A 1 48 ? -3.502 -11.855 -11.779 1.00 42.23 48 THR A CA 12
ATOM 19664 C C . THR A 1 48 ? -3.110 -11.878 -10.282 1.00 22.41 48 THR A C 12
ATOM 19665 O O . THR A 1 48 ? -3.806 -11.290 -9.444 1.00 34.14 48 THR A O 12
ATOM 19676 N N . GLU A 1 49 ? -1.951 -12.502 -9.977 1.00 72.30 49 GLU A N 12
ATOM 19677 C CA . GLU A 1 49 ? -1.475 -12.688 -8.592 1.00 4.24 49 GLU A CA 12
ATOM 19678 C C . GLU A 1 49 ? -1.118 -11.349 -7.928 1.00 54.12 49 GLU A C 12
ATOM 19679 O O . GLU A 1 49 ? -1.212 -11.223 -6.706 1.00 42.41 49 GLU A O 12
ATOM 19691 N N . TYR A 1 50 ? -0.723 -10.355 -8.752 1.00 63.44 50 TYR A N 12
ATOM 19692 C CA . TYR A 1 50 ? -0.426 -8.996 -8.283 1.00 71.22 50 TYR A CA 12
ATOM 19693 C C . TYR A 1 50 ? -1.715 -8.277 -7.834 1.00 23.02 50 TYR A C 12
ATOM 19694 O O . TYR A 1 50 ? -1.720 -7.599 -6.803 1.00 62.22 50 TYR A O 12
ATOM 19712 N N . GLN A 1 51 ? -2.794 -8.423 -8.624 1.00 1.51 51 GLN A N 12
ATOM 19713 C CA . GLN A 1 51 ? -4.086 -7.749 -8.348 1.00 5.12 51 GLN A CA 12
ATOM 19714 C C . GLN A 1 51 ? -4.689 -8.332 -7.053 1.00 52.14 51 GLN A C 12
ATOM 19715 O O . GLN A 1 51 ? -5.190 -7.600 -6.194 1.00 64.42 51 GLN A O 12
ATOM 19729 N N . GLU A 1 52 ? -4.586 -9.668 -6.927 1.00 10.03 52 GLU A N 12
ATOM 19730 C CA . GLU A 1 52 ? -5.047 -10.416 -5.748 1.00 34.03 52 GLU A CA 12
ATOM 19731 C C . GLU A 1 52 ? -4.137 -10.153 -4.526 1.00 60.33 52 GLU A C 12
ATOM 19732 O O . GLU A 1 52 ? -4.584 -10.280 -3.388 1.00 60.00 52 GLU A O 12
ATOM 19744 N N . HIS A 1 53 ? -2.861 -9.787 -4.790 1.00 5.41 53 HIS A N 12
ATOM 19745 C CA . HIS A 1 53 ? -1.912 -9.321 -3.752 1.00 22.03 53 HIS A CA 12
ATOM 19746 C C . HIS A 1 53 ? -2.382 -7.972 -3.177 1.00 21.24 53 HIS A C 12
ATOM 19747 O O . HIS A 1 53 ? -2.345 -7.770 -1.964 1.00 41.53 53 HIS A O 12
ATOM 19762 N N . LEU A 1 54 ? -2.817 -7.057 -4.071 1.00 50.23 54 LEU A N 12
ATOM 19763 C CA . LEU A 1 54 ? -3.371 -5.743 -3.675 1.00 61.34 54 LEU A CA 12
ATOM 19764 C C . LEU A 1 54 ? -4.656 -5.934 -2.864 1.00 72.33 54 LEU A C 12
ATOM 19765 O O . LEU A 1 54 ? -4.902 -5.225 -1.900 1.00 13.10 54 LEU A O 12
ATOM 19781 N N . ASP A 1 55 ? -5.462 -6.913 -3.298 1.00 22.22 55 ASP A N 12
ATOM 19782 C CA . ASP A 1 55 ? -6.735 -7.270 -2.657 1.00 65.23 55 ASP A CA 12
ATOM 19783 C C . ASP A 1 55 ? -6.494 -7.913 -1.279 1.00 0.11 55 ASP A C 12
ATOM 19784 O O . ASP A 1 55 ? -7.289 -7.727 -0.353 1.00 22.41 55 ASP A O 12
ATOM 19793 N N . SER A 1 56 ? -5.373 -8.654 -1.168 1.00 63.12 56 SER A N 12
ATOM 19794 C CA . SER A 1 56 ? -4.919 -9.264 0.092 1.00 23.12 56 SER A CA 12
ATOM 19795 C C . SER A 1 56 ? -4.494 -8.179 1.097 1.00 33.41 56 SER A C 12
ATOM 19796 O O . SER A 1 56 ? -4.813 -8.266 2.288 1.00 11.04 56 SER A O 12
ATOM 19804 N N . VAL A 1 57 ? -3.786 -7.160 0.587 1.00 63.24 57 VAL A N 12
ATOM 19805 C CA . VAL A 1 57 ? -3.335 -6.016 1.380 1.00 51.15 57 VAL A CA 12
ATOM 19806 C C . VAL A 1 57 ? -4.541 -5.188 1.859 1.00 13.23 57 VAL A C 12
ATOM 19807 O O . VAL A 1 57 ? -4.693 -4.936 3.058 1.00 52.32 57 VAL A O 12
ATOM 19820 N N . ALA A 1 58 ? -5.416 -4.842 0.903 1.00 34.32 58 ALA A N 12
ATOM 19821 C CA . ALA A 1 58 ? -6.613 -4.021 1.132 1.00 40.43 58 ALA A CA 12
ATOM 19822 C C . ALA A 1 58 ? -7.606 -4.702 2.095 1.00 0.24 58 ALA A C 12
ATOM 19823 O O . ALA A 1 58 ? -8.382 -4.021 2.777 1.00 44.53 58 ALA A O 12
ATOM 19830 N N . ASN A 1 59 ? -7.551 -6.052 2.134 1.00 60.41 59 ASN A N 12
ATOM 19831 C CA . ASN A 1 59 ? -8.325 -6.882 3.075 1.00 53.41 59 ASN A CA 12
ATOM 19832 C C . ASN A 1 59 ? -7.901 -6.585 4.525 1.00 45.13 59 ASN A C 12
ATOM 19833 O O . ASN A 1 59 ? -8.748 -6.356 5.386 1.00 13.35 59 ASN A O 12
ATOM 19844 N N . TYR A 1 60 ? -6.574 -6.574 4.767 1.00 75.45 60 TYR A N 12
ATOM 19845 C CA . TYR A 1 60 ? -5.999 -6.274 6.099 1.00 4.12 60 TYR A CA 12
ATOM 19846 C C . TYR A 1 60 ? -6.160 -4.794 6.463 1.00 65.31 60 TYR A C 12
ATOM 19847 O O . TYR A 1 60 ? -6.339 -4.462 7.633 1.00 22.24 60 TYR A O 12
ATOM 19865 N N . LEU A 1 61 ? -6.095 -3.913 5.456 1.00 3.43 61 LEU A N 12
ATOM 19866 C CA . LEU A 1 61 ? -6.322 -2.469 5.649 1.00 71.12 61 LEU A CA 12
ATOM 19867 C C . LEU A 1 61 ? -7.757 -2.221 6.157 1.00 33.12 61 LEU A C 12
ATOM 19868 O O . LEU A 1 61 ? -7.986 -1.397 7.047 1.00 71.21 61 LEU A O 12
ATOM 19884 N N . HIS A 1 62 ? -8.696 -2.995 5.599 1.00 72.23 62 HIS A N 12
ATOM 19885 C CA . HIS A 1 62 ? -10.100 -3.015 6.033 1.00 73.54 62 HIS A CA 12
ATOM 19886 C C . HIS A 1 62 ? -10.232 -3.641 7.441 1.00 32.14 62 HIS A C 12
ATOM 19887 O O . HIS A 1 62 ? -10.993 -3.155 8.282 1.00 20.13 62 HIS A O 12
ATOM 19902 N N . ALA A 1 63 ? -9.452 -4.706 7.679 1.00 2.52 63 ALA A N 12
ATOM 19903 C CA . ALA A 1 63 ? -9.539 -5.528 8.902 1.00 33.21 63 ALA A CA 12
ATOM 19904 C C . ALA A 1 63 ? -8.930 -4.832 10.138 1.00 22.20 63 ALA A C 12
ATOM 19905 O O . ALA A 1 63 ? -9.295 -5.150 11.274 1.00 44.42 63 ALA A O 12
ATOM 19912 N N . LEU A 1 64 ? -7.984 -3.906 9.912 1.00 32.34 64 LEU A N 12
ATOM 19913 C CA . LEU A 1 64 ? -7.233 -3.231 11.000 1.00 65.25 64 LEU A CA 12
ATOM 19914 C C . LEU A 1 64 ? -7.654 -1.760 11.162 1.00 65.11 64 LEU A C 12
ATOM 19915 O O . LEU A 1 64 ? -7.344 -1.139 12.183 1.00 2.32 64 LEU A O 12
ATOM 19931 N N . GLY A 1 65 ? -8.367 -1.216 10.155 1.00 14.51 65 GLY A N 12
ATOM 19932 C CA . GLY A 1 65 ? -8.692 0.217 10.105 1.00 63.30 65 GLY A CA 12
ATOM 19933 C C . GLY A 1 65 ? -7.580 1.042 9.461 1.00 42.23 65 GLY A C 12
ATOM 19934 O O . GLY A 1 65 ? -7.603 2.281 9.504 1.00 44.33 65 GLY A O 12
ATOM 19938 N N . GLY A 1 66 ? -6.616 0.335 8.836 1.00 44.11 66 GLY A N 12
ATOM 19939 C CA . GLY A 1 66 ? -5.466 0.956 8.187 1.00 34.24 66 GLY A CA 12
ATOM 19940 C C . GLY A 1 66 ? -5.767 1.462 6.786 1.00 55.14 66 GLY A C 12
ATOM 19941 O O . GLY A 1 66 ? -4.904 2.082 6.168 1.00 25.32 66 GLY A O 12
ATOM 19945 N N . ALA A 1 67 ? -6.995 1.203 6.285 1.00 23.12 67 ALA A N 12
ATOM 19946 C CA . ALA A 1 67 ? -7.434 1.668 4.958 1.00 1.43 67 ALA A CA 12
ATOM 19947 C C . ALA A 1 67 ? -7.485 3.191 4.903 1.00 44.01 67 ALA A C 12
ATOM 19948 O O . ALA A 1 67 ? -6.969 3.797 3.964 1.00 45.02 67 ALA A O 12
ATOM 19955 N N . VAL A 1 68 ? -8.090 3.788 5.949 1.00 14.25 68 VAL A N 12
ATOM 19956 C CA . VAL A 1 68 ? -8.189 5.249 6.105 1.00 5.02 68 VAL A CA 12
ATOM 19957 C C . VAL A 1 68 ? -6.778 5.867 6.201 1.00 13.11 68 VAL A C 12
ATOM 19958 O O . VAL A 1 68 ? -6.539 6.949 5.686 1.00 24.32 68 VAL A O 12
ATOM 19971 N N . GLN A 1 69 ? -5.850 5.125 6.840 1.00 1.44 69 GLN A N 12
ATOM 19972 C CA . GLN A 1 69 ? -4.452 5.559 7.029 1.00 1.33 69 GLN A CA 12
ATOM 19973 C C . GLN A 1 69 ? -3.718 5.692 5.687 1.00 44.53 69 GLN A C 12
ATOM 19974 O O . GLN A 1 69 ? -3.045 6.688 5.452 1.00 71.12 69 GLN A O 12
ATOM 19988 N N . VAL A 1 70 ? -3.894 4.686 4.816 1.00 2.25 70 VAL A N 12
ATOM 19989 C CA . VAL A 1 70 ? -3.257 4.643 3.484 1.00 3.34 70 VAL A CA 12
ATOM 19990 C C . VAL A 1 70 ? -3.835 5.730 2.564 1.00 54.12 70 VAL A C 12
ATOM 19991 O O . VAL A 1 70 ? -3.090 6.417 1.861 1.00 30.02 70 VAL A O 12
ATOM 20004 N N . LYS A 1 71 ? -5.174 5.885 2.618 1.00 32.11 71 LYS A N 12
ATOM 20005 C CA . LYS A 1 71 ? -5.905 6.900 1.841 1.00 45.44 71 LYS A CA 12
ATOM 20006 C C . LYS A 1 71 ? -5.420 8.315 2.201 1.00 50.30 71 LYS A C 12
ATOM 20007 O O . LYS A 1 71 ? -4.896 9.028 1.345 1.00 12.14 71 LYS A O 12
ATOM 20026 N N . THR A 1 72 ? -5.554 8.658 3.496 1.00 0.14 72 THR A N 12
ATOM 20027 C CA . THR A 1 72 ? -5.247 9.994 4.033 1.00 42.31 72 THR A CA 12
ATOM 20028 C C . THR A 1 72 ? -3.766 10.361 3.811 1.00 45.04 72 THR A C 12
ATOM 20029 O O . THR A 1 72 ? -3.450 11.503 3.449 1.00 13.44 72 THR A O 12
ATOM 20040 N N . PHE A 1 73 ? -2.878 9.363 4.004 1.00 20.12 73 PHE A N 12
ATOM 20041 C CA . PHE A 1 73 ? -1.424 9.536 3.856 1.00 42.01 73 PHE A CA 12
ATOM 20042 C C . PHE A 1 73 ? -1.073 9.892 2.399 1.00 24.31 73 PHE A C 12
ATOM 20043 O O . PHE A 1 73 ? -0.527 10.960 2.150 1.00 34.32 73 PHE A O 12
ATOM 20060 N N . ILE A 1 74 ? -1.441 8.993 1.454 1.00 54.33 74 ILE A N 12
ATOM 20061 C CA . ILE A 1 74 ? -1.121 9.134 0.014 1.00 72.50 74 ILE A CA 12
ATOM 20062 C C . ILE A 1 74 ? -1.749 10.419 -0.592 1.00 34.02 74 ILE A C 12
ATOM 20063 O O . ILE A 1 74 ? -1.115 11.108 -1.408 1.00 33.30 74 ILE A O 12
ATOM 20079 N N . THR A 1 75 ? -2.967 10.759 -0.135 1.00 33.02 75 THR A N 12
ATOM 20080 C CA . THR A 1 75 ? -3.741 11.901 -0.668 1.00 33.35 75 THR A CA 12
ATOM 20081 C C . THR A 1 75 ? -3.147 13.262 -0.218 1.00 33.43 75 THR A C 12
ATOM 20082 O O . THR A 1 75 ? -3.298 14.268 -0.918 1.00 3.33 75 THR A O 12
ATOM 20093 N N . GLN A 1 76 ? -2.451 13.288 0.938 1.00 40.51 76 GLN A N 12
ATOM 20094 C CA . GLN A 1 76 ? -1.827 14.529 1.466 1.00 1.43 76 GLN A CA 12
ATOM 20095 C C . GLN A 1 76 ? -0.341 14.633 1.072 1.00 40.22 76 GLN A C 12
ATOM 20096 O O . GLN A 1 76 ? 0.109 15.705 0.635 1.00 50.23 76 GLN A O 12
ATOM 20110 N N . THR A 1 77 ? 0.407 13.519 1.204 1.00 51.41 77 THR A N 12
ATOM 20111 C CA . THR A 1 77 ? 1.863 13.495 0.960 1.00 25.53 77 THR A CA 12
ATOM 20112 C C . THR A 1 77 ? 2.182 13.737 -0.522 1.00 61.31 77 THR A C 12
ATOM 20113 O O . THR A 1 77 ? 1.315 13.613 -1.392 1.00 50.11 77 THR A O 12
ATOM 20124 N N . LYS A 1 78 ? 3.439 14.077 -0.790 1.00 42.03 78 LYS A N 12
ATOM 20125 C CA . LYS A 1 78 ? 3.947 14.338 -2.147 1.00 3.01 78 LYS A CA 12
ATOM 20126 C C . LYS A 1 78 ? 5.189 13.473 -2.425 1.00 23.32 78 LYS A C 12
ATOM 20127 O O . LYS A 1 78 ? 5.930 13.723 -3.380 1.00 53.52 78 LYS A O 12
ATOM 20146 N N . GLU A 1 79 ? 5.373 12.428 -1.592 1.00 65.34 79 GLU A N 12
ATOM 20147 C CA . GLU A 1 79 ? 6.489 11.477 -1.707 1.00 70.10 79 GLU A CA 12
ATOM 20148 C C . GLU A 1 79 ? 6.236 10.474 -2.834 1.00 52.12 79 GLU A C 12
ATOM 20149 O O . GLU A 1 79 ? 5.121 9.971 -2.988 1.00 25.13 79 GLU A O 12
ATOM 20161 N N . ARG A 1 80 ? 7.291 10.198 -3.603 1.00 71.11 80 ARG A N 12
ATOM 20162 C CA . ARG A 1 80 ? 7.278 9.229 -4.707 1.00 11.13 80 ARG A CA 12
ATOM 20163 C C . ARG A 1 80 ? 8.194 8.046 -4.357 1.00 12.34 80 ARG A C 12
ATOM 20164 O O . ARG A 1 80 ? 9.322 8.270 -3.913 1.00 50.44 80 ARG A O 12
ATOM 20185 N N . PRO A 1 81 ? 7.740 6.772 -4.560 1.00 32.21 81 PRO A N 12
ATOM 20186 C CA . PRO A 1 81 ? 8.614 5.590 -4.391 1.00 41.32 81 PRO A CA 12
ATOM 20187 C C . PRO A 1 81 ? 9.706 5.569 -5.488 1.00 13.21 81 PRO A C 12
ATOM 20188 O O . PRO A 1 81 ? 9.410 5.537 -6.692 1.00 22.02 81 PRO A O 12
ATOM 20199 N N . ARG A 1 82 ? 10.965 5.613 -5.045 1.00 3.44 82 ARG A N 12
ATOM 20200 C CA . ARG A 1 82 ? 12.151 5.715 -5.922 1.00 12.34 82 ARG A CA 12
ATOM 20201 C C . ARG A 1 82 ? 13.047 4.483 -5.706 1.00 13.41 82 ARG A C 12
ATOM 20202 O O . ARG A 1 82 ? 12.821 3.715 -4.774 1.00 74.13 82 ARG A O 12
ATOM 20223 N N . LEU A 1 83 ? 14.065 4.305 -6.564 1.00 33.53 83 LEU A N 12
ATOM 20224 C CA . LEU A 1 83 ? 14.939 3.117 -6.538 1.00 32.14 83 LEU A CA 12
ATOM 20225 C C . LEU A 1 83 ? 15.747 3.054 -5.212 1.00 4.23 83 LEU A C 12
ATOM 20226 O O . LEU A 1 83 ? 16.793 3.701 -5.070 1.00 42.01 83 LEU A O 12
ATOM 20242 N N . GLY A 1 84 ? 15.215 2.307 -4.229 1.00 51.33 84 GLY A N 12
ATOM 20243 C CA . GLY A 1 84 ? 15.794 2.220 -2.876 1.00 30.32 84 GLY A CA 12
ATOM 20244 C C . GLY A 1 84 ? 14.899 2.889 -1.833 1.00 24.33 84 GLY A C 12
ATOM 20245 O O . GLY A 1 84 ? 14.881 2.491 -0.667 1.00 71.44 84 GLY A O 12
ATOM 20249 N N . LYS A 1 85 ? 14.145 3.908 -2.285 1.00 55.41 85 LYS A N 12
ATOM 20250 C CA . LYS A 1 85 ? 13.197 4.681 -1.460 1.00 21.33 85 LYS A CA 12
ATOM 20251 C C . LYS A 1 85 ? 11.779 4.066 -1.546 1.00 2.52 85 LYS A C 12
ATOM 20252 O O . LYS A 1 85 ? 11.132 4.118 -2.593 1.00 4.05 85 LYS A O 12
ATOM 20271 N N . ALA A 1 86 ? 11.311 3.470 -0.448 1.00 0.33 86 ALA A N 12
ATOM 20272 C CA . ALA A 1 86 ? 9.931 2.957 -0.336 1.00 35.32 86 ALA A CA 12
ATOM 20273 C C . ALA A 1 86 ? 9.088 3.923 0.495 1.00 50.45 86 ALA A C 12
ATOM 20274 O O . ALA A 1 86 ? 9.559 4.419 1.529 1.00 44.45 86 ALA A O 12
ATOM 20281 N N . VAL A 1 87 ? 7.853 4.207 0.039 1.00 63.45 87 VAL A N 12
ATOM 20282 C CA . VAL A 1 87 ? 6.905 5.044 0.790 1.00 52.21 87 VAL A CA 12
ATOM 20283 C C . VAL A 1 87 ? 6.279 4.190 1.915 1.00 32.02 87 VAL A C 12
ATOM 20284 O O . VAL A 1 87 ? 5.272 3.502 1.718 1.00 0.11 87 VAL A O 12
ATOM 20297 N N . SER A 1 88 ? 6.945 4.199 3.079 1.00 71.21 88 SER A N 12
ATOM 20298 C CA . SER A 1 88 ? 6.520 3.449 4.257 1.00 42.13 88 SER A CA 12
ATOM 20299 C C . SER A 1 88 ? 5.384 4.210 4.946 1.00 43.14 88 SER A C 12
ATOM 20300 O O . SER A 1 88 ? 5.622 5.218 5.620 1.00 30.24 88 SER A O 12
ATOM 20308 N N . ILE A 1 89 ? 4.155 3.747 4.697 1.00 54.21 89 ILE A N 12
ATOM 20309 C CA . ILE A 1 89 ? 2.931 4.312 5.273 1.00 45.34 89 ILE A CA 12
ATOM 20310 C C . ILE A 1 89 ? 2.728 3.742 6.695 1.00 71.32 89 ILE A C 12
ATOM 20311 O O . ILE A 1 89 ? 2.427 2.549 6.831 1.00 55.02 89 ILE A O 12
ATOM 20327 N N . PRO A 1 90 ? 2.924 4.561 7.777 1.00 14.24 90 PRO A N 12
ATOM 20328 C CA . PRO A 1 90 ? 2.658 4.115 9.158 1.00 45.42 90 PRO A CA 12
ATOM 20329 C C . PRO A 1 90 ? 1.146 3.977 9.398 1.00 34.41 90 PRO A C 12
ATOM 20330 O O . PRO A 1 90 ? 0.407 4.965 9.309 1.00 1.32 90 PRO A O 12
ATOM 20341 N N . LEU A 1 91 ? 0.681 2.744 9.652 1.00 61.12 91 LEU A N 12
ATOM 20342 C CA . LEU A 1 91 ? -0.730 2.501 9.948 1.00 10.03 91 LEU A CA 12
ATOM 20343 C C . LEU A 1 91 ? -0.997 2.888 11.405 1.00 14.51 91 LEU A C 12
ATOM 20344 O O . LEU A 1 91 ? -0.766 2.098 12.323 1.00 64.34 91 LEU A O 12
ATOM 20360 N N . ASP A 1 92 ? -1.410 4.147 11.592 1.00 32.31 92 ASP A N 12
ATOM 20361 C CA . ASP A 1 92 ? -1.763 4.684 12.911 1.00 11.24 92 ASP A CA 12
ATOM 20362 C C . ASP A 1 92 ? -3.005 3.956 13.442 1.00 21.00 92 ASP A C 12
ATOM 20363 O O . ASP A 1 92 ? -4.132 4.203 13.000 1.00 74.22 92 ASP A O 12
ATOM 20372 N N . LEU A 1 93 ? -2.762 2.981 14.333 1.00 21.14 93 LEU A N 12
ATOM 20373 C CA . LEU A 1 93 ? -3.812 2.174 14.948 1.00 64.30 93 LEU A CA 12
ATOM 20374 C C . LEU A 1 93 ? -3.851 2.464 16.453 1.00 2.41 93 LEU A C 12
ATOM 20375 O O . LEU A 1 93 ? -3.412 1.659 17.276 1.00 42.04 93 LEU A O 12
ATOM 20391 N N . GLY A 1 94 ? -4.300 3.677 16.792 1.00 32.10 94 GLY A N 12
ATOM 20392 C CA . GLY A 1 94 ? -4.648 4.026 18.174 1.00 24.43 94 GLY A CA 12
ATOM 20393 C C . GLY A 1 94 ? -6.155 4.099 18.299 1.00 2.11 94 GLY A C 12
ATOM 20394 O O . GLY A 1 94 ? -6.788 3.266 18.963 1.00 72.04 94 GLY A O 12
ATOM 20398 N N . GLU A 1 95 ? -6.726 5.084 17.585 1.00 41.43 95 GLU A N 12
ATOM 20399 C CA . GLU A 1 95 ? -8.178 5.236 17.402 1.00 70.41 95 GLU A CA 12
ATOM 20400 C C . GLU A 1 95 ? -8.709 4.073 16.545 1.00 14.31 95 GLU A C 12
ATOM 20401 O O . GLU A 1 95 ? -9.757 3.493 16.839 1.00 44.52 95 GLU A O 12
ATOM 20413 N N . ARG A 1 96 ? -7.930 3.711 15.506 1.00 11.03 96 ARG A N 12
ATOM 20414 C CA . ARG A 1 96 ? -8.297 2.663 14.539 1.00 34.31 96 ARG A CA 12
ATOM 20415 C C . ARG A 1 96 ? -8.083 1.243 15.101 1.00 64.22 96 ARG A C 12
ATOM 20416 O O . ARG A 1 96 ? -8.556 0.263 14.519 1.00 0.22 96 ARG A O 12
ATOM 20437 N N . ALA A 1 97 ? -7.377 1.143 16.239 1.00 1.24 97 ALA A N 12
ATOM 20438 C CA . ALA A 1 97 ? -7.246 -0.123 16.980 1.00 72.32 97 ALA A CA 12
ATOM 20439 C C . ALA A 1 97 ? -8.548 -0.446 17.737 1.00 1.43 97 ALA A C 12
ATOM 20440 O O . ALA A 1 97 ? -8.814 -1.598 18.051 1.00 25.21 97 ALA A O 12
ATOM 20447 N N . SER A 1 98 ? -9.340 0.602 18.040 1.00 43.42 98 SER A N 12
ATOM 20448 C CA . SER A 1 98 ? -10.595 0.483 18.809 1.00 21.04 98 SER A CA 12
ATOM 20449 C C . SER A 1 98 ? -11.804 0.178 17.896 1.00 4.31 98 SER A C 12
ATOM 20450 O O . SER A 1 98 ? -12.888 -0.123 18.408 1.00 32.02 98 SER A O 12
ATOM 20458 N N . GLU A 1 99 ? -11.608 0.250 16.553 1.00 63.52 99 GLU A N 12
ATOM 20459 C CA . GLU A 1 99 ? -12.685 0.010 15.554 1.00 31.32 99 GLU A CA 12
ATOM 20460 C C . GLU A 1 99 ? -13.343 -1.364 15.756 1.00 23.23 99 GLU A C 12
ATOM 20461 O O . GLU A 1 99 ? -14.573 -1.492 15.733 1.00 45.41 99 GLU A O 12
ATOM 20473 N N . TRP A 1 100 ? -12.501 -2.388 15.967 1.00 22.15 100 TRP A N 12
ATOM 20474 C CA . TRP A 1 100 ? -12.952 -3.784 16.079 1.00 61.21 100 TRP A CA 12
ATOM 20475 C C . TRP A 1 100 ? -13.352 -4.166 17.521 1.00 14.13 100 TRP A C 12
ATOM 20476 O O . TRP A 1 100 ? -13.822 -5.283 17.754 1.00 43.15 100 TRP A O 12
ATOM 20497 N N . ILE A 1 101 ? -13.181 -3.233 18.480 1.00 1.01 101 ILE A N 12
ATOM 20498 C CA . ILE A 1 101 ? -13.675 -3.412 19.860 1.00 14.52 101 ILE A CA 12
ATOM 20499 C C . ILE A 1 101 ? -15.142 -2.954 19.915 1.00 71.41 101 ILE A C 12
ATOM 20500 O O . ILE A 1 101 ? -15.432 -1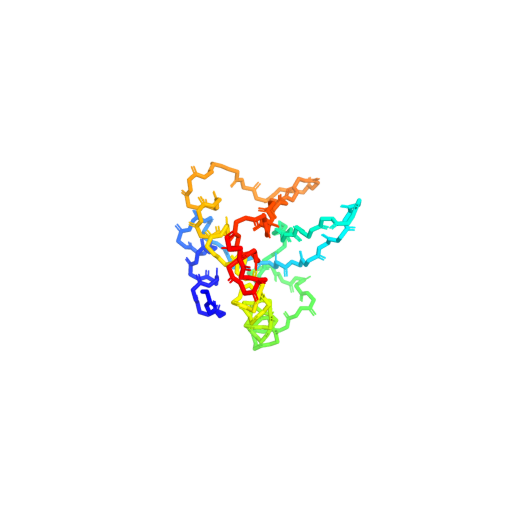.757 19.836 1.00 44.21 101 ILE A O 12
ATOM 20516 N N . ILE A 1 102 ? -16.058 -3.929 19.949 1.00 51.42 102 ILE A N 12
ATOM 20517 C CA . ILE A 1 102 ? -17.472 -3.698 20.266 1.00 5.20 102 ILE A CA 12
ATOM 20518 C C . ILE A 1 102 ? -17.775 -4.509 21.541 1.00 50.33 102 ILE A C 12
ATOM 20519 O O . ILE A 1 102 ? -18.218 -5.663 21.481 1.00 22.12 102 ILE A O 12
ATOM 20535 N N . LEU A 1 103 ? -17.391 -3.934 22.687 1.00 41.42 103 LEU A N 12
ATOM 20536 C CA . LEU A 1 103 ? -17.613 -4.540 24.016 1.00 74.43 103 LEU A CA 12
ATOM 20537 C C . LEU A 1 103 ? -18.687 -3.743 24.772 1.00 35.33 103 LEU A C 12
ATOM 20538 O O . LEU A 1 103 ? -18.798 -2.527 24.602 1.00 53.25 103 LEU A O 12
ATOM 20554 N N . GLU A 1 104 ? -19.492 -4.445 25.583 1.00 32.31 104 GLU A N 12
ATOM 20555 C CA . GLU A 1 104 ? -20.591 -3.849 26.368 1.00 15.33 104 GLU A CA 12
ATOM 20556 C C . GLU A 1 104 ? -20.423 -4.242 27.861 1.00 1.20 104 GLU A C 12
ATOM 20557 O O . GLU A 1 104 ? -19.737 -3.514 28.604 1.00 52.21 104 GLU A O 12
ATOM 20569 N N . MET A 1 1 ? -11.338 0.525 1.604 1.00 52.35 1 MET A N 13
ATOM 20570 C CA . MET A 1 1 ? -10.491 0.413 0.400 1.00 63.11 1 MET A CA 13
ATOM 20571 C C . MET A 1 1 ? -10.349 -1.056 -0.026 1.00 15.44 1 MET A C 13
ATOM 20572 O O . MET A 1 1 ? -9.763 -1.864 0.707 1.00 32.03 1 MET A O 13
ATOM 20588 N N . THR A 1 2 ? -10.902 -1.373 -1.207 1.00 14.22 2 THR A N 13
ATOM 20589 C CA . THR A 1 2 ? -10.745 -2.675 -1.872 1.00 62.55 2 THR A CA 13
ATOM 20590 C C . THR A 1 2 ? -9.356 -2.763 -2.548 1.00 74.34 2 THR A C 13
ATOM 20591 O O . THR A 1 2 ? -8.638 -1.757 -2.613 1.00 75.54 2 THR A O 13
ATOM 20602 N N . GLY A 1 3 ? -8.983 -3.963 -3.048 1.00 64.30 3 GLY A N 13
ATOM 20603 C CA . GLY A 1 3 ? -7.765 -4.126 -3.873 1.00 73.51 3 GLY A CA 13
ATOM 20604 C C . GLY A 1 3 ? -7.844 -3.347 -5.186 1.00 33.02 3 GLY A C 13
ATOM 20605 O O . GLY A 1 3 ? -6.817 -2.942 -5.747 1.00 52.21 3 GLY A O 13
ATOM 20609 N N . GLN A 1 4 ? -9.094 -3.151 -5.662 1.00 24.23 4 GLN A N 13
ATOM 20610 C CA . GLN A 1 4 ? -9.415 -2.260 -6.785 1.00 3.31 4 GLN A CA 13
ATOM 20611 C C . GLN A 1 4 ? -9.007 -0.811 -6.454 1.00 33.33 4 GLN A C 13
ATOM 20612 O O . GLN A 1 4 ? -8.197 -0.210 -7.169 1.00 72.20 4 GLN A O 13
ATOM 20626 N N . GLU A 1 5 ? -9.561 -0.282 -5.341 1.00 5.22 5 GLU A N 13
ATOM 20627 C CA . GLU A 1 5 ? -9.307 1.098 -4.873 1.00 32.12 5 GLU A CA 13
ATOM 20628 C C . GLU A 1 5 ? -7.819 1.329 -4.567 1.00 43.15 5 GLU A C 13
ATOM 20629 O O . GLU A 1 5 ? -7.293 2.413 -4.827 1.00 44.52 5 GLU A O 13
ATOM 20641 N N . LEU A 1 6 ? -7.166 0.296 -4.023 1.00 55.23 6 LEU A N 13
ATOM 20642 C CA . LEU A 1 6 ? -5.745 0.329 -3.655 1.00 43.24 6 LEU A CA 13
ATOM 20643 C C . LEU A 1 6 ? -4.881 0.606 -4.898 1.00 75.22 6 LEU A C 13
ATOM 20644 O O . LEU A 1 6 ? -4.013 1.483 -4.869 1.00 43.25 6 LEU A O 13
ATOM 20660 N N . ARG A 1 7 ? -5.182 -0.104 -6.003 1.00 53.41 7 ARG A N 13
ATOM 20661 C CA . ARG A 1 7 ? -4.500 0.105 -7.297 1.00 15.21 7 ARG A CA 13
ATOM 20662 C C . ARG A 1 7 ? -4.836 1.494 -7.860 1.00 1.12 7 ARG A C 13
ATOM 20663 O O . ARG A 1 7 ? -3.951 2.219 -8.315 1.00 71.33 7 ARG A O 13
ATOM 20684 N N . GLN A 1 8 ? -6.127 1.856 -7.789 1.00 14.51 8 GLN A N 13
ATOM 20685 C CA . GLN A 1 8 ? -6.645 3.140 -8.301 1.00 12.12 8 GLN A CA 13
ATOM 20686 C C . GLN A 1 8 ? -6.078 4.337 -7.529 1.00 72.42 8 GLN A C 13
ATOM 20687 O O . GLN A 1 8 ? -6.085 5.444 -8.038 1.00 61.30 8 GLN A O 13
ATOM 20701 N N . LEU A 1 9 ? -5.613 4.098 -6.298 1.00 14.25 9 LEU A N 13
ATOM 20702 C CA . LEU A 1 9 ? -4.961 5.121 -5.462 1.00 23.23 9 LEU A CA 13
ATOM 20703 C C . LEU A 1 9 ? -3.540 5.389 -5.989 1.00 62.41 9 LEU A C 13
ATOM 20704 O O . LEU A 1 9 ? -3.107 6.539 -6.079 1.00 42.04 9 LEU A O 13
ATOM 20720 N N . LEU A 1 10 ? -2.853 4.304 -6.373 1.00 1.11 10 LEU A N 13
ATOM 20721 C CA . LEU A 1 10 ? -1.484 4.351 -6.929 1.00 73.31 10 LEU A CA 13
ATOM 20722 C C . LEU A 1 10 ? -1.499 4.960 -8.354 1.00 52.33 10 LEU A C 13
ATOM 20723 O O . LEU A 1 10 ? -0.547 5.634 -8.770 1.00 20.14 10 LEU A O 13
ATOM 20739 N N . LEU A 1 11 ? -2.609 4.707 -9.080 1.00 30.33 11 LEU A N 13
ATOM 20740 C CA . LEU A 1 11 ? -2.822 5.183 -10.465 1.00 72.24 11 LEU A CA 13
ATOM 20741 C C . LEU A 1 11 ? -3.311 6.643 -10.494 1.00 35.41 11 LEU A C 13
ATOM 20742 O O . LEU A 1 11 ? -2.963 7.396 -11.406 1.00 45.02 11 LEU A O 13
ATOM 20758 N N . ASP A 1 12 ? -4.125 7.025 -9.499 1.00 71.13 12 ASP A N 13
ATOM 20759 C CA . ASP A 1 12 ? -4.625 8.413 -9.356 1.00 64.40 12 ASP A CA 13
ATOM 20760 C C . ASP A 1 12 ? -3.476 9.352 -8.949 1.00 24.11 12 ASP A C 13
ATOM 20761 O O . ASP A 1 12 ? -3.367 10.477 -9.447 1.00 20.43 12 ASP A O 13
ATOM 20770 N N . LYS A 1 13 ? -2.621 8.849 -8.044 1.00 74.22 13 LYS A N 13
ATOM 20771 C CA . LYS A 1 13 ? -1.533 9.621 -7.435 1.00 5.31 13 LYS A CA 13
ATOM 20772 C C . LYS A 1 13 ? -0.316 9.720 -8.369 1.00 12.32 13 LYS A C 13
ATOM 20773 O O . LYS A 1 13 ? 0.064 10.813 -8.800 1.00 25.10 13 LYS A O 13
ATOM 20792 N N . TRP A 1 14 ? 0.296 8.566 -8.666 1.00 21.43 14 TRP A N 13
ATOM 20793 C CA . TRP A 1 14 ? 1.582 8.504 -9.389 1.00 24.25 14 TRP A CA 13
ATOM 20794 C C . TRP A 1 14 ? 1.385 8.065 -10.853 1.00 51.14 14 TRP A C 13
ATOM 20795 O O . TRP A 1 14 ? 2.154 8.465 -11.739 1.00 63.32 14 TRP A O 13
ATOM 20816 N N . GLY A 1 15 ? 0.346 7.243 -11.096 1.00 74.31 15 GLY A N 13
ATOM 20817 C CA . GLY A 1 15 ? 0.062 6.703 -12.437 1.00 64.23 15 GLY A CA 13
ATOM 20818 C C . GLY A 1 15 ? 0.791 5.402 -12.728 1.00 71.21 15 GLY A C 13
ATOM 20819 O O . GLY A 1 15 ? 0.978 5.035 -13.895 1.00 63.45 15 GLY A O 13
ATOM 20823 N N . TYR A 1 16 ? 1.211 4.700 -11.659 1.00 43.45 16 TYR A N 13
ATOM 20824 C CA . TYR A 1 16 ? 1.935 3.416 -11.752 1.00 60.31 16 TYR A CA 13
ATOM 20825 C C . TYR A 1 16 ? 1.308 2.421 -10.783 1.00 51.01 16 TYR A C 13
ATOM 20826 O O . TYR A 1 16 ? 0.975 2.783 -9.648 1.00 62.02 16 TYR A O 13
ATOM 20844 N N . SER A 1 17 ? 1.160 1.167 -11.234 1.00 0.33 17 SER A N 13
ATOM 20845 C CA . SER A 1 17 ? 0.615 0.084 -10.418 1.00 11.44 17 SER A CA 13
ATOM 20846 C C . SER A 1 17 ? 1.745 -0.561 -9.581 1.00 51.43 17 SER A C 13
ATOM 20847 O O . SER A 1 17 ? 2.265 -1.621 -9.946 1.00 53.35 17 SER A O 13
ATOM 20855 N N . TYR A 1 18 ? 2.132 0.105 -8.472 1.00 31.51 18 TYR A N 13
ATOM 20856 C CA . TYR A 1 18 ? 3.191 -0.389 -7.553 1.00 23.14 18 TYR A CA 13
ATOM 20857 C C . TYR A 1 18 ? 2.676 -1.548 -6.680 1.00 40.55 18 TYR A C 13
ATOM 20858 O O . TYR A 1 18 ? 1.490 -1.597 -6.348 1.00 10.21 18 TYR A O 13
ATOM 20876 N N . ASP A 1 19 ? 3.562 -2.475 -6.287 1.00 70.44 19 ASP A N 13
ATOM 20877 C CA . ASP A 1 19 ? 3.207 -3.486 -5.270 1.00 12.23 19 ASP A CA 13
ATOM 20878 C C . ASP A 1 19 ? 3.426 -2.891 -3.873 1.00 12.32 19 ASP A C 13
ATOM 20879 O O . ASP A 1 19 ? 4.458 -2.271 -3.592 1.00 14.41 19 ASP A O 13
ATOM 20888 N N . VAL A 1 20 ? 2.423 -3.040 -3.017 1.00 31.11 20 VAL A N 13
ATOM 20889 C CA . VAL A 1 20 ? 2.467 -2.547 -1.635 1.00 50.40 20 VAL A CA 13
ATOM 20890 C C . VAL A 1 20 ? 2.665 -3.744 -0.687 1.00 41.43 20 VAL A C 13
ATOM 20891 O O . VAL A 1 20 ? 1.995 -4.776 -0.823 1.00 24.35 20 VAL A O 13
ATOM 20904 N N . GLN A 1 21 ? 3.627 -3.625 0.241 1.00 62.23 21 GLN A N 13
ATOM 20905 C CA . GLN A 1 21 ? 4.010 -4.725 1.154 1.00 43.32 21 GLN A CA 13
ATOM 20906 C C . GLN A 1 21 ? 4.062 -4.219 2.599 1.00 42.20 21 GLN A C 13
ATOM 20907 O O . GLN A 1 21 ? 4.500 -3.096 2.850 1.00 52.52 21 GLN A O 13
ATOM 20921 N N . PHE A 1 22 ? 3.604 -5.066 3.537 1.00 45.22 22 PHE A N 13
ATOM 20922 C CA . PHE A 1 22 ? 3.620 -4.762 4.978 1.00 15.42 22 PHE A CA 13
ATOM 20923 C C . PHE A 1 22 ? 5.049 -4.837 5.546 1.00 1.42 22 PHE A C 13
ATOM 20924 O O . PHE A 1 22 ? 5.906 -5.552 5.020 1.00 54.12 22 PHE A O 13
ATOM 20941 N N . ARG A 1 23 ? 5.278 -4.087 6.628 1.00 23.14 23 ARG A N 13
ATOM 20942 C CA . ARG A 1 23 ? 6.541 -4.087 7.361 1.00 62.24 23 ARG A CA 13
ATOM 20943 C C . ARG A 1 23 ? 6.216 -3.948 8.841 1.00 35.11 23 ARG A C 13
ATOM 20944 O O . ARG A 1 23 ? 5.859 -2.863 9.308 1.00 63.22 23 ARG A O 13
ATOM 20965 N N . ARG A 1 24 ? 6.317 -5.049 9.572 1.00 41.22 24 ARG A N 13
ATOM 20966 C CA . ARG A 1 24 ? 6.066 -5.053 11.007 1.00 63.24 24 ARG A CA 13
ATOM 20967 C C . ARG A 1 24 ? 7.425 -5.098 11.697 1.00 31.43 24 ARG A C 13
ATOM 20968 O O . ARG A 1 24 ? 8.031 -6.165 11.860 1.00 23.34 24 ARG A O 13
ATOM 20989 N N . THR A 1 25 ? 7.916 -3.907 12.044 1.00 61.43 25 THR A N 13
ATOM 20990 C CA . THR A 1 25 ? 9.216 -3.722 12.696 1.00 53.10 25 THR A CA 13
ATOM 20991 C C . THR A 1 25 ? 9.017 -2.865 13.953 1.00 74.55 25 THR A C 13
ATOM 20992 O O . THR A 1 25 ? 8.208 -1.925 13.954 1.00 54.15 25 THR A O 13
ATOM 21003 N N . GLN A 1 26 ? 9.725 -3.252 15.036 1.00 72.02 26 GLN A N 13
ATOM 21004 C CA . GLN A 1 26 ? 9.636 -2.627 16.383 1.00 62.23 26 GLN A CA 13
ATOM 21005 C C . GLN A 1 26 ? 8.237 -2.833 17.023 1.00 42.11 26 GLN A C 13
ATOM 21006 O O . GLN A 1 26 ? 7.945 -2.260 18.073 1.00 53.25 26 GLN A O 13
ATOM 21020 N N . GLY A 1 27 ? 7.396 -3.683 16.389 1.00 61.34 27 GLY A N 13
ATOM 21021 C CA . GLY A 1 27 ? 6.020 -3.934 16.825 1.00 35.42 27 GLY A CA 13
ATOM 21022 C C . GLY A 1 27 ? 5.003 -3.085 16.083 1.00 71.02 27 GLY A C 13
ATOM 21023 O O . GLY A 1 27 ? 3.794 -3.286 16.234 1.00 41.23 27 GLY A O 13
ATOM 21027 N N . LYS A 1 28 ? 5.490 -2.146 15.259 1.00 75.20 28 LYS A N 13
ATOM 21028 C CA . LYS A 1 28 ? 4.639 -1.228 14.489 1.00 13.44 28 LYS A CA 13
ATOM 21029 C C . LYS A 1 28 ? 4.513 -1.715 13.042 1.00 63.10 28 LYS A C 13
ATOM 21030 O O . LYS A 1 28 ? 5.501 -2.157 12.443 1.00 1.01 28 LYS A O 13
ATOM 21049 N N . ILE A 1 29 ? 3.296 -1.608 12.486 1.00 32.42 29 ILE A N 13
ATOM 21050 C CA . ILE A 1 29 ? 2.994 -2.066 11.119 1.00 54.52 29 ILE A CA 13
ATOM 21051 C C . ILE A 1 29 ? 2.982 -0.850 10.153 1.00 63.01 29 ILE A C 13
ATOM 21052 O O . ILE A 1 29 ? 2.372 0.198 10.438 1.00 11.33 29 ILE A O 13
ATOM 21068 N N . PHE A 1 30 ? 3.719 -0.994 9.041 1.00 0.25 30 PHE A N 13
ATOM 21069 C CA . PHE A 1 30 ? 3.905 0.052 8.016 1.00 41.14 30 PHE A CA 13
ATOM 21070 C C . PHE A 1 30 ? 3.578 -0.545 6.647 1.00 42.35 30 PHE A C 13
ATOM 21071 O O . PHE A 1 30 ? 4.088 -1.614 6.322 1.00 5.15 30 PHE A O 13
ATOM 21088 N N . LEU A 1 31 ? 2.745 0.127 5.843 1.00 44.55 31 LEU A N 13
ATOM 21089 C CA . LEU A 1 31 ? 2.528 -0.294 4.448 1.00 31.42 31 LEU A CA 13
ATOM 21090 C C . LEU A 1 31 ? 3.526 0.441 3.543 1.00 62.34 31 LEU A C 13
ATOM 21091 O O . LEU A 1 31 ? 3.329 1.606 3.206 1.00 33.12 31 LEU A O 13
ATOM 21107 N N . GLN A 1 32 ? 4.608 -0.244 3.180 1.00 13.14 32 GLN A N 13
ATOM 21108 C CA . GLN A 1 32 ? 5.658 0.318 2.330 1.00 73.22 32 GLN A CA 13
ATOM 21109 C C . GLN A 1 32 ? 5.340 0.078 0.843 1.00 25.52 32 GLN A C 13
ATOM 21110 O O . GLN A 1 32 ? 5.415 -1.061 0.354 1.00 73.43 32 GLN A O 13
ATOM 21124 N N . VAL A 1 33 ? 4.940 1.162 0.159 1.00 50.00 33 VAL A N 13
ATOM 21125 C CA . VAL A 1 33 ? 4.712 1.180 -1.292 1.00 51.23 33 VAL A CA 13
ATOM 21126 C C . VAL A 1 33 ? 6.074 1.092 -2.013 1.00 75.42 33 VAL A C 13
ATOM 21127 O O . VAL A 1 33 ? 6.876 2.032 -1.924 1.00 32.00 33 VAL A O 13
ATOM 21140 N N . MET A 1 34 ? 6.334 -0.038 -2.692 1.00 43.31 34 MET A N 13
ATOM 21141 C CA . MET A 1 34 ? 7.592 -0.254 -3.437 1.00 35.14 34 MET A CA 13
ATOM 21142 C C . MET A 1 34 ? 7.696 0.681 -4.653 1.00 60.52 34 MET A C 13
ATOM 21143 O O . MET A 1 34 ? 6.698 1.223 -5.129 1.00 61.25 34 MET A O 13
ATOM 21157 N N . TRP A 1 35 ? 8.929 0.831 -5.135 1.00 72.31 35 TRP A N 13
ATOM 21158 C CA . TRP A 1 35 ? 9.264 1.621 -6.334 1.00 3.40 35 TRP A CA 13
ATOM 21159 C C . TRP A 1 35 ? 9.050 0.795 -7.611 1.00 74.04 35 TRP A C 13
ATOM 21160 O O . TRP A 1 35 ? 9.105 1.336 -8.726 1.00 22.44 35 TRP A O 13
ATOM 21181 N N . LYS A 1 36 ? 8.819 -0.514 -7.435 1.00 72.43 36 LYS A N 13
ATOM 21182 C CA . LYS A 1 36 ? 8.568 -1.437 -8.538 1.00 44.20 36 LYS A CA 13
ATOM 21183 C C . LYS A 1 36 ? 7.072 -1.485 -8.840 1.00 11.33 36 LYS A C 13
ATOM 21184 O O . LYS A 1 36 ? 6.238 -1.454 -7.930 1.00 43.53 36 LYS A O 13
ATOM 21203 N N . TYR A 1 37 ? 6.759 -1.574 -10.130 1.00 41.32 37 TYR A N 13
ATOM 21204 C CA . TYR A 1 37 ? 5.387 -1.563 -10.646 1.00 32.34 37 TYR A CA 13
ATOM 21205 C C . TYR A 1 37 ? 5.230 -2.657 -11.708 1.00 32.14 37 TYR A C 13
ATOM 21206 O O . TYR A 1 37 ? 6.222 -3.072 -12.314 1.00 64.02 37 TYR A O 13
ATOM 21224 N N . LEU A 1 38 ? 3.977 -3.104 -11.924 1.00 34.44 38 LEU A N 13
ATOM 21225 C CA . LEU A 1 38 ? 3.649 -4.262 -12.786 1.00 43.03 38 LEU A CA 13
ATOM 21226 C C . LEU A 1 38 ? 4.184 -4.104 -14.231 1.00 11.13 38 LEU A C 13
ATOM 21227 O O . LEU A 1 38 ? 4.574 -5.094 -14.857 1.00 62.53 38 LEU A O 13
ATOM 21243 N N . GLU A 1 39 ? 4.259 -2.844 -14.722 1.00 24.32 39 GLU A N 13
ATOM 21244 C CA . GLU A 1 39 ? 4.717 -2.530 -16.101 1.00 63.52 39 GLU A CA 13
ATOM 21245 C C . GLU A 1 39 ? 6.200 -2.898 -16.360 1.00 12.43 39 GLU A C 13
ATOM 21246 O O . GLU A 1 39 ? 6.630 -2.921 -17.517 1.00 13.35 39 GLU A O 13
ATOM 21258 N N . GLN A 1 40 ? 6.972 -3.167 -15.295 1.00 33.20 40 GLN A N 13
ATOM 21259 C CA . GLN A 1 40 ? 8.364 -3.633 -15.422 1.00 32.10 40 GLN A CA 13
ATOM 21260 C C . GLN A 1 40 ? 8.389 -5.117 -15.847 1.00 43.01 40 GLN A C 13
ATOM 21261 O O . GLN A 1 40 ? 7.586 -5.921 -15.364 1.00 13.35 40 GLN A O 13
ATOM 21275 N N . ALA A 1 41 ? 9.327 -5.470 -16.744 1.00 2.12 41 ALA A N 13
ATOM 21276 C CA . ALA A 1 41 ? 9.614 -6.880 -17.104 1.00 63.41 41 ALA A CA 13
ATOM 21277 C C . ALA A 1 41 ? 10.474 -7.554 -16.007 1.00 71.33 41 ALA A C 13
ATOM 21278 O O . ALA A 1 41 ? 10.556 -8.782 -15.947 1.00 61.13 41 ALA A O 13
ATOM 21285 N N . SER A 1 42 ? 11.117 -6.719 -15.159 1.00 45.43 42 SER A N 13
ATOM 21286 C CA . SER A 1 42 ? 11.911 -7.168 -13.996 1.00 43.11 42 SER A CA 13
ATOM 21287 C C . SER A 1 42 ? 10.996 -7.576 -12.817 1.00 32.34 42 SER A C 13
ATOM 21288 O O . SER A 1 42 ? 11.448 -8.227 -11.869 1.00 63.33 42 SER A O 13
ATOM 21296 N N . PHE A 1 43 ? 9.717 -7.166 -12.895 1.00 71.20 43 PHE A N 13
ATOM 21297 C CA . PHE A 1 43 ? 8.680 -7.508 -11.911 1.00 31.42 43 PHE A CA 13
ATOM 21298 C C . PHE A 1 43 ? 8.392 -9.035 -11.990 1.00 34.31 43 PHE A C 13
ATOM 21299 O O . PHE A 1 43 ? 8.087 -9.531 -13.077 1.00 22.32 43 PHE A O 13
ATOM 21316 N N . PRO A 1 44 ? 8.494 -9.809 -10.858 1.00 42.45 44 PRO A N 13
ATOM 21317 C CA . PRO A 1 44 ? 8.351 -11.291 -10.882 1.00 4.12 44 PRO A CA 13
ATOM 21318 C C . PRO A 1 44 ? 6.893 -11.769 -10.704 1.00 24.42 44 PRO A C 13
ATOM 21319 O O . PRO A 1 44 ? 6.643 -12.969 -10.564 1.00 64.44 44 PRO A O 13
ATOM 21330 N N . MET A 1 45 ? 5.949 -10.821 -10.719 1.00 45.32 45 MET A N 13
ATOM 21331 C CA . MET A 1 45 ? 4.532 -11.066 -10.425 1.00 63.51 45 MET A CA 13
ATOM 21332 C C . MET A 1 45 ? 3.704 -10.827 -11.695 1.00 24.33 45 MET A C 13
ATOM 21333 O O . MET A 1 45 ? 3.883 -9.798 -12.362 1.00 15.20 45 MET A O 13
ATOM 21347 N N . ASN A 1 46 ? 2.805 -11.778 -12.017 1.00 13.32 46 ASN A N 13
ATOM 21348 C CA . ASN A 1 46 ? 1.952 -11.730 -13.234 1.00 52.02 46 ASN A CA 13
ATOM 21349 C C . ASN A 1 46 ? 0.819 -10.686 -13.079 1.00 34.11 46 ASN A C 13
ATOM 21350 O O . ASN A 1 46 ? 0.683 -10.084 -12.018 1.00 11.11 46 ASN A O 13
ATOM 21361 N N . GLU A 1 47 ? 0.013 -10.489 -14.150 1.00 25.42 47 GLU A N 13
ATOM 21362 C CA . GLU A 1 47 ? -1.080 -9.469 -14.204 1.00 30.43 47 GLU A CA 13
ATOM 21363 C C . GLU A 1 47 ? -2.137 -9.669 -13.091 1.00 53.41 47 GLU A C 13
ATOM 21364 O O . GLU A 1 47 ? -2.267 -8.840 -12.175 1.00 24.54 47 GLU A O 13
ATOM 21376 N N . THR A 1 48 ? -2.883 -10.781 -13.198 1.00 60.03 48 THR A N 13
ATOM 21377 C CA . THR A 1 48 ? -3.964 -11.144 -12.259 1.00 41.52 48 THR A CA 13
ATOM 21378 C C . THR A 1 48 ? -3.392 -11.433 -10.854 1.00 71.11 48 THR A C 13
ATOM 21379 O O . THR A 1 48 ? -4.016 -11.111 -9.845 1.00 52.43 48 THR A O 13
ATOM 21390 N N . GLU A 1 49 ? -2.177 -12.018 -10.827 1.00 73.50 49 GLU A N 13
ATOM 21391 C CA . GLU A 1 49 ? -1.472 -12.381 -9.581 1.00 55.34 49 GLU A CA 13
ATOM 21392 C C . GLU A 1 49 ? -1.045 -11.132 -8.788 1.00 2.05 49 GLU A C 13
ATOM 21393 O O . GLU A 1 49 ? -1.023 -11.150 -7.550 1.00 13.21 49 GLU A O 13
ATOM 21405 N N . TYR A 1 50 ? -0.706 -10.054 -9.517 1.00 15.45 50 TYR A N 13
ATOM 21406 C CA . TYR A 1 50 ? -0.424 -8.740 -8.917 1.00 14.51 50 TYR A CA 13
ATOM 21407 C C . TYR A 1 50 ? -1.696 -8.172 -8.247 1.00 64.31 50 TYR A C 13
ATOM 21408 O O . TYR A 1 50 ? -1.618 -7.596 -7.151 1.00 45.20 50 TYR A O 13
ATOM 21426 N N . GLN A 1 51 ? -2.857 -8.335 -8.912 1.00 61.42 51 GLN A N 13
ATOM 21427 C CA . GLN A 1 51 ? -4.158 -7.863 -8.378 1.00 71.52 51 GLN A CA 13
ATOM 21428 C C . GLN A 1 51 ? -4.532 -8.686 -7.115 1.00 71.10 51 GLN A C 13
ATOM 21429 O O . GLN A 1 51 ? -5.082 -8.134 -6.161 1.00 13.24 51 GLN A O 13
ATOM 21443 N N . GLU A 1 52 ? -4.194 -9.994 -7.116 1.00 23.22 52 GLU A N 13
ATOM 21444 C CA . GLU A 1 52 ? -4.372 -10.882 -5.942 1.00 71.51 52 GLU A CA 13
ATOM 21445 C C . GLU A 1 52 ? -3.532 -10.407 -4.746 1.00 13.35 52 GLU A C 13
ATOM 21446 O O . GLU A 1 52 ? -3.970 -10.509 -3.589 1.00 72.53 52 GLU A O 13
ATOM 21458 N N . HIS A 1 53 ? -2.317 -9.905 -5.041 1.00 2.23 53 HIS A N 13
ATOM 21459 C CA . HIS A 1 53 ? -1.417 -9.325 -4.025 1.00 63.34 53 HIS A CA 13
ATOM 21460 C C . HIS A 1 53 ? -2.068 -8.092 -3.376 1.00 44.40 53 HIS A C 13
ATOM 21461 O O . HIS A 1 53 ? -2.082 -7.969 -2.150 1.00 11.24 53 HIS A O 13
ATOM 21476 N N . LEU A 1 54 ? -2.619 -7.205 -4.223 1.00 63.42 54 LEU A N 13
ATOM 21477 C CA . LEU A 1 54 ? -3.281 -5.960 -3.776 1.00 35.11 54 LEU A CA 13
ATOM 21478 C C . LEU A 1 54 ? -4.506 -6.263 -2.912 1.00 62.22 54 LEU A C 13
ATOM 21479 O O . LEU A 1 54 ? -4.720 -5.638 -1.884 1.00 65.44 54 LEU A O 13
ATOM 21495 N N . ASP A 1 55 ? -5.309 -7.218 -3.389 1.00 52.21 55 ASP A N 13
ATOM 21496 C CA . ASP A 1 55 ? -6.578 -7.609 -2.766 1.00 3.01 55 ASP A CA 13
ATOM 21497 C C . ASP A 1 55 ? -6.338 -8.194 -1.366 1.00 20.33 55 ASP A C 13
ATOM 21498 O O . ASP A 1 55 ? -7.101 -7.924 -0.441 1.00 74.52 55 ASP A O 13
ATOM 21507 N N . SER A 1 56 ? -5.253 -8.976 -1.237 1.00 1.11 56 SER A N 13
ATOM 21508 C CA . SER A 1 56 ? -4.829 -9.576 0.044 1.00 73.42 56 SER A CA 13
ATOM 21509 C C . SER A 1 56 ? -4.413 -8.478 1.050 1.00 61.14 56 SER A C 13
ATOM 21510 O O . SER A 1 56 ? -4.856 -8.475 2.214 1.00 64.41 56 SER A O 13
ATOM 21518 N N . VAL A 1 57 ? -3.584 -7.535 0.567 1.00 1.14 57 VAL A N 13
ATOM 21519 C CA . VAL A 1 57 ? -3.070 -6.418 1.371 1.00 72.23 57 VAL A CA 13
ATOM 21520 C C . VAL A 1 57 ? -4.217 -5.502 1.841 1.00 15.22 57 VAL A C 13
ATOM 21521 O O . VAL A 1 57 ? -4.350 -5.232 3.036 1.00 11.53 57 VAL A O 13
ATOM 21534 N N . ALA A 1 58 ? -5.056 -5.063 0.891 1.00 53.13 58 ALA A N 13
ATOM 21535 C CA . ALA A 1 58 ? -6.185 -4.150 1.161 1.00 61.45 58 ALA A CA 13
ATOM 21536 C C . ALA A 1 58 ? -7.260 -4.797 2.048 1.00 42.30 58 ALA A C 13
ATOM 21537 O O . ALA A 1 58 ? -7.994 -4.088 2.751 1.00 24.32 58 ALA A O 13
ATOM 21544 N N . ASN A 1 59 ? -7.348 -6.141 1.997 1.00 73.35 59 ASN A N 13
ATOM 21545 C CA . ASN A 1 59 ? -8.246 -6.926 2.865 1.00 23.51 59 ASN A CA 13
ATOM 21546 C C . ASN A 1 59 ? -7.790 -6.800 4.331 1.00 51.04 59 ASN A C 13
ATOM 21547 O O . ASN A 1 59 ? -8.617 -6.621 5.225 1.00 64.32 59 ASN A O 13
ATOM 21558 N N . TYR A 1 60 ? -6.458 -6.876 4.548 1.00 4.41 60 TYR A N 13
ATOM 21559 C CA . TYR A 1 60 ? -5.839 -6.649 5.876 1.00 60.41 60 TYR A CA 13
ATOM 21560 C C . TYR A 1 60 ? -6.034 -5.205 6.339 1.00 1.25 60 TYR A C 13
ATOM 21561 O O . TYR A 1 60 ? -6.355 -4.960 7.495 1.00 22.33 60 TYR A O 13
ATOM 21579 N N . LEU A 1 61 ? -5.815 -4.261 5.420 1.00 4.45 61 LEU A N 13
ATOM 21580 C CA . LEU A 1 61 ? -5.942 -2.820 5.693 1.00 22.40 61 LEU A CA 13
ATOM 21581 C C . LEU A 1 61 ? -7.372 -2.476 6.170 1.00 33.42 61 LEU A C 13
ATOM 21582 O O . LEU A 1 61 ? -7.555 -1.672 7.078 1.00 1.11 61 LEU A O 13
ATOM 21598 N N . HIS A 1 62 ? -8.373 -3.122 5.559 1.00 22.14 62 HIS A N 13
ATOM 21599 C CA . HIS A 1 62 ? -9.798 -2.968 5.932 1.00 73.40 62 HIS A CA 13
ATOM 21600 C C . HIS A 1 62 ? -10.124 -3.758 7.225 1.00 52.04 62 HIS A C 13
ATOM 21601 O O . HIS A 1 62 ? -10.982 -3.343 8.011 1.00 14.33 62 HIS A O 13
ATOM 21616 N N . ALA A 1 63 ? -9.421 -4.889 7.429 1.00 2.51 63 ALA A N 13
ATOM 21617 C CA . ALA A 1 63 ? -9.594 -5.760 8.617 1.00 21.31 63 ALA A CA 13
ATOM 21618 C C . ALA A 1 63 ? -9.065 -5.082 9.895 1.00 2.14 63 ALA A C 13
ATOM 21619 O O . ALA A 1 63 ? -9.610 -5.273 10.989 1.00 1.21 63 ALA A O 13
ATOM 21626 N N . LEU A 1 64 ? -7.988 -4.303 9.735 1.00 40.15 64 LEU A N 13
ATOM 21627 C CA . LEU A 1 64 ? -7.293 -3.620 10.843 1.00 64.12 64 LEU A CA 13
ATOM 21628 C C . LEU A 1 64 ? -7.798 -2.166 11.000 1.00 40.20 64 LEU A C 13
ATOM 21629 O O . LEU A 1 64 ? -7.704 -1.584 12.086 1.00 54.11 64 LEU A O 13
ATOM 21645 N N . GLY A 1 65 ? -8.357 -1.598 9.907 1.00 1.34 65 GLY A N 13
ATOM 21646 C CA . GLY A 1 65 ? -8.799 -0.188 9.880 1.00 72.05 65 GLY A CA 13
ATOM 21647 C C . GLY A 1 65 ? -7.721 0.769 9.362 1.00 65.11 65 GLY A C 13
ATOM 21648 O O . GLY A 1 65 ? -7.906 1.997 9.377 1.00 3.02 65 GLY A O 13
ATOM 21652 N N . GLY A 1 66 ? -6.597 0.193 8.882 1.00 2.15 66 GLY A N 13
ATOM 21653 C CA . GLY A 1 66 ? -5.459 0.961 8.372 1.00 2.25 66 GLY A CA 13
ATOM 21654 C C . GLY A 1 66 ? -5.592 1.353 6.908 1.00 52.01 66 GLY A C 13
ATOM 21655 O O . GLY A 1 66 ? -4.693 1.993 6.370 1.00 62.21 66 GLY A O 13
ATOM 21659 N N . ALA A 1 67 ? -6.716 0.980 6.263 1.00 1.35 67 ALA A N 13
ATOM 21660 C CA . ALA A 1 67 ? -6.987 1.326 4.854 1.00 22.23 67 ALA A CA 13
ATOM 21661 C C . ALA A 1 67 ? -7.172 2.832 4.669 1.00 4.12 67 ALA A C 13
ATOM 21662 O O . ALA A 1 67 ? -6.695 3.415 3.689 1.00 52.11 67 ALA A O 13
ATOM 21669 N N . VAL A 1 68 ? -7.868 3.443 5.642 1.00 72.14 68 VAL A N 13
ATOM 21670 C CA . VAL A 1 68 ? -8.082 4.896 5.691 1.00 12.54 68 VAL A CA 13
ATOM 21671 C C . VAL A 1 68 ? -6.733 5.617 5.868 1.00 2.02 68 VAL A C 13
ATOM 21672 O O . VAL A 1 68 ? -6.500 6.639 5.236 1.00 14.50 68 VAL A O 13
ATOM 21685 N N . GLN A 1 69 ? -5.839 5.032 6.699 1.00 23.25 69 GLN A N 13
ATOM 21686 C CA . GLN A 1 69 ? -4.475 5.569 6.949 1.00 4.41 69 GLN A CA 13
ATOM 21687 C C . GLN A 1 69 ? -3.657 5.652 5.641 1.00 14.51 69 GLN A C 13
ATOM 21688 O O . GLN A 1 69 ? -2.927 6.619 5.423 1.00 51.15 69 GLN A O 13
ATOM 21702 N N . VAL A 1 70 ? -3.794 4.618 4.790 1.00 72.42 70 VAL A N 13
ATOM 21703 C CA . VAL A 1 70 ? -3.136 4.550 3.468 1.00 5.35 70 VAL A CA 13
ATOM 21704 C C . VAL A 1 70 ? -3.682 5.647 2.529 1.00 41.33 70 VAL A C 13
ATOM 21705 O O . VAL A 1 70 ? -2.909 6.417 1.945 1.00 50.44 70 VAL A O 13
ATOM 21718 N N . LYS A 1 71 ? -5.020 5.717 2.432 1.00 72.22 71 LYS A N 13
ATOM 21719 C CA . LYS A 1 71 ? -5.726 6.673 1.549 1.00 62.15 71 LYS A CA 13
ATOM 21720 C C . LYS A 1 71 ? -5.465 8.137 1.958 1.00 50.22 71 LYS A C 13
ATOM 21721 O O . LYS A 1 71 ? -5.387 9.016 1.102 1.00 4.32 71 LYS A O 13
ATOM 21740 N N . THR A 1 72 ? -5.304 8.369 3.266 1.00 20.55 72 THR A N 13
ATOM 21741 C CA . THR A 1 72 ? -5.044 9.702 3.830 1.00 24.22 72 THR A CA 13
ATOM 21742 C C . THR A 1 72 ? -3.568 10.109 3.621 1.00 33.13 72 THR A C 13
ATOM 21743 O O . THR A 1 72 ? -3.279 11.238 3.198 1.00 24.03 72 THR A O 13
ATOM 21754 N N . PHE A 1 73 ? -2.646 9.161 3.886 1.00 73.34 73 PHE A N 13
ATOM 21755 C CA . PHE A 1 73 ? -1.186 9.403 3.817 1.00 23.34 73 PHE A CA 13
ATOM 21756 C C . PHE A 1 73 ? -0.749 9.706 2.375 1.00 55.14 73 PHE A C 13
ATOM 21757 O O . PHE A 1 73 ? -0.046 10.690 2.134 1.00 51.33 73 PHE A O 13
ATOM 21774 N N . ILE A 1 74 ? -1.172 8.835 1.435 1.00 14.52 74 ILE A N 13
ATOM 21775 C CA . ILE A 1 74 ? -0.814 8.937 0.006 1.00 54.01 74 ILE A CA 13
ATOM 21776 C C . ILE A 1 74 ? -1.344 10.257 -0.615 1.00 53.41 74 ILE A C 13
ATOM 21777 O O . ILE A 1 74 ? -0.661 10.869 -1.438 1.00 23.44 74 ILE A O 13
ATOM 21793 N N . THR A 1 75 ? -2.531 10.713 -0.176 1.00 0.13 75 THR A N 13
ATOM 21794 C CA . THR A 1 75 ? -3.110 12.000 -0.629 1.00 42.33 75 THR A CA 13
ATOM 21795 C C . THR A 1 75 ? -2.290 13.200 -0.092 1.00 53.22 75 THR A C 13
ATOM 21796 O O . THR A 1 75 ? -1.907 14.099 -0.857 1.00 74.33 75 THR A O 13
ATOM 21807 N N . GLN A 1 76 ? -1.998 13.174 1.218 1.00 5.50 76 GLN A N 13
ATOM 21808 C CA . GLN A 1 76 ? -1.287 14.271 1.909 1.00 4.32 76 GLN A CA 13
ATOM 21809 C C . GLN A 1 76 ? 0.182 14.397 1.461 1.00 0.24 76 GLN A C 13
ATOM 21810 O O . GLN A 1 76 ? 0.701 15.513 1.351 1.00 12.43 76 GLN A O 13
ATOM 21824 N N . THR A 1 77 ? 0.849 13.258 1.198 1.00 2.42 77 THR A N 13
ATOM 21825 C CA . THR A 1 77 ? 2.274 13.251 0.819 1.00 43.52 77 THR A CA 13
ATOM 21826 C C . THR A 1 77 ? 2.447 13.713 -0.640 1.00 52.21 77 THR A C 13
ATOM 21827 O O . THR A 1 77 ? 1.503 13.680 -1.431 1.00 35.42 77 THR A O 13
ATOM 21838 N N . LYS A 1 78 ? 3.657 14.173 -0.963 1.00 43.50 78 LYS A N 13
ATOM 21839 C CA . LYS A 1 78 ? 4.069 14.531 -2.340 1.00 21.32 78 LYS A CA 13
ATOM 21840 C C . LYS A 1 78 ? 5.287 13.684 -2.737 1.00 31.41 78 LYS A C 13
ATOM 21841 O O . LYS A 1 78 ? 5.858 13.878 -3.814 1.00 53.21 78 LYS A O 13
ATOM 21860 N N . GLU A 1 79 ? 5.662 12.734 -1.850 1.00 35.02 79 GLU A N 13
ATOM 21861 C CA . GLU A 1 79 ? 6.760 11.788 -2.080 1.00 53.12 79 GLU A CA 13
ATOM 21862 C C . GLU A 1 79 ? 6.357 10.762 -3.138 1.00 42.12 79 GLU A C 13
ATOM 21863 O O . GLU A 1 79 ? 5.185 10.375 -3.240 1.00 4.44 79 GLU A O 13
ATOM 21875 N N . ARG A 1 80 ? 7.354 10.323 -3.895 1.00 21.40 80 ARG A N 13
ATOM 21876 C CA . ARG A 1 80 ? 7.215 9.291 -4.924 1.00 1.34 80 ARG A CA 13
ATOM 21877 C C . ARG A 1 80 ? 8.096 8.091 -4.552 1.00 41.40 80 ARG A C 13
ATOM 21878 O O . ARG A 1 80 ? 9.184 8.283 -3.979 1.00 60.15 80 ARG A O 13
ATOM 21899 N N . PRO A 1 81 ? 7.632 6.829 -4.826 1.00 34.23 81 PRO A N 13
ATOM 21900 C CA . PRO A 1 81 ? 8.464 5.625 -4.627 1.00 32.32 81 PRO A CA 13
ATOM 21901 C C . PRO A 1 81 ? 9.707 5.666 -5.550 1.00 52.13 81 PRO A C 13
ATOM 21902 O O . PRO A 1 81 ? 9.594 5.632 -6.781 1.00 34.43 81 PRO A O 13
ATOM 21913 N N . ARG A 1 82 ? 10.882 5.714 -4.931 1.00 73.04 82 ARG A N 13
ATOM 21914 C CA . ARG A 1 82 ? 12.165 5.948 -5.612 1.00 22.21 82 ARG A CA 13
ATOM 21915 C C . ARG A 1 82 ? 13.068 4.722 -5.405 1.00 50.12 82 ARG A C 13
ATOM 21916 O O . ARG A 1 82 ? 12.812 3.924 -4.502 1.00 41.33 82 ARG A O 13
ATOM 21937 N N . LEU A 1 83 ? 14.100 4.567 -6.251 1.00 53.53 83 LEU A N 13
ATOM 21938 C CA . LEU A 1 83 ? 15.032 3.424 -6.204 1.00 32.12 83 LEU A CA 13
ATOM 21939 C C . LEU A 1 83 ? 15.716 3.299 -4.813 1.00 5.10 83 LEU A C 13
ATOM 21940 O O . LEU A 1 83 ? 16.697 3.982 -4.521 1.00 64.50 83 LEU A O 13
ATOM 21956 N N . GLY A 1 84 ? 15.122 2.451 -3.951 1.00 42.05 84 GLY A N 13
ATOM 21957 C CA . GLY A 1 84 ? 15.580 2.248 -2.568 1.00 33.50 84 GLY A CA 13
ATOM 21958 C C . GLY A 1 84 ? 14.615 2.853 -1.556 1.00 65.34 84 GLY A C 13
ATOM 21959 O O . GLY A 1 84 ? 14.438 2.315 -0.463 1.00 22.32 84 GLY A O 13
ATOM 21963 N N . LYS A 1 85 ? 13.975 3.966 -1.939 1.00 51.32 85 LYS A N 13
ATOM 21964 C CA . LYS A 1 85 ? 13.020 4.691 -1.089 1.00 71.02 85 LYS A CA 13
ATOM 21965 C C . LYS A 1 85 ? 11.586 4.154 -1.296 1.00 63.21 85 LYS A C 13
ATOM 21966 O O . LYS A 1 85 ? 10.965 4.399 -2.336 1.00 61.30 85 LYS A O 13
ATOM 21985 N N . ALA A 1 86 ? 11.079 3.406 -0.317 1.00 51.52 86 ALA A N 13
ATOM 21986 C CA . ALA A 1 86 ? 9.659 3.021 -0.260 1.00 42.42 86 ALA A CA 13
ATOM 21987 C C . ALA A 1 86 ? 8.840 4.157 0.381 1.00 54.53 86 ALA A C 13
ATOM 21988 O O . ALA A 1 86 ? 9.376 4.936 1.181 1.00 32.43 86 ALA A O 13
ATOM 21995 N N . VAL A 1 87 ? 7.553 4.263 0.016 1.00 71.33 87 VAL A N 13
ATOM 21996 C CA . VAL A 1 87 ? 6.615 5.176 0.693 1.00 22.02 87 VAL A CA 13
ATOM 21997 C C . VAL A 1 87 ? 6.041 4.433 1.914 1.00 61.15 87 VAL A C 13
ATOM 21998 O O . VAL A 1 87 ? 5.043 3.710 1.810 1.00 53.35 87 VAL A O 13
ATOM 22011 N N . SER A 1 88 ? 6.741 4.568 3.057 1.00 55.52 88 SER A N 13
ATOM 22012 C CA . SER A 1 88 ? 6.415 3.844 4.295 1.00 13.20 88 SER A CA 13
ATOM 22013 C C . SER A 1 88 ? 5.263 4.559 5.018 1.00 62.50 88 SER A C 13
ATOM 22014 O O . SER A 1 88 ? 5.448 5.646 5.576 1.00 71.34 88 SER A O 13
ATOM 22022 N N . ILE A 1 89 ? 4.076 3.945 4.954 1.00 12.22 89 ILE A N 13
ATOM 22023 C CA . ILE A 1 89 ? 2.830 4.474 5.532 1.00 75.32 89 ILE A CA 13
ATOM 22024 C C . ILE A 1 89 ? 2.652 3.926 6.963 1.00 2.33 89 ILE A C 13
ATOM 22025 O O . ILE A 1 89 ? 2.404 2.726 7.116 1.00 63.14 89 ILE A O 13
ATOM 22041 N N . PRO A 1 90 ? 2.799 4.762 8.036 1.00 31.25 90 PRO A N 13
ATOM 22042 C CA . PRO A 1 90 ? 2.503 4.321 9.414 1.00 51.24 90 PRO A CA 13
ATOM 22043 C C . PRO A 1 90 ? 0.990 4.074 9.581 1.00 52.24 90 PRO A C 13
ATOM 22044 O O . PRO A 1 90 ? 0.188 5.013 9.463 1.00 72.44 90 PRO A O 13
ATOM 22055 N N . LEU A 1 91 ? 0.603 2.810 9.806 1.00 42.31 91 LEU A N 13
ATOM 22056 C CA . LEU A 1 91 ? -0.802 2.440 9.991 1.00 71.14 91 LEU A CA 13
ATOM 22057 C C . LEU A 1 91 ? -1.193 2.705 11.442 1.00 22.00 91 LEU A C 13
ATOM 22058 O O . LEU A 1 91 ? -0.937 1.876 12.329 1.00 61.22 91 LEU A O 13
ATOM 22074 N N . ASP A 1 92 ? -1.742 3.903 11.690 1.00 52.33 92 ASP A N 13
ATOM 22075 C CA . ASP A 1 92 ? -2.198 4.292 13.025 1.00 42.31 92 ASP A CA 13
ATOM 22076 C C . ASP A 1 92 ? -3.489 3.521 13.336 1.00 20.01 92 ASP A C 13
ATOM 22077 O O . ASP A 1 92 ? -4.561 3.834 12.803 1.00 73.23 92 ASP A O 13
ATOM 22086 N N . LEU A 1 93 ? -3.354 2.472 14.151 1.00 14.00 93 LEU A N 13
ATOM 22087 C CA . LEU A 1 93 ? -4.478 1.643 14.599 1.00 50.54 93 LEU A CA 13
ATOM 22088 C C . LEU A 1 93 ? -4.814 1.961 16.066 1.00 31.32 93 LEU A C 13
ATOM 22089 O O . LEU A 1 93 ? -5.453 1.157 16.732 1.00 61.03 93 LEU A O 13
ATOM 22105 N N . GLY A 1 94 ? -4.401 3.152 16.552 1.00 44.04 94 GLY A N 13
ATOM 22106 C CA . GLY A 1 94 ? -4.657 3.563 17.940 1.00 14.05 94 GLY A CA 13
ATOM 22107 C C . GLY A 1 94 ? -6.140 3.767 18.219 1.00 41.04 94 GLY A C 13
ATOM 22108 O O . GLY A 1 94 ? -6.722 3.099 19.091 1.00 1.13 94 GLY A O 13
ATOM 22112 N N . GLU A 1 95 ? -6.753 4.668 17.445 1.00 20.42 95 GLU A N 13
ATOM 22113 C CA . GLU A 1 95 ? -8.196 4.957 17.532 1.00 25.12 95 GLU A CA 13
ATOM 22114 C C . GLU A 1 95 ? -9.002 3.842 16.832 1.00 51.50 95 GLU A C 13
ATOM 22115 O O . GLU A 1 95 ? -10.088 3.475 17.289 1.00 75.30 95 GLU A O 13
ATOM 22127 N N . ARG A 1 96 ? -8.422 3.273 15.751 1.00 40.24 96 ARG A N 13
ATOM 22128 C CA . ARG A 1 96 ? -9.088 2.255 14.906 1.00 64.30 96 ARG A CA 13
ATOM 22129 C C . ARG A 1 96 ? -9.277 0.913 15.649 1.00 62.05 96 ARG A C 13
ATOM 22130 O O . ARG A 1 96 ? -10.229 0.176 15.367 1.00 14.04 96 ARG A O 13
ATOM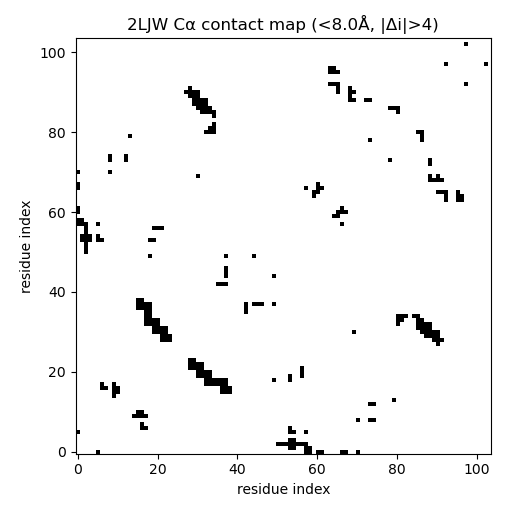 22151 N N . ALA A 1 97 ? -8.368 0.601 16.593 1.00 61.01 97 ALA A N 13
ATOM 22152 C CA . ALA A 1 97 ? -8.516 -0.571 17.485 1.00 20.34 97 ALA A CA 13
ATOM 22153 C C . ALA A 1 97 ? -9.510 -0.264 18.613 1.00 70.40 97 ALA A C 13
ATOM 22154 O O . ALA A 1 97 ? -10.249 -1.139 19.063 1.00 44.10 97 ALA A O 13
ATOM 22161 N N . SER A 1 98 ? -9.536 1.006 19.035 1.00 60.52 98 SER A N 13
ATOM 22162 C CA . SER A 1 98 ? -10.287 1.446 20.219 1.00 11.43 98 SER A CA 13
ATOM 22163 C C . SER A 1 98 ? -11.813 1.457 19.976 1.00 63.53 98 SER A C 13
ATOM 22164 O O . SER A 1 98 ? -12.588 1.241 20.915 1.00 34.12 98 SER A O 13
ATOM 22172 N N . GLU A 1 99 ? -12.229 1.673 18.712 1.00 12.32 99 GLU A N 13
ATOM 22173 C CA . GLU A 1 99 ? -13.658 1.761 18.341 1.00 41.41 99 GLU A CA 13
ATOM 22174 C C . GLU A 1 99 ? -14.416 0.450 18.646 1.00 40.34 99 GLU A C 13
ATOM 22175 O O . GLU A 1 99 ? -15.495 0.481 19.248 1.00 23.35 99 GLU A O 13
ATOM 22187 N N . TRP A 1 100 ? -13.837 -0.700 18.246 1.00 54.51 100 TRP A N 13
ATOM 22188 C CA . TRP A 1 100 ? -14.476 -2.027 18.451 1.00 22.25 100 TRP A CA 13
ATOM 22189 C C . TRP A 1 100 ? -14.223 -2.574 19.873 1.00 61.11 100 TRP A C 13
ATOM 22190 O O . TRP A 1 100 ? -14.796 -3.600 20.265 1.00 25.03 100 TRP A O 13
ATOM 22211 N N . ILE A 1 101 ? -13.364 -1.875 20.635 1.00 45.40 101 ILE A N 13
ATOM 22212 C CA . ILE A 1 101 ? -13.153 -2.126 22.077 1.00 64.01 101 ILE A CA 13
ATOM 22213 C C . ILE A 1 101 ? -14.379 -1.633 22.897 1.00 3.40 101 ILE A C 13
ATOM 22214 O O . ILE A 1 101 ? -14.653 -2.170 23.979 1.00 41.44 101 ILE A O 13
ATOM 22230 N N . ILE A 1 102 ? -15.118 -0.642 22.339 1.00 43.11 102 ILE A N 13
ATOM 22231 C CA . ILE A 1 102 ? -16.364 -0.085 22.920 1.00 62.34 102 ILE A CA 13
ATOM 22232 C C . ILE A 1 102 ? -16.061 0.676 24.230 1.00 5.42 102 ILE A C 13
ATOM 22233 O O . ILE A 1 102 ? -15.888 0.065 25.292 1.00 44.33 102 ILE A O 13
ATOM 22249 N N . LEU A 1 103 ? -15.995 2.012 24.139 1.00 21.20 103 LEU A N 13
ATOM 22250 C CA . LEU A 1 103 ? -15.662 2.888 25.286 1.00 45.11 103 LEU A CA 13
ATOM 22251 C C . LEU A 1 103 ? -16.874 3.074 26.228 1.00 10.24 103 LEU A C 13
ATOM 22252 O O . LEU A 1 103 ? -16.705 3.464 27.385 1.00 32.34 103 LEU A O 13
ATOM 22268 N N . GLU A 1 104 ? -18.076 2.758 25.713 1.00 64.15 104 GLU A N 13
ATOM 22269 C CA . GLU A 1 104 ? -19.355 2.957 26.409 1.00 54.23 104 GLU A CA 13
ATOM 22270 C C . GLU A 1 104 ? -19.511 1.915 27.547 1.00 75.21 104 GLU A C 13
ATOM 22271 O O . GLU A 1 104 ? -19.654 2.311 28.718 1.00 62.41 104 GLU A O 13
ATOM 22283 N N . MET A 1 1 ? -11.648 -0.638 0.842 1.00 63.52 1 MET A N 14
ATOM 22284 C CA . MET A 1 1 ? -10.536 -0.690 -0.130 1.00 32.33 1 MET A CA 14
ATOM 22285 C C . MET A 1 1 ? -10.333 -2.137 -0.612 1.00 55.12 1 MET A C 14
ATOM 22286 O O . MET A 1 1 ? -9.920 -2.996 0.169 1.00 15.12 1 MET A O 14
ATOM 22302 N N . THR A 1 2 ? -10.693 -2.408 -1.875 1.00 52.42 2 THR A N 14
ATOM 22303 C CA . THR A 1 2 ? -10.372 -3.665 -2.573 1.00 52.32 2 THR A CA 14
ATOM 22304 C C . THR A 1 2 ? -9.031 -3.529 -3.305 1.00 74.44 2 THR A C 14
ATOM 22305 O O . THR A 1 2 ? -8.375 -2.477 -3.217 1.00 62.22 2 THR A O 14
ATOM 22316 N N . GLY A 1 3 ? -8.628 -4.597 -4.020 1.00 41.44 3 GLY A N 14
ATOM 22317 C CA . GLY A 1 3 ? -7.453 -4.562 -4.892 1.00 44.21 3 GLY A CA 14
ATOM 22318 C C . GLY A 1 3 ? -7.639 -3.612 -6.063 1.00 64.23 3 GLY A C 14
ATOM 22319 O O . GLY A 1 3 ? -6.667 -3.086 -6.603 1.00 54.24 3 GLY A O 14
ATOM 22323 N N . GLN A 1 4 ? -8.915 -3.410 -6.439 1.00 24.32 4 GLN A N 14
ATOM 22324 C CA . GLN A 1 4 ? -9.338 -2.425 -7.440 1.00 21.25 4 GLN A CA 14
ATOM 22325 C C . GLN A 1 4 ? -9.092 -1.005 -6.909 1.00 30.55 4 GLN A C 14
ATOM 22326 O O . GLN A 1 4 ? -8.415 -0.221 -7.561 1.00 24.32 4 GLN A O 14
ATOM 22340 N N . GLU A 1 5 ? -9.626 -0.721 -5.705 1.00 2.13 5 GLU A N 14
ATOM 22341 C CA . GLU A 1 5 ? -9.520 0.600 -5.045 1.00 23.24 5 GLU A CA 14
ATOM 22342 C C . GLU A 1 5 ? -8.052 1.003 -4.807 1.00 74.41 5 GLU A C 14
ATOM 22343 O O . GLU A 1 5 ? -7.673 2.152 -5.043 1.00 24.12 5 GLU A O 14
ATOM 22355 N N . LEU A 1 6 ? -7.250 0.026 -4.336 1.00 53.21 6 LEU A N 14
ATOM 22356 C CA . LEU A 1 6 ? -5.827 0.221 -4.019 1.00 34.33 6 LEU A CA 14
ATOM 22357 C C . LEU A 1 6 ? -5.024 0.489 -5.305 1.00 34.10 6 LEU A C 14
ATOM 22358 O O . LEU A 1 6 ? -4.193 1.390 -5.333 1.00 63.40 6 LEU A O 14
ATOM 22374 N N . ARG A 1 7 ? -5.335 -0.280 -6.377 1.00 2.44 7 ARG A N 14
ATOM 22375 C CA . ARG A 1 7 ? -4.743 -0.100 -7.723 1.00 44.45 7 ARG A CA 14
ATOM 22376 C C . ARG A 1 7 ? -5.027 1.319 -8.247 1.00 0.43 7 ARG A C 14
ATOM 22377 O O . ARG A 1 7 ? -4.117 2.034 -8.667 1.00 43.32 7 ARG A O 14
ATOM 22398 N N . GLN A 1 8 ? -6.306 1.722 -8.137 1.00 60.12 8 GLN A N 14
ATOM 22399 C CA . GLN A 1 8 ? -6.807 3.028 -8.597 1.00 73.12 8 GLN A CA 14
ATOM 22400 C C . GLN A 1 8 ? -6.238 4.180 -7.766 1.00 61.34 8 GLN A C 14
ATOM 22401 O O . GLN A 1 8 ? -6.166 5.299 -8.259 1.00 63.11 8 GLN A O 14
ATOM 22415 N N . LEU A 1 9 ? -5.844 3.896 -6.509 1.00 63.24 9 LEU A N 14
ATOM 22416 C CA . LEU A 1 9 ? -5.192 4.885 -5.632 1.00 30.24 9 LEU A CA 14
ATOM 22417 C C . LEU A 1 9 ? -3.762 5.155 -6.127 1.00 73.41 9 LEU A C 14
ATOM 22418 O O . LEU A 1 9 ? -3.344 6.306 -6.201 1.00 73.01 9 LEU A O 14
ATOM 22434 N N . LEU A 1 10 ? -3.043 4.077 -6.515 1.00 2.43 10 LEU A N 14
ATOM 22435 C CA . LEU A 1 10 ? -1.648 4.163 -7.012 1.00 52.23 10 LEU A CA 14
ATOM 22436 C C . LEU A 1 10 ? -1.596 4.850 -8.401 1.00 52.34 10 LEU A C 14
ATOM 22437 O O . LEU A 1 10 ? -0.625 5.544 -8.730 1.00 24.04 10 LEU A O 14
ATOM 22453 N N . LEU A 1 11 ? -2.666 4.642 -9.197 1.00 34.44 11 LEU A N 14
ATOM 22454 C CA . LEU A 1 11 ? -2.787 5.172 -10.571 1.00 73.53 11 LEU A CA 14
ATOM 22455 C C . LEU A 1 11 ? -3.222 6.648 -10.568 1.00 35.22 11 LEU A C 14
ATOM 22456 O O . LEU A 1 11 ? -2.732 7.450 -11.366 1.00 14.05 11 LEU A O 14
ATOM 22472 N N . ASP A 1 12 ? -4.171 6.981 -9.682 1.00 22.22 12 ASP A N 14
ATOM 22473 C CA . ASP A 1 12 ? -4.684 8.362 -9.516 1.00 41.21 12 ASP A CA 14
ATOM 22474 C C . ASP A 1 12 ? -3.613 9.273 -8.888 1.00 72.13 12 ASP A C 14
ATOM 22475 O O . ASP A 1 12 ? -3.501 10.453 -9.245 1.00 20.32 12 ASP A O 14
ATOM 22484 N N . LYS A 1 13 ? -2.820 8.698 -7.972 1.00 12.13 13 LYS A N 14
ATOM 22485 C CA . LYS A 1 13 ? -1.789 9.433 -7.223 1.00 31.24 13 LYS A CA 14
ATOM 22486 C C . LYS A 1 13 ? -0.477 9.562 -8.030 1.00 11.33 13 LYS A C 14
ATOM 22487 O O . LYS A 1 13 ? -0.092 10.668 -8.413 1.00 54.25 13 LYS A O 14
ATOM 22506 N N . TRP A 1 14 ? 0.192 8.421 -8.289 1.00 45.41 14 TRP A N 14
ATOM 22507 C CA . TRP A 1 14 ? 1.559 8.399 -8.871 1.00 70.45 14 TRP A CA 14
ATOM 22508 C C . TRP A 1 14 ? 1.558 7.997 -10.360 1.00 70.14 14 TRP A C 14
ATOM 22509 O O . TRP A 1 14 ? 2.544 8.243 -11.066 1.00 22.01 14 TRP A O 14
ATOM 22530 N N . GLY A 1 15 ? 0.469 7.355 -10.817 1.00 23.45 15 GLY A N 14
ATOM 22531 C CA . GLY A 1 15 ? 0.303 7.000 -12.234 1.00 72.33 15 GLY A CA 14
ATOM 22532 C C . GLY A 1 15 ? 0.901 5.654 -12.626 1.00 4.04 15 GLY A C 14
ATOM 22533 O O . GLY A 1 15 ? 1.046 5.370 -13.821 1.00 15.11 15 GLY A O 14
ATOM 22537 N N . TYR A 1 16 ? 1.243 4.821 -11.628 1.00 1.24 16 TYR A N 14
ATOM 22538 C CA . TYR A 1 16 ? 1.821 3.475 -11.855 1.00 55.42 16 TYR A CA 14
ATOM 22539 C C . TYR A 1 16 ? 1.258 2.484 -10.833 1.00 42.30 16 TYR A C 14
ATOM 22540 O O . TYR A 1 16 ? 0.907 2.861 -9.712 1.00 14.12 16 TYR A O 14
ATOM 22558 N N . SER A 1 17 ? 1.193 1.213 -11.241 1.00 32.32 17 SER A N 14
ATOM 22559 C CA . SER A 1 17 ? 0.679 0.111 -10.423 1.00 71.44 17 SER A CA 14
ATOM 22560 C C . SER A 1 17 ? 1.813 -0.518 -9.581 1.00 42.22 17 SER A C 14
ATOM 22561 O O . SER A 1 17 ? 2.350 -1.577 -9.930 1.00 53.44 17 SER A O 14
ATOM 22569 N N . TYR A 1 18 ? 2.173 0.138 -8.465 1.00 52.03 18 TYR A N 14
ATOM 22570 C CA . TYR A 1 18 ? 3.293 -0.298 -7.602 1.00 21.14 18 TYR A CA 14
ATOM 22571 C C . TYR A 1 18 ? 2.917 -1.490 -6.717 1.00 61.43 18 TYR A C 14
ATOM 22572 O O . TYR A 1 18 ? 1.756 -1.661 -6.341 1.00 34.11 18 TYR A O 14
ATOM 22590 N N . ASP A 1 19 ? 3.928 -2.294 -6.376 1.00 34.01 19 ASP A N 14
ATOM 22591 C CA . ASP A 1 19 ? 3.805 -3.333 -5.349 1.00 31.40 19 ASP A CA 14
ATOM 22592 C C . ASP A 1 19 ? 3.738 -2.652 -3.975 1.00 42.14 19 ASP A C 14
ATOM 22593 O O . ASP A 1 19 ? 4.360 -1.607 -3.773 1.00 22.41 19 ASP A O 14
ATOM 22602 N N . VAL A 1 20 ? 2.969 -3.234 -3.051 1.00 33.25 20 VAL A N 14
ATOM 22603 C CA . VAL A 1 20 ? 2.795 -2.703 -1.683 1.00 21.35 20 VAL A CA 14
ATOM 22604 C C . VAL A 1 20 ? 2.957 -3.852 -0.671 1.00 72.52 20 VAL A C 14
ATOM 22605 O O . VAL A 1 20 ? 2.286 -4.873 -0.771 1.00 31.12 20 VAL A O 14
ATOM 22618 N N . GLN A 1 21 ? 3.852 -3.682 0.316 1.00 45.23 21 GLN A N 14
ATOM 22619 C CA . GLN A 1 21 ? 4.185 -4.740 1.305 1.00 34.31 21 GLN A CA 14
ATOM 22620 C C . GLN A 1 21 ? 4.085 -4.191 2.726 1.00 22.01 21 GLN A C 14
ATOM 22621 O O . GLN A 1 21 ? 4.468 -3.052 2.987 1.00 61.51 21 GLN A O 14
ATOM 22635 N N . PHE A 1 22 ? 3.552 -5.016 3.631 1.00 14.01 22 PHE A N 14
ATOM 22636 C CA . PHE A 1 22 ? 3.491 -4.721 5.069 1.00 52.13 22 PHE A CA 14
ATOM 22637 C C . PHE A 1 22 ? 4.877 -4.891 5.714 1.00 52.53 22 PHE A C 14
ATOM 22638 O O . PHE A 1 22 ? 5.683 -5.723 5.274 1.00 74.42 22 PHE A O 14
ATOM 22655 N N . ARG A 1 23 ? 5.140 -4.100 6.763 1.00 15.22 23 ARG A N 14
ATOM 22656 C CA . ARG A 1 23 ? 6.399 -4.153 7.516 1.00 3.25 23 ARG A CA 14
ATOM 22657 C C . ARG A 1 23 ? 6.113 -3.947 9.011 1.00 3.40 23 ARG A C 14
ATOM 22658 O O . ARG A 1 23 ? 5.678 -2.871 9.426 1.00 44.42 23 ARG A O 14
ATOM 22679 N N . ARG A 1 24 ? 6.348 -5.000 9.802 1.00 4.25 24 ARG A N 14
ATOM 22680 C CA . ARG A 1 24 ? 6.100 -5.007 11.255 1.00 43.25 24 ARG A CA 14
ATOM 22681 C C . ARG A 1 24 ? 7.423 -4.828 12.015 1.00 42.44 24 ARG A C 14
ATOM 22682 O O . ARG A 1 24 ? 8.248 -5.745 12.073 1.00 41.21 24 ARG A O 14
ATOM 22703 N N . THR A 1 25 ? 7.629 -3.623 12.563 1.00 71.42 25 THR A N 14
ATOM 22704 C CA . THR A 1 25 ? 8.829 -3.280 13.335 1.00 53.41 25 THR A CA 14
ATOM 22705 C C . THR A 1 25 ? 8.452 -2.339 14.492 1.00 43.21 25 THR A C 14
ATOM 22706 O O . THR A 1 25 ? 7.647 -1.411 14.309 1.00 40.21 25 THR A O 14
ATOM 22717 N N . GLN A 1 26 ? 9.026 -2.635 15.689 1.00 14.21 26 GLN A N 14
ATOM 22718 C CA . GLN A 1 26 ? 8.832 -1.867 16.944 1.00 70.03 26 GLN A CA 14
ATOM 22719 C C . GLN A 1 26 ? 7.363 -1.899 17.410 1.00 44.13 26 GLN A C 14
ATOM 22720 O O . GLN A 1 26 ? 6.894 -0.993 18.108 1.00 4.04 26 GLN A O 14
ATOM 22734 N N . GLY A 1 27 ? 6.647 -2.970 17.011 1.00 15.33 27 GLY A N 14
ATOM 22735 C CA . GLY A 1 27 ? 5.239 -3.162 17.367 1.00 74.22 27 GLY A CA 14
ATOM 22736 C C . GLY A 1 27 ? 4.281 -2.397 16.466 1.00 2.23 27 GLY A C 14
ATOM 22737 O O . GLY A 1 27 ? 3.062 -2.492 16.634 1.00 55.55 27 GLY A O 14
ATOM 22741 N N . LYS A 1 28 ? 4.842 -1.661 15.493 1.00 31.40 28 LYS A N 14
ATOM 22742 C CA . LYS A 1 28 ? 4.085 -0.852 14.526 1.00 43.04 28 LYS A CA 14
ATOM 22743 C C . LYS A 1 28 ? 3.970 -1.610 13.204 1.00 70.51 28 LYS A C 14
ATOM 22744 O O . LYS A 1 28 ? 4.652 -2.622 12.986 1.00 31.13 28 LYS A O 14
ATOM 22763 N N . ILE A 1 29 ? 3.122 -1.087 12.318 1.00 21.12 29 ILE A N 14
ATOM 22764 C CA . ILE A 1 29 ? 2.899 -1.642 10.978 1.00 5.41 29 ILE A CA 14
ATOM 22765 C C . ILE A 1 29 ? 2.997 -0.505 9.932 1.00 45.24 29 ILE A C 14
ATOM 22766 O O . ILE A 1 29 ? 2.418 0.578 10.105 1.00 13.54 29 ILE A O 14
ATOM 22782 N N . PHE A 1 30 ? 3.777 -0.759 8.876 1.00 62.34 30 PHE A N 14
ATOM 22783 C CA . PHE A 1 30 ? 4.065 0.200 7.803 1.00 35.45 30 PHE A CA 14
ATOM 22784 C C . PHE A 1 30 ? 3.764 -0.460 6.454 1.00 5.42 30 PHE A C 14
ATOM 22785 O O . PHE A 1 30 ? 4.267 -1.552 6.182 1.00 65.24 30 PHE A O 14
ATOM 22802 N N . LEU A 1 31 ? 2.948 0.191 5.612 1.00 44.24 31 LEU A N 14
ATOM 22803 C CA . LEU A 1 31 ? 2.713 -0.263 4.238 1.00 42.34 31 LEU A CA 14
ATOM 22804 C C . LEU A 1 31 ? 3.730 0.432 3.317 1.00 32.14 31 LEU A C 14
ATOM 22805 O O . LEU A 1 31 ? 3.547 1.583 2.925 1.00 52.34 31 LEU A O 14
ATOM 22821 N N . GLN A 1 32 ? 4.813 -0.277 3.002 1.00 34.24 32 GLN A N 14
ATOM 22822 C CA . GLN A 1 32 ? 5.902 0.235 2.171 1.00 71.11 32 GLN A CA 14
ATOM 22823 C C . GLN A 1 32 ? 5.585 0.010 0.685 1.00 13.12 32 GLN A C 14
ATOM 22824 O O . GLN A 1 32 ? 5.590 -1.133 0.198 1.00 42.35 32 GLN A O 14
ATOM 22838 N N . VAL A 1 33 ? 5.264 1.115 -0.003 1.00 24.41 33 VAL A N 14
ATOM 22839 C CA . VAL A 1 33 ? 5.004 1.120 -1.439 1.00 34.23 33 VAL A CA 14
ATOM 22840 C C . VAL A 1 33 ? 6.346 1.056 -2.194 1.00 35.14 33 VAL A C 14
ATOM 22841 O O . VAL A 1 33 ? 7.159 1.988 -2.118 1.00 44.24 33 VAL A O 14
ATOM 22854 N N . MET A 1 34 ? 6.566 -0.073 -2.878 1.00 63.44 34 MET A N 14
ATOM 22855 C CA . MET A 1 34 ? 7.772 -0.341 -3.672 1.00 21.22 34 MET A CA 14
ATOM 22856 C C . MET A 1 34 ? 7.857 0.572 -4.903 1.00 32.41 34 MET A C 14
ATOM 22857 O O . MET A 1 34 ? 6.844 1.047 -5.410 1.00 33.13 34 MET A O 14
ATOM 22871 N N . TRP A 1 35 ? 9.091 0.767 -5.367 1.00 62.24 35 TRP A N 14
ATOM 22872 C CA . TRP A 1 35 ? 9.428 1.527 -6.591 1.00 44.04 35 TRP A CA 14
ATOM 22873 C C . TRP A 1 35 ? 9.120 0.710 -7.857 1.00 21.44 35 TRP A C 14
ATOM 22874 O O . TRP A 1 35 ? 9.039 1.263 -8.960 1.00 64.34 35 TRP A O 14
ATOM 22895 N N . LYS A 1 36 ? 8.959 -0.609 -7.680 1.00 71.34 36 LYS A N 14
ATOM 22896 C CA . LYS A 1 36 ? 8.641 -1.535 -8.768 1.00 63.11 36 LYS A CA 14
ATOM 22897 C C . LYS A 1 36 ? 7.136 -1.546 -9.025 1.00 1.52 36 LYS A C 14
ATOM 22898 O O . LYS A 1 36 ? 6.336 -1.599 -8.089 1.00 32.42 36 LYS A O 14
ATOM 22917 N N . TYR A 1 37 ? 6.781 -1.501 -10.309 1.00 33.42 37 TYR A N 14
ATOM 22918 C CA . TYR A 1 37 ? 5.394 -1.441 -10.784 1.00 32.35 37 TYR A CA 14
ATOM 22919 C C . TYR A 1 37 ? 5.182 -2.483 -11.891 1.00 41.15 37 TYR A C 14
ATOM 22920 O O . TYR A 1 37 ? 6.144 -2.886 -12.557 1.00 14.14 37 TYR A O 14
ATOM 22938 N N . LEU A 1 38 ? 3.910 -2.891 -12.081 1.00 4.40 38 LEU A N 14
ATOM 22939 C CA . LEU A 1 38 ? 3.524 -4.016 -12.963 1.00 42.14 38 LEU A CA 14
ATOM 22940 C C . LEU A 1 38 ? 3.891 -3.751 -14.443 1.00 31.23 38 LEU A C 14
ATOM 22941 O O . LEU A 1 38 ? 4.056 -4.694 -15.226 1.00 2.14 38 LEU A O 14
ATOM 22957 N N . GLU A 1 39 ? 4.066 -2.463 -14.801 1.00 33.43 39 GLU A N 14
ATOM 22958 C CA . GLU A 1 39 ? 4.390 -2.043 -16.185 1.00 71.53 39 GLU A CA 14
ATOM 22959 C C . GLU A 1 39 ? 5.827 -2.449 -16.596 1.00 53.52 39 GLU A C 14
ATOM 22960 O O . GLU A 1 39 ? 6.180 -2.389 -17.780 1.00 12.34 39 GLU A O 14
ATOM 22972 N N . GLN A 1 40 ? 6.648 -2.828 -15.597 1.00 24.54 40 GLN A N 14
ATOM 22973 C CA . GLN A 1 40 ? 8.000 -3.373 -15.809 1.00 20.11 40 GLN A CA 14
ATOM 22974 C C . GLN A 1 40 ? 7.888 -4.863 -16.154 1.00 22.15 40 GLN A C 14
ATOM 22975 O O . GLN A 1 40 ? 7.186 -5.602 -15.457 1.00 55.15 40 GLN A O 14
ATOM 22989 N N . ALA A 1 41 ? 8.587 -5.293 -17.222 1.00 23.31 41 ALA A N 14
ATOM 22990 C CA . ALA A 1 41 ? 8.631 -6.712 -17.647 1.00 14.01 41 ALA A CA 14
ATOM 22991 C C . ALA A 1 41 ? 9.345 -7.589 -16.597 1.00 34.02 41 ALA A C 14
ATOM 22992 O O . ALA A 1 41 ? 9.101 -8.795 -16.521 1.00 12.34 41 ALA A O 14
ATOM 22999 N N . SER A 1 42 ? 10.212 -6.955 -15.784 1.00 75.50 42 SER A N 14
ATOM 23000 C CA . SER A 1 42 ? 11.003 -7.626 -14.736 1.00 1.11 42 SER A CA 14
ATOM 23001 C C . SER A 1 42 ? 10.289 -7.580 -13.363 1.00 44.05 42 SER A C 14
ATOM 23002 O O . SER A 1 42 ? 10.932 -7.758 -12.318 1.00 53.31 42 SER A O 14
ATOM 23010 N N . PHE A 1 43 ? 8.960 -7.344 -13.368 1.00 73.14 43 PHE A N 14
ATOM 23011 C CA . PHE A 1 43 ? 8.140 -7.376 -12.150 1.00 21.11 43 PHE A CA 14
ATOM 23012 C C . PHE A 1 43 ? 7.947 -8.859 -11.713 1.00 51.34 43 PHE A C 14
ATOM 23013 O O . PHE A 1 43 ? 7.588 -9.690 -12.560 1.00 53.25 43 PHE A O 14
ATOM 23030 N N . PRO A 1 44 ? 8.203 -9.224 -10.402 1.00 65.14 44 PRO A N 14
ATOM 23031 C CA . PRO A 1 44 ? 8.245 -10.650 -9.944 1.00 73.22 44 PRO A CA 14
ATOM 23032 C C . PRO A 1 44 ? 6.896 -11.393 -10.096 1.00 10.52 44 PRO A C 14
ATOM 23033 O O . PRO A 1 44 ? 6.867 -12.594 -10.391 1.00 71.54 44 PRO A O 14
ATOM 23044 N N . MET A 1 45 ? 5.791 -10.662 -9.896 1.00 13.41 45 MET A N 14
ATOM 23045 C CA . MET A 1 45 ? 4.425 -11.209 -9.984 1.00 2.24 45 MET A CA 14
ATOM 23046 C C . MET A 1 45 ? 3.805 -10.834 -11.333 1.00 4.50 45 MET A C 14
ATOM 23047 O O . MET A 1 45 ? 4.042 -9.735 -11.838 1.00 74.51 45 MET A O 14
ATOM 23061 N N . ASN A 1 46 ? 3.012 -11.747 -11.911 1.00 41.22 46 ASN A N 14
ATOM 23062 C CA . ASN A 1 46 ? 2.218 -11.457 -13.125 1.00 54.34 46 ASN A CA 14
ATOM 23063 C C . ASN A 1 46 ? 0.975 -10.636 -12.754 1.00 50.14 46 ASN A C 14
ATOM 23064 O O . ASN A 1 46 ? 0.718 -10.427 -11.569 1.00 53.02 46 ASN A O 14
ATOM 23075 N N . GLU A 1 47 ? 0.209 -10.193 -13.771 1.00 54.20 47 GLU A N 14
ATOM 23076 C CA . GLU A 1 47 ? -0.940 -9.279 -13.586 1.00 35.45 47 GLU A CA 14
ATOM 23077 C C . GLU A 1 47 ? -1.998 -9.850 -12.616 1.00 74.23 47 GLU A C 14
ATOM 23078 O O . GLU A 1 47 ? -2.534 -9.112 -11.776 1.00 3.33 47 GLU A O 14
ATOM 23090 N N . THR A 1 48 ? -2.269 -11.169 -12.735 1.00 42.12 48 THR A N 14
ATOM 23091 C CA . THR A 1 48 ? -3.232 -11.877 -11.878 1.00 44.55 48 THR A CA 14
ATOM 23092 C C . THR A 1 48 ? -2.739 -11.885 -10.416 1.00 11.01 48 THR A C 14
ATOM 23093 O O . THR A 1 48 ? -3.454 -11.443 -9.519 1.00 4.22 48 THR A O 14
ATOM 23104 N N . GLU A 1 49 ? -1.474 -12.322 -10.230 1.00 5.00 49 GLU A N 14
ATOM 23105 C CA . GLU A 1 49 ? -0.830 -12.468 -8.902 1.00 5.10 49 GLU A CA 14
ATOM 23106 C C . GLU A 1 49 ? -0.724 -11.124 -8.170 1.00 55.13 49 GLU A C 14
ATOM 23107 O O . GLU A 1 49 ? -0.934 -11.051 -6.962 1.00 51.51 49 GLU A O 14
ATOM 23119 N N . TYR A 1 50 ? -0.404 -10.076 -8.943 1.00 73.41 50 TYR A N 14
ATOM 23120 C CA . TYR A 1 50 ? -0.255 -8.710 -8.445 1.00 24.45 50 TYR A CA 14
ATOM 23121 C C . TYR A 1 50 ? -1.616 -8.135 -7.998 1.00 43.14 50 TYR A C 14
ATOM 23122 O O . TYR A 1 50 ? -1.688 -7.453 -6.974 1.00 61.32 50 TYR A O 14
ATOM 23140 N N . GLN A 1 51 ? -2.680 -8.420 -8.774 1.00 2.54 51 GLN A N 14
ATOM 23141 C CA . GLN A 1 51 ? -4.042 -7.919 -8.484 1.00 64.02 51 GLN A CA 14
ATOM 23142 C C . GLN A 1 51 ? -4.563 -8.589 -7.189 1.00 63.13 51 GLN A C 14
ATOM 23143 O O . GLN A 1 51 ? -5.166 -7.925 -6.334 1.00 4.51 51 GLN A O 14
ATOM 23157 N N . GLU A 1 52 ? -4.291 -9.908 -7.065 1.00 23.21 52 GLU A N 14
ATOM 23158 C CA . GLU A 1 52 ? -4.612 -10.708 -5.863 1.00 3.33 52 GLU A CA 14
ATOM 23159 C C . GLU A 1 52 ? -3.820 -10.205 -4.648 1.00 14.45 52 GLU A C 14
ATOM 23160 O O . GLU A 1 52 ? -4.325 -10.229 -3.523 1.00 22.51 52 GLU A O 14
ATOM 23172 N N . HIS A 1 53 ? -2.573 -9.747 -4.906 1.00 23.50 53 HIS A N 14
ATOM 23173 C CA . HIS A 1 53 ? -1.673 -9.203 -3.876 1.00 63.35 53 HIS A CA 14
ATOM 23174 C C . HIS A 1 53 ? -2.230 -7.877 -3.339 1.00 51.13 53 HIS A C 14
ATOM 23175 O O . HIS A 1 53 ? -2.192 -7.640 -2.135 1.00 41.20 53 HIS A O 14
ATOM 23190 N N . LEU A 1 54 ? -2.727 -7.023 -4.260 1.00 40.32 54 LEU A N 14
ATOM 23191 C CA . LEU A 1 54 ? -3.374 -5.745 -3.914 1.00 34.41 54 LEU A CA 14
ATOM 23192 C C . LEU A 1 54 ? -4.593 -5.991 -3.031 1.00 53.44 54 LEU A C 14
ATOM 23193 O O . LEU A 1 54 ? -4.792 -5.294 -2.047 1.00 60.23 54 LEU A O 14
ATOM 23209 N N . ASP A 1 55 ? -5.391 -7.002 -3.417 1.00 70.12 55 ASP A N 14
ATOM 23210 C CA . ASP A 1 55 ? -6.650 -7.345 -2.740 1.00 23.32 55 ASP A CA 14
ATOM 23211 C C . ASP A 1 55 ? -6.374 -7.987 -1.366 1.00 51.25 55 ASP A C 14
ATOM 23212 O O . ASP A 1 55 ? -7.150 -7.807 -0.431 1.00 24.13 55 ASP A O 14
ATOM 23221 N N . SER A 1 56 ? -5.241 -8.716 -1.260 1.00 71.24 56 SER A N 14
ATOM 23222 C CA . SER A 1 56 ? -4.795 -9.353 -0.009 1.00 33.31 56 SER A CA 14
ATOM 23223 C C . SER A 1 56 ? -4.323 -8.292 1.006 1.00 52.14 56 SER A C 14
ATOM 23224 O O . SER A 1 56 ? -4.658 -8.358 2.196 1.00 13.35 56 SER A O 14
ATOM 23232 N N . VAL A 1 57 ? -3.554 -7.308 0.499 1.00 4.11 57 VAL A N 14
ATOM 23233 C CA . VAL A 1 57 ? -3.084 -6.156 1.279 1.00 3.34 57 VAL A CA 14
ATOM 23234 C C . VAL A 1 57 ? -4.285 -5.320 1.753 1.00 20.01 57 VAL A C 14
ATOM 23235 O O . VAL A 1 57 ? -4.432 -5.049 2.945 1.00 12.11 57 VAL A O 14
ATOM 23248 N N . ALA A 1 58 ? -5.168 -4.998 0.797 1.00 43.34 58 ALA A N 14
ATOM 23249 C CA . ALA A 1 58 ? -6.341 -4.138 1.007 1.00 75.02 58 ALA A CA 14
ATOM 23250 C C . ALA A 1 58 ? -7.411 -4.825 1.884 1.00 22.50 58 ALA A C 14
ATOM 23251 O O . ALA A 1 58 ? -8.252 -4.142 2.483 1.00 21.33 58 ALA A O 14
ATOM 23258 N N . ASN A 1 59 ? -7.350 -6.177 1.954 1.00 60.21 59 ASN A N 14
ATOM 23259 C CA . ASN A 1 59 ? -8.188 -6.990 2.862 1.00 63.22 59 ASN A CA 14
ATOM 23260 C C . ASN A 1 59 ? -7.789 -6.715 4.321 1.00 73.24 59 ASN A C 14
ATOM 23261 O O . ASN A 1 59 ? -8.652 -6.541 5.187 1.00 21.40 59 ASN A O 14
ATOM 23272 N N . TYR A 1 60 ? -6.459 -6.675 4.568 1.00 21.01 60 TYR A N 14
ATOM 23273 C CA . TYR A 1 60 ? -5.893 -6.351 5.890 1.00 33.24 60 TYR A CA 14
ATOM 23274 C C . TYR A 1 60 ? -6.094 -4.873 6.229 1.00 63.31 60 TYR A C 14
ATOM 23275 O O . TYR A 1 60 ? -6.336 -4.534 7.385 1.00 13.02 60 TYR A O 14
ATOM 23293 N N . LEU A 1 61 ? -6.001 -3.997 5.217 1.00 53.03 61 LEU A N 14
ATOM 23294 C CA . LEU A 1 61 ? -6.251 -2.554 5.384 1.00 70.55 61 LEU A CA 14
ATOM 23295 C C . LEU A 1 61 ? -7.708 -2.326 5.838 1.00 12.22 61 LEU A C 14
ATOM 23296 O O . LEU A 1 61 ? -7.980 -1.485 6.698 1.00 13.22 61 LEU A O 14
ATOM 23312 N N . HIS A 1 62 ? -8.625 -3.129 5.281 1.00 0.30 62 HIS A N 14
ATOM 23313 C CA . HIS A 1 62 ? -10.044 -3.136 5.673 1.00 4.01 62 HIS A CA 14
ATOM 23314 C C . HIS A 1 62 ? -10.201 -3.632 7.128 1.00 21.35 62 HIS A C 14
ATOM 23315 O O . HIS A 1 62 ? -10.773 -2.938 7.970 1.00 62.34 62 HIS A O 14
ATOM 23330 N N . ALA A 1 63 ? -9.638 -4.828 7.397 1.00 1.00 63 ALA A N 14
ATOM 23331 C CA . ALA A 1 63 ? -9.835 -5.571 8.660 1.00 53.12 63 ALA A CA 14
ATOM 23332 C C . ALA A 1 63 ? -9.289 -4.799 9.880 1.00 61.55 63 ALA A C 14
ATOM 23333 O O . ALA A 1 63 ? -9.924 -4.752 10.937 1.00 44.43 63 ALA A O 14
ATOM 23340 N N . LEU A 1 64 ? -8.112 -4.186 9.701 1.00 22.34 64 LEU A N 14
ATOM 23341 C CA . LEU A 1 64 ? -7.391 -3.477 10.774 1.00 64.14 64 LEU A CA 14
ATOM 23342 C C . LEU A 1 64 ? -7.879 -2.019 10.926 1.00 15.22 64 LEU A C 14
ATOM 23343 O O . LEU A 1 64 ? -7.732 -1.422 12.001 1.00 23.01 64 LEU A O 14
ATOM 23359 N N . GLY A 1 65 ? -8.471 -1.467 9.845 1.00 41.35 65 GLY A N 14
ATOM 23360 C CA . GLY A 1 65 ? -8.827 -0.043 9.773 1.00 43.32 65 GLY A CA 14
ATOM 23361 C C . GLY A 1 65 ? -7.685 0.802 9.207 1.00 44.33 65 GLY A C 14
ATOM 23362 O O . GLY A 1 65 ? -7.712 2.040 9.284 1.00 4.11 65 GLY A O 14
ATOM 23366 N N . GLY A 1 66 ? -6.683 0.114 8.609 1.00 54.31 66 GLY A N 14
ATOM 23367 C CA . GLY A 1 66 ? -5.500 0.758 8.038 1.00 73.23 66 GLY A CA 14
ATOM 23368 C C . GLY A 1 66 ? -5.745 1.373 6.666 1.00 53.21 66 GLY A C 14
ATOM 23369 O O . GLY A 1 66 ? -4.889 2.101 6.171 1.00 54.12 66 GLY A O 14
ATOM 23373 N N . ALA A 1 67 ? -6.921 1.087 6.064 1.00 30.00 67 ALA A N 14
ATOM 23374 C CA . ALA A 1 67 ? -7.313 1.610 4.738 1.00 70.32 67 ALA A CA 14
ATOM 23375 C C . ALA A 1 67 ? -7.413 3.135 4.768 1.00 71.22 67 ALA A C 14
ATOM 23376 O O . ALA A 1 67 ? -6.910 3.815 3.872 1.00 55.34 67 ALA A O 14
ATOM 23383 N N . VAL A 1 68 ? -8.051 3.641 5.835 1.00 54.24 68 VAL A N 14
ATOM 23384 C CA . VAL A 1 68 ? -8.206 5.078 6.101 1.00 44.43 68 VAL A CA 14
ATOM 23385 C C . VAL A 1 68 ? -6.825 5.735 6.311 1.00 34.54 68 VAL A C 14
ATOM 23386 O O . VAL A 1 68 ? -6.598 6.862 5.869 1.00 40.54 68 VAL A O 14
ATOM 23399 N N . GLN A 1 69 ? -5.906 4.992 6.969 1.00 14.43 69 GLN A N 14
ATOM 23400 C CA . GLN A 1 69 ? -4.532 5.462 7.254 1.00 73.23 69 GLN A CA 14
ATOM 23401 C C . GLN A 1 69 ? -3.713 5.614 5.961 1.00 51.24 69 GLN A C 14
ATOM 23402 O O . GLN A 1 69 ? -2.962 6.580 5.813 1.00 42.33 69 GLN A O 14
ATOM 23416 N N . VAL A 1 70 ? -3.891 4.651 5.029 1.00 75.12 70 VAL A N 14
ATOM 23417 C CA . VAL A 1 70 ? -3.221 4.655 3.712 1.00 72.22 70 VAL A CA 14
ATOM 23418 C C . VAL A 1 70 ? -3.717 5.835 2.869 1.00 61.13 70 VAL A C 14
ATOM 23419 O O . VAL A 1 70 ? -2.911 6.588 2.325 1.00 42.54 70 VAL A O 14
ATOM 23432 N N . LYS A 1 71 ? -5.052 5.984 2.804 1.00 24.41 71 LYS A N 14
ATOM 23433 C CA . LYS A 1 71 ? -5.725 7.044 2.038 1.00 42.22 71 LYS A CA 14
ATOM 23434 C C . LYS A 1 71 ? -5.282 8.444 2.499 1.00 42.22 71 LYS A C 14
ATOM 23435 O O . LYS A 1 71 ? -4.814 9.240 1.685 1.00 34.20 71 LYS A O 14
ATOM 23454 N N . THR A 1 72 ? -5.382 8.686 3.821 1.00 34.35 72 THR A N 14
ATOM 23455 C CA . THR A 1 72 ? -5.034 9.973 4.450 1.00 5.10 72 THR A CA 14
ATOM 23456 C C . THR A 1 72 ? -3.544 10.325 4.241 1.00 35.01 72 THR A C 14
ATOM 23457 O O . THR A 1 72 ? -3.221 11.463 3.886 1.00 11.14 72 THR A O 14
ATOM 23468 N N . PHE A 1 73 ? -2.657 9.319 4.429 1.00 50.23 73 PHE A N 14
ATOM 23469 C CA . PHE A 1 73 ? -1.198 9.505 4.315 1.00 23.32 73 PHE A CA 14
ATOM 23470 C C . PHE A 1 73 ? -0.811 9.832 2.864 1.00 74.31 73 PHE A C 14
ATOM 23471 O O . PHE A 1 73 ? -0.099 10.790 2.629 1.00 4.10 73 PHE A O 14
ATOM 23488 N N . ILE A 1 74 ? -1.313 9.021 1.911 1.00 31.52 74 ILE A N 14
ATOM 23489 C CA . ILE A 1 74 ? -1.038 9.172 0.463 1.00 13.41 74 ILE A CA 14
ATOM 23490 C C . ILE A 1 74 ? -1.600 10.508 -0.075 1.00 42.31 74 ILE A C 14
ATOM 23491 O O . ILE A 1 74 ? -1.025 11.099 -0.997 1.00 24.55 74 ILE A O 14
ATOM 23507 N N . THR A 1 75 ? -2.699 10.997 0.529 1.00 1.42 75 THR A N 14
ATOM 23508 C CA . THR A 1 75 ? -3.246 12.320 0.195 1.00 62.21 75 THR A CA 14
ATOM 23509 C C . THR A 1 75 ? -2.262 13.427 0.651 1.00 32.45 75 THR A C 14
ATOM 23510 O O . THR A 1 75 ? -1.957 14.346 -0.118 1.00 11.12 75 THR A O 14
ATOM 23521 N N . GLN A 1 76 ? -1.739 13.295 1.890 1.00 73.52 76 GLN A N 14
ATOM 23522 C CA . GLN A 1 76 ? -0.814 14.288 2.487 1.00 42.23 76 GLN A CA 14
ATOM 23523 C C . GLN A 1 76 ? 0.563 14.277 1.784 1.00 30.20 76 GLN A C 14
ATOM 23524 O O . GLN A 1 76 ? 0.954 15.274 1.164 1.00 22.51 76 GLN A O 14
ATOM 23538 N N . THR A 1 77 ? 1.283 13.140 1.880 1.00 64.22 77 THR A N 14
ATOM 23539 C CA . THR A 1 77 ? 2.601 12.968 1.250 1.00 41.02 77 THR A CA 14
ATOM 23540 C C . THR A 1 77 ? 2.458 12.936 -0.277 1.00 11.33 77 THR A C 14
ATOM 23541 O O . THR A 1 77 ? 1.537 12.318 -0.812 1.00 34.13 77 THR A O 14
ATOM 23552 N N . LYS A 1 78 ? 3.340 13.659 -0.961 1.00 63.22 78 LYS A N 14
ATOM 23553 C CA . LYS A 1 78 ? 3.437 13.665 -2.431 1.00 65.34 78 LYS A CA 14
ATOM 23554 C C . LYS A 1 78 ? 4.782 13.061 -2.860 1.00 72.40 78 LYS A C 14
ATOM 23555 O O . LYS A 1 78 ? 5.238 13.256 -3.997 1.00 5.11 78 LYS A O 14
ATOM 23574 N N . GLU A 1 79 ? 5.384 12.294 -1.926 1.00 53.33 79 GLU A N 14
ATOM 23575 C CA . GLU A 1 79 ? 6.617 11.544 -2.165 1.00 31.12 79 GLU A CA 14
ATOM 23576 C C . GLU A 1 79 ? 6.325 10.323 -3.031 1.00 70.35 79 GLU A C 14
ATOM 23577 O O . GLU A 1 79 ? 5.355 9.593 -2.787 1.00 70.53 79 GLU A O 14
ATOM 23589 N N . ARG A 1 80 ? 7.175 10.124 -4.037 1.00 53.32 80 ARG A N 14
ATOM 23590 C CA . ARG A 1 80 ? 7.038 9.045 -5.021 1.00 73.31 80 ARG A CA 14
ATOM 23591 C C . ARG A 1 80 ? 8.000 7.900 -4.680 1.00 20.04 80 ARG A C 14
ATOM 23592 O O . ARG A 1 80 ? 9.123 8.165 -4.223 1.00 55.34 80 ARG A O 14
ATOM 23613 N N . PRO A 1 81 ? 7.550 6.612 -4.861 1.00 21.41 81 PRO A N 14
ATOM 23614 C CA . PRO A 1 81 ? 8.402 5.422 -4.623 1.00 72.45 81 PRO A CA 14
ATOM 23615 C C . PRO A 1 81 ? 9.707 5.488 -5.452 1.00 51.31 81 PRO A C 14
ATOM 23616 O O . PRO A 1 81 ? 9.674 5.477 -6.688 1.00 53.41 81 PRO A O 14
ATOM 23627 N N . ARG A 1 82 ? 10.839 5.523 -4.749 1.00 32.51 82 ARG A N 14
ATOM 23628 C CA . ARG A 1 82 ? 12.159 5.828 -5.330 1.00 53.04 82 ARG A CA 14
ATOM 23629 C C . ARG A 1 82 ? 13.044 4.577 -5.293 1.00 74.04 82 ARG A C 14
ATOM 23630 O O . ARG A 1 82 ? 12.841 3.708 -4.448 1.00 53.23 82 ARG A O 14
ATOM 23651 N N . LEU A 1 83 ? 14.006 4.476 -6.230 1.00 14.52 83 LEU A N 14
ATOM 23652 C CA . LEU A 1 83 ? 14.939 3.338 -6.300 1.00 52.35 83 LEU A CA 14
ATOM 23653 C C . LEU A 1 83 ? 15.731 3.218 -4.980 1.00 75.33 83 LEU A C 14
ATOM 23654 O O . LEU A 1 83 ? 16.451 4.150 -4.595 1.00 72.51 83 LEU A O 14
ATOM 23670 N N . GLY A 1 84 ? 15.521 2.092 -4.266 1.00 13.21 84 GLY A N 14
ATOM 23671 C CA . GLY A 1 84 ? 16.142 1.848 -2.962 1.00 1.52 84 GLY A CA 14
ATOM 23672 C C . GLY A 1 84 ? 15.250 2.277 -1.793 1.00 54.41 84 GLY A C 14
ATOM 23673 O O . GLY A 1 84 ? 15.263 1.639 -0.734 1.00 61.01 84 GLY A O 14
ATOM 23677 N N . LYS A 1 85 ? 14.454 3.346 -1.997 1.00 30.44 85 LYS A N 14
ATOM 23678 C CA . LYS A 1 85 ? 13.648 3.982 -0.933 1.00 14.32 85 LYS A CA 14
ATOM 23679 C C . LYS A 1 85 ? 12.132 3.783 -1.179 1.00 64.12 85 LYS A C 14
ATOM 23680 O O . LYS A 1 85 ? 11.574 4.321 -2.137 1.00 4.22 85 LYS A O 14
ATOM 23699 N N . ALA A 1 86 ? 11.479 3.024 -0.290 1.00 65.15 86 ALA A N 14
ATOM 23700 C CA . ALA A 1 86 ? 10.020 2.781 -0.338 1.00 34.10 86 ALA A CA 14
ATOM 23701 C C . ALA A 1 86 ? 9.252 3.888 0.414 1.00 61.22 86 ALA A C 14
ATOM 23702 O O . ALA A 1 86 ? 9.792 4.501 1.346 1.00 64.33 86 ALA A O 14
ATOM 23709 N N . VAL A 1 87 ? 7.989 4.128 -0.002 1.00 42.15 87 VAL A N 14
ATOM 23710 C CA . VAL A 1 87 ? 7.067 5.028 0.712 1.00 34.30 87 VAL A CA 14
ATOM 23711 C C . VAL A 1 87 ? 6.442 4.253 1.892 1.00 31.21 87 VAL A C 14
ATOM 23712 O O . VAL A 1 87 ? 5.436 3.547 1.734 1.00 71.44 87 VAL A O 14
ATOM 23725 N N . SER A 1 88 ? 7.102 4.354 3.056 1.00 0.20 88 SER A N 14
ATOM 23726 C CA . SER A 1 88 ? 6.703 3.660 4.287 1.00 21.04 88 SER A CA 14
ATOM 23727 C C . SER A 1 88 ? 5.522 4.409 4.930 1.00 35.32 88 SER A C 14
ATOM 23728 O O . SER A 1 88 ? 5.700 5.491 5.499 1.00 40.21 88 SER A O 14
ATOM 23736 N N . ILE A 1 89 ? 4.311 3.846 4.759 1.00 52.53 89 ILE A N 14
ATOM 23737 C CA . ILE A 1 89 ? 3.055 4.424 5.263 1.00 52.21 89 ILE A CA 14
ATOM 23738 C C . ILE A 1 89 ? 2.791 3.937 6.706 1.00 31.44 89 ILE A C 14
ATOM 23739 O O . ILE A 1 89 ? 2.458 2.763 6.891 1.00 0.10 89 ILE A O 14
ATOM 23755 N N . PRO A 1 90 ? 2.941 4.811 7.753 1.00 40.24 90 PRO A N 14
ATOM 23756 C CA . PRO A 1 90 ? 2.619 4.431 9.147 1.00 24.22 90 PRO A CA 14
ATOM 23757 C C . PRO A 1 90 ? 1.096 4.274 9.325 1.00 63.33 90 PRO A C 14
ATOM 23758 O O . PRO A 1 90 ? 0.344 5.254 9.203 1.00 53.34 90 PRO A O 14
ATOM 23769 N N . LEU A 1 91 ? 0.651 3.034 9.580 1.00 63.30 91 LEU A N 14
ATOM 23770 C CA . LEU A 1 91 ? -0.760 2.736 9.821 1.00 54.32 91 LEU A CA 14
ATOM 23771 C C . LEU A 1 91 ? -1.042 2.930 11.311 1.00 31.22 91 LEU A C 14
ATOM 23772 O O . LEU A 1 91 ? -0.682 2.078 12.138 1.00 15.13 91 LEU A O 14
ATOM 23788 N N . ASP A 1 92 ? -1.621 4.087 11.642 1.00 14.43 92 ASP A N 14
ATOM 23789 C CA . ASP A 1 92 ? -1.925 4.471 13.025 1.00 34.43 92 ASP A CA 14
ATOM 23790 C C . ASP A 1 92 ? -3.164 3.694 13.510 1.00 42.03 92 ASP A C 14
ATOM 23791 O O . ASP A 1 92 ? -4.305 4.136 13.341 1.00 52.30 92 ASP A O 14
ATOM 23800 N N . LEU A 1 93 ? -2.918 2.487 14.037 1.00 34.54 93 LEU A N 14
ATOM 23801 C CA . LEU A 1 93 ? -3.966 1.588 14.548 1.00 51.42 93 LEU A CA 14
ATOM 23802 C C . LEU A 1 93 ? -3.956 1.630 16.083 1.00 55.24 93 LEU A C 14
ATOM 23803 O O . LEU A 1 93 ? -3.473 0.710 16.746 1.00 34.52 93 LEU A O 14
ATOM 23819 N N . GLY A 1 94 ? -4.423 2.763 16.618 1.00 54.02 94 GLY A N 14
ATOM 23820 C CA . GLY A 1 94 ? -4.546 2.983 18.061 1.00 72.02 94 GLY A CA 14
ATOM 23821 C C . GLY A 1 94 ? -6.001 3.115 18.465 1.00 22.10 94 GLY A C 14
ATOM 23822 O O . GLY A 1 94 ? -6.606 2.145 18.936 1.00 12.22 94 GLY A O 14
ATOM 23826 N N . GLU A 1 95 ? -6.568 4.311 18.232 1.00 13.03 95 GLU A N 14
ATOM 23827 C CA . GLU A 1 95 ? -7.974 4.614 18.540 1.00 54.41 95 GLU A CA 14
ATOM 23828 C C . GLU A 1 95 ? -8.905 3.915 17.529 1.00 42.02 95 GLU A C 14
ATOM 23829 O O . GLU A 1 95 ? -9.951 3.402 17.917 1.00 72.22 95 GLU A O 14
ATOM 23841 N N . ARG A 1 96 ? -8.487 3.891 16.236 1.00 34.10 96 ARG A N 14
ATOM 23842 C CA . ARG A 1 96 ? -9.199 3.164 15.153 1.00 10.55 96 ARG A CA 14
ATOM 23843 C C . ARG A 1 96 ? -9.379 1.689 15.539 1.00 22.34 96 ARG A C 14
ATOM 23844 O O . ARG A 1 96 ? -10.458 1.118 15.362 1.00 61.01 96 ARG A O 14
ATOM 23865 N N . ALA A 1 97 ? -8.292 1.109 16.091 1.00 75.13 97 ALA A N 14
ATOM 23866 C CA . ALA A 1 97 ? -8.280 -0.264 16.611 1.00 44.52 97 ALA A CA 14
ATOM 23867 C C . ALA A 1 97 ? -9.224 -0.396 17.821 1.00 53.13 97 ALA A C 14
ATOM 23868 O O . ALA A 1 97 ? -10.045 -1.313 17.883 1.00 53.31 97 ALA A O 14
ATOM 23875 N N . SER A 1 98 ? -9.140 0.576 18.742 1.00 54.31 98 SER A N 14
ATOM 23876 C CA . SER A 1 98 ? -9.859 0.536 20.025 1.00 72.04 98 SER A CA 14
ATOM 23877 C C . SER A 1 98 ? -11.394 0.599 19.846 1.00 31.13 98 SER A C 14
ATOM 23878 O O . SER A 1 98 ? -12.128 0.090 20.705 1.00 23.23 98 SER A O 14
ATOM 23886 N N . GLU A 1 99 ? -11.857 1.210 18.737 1.00 43.04 99 GLU A N 14
ATOM 23887 C CA . GLU A 1 99 ? -13.296 1.376 18.441 1.00 52.11 99 GLU A CA 14
ATOM 23888 C C . GLU A 1 99 ? -13.983 0.033 18.136 1.00 32.35 99 GLU A C 14
ATOM 23889 O O . GLU A 1 99 ? -15.129 -0.167 18.541 1.00 53.32 99 GLU A O 14
ATOM 23901 N N . TRP A 1 100 ? -13.294 -0.891 17.439 1.00 53.14 100 TRP A N 14
ATOM 23902 C CA . TRP A 1 100 ? -13.866 -2.235 17.133 1.00 3.41 100 TRP A CA 14
ATOM 23903 C C . TRP A 1 100 ? -13.451 -3.283 18.184 1.00 1.20 100 TRP A C 14
ATOM 23904 O O . TRP A 1 100 ? -13.996 -4.395 18.204 1.00 43.33 100 TRP A O 14
ATOM 23925 N N . ILE A 1 101 ? -12.485 -2.925 19.057 1.00 60.42 101 ILE A N 14
ATOM 23926 C CA . ILE A 1 101 ? -12.132 -3.730 20.254 1.00 21.03 101 ILE A CA 14
ATOM 23927 C C . ILE A 1 101 ? -13.171 -3.478 21.370 1.00 14.25 101 ILE A C 14
ATOM 23928 O O . ILE A 1 101 ? -13.555 -4.413 22.090 1.00 43.34 101 ILE A O 14
ATOM 23944 N N . ILE A 1 102 ? -13.640 -2.212 21.464 1.00 11.21 102 ILE A N 14
ATOM 23945 C CA . ILE A 1 102 ? -14.558 -1.728 22.524 1.00 75.42 102 ILE A CA 14
ATOM 23946 C C . ILE A 1 102 ? -13.898 -1.866 23.923 1.00 72.33 102 ILE A C 14
ATOM 23947 O O . ILE A 1 102 ? -14.058 -2.876 24.612 1.00 0.12 102 ILE A O 14
ATOM 23963 N N . LEU A 1 103 ? -13.088 -0.862 24.294 1.00 21.20 103 LEU A N 14
ATOM 23964 C CA . LEU A 1 103 ? -12.569 -0.705 25.666 1.00 70.45 103 LEU A CA 14
ATOM 23965 C C . LEU A 1 103 ? -13.632 -0.015 26.541 1.00 24.42 103 LEU A C 14
ATOM 23966 O O . LEU A 1 103 ? -14.601 0.561 26.016 1.00 23.00 103 LEU A O 14
ATOM 23982 N N . GLU A 1 104 ? -13.453 -0.102 27.873 1.00 34.53 104 GLU A N 14
ATOM 23983 C CA . GLU A 1 104 ? -14.379 0.495 28.854 1.00 52.13 104 GLU A CA 14
ATOM 23984 C C . GLU A 1 104 ? -14.291 2.049 28.830 1.00 23.43 104 GLU A C 14
ATOM 23985 O O . GLU A 1 104 ? -15.341 2.712 28.720 1.00 43.31 104 GLU A O 14
ATOM 23997 N N . MET A 1 1 ? -11.288 0.133 2.043 1.00 25.23 1 MET A N 15
ATOM 23998 C CA . MET A 1 1 ? -10.527 0.035 0.780 1.00 41.41 1 MET A CA 15
ATOM 23999 C C . MET A 1 1 ? -10.735 -1.340 0.129 1.00 42.21 1 MET A C 15
ATOM 24000 O O . MET A 1 1 ? -10.744 -2.364 0.820 1.00 12.32 1 MET A O 15
ATOM 24016 N N . THR A 1 2 ? -10.914 -1.337 -1.201 1.00 71.20 2 THR A N 15
ATOM 24017 C CA . THR A 1 2 ? -10.915 -2.538 -2.049 1.00 15.11 2 THR A CA 15
ATOM 24018 C C . THR A 1 2 ? -9.604 -2.592 -2.865 1.00 34.23 2 THR A C 15
ATOM 24019 O O . THR A 1 2 ? -8.847 -1.609 -2.892 1.00 30.40 2 THR A O 15
ATOM 24030 N N . GLY A 1 3 ? -9.345 -3.742 -3.521 1.00 22.31 3 GLY A N 15
ATOM 24031 C CA . GLY A 1 3 ? -8.208 -3.895 -4.445 1.00 42.05 3 GLY A CA 15
ATOM 24032 C C . GLY A 1 3 ? -8.307 -2.961 -5.653 1.00 71.32 3 GLY A C 15
ATOM 24033 O O . GLY A 1 3 ? -7.297 -2.686 -6.305 1.00 1.10 3 GLY A O 15
ATOM 24037 N N . GLN A 1 4 ? -9.543 -2.493 -5.941 1.00 54.03 4 GLN A N 15
ATOM 24038 C CA . GLN A 1 4 ? -9.826 -1.461 -6.953 1.00 3.14 4 GLN A CA 15
ATOM 24039 C C . GLN A 1 4 ? -9.260 -0.110 -6.500 1.00 60.22 4 GLN A C 15
ATOM 24040 O O . GLN A 1 4 ? -8.464 0.508 -7.218 1.00 75.20 4 GLN A O 15
ATOM 24054 N N . GLU A 1 5 ? -9.691 0.316 -5.296 1.00 5.11 5 GLU A N 15
ATOM 24055 C CA . GLU A 1 5 ? -9.347 1.627 -4.725 1.00 13.05 5 GLU A CA 15
ATOM 24056 C C . GLU A 1 5 ? -7.842 1.756 -4.495 1.00 21.51 5 GLU A C 15
ATOM 24057 O O . GLU A 1 5 ? -7.279 2.808 -4.768 1.00 13.24 5 GLU A O 15
ATOM 24069 N N . LEU A 1 6 ? -7.213 0.666 -4.007 1.00 35.32 6 LEU A N 15
ATOM 24070 C CA . LEU A 1 6 ? -5.775 0.640 -3.700 1.00 60.10 6 LEU A CA 15
ATOM 24071 C C . LEU A 1 6 ? -4.941 0.738 -4.985 1.00 33.52 6 LEU A C 15
ATOM 24072 O O . LEU A 1 6 ? -3.968 1.491 -5.030 1.00 14.31 6 LEU A O 15
ATOM 24088 N N . ARG A 1 7 ? -5.352 -0.013 -6.029 1.00 64.32 7 ARG A N 15
ATOM 24089 C CA . ARG A 1 7 ? -4.692 0.001 -7.343 1.00 44.44 7 ARG A CA 15
ATOM 24090 C C . ARG A 1 7 ? -4.703 1.416 -7.929 1.00 45.02 7 ARG A C 15
ATOM 24091 O O . ARG A 1 7 ? -3.660 1.964 -8.305 1.00 54.41 7 ARG A O 15
ATOM 24112 N N . GLN A 1 8 ? -5.907 1.992 -7.968 1.00 55.11 8 GLN A N 15
ATOM 24113 C CA . GLN A 1 8 ? -6.152 3.337 -8.476 1.00 52.45 8 GLN A CA 15
ATOM 24114 C C . GLN A 1 8 ? -5.570 4.415 -7.557 1.00 60.10 8 GLN A C 15
ATOM 24115 O O . GLN A 1 8 ? -5.350 5.521 -8.004 1.00 54.41 8 GLN A O 15
ATOM 24129 N N . LEU A 1 9 ? -5.298 4.089 -6.287 1.00 1.22 9 LEU A N 15
ATOM 24130 C CA . LEU A 1 9 ? -4.682 5.040 -5.338 1.00 11.32 9 LEU A CA 15
ATOM 24131 C C . LEU A 1 9 ? -3.187 5.242 -5.670 1.00 61.50 9 LEU A C 15
ATOM 24132 O O . LEU A 1 9 ? -2.597 6.266 -5.317 1.00 14.24 9 LEU A O 15
ATOM 24148 N N . LEU A 1 10 ? -2.593 4.241 -6.344 1.00 74.23 10 LEU A N 15
ATOM 24149 C CA . LEU A 1 10 ? -1.197 4.284 -6.817 1.00 42.33 10 LEU A CA 15
ATOM 24150 C C . LEU A 1 10 ? -1.141 4.872 -8.248 1.00 42.25 10 LEU A C 15
ATOM 24151 O O . LEU A 1 10 ? -0.193 5.588 -8.607 1.00 54.25 10 LEU A O 15
ATOM 24167 N N . LEU A 1 11 ? -2.178 4.552 -9.054 1.00 11.41 11 LEU A N 15
ATOM 24168 C CA . LEU A 1 11 ? -2.289 4.988 -10.461 1.00 41.41 11 LEU A CA 15
ATOM 24169 C C . LEU A 1 11 ? -2.673 6.476 -10.557 1.00 0.42 11 LEU A C 15
ATOM 24170 O O . LEU A 1 11 ? -1.924 7.266 -11.121 1.00 54.12 11 LEU A O 15
ATOM 24186 N N . ASP A 1 12 ? -3.856 6.835 -10.013 1.00 52.24 12 ASP A N 15
ATOM 24187 C CA . ASP A 1 12 ? -4.337 8.246 -9.902 1.00 30.13 12 ASP A CA 15
ATOM 24188 C C . ASP A 1 12 ? -3.238 9.204 -9.382 1.00 44.51 12 ASP A C 15
ATOM 24189 O O . ASP A 1 12 ? -3.055 10.305 -9.918 1.00 10.31 12 ASP A O 15
ATOM 24198 N N . LYS A 1 13 ? -2.516 8.741 -8.352 1.00 20.32 13 LYS A N 15
ATOM 24199 C CA . LYS A 1 13 ? -1.507 9.528 -7.642 1.00 60.44 13 LYS A CA 15
ATOM 24200 C C . LYS A 1 13 ? -0.197 9.663 -8.449 1.00 10.43 13 LYS A C 15
ATOM 24201 O O . LYS A 1 13 ? 0.199 10.769 -8.821 1.00 52.05 13 LYS A O 15
ATOM 24220 N N . TRP A 1 14 ? 0.469 8.523 -8.704 1.00 64.11 14 TRP A N 15
ATOM 24221 C CA . TRP A 1 14 ? 1.859 8.496 -9.228 1.00 12.20 14 TRP A CA 15
ATOM 24222 C C . TRP A 1 14 ? 1.928 8.065 -10.700 1.00 41.30 14 TRP A C 15
ATOM 24223 O O . TRP A 1 14 ? 2.906 8.373 -11.392 1.00 43.31 14 TRP A O 15
ATOM 24244 N N . GLY A 1 15 ? 0.902 7.340 -11.167 1.00 1.44 15 GLY A N 15
ATOM 24245 C CA . GLY A 1 15 ? 0.801 6.932 -12.579 1.00 5.33 15 GLY A CA 15
ATOM 24246 C C . GLY A 1 15 ? 1.236 5.500 -12.844 1.00 24.32 15 GLY A C 15
ATOM 24247 O O . GLY A 1 15 ? 1.119 5.019 -13.974 1.00 43.33 15 GLY A O 15
ATOM 24251 N N . TYR A 1 16 ? 1.726 4.804 -11.804 1.00 62.33 16 TYR A N 15
ATOM 24252 C CA . TYR A 1 16 ? 2.332 3.461 -11.946 1.00 65.42 16 TYR A CA 15
ATOM 24253 C C . TYR A 1 16 ? 1.677 2.475 -10.987 1.00 44.54 16 TYR A C 15
ATOM 24254 O O . TYR A 1 16 ? 1.229 2.848 -9.901 1.00 31.11 16 TYR A O 15
ATOM 24272 N N . SER A 1 17 ? 1.635 1.216 -11.417 1.00 63.42 17 SER A N 15
ATOM 24273 C CA . SER A 1 17 ? 1.039 0.112 -10.675 1.00 44.54 17 SER A CA 15
ATOM 24274 C C . SER A 1 17 ? 2.062 -0.488 -9.695 1.00 44.23 17 SER A C 15
ATOM 24275 O O . SER A 1 17 ? 2.508 -1.634 -9.863 1.00 4.02 17 SER A O 15
ATOM 24283 N N . TYR A 1 18 ? 2.439 0.301 -8.669 1.00 64.41 18 TYR A N 15
ATOM 24284 C CA . TYR A 1 18 ? 3.407 -0.131 -7.647 1.00 71.21 18 TYR A CA 15
ATOM 24285 C C . TYR A 1 18 ? 2.841 -1.274 -6.796 1.00 33.13 18 TYR A C 15
ATOM 24286 O O . TYR A 1 18 ? 1.626 -1.398 -6.642 1.00 74.13 18 TYR A O 15
ATOM 24304 N N . ASP A 1 19 ? 3.719 -2.115 -6.261 1.00 32.43 19 ASP A N 15
ATOM 24305 C CA . ASP A 1 19 ? 3.331 -3.117 -5.253 1.00 64.44 19 ASP A CA 15
ATOM 24306 C C . ASP A 1 19 ? 3.519 -2.508 -3.856 1.00 50.52 19 ASP A C 15
ATOM 24307 O O . ASP A 1 19 ? 4.499 -1.807 -3.599 1.00 0.44 19 ASP A O 15
ATOM 24316 N N . VAL A 1 20 ? 2.534 -2.734 -2.981 1.00 43.34 20 VAL A N 15
ATOM 24317 C CA . VAL A 1 20 ? 2.568 -2.287 -1.575 1.00 21.44 20 VAL A CA 15
ATOM 24318 C C . VAL A 1 20 ? 2.835 -3.508 -0.675 1.00 64.40 20 VAL A C 15
ATOM 24319 O O . VAL A 1 20 ? 2.304 -4.597 -0.931 1.00 64.42 20 VAL A O 15
ATOM 24332 N N . GLN A 1 21 ? 3.673 -3.341 0.365 1.00 24.15 21 GLN A N 15
ATOM 24333 C CA . GLN A 1 21 ? 4.056 -4.447 1.266 1.00 20.45 21 GLN A CA 15
ATOM 24334 C C . GLN A 1 21 ? 3.936 -4.021 2.734 1.00 4.33 21 GLN A C 15
ATOM 24335 O O . GLN A 1 21 ? 4.331 -2.910 3.104 1.00 31.33 21 GLN A O 15
ATOM 24349 N N . PHE A 1 22 ? 3.367 -4.924 3.554 1.00 61.14 22 PHE A N 15
ATOM 24350 C CA . PHE A 1 22 ? 3.265 -4.757 5.004 1.00 10.34 22 PHE A CA 15
ATOM 24351 C C . PHE A 1 22 ? 4.655 -4.857 5.648 1.00 65.44 22 PHE A C 15
ATOM 24352 O O . PHE A 1 22 ? 5.339 -5.881 5.530 1.00 31.41 22 PHE A O 15
ATOM 24369 N N . ARG A 1 23 ? 5.059 -3.770 6.304 1.00 64.12 23 ARG A N 15
ATOM 24370 C CA . ARG A 1 23 ? 6.318 -3.676 7.035 1.00 21.20 23 ARG A CA 15
ATOM 24371 C C . ARG A 1 23 ? 6.022 -3.793 8.533 1.00 60.02 23 ARG A C 15
ATOM 24372 O O . ARG A 1 23 ? 5.510 -2.855 9.156 1.00 2.05 23 ARG A O 15
ATOM 24393 N N . ARG A 1 24 ? 6.325 -4.964 9.080 1.00 14.15 24 ARG A N 15
ATOM 24394 C CA . ARG A 1 24 ? 6.117 -5.282 10.498 1.00 10.44 24 ARG A CA 15
ATOM 24395 C C . ARG A 1 24 ? 7.464 -5.168 11.206 1.00 5.32 24 ARG A C 15
ATOM 24396 O O . ARG A 1 24 ? 8.336 -6.018 11.018 1.00 53.24 24 ARG A O 15
ATOM 24417 N N . THR A 1 25 ? 7.658 -4.072 11.953 1.00 2.33 25 THR A N 15
ATOM 24418 C CA . THR A 1 25 ? 8.895 -3.821 12.700 1.00 53.05 25 THR A CA 15
ATOM 24419 C C . THR A 1 25 ? 8.600 -3.079 14.018 1.00 2.34 25 THR A C 15
ATOM 24420 O O . THR A 1 25 ? 7.837 -2.102 14.027 1.00 10.43 25 THR A O 15
ATOM 24431 N N . GLN A 1 26 ? 9.206 -3.581 15.126 1.00 70.24 26 GLN A N 15
ATOM 24432 C CA . GLN A 1 26 ? 9.134 -2.981 16.484 1.00 24.31 26 GLN A CA 15
ATOM 24433 C C . GLN A 1 26 ? 7.682 -2.897 17.012 1.00 73.11 26 GLN A C 15
ATOM 24434 O O . GLN A 1 26 ? 7.326 -1.968 17.750 1.00 62.54 26 GLN A O 15
ATOM 24448 N N . GLY A 1 27 ? 6.859 -3.898 16.629 1.00 43.41 27 GLY A N 15
ATOM 24449 C CA . GLY A 1 27 ? 5.454 -3.988 17.056 1.00 30.52 27 GLY A CA 15
ATOM 24450 C C . GLY A 1 27 ? 4.533 -3.030 16.310 1.00 54.30 27 GLY A C 15
ATOM 24451 O O . GLY A 1 27 ? 3.351 -2.903 16.656 1.00 42.23 27 GLY A O 15
ATOM 24455 N N . LYS A 1 28 ? 5.081 -2.365 15.280 1.00 13.04 28 LYS A N 15
ATOM 24456 C CA . LYS A 1 28 ? 4.366 -1.358 14.464 1.00 35.22 28 LYS A CA 15
ATOM 24457 C C . LYS A 1 28 ? 4.193 -1.876 13.031 1.00 0.42 28 LYS A C 15
ATOM 24458 O O . LYS A 1 28 ? 4.947 -2.750 12.583 1.00 13.04 28 LYS A O 15
ATOM 24477 N N . ILE A 1 29 ? 3.209 -1.315 12.309 1.00 0.34 29 ILE A N 15
ATOM 24478 C CA . ILE A 1 29 ? 2.888 -1.711 10.930 1.00 54.21 29 ILE A CA 15
ATOM 24479 C C . ILE A 1 29 ? 2.882 -0.469 10.004 1.00 55.10 29 ILE A C 15
ATOM 24480 O O . ILE A 1 29 ? 2.286 0.570 10.318 1.00 14.25 29 ILE A O 15
ATOM 24496 N N . PHE A 1 30 ? 3.602 -0.590 8.882 1.00 23.02 30 PHE A N 15
ATOM 24497 C CA . PHE A 1 30 ? 3.767 0.469 7.880 1.00 64.44 30 PHE A CA 15
ATOM 24498 C C . PHE A 1 30 ? 3.522 -0.145 6.503 1.00 3.20 30 PHE A C 15
ATOM 24499 O O . PHE A 1 30 ? 4.189 -1.110 6.156 1.00 21.54 30 PHE A O 15
ATOM 24516 N N . LEU A 1 31 ? 2.602 0.407 5.699 1.00 33.11 31 LEU A N 15
ATOM 24517 C CA . LEU A 1 31 ? 2.379 -0.111 4.342 1.00 21.23 31 LEU A CA 15
ATOM 24518 C C . LEU A 1 31 ? 3.330 0.628 3.388 1.00 14.04 31 LEU A C 15
ATOM 24519 O O . LEU A 1 31 ? 3.059 1.751 2.966 1.00 71.15 31 LEU A O 15
ATOM 24535 N N . GLN A 1 32 ? 4.467 -0.007 3.077 1.00 23.14 32 GLN A N 15
ATOM 24536 C CA . GLN A 1 32 ? 5.509 0.603 2.248 1.00 24.21 32 GLN A CA 15
ATOM 24537 C C . GLN A 1 32 ? 5.209 0.355 0.771 1.00 42.21 32 GLN A C 15
ATOM 24538 O O . GLN A 1 32 ? 5.310 -0.783 0.287 1.00 71.40 32 GLN A O 15
ATOM 24552 N N . VAL A 1 33 ? 4.773 1.427 0.086 1.00 40.03 33 VAL A N 15
ATOM 24553 C CA . VAL A 1 33 ? 4.626 1.440 -1.364 1.00 0.42 33 VAL A CA 15
ATOM 24554 C C . VAL A 1 33 ? 6.025 1.335 -1.980 1.00 2.23 33 VAL A C 15
ATOM 24555 O O . VAL A 1 33 ? 6.809 2.300 -1.933 1.00 52.50 33 VAL A O 15
ATOM 24568 N N . MET A 1 34 ? 6.344 0.145 -2.499 1.00 22.33 34 MET A N 15
ATOM 24569 C CA . MET A 1 34 ? 7.673 -0.176 -3.015 1.00 33.41 34 MET A CA 15
ATOM 24570 C C . MET A 1 34 ? 7.973 0.591 -4.308 1.00 13.21 34 MET A C 15
ATOM 24571 O O . MET A 1 34 ? 7.069 1.058 -5.004 1.00 73.24 34 MET A O 15
ATOM 24585 N N . TRP A 1 35 ? 9.266 0.662 -4.621 1.00 60.34 35 TRP A N 15
ATOM 24586 C CA . TRP A 1 35 ? 9.812 1.396 -5.781 1.00 62.53 35 TRP A CA 15
ATOM 24587 C C . TRP A 1 35 ? 9.650 0.627 -7.115 1.00 12.45 35 TRP A C 15
ATOM 24588 O O . TRP A 1 35 ? 10.131 1.074 -8.164 1.00 61.32 35 TRP A O 15
ATOM 24609 N N . LYS A 1 36 ? 8.967 -0.523 -7.058 1.00 42.30 36 LYS A N 15
ATOM 24610 C CA . LYS A 1 36 ? 8.763 -1.418 -8.201 1.00 50.43 36 LYS A CA 15
ATOM 24611 C C . LYS A 1 36 ? 7.293 -1.391 -8.607 1.00 32.45 36 LYS A C 15
ATOM 24612 O O . LYS A 1 36 ? 6.416 -1.178 -7.766 1.00 21.12 36 LYS A O 15
ATOM 24631 N N . TYR A 1 37 ? 7.040 -1.615 -9.896 1.00 22.42 37 TYR A N 15
ATOM 24632 C CA . TYR A 1 37 ? 5.685 -1.612 -10.463 1.00 54.53 37 TYR A CA 15
ATOM 24633 C C . TYR A 1 37 ? 5.513 -2.779 -11.442 1.00 61.22 37 TYR A C 15
ATOM 24634 O O . TYR A 1 37 ? 6.500 -3.349 -11.921 1.00 40.23 37 TYR A O 15
ATOM 24652 N N . LEU A 1 38 ? 4.239 -3.108 -11.738 1.00 15.10 38 LEU A N 15
ATOM 24653 C CA . LEU A 1 38 ? 3.866 -4.267 -12.583 1.00 4.24 38 LEU A CA 15
ATOM 24654 C C . LEU A 1 38 ? 4.299 -4.060 -14.046 1.00 13.22 38 LEU A C 15
ATOM 24655 O O . LEU A 1 38 ? 4.474 -5.031 -14.790 1.00 62.43 38 LEU A O 15
ATOM 24671 N N . GLU A 1 39 ? 4.504 -2.782 -14.437 1.00 32.11 39 GLU A N 15
ATOM 24672 C CA . GLU A 1 39 ? 4.945 -2.412 -15.799 1.00 23.01 39 GLU A CA 15
ATOM 24673 C C . GLU A 1 39 ? 6.369 -2.953 -16.093 1.00 21.45 39 GLU A C 15
ATOM 24674 O O . GLU A 1 39 ? 6.784 -3.030 -17.257 1.00 41.24 39 GLU A O 15
ATOM 24686 N N . GLN A 1 40 ? 7.117 -3.300 -15.017 1.00 24.41 40 GLN A N 15
ATOM 24687 C CA . GLN A 1 40 ? 8.403 -4.003 -15.125 1.00 41.35 40 GLN A CA 15
ATOM 24688 C C . GLN A 1 40 ? 8.172 -5.448 -15.589 1.00 13.34 40 GLN A C 15
ATOM 24689 O O . GLN A 1 40 ? 7.375 -6.168 -14.986 1.00 2.52 40 GLN A O 15
ATOM 24703 N N . ALA A 1 41 ? 8.863 -5.850 -16.671 1.00 65.31 41 ALA A N 15
ATOM 24704 C CA . ALA A 1 41 ? 8.842 -7.247 -17.168 1.00 32.14 41 ALA A CA 15
ATOM 24705 C C . ALA A 1 41 ? 9.622 -8.174 -16.208 1.00 14.32 41 ALA A C 15
ATOM 24706 O O . ALA A 1 41 ? 9.367 -9.382 -16.152 1.00 45.13 41 ALA A O 15
ATOM 24713 N N . SER A 1 42 ? 10.560 -7.569 -15.442 1.00 62.10 42 SER A N 15
ATOM 24714 C CA . SER A 1 42 ? 11.398 -8.272 -14.446 1.00 44.33 42 SER A CA 15
ATOM 24715 C C . SER A 1 42 ? 10.629 -8.536 -13.121 1.00 41.24 42 SER A C 15
ATOM 24716 O O . SER A 1 42 ? 11.200 -9.078 -12.161 1.00 62.35 42 SER A O 15
ATOM 24724 N N . PHE A 1 43 ? 9.336 -8.155 -13.081 1.00 25.22 43 PHE A N 15
ATOM 24725 C CA . PHE A 1 43 ? 8.457 -8.380 -11.920 1.00 2.41 43 PHE A CA 15
ATOM 24726 C C . PHE A 1 43 ? 8.118 -9.895 -11.819 1.00 62.31 43 PHE A C 15
ATOM 24727 O O . PHE A 1 43 ? 7.545 -10.445 -12.764 1.00 32.35 43 PHE A O 15
ATOM 24744 N N . PRO A 1 44 ? 8.481 -10.600 -10.685 1.00 33.23 44 PRO A N 15
ATOM 24745 C CA . PRO A 1 44 ? 8.330 -12.081 -10.567 1.00 32.13 44 PRO A CA 15
ATOM 24746 C C . PRO A 1 44 ? 6.882 -12.531 -10.253 1.00 73.14 44 PRO A C 15
ATOM 24747 O O . PRO A 1 44 ? 6.612 -13.729 -10.106 1.00 14.34 44 PRO A O 15
ATOM 24758 N N . MET A 1 45 ? 5.969 -11.557 -10.145 1.00 32.10 45 MET A N 15
ATOM 24759 C CA . MET A 1 45 ? 4.543 -11.788 -9.897 1.00 52.34 45 MET A CA 15
ATOM 24760 C C . MET A 1 45 ? 3.764 -11.516 -11.189 1.00 20.03 45 MET A C 15
ATOM 24761 O O . MET A 1 45 ? 4.035 -10.522 -11.875 1.00 53.42 45 MET A O 15
ATOM 24775 N N . ASN A 1 46 ? 2.815 -12.407 -11.521 1.00 42.41 46 ASN A N 15
ATOM 24776 C CA . ASN A 1 46 ? 1.901 -12.219 -12.665 1.00 45.42 46 ASN A CA 15
ATOM 24777 C C . ASN A 1 46 ? 0.903 -11.080 -12.367 1.00 41.15 46 ASN A C 15
ATOM 24778 O O . ASN A 1 46 ? 0.828 -10.588 -11.233 1.00 23.41 46 ASN A O 15
ATOM 24789 N N . GLU A 1 47 ? 0.125 -10.685 -13.388 1.00 60.50 47 GLU A N 15
ATOM 24790 C CA . GLU A 1 47 ? -0.854 -9.589 -13.277 1.00 71.43 47 GLU A CA 15
ATOM 24791 C C . GLU A 1 47 ? -1.950 -9.935 -12.252 1.00 2.53 47 GLU A C 15
ATOM 24792 O O . GLU A 1 47 ? -2.363 -9.071 -11.467 1.00 11.31 47 GLU A O 15
ATOM 24804 N N . THR A 1 48 ? -2.392 -11.212 -12.262 1.00 42.21 48 THR A N 15
ATOM 24805 C CA . THR A 1 48 ? -3.380 -11.724 -11.309 1.00 52.34 48 THR A CA 15
ATOM 24806 C C . THR A 1 48 ? -2.803 -11.667 -9.876 1.00 72.42 48 THR A C 15
ATOM 24807 O O . THR A 1 48 ? -3.471 -11.191 -8.967 1.00 41.52 48 THR A O 15
ATOM 24818 N N . GLU A 1 49 ? -1.526 -12.103 -9.718 1.00 61.33 49 GLU A N 15
ATOM 24819 C CA . GLU A 1 49 ? -0.832 -12.139 -8.406 1.00 43.43 49 GLU A CA 15
ATOM 24820 C C . GLU A 1 49 ? -0.722 -10.732 -7.803 1.00 61.32 49 GLU A C 15
ATOM 24821 O O . GLU A 1 49 ? -0.872 -10.559 -6.596 1.00 55.51 49 GLU A O 15
ATOM 24833 N N . TYR A 1 50 ? -0.454 -9.747 -8.683 1.00 32.43 50 TYR A N 15
ATOM 24834 C CA . TYR A 1 50 ? -0.364 -8.331 -8.321 1.00 24.43 50 TYR A CA 15
ATOM 24835 C C . TYR A 1 50 ? -1.719 -7.813 -7.795 1.00 74.21 50 TYR A C 15
ATOM 24836 O O . TYR A 1 50 ? -1.776 -7.190 -6.730 1.00 12.43 50 TYR A O 15
ATOM 24854 N N . GLN A 1 51 ? -2.794 -8.085 -8.557 1.00 54.13 51 GLN A N 15
ATOM 24855 C CA . GLN A 1 51 ? -4.143 -7.583 -8.247 1.00 0.41 51 GLN A CA 15
ATOM 24856 C C . GLN A 1 51 ? -4.700 -8.231 -6.963 1.00 31.25 51 GLN A C 15
ATOM 24857 O O . GLN A 1 51 ? -5.331 -7.554 -6.142 1.00 51.55 51 GLN A O 15
ATOM 24871 N N . GLU A 1 52 ? -4.435 -9.534 -6.794 1.00 22.21 52 GLU A N 15
ATOM 24872 C CA . GLU A 1 52 ? -4.851 -10.290 -5.607 1.00 10.14 52 GLU A CA 15
ATOM 24873 C C . GLU A 1 52 ? -3.995 -9.919 -4.390 1.00 75.40 52 GLU A C 15
ATOM 24874 O O . GLU A 1 52 ? -4.433 -10.104 -3.251 1.00 50.12 52 GLU A O 15
ATOM 24886 N N . HIS A 1 53 ? -2.758 -9.420 -4.642 1.00 71.21 53 HIS A N 15
ATOM 24887 C CA . HIS A 1 53 ? -1.881 -8.898 -3.585 1.00 4.43 53 HIS A CA 15
ATOM 24888 C C . HIS A 1 53 ? -2.505 -7.620 -3.022 1.00 13.32 53 HIS A C 15
ATOM 24889 O O . HIS A 1 53 ? -2.599 -7.472 -1.811 1.00 43.30 53 HIS A O 15
ATOM 24904 N N . LEU A 1 54 ? -2.949 -6.721 -3.931 1.00 23.02 54 LEU A N 15
ATOM 24905 C CA . LEU A 1 54 ? -3.608 -5.452 -3.560 1.00 70.44 54 LEU A CA 15
ATOM 24906 C C . LEU A 1 54 ? -4.942 -5.706 -2.846 1.00 42.35 54 LEU A C 15
ATOM 24907 O O . LEU A 1 54 ? -5.309 -4.969 -1.933 1.00 21.51 54 LEU A O 15
ATOM 24923 N N . ASP A 1 55 ? -5.661 -6.747 -3.301 1.00 62.24 55 ASP A N 15
ATOM 24924 C CA . ASP A 1 55 ? -6.969 -7.124 -2.751 1.00 45.13 55 ASP A CA 15
ATOM 24925 C C . ASP A 1 55 ? -6.788 -7.677 -1.326 1.00 54.52 55 ASP A C 15
ATOM 24926 O O . ASP A 1 55 ? -7.577 -7.367 -0.424 1.00 52.45 55 ASP A O 15
ATOM 24935 N N . SER A 1 56 ? -5.719 -8.479 -1.149 1.00 10.01 56 SER A N 15
ATOM 24936 C CA . SER A 1 56 ? -5.378 -9.103 0.137 1.00 72.24 56 SER A CA 15
ATOM 24937 C C . SER A 1 56 ? -4.863 -8.056 1.143 1.00 74.12 56 SER A C 15
ATOM 24938 O O . SER A 1 56 ? -5.160 -8.141 2.345 1.00 15.51 56 SER A O 15
ATOM 24946 N N . VAL A 1 57 ? -4.093 -7.070 0.628 1.00 12.52 57 VAL A N 15
ATOM 24947 C CA . VAL A 1 57 ? -3.598 -5.938 1.419 1.00 33.43 57 VAL A CA 15
ATOM 24948 C C . VAL A 1 57 ? -4.788 -5.105 1.915 1.00 51.41 57 VAL A C 15
ATOM 24949 O O . VAL A 1 57 ? -4.918 -4.873 3.112 1.00 62.01 57 VAL A O 15
ATOM 24962 N N . ALA A 1 58 ? -5.674 -4.725 0.975 1.00 12.35 58 ALA A N 15
ATOM 24963 C CA . ALA A 1 58 ? -6.871 -3.904 1.245 1.00 45.12 58 ALA A CA 15
ATOM 24964 C C . ALA A 1 58 ? -7.847 -4.607 2.210 1.00 65.12 58 ALA A C 15
ATOM 24965 O O . ALA A 1 58 ? -8.590 -3.938 2.946 1.00 11.01 58 ALA A O 15
ATOM 24972 N N . ASN A 1 59 ? -7.828 -5.961 2.191 1.00 53.53 59 ASN A N 15
ATOM 24973 C CA . ASN A 1 59 ? -8.620 -6.803 3.109 1.00 24.54 59 ASN A CA 15
ATOM 24974 C C . ASN A 1 59 ? -8.093 -6.640 4.549 1.00 3.43 59 ASN A C 15
ATOM 24975 O O . ASN A 1 59 ? -8.876 -6.432 5.482 1.00 51.20 59 ASN A O 15
ATOM 24986 N N . TYR A 1 60 ? -6.751 -6.729 4.706 1.00 42.41 60 TYR A N 15
ATOM 24987 C CA . TYR A 1 60 ? -6.075 -6.511 6.000 1.00 44.15 60 TYR A CA 15
ATOM 24988 C C . TYR A 1 60 ? -6.275 -5.070 6.488 1.00 72.24 60 TYR A C 15
ATOM 24989 O O . TYR A 1 60 ? -6.496 -4.848 7.669 1.00 51.31 60 TYR A O 15
ATOM 25007 N N . LEU A 1 61 ? -6.208 -4.106 5.556 1.00 3.42 61 LEU A N 15
ATOM 25008 C CA . LEU A 1 61 ? -6.381 -2.675 5.858 1.00 52.15 61 LEU A CA 15
ATOM 25009 C C . LEU A 1 61 ? -7.800 -2.396 6.400 1.00 74.13 61 LEU A C 15
ATOM 25010 O O . LEU A 1 61 ? -7.993 -1.504 7.229 1.00 54.52 61 LEU A O 15
ATOM 25026 N N . HIS A 1 62 ? -8.780 -3.174 5.906 1.00 1.12 62 HIS A N 15
ATOM 25027 C CA . HIS A 1 62 ? -10.170 -3.146 6.397 1.00 75.03 62 HIS A CA 15
ATOM 25028 C C . HIS A 1 62 ? -10.269 -3.788 7.799 1.00 13.51 62 HIS A C 15
ATOM 25029 O O . HIS A 1 62 ? -10.966 -3.269 8.686 1.00 13.21 62 HIS A O 15
ATOM 25044 N N . ALA A 1 63 ? -9.549 -4.910 7.981 1.00 31.21 63 ALA A N 15
ATOM 25045 C CA . ALA A 1 63 ? -9.585 -5.712 9.221 1.00 55.34 63 ALA A CA 15
ATOM 25046 C C . ALA A 1 63 ? -8.924 -4.974 10.399 1.00 65.32 63 ALA A C 15
ATOM 25047 O O . ALA A 1 63 ? -9.353 -5.109 11.546 1.00 33.51 63 ALA A O 15
ATOM 25054 N N . LEU A 1 64 ? -7.872 -4.201 10.084 1.00 3.33 64 LEU A N 15
ATOM 25055 C CA . LEU A 1 64 ? -7.052 -3.490 11.081 1.00 44.04 64 LEU A CA 15
ATOM 25056 C C . LEU A 1 64 ? -7.545 -2.039 11.278 1.00 33.52 64 LEU A C 15
ATOM 25057 O O . LEU A 1 64 ? -7.332 -1.444 12.338 1.00 20.44 64 LEU A O 15
ATOM 25073 N N . GLY A 1 65 ? -8.209 -1.494 10.245 1.00 53.02 65 GLY A N 15
ATOM 25074 C CA . GLY A 1 65 ? -8.639 -0.092 10.234 1.00 51.04 65 GLY A CA 15
ATOM 25075 C C . GLY A 1 65 ? -7.568 0.850 9.685 1.00 10.43 65 GLY A C 15
ATOM 25076 O O . GLY A 1 65 ? -7.608 2.062 9.932 1.00 13.52 65 GLY A O 15
ATOM 25080 N N . GLY A 1 66 ? -6.617 0.279 8.921 1.00 43.43 66 GLY A N 15
ATOM 25081 C CA . GLY A 1 66 ? -5.509 1.034 8.328 1.00 33.34 66 GLY A CA 15
ATOM 25082 C C . GLY A 1 66 ? -5.777 1.486 6.898 1.00 24.33 66 GLY A C 15
ATOM 25083 O O . GLY A 1 66 ? -4.904 2.093 6.280 1.00 3.33 66 GLY A O 15
ATOM 25087 N N . ALA A 1 67 ? -6.987 1.207 6.376 1.00 53.54 67 ALA A N 15
ATOM 25088 C CA . ALA A 1 67 ? -7.351 1.521 4.981 1.00 35.21 67 ALA A CA 15
ATOM 25089 C C . ALA A 1 67 ? -7.479 3.032 4.755 1.00 41.34 67 ALA A C 15
ATOM 25090 O O . ALA A 1 67 ? -6.895 3.578 3.812 1.00 61.32 67 ALA A O 15
ATOM 25097 N N . VAL A 1 68 ? -8.254 3.688 5.631 1.00 5.51 68 VAL A N 15
ATOM 25098 C CA . VAL A 1 68 ? -8.443 5.148 5.605 1.00 23.05 68 VAL A CA 15
ATOM 25099 C C . VAL A 1 68 ? -7.106 5.860 5.928 1.00 71.34 68 VAL A C 15
ATOM 25100 O O . VAL A 1 68 ? -6.861 6.964 5.449 1.00 11.20 68 VAL A O 15
ATOM 25113 N N . GLN A 1 69 ? -6.228 5.185 6.717 1.00 12.51 69 GLN A N 15
ATOM 25114 C CA . GLN A 1 69 ? -4.866 5.684 7.030 1.00 42.21 69 GLN A CA 15
ATOM 25115 C C . GLN A 1 69 ? -4.009 5.795 5.755 1.00 5.11 69 GLN A C 15
ATOM 25116 O O . GLN A 1 69 ? -3.323 6.806 5.558 1.00 13.11 69 GLN A O 15
ATOM 25130 N N . VAL A 1 70 ? -4.067 4.747 4.903 1.00 34.44 70 VAL A N 15
ATOM 25131 C CA . VAL A 1 70 ? -3.340 4.698 3.617 1.00 41.53 70 VAL A CA 15
ATOM 25132 C C . VAL A 1 70 ? -3.842 5.794 2.667 1.00 23.45 70 VAL A C 15
ATOM 25133 O O . VAL A 1 70 ? -3.042 6.560 2.118 1.00 43.15 70 VAL A O 15
ATOM 25146 N N . LYS A 1 71 ? -5.175 5.868 2.510 1.00 14.14 71 LYS A N 15
ATOM 25147 C CA . LYS A 1 71 ? -5.825 6.805 1.585 1.00 20.13 71 LYS A CA 15
ATOM 25148 C C . LYS A 1 71 ? -5.544 8.268 1.973 1.00 42.45 71 LYS A C 15
ATOM 25149 O O . LYS A 1 71 ? -5.166 9.072 1.116 1.00 71.12 71 LYS A O 15
ATOM 25168 N N . THR A 1 72 ? -5.680 8.571 3.280 1.00 4.10 72 THR A N 15
ATOM 25169 C CA . THR A 1 72 ? -5.442 9.918 3.833 1.00 74.13 72 THR A CA 15
ATOM 25170 C C . THR A 1 72 ? -3.969 10.324 3.671 1.00 53.24 72 THR A C 15
ATOM 25171 O O . THR A 1 72 ? -3.682 11.449 3.255 1.00 43.40 72 THR A O 15
ATOM 25182 N N . PHE A 1 73 ? -3.048 9.386 3.986 1.00 43.23 73 PHE A N 15
ATOM 25183 C CA . PHE A 1 73 ? -1.600 9.634 3.926 1.00 31.43 73 PHE A CA 15
ATOM 25184 C C . PHE A 1 73 ? -1.169 9.970 2.488 1.00 32.41 73 PHE A C 15
ATOM 25185 O O . PHE A 1 73 ? -0.475 10.952 2.279 1.00 73.11 73 PHE A O 15
ATOM 25202 N N . ILE A 1 74 ? -1.631 9.159 1.512 1.00 54.51 74 ILE A N 15
ATOM 25203 C CA . ILE A 1 74 ? -1.295 9.324 0.080 1.00 21.42 74 ILE A CA 15
ATOM 25204 C C . ILE A 1 74 ? -1.909 10.630 -0.495 1.00 35.21 74 ILE A C 15
ATOM 25205 O O . ILE A 1 74 ? -1.328 11.244 -1.403 1.00 43.53 74 ILE A O 15
ATOM 25221 N N . THR A 1 75 ? -3.055 11.074 0.065 1.00 22.10 75 THR A N 15
ATOM 25222 C CA . THR A 1 75 ? -3.661 12.374 -0.298 1.00 73.11 75 THR A CA 15
ATOM 25223 C C . THR A 1 75 ? -2.764 13.546 0.183 1.00 50.23 75 THR A C 15
ATOM 25224 O O . THR A 1 75 ? -2.592 14.547 -0.532 1.00 42.34 75 THR A O 15
ATOM 25235 N N . GLN A 1 76 ? -2.179 13.389 1.388 1.00 64.11 76 GLN A N 15
ATOM 25236 C CA . GLN A 1 76 ? -1.350 14.429 2.035 1.00 64.24 76 GLN A CA 15
ATOM 25237 C C . GLN A 1 76 ? 0.063 14.477 1.420 1.00 14.23 76 GLN A C 15
ATOM 25238 O O . GLN A 1 76 ? 0.448 15.492 0.821 1.00 61.41 76 GLN A O 15
ATOM 25252 N N . THR A 1 77 ? 0.822 13.370 1.565 1.00 72.35 77 THR A N 15
ATOM 25253 C CA . THR A 1 77 ? 2.185 13.249 1.028 1.00 62.11 77 THR A CA 15
ATOM 25254 C C . THR A 1 77 ? 2.165 13.360 -0.511 1.00 45.44 77 THR A C 15
ATOM 25255 O O . THR A 1 77 ? 1.267 12.829 -1.175 1.00 22.45 77 THR A O 15
ATOM 25266 N N . LYS A 1 78 ? 3.129 14.108 -1.058 1.00 61.42 78 LYS A N 15
ATOM 25267 C CA . LYS A 1 78 ? 3.315 14.259 -2.514 1.00 31.02 78 LYS A CA 15
ATOM 25268 C C . LYS A 1 78 ? 4.642 13.601 -2.943 1.00 70.04 78 LYS A C 15
ATOM 25269 O O . LYS A 1 78 ? 5.111 13.797 -4.074 1.00 14.15 78 LYS A O 15
ATOM 25288 N N . GLU A 1 79 ? 5.205 12.775 -2.024 1.00 54.11 79 GLU A N 15
ATOM 25289 C CA . GLU A 1 79 ? 6.439 11.997 -2.245 1.00 33.12 79 GLU A CA 15
ATOM 25290 C C . GLU A 1 79 ? 6.155 10.805 -3.169 1.00 43.44 79 GLU A C 15
ATOM 25291 O O . GLU A 1 79 ? 5.049 10.248 -3.152 1.00 3.21 79 GLU A O 15
ATOM 25303 N N . ARG A 1 80 ? 7.172 10.411 -3.954 1.00 75.41 80 ARG A N 15
ATOM 25304 C CA . ARG A 1 80 ? 7.069 9.320 -4.940 1.00 63.42 80 ARG A CA 15
ATOM 25305 C C . ARG A 1 80 ? 8.002 8.147 -4.582 1.00 74.43 80 ARG A C 15
ATOM 25306 O O . ARG A 1 80 ? 9.087 8.367 -4.025 1.00 41.34 80 ARG A O 15
ATOM 25327 N N . PRO A 1 81 ? 7.571 6.870 -4.875 1.00 33.14 81 PRO A N 15
ATOM 25328 C CA . PRO A 1 81 ? 8.434 5.671 -4.740 1.00 45.21 81 PRO A CA 15
ATOM 25329 C C . PRO A 1 81 ? 9.562 5.676 -5.806 1.00 70.34 81 PRO A C 15
ATOM 25330 O O . PRO A 1 81 ? 9.288 5.732 -7.004 1.00 1.21 81 PRO A O 15
ATOM 25341 N N . ARG A 1 82 ? 10.816 5.629 -5.346 1.00 50.11 82 ARG A N 15
ATOM 25342 C CA . ARG A 1 82 ? 12.019 5.732 -6.202 1.00 44.01 82 ARG A CA 15
ATOM 25343 C C . ARG A 1 82 ? 13.054 4.716 -5.691 1.00 42.22 82 ARG A C 15
ATOM 25344 O O . ARG A 1 82 ? 13.064 4.444 -4.504 1.00 65.14 82 ARG A O 15
ATOM 25365 N N . LEU A 1 83 ? 13.900 4.154 -6.591 1.00 22.13 83 LEU A N 15
ATOM 25366 C CA . LEU A 1 83 ? 14.783 2.982 -6.294 1.00 12.14 83 LEU A CA 15
ATOM 25367 C C . LEU A 1 83 ? 15.564 3.123 -4.955 1.00 50.42 83 LEU A C 15
ATOM 25368 O O . LEU A 1 83 ? 16.340 4.066 -4.781 1.00 64.33 83 LEU A O 15
ATOM 25384 N N . GLY A 1 84 ? 15.305 2.186 -4.011 1.00 45.53 84 GLY A N 15
ATOM 25385 C CA . GLY A 1 84 ? 15.953 2.172 -2.681 1.00 41.13 84 GLY A CA 15
ATOM 25386 C C . GLY A 1 84 ? 15.160 2.912 -1.594 1.00 20.22 84 GLY A C 15
ATOM 25387 O O . GLY A 1 84 ? 15.452 2.767 -0.398 1.00 71.32 84 GLY A O 15
ATOM 25391 N N . LYS A 1 85 ? 14.156 3.697 -2.023 1.00 2.01 85 LYS A N 15
ATOM 25392 C CA . LYS A 1 85 ? 13.353 4.606 -1.166 1.00 32.22 85 LYS A CA 15
ATOM 25393 C C . LYS A 1 85 ? 11.837 4.315 -1.338 1.00 51.41 85 LYS A C 15
ATOM 25394 O O . LYS A 1 85 ? 11.247 4.669 -2.367 1.00 22.13 85 LYS A O 15
ATOM 25413 N N . ALA A 1 86 ? 11.224 3.651 -0.344 1.00 35.34 86 ALA A N 15
ATOM 25414 C CA . ALA A 1 86 ? 9.784 3.288 -0.367 1.00 45.42 86 ALA A CA 15
ATOM 25415 C C . ALA A 1 86 ? 8.945 4.320 0.412 1.00 71.42 86 ALA A C 15
ATOM 25416 O O . ALA A 1 86 ? 9.399 4.833 1.444 1.00 5.15 86 ALA A O 15
ATOM 25423 N N . VAL A 1 87 ? 7.725 4.610 -0.089 1.00 11.14 87 VAL A N 15
ATOM 25424 C CA . VAL A 1 87 ? 6.755 5.477 0.610 1.00 43.45 87 VAL A CA 15
ATOM 25425 C C . VAL A 1 87 ? 6.125 4.675 1.770 1.00 45.53 87 VAL A C 15
ATOM 25426 O O . VAL A 1 87 ? 5.139 3.947 1.590 1.00 52.14 87 VAL A O 15
ATOM 25439 N N . SER A 1 88 ? 6.762 4.779 2.944 1.00 41.40 88 SER A N 15
ATOM 25440 C CA . SER A 1 88 ? 6.364 4.052 4.151 1.00 74.23 88 SER A CA 15
ATOM 25441 C C . SER A 1 88 ? 5.172 4.757 4.806 1.00 22.31 88 SER A C 15
ATOM 25442 O O . SER A 1 88 ? 5.322 5.855 5.355 1.00 43.21 88 SER A O 15
ATOM 25450 N N . ILE A 1 89 ? 3.986 4.132 4.703 1.00 2.11 89 ILE A N 15
ATOM 25451 C CA . ILE A 1 89 ? 2.729 4.686 5.221 1.00 11.45 89 ILE A CA 15
ATOM 25452 C C . ILE A 1 89 ? 2.505 4.224 6.679 1.00 41.14 89 ILE A C 15
ATOM 25453 O O . ILE A 1 89 ? 2.209 3.047 6.896 1.00 52.32 89 ILE A O 15
ATOM 25469 N N . PRO A 1 90 ? 2.661 5.131 7.700 1.00 40.13 90 PRO A N 15
ATOM 25470 C CA . PRO A 1 90 ? 2.361 4.798 9.112 1.00 20.22 90 PRO A CA 15
ATOM 25471 C C . PRO A 1 90 ? 0.852 4.582 9.310 1.00 2.02 90 PRO A C 15
ATOM 25472 O O . PRO A 1 90 ? 0.057 5.510 9.125 1.00 24.33 90 PRO A O 15
ATOM 25483 N N . LEU A 1 91 ? 0.468 3.347 9.655 1.00 52.10 91 LEU A N 15
ATOM 25484 C CA . LEU A 1 91 ? -0.925 3.000 9.934 1.00 61.51 91 LEU A CA 15
ATOM 25485 C C . LEU A 1 91 ? -1.221 3.276 11.409 1.00 15.42 91 LEU A C 15
ATOM 25486 O O . LEU A 1 91 ? -0.714 2.556 12.284 1.00 71.23 91 LEU A O 15
ATOM 25502 N N . ASP A 1 92 ? -1.996 4.344 11.693 1.00 72.52 92 ASP A N 15
ATOM 25503 C CA . ASP A 1 92 ? -2.461 4.616 13.060 1.00 34.33 92 ASP A CA 15
ATOM 25504 C C . ASP A 1 92 ? -3.525 3.584 13.414 1.00 2.33 92 ASP A C 15
ATOM 25505 O O . ASP A 1 92 ? -4.687 3.705 13.019 1.00 15.34 92 ASP A O 15
ATOM 25514 N N . LEU A 1 93 ? -3.089 2.529 14.085 1.00 25.55 93 LEU A N 15
ATOM 25515 C CA . LEU A 1 93 ? -3.976 1.564 14.725 1.00 0.24 93 LEU A CA 15
ATOM 25516 C C . LEU A 1 93 ? -3.911 1.785 16.243 1.00 33.21 93 LEU A C 15
ATOM 25517 O O . LEU A 1 93 ? -4.303 0.925 17.021 1.00 14.12 93 LEU A O 15
ATOM 25533 N N . GLY A 1 94 ? -3.406 2.970 16.653 1.00 23.43 94 GLY A N 15
ATOM 25534 C CA . GLY A 1 94 ? -3.404 3.360 18.049 1.00 52.13 94 GLY A CA 15
ATOM 25535 C C . GLY A 1 94 ? -4.816 3.609 18.542 1.00 64.25 94 GLY A C 15
ATOM 25536 O O . GLY A 1 94 ? -5.214 3.090 19.589 1.00 74.14 94 GLY A O 15
ATOM 25540 N N . GLU A 1 95 ? -5.568 4.426 17.783 1.00 73.13 95 GLU A N 15
ATOM 25541 C CA . GLU A 1 95 ? -6.984 4.694 18.048 1.00 50.34 95 GLU A CA 15
ATOM 25542 C C . GLU A 1 95 ? -7.901 3.806 17.178 1.00 65.23 95 GLU A C 15
ATOM 25543 O O . GLU A 1 95 ? -8.926 3.310 17.658 1.00 15.21 95 GLU A O 15
ATOM 25555 N N . ARG A 1 96 ? -7.514 3.597 15.895 1.00 44.35 96 ARG A N 15
ATOM 25556 C CA . ARG A 1 96 ? -8.378 2.923 14.882 1.00 24.21 96 ARG A CA 15
ATOM 25557 C C . ARG A 1 96 ? -8.493 1.404 15.083 1.00 31.03 96 ARG A C 15
ATOM 25558 O O . ARG A 1 96 ? -9.351 0.771 14.455 1.00 52.30 96 ARG A O 15
ATOM 25579 N N . ALA A 1 97 ? -7.639 0.813 15.937 1.00 13.13 97 ALA A N 15
ATOM 25580 C CA . ALA A 1 97 ? -7.718 -0.631 16.234 1.00 65.25 97 ALA A CA 15
ATOM 25581 C C . ALA A 1 97 ? -8.910 -0.962 17.144 1.00 41.14 97 ALA A C 15
ATOM 25582 O O . ALA A 1 97 ? -9.338 -2.116 17.208 1.00 50.23 97 ALA A O 15
ATOM 25589 N N . SER A 1 98 ? -9.471 0.063 17.813 1.00 51.34 98 SER A N 15
ATOM 25590 C CA . SER A 1 98 ? -10.524 -0.124 18.827 1.00 23.15 98 SER A CA 15
ATOM 25591 C C . SER A 1 98 ? -11.868 -0.603 18.216 1.00 42.33 98 SER A C 15
ATOM 25592 O O . SER A 1 98 ? -12.785 -0.984 18.955 1.00 42.33 98 SER A O 15
ATOM 25600 N N . GLU A 1 99 ? -11.978 -0.596 16.867 1.00 3.32 99 GLU A N 15
ATOM 25601 C CA . GLU A 1 99 ? -13.149 -1.153 16.164 1.00 21.32 99 GLU A CA 15
ATOM 25602 C C . GLU A 1 99 ? -13.166 -2.703 16.277 1.00 35.34 99 GLU A C 15
ATOM 25603 O O . GLU A 1 99 ? -14.221 -3.305 16.524 1.00 13.32 99 GLU A O 15
ATOM 25615 N N . TRP A 1 100 ? -11.984 -3.338 16.116 1.00 3.51 100 TRP A N 15
ATOM 25616 C CA . TRP A 1 100 ? -11.854 -4.816 16.074 1.00 72.12 100 TRP A CA 15
ATOM 25617 C C . TRP A 1 100 ? -11.296 -5.381 17.392 1.00 32.44 100 TRP A C 15
ATOM 25618 O O . TRP A 1 100 ? -11.426 -6.586 17.656 1.00 30.14 100 TRP A O 15
ATOM 25639 N N . ILE A 1 101 ? -10.669 -4.513 18.216 1.00 73.10 101 ILE A N 15
ATOM 25640 C CA . ILE A 1 101 ? -10.350 -4.840 19.617 1.00 14.01 101 ILE A CA 15
ATOM 25641 C C . ILE A 1 101 ? -11.686 -4.822 20.387 1.00 61.25 101 ILE A C 15
ATOM 25642 O O . ILE A 1 101 ? -12.258 -3.752 20.643 1.00 21.45 101 ILE A O 15
ATOM 25658 N N . ILE A 1 102 ? -12.240 -6.023 20.622 1.00 72.14 102 ILE A N 15
ATOM 25659 C CA . ILE A 1 102 ? -13.432 -6.224 21.463 1.00 61.42 102 ILE A CA 15
ATOM 25660 C C . ILE A 1 102 ? -13.037 -7.194 22.593 1.00 13.42 102 ILE A C 15
ATOM 25661 O O . ILE A 1 102 ? -13.031 -8.417 22.404 1.00 11.51 102 ILE A O 15
ATOM 25677 N N . LEU A 1 103 ? -12.635 -6.625 23.742 1.00 10.03 103 LEU A N 15
ATOM 25678 C CA . LEU A 1 103 ? -12.164 -7.386 24.911 1.00 12.45 103 LEU A CA 15
ATOM 25679 C C . LEU A 1 103 ? -13.361 -7.793 25.793 1.00 63.00 103 LEU A C 15
ATOM 25680 O O . LEU A 1 103 ? -13.935 -6.949 26.499 1.00 34.11 103 LEU A O 15
ATOM 25696 N N . GLU A 1 104 ? -13.751 -9.082 25.720 1.00 23.34 104 GLU A N 15
ATOM 25697 C CA . GLU A 1 104 ? -14.859 -9.647 26.517 1.00 64.23 104 GLU A CA 15
ATOM 25698 C C . GLU A 1 104 ? -14.288 -10.590 27.611 1.00 74.31 104 GLU A C 15
ATOM 25699 O O . GLU A 1 104 ? -13.921 -10.095 28.702 1.00 50.34 104 GLU A O 15
ATOM 25711 N N . MET A 1 1 ? -12.276 -0.207 0.429 1.00 33.50 1 MET A N 16
ATOM 25712 C CA . MET A 1 1 ? -11.199 -0.301 -0.581 1.00 74.40 1 MET A CA 16
ATOM 25713 C C . MET A 1 1 ? -11.052 -1.754 -1.059 1.00 53.34 1 MET A C 16
ATOM 25714 O O . MET A 1 1 ? -10.772 -2.652 -0.252 1.00 40.54 1 MET A O 16
ATOM 25730 N N . THR A 1 2 ? -11.263 -1.981 -2.370 1.00 71.11 2 THR A N 16
ATOM 25731 C CA . THR A 1 2 ? -10.927 -3.255 -3.029 1.00 54.54 2 THR A CA 16
ATOM 25732 C C . THR A 1 2 ? -9.460 -3.208 -3.492 1.00 11.40 2 THR A C 16
ATOM 25733 O O . THR A 1 2 ? -8.812 -2.156 -3.394 1.00 75.24 2 THR A O 16
ATOM 25744 N N . GLY A 1 3 ? -8.941 -4.341 -3.997 1.00 1.23 3 GLY A N 16
ATOM 25745 C CA . GLY A 1 3 ? -7.629 -4.362 -4.658 1.00 14.34 3 GLY A CA 16
ATOM 25746 C C . GLY A 1 3 ? -7.597 -3.516 -5.924 1.00 64.04 3 GLY A C 16
ATOM 25747 O O . GLY A 1 3 ? -6.537 -3.016 -6.324 1.00 44.43 3 GLY A O 16
ATOM 25751 N N . GLN A 1 4 ? -8.779 -3.377 -6.554 1.00 23.13 4 GLN A N 16
ATOM 25752 C CA . GLN A 1 4 ? -8.995 -2.461 -7.679 1.00 61.02 4 GLN A CA 16
ATOM 25753 C C . GLN A 1 4 ? -8.800 -1.008 -7.214 1.00 75.43 4 GLN A C 16
ATOM 25754 O O . GLN A 1 4 ? -7.993 -0.291 -7.789 1.00 73.11 4 GLN A O 16
ATOM 25768 N N . GLU A 1 5 ? -9.492 -0.623 -6.117 1.00 42.35 5 GLU A N 16
ATOM 25769 C CA . GLU A 1 5 ? -9.469 0.757 -5.575 1.00 62.14 5 GLU A CA 16
ATOM 25770 C C . GLU A 1 5 ? -8.075 1.150 -5.058 1.00 44.30 5 GLU A C 16
ATOM 25771 O O . GLU A 1 5 ? -7.675 2.320 -5.151 1.00 12.13 5 GLU A O 16
ATOM 25783 N N . LEU A 1 6 ? -7.345 0.160 -4.515 1.00 51.33 6 LEU A N 16
ATOM 25784 C CA . LEU A 1 6 ? -5.953 0.340 -4.077 1.00 31.00 6 LEU A CA 16
ATOM 25785 C C . LEU A 1 6 ? -5.065 0.665 -5.295 1.00 61.10 6 LEU A C 16
ATOM 25786 O O . LEU A 1 6 ? -4.234 1.571 -5.235 1.00 55.41 6 LEU A O 16
ATOM 25802 N N . ARG A 1 7 ? -5.306 -0.059 -6.414 1.00 4.11 7 ARG A N 16
ATOM 25803 C CA . ARG A 1 7 ? -4.581 0.148 -7.684 1.00 52.34 7 ARG A CA 16
ATOM 25804 C C . ARG A 1 7 ? -4.897 1.536 -8.272 1.00 22.04 7 ARG A C 16
ATOM 25805 O O . ARG A 1 7 ? -3.995 2.228 -8.747 1.00 64.34 7 ARG A O 16
ATOM 25826 N N . GLN A 1 8 ? -6.188 1.947 -8.184 1.00 32.23 8 GLN A N 16
ATOM 25827 C CA . GLN A 1 8 ? -6.659 3.242 -8.718 1.00 31.35 8 GLN A CA 16
ATOM 25828 C C . GLN A 1 8 ? -5.994 4.403 -7.960 1.00 12.44 8 GLN A C 16
ATOM 25829 O O . GLN A 1 8 ? -5.688 5.435 -8.543 1.00 52.12 8 GLN A O 16
ATOM 25843 N N . LEU A 1 9 ? -5.758 4.185 -6.652 1.00 22.13 9 LEU A N 16
ATOM 25844 C CA . LEU A 1 9 ? -5.140 5.176 -5.747 1.00 35.44 9 LEU A CA 16
ATOM 25845 C C . LEU A 1 9 ? -3.683 5.465 -6.175 1.00 53.11 9 LEU A C 16
ATOM 25846 O O . LEU A 1 9 ? -3.213 6.603 -6.089 1.00 23.13 9 LEU A O 16
ATOM 25862 N N . LEU A 1 10 ? -3.013 4.420 -6.696 1.00 42.11 10 LEU A N 16
ATOM 25863 C CA . LEU A 1 10 ? -1.623 4.499 -7.196 1.00 30.42 10 LEU A CA 16
ATOM 25864 C C . LEU A 1 10 ? -1.599 5.159 -8.600 1.00 32.11 10 LEU A C 16
ATOM 25865 O O . LEU A 1 10 ? -0.668 5.896 -8.942 1.00 54.10 10 LEU A O 16
ATOM 25881 N N . LEU A 1 11 ? -2.656 4.880 -9.399 1.00 24.13 11 LEU A N 16
ATOM 25882 C CA . LEU A 1 11 ? -2.832 5.426 -10.768 1.00 22.25 11 LEU A CA 16
ATOM 25883 C C . LEU A 1 11 ? -3.253 6.917 -10.745 1.00 63.24 11 LEU A C 16
ATOM 25884 O O . LEU A 1 11 ? -2.995 7.653 -11.700 1.00 25.41 11 LEU A O 16
ATOM 25900 N N . ASP A 1 12 ? -3.927 7.339 -9.664 1.00 64.12 12 ASP A N 16
ATOM 25901 C CA . ASP A 1 12 ? -4.328 8.752 -9.466 1.00 50.20 12 ASP A CA 16
ATOM 25902 C C . ASP A 1 12 ? -3.155 9.571 -8.932 1.00 14.30 12 ASP A C 16
ATOM 25903 O O . ASP A 1 12 ? -2.954 10.721 -9.335 1.00 12.33 12 ASP A O 16
ATOM 25912 N N . LYS A 1 13 ? -2.389 8.965 -8.012 1.00 21.15 13 LYS A N 16
ATOM 25913 C CA . LYS A 1 13 ? -1.314 9.658 -7.299 1.00 73.54 13 LYS A CA 16
ATOM 25914 C C . LYS A 1 13 ? -0.061 9.802 -8.174 1.00 34.42 13 LYS A C 16
ATOM 25915 O O . LYS A 1 13 ? 0.453 10.912 -8.372 1.00 33.21 13 LYS A O 16
ATOM 25934 N N . TRP A 1 14 ? 0.430 8.664 -8.683 1.00 74.14 14 TRP A N 16
ATOM 25935 C CA . TRP A 1 14 ? 1.721 8.585 -9.396 1.00 72.45 14 TRP A CA 16
ATOM 25936 C C . TRP A 1 14 ? 1.539 8.225 -10.883 1.00 3.03 14 TRP A C 16
ATOM 25937 O O . TRP A 1 14 ? 2.470 8.398 -11.682 1.00 12.13 14 TRP A O 16
ATOM 25958 N N . GLY A 1 15 ? 0.341 7.724 -11.239 1.00 15.44 15 GLY A N 16
ATOM 25959 C CA . GLY A 1 15 ? 0.033 7.337 -12.624 1.00 70.33 15 GLY A CA 16
ATOM 25960 C C . GLY A 1 15 ? 0.614 5.983 -13.016 1.00 13.44 15 GLY A C 16
ATOM 25961 O O . GLY A 1 15 ? 0.760 5.686 -14.205 1.00 40.14 15 GLY A O 16
ATOM 25965 N N . TYR A 1 16 ? 0.969 5.169 -12.003 1.00 71.54 16 TYR A N 16
ATOM 25966 C CA . TYR A 1 16 ? 1.557 3.826 -12.190 1.00 63.53 16 TYR A CA 16
ATOM 25967 C C . TYR A 1 16 ? 1.067 2.904 -11.070 1.00 53.33 16 TYR A C 16
ATOM 25968 O O . TYR A 1 16 ? 0.916 3.337 -9.922 1.00 61.13 16 TYR A O 16
ATOM 25986 N N . SER A 1 17 ? 0.823 1.640 -11.422 1.00 5.31 17 SER A N 16
ATOM 25987 C CA . SER A 1 17 ? 0.366 0.615 -10.490 1.00 2.52 17 SER A CA 16
ATOM 25988 C C . SER A 1 17 ? 1.581 -0.083 -9.842 1.00 62.53 17 SER A C 16
ATOM 25989 O O . SER A 1 17 ? 2.224 -0.933 -10.468 1.00 33.51 17 SER A O 16
ATOM 25997 N N . TYR A 1 18 ? 1.887 0.294 -8.587 1.00 71.24 18 TYR A N 16
ATOM 25998 C CA . TYR A 1 18 ? 3.060 -0.207 -7.847 1.00 0.11 18 TYR A CA 16
ATOM 25999 C C . TYR A 1 18 ? 2.682 -1.361 -6.907 1.00 31.10 18 TYR A C 16
ATOM 26000 O O . TYR A 1 18 ? 1.564 -1.418 -6.387 1.00 4.02 18 TYR A O 16
ATOM 26018 N N . ASP A 1 19 ? 3.633 -2.279 -6.720 1.00 63.14 19 ASP A N 16
ATOM 26019 C CA . ASP A 1 19 ? 3.600 -3.287 -5.649 1.00 32.13 19 ASP A CA 16
ATOM 26020 C C . ASP A 1 19 ? 3.611 -2.576 -4.283 1.00 41.43 19 ASP A C 16
ATOM 26021 O O . ASP A 1 19 ? 4.203 -1.507 -4.146 1.00 42.41 19 ASP A O 16
ATOM 26030 N N . VAL A 1 20 ? 2.929 -3.155 -3.292 1.00 22.32 20 VAL A N 16
ATOM 26031 C CA . VAL A 1 20 ? 2.832 -2.592 -1.930 1.00 1.24 20 VAL A CA 16
ATOM 26032 C C . VAL A 1 20 ? 2.965 -3.743 -0.906 1.00 32.43 20 VAL A C 16
ATOM 26033 O O . VAL A 1 20 ? 2.260 -4.756 -1.008 1.00 13.15 20 VAL A O 16
ATOM 26046 N N . GLN A 1 21 ? 3.891 -3.598 0.059 1.00 45.31 21 GLN A N 16
ATOM 26047 C CA . GLN A 1 21 ? 4.194 -4.652 1.055 1.00 75.24 21 GLN A CA 16
ATOM 26048 C C . GLN A 1 21 ? 3.915 -4.157 2.478 1.00 52.34 21 GLN A C 16
ATOM 26049 O O . GLN A 1 21 ? 4.033 -2.967 2.764 1.00 3.43 21 GLN A O 16
ATOM 26063 N N . PHE A 1 22 ? 3.537 -5.086 3.363 1.00 54.13 22 PHE A N 16
ATOM 26064 C CA . PHE A 1 22 ? 3.412 -4.829 4.807 1.00 42.33 22 PHE A CA 16
ATOM 26065 C C . PHE A 1 22 ? 4.727 -5.159 5.524 1.00 74.51 22 PHE A C 16
ATOM 26066 O O . PHE A 1 22 ? 5.460 -6.069 5.115 1.00 4.44 22 PHE A O 16
ATOM 26083 N N . ARG A 1 23 ? 5.005 -4.420 6.605 1.00 22.53 23 ARG A N 16
ATOM 26084 C CA . ARG A 1 23 ? 6.194 -4.627 7.431 1.00 34.03 23 ARG A CA 16
ATOM 26085 C C . ARG A 1 23 ? 5.824 -4.430 8.906 1.00 53.50 23 ARG A C 16
ATOM 26086 O O . ARG A 1 23 ? 5.232 -3.415 9.272 1.00 62.24 23 ARG A O 16
ATOM 26107 N N . ARG A 1 24 ? 6.182 -5.415 9.736 1.00 73.41 24 ARG A N 16
ATOM 26108 C CA . ARG A 1 24 ? 5.849 -5.440 11.169 1.00 33.13 24 ARG A CA 16
ATOM 26109 C C . ARG A 1 24 ? 7.127 -5.262 11.994 1.00 41.04 24 ARG A C 16
ATOM 26110 O O . ARG A 1 24 ? 7.925 -6.199 12.135 1.00 10.44 24 ARG A O 16
ATOM 26131 N N . THR A 1 25 ? 7.334 -4.043 12.495 1.00 11.35 25 THR A N 16
ATOM 26132 C CA . THR A 1 25 ? 8.492 -3.701 13.327 1.00 65.44 25 THR A CA 16
ATOM 26133 C C . THR A 1 25 ? 8.089 -2.666 14.387 1.00 70.32 25 THR A C 16
ATOM 26134 O O . THR A 1 25 ? 7.266 -1.781 14.113 1.00 5.22 25 THR A O 16
ATOM 26145 N N . GLN A 1 26 ? 8.646 -2.831 15.611 1.00 31.24 26 GLN A N 16
ATOM 26146 C CA . GLN A 1 26 ? 8.411 -1.946 16.778 1.00 51.22 26 GLN A CA 16
ATOM 26147 C C . GLN A 1 26 ? 6.952 -2.082 17.288 1.00 45.35 26 GLN A C 16
ATOM 26148 O O . GLN A 1 26 ? 6.448 -1.212 18.005 1.00 73.33 26 GLN A O 16
ATOM 26162 N N . GLY A 1 27 ? 6.307 -3.226 16.934 1.00 14.44 27 GLY A N 16
ATOM 26163 C CA . GLY A 1 27 ? 4.893 -3.487 17.247 1.00 41.53 27 GLY A CA 16
ATOM 26164 C C . GLY A 1 27 ? 3.925 -2.863 16.242 1.00 14.44 27 GLY A C 16
ATOM 26165 O O . GLY A 1 27 ? 2.709 -3.067 16.334 1.00 54.43 27 GLY A O 16
ATOM 26169 N N . LYS A 1 28 ? 4.479 -2.115 15.270 1.00 45.25 28 LYS A N 16
ATOM 26170 C CA . LYS A 1 28 ? 3.710 -1.307 14.309 1.00 13.02 28 LYS A CA 16
ATOM 26171 C C . LYS A 1 28 ? 3.642 -1.994 12.934 1.00 71.30 28 LYS A C 16
ATOM 26172 O O . LYS A 1 28 ? 4.480 -2.847 12.616 1.00 3.33 28 LYS A O 16
ATOM 26191 N N . ILE A 1 29 ? 2.664 -1.572 12.114 1.00 40.53 29 ILE A N 16
ATOM 26192 C CA . ILE A 1 29 ? 2.452 -2.090 10.754 1.00 24.34 29 ILE A CA 16
ATOM 26193 C C . ILE A 1 29 ? 2.603 -0.932 9.730 1.00 71.34 29 ILE A C 16
ATOM 26194 O O . ILE A 1 29 ? 2.027 0.153 9.895 1.00 43.22 29 ILE A O 16
ATOM 26210 N N . PHE A 1 30 ? 3.427 -1.175 8.693 1.00 31.01 30 PHE A N 16
ATOM 26211 C CA . PHE A 1 30 ? 3.792 -0.175 7.666 1.00 41.44 30 PHE A CA 16
ATOM 26212 C C . PHE A 1 30 ? 3.479 -0.733 6.279 1.00 34.30 30 PHE A C 16
ATOM 26213 O O . PHE A 1 30 ? 4.001 -1.792 5.915 1.00 64.24 30 PHE A O 16
ATOM 26230 N N . LEU A 1 31 ? 2.631 -0.037 5.508 1.00 42.01 31 LEU A N 16
ATOM 26231 C CA . LEU A 1 31 ? 2.409 -0.370 4.095 1.00 50.33 31 LEU A CA 16
ATOM 26232 C C . LEU A 1 31 ? 3.400 0.439 3.234 1.00 35.42 31 LEU A C 16
ATOM 26233 O O . LEU A 1 31 ? 3.169 1.610 2.931 1.00 30.00 31 LEU A O 16
ATOM 26249 N N . GLN A 1 32 ? 4.517 -0.196 2.877 1.00 55.33 32 GLN A N 16
ATOM 26250 C CA . GLN A 1 32 ? 5.585 0.416 2.081 1.00 22.51 32 GLN A CA 16
ATOM 26251 C C . GLN A 1 32 ? 5.312 0.224 0.580 1.00 31.32 32 GLN A C 16
ATOM 26252 O O . GLN A 1 32 ? 5.402 -0.898 0.060 1.00 50.23 32 GLN A O 16
ATOM 26266 N N . VAL A 1 33 ? 4.930 1.329 -0.091 1.00 3.41 33 VAL A N 16
ATOM 26267 C CA . VAL A 1 33 ? 4.734 1.367 -1.545 1.00 50.35 33 VAL A CA 16
ATOM 26268 C C . VAL A 1 33 ? 6.093 1.212 -2.247 1.00 4.23 33 VAL A C 16
ATOM 26269 O O . VAL A 1 33 ? 6.987 2.057 -2.096 1.00 72.35 33 VAL A O 16
ATOM 26282 N N . MET A 1 34 ? 6.229 0.105 -2.979 1.00 45.23 34 MET A N 16
ATOM 26283 C CA . MET A 1 34 ? 7.456 -0.270 -3.689 1.00 31.11 34 MET A CA 16
ATOM 26284 C C . MET A 1 34 ? 7.635 0.536 -4.983 1.00 23.42 34 MET A C 16
ATOM 26285 O O . MET A 1 34 ? 6.666 0.956 -5.616 1.00 64.21 34 MET A O 16
ATOM 26299 N N . TRP A 1 35 ? 8.905 0.724 -5.347 1.00 52.21 35 TRP A N 16
ATOM 26300 C CA . TRP A 1 35 ? 9.355 1.327 -6.622 1.00 35.01 35 TRP A CA 16
ATOM 26301 C C . TRP A 1 35 ? 9.013 0.425 -7.830 1.00 2.41 35 TRP A C 16
ATOM 26302 O O . TRP A 1 35 ? 8.972 0.894 -8.974 1.00 1.30 35 TRP A O 16
ATOM 26323 N N . LYS A 1 36 ? 8.798 -0.875 -7.557 1.00 22.23 36 LYS A N 16
ATOM 26324 C CA . LYS A 1 36 ? 8.390 -1.858 -8.571 1.00 40.31 36 LYS A CA 16
ATOM 26325 C C . LYS A 1 36 ? 6.941 -1.593 -9.014 1.00 12.44 36 LYS A C 16
ATOM 26326 O O . LYS A 1 36 ? 6.028 -1.675 -8.200 1.00 24.41 36 LYS A O 16
ATOM 26345 N N . TYR A 1 37 ? 6.763 -1.252 -10.288 1.00 55.55 37 TYR A N 16
ATOM 26346 C CA . TYR A 1 37 ? 5.443 -1.180 -10.946 1.00 14.54 37 TYR A CA 16
ATOM 26347 C C . TYR A 1 37 ? 5.294 -2.380 -11.890 1.00 51.30 37 TYR A C 16
ATOM 26348 O O . TYR A 1 37 ? 6.305 -2.954 -12.336 1.00 13.42 37 TYR A O 16
ATOM 26366 N N . LEU A 1 38 ? 4.033 -2.733 -12.190 1.00 63.33 38 LEU A N 16
ATOM 26367 C CA . LEU A 1 38 ? 3.679 -3.971 -12.920 1.00 23.54 38 LEU A CA 16
ATOM 26368 C C . LEU A 1 38 ? 4.305 -4.035 -14.334 1.00 5.42 38 LEU A C 16
ATOM 26369 O O . LEU A 1 38 ? 4.574 -5.127 -14.846 1.00 15.11 38 LEU A O 16
ATOM 26385 N N . GLU A 1 39 ? 4.595 -2.857 -14.919 1.00 21.43 39 GLU A N 16
ATOM 26386 C CA . GLU A 1 39 ? 5.098 -2.734 -16.311 1.00 32.11 39 GLU A CA 16
ATOM 26387 C C . GLU A 1 39 ? 6.604 -3.071 -16.444 1.00 22.33 39 GLU A C 16
ATOM 26388 O O . GLU A 1 39 ? 7.219 -2.778 -17.478 1.00 75.20 39 GLU A O 16
ATOM 26400 N N . GLN A 1 40 ? 7.191 -3.689 -15.403 1.00 51.52 40 GLN A N 16
ATOM 26401 C CA . GLN A 1 40 ? 8.541 -4.285 -15.462 1.00 24.11 40 GLN A CA 16
ATOM 26402 C C . GLN A 1 40 ? 8.442 -5.817 -15.579 1.00 31.10 40 GLN A C 16
ATOM 26403 O O . GLN A 1 40 ? 7.574 -6.443 -14.970 1.00 35.01 40 GLN A O 16
ATOM 26417 N N . ALA A 1 41 ? 9.354 -6.394 -16.382 1.00 33.01 41 ALA A N 16
ATOM 26418 C CA . ALA A 1 41 ? 9.485 -7.855 -16.568 1.00 63.22 41 ALA A CA 16
ATOM 26419 C C . ALA A 1 41 ? 10.190 -8.503 -15.356 1.00 23.51 41 ALA A C 16
ATOM 26420 O O . ALA A 1 41 ? 10.148 -9.722 -15.175 1.00 4.11 41 ALA A O 16
ATOM 26427 N N . SER A 1 42 ? 10.852 -7.661 -14.537 1.00 71.14 42 SER A N 16
ATOM 26428 C CA . SER A 1 42 ? 11.531 -8.084 -13.299 1.00 3.42 42 SER A CA 16
ATOM 26429 C C . SER A 1 42 ? 10.553 -8.175 -12.099 1.00 72.02 42 SER A C 16
ATOM 26430 O O . SER A 1 42 ? 10.974 -8.502 -10.983 1.00 54.53 42 SER A O 16
ATOM 26438 N N . PHE A 1 43 ? 9.260 -7.884 -12.343 1.00 21.44 43 PHE A N 16
ATOM 26439 C CA . PHE A 1 43 ? 8.213 -7.886 -11.301 1.00 50.22 43 PHE A CA 16
ATOM 26440 C C . PHE A 1 43 ? 8.043 -9.316 -10.703 1.00 31.52 43 PHE A C 16
ATOM 26441 O O . PHE A 1 43 ? 7.896 -10.275 -11.468 1.00 64.10 43 PHE A O 16
ATOM 26458 N N . PRO A 1 44 ? 8.035 -9.480 -9.329 1.00 43.22 44 PRO A N 16
ATOM 26459 C CA . PRO A 1 44 ? 8.115 -10.819 -8.660 1.00 61.31 44 PRO A CA 16
ATOM 26460 C C . PRO A 1 44 ? 6.844 -11.684 -8.842 1.00 32.42 44 PRO A C 16
ATOM 26461 O O . PRO A 1 44 ? 6.843 -12.879 -8.518 1.00 33.25 44 PRO A O 16
ATOM 26472 N N . MET A 1 45 ? 5.773 -11.058 -9.352 1.00 4.14 45 MET A N 16
ATOM 26473 C CA . MET A 1 45 ? 4.460 -11.697 -9.557 1.00 2.53 45 MET A CA 16
ATOM 26474 C C . MET A 1 45 ? 4.005 -11.511 -11.012 1.00 75.23 45 MET A C 16
ATOM 26475 O O . MET A 1 45 ? 4.577 -10.708 -11.765 1.00 33.32 45 MET A O 16
ATOM 26489 N N . ASN A 1 46 ? 2.975 -12.278 -11.393 1.00 52.12 46 ASN A N 16
ATOM 26490 C CA . ASN A 1 46 ? 2.241 -12.079 -12.659 1.00 22.04 46 ASN A CA 16
ATOM 26491 C C . ASN A 1 46 ? 1.234 -10.918 -12.492 1.00 12.44 46 ASN A C 16
ATOM 26492 O O . ASN A 1 46 ? 1.085 -10.375 -11.392 1.00 31.41 46 ASN A O 16
ATOM 26503 N N . GLU A 1 47 ? 0.537 -10.558 -13.583 1.00 25.50 47 GLU A N 16
ATOM 26504 C CA . GLU A 1 47 ? -0.463 -9.460 -13.588 1.00 52.25 47 GLU A CA 16
ATOM 26505 C C . GLU A 1 47 ? -1.694 -9.810 -12.733 1.00 43.43 47 GLU A C 16
ATOM 26506 O O . GLU A 1 47 ? -2.220 -8.957 -12.001 1.00 42.11 47 GLU A O 16
ATOM 26518 N N . THR A 1 48 ? -2.131 -11.079 -12.837 1.00 23.14 48 THR A N 16
ATOM 26519 C CA . THR A 1 48 ? -3.201 -11.636 -12.004 1.00 5.22 48 THR A CA 16
ATOM 26520 C C . THR A 1 48 ? -2.762 -11.637 -10.526 1.00 21.41 48 THR A C 16
ATOM 26521 O O . THR A 1 48 ? -3.454 -11.089 -9.674 1.00 53.34 48 THR A O 16
ATOM 26532 N N . GLU A 1 49 ? -1.553 -12.190 -10.271 1.00 61.15 49 GLU A N 16
ATOM 26533 C CA . GLU A 1 49 ? -1.011 -12.380 -8.907 1.00 62.43 49 GLU A CA 16
ATOM 26534 C C . GLU A 1 49 ? -0.747 -11.033 -8.207 1.00 52.11 49 GLU A C 16
ATOM 26535 O O . GLU A 1 49 ? -0.788 -10.950 -6.979 1.00 24.23 49 GLU A O 16
ATOM 26547 N N . TYR A 1 50 ? -0.466 -9.995 -9.014 1.00 31.42 50 TYR A N 16
ATOM 26548 C CA . TYR A 1 50 ? -0.294 -8.617 -8.533 1.00 24.01 50 TYR A CA 16
ATOM 26549 C C . TYR A 1 50 ? -1.634 -8.051 -8.034 1.00 12.44 50 TYR A C 16
ATOM 26550 O O . TYR A 1 50 ? -1.710 -7.499 -6.935 1.00 21.23 50 TYR A O 16
ATOM 26568 N N . GLN A 1 51 ? -2.684 -8.197 -8.861 1.00 63.52 51 GLN A N 16
ATOM 26569 C CA . GLN A 1 51 ? -4.015 -7.617 -8.577 1.00 51.21 51 GLN A CA 16
ATOM 26570 C C . GLN A 1 51 ? -4.685 -8.378 -7.400 1.00 64.11 51 GLN A C 16
ATOM 26571 O O . GLN A 1 51 ? -5.435 -7.791 -6.606 1.00 4.31 51 GLN A O 16
ATOM 26585 N N . GLU A 1 52 ? -4.358 -9.681 -7.282 1.00 2.42 52 GLU A N 16
ATOM 26586 C CA . GLU A 1 52 ? -4.752 -10.516 -6.134 1.00 65.25 52 GLU A CA 16
ATOM 26587 C C . GLU A 1 52 ? -4.001 -10.080 -4.862 1.00 71.34 52 GLU A C 16
ATOM 26588 O O . GLU A 1 52 ? -4.580 -10.049 -3.779 1.00 1.32 52 GLU A O 16
ATOM 26600 N N . HIS A 1 53 ? -2.705 -9.740 -5.028 1.00 15.44 53 HIS A N 16
ATOM 26601 C CA . HIS A 1 53 ? -1.837 -9.226 -3.942 1.00 21.45 53 HIS A CA 16
ATOM 26602 C C . HIS A 1 53 ? -2.364 -7.884 -3.401 1.00 31.40 53 HIS A C 16
ATOM 26603 O O . HIS A 1 53 ? -2.256 -7.603 -2.213 1.00 63.44 53 HIS A O 16
ATOM 26618 N N . LEU A 1 54 ? -2.945 -7.082 -4.298 1.00 33.44 54 LEU A N 16
ATOM 26619 C CA . LEU A 1 54 ? -3.534 -5.772 -3.955 1.00 0.34 54 LEU A CA 16
ATOM 26620 C C . LEU A 1 54 ? -4.804 -5.956 -3.125 1.00 11.04 54 LEU A C 16
ATOM 26621 O O . LEU A 1 54 ? -5.075 -5.182 -2.215 1.00 24.02 54 LEU A O 16
ATOM 26637 N N . ASP A 1 55 ? -5.594 -6.974 -3.497 1.00 71.31 55 ASP A N 16
ATOM 26638 C CA . ASP A 1 55 ? -6.852 -7.305 -2.813 1.00 24.10 55 ASP A CA 16
ATOM 26639 C C . ASP A 1 55 ? -6.556 -7.950 -1.455 1.00 24.13 55 ASP A C 16
ATOM 26640 O O . ASP A 1 55 ? -7.316 -7.794 -0.502 1.00 43.22 55 ASP A O 16
ATOM 26649 N N . SER A 1 56 ? -5.415 -8.652 -1.400 1.00 3.31 56 SER A N 16
ATOM 26650 C CA . SER A 1 56 ? -4.845 -9.213 -0.171 1.00 62.10 56 SER A CA 16
ATOM 26651 C C . SER A 1 56 ? -4.444 -8.090 0.803 1.00 32.02 56 SER A C 16
ATOM 26652 O O . SER A 1 56 ? -4.742 -8.153 1.998 1.00 61.01 56 SER A O 16
ATOM 26660 N N . VAL A 1 57 ? -3.797 -7.045 0.250 1.00 70.43 57 VAL A N 16
ATOM 26661 C CA . VAL A 1 57 ? -3.376 -5.864 1.010 1.00 65.15 57 VAL A CA 16
ATOM 26662 C C . VAL A 1 57 ? -4.604 -5.057 1.483 1.00 43.45 57 VAL A C 16
ATOM 26663 O O . VAL A 1 57 ? -4.706 -4.714 2.661 1.00 43.02 57 VAL A O 16
ATOM 26676 N N . ALA A 1 58 ? -5.549 -4.824 0.561 1.00 11.10 58 ALA A N 16
ATOM 26677 C CA . ALA A 1 58 ? -6.783 -4.054 0.820 1.00 34.31 58 ALA A CA 16
ATOM 26678 C C . ALA A 1 58 ? -7.696 -4.767 1.843 1.00 23.05 58 ALA A C 16
ATOM 26679 O O . ALA A 1 58 ? -8.483 -4.120 2.548 1.00 21.25 58 ALA A O 16
ATOM 26686 N N . ASN A 1 59 ? -7.560 -6.107 1.908 1.00 24.31 59 ASN A N 16
ATOM 26687 C CA . ASN A 1 59 ? -8.234 -6.960 2.907 1.00 31.34 59 ASN A CA 16
ATOM 26688 C C . ASN A 1 59 ? -7.713 -6.632 4.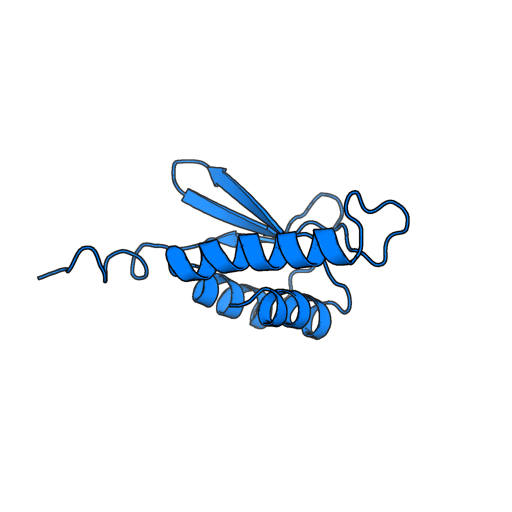322 1.00 54.24 59 ASN A C 16
ATOM 26689 O O . ASN A 1 59 ? -8.497 -6.468 5.257 1.00 72.31 59 ASN A O 16
ATOM 26700 N N . TYR A 1 60 ? -6.374 -6.516 4.449 1.00 64.12 60 TYR A N 16
ATOM 26701 C CA . TYR A 1 60 ? -5.722 -6.095 5.712 1.00 71.00 60 TYR A CA 16
ATOM 26702 C C . TYR A 1 60 ? -6.022 -4.621 6.040 1.00 34.23 60 TYR A C 16
ATOM 26703 O O . TYR A 1 60 ? -6.107 -4.252 7.210 1.00 12.34 60 TYR A O 16
ATOM 26721 N N . LEU A 1 61 ? -6.183 -3.793 5.000 1.00 23.20 61 LEU A N 16
ATOM 26722 C CA . LEU A 1 61 ? -6.504 -2.365 5.163 1.00 41.31 61 LEU A CA 16
ATOM 26723 C C . LEU A 1 61 ? -7.922 -2.179 5.752 1.00 42.22 61 LEU A C 16
ATOM 26724 O O . LEU A 1 61 ? -8.174 -1.216 6.471 1.00 24.15 61 LEU A O 16
ATOM 26740 N N . HIS A 1 62 ? -8.836 -3.120 5.455 1.00 32.35 62 HIS A N 16
ATOM 26741 C CA . HIS A 1 62 ? -10.183 -3.134 6.061 1.00 43.02 62 HIS A CA 16
ATOM 26742 C C . HIS A 1 62 ? -10.127 -3.732 7.485 1.00 4.31 62 HIS A C 16
ATOM 26743 O O . HIS A 1 62 ? -10.752 -3.204 8.408 1.00 14.51 62 HIS A O 16
ATOM 26758 N N . ALA A 1 63 ? -9.351 -4.824 7.638 1.00 0.22 63 ALA A N 16
ATOM 26759 C CA . ALA A 1 63 ? -9.231 -5.582 8.908 1.00 40.04 63 ALA A CA 16
ATOM 26760 C C . ALA A 1 63 ? -8.685 -4.705 10.050 1.00 11.42 63 ALA A C 16
ATOM 26761 O O . ALA A 1 63 ? -9.197 -4.729 11.176 1.00 13.32 63 ALA A O 16
ATOM 26768 N N . LEU A 1 64 ? -7.642 -3.934 9.721 1.00 0.43 64 LEU A N 16
ATOM 26769 C CA . LEU A 1 64 ? -6.943 -3.052 10.670 1.00 3.21 64 LEU A CA 16
ATOM 26770 C C . LEU A 1 64 ? -7.624 -1.664 10.747 1.00 64.30 64 LEU A C 16
ATOM 26771 O O . LEU A 1 64 ? -7.497 -0.957 11.751 1.00 32.51 64 LEU A O 16
ATOM 26787 N N . GLY A 1 65 ? -8.387 -1.312 9.689 1.00 54.12 65 GLY A N 16
ATOM 26788 C CA . GLY A 1 65 ? -8.919 0.050 9.512 1.00 52.01 65 GLY A CA 16
ATOM 26789 C C . GLY A 1 65 ? -7.878 0.993 8.904 1.00 51.34 65 GLY A C 16
ATOM 26790 O O . GLY A 1 65 ? -8.040 2.223 8.925 1.00 72.13 65 GLY A O 16
ATOM 26794 N N . GLY A 1 66 ? -6.817 0.386 8.329 1.00 61.41 66 GLY A N 16
ATOM 26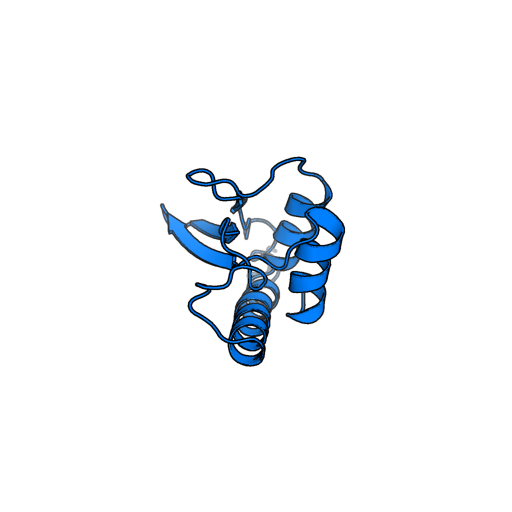795 C CA . GLY A 1 66 ? -5.692 1.113 7.751 1.00 54.40 66 GLY A CA 16
ATOM 26796 C C . GLY A 1 66 ? -5.961 1.665 6.357 1.00 55.22 66 GLY A C 16
ATOM 26797 O O . GLY A 1 66 ? -5.111 2.362 5.818 1.00 11.33 66 GLY A O 16
ATOM 26801 N N . ALA A 1 67 ? -7.152 1.371 5.786 1.00 14.53 67 ALA A N 16
ATOM 26802 C CA . ALA A 1 67 ? -7.558 1.861 4.450 1.00 64.13 67 ALA A CA 16
ATOM 26803 C C . ALA A 1 67 ? -7.609 3.393 4.415 1.00 14.12 67 ALA A C 16
ATOM 26804 O O . ALA A 1 67 ? -7.053 4.027 3.514 1.00 32.14 67 ALA A O 16
ATOM 26811 N N . VAL A 1 68 ? -8.251 3.961 5.448 1.00 14.14 68 VAL A N 16
ATOM 26812 C CA . VAL A 1 68 ? -8.399 5.416 5.626 1.00 13.44 68 VAL A CA 16
ATOM 26813 C C . VAL A 1 68 ? -7.017 6.061 5.898 1.00 45.22 68 VAL A C 16
ATOM 26814 O O . VAL A 1 68 ? -6.755 7.175 5.449 1.00 23.03 68 VAL A O 16
ATOM 26827 N N . GLN A 1 69 ? -6.125 5.308 6.592 1.00 45.51 69 GLN A N 16
ATOM 26828 C CA . GLN A 1 69 ? -4.760 5.778 6.941 1.00 32.13 69 GLN A CA 16
ATOM 26829 C C . GLN A 1 69 ? -3.862 5.872 5.681 1.00 1.11 69 GLN A C 16
ATOM 26830 O O . GLN A 1 69 ? -3.007 6.759 5.585 1.00 13.53 69 GLN A O 16
ATOM 26844 N N . VAL A 1 70 ? -4.072 4.931 4.731 1.00 34.25 70 VAL A N 16
ATOM 26845 C CA . VAL A 1 70 ? -3.379 4.923 3.423 1.00 24.15 70 VAL A CA 16
ATOM 26846 C C . VAL A 1 70 ? -3.852 6.099 2.566 1.00 33.42 70 VAL A C 16
ATOM 26847 O O . VAL A 1 70 ? -3.043 6.841 2.020 1.00 51.53 70 VAL A O 16
ATOM 26860 N N . LYS A 1 71 ? -5.184 6.265 2.495 1.00 22.32 71 LYS A N 16
ATOM 26861 C CA . LYS A 1 71 ? -5.834 7.316 1.694 1.00 45.33 71 LYS A CA 16
ATOM 26862 C C . LYS A 1 71 ? -5.420 8.728 2.165 1.00 43.23 71 LYS A C 16
ATOM 26863 O O . LYS A 1 71 ? -5.077 9.578 1.346 1.00 73.05 71 LYS A O 16
ATOM 26882 N N . THR A 1 72 ? -5.413 8.933 3.499 1.00 43.24 72 THR A N 16
ATOM 26883 C CA . THR A 1 72 ? -5.090 10.237 4.120 1.00 23.12 72 THR A CA 16
ATOM 26884 C C . THR A 1 72 ? -3.598 10.588 3.937 1.00 43.11 72 THR A C 16
ATOM 26885 O O . THR A 1 72 ? -3.256 11.741 3.618 1.00 62.24 72 THR A O 16
ATOM 26896 N N . PHE A 1 73 ? -2.720 9.573 4.114 1.00 2.13 73 PHE A N 16
ATOM 26897 C CA . PHE A 1 73 ? -1.263 9.742 3.938 1.00 2.13 73 PHE A CA 16
ATOM 26898 C C . PHE A 1 73 ? -0.950 10.085 2.470 1.00 41.31 73 PHE A C 16
ATOM 26899 O O . PHE A 1 73 ? -0.269 11.066 2.201 1.00 72.04 73 PHE A O 16
ATOM 26916 N N . ILE A 1 74 ? -1.501 9.271 1.539 1.00 53.33 74 ILE A N 16
ATOM 26917 C CA . ILE A 1 74 ? -1.261 9.399 0.085 1.00 51.42 74 ILE A CA 16
ATOM 26918 C C . ILE A 1 74 ? -1.787 10.748 -0.465 1.00 2.25 74 ILE A C 16
ATOM 26919 O O . ILE A 1 74 ? -1.144 11.348 -1.331 1.00 43.21 74 ILE A O 16
ATOM 26935 N N . THR A 1 75 ? -2.916 11.245 0.079 1.00 32.04 75 THR A N 16
ATOM 26936 C CA . THR A 1 75 ? -3.466 12.562 -0.314 1.00 13.15 75 THR A CA 16
ATOM 26937 C C . THR A 1 75 ? -2.457 13.692 -0.003 1.00 52.02 75 THR A C 16
ATOM 26938 O O . THR A 1 75 ? -2.057 14.456 -0.891 1.00 22.02 75 THR A O 16
ATOM 26949 N N . GLN A 1 76 ? -2.006 13.726 1.261 1.00 35.21 76 GLN A N 16
ATOM 26950 C CA . GLN A 1 76 ? -1.202 14.834 1.800 1.00 24.21 76 GLN A CA 16
ATOM 26951 C C . GLN A 1 76 ? 0.284 14.743 1.386 1.00 54.34 76 GLN A C 16
ATOM 26952 O O . GLN A 1 76 ? 0.942 15.784 1.208 1.00 55.31 76 GLN A O 16
ATOM 26966 N N . THR A 1 77 ? 0.810 13.507 1.230 1.00 2.32 77 THR A N 16
ATOM 26967 C CA . THR A 1 77 ? 2.235 13.288 0.905 1.00 53.05 77 THR A CA 16
ATOM 26968 C C . THR A 1 77 ? 2.512 13.728 -0.531 1.00 70.22 77 THR A C 16
ATOM 26969 O O . THR A 1 77 ? 1.649 13.623 -1.401 1.00 73.30 77 THR A O 16
ATOM 26980 N N . LYS A 1 78 ? 3.708 14.256 -0.752 1.00 74.10 78 LYS A N 16
ATOM 26981 C CA . LYS A 1 78 ? 4.184 14.676 -2.077 1.00 60.03 78 LYS A CA 16
ATOM 26982 C C . LYS A 1 78 ? 5.278 13.702 -2.568 1.00 5.01 78 LYS A C 16
ATOM 26983 O O . LYS A 1 78 ? 5.788 13.854 -3.679 1.00 64.30 78 LYS A O 16
ATOM 27002 N N . GLU A 1 79 ? 5.593 12.678 -1.739 1.00 14.02 79 GLU A N 16
ATOM 27003 C CA . GLU A 1 79 ? 6.638 11.672 -2.034 1.00 14.03 79 GLU A CA 16
ATOM 27004 C C . GLU A 1 79 ? 6.182 10.631 -3.060 1.00 22.42 79 GLU A C 16
ATOM 27005 O O . GLU A 1 79 ? 4.992 10.321 -3.181 1.00 52.44 79 GLU A O 16
ATOM 27017 N N . ARG A 1 80 ? 7.179 10.094 -3.778 1.00 53.11 80 ARG A N 16
ATOM 27018 C CA . ARG A 1 80 ? 7.009 9.057 -4.807 1.00 52.53 80 ARG A CA 16
ATOM 27019 C C . ARG A 1 80 ? 7.876 7.828 -4.452 1.00 40.42 80 ARG A C 16
ATOM 27020 O O . ARG A 1 80 ? 8.928 7.986 -3.807 1.00 31.12 80 ARG A O 16
ATOM 27041 N N . PRO A 1 81 ? 7.432 6.580 -4.834 1.00 33.13 81 PRO A N 16
ATOM 27042 C CA . PRO A 1 81 ? 8.251 5.355 -4.668 1.00 40.45 81 PRO A CA 16
ATOM 27043 C C . PRO A 1 81 ? 9.518 5.435 -5.543 1.00 71.33 81 PRO A C 16
ATOM 27044 O O . PRO A 1 81 ? 9.454 5.610 -6.768 1.00 42.13 81 PRO A O 16
ATOM 27055 N N . ARG A 1 82 ? 10.655 5.315 -4.873 1.00 70.33 82 ARG A N 16
ATOM 27056 C CA . ARG A 1 82 ? 11.981 5.632 -5.415 1.00 35.11 82 ARG A CA 16
ATOM 27057 C C . ARG A 1 82 ? 12.883 4.424 -5.177 1.00 74.03 82 ARG A C 16
ATOM 27058 O O . ARG A 1 82 ? 12.708 3.725 -4.182 1.00 24.44 82 ARG A O 16
ATOM 27079 N N . LEU A 1 83 ? 13.819 4.173 -6.095 1.00 11.33 83 LEU A N 16
ATOM 27080 C CA . LEU A 1 83 ? 14.708 2.999 -6.052 1.00 75.41 83 LEU A CA 16
ATOM 27081 C C . LEU A 1 83 ? 15.639 3.068 -4.814 1.00 3.22 83 LEU A C 16
ATOM 27082 O O . LEU A 1 83 ? 16.725 3.657 -4.868 1.00 40.41 83 LEU A O 16
ATOM 27098 N N . GLY A 1 84 ? 15.160 2.501 -3.692 1.00 72.34 84 GLY A N 16
ATOM 27099 C CA . GLY A 1 84 ? 15.882 2.512 -2.409 1.00 0.24 84 GLY A CA 16
ATOM 27100 C C . GLY A 1 84 ? 15.109 3.221 -1.301 1.00 74.22 84 GLY A C 16
ATOM 27101 O O . GLY A 1 84 ? 15.383 3.011 -0.110 1.00 43.22 84 GLY A O 16
ATOM 27105 N N . LYS A 1 85 ? 14.134 4.070 -1.688 1.00 1.34 85 LYS A N 16
ATOM 27106 C CA . LYS A 1 85 ? 13.246 4.774 -0.744 1.00 21.22 85 LYS A CA 16
ATOM 27107 C C . LYS A 1 85 ? 11.774 4.439 -1.054 1.00 10.34 85 LYS A C 16
ATOM 27108 O O . LYS A 1 85 ? 11.187 4.969 -2.000 1.00 13.41 85 LYS A O 16
ATOM 27127 N N . ALA A 1 86 ? 11.195 3.548 -0.241 1.00 44.10 86 ALA A N 16
ATOM 27128 C CA . ALA A 1 86 ? 9.776 3.167 -0.320 1.00 40.43 86 ALA A CA 16
ATOM 27129 C C . ALA A 1 86 ? 8.902 4.203 0.406 1.00 52.23 86 ALA A C 16
ATOM 27130 O O . ALA A 1 86 ? 9.341 4.790 1.405 1.00 2.44 86 ALA A O 16
ATOM 27137 N N . VAL A 1 87 ? 7.668 4.426 -0.094 1.00 34.11 87 VAL A N 16
ATOM 27138 C CA . VAL A 1 87 ? 6.683 5.293 0.581 1.00 41.53 87 VAL A CA 16
ATOM 27139 C C . VAL A 1 87 ? 6.072 4.499 1.751 1.00 51.24 87 VAL A C 16
ATOM 27140 O O . VAL A 1 87 ? 5.094 3.766 1.580 1.00 53.41 87 VAL A O 16
ATOM 27153 N N . SER A 1 88 ? 6.711 4.604 2.926 1.00 23.44 88 SER A N 16
ATOM 27154 C CA . SER A 1 88 ? 6.304 3.872 4.128 1.00 41.32 88 SER A CA 16
ATOM 27155 C C . SER A 1 88 ? 5.080 4.565 4.742 1.00 22.31 88 SER A C 16
ATOM 27156 O O . SER A 1 88 ? 5.174 5.712 5.194 1.00 3.45 88 SER A O 16
ATOM 27164 N N . ILE A 1 89 ? 3.928 3.888 4.690 1.00 3.45 89 ILE A N 16
ATOM 27165 C CA . ILE A 1 89 ? 2.659 4.398 5.229 1.00 44.12 89 ILE A CA 16
ATOM 27166 C C . ILE A 1 89 ? 2.388 3.717 6.591 1.00 41.20 89 ILE A C 16
ATOM 27167 O O . ILE A 1 89 ? 1.964 2.555 6.613 1.00 15.44 89 ILE A O 16
ATOM 27183 N N . PRO A 1 90 ? 2.667 4.392 7.755 1.00 55.24 90 PRO A N 16
ATOM 27184 C CA . PRO A 1 90 ? 2.353 3.825 9.085 1.00 13.12 90 PRO A CA 16
ATOM 27185 C C . PRO A 1 90 ? 0.830 3.798 9.300 1.00 71.22 90 PRO A C 16
ATOM 27186 O O . PRO A 1 90 ? 0.189 4.857 9.352 1.00 64.34 90 PRO A O 16
ATOM 27197 N N . LEU A 1 91 ? 0.250 2.590 9.373 1.00 31.35 91 LEU A N 16
ATOM 27198 C CA . LEU A 1 91 ? -1.181 2.430 9.641 1.00 61.14 91 LEU A CA 16
ATOM 27199 C C . LEU A 1 91 ? -1.391 2.641 11.135 1.00 51.24 91 LEU A C 16
ATOM 27200 O O . LEU A 1 91 ? -1.156 1.726 11.930 1.00 62.43 91 LEU A O 16
ATOM 27216 N N . ASP A 1 92 ? -1.748 3.880 11.506 1.00 74.34 92 ASP A N 16
ATOM 27217 C CA . ASP A 1 92 ? -1.881 4.271 12.913 1.00 11.01 92 ASP A CA 16
ATOM 27218 C C . ASP A 1 92 ? -3.011 3.449 13.558 1.00 3.54 92 ASP A C 16
ATOM 27219 O O . ASP A 1 92 ? -4.192 3.676 13.286 1.00 22.42 92 ASP A O 16
ATOM 27228 N N . LEU A 1 93 ? -2.617 2.427 14.326 1.00 63.12 93 LEU A N 16
ATOM 27229 C CA . LEU A 1 93 ? -3.529 1.583 15.115 1.00 54.13 93 LEU A CA 16
ATOM 27230 C C . LEU A 1 93 ? -3.318 1.906 16.607 1.00 11.21 93 LEU A C 16
ATOM 27231 O O . LEU A 1 93 ? -3.420 1.030 17.473 1.00 0.23 93 LEU A O 16
ATOM 27247 N N . GLY A 1 94 ? -3.023 3.192 16.892 1.00 32.20 94 GLY A N 16
ATOM 27248 C CA . GLY A 1 94 ? -2.804 3.653 18.260 1.00 72.02 94 GLY A CA 16
ATOM 27249 C C . GLY A 1 94 ? -4.104 3.733 19.046 1.00 14.11 94 GLY A C 16
ATOM 27250 O O . GLY A 1 94 ? -4.282 3.021 20.044 1.00 60.10 94 GLY A O 16
ATOM 27254 N N . GLU A 1 95 ? -5.023 4.595 18.575 1.00 2.22 95 GLU A N 16
ATOM 27255 C CA . GLU A 1 95 ? -6.332 4.797 19.212 1.00 65.33 95 GLU A CA 16
ATOM 27256 C C . GLU A 1 95 ? -7.348 3.764 18.685 1.00 64.14 95 GLU A C 16
ATOM 27257 O O . GLU A 1 95 ? -7.861 2.949 19.443 1.00 2.11 95 GLU A O 16
ATOM 27269 N N . ARG A 1 96 ? -7.555 3.782 17.352 1.00 44.32 96 ARG A N 16
ATOM 27270 C CA . ARG A 1 96 ? -8.655 3.071 16.653 1.00 44.52 96 ARG A CA 16
ATOM 27271 C C . ARG A 1 96 ? -8.556 1.533 16.712 1.00 73.01 96 ARG A C 16
ATOM 27272 O O . ARG A 1 96 ? -9.462 0.844 16.246 1.00 11.54 96 ARG A O 16
ATOM 27293 N N . ALA A 1 97 ? -7.447 0.995 17.238 1.00 12.43 97 ALA A N 16
ATOM 27294 C CA . ALA A 1 97 ? -7.344 -0.448 17.546 1.00 20.24 97 ALA A CA 16
ATOM 27295 C C . ALA A 1 97 ? -8.383 -0.863 18.611 1.00 14.11 97 ALA A C 16
ATOM 27296 O O . ALA A 1 97 ? -8.786 -2.022 18.667 1.00 31.30 97 ALA A O 16
ATOM 27303 N N . SER A 1 98 ? -8.835 0.113 19.423 1.00 2.44 98 SER A N 16
ATOM 27304 C CA . SER A 1 98 ? -9.825 -0.103 20.494 1.00 0.23 98 SER A CA 16
ATOM 27305 C C . SER A 1 98 ? -11.234 -0.418 19.946 1.00 74.11 98 SER A C 16
ATOM 27306 O O . SER A 1 98 ? -12.107 -0.801 20.724 1.00 20.22 98 SER A O 16
ATOM 27314 N N . GLU A 1 99 ? -11.444 -0.258 18.617 1.00 64.22 99 GLU A N 16
ATOM 27315 C CA . GLU A 1 99 ? -12.731 -0.579 17.958 1.00 15.10 99 GLU A CA 16
ATOM 27316 C C . GLU A 1 99 ? -13.162 -2.038 18.222 1.00 53.21 99 GLU A C 16
ATOM 27317 O O . GLU A 1 99 ? -14.336 -2.295 18.525 1.00 32.31 99 GLU A O 16
ATOM 27329 N N . TRP A 1 100 ? -12.214 -2.996 18.107 1.00 12.24 100 TRP A N 16
ATOM 27330 C CA . TRP A 1 100 ? -12.530 -4.427 18.302 1.00 52.54 100 TRP A CA 16
ATOM 27331 C C . TRP A 1 100 ? -12.441 -4.832 19.790 1.00 71.40 100 TRP A C 16
ATOM 27332 O O . TRP A 1 100 ? -12.940 -5.898 20.159 1.00 12.52 100 TRP A O 16
ATOM 27353 N N . ILE A 1 101 ? -11.803 -3.983 20.635 1.00 62.30 101 ILE A N 16
ATOM 27354 C CA . ILE A 1 101 ? -11.842 -4.145 22.109 1.00 42.43 101 ILE A CA 16
ATOM 27355 C C . ILE A 1 101 ? -13.250 -3.746 22.593 1.00 14.01 101 ILE A C 16
ATOM 27356 O O . ILE A 1 101 ? -13.624 -2.572 22.538 1.00 21.22 101 ILE A O 16
ATOM 27372 N N . ILE A 1 102 ? -14.036 -4.747 23.014 1.00 21.54 102 ILE A N 16
ATOM 27373 C CA . ILE A 1 102 ? -15.395 -4.544 23.527 1.00 62.54 102 ILE A CA 16
ATOM 27374 C C . ILE A 1 102 ? -15.397 -4.821 25.038 1.00 75.50 102 ILE A C 16
ATOM 27375 O O . ILE A 1 102 ? -14.970 -5.893 25.483 1.00 5.14 102 ILE A O 16
ATOM 27391 N N . LEU A 1 103 ? -15.872 -3.836 25.814 1.00 5.04 103 LEU A N 16
ATOM 27392 C CA . LEU A 1 103 ? -15.893 -3.887 27.289 1.00 21.25 103 LEU A CA 16
ATOM 27393 C C . LEU A 1 103 ? -17.105 -4.702 27.807 1.00 54.23 103 LEU A C 16
ATOM 27394 O O . LEU A 1 103 ? -17.165 -5.029 28.999 1.00 71.21 103 LEU A O 16
ATOM 27410 N N . GLU A 1 104 ? -18.068 -5.011 26.907 1.00 10.23 104 GLU A N 16
ATOM 27411 C CA . GLU A 1 104 ? -19.247 -5.844 27.238 1.00 44.04 104 GLU A CA 16
ATOM 27412 C C . GLU A 1 104 ? -18.810 -7.324 27.411 1.00 65.35 104 GLU A C 16
ATOM 27413 O O . GLU A 1 104 ? -18.558 -7.758 28.553 1.00 31.44 104 GLU A O 16
ATOM 27425 N N . MET A 1 1 ? -11.899 -1.088 1.454 1.00 30.10 1 MET A N 17
ATOM 27426 C CA . MET A 1 1 ? -11.103 -0.877 0.220 1.00 11.13 1 MET A CA 17
ATOM 27427 C C . MET A 1 1 ? -10.964 -2.211 -0.516 1.00 63.32 1 MET A C 17
ATOM 27428 O O . MET A 1 1 ? -10.836 -3.262 0.118 1.00 62.34 1 MET A O 17
ATOM 27444 N N . THR A 1 2 ? -11.007 -2.167 -1.850 1.00 22.55 2 THR A N 17
ATOM 27445 C CA . THR A 1 2 ? -10.695 -3.313 -2.714 1.00 62.44 2 THR A CA 17
ATOM 27446 C C . THR A 1 2 ? -9.339 -3.077 -3.397 1.00 63.33 2 THR A C 17
ATOM 27447 O O . THR A 1 2 ? -8.813 -1.950 -3.374 1.00 73.32 2 THR A O 17
ATOM 27458 N N . GLY A 1 3 ? -8.783 -4.143 -3.999 1.00 30.33 3 GLY A N 17
ATOM 27459 C CA . GLY A 1 3 ? -7.548 -4.057 -4.782 1.00 2.34 3 GLY A CA 17
ATOM 27460 C C . GLY A 1 3 ? -7.685 -3.153 -5.992 1.00 54.43 3 GLY A C 17
ATOM 27461 O O . GLY A 1 3 ? -6.687 -2.634 -6.496 1.00 53.05 3 GLY A O 17
ATOM 27465 N N . GLN A 1 4 ? -8.942 -2.985 -6.453 1.00 21.24 4 GLN A N 17
ATOM 27466 C CA . GLN A 1 4 ? -9.313 -2.017 -7.491 1.00 43.01 4 GLN A CA 17
ATOM 27467 C C . GLN A 1 4 ? -8.974 -0.592 -7.019 1.00 42.43 4 GLN A C 17
ATOM 27468 O O . GLN A 1 4 ? -8.181 0.097 -7.648 1.00 4.21 4 GLN A O 17
ATOM 27482 N N . GLU A 1 5 ? -9.545 -0.210 -5.857 1.00 43.20 5 GLU A N 17
ATOM 27483 C CA . GLU A 1 5 ? -9.423 1.149 -5.288 1.00 72.20 5 GLU A CA 17
ATOM 27484 C C . GLU A 1 5 ? -7.973 1.470 -4.880 1.00 12.33 5 GLU A C 17
ATOM 27485 O O . GLU A 1 5 ? -7.505 2.597 -5.062 1.00 72.24 5 GLU A O 17
ATOM 27497 N N . LEU A 1 6 ? -7.270 0.458 -4.339 1.00 11.32 6 LEU A N 17
ATOM 27498 C CA . LEU A 1 6 ? -5.866 0.591 -3.911 1.00 0.31 6 LEU A CA 17
ATOM 27499 C C . LEU A 1 6 ? -4.953 0.843 -5.129 1.00 72.14 6 LEU A C 17
ATOM 27500 O O . LEU A 1 6 ? -4.086 1.720 -5.085 1.00 11.41 6 LEU A O 17
ATOM 27516 N N . ARG A 1 7 ? -5.191 0.085 -6.225 1.00 13.24 7 ARG A N 17
ATOM 27517 C CA . ARG A 1 7 ? -4.461 0.257 -7.501 1.00 71.32 7 ARG A CA 17
ATOM 27518 C C . ARG A 1 7 ? -4.710 1.655 -8.071 1.00 13.25 7 ARG A C 17
ATOM 27519 O O . ARG A 1 7 ? -3.775 2.373 -8.430 1.00 41.12 7 ARG A O 17
ATOM 27540 N N . GLN A 1 8 ? -5.999 2.033 -8.101 1.00 62.51 8 GLN A N 17
ATOM 27541 C CA . GLN A 1 8 ? -6.459 3.303 -8.667 1.00 51.12 8 GLN A CA 17
ATOM 27542 C C . GLN A 1 8 ? -5.971 4.500 -7.845 1.00 62.24 8 GLN A C 17
ATOM 27543 O O . GLN A 1 8 ? -5.930 5.601 -8.357 1.00 75.21 8 GLN A O 17
ATOM 27557 N N . LEU A 1 9 ? -5.604 4.265 -6.576 1.00 41.43 9 LEU A N 17
ATOM 27558 C CA . LEU A 1 9 ? -5.020 5.295 -5.693 1.00 40.43 9 LEU A CA 17
ATOM 27559 C C . LEU A 1 9 ? -3.568 5.609 -6.124 1.00 64.42 9 LEU A C 17
ATOM 27560 O O . LEU A 1 9 ? -3.145 6.771 -6.170 1.00 23.11 9 LEU A O 17
ATOM 27576 N N . LEU A 1 10 ? -2.830 4.537 -6.469 1.00 53.34 10 LEU A N 17
ATOM 27577 C CA . LEU A 1 10 ? -1.432 4.619 -6.945 1.00 20.11 10 LEU A CA 17
ATOM 27578 C C . LEU A 1 10 ? -1.391 5.207 -8.374 1.00 71.30 10 LEU A C 17
ATOM 27579 O O . LEU A 1 10 ? -0.438 5.892 -8.755 1.00 33.51 10 LEU A O 17
ATOM 27595 N N . LEU A 1 11 ? -2.462 4.927 -9.145 1.00 51.15 11 LEU A N 17
ATOM 27596 C CA . LEU A 1 11 ? -2.657 5.449 -10.515 1.00 22.14 11 LEU A CA 17
ATOM 27597 C C . LEU A 1 11 ? -3.148 6.906 -10.496 1.00 62.53 11 LEU A C 17
ATOM 27598 O O . LEU A 1 11 ? -2.833 7.687 -11.401 1.00 31.20 11 LEU A O 17
ATOM 27614 N N . ASP A 1 12 ? -3.938 7.243 -9.464 1.00 11.22 12 ASP A N 17
ATOM 27615 C CA . ASP A 1 12 ? -4.502 8.593 -9.271 1.00 71.05 12 ASP A CA 17
ATOM 27616 C C . ASP A 1 12 ? -3.385 9.595 -8.984 1.00 33.22 12 ASP A C 17
ATOM 27617 O O . ASP A 1 12 ? -3.356 10.697 -9.541 1.00 4.54 12 ASP A O 17
ATOM 27626 N N . LYS A 1 13 ? -2.454 9.176 -8.120 1.00 70.41 13 LYS A N 17
ATOM 27627 C CA . LYS A 1 13 ? -1.396 10.042 -7.603 1.00 70.44 13 LYS A CA 17
ATOM 27628 C C . LYS A 1 13 ? -0.159 10.005 -8.518 1.00 2.40 13 LYS A C 17
ATOM 27629 O O . LYS A 1 13 ? 0.238 11.030 -9.093 1.00 23.51 13 LYS A O 17
ATOM 27648 N N . TRP A 1 14 ? 0.436 8.812 -8.656 1.00 61.22 14 TRP A N 17
ATOM 27649 C CA . TRP A 1 14 ? 1.745 8.638 -9.318 1.00 61.41 14 TRP A CA 17
ATOM 27650 C C . TRP A 1 14 ? 1.597 8.180 -10.783 1.00 51.42 14 TRP A C 17
ATOM 27651 O O . TRP A 1 14 ? 2.452 8.493 -11.623 1.00 15.45 14 TRP A O 17
ATOM 27672 N N . GLY A 1 15 ? 0.506 7.450 -11.079 1.00 42.12 15 GLY A N 17
ATOM 27673 C CA . GLY A 1 15 ? 0.232 6.954 -12.439 1.00 52.11 15 GLY A CA 17
ATOM 27674 C C . GLY A 1 15 ? 0.952 5.654 -12.775 1.00 2.12 15 GLY A C 17
ATOM 27675 O O . GLY A 1 15 ? 1.110 5.312 -13.952 1.00 24.40 15 GLY A O 17
ATOM 27679 N N . TYR A 1 16 ? 1.382 4.928 -11.733 1.00 2.45 16 TYR A N 17
ATOM 27680 C CA . TYR A 1 16 ? 2.062 3.627 -11.864 1.00 43.11 16 TYR A CA 17
ATOM 27681 C C . TYR A 1 16 ? 1.430 2.646 -10.878 1.00 52.22 16 TYR A C 17
ATOM 27682 O O . TYR A 1 16 ? 1.122 3.023 -9.735 1.00 34.24 16 TYR A O 17
ATOM 27700 N N . SER A 1 17 ? 1.231 1.397 -11.321 1.00 70.43 17 SER A N 17
ATOM 27701 C CA . SER A 1 17 ? 0.623 0.351 -10.495 1.00 45.25 17 SER A CA 17
ATOM 27702 C C . SER A 1 17 ? 1.705 -0.313 -9.619 1.00 1.25 17 SER A C 17
ATOM 27703 O O . SER A 1 17 ? 2.151 -1.427 -9.910 1.00 52.14 17 SER A O 17
ATOM 27711 N N . TYR A 1 18 ? 2.145 0.396 -8.564 1.00 11.53 18 TYR A N 17
ATOM 27712 C CA . TYR A 1 18 ? 3.153 -0.124 -7.614 1.00 63.50 18 TYR A CA 17
ATOM 27713 C C . TYR A 1 18 ? 2.555 -1.239 -6.738 1.00 33.23 18 TYR A C 17
ATOM 27714 O O . TYR A 1 18 ? 1.342 -1.298 -6.543 1.00 51.33 18 TYR A O 17
ATOM 27732 N N . ASP A 1 19 ? 3.405 -2.130 -6.219 1.00 55.21 19 ASP A N 17
ATOM 27733 C CA . ASP A 1 19 ? 2.974 -3.156 -5.249 1.00 75.31 19 ASP A CA 17
ATOM 27734 C C . ASP A 1 19 ? 3.311 -2.689 -3.826 1.00 14.23 19 ASP A C 17
ATOM 27735 O O . ASP A 1 19 ? 4.320 -2.023 -3.606 1.00 3.23 19 ASP A O 17
ATOM 27744 N N . VAL A 1 20 ? 2.442 -3.022 -2.864 1.00 32.10 20 VAL A N 17
ATOM 27745 C CA . VAL A 1 20 ? 2.559 -2.558 -1.462 1.00 22.21 20 VAL A CA 17
ATOM 27746 C C . VAL A 1 20 ? 2.664 -3.768 -0.510 1.00 5.11 20 VAL A C 17
ATOM 27747 O O . VAL A 1 20 ? 2.140 -4.843 -0.819 1.00 34.33 20 VAL A O 17
ATOM 27760 N N . GLN A 1 21 ? 3.340 -3.593 0.643 1.00 20.23 21 GLN A N 17
ATOM 27761 C CA . GLN A 1 21 ? 3.582 -4.695 1.609 1.00 12.23 21 GLN A CA 17
ATOM 27762 C C . GLN A 1 21 ? 3.476 -4.203 3.062 1.00 42.21 21 GLN A C 17
ATOM 27763 O O . GLN A 1 21 ? 3.899 -3.096 3.374 1.00 2.42 21 GLN A O 17
ATOM 27777 N N . PHE A 1 22 ? 2.899 -5.041 3.940 1.00 73.13 22 PHE A N 17
ATOM 27778 C CA . PHE A 1 22 ? 2.868 -4.784 5.391 1.00 4.10 22 PHE A CA 17
ATOM 27779 C C . PHE A 1 22 ? 4.194 -5.203 6.029 1.00 20.15 22 PHE A C 17
ATOM 27780 O O . PHE A 1 22 ? 4.675 -6.320 5.804 1.00 32.21 22 PHE A O 17
ATOM 27797 N N . ARG A 1 23 ? 4.767 -4.301 6.822 1.00 52.30 23 ARG A N 17
ATOM 27798 C CA . ARG A 1 23 ? 6.004 -4.543 7.565 1.00 50.01 23 ARG A CA 17
ATOM 27799 C C . ARG A 1 23 ? 5.751 -4.264 9.046 1.00 61.00 23 ARG A C 17
ATOM 27800 O O . ARG A 1 23 ? 5.233 -3.203 9.406 1.00 21.30 23 ARG A O 17
ATOM 27821 N N . ARG A 1 24 ? 6.134 -5.212 9.896 1.00 4.43 24 ARG A N 17
ATOM 27822 C CA . ARG A 1 24 ? 5.953 -5.120 11.346 1.00 62.11 24 ARG A CA 17
ATOM 27823 C C . ARG A 1 24 ? 7.328 -5.032 12.022 1.00 61.34 24 ARG A C 17
ATOM 27824 O O . ARG A 1 24 ? 8.079 -6.015 12.067 1.00 44.32 24 ARG A O 17
ATOM 27845 N N . THR A 1 25 ? 7.657 -3.831 12.515 1.00 21.32 25 THR A N 17
ATOM 27846 C CA . THR A 1 25 ? 8.927 -3.546 13.200 1.00 13.52 25 THR A CA 17
ATOM 27847 C C . THR A 1 25 ? 8.680 -2.525 14.328 1.00 33.42 25 THR A C 17
ATOM 27848 O O . THR A 1 25 ? 7.913 -1.576 14.141 1.00 32.25 25 THR A O 17
ATOM 27859 N N . GLN A 1 26 ? 9.326 -2.754 15.497 1.00 75.42 26 GLN A N 17
ATOM 27860 C CA . GLN A 1 26 ? 9.207 -1.907 16.715 1.00 24.04 26 GLN A CA 17
ATOM 27861 C C . GLN A 1 26 ? 7.777 -1.919 17.317 1.00 54.44 26 GLN A C 17
ATOM 27862 O O . GLN A 1 26 ? 7.424 -1.031 18.102 1.00 21.33 26 GLN A O 17
ATOM 27876 N N . GLY A 1 27 ? 6.980 -2.958 16.981 1.00 45.34 27 GLY A N 17
ATOM 27877 C CA . GLY A 1 27 ? 5.564 -3.024 17.384 1.00 62.31 27 GLY A CA 17
ATOM 27878 C C . GLY A 1 27 ? 4.662 -2.114 16.553 1.00 1.01 27 GLY A C 17
ATOM 27879 O O . GLY A 1 27 ? 3.488 -1.924 16.882 1.00 64.22 27 GLY A O 17
ATOM 27883 N N . LYS A 1 28 ? 5.229 -1.549 15.476 1.00 32.25 28 LYS A N 17
ATOM 27884 C CA . LYS A 1 28 ? 4.533 -0.636 14.558 1.00 20.01 28 LYS A CA 17
ATOM 27885 C C . LYS A 1 28 ? 4.170 -1.389 13.262 1.00 51.55 28 LYS A C 17
ATOM 27886 O O . LYS A 1 28 ? 4.669 -2.501 13.022 1.00 22.32 28 LYS A O 17
ATOM 27905 N N . ILE A 1 29 ? 3.324 -0.765 12.421 1.00 10.21 29 ILE A N 17
ATOM 27906 C CA . ILE A 1 29 ? 2.907 -1.330 11.122 1.00 32.32 29 ILE A CA 17
ATOM 27907 C C . ILE A 1 29 ? 3.063 -0.261 10.014 1.00 62.22 29 ILE A C 17
ATOM 27908 O O . ILE A 1 29 ? 2.546 0.863 10.118 1.00 22.11 29 ILE A O 17
ATOM 27924 N N . PHE A 1 30 ? 3.801 -0.635 8.960 1.00 70.22 30 PHE A N 17
ATOM 27925 C CA . PHE A 1 30 ? 4.153 0.250 7.841 1.00 51.14 30 PHE A CA 17
ATOM 27926 C C . PHE A 1 30 ? 3.779 -0.426 6.523 1.00 61.15 30 PHE A C 17
ATOM 27927 O O . PHE A 1 30 ? 4.269 -1.521 6.228 1.00 14.44 30 PHE A O 17
ATOM 27944 N N . LEU A 1 31 ? 2.914 0.223 5.737 1.00 33.24 31 LEU A N 17
ATOM 27945 C CA . LEU A 1 31 ? 2.575 -0.250 4.394 1.00 34.12 31 LEU A CA 17
ATOM 27946 C C . LEU A 1 31 ? 3.557 0.396 3.396 1.00 61.23 31 LEU A C 17
ATOM 27947 O O . LEU A 1 31 ? 3.385 1.545 2.994 1.00 44.22 31 LEU A O 17
ATOM 27963 N N . GLN A 1 32 ? 4.600 -0.356 3.024 1.00 44.33 32 GLN A N 17
ATOM 27964 C CA . GLN A 1 32 ? 5.670 0.126 2.143 1.00 32.12 32 GLN A CA 17
ATOM 27965 C C . GLN A 1 32 ? 5.266 -0.043 0.672 1.00 32.03 32 GLN A C 17
ATOM 27966 O O . GLN A 1 32 ? 5.157 -1.171 0.170 1.00 0.21 32 GLN A O 17
ATOM 27980 N N . VAL A 1 33 ? 5.010 1.094 0.009 1.00 54.23 33 VAL A N 17
ATOM 27981 C CA . VAL A 1 33 ? 4.828 1.156 -1.439 1.00 43.11 33 VAL A CA 17
ATOM 27982 C C . VAL A 1 33 ? 6.200 0.982 -2.112 1.00 34.50 33 VAL A C 17
ATOM 27983 O O . VAL A 1 33 ? 7.066 1.864 -2.001 1.00 12.15 33 VAL A O 17
ATOM 27996 N N . MET A 1 34 ? 6.400 -0.175 -2.755 1.00 1.11 34 MET A N 17
ATOM 27997 C CA . MET A 1 34 ? 7.640 -0.504 -3.480 1.00 63.25 34 MET A CA 17
ATOM 27998 C C . MET A 1 34 ? 7.829 0.410 -4.702 1.00 75.11 34 MET A C 17
ATOM 27999 O O . MET A 1 34 ? 6.863 0.942 -5.253 1.00 40.21 34 MET A O 17
ATOM 28013 N N . TRP A 1 35 ? 9.093 0.556 -5.124 1.00 3.50 35 TRP A N 17
ATOM 28014 C CA . TRP A 1 35 ? 9.489 1.335 -6.318 1.00 32.21 35 TRP A CA 17
ATOM 28015 C C . TRP A 1 35 ? 9.210 0.553 -7.616 1.00 50.10 35 TRP A C 17
ATOM 28016 O O . TRP A 1 35 ? 9.356 1.094 -8.720 1.00 55.45 35 TRP A O 17
ATOM 28037 N N . LYS A 1 36 ? 8.811 -0.722 -7.473 1.00 60.04 36 LYS A N 17
ATOM 28038 C CA . LYS A 1 36 ? 8.463 -1.588 -8.600 1.00 1.22 36 LYS A CA 17
ATOM 28039 C C . LYS A 1 36 ? 6.969 -1.467 -8.911 1.00 13.24 36 LYS A C 17
ATOM 28040 O O . LYS A 1 36 ? 6.137 -1.400 -8.000 1.00 1.33 36 LYS A O 17
ATOM 28059 N N . TYR A 1 37 ? 6.654 -1.446 -10.206 1.00 74.24 37 TYR A N 17
ATOM 28060 C CA . TYR A 1 37 ? 5.291 -1.305 -10.727 1.00 31.35 37 TYR A CA 17
ATOM 28061 C C . TYR A 1 37 ? 5.039 -2.373 -11.795 1.00 25.34 37 TYR A C 17
ATOM 28062 O O . TYR A 1 37 ? 5.984 -2.857 -12.423 1.00 42.41 37 TYR A O 17
ATOM 28080 N N . LEU A 1 38 ? 3.754 -2.710 -12.002 1.00 20.13 38 LEU A N 17
ATOM 28081 C CA . LEU A 1 38 ? 3.323 -3.866 -12.821 1.00 3.05 38 LEU A CA 17
ATOM 28082 C C . LEU A 1 38 ? 3.805 -3.787 -14.290 1.00 34.44 38 LEU A C 17
ATOM 28083 O O . LEU A 1 38 ? 3.976 -4.825 -14.950 1.00 34.42 38 LEU A O 17
ATOM 28099 N N . GLU A 1 39 ? 4.043 -2.556 -14.782 1.00 15.11 39 GLU A N 17
ATOM 28100 C CA . GLU A 1 39 ? 4.436 -2.315 -16.182 1.00 52.31 39 GLU A CA 17
ATOM 28101 C C . GLU A 1 39 ? 5.864 -2.853 -16.488 1.00 54.21 39 GLU A C 17
ATOM 28102 O O . GLU A 1 39 ? 6.228 -3.021 -17.658 1.00 24.11 39 GLU A O 17
ATOM 28114 N N . GLN A 1 40 ? 6.652 -3.138 -15.431 1.00 31.11 40 GLN A N 17
ATOM 28115 C CA . GLN A 1 40 ? 8.002 -3.738 -15.557 1.00 20.31 40 GLN A CA 17
ATOM 28116 C C . GLN A 1 40 ? 7.922 -5.197 -16.074 1.00 35.03 40 GLN A C 17
ATOM 28117 O O . GLN A 1 40 ? 6.996 -5.934 -15.721 1.00 15.10 40 GLN A O 17
ATOM 28131 N N . ALA A 1 41 ? 8.918 -5.590 -16.885 1.00 1.42 41 ALA A N 17
ATOM 28132 C CA . ALA A 1 41 ? 9.089 -6.975 -17.389 1.00 62.34 41 ALA A CA 17
ATOM 28133 C C . ALA A 1 41 ? 9.860 -7.836 -16.366 1.00 33.43 41 ALA A C 17
ATOM 28134 O O . ALA A 1 41 ? 9.848 -9.072 -16.434 1.00 72.20 41 ALA A O 17
ATOM 28141 N N . SER A 1 42 ? 10.530 -7.155 -15.421 1.00 23.32 42 SER A N 17
ATOM 28142 C CA . SER A 1 42 ? 11.283 -7.786 -14.325 1.00 62.35 42 SER A CA 17
ATOM 28143 C C . SER A 1 42 ? 10.422 -7.909 -13.047 1.00 72.52 42 SER A C 17
ATOM 28144 O O . SER A 1 42 ? 10.917 -8.355 -12.006 1.00 5.11 42 SER A O 17
ATOM 28152 N N . PHE A 1 43 ? 9.129 -7.547 -13.139 1.00 12.41 43 PHE A N 17
ATOM 28153 C CA . PHE A 1 43 ? 8.212 -7.526 -11.990 1.00 24.30 43 PHE A CA 17
ATOM 28154 C C . PHE A 1 43 ? 7.987 -8.973 -11.453 1.00 65.21 43 PHE A C 17
ATOM 28155 O O . PHE A 1 43 ? 7.562 -9.848 -12.218 1.00 43.42 43 PHE A O 17
ATOM 28172 N N . PRO A 1 44 ? 8.262 -9.243 -10.130 1.00 22.51 44 PRO A N 17
ATOM 28173 C CA . PRO A 1 44 ? 8.356 -10.631 -9.582 1.00 72.22 44 PRO A CA 17
ATOM 28174 C C . PRO A 1 44 ? 6.999 -11.342 -9.365 1.00 43.32 44 PRO A C 17
ATOM 28175 O O . PRO A 1 44 ? 6.961 -12.447 -8.810 1.00 50.44 44 PRO A O 17
ATOM 28186 N N . MET A 1 45 ? 5.898 -10.702 -9.782 1.00 4.53 45 MET A N 17
ATOM 28187 C CA . MET A 1 45 ? 4.543 -11.284 -9.727 1.00 71.34 45 MET A CA 17
ATOM 28188 C C . MET A 1 45 ? 3.870 -11.143 -11.094 1.00 44.54 45 MET A C 17
ATOM 28189 O O . MET A 1 45 ? 4.180 -10.218 -11.862 1.00 35.32 45 MET A O 17
ATOM 28203 N N . ASN A 1 46 ? 2.950 -12.073 -11.391 1.00 34.34 46 ASN A N 17
ATOM 28204 C CA . ASN A 1 46 ? 2.038 -11.950 -12.536 1.00 34.41 46 ASN A CA 17
ATOM 28205 C C . ASN A 1 46 ? 1.003 -10.860 -12.230 1.00 73.40 46 ASN A C 17
ATOM 28206 O O . ASN A 1 46 ? 0.857 -10.450 -11.071 1.00 24.34 46 ASN A O 17
ATOM 28217 N N . GLU A 1 47 ? 0.273 -10.413 -13.261 1.00 3.45 47 GLU A N 17
ATOM 28218 C CA . GLU A 1 47 ? -0.748 -9.360 -13.120 1.00 63.03 47 GLU A CA 17
ATOM 28219 C C . GLU A 1 47 ? -1.851 -9.787 -12.128 1.00 13.54 47 GLU A C 17
ATOM 28220 O O . GLU A 1 47 ? -2.262 -9.003 -11.273 1.00 14.12 47 GLU A O 17
ATOM 28232 N N . THR A 1 48 ? -2.277 -11.061 -12.229 1.00 74.31 48 THR A N 17
ATOM 28233 C CA . THR A 1 48 ? -3.290 -11.643 -11.339 1.00 65.32 48 THR A CA 17
ATOM 28234 C C . THR A 1 48 ? -2.774 -11.670 -9.880 1.00 73.02 48 THR A C 17
ATOM 28235 O O . THR A 1 48 ? -3.468 -11.224 -8.974 1.00 74.24 48 THR A O 17
ATOM 28246 N N . GLU A 1 49 ? -1.516 -12.133 -9.697 1.00 15.04 49 GLU A N 17
ATOM 28247 C CA . GLU A 1 49 ? -0.885 -12.263 -8.359 1.00 71.42 49 GLU A CA 17
ATOM 28248 C C . GLU A 1 49 ? -0.740 -10.892 -7.684 1.00 72.02 49 GLU A C 17
ATOM 28249 O O . GLU A 1 49 ? -0.936 -10.755 -6.474 1.00 52.23 49 GLU A O 17
ATOM 28261 N N . TYR A 1 50 ? -0.394 -9.894 -8.507 1.00 40.13 50 TYR A N 17
ATOM 28262 C CA . TYR A 1 50 ? -0.251 -8.495 -8.097 1.00 1.11 50 TYR A CA 17
ATOM 28263 C C . TYR A 1 50 ? -1.596 -7.928 -7.589 1.00 51.24 50 TYR A C 17
ATOM 28264 O O . TYR A 1 50 ? -1.665 -7.357 -6.494 1.00 12.33 50 TYR A O 17
ATOM 28282 N N . GLN A 1 51 ? -2.643 -8.114 -8.402 1.00 0.41 51 GLN A N 17
ATOM 28283 C CA . GLN A 1 51 ? -3.978 -7.529 -8.173 1.00 0.14 51 GLN A CA 17
ATOM 28284 C C . GLN A 1 51 ? -4.674 -8.181 -6.957 1.00 11.35 51 GLN A C 17
ATOM 28285 O O . GLN A 1 51 ? -5.331 -7.498 -6.158 1.00 3.12 51 GLN A O 17
ATOM 28299 N N . GLU A 1 52 ? -4.480 -9.504 -6.808 1.00 21.13 52 GLU A N 17
ATOM 28300 C CA . GLU A 1 52 ? -4.977 -10.269 -5.651 1.00 22.40 52 GLU A CA 17
ATOM 28301 C C . GLU A 1 52 ? -4.208 -9.902 -4.371 1.00 22.33 52 GLU A C 17
ATOM 28302 O O . GLU A 1 52 ? -4.767 -9.949 -3.270 1.00 20.04 52 GLU A O 17
ATOM 28314 N N . HIS A 1 53 ? -2.918 -9.536 -4.530 1.00 4.51 53 HIS A N 17
ATOM 28315 C CA . HIS A 1 53 ? -2.085 -9.065 -3.412 1.00 10.10 53 HIS A CA 17
ATOM 28316 C C . HIS A 1 53 ? -2.576 -7.697 -2.923 1.00 21.03 53 HIS A C 17
ATOM 28317 O O . HIS A 1 53 ? -2.578 -7.441 -1.724 1.00 54.42 53 HIS A O 17
ATOM 28332 N N . LEU A 1 54 ? -3.001 -6.835 -3.870 1.00 24.25 54 LEU A N 17
ATOM 28333 C CA . LEU A 1 54 ? -3.567 -5.509 -3.547 1.00 14.41 54 LEU A CA 17
ATOM 28334 C C . LEU A 1 54 ? -4.861 -5.654 -2.742 1.00 42.11 54 LEU A C 17
ATOM 28335 O O . LEU A 1 54 ? -5.102 -4.907 -1.803 1.00 24.01 54 LEU A O 17
ATOM 28351 N N . ASP A 1 55 ? -5.691 -6.627 -3.153 1.00 62.32 55 ASP A N 17
ATOM 28352 C CA . ASP A 1 55 ? -6.993 -6.891 -2.522 1.00 25.43 55 ASP A CA 17
ATOM 28353 C C . ASP A 1 55 ? -6.803 -7.555 -1.150 1.00 64.34 55 ASP A C 17
ATOM 28354 O O . ASP A 1 55 ? -7.593 -7.335 -0.235 1.00 73.01 55 ASP A O 17
ATOM 28363 N N . SER A 1 56 ? -5.730 -8.356 -1.027 1.00 44.05 56 SER A N 17
ATOM 28364 C CA . SER A 1 56 ? -5.317 -8.987 0.243 1.00 30.20 56 SER A CA 17
ATOM 28365 C C . SER A 1 56 ? -4.807 -7.929 1.244 1.00 21.03 56 SER A C 17
ATOM 28366 O O . SER A 1 56 ? -5.070 -8.018 2.456 1.00 72.52 56 SER A O 17
ATOM 28374 N N . VAL A 1 57 ? -4.098 -6.914 0.710 1.00 62.42 57 VAL A N 17
ATOM 28375 C CA . VAL A 1 57 ? -3.636 -5.755 1.489 1.00 41.21 57 VAL A CA 17
ATOM 28376 C C . VAL A 1 57 ? -4.846 -4.929 1.950 1.00 11.20 57 VAL A C 17
ATOM 28377 O O . VAL A 1 57 ? -4.993 -4.634 3.136 1.00 75.44 57 VAL A O 17
ATOM 28390 N N . ALA A 1 58 ? -5.732 -4.637 0.992 1.00 63.33 58 ALA A N 17
ATOM 28391 C CA . ALA A 1 58 ? -6.953 -3.850 1.203 1.00 73.32 58 ALA A CA 17
ATOM 28392 C C . ALA A 1 58 ? -7.929 -4.553 2.178 1.00 62.14 58 ALA A C 17
ATOM 28393 O O . ALA A 1 58 ? -8.706 -3.898 2.878 1.00 23.10 58 ALA A O 17
ATOM 28400 N N . ASN A 1 59 ? -7.848 -5.897 2.221 1.00 43.13 59 ASN A N 17
ATOM 28401 C CA . ASN A 1 59 ? -8.627 -6.740 3.152 1.00 70.41 59 ASN A CA 17
ATOM 28402 C C . ASN A 1 59 ? -8.135 -6.517 4.599 1.00 53.23 59 ASN A C 17
ATOM 28403 O O . ASN A 1 59 ? -8.941 -6.381 5.522 1.00 41.11 59 ASN A O 17
ATOM 28414 N N . TYR A 1 60 ? -6.800 -6.440 4.773 1.00 41.34 60 TYR A N 17
ATOM 28415 C CA . TYR A 1 60 ? -6.181 -6.124 6.084 1.00 70.13 60 TYR A CA 17
ATOM 28416 C C . TYR A 1 60 ? -6.457 -4.672 6.497 1.00 24.53 60 TYR A C 17
ATOM 28417 O O . TYR A 1 60 ? -6.670 -4.401 7.665 1.00 12.35 60 TYR A O 17
ATOM 28435 N N . LEU A 1 61 ? -6.470 -3.756 5.520 1.00 62.30 61 LEU A N 17
ATOM 28436 C CA . LEU A 1 61 ? -6.723 -2.317 5.759 1.00 32.10 61 LEU A CA 17
ATOM 28437 C C . LEU A 1 61 ? -8.146 -2.071 6.323 1.00 40.44 61 LEU A C 17
ATOM 28438 O O . LEU A 1 61 ? -8.403 -1.041 6.952 1.00 34.30 61 LEU A O 17
ATOM 28454 N N . HIS A 1 62 ? -9.047 -3.042 6.085 1.00 73.43 62 HIS A N 17
ATOM 28455 C CA . HIS A 1 62 ? -10.409 -3.063 6.649 1.00 20.43 62 HIS A CA 17
ATOM 28456 C C . HIS A 1 62 ? -10.361 -3.478 8.132 1.00 64.30 62 HIS A C 17
ATOM 28457 O O . HIS A 1 62 ? -10.849 -2.751 9.003 1.00 62.42 62 HIS A O 17
ATOM 28472 N N . ALA A 1 63 ? -9.728 -4.641 8.390 1.00 35.22 63 ALA A N 17
ATOM 28473 C CA . ALA A 1 63 ? -9.648 -5.251 9.733 1.00 24.03 63 ALA A CA 17
ATOM 28474 C C . ALA A 1 63 ? -8.879 -4.355 10.718 1.00 22.12 63 ALA A C 17
ATOM 28475 O O . ALA A 1 63 ? -9.356 -4.060 11.810 1.00 15.14 63 ALA A O 17
ATOM 28482 N N . LEU A 1 64 ? -7.690 -3.924 10.290 1.00 13.24 64 LEU A N 17
ATOM 28483 C CA . LEU A 1 64 ? -6.789 -3.067 11.076 1.00 44.23 64 LEU A CA 17
ATOM 28484 C C . LEU A 1 64 ? -7.352 -1.632 11.209 1.00 63.35 64 LEU A C 17
ATOM 28485 O O . LEU A 1 64 ? -7.106 -0.947 12.213 1.00 4.13 64 LEU A O 17
ATOM 28501 N N . GLY A 1 65 ? -8.132 -1.210 10.191 1.00 10.32 65 GLY A N 17
ATOM 28502 C CA . GLY A 1 65 ? -8.664 0.153 10.107 1.00 60.32 65 GLY A CA 17
ATOM 28503 C C . GLY A 1 65 ? -7.646 1.151 9.549 1.00 51.15 65 GLY A C 17
ATOM 28504 O O . GLY A 1 65 ? -7.659 2.336 9.917 1.00 3.11 65 GLY A O 17
ATOM 28508 N N . GLY A 1 66 ? -6.774 0.666 8.641 1.00 31.11 66 GLY A N 17
ATOM 28509 C CA . GLY A 1 66 ? -5.698 1.476 8.060 1.00 1.24 66 GLY A CA 17
ATOM 28510 C C . GLY A 1 66 ? -5.996 1.980 6.655 1.00 21.31 66 GLY A C 17
ATOM 28511 O O . GLY A 1 66 ? -5.160 2.669 6.076 1.00 31.41 66 GLY A O 17
ATOM 28515 N N . ALA A 1 67 ? -7.192 1.662 6.118 1.00 53.14 67 ALA A N 17
ATOM 28516 C CA . ALA A 1 67 ? -7.574 2.006 4.729 1.00 74.21 67 ALA A CA 17
ATOM 28517 C C . ALA A 1 67 ? -7.609 3.522 4.493 1.00 10.42 67 ALA A C 17
ATOM 28518 O O . ALA A 1 67 ? -7.056 4.022 3.503 1.00 51.35 67 ALA A O 17
ATOM 28525 N N . VAL A 1 68 ? -8.252 4.233 5.431 1.00 62.10 68 VAL A N 17
ATOM 28526 C CA . VAL A 1 68 ? -8.364 5.697 5.404 1.00 13.22 68 VAL A CA 17
ATOM 28527 C C . VAL A 1 68 ? -6.966 6.336 5.540 1.00 31.35 68 VAL A C 17
ATOM 28528 O O . VAL A 1 68 ? -6.684 7.329 4.888 1.00 2.21 68 VAL A O 17
ATOM 28541 N N . GLN A 1 69 ? -6.095 5.709 6.358 1.00 3.12 69 GLN A N 17
ATOM 28542 C CA . GLN A 1 69 ? -4.711 6.189 6.602 1.00 31.15 69 GLN A CA 17
ATOM 28543 C C . GLN A 1 69 ? -3.849 6.143 5.321 1.00 43.21 69 GLN A C 17
ATOM 28544 O O . GLN A 1 69 ? -3.046 7.044 5.077 1.00 21.31 69 GLN A O 17
ATOM 28558 N N . VAL A 1 70 ? -4.039 5.082 4.516 1.00 31.42 70 VAL A N 17
ATOM 28559 C CA . VAL A 1 70 ? -3.335 4.893 3.226 1.00 25.43 70 VAL A CA 17
ATOM 28560 C C . VAL A 1 70 ? -3.806 5.939 2.205 1.00 2.15 70 VAL A C 17
ATOM 28561 O O . VAL A 1 70 ? -2.995 6.608 1.560 1.00 22.11 70 VAL A O 17
ATOM 28574 N N . LYS A 1 71 ? -5.142 6.084 2.107 1.00 11.14 71 LYS A N 17
ATOM 28575 C CA . LYS A 1 71 ? -5.790 7.044 1.195 1.00 54.31 71 LYS A CA 17
ATOM 28576 C C . LYS A 1 71 ? -5.440 8.494 1.561 1.00 51.14 71 LYS A C 17
ATOM 28577 O O . LYS A 1 71 ? -5.257 9.328 0.678 1.00 50.04 71 LYS A O 17
ATOM 28596 N N . THR A 1 72 ? -5.324 8.774 2.868 1.00 74.13 72 THR A N 17
ATOM 28597 C CA . THR A 1 72 ? -4.955 10.102 3.379 1.00 11.22 72 THR A CA 17
ATOM 28598 C C . THR A 1 72 ? -3.484 10.407 3.048 1.00 3.55 72 THR A C 17
ATOM 28599 O O . THR A 1 72 ? -3.175 11.470 2.503 1.00 21.12 72 THR A O 17
ATOM 28610 N N . PHE A 1 73 ? -2.595 9.437 3.333 1.00 23.40 73 PHE A N 17
ATOM 28611 C CA . PHE A 1 73 ? -1.139 9.612 3.174 1.00 34.51 73 PHE A CA 17
ATOM 28612 C C . PHE A 1 73 ? -0.771 9.838 1.694 1.00 52.54 73 PHE A C 17
ATOM 28613 O O . PHE A 1 73 ? -0.212 10.880 1.356 1.00 11.33 73 PHE A O 17
ATOM 28630 N N . ILE A 1 74 ? -1.137 8.863 0.827 1.00 52.24 74 ILE A N 17
ATOM 28631 C CA . ILE A 1 74 ? -0.754 8.844 -0.603 1.00 60.12 74 ILE A CA 17
ATOM 28632 C C . ILE A 1 74 ? -1.279 10.088 -1.349 1.00 52.20 74 ILE A C 17
ATOM 28633 O O . ILE A 1 74 ? -0.514 10.762 -2.047 1.00 54.12 74 ILE A O 17
ATOM 28649 N N . THR A 1 75 ? -2.571 10.413 -1.151 1.00 52.24 75 THR A N 17
ATOM 28650 C CA . THR A 1 75 ? -3.225 11.551 -1.839 1.00 74.12 75 THR A CA 17
ATOM 28651 C C . THR A 1 75 ? -2.601 12.911 -1.419 1.00 32.24 75 THR A C 17
ATOM 28652 O O . THR A 1 75 ? -2.551 13.851 -2.218 1.00 54.13 75 THR A O 17
ATOM 28663 N N . GLN A 1 76 ? -2.105 12.999 -0.175 1.00 12.44 76 GLN A N 17
ATOM 28664 C CA . GLN A 1 76 ? -1.557 14.257 0.388 1.00 42.43 76 GLN A CA 17
ATOM 28665 C C . GLN A 1 76 ? -0.012 14.327 0.347 1.00 33.14 76 GLN A C 17
ATOM 28666 O O . GLN A 1 76 ? 0.549 15.407 0.579 1.00 51.45 76 GLN A O 17
ATOM 28680 N N . THR A 1 77 ? 0.681 13.200 0.074 1.00 71.43 77 THR A N 17
ATOM 28681 C CA . THR A 1 77 ? 2.164 13.178 0.024 1.00 33.10 77 THR A CA 17
ATOM 28682 C C . THR A 1 77 ? 2.667 13.536 -1.381 1.00 42.32 77 THR A C 17
ATOM 28683 O O . THR A 1 77 ? 2.031 13.216 -2.387 1.00 61.32 77 THR A O 17
ATOM 28694 N N . LYS A 1 78 ? 3.816 14.216 -1.433 1.00 54.24 78 LYS A N 17
ATOM 28695 C CA . LYS A 1 78 ? 4.512 14.543 -2.693 1.00 40.23 78 LYS A CA 17
ATOM 28696 C C . LYS A 1 78 ? 5.754 13.644 -2.865 1.00 21.04 78 LYS A C 17
ATOM 28697 O O . LYS A 1 78 ? 6.543 13.835 -3.794 1.00 22.10 78 LYS A O 17
ATOM 28716 N N . GLU A 1 79 ? 5.902 12.657 -1.962 1.00 14.44 79 GLU A N 17
ATOM 28717 C CA . GLU A 1 79 ? 6.955 11.630 -2.044 1.00 62.12 79 GLU A CA 17
ATOM 28718 C C . GLU A 1 79 ? 6.573 10.562 -3.076 1.00 3.20 79 GLU A C 17
ATOM 28719 O O . GLU A 1 79 ? 5.399 10.185 -3.188 1.00 73.04 79 GLU A O 17
ATOM 28731 N N . ARG A 1 80 ? 7.576 10.083 -3.814 1.00 12.10 80 ARG A N 17
ATOM 28732 C CA . ARG A 1 80 ? 7.417 9.011 -4.810 1.00 14.50 80 ARG A CA 17
ATOM 28733 C C . ARG A 1 80 ? 8.292 7.807 -4.426 1.00 61.54 80 ARG A C 17
ATOM 28734 O O . ARG A 1 80 ? 9.366 7.987 -3.832 1.00 45.14 80 ARG A O 17
ATOM 28755 N N . PRO A 1 81 ? 7.832 6.556 -4.740 1.00 71.13 81 PRO A N 17
ATOM 28756 C CA . PRO A 1 81 ? 8.669 5.344 -4.589 1.00 2.42 81 PRO A CA 17
ATOM 28757 C C . PRO A 1 81 ? 9.901 5.402 -5.526 1.00 54.14 81 PRO A C 17
ATOM 28758 O O . PRO A 1 81 ? 9.756 5.486 -6.752 1.00 51.03 81 PRO A O 17
ATOM 28769 N N . ARG A 1 82 ? 11.103 5.359 -4.936 1.00 20.51 82 ARG A N 17
ATOM 28770 C CA . ARG A 1 82 ? 12.382 5.502 -5.669 1.00 54.15 82 ARG A CA 17
ATOM 28771 C C . ARG A 1 82 ? 13.300 4.308 -5.337 1.00 61.34 82 ARG A C 17
ATOM 28772 O O . ARG A 1 82 ? 13.087 3.638 -4.324 1.00 61.12 82 ARG A O 17
ATOM 28793 N N . LEU A 1 83 ? 14.299 4.034 -6.204 1.00 15.44 83 LEU A N 17
ATOM 28794 C CA . LEU A 1 83 ? 15.189 2.861 -6.083 1.00 41.24 83 LEU A CA 17
ATOM 28795 C C . LEU A 1 83 ? 15.905 2.829 -4.715 1.00 42.52 83 LEU A C 17
ATOM 28796 O O . LEU A 1 83 ? 16.757 3.682 -4.434 1.00 42.31 83 LEU A O 17
ATOM 28812 N N . GLY A 1 84 ? 15.514 1.856 -3.865 1.00 31.44 84 GLY A N 17
ATOM 28813 C CA . GLY A 1 84 ? 16.091 1.682 -2.525 1.00 20.14 84 GLY A CA 17
ATOM 28814 C C . GLY A 1 84 ? 15.219 2.283 -1.428 1.00 74.45 84 GLY A C 17
ATOM 28815 O O . GLY A 1 84 ? 15.207 1.789 -0.296 1.00 71.11 84 GLY A O 17
ATOM 28819 N N . LYS A 1 85 ? 14.472 3.351 -1.766 1.00 42.44 85 LYS A N 17
ATOM 28820 C CA . LYS A 1 85 ? 13.617 4.091 -0.814 1.00 5.52 85 LYS A CA 17
ATOM 28821 C C . LYS A 1 85 ? 12.121 3.834 -1.103 1.00 24.40 85 LYS A C 17
ATOM 28822 O O . LYS A 1 85 ? 11.566 4.358 -2.076 1.00 43.21 85 LYS A O 17
ATOM 28841 N N . ALA A 1 86 ? 11.485 3.016 -0.253 1.00 40.34 86 ALA A N 17
ATOM 28842 C CA . ALA A 1 86 ? 10.044 2.716 -0.334 1.00 61.13 86 ALA A CA 17
ATOM 28843 C C . ALA A 1 86 ? 9.232 3.779 0.418 1.00 71.34 86 ALA A C 17
ATOM 28844 O O . ALA A 1 86 ? 9.725 4.366 1.393 1.00 3.30 86 ALA A O 17
ATOM 28851 N N . VAL A 1 87 ? 7.986 4.021 -0.031 1.00 64.13 87 VAL A N 17
ATOM 28852 C CA . VAL A 1 87 ? 7.051 4.911 0.667 1.00 51.31 87 VAL A CA 17
ATOM 28853 C C . VAL A 1 87 ? 6.418 4.137 1.843 1.00 70.21 87 VAL A C 17
ATOM 28854 O O . VAL A 1 87 ? 5.405 3.451 1.693 1.00 24.33 87 VAL A O 17
ATOM 28867 N N . SER A 1 88 ? 7.083 4.220 2.997 1.00 33.14 88 SER A N 17
ATOM 28868 C CA . SER A 1 88 ? 6.657 3.577 4.239 1.00 52.45 88 SER A CA 17
ATOM 28869 C C . SER A 1 88 ? 5.505 4.388 4.855 1.00 65.25 88 SER A C 17
ATOM 28870 O O . SER A 1 88 ? 5.732 5.440 5.459 1.00 33.43 88 SER A O 17
ATOM 28878 N N . ILE A 1 89 ? 4.270 3.924 4.622 1.00 5.31 89 ILE A N 17
ATOM 28879 C CA . ILE A 1 89 ? 3.046 4.549 5.149 1.00 23.22 89 ILE A CA 17
ATOM 28880 C C . ILE A 1 89 ? 2.817 4.076 6.601 1.00 33.44 89 ILE A C 17
ATOM 28881 O O . ILE A 1 89 ? 2.484 2.905 6.807 1.00 13.15 89 ILE A O 17
ATOM 28897 N N . PRO A 1 90 ? 3.014 4.955 7.630 1.00 62.44 90 PRO A N 17
ATOM 28898 C CA . PRO A 1 90 ? 2.764 4.577 9.028 1.00 75.22 90 PRO A CA 17
ATOM 28899 C C . PRO A 1 90 ? 1.253 4.589 9.344 1.00 3.40 90 PRO A C 17
ATOM 28900 O O . PRO A 1 90 ? 0.594 5.641 9.293 1.00 21.31 90 PRO A O 17
ATOM 28911 N N . LEU A 1 91 ? 0.703 3.401 9.636 1.00 35.21 91 LEU A N 17
ATOM 28912 C CA . LEU A 1 91 ? -0.726 3.234 9.918 1.00 71.31 91 LEU A CA 17
ATOM 28913 C C . LEU A 1 91 ? -0.986 3.493 11.409 1.00 55.52 91 LEU A C 17
ATOM 28914 O O . LEU A 1 91 ? -0.621 2.671 12.264 1.00 53.35 91 LEU A O 17
ATOM 28930 N N . ASP A 1 92 ? -1.565 4.669 11.711 1.00 4.32 92 ASP A N 17
ATOM 28931 C CA . ASP A 1 92 ? -1.894 5.076 13.090 1.00 42.05 92 ASP A CA 17
ATOM 28932 C C . ASP A 1 92 ? -3.144 4.314 13.558 1.00 44.40 92 ASP A C 17
ATOM 28933 O O . ASP A 1 92 ? -4.274 4.672 13.196 1.00 72.41 92 ASP A O 17
ATOM 28942 N N . LEU A 1 93 ? -2.928 3.219 14.303 1.00 64.25 93 LEU A N 17
ATOM 28943 C CA . LEU A 1 93 ? -4.002 2.304 14.728 1.00 52.23 93 LEU A CA 17
ATOM 28944 C C . LEU A 1 93 ? -4.023 2.191 16.264 1.00 52.11 93 LEU A C 17
ATOM 28945 O O . LEU A 1 93 ? -3.512 1.221 16.845 1.00 74.31 93 LEU A O 17
ATOM 28961 N N . GLY A 1 94 ? -4.547 3.239 16.912 1.00 54.01 94 GLY A N 17
ATOM 28962 C CA . GLY A 1 94 ? -4.768 3.242 18.356 1.00 5.41 94 GLY A CA 17
ATOM 28963 C C . GLY A 1 94 ? -6.136 2.673 18.715 1.00 1.35 94 GLY A C 17
ATOM 28964 O O . GLY A 1 94 ? -6.292 1.453 18.854 1.00 33.45 94 GLY A O 17
ATOM 28968 N N . GLU A 1 95 ? -7.143 3.554 18.822 1.00 52.31 95 GLU A N 17
ATOM 28969 C CA . GLU A 1 95 ? -8.516 3.171 19.200 1.00 21.42 95 GLU A CA 17
ATOM 28970 C C . GLU A 1 95 ? -9.227 2.396 18.070 1.00 13.44 95 GLU A C 17
ATOM 28971 O O . GLU A 1 95 ? -10.112 1.569 18.336 1.00 23.23 95 GLU A O 17
ATOM 28983 N N . ARG A 1 96 ? -8.828 2.655 16.810 1.00 3.43 96 ARG A N 17
ATOM 28984 C CA . ARG A 1 96 ? -9.402 1.971 15.629 1.00 4.11 96 ARG A CA 17
ATOM 28985 C C . ARG A 1 96 ? -8.982 0.486 15.567 1.00 42.44 96 ARG A C 17
ATOM 28986 O O . ARG A 1 96 ? -9.625 -0.321 14.898 1.00 41.02 96 ARG A O 17
ATOM 29007 N N . ALA A 1 97 ? -7.906 0.137 16.282 1.00 32.40 97 ALA A N 17
ATOM 29008 C CA . ALA A 1 97 ? -7.459 -1.257 16.437 1.00 12.11 97 ALA A CA 17
ATOM 29009 C C . ALA A 1 97 ? -8.313 -1.979 17.505 1.00 3.54 97 ALA A C 17
ATOM 29010 O O . ALA A 1 97 ? -8.567 -3.176 17.409 1.00 14.35 97 ALA A O 17
ATOM 29017 N N . SER A 1 98 ? -8.781 -1.213 18.503 1.00 23.22 98 SER A N 17
ATOM 29018 C CA . SER A 1 98 ? -9.549 -1.739 19.657 1.00 2.22 98 SER A CA 17
ATOM 29019 C C . SER A 1 98 ? -11.010 -2.119 19.295 1.00 3.23 98 SER A C 17
ATOM 29020 O O . SER A 1 98 ? -11.725 -2.693 20.125 1.00 73.43 98 SER A O 17
ATOM 29028 N N . GLU A 1 99 ? -11.441 -1.767 18.068 1.00 72.21 99 GLU A N 17
ATOM 29029 C CA . GLU A 1 99 ? -12.794 -2.080 17.550 1.00 51.12 99 GLU A CA 17
ATOM 29030 C C . GLU A 1 99 ? -13.022 -3.599 17.443 1.00 61.53 99 GLU A C 17
ATOM 29031 O O . GLU A 1 99 ? -14.093 -4.094 17.803 1.00 33.42 99 GLU A O 17
ATOM 29043 N N . TRP A 1 100 ? -12.005 -4.326 16.941 1.00 20.33 100 TRP A N 17
ATOM 29044 C CA . TRP A 1 100 ? -12.094 -5.789 16.706 1.00 2.11 100 TRP A CA 17
ATOM 29045 C C . TRP A 1 100 ? -11.390 -6.607 17.814 1.00 63.45 100 TRP A C 17
ATOM 29046 O O . TRP A 1 100 ? -11.600 -7.821 17.909 1.00 50.00 100 TRP A O 17
ATOM 29067 N N . ILE A 1 101 ? -10.548 -5.958 18.643 1.00 32.31 101 ILE A N 17
ATOM 29068 C CA . ILE A 1 101 ? -10.052 -6.567 19.899 1.00 53.00 101 ILE A CA 17
ATOM 29069 C C . ILE A 1 101 ? -11.143 -6.371 20.975 1.00 44.24 101 ILE A C 17
ATOM 29070 O O . ILE A 1 101 ? -11.312 -5.269 21.509 1.00 63.11 101 ILE A O 17
ATOM 29086 N N . ILE A 1 102 ? -11.920 -7.435 21.225 1.00 34.04 102 ILE A N 17
ATOM 29087 C CA . ILE A 1 102 ? -13.054 -7.422 22.164 1.00 72.23 102 ILE A CA 17
ATOM 29088 C C . ILE A 1 102 ? -12.627 -8.031 23.515 1.00 62.21 102 ILE A C 17
ATOM 29089 O O . ILE A 1 102 ? -12.446 -9.250 23.626 1.00 5.22 102 ILE A O 17
ATOM 29105 N N . LEU A 1 103 ? -12.438 -7.163 24.525 1.00 14.50 103 LEU A N 17
ATOM 29106 C CA . LEU A 1 103 ? -12.083 -7.569 25.900 1.00 52.32 103 LEU A CA 17
ATOM 29107 C C . LEU A 1 103 ? -13.182 -7.075 26.859 1.00 51.11 103 LEU A C 17
ATOM 29108 O O . LEU A 1 103 ? -13.219 -5.893 27.217 1.00 44.44 103 LEU A O 17
ATOM 29124 N N . GLU A 1 104 ? -14.100 -7.975 27.227 1.00 45.24 104 GLU A N 17
ATOM 29125 C CA . GLU A 1 104 ? -15.256 -7.657 28.093 1.00 45.13 104 GLU A CA 17
ATOM 29126 C C . GLU A 1 104 ? -15.225 -8.535 29.383 1.00 64.13 104 GLU A C 17
ATOM 29127 O O . GLU A 1 104 ? -15.834 -9.624 29.425 1.00 52.43 104 GLU A O 17
ATOM 29139 N N . MET A 1 1 ? -12.092 -0.449 0.771 1.00 61.03 1 MET A N 18
ATOM 29140 C CA . MET A 1 1 ? -11.105 -0.319 -0.320 1.00 61.13 1 MET A CA 18
ATOM 29141 C C . MET A 1 1 ? -10.694 -1.718 -0.808 1.00 2.21 1 MET A C 18
ATOM 29142 O O . MET A 1 1 ? -10.120 -2.496 -0.043 1.00 33.02 1 MET A O 18
ATOM 29158 N N . THR A 1 2 ? -11.047 -2.047 -2.070 1.00 21.24 2 THR A N 18
ATOM 29159 C CA . THR A 1 2 ? -10.601 -3.286 -2.742 1.00 23.24 2 THR A CA 18
ATOM 29160 C C . THR A 1 2 ? -9.189 -3.094 -3.326 1.00 33.31 2 THR A C 18
ATOM 29161 O O . THR A 1 2 ? -8.616 -2.008 -3.212 1.00 42.23 2 THR A O 18
ATOM 29172 N N . GLY A 1 3 ? -8.653 -4.143 -3.979 1.00 60.54 3 GLY A N 18
ATOM 29173 C CA . GLY A 1 3 ? -7.380 -4.039 -4.710 1.00 35.42 3 GLY A CA 18
ATOM 29174 C C . GLY A 1 3 ? -7.498 -3.235 -5.988 1.00 43.30 3 GLY A C 18
ATOM 29175 O O . GLY A 1 3 ? -6.503 -2.712 -6.490 1.00 0.44 3 GLY A O 18
ATOM 29179 N N . GLN A 1 4 ? -8.737 -3.155 -6.509 1.00 10.14 4 GLN A N 18
ATOM 29180 C CA . GLN A 1 4 ? -9.106 -2.231 -7.588 1.00 70.32 4 GLN A CA 18
ATOM 29181 C C . GLN A 1 4 ? -8.902 -0.785 -7.108 1.00 3.13 4 GLN A C 18
ATOM 29182 O O . GLN A 1 4 ? -8.164 -0.017 -7.719 1.00 20.24 4 GLN A O 18
ATOM 29196 N N . GLU A 1 5 ? -9.508 -0.471 -5.950 1.00 44.15 5 GLU A N 18
ATOM 29197 C CA . GLU A 1 5 ? -9.480 0.878 -5.357 1.00 5.42 5 GLU A CA 18
ATOM 29198 C C . GLU A 1 5 ? -8.079 1.251 -4.824 1.00 35.55 5 GLU A C 18
ATOM 29199 O O . GLU A 1 5 ? -7.697 2.428 -4.843 1.00 71.03 5 GLU A O 18
ATOM 29211 N N . LEU A 1 6 ? -7.330 0.239 -4.351 1.00 1.15 6 LEU A N 18
ATOM 29212 C CA . LEU A 1 6 ? -5.961 0.419 -3.841 1.00 24.24 6 LEU A CA 18
ATOM 29213 C C . LEU A 1 6 ? -5.021 0.766 -5.001 1.00 14.21 6 LEU A C 18
ATOM 29214 O O . LEU A 1 6 ? -4.182 1.669 -4.887 1.00 75.31 6 LEU A O 18
ATOM 29230 N N . ARG A 1 7 ? -5.199 0.060 -6.135 1.00 41.21 7 ARG A N 18
ATOM 29231 C CA . ARG A 1 7 ? -4.405 0.284 -7.351 1.00 2.21 7 ARG A CA 18
ATOM 29232 C C . ARG A 1 7 ? -4.709 1.660 -7.958 1.00 43.21 7 ARG A C 18
ATOM 29233 O O . ARG A 1 7 ? -3.792 2.378 -8.354 1.00 4.30 7 ARG A O 18
ATOM 29254 N N . GLN A 1 8 ? -6.009 2.022 -8.010 1.00 32.04 8 GLN A N 18
ATOM 29255 C CA . GLN A 1 8 ? -6.459 3.342 -8.505 1.00 1.12 8 GLN A CA 18
ATOM 29256 C C . GLN A 1 8 ? -5.862 4.471 -7.644 1.00 14.11 8 GLN A C 18
ATOM 29257 O O . GLN A 1 8 ? -5.523 5.530 -8.152 1.00 63.25 8 GLN A O 18
ATOM 29271 N N . LEU A 1 9 ? -5.685 4.202 -6.344 1.00 70.43 9 LEU A N 18
ATOM 29272 C CA . LEU A 1 9 ? -5.067 5.157 -5.406 1.00 51.43 9 LEU A CA 18
ATOM 29273 C C . LEU A 1 9 ? -3.565 5.384 -5.745 1.00 61.25 9 LEU A C 18
ATOM 29274 O O . LEU A 1 9 ? -3.023 6.471 -5.508 1.00 1.43 9 LEU A O 18
ATOM 29290 N N . LEU A 1 10 ? -2.919 4.359 -6.346 1.00 53.44 10 LEU A N 18
ATOM 29291 C CA . LEU A 1 10 ? -1.510 4.447 -6.805 1.00 21.44 10 LEU A CA 18
ATOM 29292 C C . LEU A 1 10 ? -1.430 5.072 -8.231 1.00 21.42 10 LEU A C 18
ATOM 29293 O O . LEU A 1 10 ? -0.453 5.748 -8.570 1.00 64.33 10 LEU A O 18
ATOM 29309 N N . LEU A 1 11 ? -2.478 4.835 -9.055 1.00 23.25 11 LEU A N 18
ATOM 29310 C CA . LEU A 1 11 ? -2.514 5.248 -10.482 1.00 35.54 11 LEU A CA 18
ATOM 29311 C C . LEU A 1 11 ? -2.895 6.738 -10.641 1.00 45.12 11 LEU A C 18
ATOM 29312 O O . LEU A 1 11 ? -2.306 7.446 -11.456 1.00 44.42 11 LEU A O 18
ATOM 29328 N N . ASP A 1 12 ? -3.911 7.196 -9.898 1.00 64.42 12 ASP A N 18
ATOM 29329 C CA . ASP A 1 12 ? -4.293 8.633 -9.845 1.00 45.13 12 ASP A CA 18
ATOM 29330 C C . ASP A 1 12 ? -3.137 9.494 -9.296 1.00 64.32 12 ASP A C 18
ATOM 29331 O O . ASP A 1 12 ? -2.921 10.621 -9.753 1.00 52.04 12 ASP A O 18
ATOM 29340 N N . LYS A 1 13 ? -2.403 8.934 -8.322 1.00 30.12 13 LYS A N 18
ATOM 29341 C CA . LYS A 1 13 ? -1.318 9.638 -7.636 1.00 52.22 13 LYS A CA 18
ATOM 29342 C C . LYS A 1 13 ? -0.067 9.737 -8.529 1.00 10.25 13 LYS A C 18
ATOM 29343 O O . LYS A 1 13 ? 0.341 10.828 -8.949 1.00 4.31 13 LYS A O 18
ATOM 29362 N N . TRP A 1 14 ? 0.525 8.571 -8.817 1.00 32.32 14 TRP A N 18
ATOM 29363 C CA . TRP A 1 14 ? 1.812 8.470 -9.523 1.00 73.55 14 TRP A CA 18
ATOM 29364 C C . TRP A 1 14 ? 1.613 8.096 -10.999 1.00 43.03 14 TRP A C 18
ATOM 29365 O O . TRP A 1 14 ? 2.307 8.614 -11.875 1.00 62.54 14 TRP A O 18
ATOM 29386 N N . GLY A 1 15 ? 0.655 7.198 -11.267 1.00 25.42 15 GLY A N 18
ATOM 29387 C CA . GLY A 1 15 ? 0.436 6.666 -12.627 1.00 42.20 15 GLY A CA 18
ATOM 29388 C C . GLY A 1 15 ? 0.993 5.271 -12.808 1.00 13.43 15 GLY A C 18
ATOM 29389 O O . GLY A 1 15 ? 0.999 4.744 -13.923 1.00 73.34 15 GLY A O 18
ATOM 29393 N N . TYR A 1 16 ? 1.471 4.674 -11.703 1.00 24.41 16 TYR A N 18
ATOM 29394 C CA . TYR A 1 16 ? 2.068 3.324 -11.686 1.00 70.15 16 TYR A CA 18
ATOM 29395 C C . TYR A 1 16 ? 1.533 2.544 -10.484 1.00 33.31 16 TYR A C 18
ATOM 29396 O O . TYR A 1 16 ? 1.387 3.099 -9.389 1.00 35.34 16 TYR A O 18
ATOM 29414 N N . SER A 1 17 ? 1.216 1.266 -10.711 1.00 61.22 17 SER A N 18
ATOM 29415 C CA . SER A 1 17 ? 0.747 0.352 -9.673 1.00 74.31 17 SER A CA 18
ATOM 29416 C C . SER A 1 17 ? 1.949 -0.363 -9.036 1.00 63.53 17 SER A C 18
ATOM 29417 O O . SER A 1 17 ? 2.423 -1.376 -9.557 1.00 24.53 17 SER A O 18
ATOM 29425 N N . TYR A 1 18 ? 2.459 0.195 -7.927 1.00 21.01 18 TYR A N 18
ATOM 29426 C CA . TYR A 1 18 ? 3.633 -0.345 -7.215 1.00 23.32 18 TYR A CA 18
ATOM 29427 C C . TYR A 1 18 ? 3.218 -1.505 -6.300 1.00 3.35 18 TYR A C 18
ATOM 29428 O O . TYR A 1 18 ? 2.112 -1.480 -5.741 1.00 32.23 18 TYR A O 18
ATOM 29446 N N . ASP A 1 19 ? 4.091 -2.524 -6.145 1.00 31.11 19 ASP A N 18
ATOM 29447 C CA . ASP A 1 19 ? 3.818 -3.640 -5.228 1.00 33.15 19 ASP A CA 18
ATOM 29448 C C . ASP A 1 19 ? 3.920 -3.143 -3.777 1.00 73.52 19 ASP A C 18
ATOM 29449 O O . ASP A 1 19 ? 4.960 -2.636 -3.347 1.00 2.22 19 ASP A O 18
ATOM 29458 N N . VAL A 1 20 ? 2.803 -3.247 -3.046 1.00 60.11 20 VAL A N 18
ATOM 29459 C CA . VAL A 1 20 ? 2.675 -2.711 -1.683 1.00 15.44 20 VAL A CA 18
ATOM 29460 C C . VAL A 1 20 ? 2.771 -3.863 -0.660 1.00 44.12 20 VAL A C 18
ATOM 29461 O O . VAL A 1 20 ? 2.076 -4.880 -0.762 1.00 51.32 20 VAL A O 18
ATOM 29474 N N . GLN A 1 21 ? 3.686 -3.686 0.302 1.00 53.43 21 GLN A N 18
ATOM 29475 C CA . GLN A 1 21 ? 4.075 -4.704 1.298 1.00 12.44 21 GLN A CA 18
ATOM 29476 C C . GLN A 1 21 ? 3.851 -4.160 2.715 1.00 54.23 21 GLN A C 18
ATOM 29477 O O . GLN A 1 21 ? 3.346 -3.052 2.879 1.00 31.52 21 GLN A O 18
ATOM 29491 N N . PHE A 1 22 ? 4.193 -4.952 3.741 1.00 64.52 22 PHE A N 18
ATOM 29492 C CA . PHE A 1 22 ? 3.956 -4.576 5.153 1.00 13.12 22 PHE A CA 18
ATOM 29493 C C . PHE A 1 22 ? 5.265 -4.548 5.959 1.00 50.41 22 PHE A C 18
ATOM 29494 O O . PHE A 1 22 ? 6.157 -5.377 5.759 1.00 4.22 22 PHE A O 18
ATOM 29511 N N . ARG A 1 23 ? 5.353 -3.567 6.866 1.00 5.05 23 ARG A N 18
ATOM 29512 C CA . ARG A 1 23 ? 6.433 -3.427 7.848 1.00 52.32 23 ARG A CA 18
ATOM 29513 C C . ARG A 1 23 ? 5.816 -3.480 9.255 1.00 62.11 23 ARG A C 18
ATOM 29514 O O . ARG A 1 23 ? 4.864 -2.758 9.543 1.00 65.31 23 ARG A O 18
ATOM 29535 N N . ARG A 1 24 ? 6.377 -4.334 10.114 1.00 50.02 24 ARG A N 18
ATOM 29536 C CA . ARG A 1 24 ? 5.899 -4.547 11.494 1.00 2.43 24 ARG A CA 18
ATOM 29537 C C . ARG A 1 24 ? 7.034 -4.188 12.457 1.00 53.14 24 ARG A C 18
ATOM 29538 O O . ARG A 1 24 ? 7.959 -4.980 12.651 1.00 24.43 24 ARG A O 18
ATOM 29559 N N . THR A 1 25 ? 6.981 -2.973 13.017 1.00 61.54 25 THR A N 18
ATOM 29560 C CA . THR A 1 25 ? 7.997 -2.482 13.968 1.00 33.54 25 THR A CA 18
ATOM 29561 C C . THR A 1 25 ? 7.326 -1.675 15.089 1.00 11.13 25 THR A C 18
ATOM 29562 O O . THR A 1 25 ? 6.420 -0.869 14.829 1.00 2.10 25 THR A O 18
ATOM 29573 N N . GLN A 1 26 ? 7.766 -1.952 16.340 1.00 41.11 26 GLN A N 18
ATOM 29574 C CA . GLN A 1 26 ? 7.280 -1.281 17.570 1.00 33.04 26 GLN A CA 18
ATOM 29575 C C . GLN A 1 26 ? 5.776 -1.554 17.802 1.00 22.04 26 GLN A C 18
ATOM 29576 O O . GLN A 1 26 ? 5.068 -0.737 18.405 1.00 15.23 26 GLN A O 18
ATOM 29590 N N . GLY A 1 27 ? 5.317 -2.740 17.342 1.00 11.14 27 GLY A N 18
ATOM 29591 C CA . GLY A 1 27 ? 3.907 -3.144 17.432 1.00 62.30 27 GLY A CA 18
ATOM 29592 C C . GLY A 1 27 ? 2.993 -2.407 16.459 1.00 1.22 27 GLY A C 18
ATOM 29593 O O . GLY A 1 27 ? 1.770 -2.555 16.518 1.00 1.21 27 GLY A O 18
ATOM 29597 N N . LYS A 1 28 ? 3.589 -1.611 15.569 1.00 73.03 28 LYS A N 18
ATOM 29598 C CA . LYS A 1 28 ? 2.867 -0.818 14.567 1.00 44.42 28 LYS A CA 18
ATOM 29599 C C . LYS A 1 28 ? 3.006 -1.459 13.185 1.00 3.33 28 LYS A C 18
ATOM 29600 O O . LYS A 1 28 ? 3.975 -2.185 12.921 1.00 33.10 28 LYS A O 18
ATOM 29619 N N . ILE A 1 29 ? 2.041 -1.167 12.304 1.00 13.01 29 ILE A N 18
ATOM 29620 C CA . ILE A 1 29 ? 2.022 -1.675 10.925 1.00 43.14 29 ILE A CA 18
ATOM 29621 C C . ILE A 1 29 ? 2.167 -0.490 9.942 1.00 74.30 29 ILE A C 18
ATOM 29622 O O . ILE A 1 29 ? 1.669 0.615 10.204 1.00 14.41 29 ILE A O 18
ATOM 29638 N N . PHE A 1 30 ? 2.916 -0.712 8.846 1.00 50.24 30 PHE A N 18
ATOM 29639 C CA . PHE A 1 30 ? 3.251 0.322 7.839 1.00 71.52 30 PHE A CA 18
ATOM 29640 C C . PHE A 1 30 ? 3.070 -0.279 6.437 1.00 0.32 30 PHE A C 18
ATOM 29641 O O . PHE A 1 30 ? 3.506 -1.406 6.201 1.00 73.21 30 PHE A O 18
ATOM 29658 N N . LEU A 1 31 ? 2.437 0.460 5.505 1.00 24.03 31 LEU A N 18
ATOM 29659 C CA . LEU A 1 31 ? 2.259 -0.010 4.113 1.00 24.24 31 LEU A CA 18
ATOM 29660 C C . LEU A 1 31 ? 3.416 0.507 3.231 1.00 5.30 31 LEU A C 18
ATOM 29661 O O . LEU A 1 31 ? 3.473 1.688 2.899 1.00 23.13 31 LEU A O 18
ATOM 29677 N N . GLN A 1 32 ? 4.320 -0.397 2.854 1.00 24.53 32 GLN A N 18
ATOM 29678 C CA . GLN A 1 32 ? 5.510 -0.078 2.054 1.00 14.01 32 GLN A CA 18
ATOM 29679 C C . GLN A 1 32 ? 5.224 -0.134 0.544 1.00 64.42 32 GLN A C 18
ATOM 29680 O O . GLN A 1 32 ? 5.214 -1.210 -0.062 1.00 40.31 32 GLN A O 18
ATOM 29694 N N . VAL A 1 33 ? 4.980 1.045 -0.041 1.00 22.50 33 VAL A N 18
ATOM 29695 C CA . VAL A 1 33 ? 4.900 1.226 -1.495 1.00 23.04 33 VAL A CA 18
ATOM 29696 C C . VAL A 1 33 ? 6.329 1.135 -2.076 1.00 24.04 33 VAL A C 18
ATOM 29697 O O . VAL A 1 33 ? 7.134 2.065 -1.905 1.00 42.23 33 VAL A O 18
ATOM 29710 N N . MET A 1 34 ? 6.646 -0.014 -2.703 1.00 23.34 34 MET A N 18
ATOM 29711 C CA . MET A 1 34 ? 7.981 -0.274 -3.285 1.00 74.43 34 MET A CA 18
ATOM 29712 C C . MET A 1 34 ? 8.209 0.574 -4.553 1.00 14.23 34 MET A C 18
ATOM 29713 O O . MET A 1 34 ? 7.275 1.160 -5.102 1.00 70.01 34 MET A O 18
ATOM 29727 N N . TRP A 1 35 ? 9.466 0.616 -5.004 1.00 24.31 35 TRP A N 18
ATOM 29728 C CA . TRP A 1 35 ? 9.883 1.364 -6.218 1.00 71.45 35 TRP A CA 18
ATOM 29729 C C . TRP A 1 35 ? 9.542 0.597 -7.508 1.00 14.04 35 TRP A C 18
ATOM 29730 O O . TRP A 1 35 ? 9.505 1.183 -8.597 1.00 14.22 35 TRP A O 18
ATOM 29751 N N . LYS A 1 36 ? 9.300 -0.713 -7.369 1.00 54.15 36 LYS A N 18
ATOM 29752 C CA . LYS A 1 36 ? 8.909 -1.578 -8.492 1.00 61.24 36 LYS A CA 18
ATOM 29753 C C . LYS A 1 36 ? 7.393 -1.505 -8.695 1.00 2.04 36 LYS A C 18
ATOM 29754 O O . LYS A 1 36 ? 6.635 -1.369 -7.735 1.00 4.44 36 LYS A O 18
ATOM 29773 N N . TYR A 1 37 ? 6.974 -1.607 -9.956 1.00 11.54 37 TYR A N 18
ATOM 29774 C CA . TYR A 1 37 ? 5.563 -1.505 -10.371 1.00 63.31 37 TYR A CA 18
ATOM 29775 C C . TYR A 1 37 ? 5.266 -2.570 -11.432 1.00 54.14 37 TYR A C 18
ATOM 29776 O O . TYR A 1 37 ? 6.190 -3.058 -12.103 1.00 1.42 37 TYR A O 18
ATOM 29794 N N . LEU A 1 38 ? 3.969 -2.892 -11.595 1.00 4.42 38 LEU A N 18
ATOM 29795 C CA . LEU A 1 38 ? 3.492 -3.994 -12.455 1.00 60.23 38 LEU A CA 18
ATOM 29796 C C . LEU A 1 38 ? 3.943 -3.845 -13.925 1.00 50.24 38 LEU A C 18
ATOM 29797 O O . LEU A 1 38 ? 4.105 -4.841 -14.634 1.00 50.41 38 LEU A O 18
ATOM 29813 N N . GLU A 1 39 ? 4.207 -2.600 -14.351 1.00 51.54 39 GLU A N 18
ATOM 29814 C CA . GLU A 1 39 ? 4.528 -2.277 -15.756 1.00 54.30 39 GLU A CA 18
ATOM 29815 C C . GLU A 1 39 ? 6.018 -2.564 -16.103 1.00 72.10 39 GLU A C 18
ATOM 29816 O O . GLU A 1 39 ? 6.599 -1.908 -16.970 1.00 71.12 39 GLU A O 18
ATOM 29828 N N . GLN A 1 40 ? 6.621 -3.556 -15.416 1.00 45.04 40 GLN A N 18
ATOM 29829 C CA . GLN A 1 40 ? 7.931 -4.138 -15.774 1.00 11.54 40 GLN A CA 18
ATOM 29830 C C . GLN A 1 40 ? 7.716 -5.474 -16.521 1.00 50.34 40 GLN A C 18
ATOM 29831 O O . GLN A 1 40 ? 6.679 -6.124 -16.343 1.00 1.04 40 GLN A O 18
ATOM 29845 N N . ALA A 1 41 ? 8.705 -5.877 -17.347 1.00 63.14 41 ALA A N 18
ATOM 29846 C CA . ALA A 1 41 ? 8.641 -7.121 -18.159 1.00 33.33 41 ALA A CA 18
ATOM 29847 C C . ALA A 1 41 ? 8.906 -8.363 -17.286 1.00 30.30 41 ALA A C 18
ATOM 29848 O O . ALA A 1 41 ? 8.284 -9.413 -17.474 1.00 42.33 41 ALA A O 18
ATOM 29855 N N . SER A 1 42 ? 9.852 -8.226 -16.346 1.00 74.44 42 SER A N 18
ATOM 29856 C CA . SER A 1 42 ? 10.166 -9.262 -15.346 1.00 35.33 42 SER A CA 18
ATOM 29857 C C . SER A 1 42 ? 9.747 -8.764 -13.955 1.00 3.01 42 SER A C 18
ATOM 29858 O O . SER A 1 42 ? 10.573 -8.293 -13.165 1.00 5.11 42 SER A O 18
ATOM 29866 N N . PHE A 1 43 ? 8.433 -8.793 -13.694 1.00 51.12 43 PHE A N 18
ATOM 29867 C CA . PHE A 1 43 ? 7.860 -8.433 -12.392 1.00 23.43 43 PHE A CA 18
ATOM 29868 C C . PHE A 1 43 ? 7.687 -9.724 -11.543 1.00 31.44 43 PHE A C 18
ATOM 29869 O O . PHE A 1 43 ? 7.236 -10.739 -12.078 1.00 2.14 43 PHE A O 18
ATOM 29886 N N . PRO A 1 44 ? 8.075 -9.722 -10.213 1.00 51.54 44 PRO A N 18
ATOM 29887 C CA . PRO A 1 44 ? 8.011 -10.918 -9.306 1.00 2.24 44 PRO A CA 18
ATOM 29888 C C . PRO A 1 44 ? 6.677 -11.699 -9.350 1.00 72.25 44 PRO A C 18
ATOM 29889 O O . PRO A 1 44 ? 6.668 -12.925 -9.191 1.00 23.12 44 PRO A O 18
ATOM 29900 N N . MET A 1 45 ? 5.556 -10.979 -9.546 1.00 5.31 45 MET A N 18
ATOM 29901 C CA . MET A 1 45 ? 4.214 -11.589 -9.688 1.00 44.12 45 MET A CA 18
ATOM 29902 C C . MET A 1 45 ? 3.658 -11.304 -11.092 1.00 21.25 45 MET A C 18
ATOM 29903 O O . MET A 1 45 ? 4.026 -10.302 -11.710 1.00 52.41 45 MET A O 18
ATOM 29917 N N . ASN A 1 46 ? 2.786 -12.195 -11.600 1.00 12.45 46 ASN A N 18
ATOM 29918 C CA . ASN A 1 46 ? 2.025 -11.940 -12.846 1.00 32.13 46 ASN A CA 18
ATOM 29919 C C . ASN A 1 46 ? 0.899 -10.923 -12.579 1.00 20.11 46 ASN A C 18
ATOM 29920 O O . ASN A 1 46 ? 0.560 -10.680 -11.425 1.00 63.23 46 ASN A O 18
ATOM 29931 N N . GLU A 1 47 ? 0.326 -10.362 -13.658 1.00 4.33 47 GLU A N 18
ATOM 29932 C CA . GLU A 1 47 ? -0.680 -9.279 -13.587 1.00 15.01 47 GLU A CA 18
ATOM 29933 C C . GLU A 1 47 ? -1.918 -9.667 -12.748 1.00 4.34 47 GLU A C 18
ATOM 29934 O O . GLU A 1 47 ? -2.312 -8.916 -11.844 1.00 43.24 47 GLU A O 18
ATOM 29946 N N . THR A 1 48 ? -2.502 -10.847 -13.042 1.00 60.54 48 THR A N 18
ATOM 29947 C CA . THR A 1 48 ? -3.711 -11.337 -12.347 1.00 14.13 48 THR A CA 18
ATOM 29948 C C . THR A 1 48 ? -3.401 -11.643 -10.861 1.00 13.54 48 THR A C 18
ATOM 29949 O O . THR A 1 48 ? -4.185 -11.299 -9.966 1.00 51.54 48 THR A O 18
ATOM 29960 N N . GLU A 1 49 ? -2.209 -12.243 -10.627 1.00 72.40 49 GLU A N 18
ATOM 29961 C CA . GLU A 1 49 ? -1.743 -12.632 -9.278 1.00 33.20 49 GLU A CA 18
ATOM 29962 C C . GLU A 1 49 ? -1.538 -11.390 -8.402 1.00 20.44 49 GLU A C 18
ATOM 29963 O O . GLU A 1 49 ? -1.934 -11.359 -7.234 1.00 11.42 49 GLU A O 18
ATOM 29975 N N . TYR A 1 50 ? -0.938 -10.365 -9.023 1.00 34.34 50 TYR A N 18
ATOM 29976 C CA . TYR A 1 50 ? -0.613 -9.090 -8.388 1.00 24.23 50 TYR A CA 18
ATOM 29977 C C . TYR A 1 50 ? -1.886 -8.315 -8.005 1.00 24.45 50 TYR A C 18
ATOM 29978 O O . TYR A 1 50 ? -1.960 -7.759 -6.906 1.00 44.22 50 TYR A O 18
ATOM 29996 N N . GLN A 1 51 ? -2.870 -8.284 -8.923 1.00 25.53 51 GLN A N 18
ATOM 29997 C CA . GLN A 1 51 ? -4.126 -7.525 -8.737 1.00 52.43 51 GLN A CA 18
ATOM 29998 C C . GLN A 1 51 ? -4.938 -8.084 -7.554 1.00 44.24 51 GLN A C 18
ATOM 29999 O O . GLN A 1 51 ? -5.480 -7.328 -6.727 1.00 72.55 51 GLN A O 18
ATOM 30013 N N . GLU A 1 52 ? -4.999 -9.420 -7.481 1.00 32.23 52 GLU A N 18
ATOM 30014 C CA . GLU A 1 52 ? -5.692 -10.139 -6.398 1.00 64.13 52 GLU A CA 18
ATOM 30015 C C . GLU A 1 52 ? -4.870 -10.090 -5.093 1.00 65.21 52 GLU A C 18
ATOM 30016 O O . GLU A 1 52 ? -5.428 -10.197 -3.995 1.00 12.23 52 GLU A O 18
ATOM 30028 N N . HIS A 1 53 ? -3.539 -9.889 -5.226 1.00 33.32 53 HIS A N 18
ATOM 30029 C CA . HIS A 1 53 ? -2.641 -9.682 -4.073 1.00 44.40 53 HIS A CA 18
ATOM 30030 C C . HIS A 1 53 ? -2.834 -8.267 -3.491 1.00 31.35 53 HIS A C 18
ATOM 30031 O O . HIS A 1 53 ? -2.706 -8.081 -2.286 1.00 13.12 53 HIS A O 18
ATOM 30046 N N . LEU A 1 54 ? -3.155 -7.283 -4.361 1.00 33.34 54 LEU A N 18
ATOM 30047 C CA . LEU A 1 54 ? -3.506 -5.911 -3.929 1.00 15.13 54 LEU A CA 18
ATOM 30048 C C . LEU A 1 54 ? -4.793 -5.935 -3.104 1.00 65.21 54 LEU A C 18
ATOM 30049 O O . LEU A 1 54 ? -4.941 -5.178 -2.162 1.00 34.42 54 LEU A O 18
ATOM 30065 N N . ASP A 1 55 ? -5.718 -6.815 -3.517 1.00 71.33 55 ASP A N 18
ATOM 30066 C CA . ASP A 1 55 ? -7.017 -6.996 -2.850 1.00 75.20 55 ASP A CA 18
ATOM 30067 C C . ASP A 1 55 ? -6.838 -7.696 -1.496 1.00 65.22 55 ASP A C 18
ATOM 30068 O O . ASP A 1 55 ? -7.599 -7.455 -0.566 1.00 64.13 55 ASP A O 18
ATOM 30077 N N . SER A 1 56 ? -5.803 -8.553 -1.415 1.00 43.30 56 SER A N 18
ATOM 30078 C CA . SER A 1 56 ? -5.384 -9.204 -0.164 1.00 31.25 56 SER A CA 18
ATOM 30079 C C . SER A 1 56 ? -4.780 -8.167 0.809 1.00 44.34 56 SER A C 18
ATOM 30080 O O . SER A 1 56 ? -5.100 -8.159 2.001 1.00 4.42 56 SER A O 18
ATOM 30088 N N . VAL A 1 57 ? -3.925 -7.279 0.267 1.00 73.12 57 VAL A N 18
ATOM 30089 C CA . VAL A 1 57 ? -3.290 -6.195 1.032 1.00 52.13 57 VAL A CA 18
ATOM 30090 C C . VAL A 1 57 ? -4.354 -5.203 1.536 1.00 52.12 57 VAL A C 18
ATOM 30091 O O . VAL A 1 57 ? -4.360 -4.835 2.706 1.00 73.33 57 VAL A O 18
ATOM 30104 N N . ALA A 1 58 ? -5.275 -4.826 0.637 1.00 13.34 58 ALA A N 18
ATOM 30105 C CA . ALA A 1 58 ? -6.368 -3.877 0.929 1.00 51.53 58 ALA A CA 18
ATOM 30106 C C . ALA A 1 58 ? -7.381 -4.475 1.924 1.00 25.01 58 ALA A C 18
ATOM 30107 O O . ALA A 1 58 ? -8.037 -3.739 2.677 1.00 72.25 58 ALA A O 18
ATOM 30114 N N . ASN A 1 59 ? -7.479 -5.817 1.914 1.00 60.24 59 ASN A N 18
ATOM 30115 C CA . ASN A 1 59 ? -8.258 -6.577 2.904 1.00 10.54 59 ASN A CA 18
ATOM 30116 C C . ASN A 1 59 ? -7.611 -6.461 4.290 1.00 63.34 59 ASN A C 18
ATOM 30117 O O . ASN A 1 59 ? -8.317 -6.307 5.274 1.00 73.23 59 ASN A O 18
ATOM 30128 N N . TYR A 1 60 ? -6.263 -6.532 4.348 1.00 25.41 60 TYR A N 18
ATOM 30129 C CA . TYR A 1 60 ? -5.501 -6.320 5.605 1.00 71.32 60 TYR A CA 18
ATOM 30130 C C . TYR A 1 60 ? -5.658 -4.884 6.118 1.00 53.42 60 TYR A C 18
ATOM 30131 O O . TYR A 1 60 ? -5.785 -4.660 7.323 1.00 33.31 60 TYR A O 18
ATOM 30149 N N . LEU A 1 61 ? -5.648 -3.928 5.184 1.00 11.52 61 LEU A N 18
ATOM 30150 C CA . LEU A 1 61 ? -5.810 -2.501 5.496 1.00 2.14 61 LEU A CA 18
ATOM 30151 C C . LEU A 1 61 ? -7.185 -2.246 6.151 1.00 54.13 61 LEU A C 18
ATOM 30152 O O . LEU A 1 61 ? -7.298 -1.465 7.091 1.00 32.12 61 LEU A O 18
ATOM 30168 N N . HIS A 1 62 ? -8.218 -2.953 5.665 1.00 40.24 62 HIS A N 18
ATOM 30169 C CA . HIS A 1 62 ? -9.571 -2.910 6.257 1.00 13.42 62 HIS A CA 18
ATOM 30170 C C . HIS A 1 62 ? -9.620 -3.728 7.568 1.00 32.12 62 HIS A C 18
ATOM 30171 O O . HIS A 1 62 ? -10.253 -3.316 8.538 1.00 2.32 62 HIS A O 18
ATOM 30186 N N . ALA A 1 63 ? -8.903 -4.865 7.591 1.00 64.12 63 ALA A N 18
ATOM 30187 C CA . ALA A 1 63 ? -8.921 -5.823 8.720 1.00 73.20 63 ALA A CA 18
ATOM 30188 C C . ALA A 1 63 ? -8.273 -5.242 9.982 1.00 74.51 63 ALA A C 18
ATOM 30189 O O . ALA A 1 63 ? -8.647 -5.608 11.089 1.00 34.12 63 ALA A O 18
ATOM 30196 N N . LEU A 1 64 ? -7.306 -4.336 9.788 1.00 13.44 64 LEU A N 18
ATOM 30197 C CA . LEU A 1 64 ? -6.573 -3.673 10.883 1.00 12.24 64 LEU A CA 18
ATOM 30198 C C . LEU A 1 64 ? -7.167 -2.271 11.158 1.00 75.13 64 LEU A C 18
ATOM 30199 O O . LEU A 1 64 ? -7.086 -1.764 12.283 1.00 61.21 64 LEU A O 18
ATOM 30215 N N . GLY A 1 65 ? -7.790 -1.680 10.114 1.00 2.12 65 GLY A N 18
ATOM 30216 C CA . GLY A 1 65 ? -8.325 -0.308 10.170 1.00 74.13 65 GLY A CA 18
ATOM 30217 C C . GLY A 1 65 ? -7.393 0.728 9.539 1.00 40.04 65 GLY A C 18
ATOM 30218 O O . GLY A 1 65 ? -7.688 1.930 9.555 1.00 3.14 65 GLY A O 18
ATOM 30222 N N . GLY A 1 66 ? -6.268 0.255 8.963 1.00 51.14 66 GLY A N 18
ATOM 30223 C CA . GLY A 1 66 ? -5.249 1.131 8.372 1.00 23.42 66 GLY A CA 18
ATOM 30224 C C . GLY A 1 66 ? -5.561 1.595 6.953 1.00 60.13 66 GLY A C 18
ATOM 30225 O O . GLY A 1 66 ? -4.731 2.259 6.346 1.00 34.43 66 GLY A O 18
ATOM 30229 N N . ALA A 1 67 ? -6.763 1.267 6.437 1.00 4.13 67 ALA A N 18
ATOM 30230 C CA . ALA A 1 67 ? -7.180 1.631 5.068 1.00 0.32 67 ALA A CA 18
ATOM 30231 C C . ALA A 1 67 ? -7.346 3.150 4.902 1.00 41.43 67 ALA A C 18
ATOM 30232 O O . ALA A 1 67 ? -6.828 3.737 3.946 1.00 61.25 67 ALA A O 18
ATOM 30239 N N . VAL A 1 68 ? -8.060 3.770 5.862 1.00 42.42 68 VAL A N 18
ATOM 30240 C CA . VAL A 1 68 ? -8.235 5.239 5.924 1.00 22.12 68 VAL A CA 18
ATOM 30241 C C . VAL A 1 68 ? -6.871 5.936 6.102 1.00 54.55 68 VAL A C 18
ATOM 30242 O O . VAL A 1 68 ? -6.643 7.003 5.544 1.00 1.24 68 VAL A O 18
ATOM 30255 N N . GLN A 1 69 ? -5.963 5.284 6.855 1.00 12.24 69 GLN A N 18
ATOM 30256 C CA . GLN A 1 69 ? -4.599 5.799 7.108 1.00 64.50 69 GLN A CA 18
ATOM 30257 C C . GLN A 1 69 ? -3.769 5.865 5.801 1.00 61.32 69 GLN A C 18
ATOM 30258 O O . GLN A 1 69 ? -2.975 6.790 5.613 1.00 31.22 69 GLN A O 18
ATOM 30272 N N . VAL A 1 70 ? -3.970 4.868 4.911 1.00 40.11 70 VAL A N 18
ATOM 30273 C CA . VAL A 1 70 ? -3.322 4.823 3.582 1.00 51.23 70 VAL A CA 18
ATOM 30274 C C . VAL A 1 70 ? -3.849 5.946 2.685 1.00 12.23 70 VAL A C 18
ATOM 30275 O O . VAL A 1 70 ? -3.071 6.718 2.118 1.00 32.30 70 VAL A O 18
ATOM 30288 N N . LYS A 1 71 ? -5.184 6.013 2.591 1.00 14.25 71 LYS A N 18
ATOM 30289 C CA . LYS A 1 71 ? -5.895 6.962 1.723 1.00 3.12 71 LYS A CA 18
ATOM 30290 C C . LYS A 1 71 ? -5.552 8.422 2.086 1.00 51.15 71 LYS A C 18
ATOM 30291 O O . LYS A 1 71 ? -5.191 9.216 1.211 1.00 44.41 71 LYS A O 18
ATOM 30310 N N . THR A 1 72 ? -5.620 8.733 3.394 1.00 74.33 72 THR A N 18
ATOM 30311 C CA . THR A 1 72 ? -5.333 10.073 3.932 1.00 63.42 72 THR A CA 18
ATOM 30312 C C . THR A 1 72 ? -3.863 10.471 3.697 1.00 55.23 72 THR A C 18
ATOM 30313 O O . THR A 1 72 ? -3.578 11.603 3.271 1.00 53.41 72 THR A O 18
ATOM 30324 N N . PHE A 1 73 ? -2.938 9.523 3.962 1.00 64.53 73 PHE A N 18
ATOM 30325 C CA . PHE A 1 73 ? -1.497 9.768 3.809 1.00 14.21 73 PHE A CA 18
ATOM 30326 C C . PHE A 1 73 ? -1.152 10.059 2.341 1.00 70.10 73 PHE A C 18
ATOM 30327 O O . PHE A 1 73 ? -0.517 11.056 2.062 1.00 34.24 73 PHE A O 18
ATOM 30344 N N . ILE A 1 74 ? -1.620 9.195 1.414 1.00 25.21 74 ILE A N 18
ATOM 30345 C CA . ILE A 1 74 ? -1.353 9.334 -0.038 1.00 11.30 74 ILE A CA 18
ATOM 30346 C C . ILE A 1 74 ? -1.959 10.650 -0.605 1.00 70.34 74 ILE A C 18
ATOM 30347 O O . ILE A 1 74 ? -1.381 11.263 -1.507 1.00 10.54 74 ILE A O 18
ATOM 30363 N N . THR A 1 75 ? -3.091 11.101 -0.030 1.00 52.22 75 THR A N 18
ATOM 30364 C CA . THR A 1 75 ? -3.715 12.395 -0.390 1.00 41.13 75 THR A CA 18
ATOM 30365 C C . THR A 1 75 ? -2.826 13.592 0.041 1.00 42.22 75 THR A C 18
ATOM 30366 O O . THR A 1 75 ? -2.725 14.589 -0.683 1.00 5.23 75 THR A O 18
ATOM 30377 N N . GLN A 1 76 ? -2.156 13.463 1.204 1.00 12.23 76 GLN A N 18
ATOM 30378 C CA . GLN A 1 76 ? -1.317 14.540 1.780 1.00 4.30 76 GLN A CA 18
ATOM 30379 C C . GLN A 1 76 ? 0.113 14.535 1.190 1.00 33.52 76 GLN A C 18
ATOM 30380 O O . GLN A 1 76 ? 0.556 15.551 0.633 1.00 24.43 76 GLN A O 18
ATOM 30394 N N . THR A 1 77 ? 0.825 13.393 1.330 1.00 14.21 77 THR A N 18
ATOM 30395 C CA . THR A 1 77 ? 2.203 13.211 0.822 1.00 54.32 77 THR A CA 18
ATOM 30396 C C . THR A 1 77 ? 2.287 13.443 -0.696 1.00 74.00 77 THR A C 18
ATOM 30397 O O . THR A 1 77 ? 1.305 13.250 -1.414 1.00 23.30 77 THR A O 18
ATOM 30408 N N . LYS A 1 78 ? 3.462 13.880 -1.161 1.00 21.44 78 LYS A N 18
ATOM 30409 C CA . LYS A 1 78 ? 3.762 14.068 -2.596 1.00 50.51 78 LYS A CA 18
ATOM 30410 C C . LYS A 1 78 ? 5.086 13.354 -2.933 1.00 24.15 78 LYS A C 18
ATOM 30411 O O . LYS A 1 78 ? 5.711 13.638 -3.960 1.00 31.22 78 LYS A O 18
ATOM 30430 N N . GLU A 1 79 ? 5.474 12.393 -2.067 1.00 51.40 79 GLU A N 18
ATOM 30431 C CA . GLU A 1 79 ? 6.726 11.627 -2.200 1.00 52.54 79 GLU A CA 18
ATOM 30432 C C . GLU A 1 79 ? 6.580 10.525 -3.257 1.00 61.43 79 GLU A C 18
ATOM 30433 O O . GLU A 1 79 ? 5.523 9.905 -3.373 1.00 51.32 79 GLU A O 18
ATOM 30445 N N . ARG A 1 80 ? 7.670 10.286 -3.997 1.00 21.34 80 ARG A N 18
ATOM 30446 C CA . ARG A 1 80 ? 7.717 9.313 -5.104 1.00 3.43 80 ARG A CA 18
ATOM 30447 C C . ARG A 1 80 ? 8.677 8.146 -4.770 1.00 33.43 80 ARG A C 18
ATOM 30448 O O . ARG A 1 80 ? 9.765 8.379 -4.221 1.00 64.10 80 ARG A O 18
ATOM 30469 N N . PRO A 1 81 ? 8.269 6.867 -5.069 1.00 5.40 81 PRO A N 18
ATOM 30470 C CA . PRO A 1 81 ? 9.143 5.671 -4.903 1.00 33.02 81 PRO A CA 18
ATOM 30471 C C . PRO A 1 81 ? 10.412 5.701 -5.815 1.00 33.12 81 PRO A C 18
ATOM 30472 O O . PRO A 1 81 ? 10.311 5.848 -7.042 1.00 12.32 81 PRO A O 18
ATOM 30483 N N . ARG A 1 82 ? 11.587 5.559 -5.185 1.00 33.11 82 ARG A N 18
ATOM 30484 C CA . ARG A 1 82 ? 12.918 5.528 -5.846 1.00 23.21 82 ARG A CA 18
ATOM 30485 C C . ARG A 1 82 ? 13.677 4.269 -5.381 1.00 20.40 82 ARG A C 18
ATOM 30486 O O . ARG A 1 82 ? 13.345 3.722 -4.333 1.00 63.43 82 ARG A O 18
ATOM 30507 N N . LEU A 1 83 ? 14.682 3.795 -6.153 1.00 24.03 83 LEU A N 18
ATOM 30508 C CA . LEU A 1 83 ? 15.526 2.651 -5.732 1.00 31.40 83 LEU A CA 18
ATOM 30509 C C . LEU A 1 83 ? 16.257 3.002 -4.415 1.00 72.30 83 LEU A C 18
ATOM 30510 O O . LEU A 1 83 ? 17.186 3.810 -4.414 1.00 71.40 83 LEU A O 18
ATOM 30526 N N . GLY A 1 84 ? 15.782 2.427 -3.298 1.00 41.10 84 GLY A N 18
ATOM 30527 C CA . GLY A 1 84 ? 16.324 2.710 -1.958 1.00 55.53 84 GLY A CA 18
ATOM 30528 C C . GLY A 1 84 ? 15.321 3.454 -1.090 1.00 45.10 84 GLY A C 18
ATOM 30529 O O . GLY A 1 84 ? 15.290 3.261 0.124 1.00 71.42 84 GLY A O 18
ATOM 30533 N N . LYS A 1 85 ? 14.500 4.319 -1.712 1.00 0.32 85 LYS A N 18
ATOM 30534 C CA . LYS A 1 85 ? 13.439 5.085 -1.018 1.00 12.54 85 LYS A CA 18
ATOM 30535 C C . LYS A 1 85 ? 12.057 4.463 -1.308 1.00 54.22 85 LYS A C 18
ATOM 30536 O O . LYS A 1 85 ? 11.564 4.518 -2.434 1.00 51.53 85 LYS A O 18
ATOM 30555 N N . ALA A 1 86 ? 11.444 3.886 -0.277 1.00 45.23 86 ALA A N 18
ATOM 30556 C CA . ALA A 1 86 ? 10.077 3.336 -0.346 1.00 22.24 86 ALA A CA 18
ATOM 30557 C C . ALA A 1 86 ? 9.132 4.235 0.455 1.00 50.21 86 ALA A C 18
ATOM 30558 O O . ALA A 1 86 ? 9.532 4.773 1.501 1.00 72.21 86 ALA A O 18
ATOM 30565 N N . VAL A 1 87 ? 7.891 4.408 -0.031 1.00 53.31 87 VAL A N 18
ATOM 30566 C CA . VAL A 1 87 ? 6.878 5.211 0.668 1.00 23.10 87 VAL A CA 18
ATOM 30567 C C . VAL A 1 87 ? 6.263 4.349 1.793 1.00 1.25 87 VAL A C 18
ATOM 30568 O O . VAL A 1 87 ? 5.301 3.606 1.569 1.00 40.31 87 VAL A O 18
ATOM 30581 N N . SER A 1 88 ? 6.889 4.415 2.983 1.00 42.02 88 SER A N 18
ATOM 30582 C CA . SER A 1 88 ? 6.406 3.750 4.192 1.00 53.45 88 SER A CA 18
ATOM 30583 C C . SER A 1 88 ? 5.250 4.573 4.756 1.00 60.00 88 SER A C 18
ATOM 30584 O O . SER A 1 88 ? 5.457 5.655 5.325 1.00 44.21 88 SER A O 18
ATOM 30592 N N . ILE A 1 89 ? 4.038 4.083 4.518 1.00 33.10 89 ILE A N 18
ATOM 30593 C CA . ILE A 1 89 ? 2.799 4.720 4.952 1.00 73.50 89 ILE A CA 18
ATOM 30594 C C . ILE A 1 89 ? 2.520 4.337 6.414 1.00 4.04 89 ILE A C 18
ATOM 30595 O O . ILE A 1 89 ? 2.224 3.168 6.688 1.00 42.04 89 ILE A O 18
ATOM 30611 N N . PRO A 1 90 ? 2.633 5.297 7.379 1.00 72.15 90 PRO A N 18
ATOM 30612 C CA . PRO A 1 90 ? 2.388 5.002 8.795 1.00 13.21 90 PRO A CA 18
ATOM 30613 C C . PRO A 1 90 ? 0.883 4.816 9.081 1.00 25.42 90 PRO A C 18
ATOM 30614 O O . PRO A 1 90 ? 0.085 5.760 8.951 1.00 24.25 90 PRO A O 18
ATOM 30625 N N . LEU A 1 91 ? 0.504 3.578 9.436 1.00 51.11 91 LEU A N 18
ATOM 30626 C CA . LEU A 1 91 ? -0.878 3.243 9.777 1.00 60.43 91 LEU A CA 18
ATOM 30627 C C . LEU A 1 91 ? -1.063 3.477 11.277 1.00 13.02 91 LEU A C 18
ATOM 30628 O O . LEU A 1 91 ? -0.731 2.610 12.105 1.00 12.24 91 LEU A O 18
ATOM 30644 N N . ASP A 1 92 ? -1.526 4.691 11.607 1.00 13.30 92 ASP A N 18
ATOM 30645 C CA . ASP A 1 92 ? -1.626 5.182 12.990 1.00 13.24 92 ASP A CA 18
ATOM 30646 C C . ASP A 1 92 ? -2.849 4.545 13.674 1.00 41.13 92 ASP A C 18
ATOM 30647 O O . ASP A 1 92 ? -3.958 5.098 13.666 1.00 21.22 92 ASP A O 18
ATOM 30656 N N . LEU A 1 93 ? -2.630 3.325 14.201 1.00 60.33 93 LEU A N 18
ATOM 30657 C CA . LEU A 1 93 ? -3.694 2.454 14.726 1.00 72.14 93 LEU A CA 18
ATOM 30658 C C . LEU A 1 93 ? -3.552 2.260 16.242 1.00 21.54 93 LEU A C 18
ATOM 30659 O O . LEU A 1 93 ? -3.051 1.229 16.717 1.00 13.43 93 LEU A O 18
ATOM 30675 N N . GLY A 1 94 ? -3.939 3.302 16.992 1.00 61.23 94 GLY A N 18
ATOM 30676 C CA . GLY A 1 94 ? -4.081 3.214 18.441 1.00 73.23 94 GLY A CA 18
ATOM 30677 C C . GLY A 1 94 ? -5.466 2.702 18.820 1.00 62.54 94 GLY A C 18
ATOM 30678 O O . GLY A 1 94 ? -5.687 1.490 18.870 1.00 32.21 94 GLY A O 18
ATOM 30682 N N . GLU A 1 95 ? -6.416 3.632 19.019 1.00 41.13 95 GLU A N 18
ATOM 30683 C CA . GLU A 1 95 ? -7.803 3.300 19.403 1.00 5.13 95 GLU A CA 18
ATOM 30684 C C . GLU A 1 95 ? -8.548 2.595 18.251 1.00 25.24 95 GLU A C 18
ATOM 30685 O O . GLU A 1 95 ? -9.379 1.720 18.490 1.00 73.21 95 GLU A O 18
ATOM 30697 N N . ARG A 1 96 ? -8.207 2.962 16.996 1.00 65.23 96 ARG A N 18
ATOM 30698 C CA . ARG A 1 96 ? -8.928 2.467 15.802 1.00 31.00 96 ARG A CA 18
ATOM 30699 C C . ARG A 1 96 ? -8.650 0.966 15.547 1.00 43.10 96 ARG A C 18
ATOM 30700 O O . ARG A 1 96 ? -9.469 0.275 14.930 1.00 41.54 96 ARG A O 18
ATOM 30721 N N . ALA A 1 97 ? -7.491 0.478 16.035 1.00 32.01 97 ALA A N 18
ATOM 30722 C CA . ALA A 1 97 ? -7.191 -0.969 16.084 1.00 3.12 97 ALA A CA 18
ATOM 30723 C C . ALA A 1 97 ? -7.928 -1.629 17.266 1.00 5.55 97 ALA A C 18
ATOM 30724 O O . ALA A 1 97 ? -8.407 -2.751 17.167 1.00 62.25 97 ALA A O 18
ATOM 30731 N N . SER A 1 98 ? -8.043 -0.880 18.371 1.00 12.04 98 SER A N 18
ATOM 30732 C CA . SER A 1 98 ? -8.647 -1.361 19.629 1.00 60.44 98 SER A CA 18
ATOM 30733 C C . SER A 1 98 ? -10.193 -1.446 19.547 1.00 31.23 98 SER A C 18
ATOM 30734 O O . SER A 1 98 ? -10.823 -1.993 20.449 1.00 51.54 98 SER A O 18
ATOM 30742 N N . GLU A 1 99 ? -10.791 -0.912 18.459 1.00 71.11 99 GLU A N 18
ATOM 30743 C CA . GLU A 1 99 ? -12.257 -0.967 18.236 1.00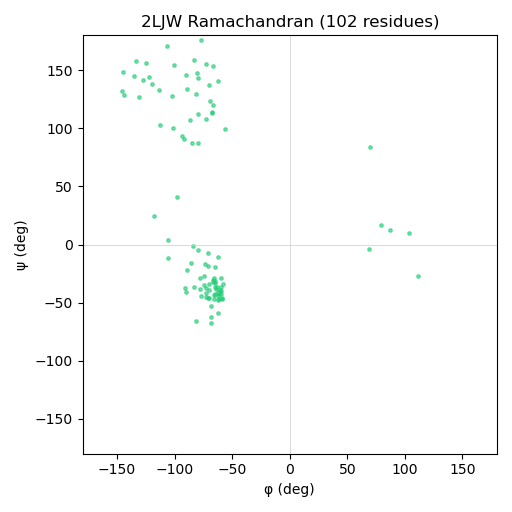 52.51 99 GLU A CA 18
ATOM 30744 C C . GLU A 1 99 ? -12.762 -2.412 18.108 1.00 32.34 99 GLU A C 18
ATOM 30745 O O . GLU A 1 99 ? -13.798 -2.772 18.676 1.00 22.14 99 GLU A O 18
ATOM 30757 N N . TRP A 1 100 ? -12.009 -3.226 17.349 1.00 65.32 100 TRP A N 18
ATOM 30758 C CA . TRP A 1 100 ? -12.373 -4.625 17.071 1.00 11.52 100 TRP A CA 18
ATOM 30759 C C . TRP A 1 100 ? -11.689 -5.601 18.055 1.00 50.34 100 TRP A C 18
ATOM 30760 O O . TRP A 1 100 ? -11.922 -6.807 17.984 1.00 72.52 100 TRP A O 18
ATOM 30781 N N . ILE A 1 101 ? -10.842 -5.078 18.970 1.00 33.25 101 ILE A N 18
ATOM 30782 C CA . ILE A 1 101 ? -10.324 -5.849 20.124 1.00 71.33 101 ILE A CA 18
ATOM 30783 C C . ILE A 1 101 ? -11.124 -5.433 21.380 1.00 0.34 101 ILE A C 18
ATOM 30784 O O . ILE A 1 101 ? -11.012 -4.301 21.854 1.00 41.12 101 ILE A O 18
ATOM 30800 N N . ILE A 1 102 ? -11.950 -6.350 21.902 1.00 33.34 102 ILE A N 18
ATOM 30801 C CA . ILE A 1 102 ? -12.797 -6.105 23.084 1.00 13.12 102 ILE A CA 18
ATOM 30802 C C . ILE A 1 102 ? -12.207 -6.854 24.296 1.00 14.21 102 ILE A C 18
ATOM 30803 O O . ILE A 1 102 ? -12.460 -8.052 24.487 1.00 52.21 102 ILE A O 18
ATOM 30819 N N . LEU A 1 103 ? -11.359 -6.151 25.065 1.00 72.34 103 LEU A N 18
ATOM 30820 C CA . LEU A 1 103 ? -10.704 -6.699 26.268 1.00 14.05 103 LEU A CA 18
ATOM 30821 C C . LEU A 1 103 ? -11.690 -6.719 27.455 1.00 62.20 103 LEU A C 18
ATOM 30822 O O . LEU A 1 103 ? -11.995 -5.672 28.044 1.00 44.43 103 LEU A O 18
ATOM 30838 N N . GLU A 1 104 ? -12.195 -7.921 27.782 1.00 45.14 104 GLU A N 18
ATOM 30839 C CA . GLU A 1 104 ? -13.128 -8.147 28.897 1.00 51.22 104 GLU A CA 18
ATOM 30840 C C . GLU A 1 104 ? -12.744 -9.464 29.632 1.00 41.12 104 GLU A C 18
ATOM 30841 O O . GLU A 1 104 ? -12.243 -9.391 30.781 1.00 51.45 104 GLU A O 18
ATOM 30853 N N . MET A 1 1 ? -11.995 -2.050 1.477 1.00 74.14 1 MET A N 19
ATOM 30854 C CA . MET A 1 1 ? -11.305 -1.617 0.235 1.00 32.24 1 MET A CA 19
ATOM 30855 C C . MET A 1 1 ? -11.045 -2.845 -0.650 1.00 12.23 1 MET A C 19
ATOM 30856 O O . MET A 1 1 ? -10.571 -3.865 -0.149 1.00 0.33 1 MET A O 19
ATOM 30872 N N . THR A 1 2 ? -11.385 -2.767 -1.955 1.00 33.10 2 THR A N 19
ATOM 30873 C CA . THR A 1 2 ? -10.970 -3.781 -2.943 1.00 10.53 2 THR A CA 19
ATOM 30874 C C . THR A 1 2 ? -9.633 -3.368 -3.576 1.00 54.03 2 THR A C 19
ATOM 30875 O O . THR A 1 2 ? -9.230 -2.190 -3.502 1.00 4.04 2 THR A O 19
ATOM 30886 N N . GLY A 1 3 ? -8.963 -4.345 -4.206 1.00 3.53 3 GLY A N 19
ATOM 30887 C CA . GLY A 1 3 ? -7.706 -4.110 -4.906 1.00 74.22 3 GLY A CA 19
ATOM 30888 C C . GLY A 1 3 ? -7.824 -3.151 -6.077 1.00 31.10 3 GLY A C 19
ATOM 30889 O O . GLY A 1 3 ? -6.818 -2.609 -6.519 1.00 4.21 3 GLY A O 19
ATOM 30893 N N . GLN A 1 4 ? -9.062 -2.946 -6.573 1.00 35.53 4 GLN A N 19
ATOM 30894 C CA . GLN A 1 4 ? -9.348 -2.012 -7.676 1.00 12.41 4 GLN A CA 19
ATOM 30895 C C . GLN A 1 4 ? -9.213 -0.552 -7.193 1.00 5.35 4 GLN A C 19
ATOM 30896 O O . GLN A 1 4 ? -8.737 0.310 -7.940 1.00 72.53 4 GLN A O 19
ATOM 30910 N N . GLU A 1 5 ? -9.623 -0.295 -5.925 1.00 22.33 5 GLU A N 19
ATOM 30911 C CA . GLU A 1 5 ? -9.500 1.042 -5.290 1.00 62.05 5 GLU A CA 19
ATOM 30912 C C . GLU A 1 5 ? -8.026 1.401 -5.093 1.00 32.43 5 GLU A C 19
ATOM 30913 O O . GLU A 1 5 ? -7.584 2.492 -5.444 1.00 2.21 5 GLU A O 19
ATOM 30925 N N . LEU A 1 6 ? -7.291 0.433 -4.521 1.00 12.32 6 LEU A N 19
ATOM 30926 C CA . LEU A 1 6 ? -5.869 0.571 -4.186 1.00 72.41 6 LEU A CA 19
ATOM 30927 C C . LEU A 1 6 ? -5.022 0.722 -5.467 1.00 62.52 6 LEU A C 19
ATOM 30928 O O . LEU A 1 6 ? -4.100 1.538 -5.507 1.00 2.14 6 LEU A O 19
ATOM 30944 N N . ARG A 1 7 ? -5.389 -0.045 -6.517 1.00 60.31 7 ARG A N 19
ATOM 30945 C CA . ARG A 1 7 ? -4.794 0.060 -7.872 1.00 1.34 7 ARG A CA 19
ATOM 30946 C C . ARG A 1 7 ? -4.954 1.490 -8.404 1.00 21.31 7 ARG A C 19
ATOM 30947 O O . ARG A 1 7 ? -3.970 2.145 -8.769 1.00 44.32 7 ARG A O 19
ATOM 30968 N N . GLN A 1 8 ? -6.213 1.967 -8.378 1.00 34.33 8 GLN A N 19
ATOM 30969 C CA . GLN A 1 8 ? -6.589 3.282 -8.905 1.00 33.12 8 GLN A CA 19
ATOM 30970 C C . GLN A 1 8 ? -5.860 4.391 -8.115 1.00 64.02 8 GLN A C 19
ATOM 30971 O O . GLN A 1 8 ? -5.411 5.358 -8.698 1.00 23.32 8 GLN A O 19
ATOM 30985 N N . LEU A 1 9 ? -5.701 4.186 -6.795 1.00 33.14 9 LEU A N 19
ATOM 30986 C CA . LEU A 1 9 ? -5.102 5.183 -5.879 1.00 41.23 9 LEU A CA 19
ATOM 30987 C C . LEU A 1 9 ? -3.615 5.451 -6.228 1.00 32.44 9 LEU A C 19
ATOM 30988 O O . LEU A 1 9 ? -3.142 6.594 -6.150 1.00 4.01 9 LEU A O 19
ATOM 31004 N N . LEU A 1 10 ? -2.902 4.390 -6.653 1.00 54.14 10 LEU A N 19
ATOM 31005 C CA . LEU A 1 10 ? -1.479 4.480 -7.066 1.00 30.01 10 LEU A CA 19
ATOM 31006 C C . LEU A 1 10 ? -1.369 5.074 -8.493 1.00 23.43 10 LEU A C 19
ATOM 31007 O O . LEU A 1 10 ? -0.398 5.766 -8.819 1.00 3.23 10 LEU A O 19
ATOM 31023 N N . LEU A 1 11 ? -2.390 4.791 -9.329 1.00 11.03 11 LEU A N 19
ATOM 31024 C CA . LEU A 1 11 ? -2.481 5.305 -10.721 1.00 73.24 11 LEU A CA 19
ATOM 31025 C C . LEU A 1 11 ? -2.937 6.774 -10.750 1.00 33.02 11 LEU A C 19
ATOM 31026 O O . LEU A 1 11 ? -2.653 7.512 -11.698 1.00 65.15 11 LEU A O 19
ATOM 31042 N N . ASP A 1 12 ? -3.653 7.170 -9.701 1.00 74.25 12 ASP A N 19
ATOM 31043 C CA . ASP A 1 12 ? -4.196 8.521 -9.546 1.00 42.12 12 ASP A CA 19
ATOM 31044 C C . ASP A 1 12 ? -3.088 9.444 -9.045 1.00 31.31 12 ASP A C 19
ATOM 31045 O O . ASP A 1 12 ? -2.888 10.536 -9.572 1.00 23.32 12 ASP A O 19
ATOM 31054 N N . LYS A 1 13 ? -2.362 8.958 -8.030 1.00 60.45 13 LYS A N 19
ATOM 31055 C CA . LYS A 1 13 ? -1.296 9.712 -7.371 1.00 52.42 13 LYS A CA 19
ATOM 31056 C C . LYS A 1 13 ? -0.027 9.797 -8.246 1.00 61.45 13 LYS A C 19
ATOM 31057 O O . LYS A 1 13 ? 0.422 10.892 -8.603 1.00 71.34 13 LYS A O 19
ATOM 31076 N N . TRP A 1 14 ? 0.541 8.629 -8.571 1.00 34.44 14 TRP A N 19
ATOM 31077 C CA . TRP A 1 14 ? 1.864 8.527 -9.224 1.00 55.12 14 TRP A CA 19
ATOM 31078 C C . TRP A 1 14 ? 1.746 8.148 -10.713 1.00 4.24 14 TRP A C 19
ATOM 31079 O O . TRP A 1 14 ? 2.657 8.430 -11.499 1.00 3.12 14 TRP A O 19
ATOM 31100 N N . GLY A 1 15 ? 0.631 7.498 -11.091 1.00 70.41 15 GLY A N 19
ATOM 31101 C CA . GLY A 1 15 ? 0.420 7.041 -12.473 1.00 22.34 15 GLY A CA 19
ATOM 31102 C C . GLY A 1 15 ? 1.120 5.721 -12.788 1.00 45.14 15 GLY A C 19
ATOM 31103 O O . GLY A 1 15 ? 1.313 5.379 -13.958 1.00 3.33 15 GLY A O 19
ATOM 31107 N N . TYR A 1 16 ? 1.503 4.978 -11.732 1.00 11.54 16 TYR A N 19
ATOM 31108 C CA . TYR A 1 16 ? 2.188 3.673 -11.851 1.00 31.11 16 TYR A CA 19
ATOM 31109 C C . TYR A 1 16 ? 1.568 2.677 -10.878 1.00 3.52 16 TYR A C 19
ATOM 31110 O O . TYR A 1 16 ? 1.207 3.036 -9.747 1.00 31.13 16 TYR A O 19
ATOM 31128 N N . SER A 1 17 ? 1.458 1.434 -11.338 1.00 61.51 17 SER A N 19
ATOM 31129 C CA . SER A 1 17 ? 0.844 0.340 -10.595 1.00 0.45 17 SER A CA 19
ATOM 31130 C C . SER A 1 17 ? 1.864 -0.291 -9.627 1.00 1.03 17 SER A C 19
ATOM 31131 O O . SER A 1 17 ? 2.364 -1.397 -9.865 1.00 53.44 17 SER A O 19
ATOM 31139 N N . TYR A 1 18 ? 2.174 0.429 -8.534 1.00 12.13 18 TYR A N 19
ATOM 31140 C CA . TYR A 1 18 ? 3.166 -0.007 -7.527 1.00 44.31 18 TYR A CA 19
ATOM 31141 C C . TYR A 1 18 ? 2.665 -1.185 -6.677 1.00 4.22 18 TYR A C 19
ATOM 31142 O O . TYR A 1 18 ? 1.464 -1.402 -6.533 1.00 43.21 18 TYR A O 19
ATOM 31160 N N . ASP A 1 19 ? 3.609 -1.934 -6.109 1.00 55.11 19 ASP A N 19
ATOM 31161 C CA . ASP A 1 19 ? 3.301 -3.037 -5.198 1.00 24.34 19 ASP A CA 19
ATOM 31162 C C . ASP A 1 19 ? 3.434 -2.530 -3.764 1.00 2.11 19 ASP A C 19
ATOM 31163 O O . ASP A 1 19 ? 4.459 -1.968 -3.398 1.00 71.32 19 ASP A O 19
ATOM 31172 N N . VAL A 1 20 ? 2.387 -2.713 -2.973 1.00 20.50 20 VAL A N 19
ATOM 31173 C CA . VAL A 1 20 ? 2.345 -2.265 -1.572 1.00 24.44 20 VAL A CA 19
ATOM 31174 C C . VAL A 1 20 ? 2.501 -3.484 -0.638 1.00 31.23 20 VAL A C 19
ATOM 31175 O O . VAL A 1 20 ? 1.873 -4.524 -0.859 1.00 61.43 20 VAL A O 19
ATOM 31188 N N . GLN A 1 21 ? 3.336 -3.353 0.403 1.00 54.14 21 GLN A N 19
ATOM 31189 C CA . GLN A 1 21 ? 3.690 -4.483 1.290 1.00 34.24 21 GLN A CA 19
ATOM 31190 C C . GLN A 1 21 ? 3.569 -4.077 2.769 1.00 63.24 21 GLN A C 19
ATOM 31191 O O . GLN A 1 21 ? 4.125 -3.059 3.181 1.00 15.12 21 GLN A O 19
ATOM 31205 N N . PHE A 1 22 ? 2.832 -4.886 3.550 1.00 50.34 22 PHE A N 19
ATOM 31206 C CA . PHE A 1 22 ? 2.745 -4.735 5.015 1.00 31.41 22 PHE A CA 19
ATOM 31207 C C . PHE A 1 22 ? 4.086 -5.058 5.687 1.00 23.40 22 PHE A C 19
ATOM 31208 O O . PHE A 1 22 ? 4.843 -5.910 5.209 1.00 32.24 22 PHE A O 19
ATOM 31225 N N . ARG A 1 23 ? 4.340 -4.390 6.814 1.00 72.25 23 ARG A N 19
ATOM 31226 C CA . ARG A 1 23 ? 5.574 -4.558 7.571 1.00 73.11 23 ARG A CA 19
ATOM 31227 C C . ARG A 1 23 ? 5.364 -4.082 9.003 1.00 20.44 23 ARG A C 19
ATOM 31228 O O . ARG A 1 23 ? 5.006 -2.923 9.238 1.00 21.41 23 ARG A O 19
ATOM 31249 N N . ARG A 1 24 ? 5.608 -4.982 9.943 1.00 12.41 24 ARG A N 19
ATOM 31250 C CA . ARG A 1 24 ? 5.461 -4.702 11.373 1.00 33.12 24 ARG A CA 19
ATOM 31251 C C . ARG A 1 24 ? 6.822 -4.234 11.920 1.00 32.13 24 ARG A C 19
ATOM 31252 O O . ARG A 1 24 ? 7.758 -5.020 12.074 1.00 44.34 24 ARG A O 19
ATOM 31273 N N . THR A 1 25 ? 6.934 -2.925 12.156 1.00 25.11 25 THR A N 19
ATOM 31274 C CA . THR A 1 25 ? 8.186 -2.279 12.580 1.00 5.11 25 THR A CA 19
ATOM 31275 C C . THR A 1 25 ? 7.876 -1.174 13.608 1.00 45.42 25 THR A C 19
ATOM 31276 O O . THR A 1 25 ? 6.845 -0.504 13.504 1.00 25.31 25 THR A O 19
ATOM 31287 N N . GLN A 1 26 ? 8.744 -1.070 14.646 1.00 30.11 26 GLN A N 19
ATOM 31288 C CA . GLN A 1 26 ? 8.588 -0.126 15.784 1.00 3.53 26 GLN A CA 19
ATOM 31289 C C . GLN A 1 26 ? 7.337 -0.448 16.646 1.00 71.44 26 GLN A C 19
ATOM 31290 O O . GLN A 1 26 ? 6.887 0.381 17.446 1.00 11.43 26 GLN A O 19
ATOM 31304 N N . GLY A 1 27 ? 6.802 -1.675 16.479 1.00 24.41 27 GLY A N 19
ATOM 31305 C CA . GLY A 1 27 ? 5.665 -2.178 17.250 1.00 40.51 27 GLY A CA 19
ATOM 31306 C C . GLY A 1 27 ? 4.351 -2.043 16.504 1.00 3.43 27 GLY A C 19
ATOM 31307 O O . GLY A 1 27 ? 3.345 -2.651 16.888 1.00 40.52 27 GLY A O 19
ATOM 31311 N N . LYS A 1 28 ? 4.359 -1.241 15.428 1.00 13.44 28 LYS A N 19
ATOM 31312 C CA . LYS A 1 28 ? 3.160 -0.918 14.642 1.00 51.32 28 LYS A CA 19
ATOM 31313 C C . LYS A 1 28 ? 3.199 -1.610 13.275 1.00 72.40 28 LYS A C 19
ATOM 31314 O O . LYS A 1 28 ? 4.263 -2.036 12.822 1.00 42.34 28 LYS A O 19
ATOM 31333 N N . ILE A 1 29 ? 2.032 -1.692 12.614 1.00 12.41 29 ILE A N 19
ATOM 31334 C CA . ILE A 1 29 ? 1.929 -2.163 11.223 1.00 71.42 29 ILE A CA 19
ATOM 31335 C C . ILE A 1 29 ? 2.010 -0.940 10.263 1.00 71.55 29 ILE A C 19
ATOM 31336 O O . ILE A 1 29 ? 1.420 0.117 10.530 1.00 42.12 29 ILE A O 19
ATOM 31352 N N . PHE A 1 30 ? 2.800 -1.086 9.189 1.00 10.03 30 PHE A N 19
ATOM 31353 C CA . PHE A 1 30 ? 3.023 -0.041 8.163 1.00 33.11 30 PHE A CA 19
ATOM 31354 C C . PHE A 1 30 ? 2.815 -0.657 6.779 1.00 21.44 30 PHE A C 19
ATOM 31355 O O . PHE A 1 30 ? 3.137 -1.827 6.572 1.00 70.34 30 PHE A O 19
ATOM 31372 N N . LEU A 1 31 ? 2.287 0.134 5.836 1.00 72.45 31 LEU A N 19
ATOM 31373 C CA . LEU A 1 31 ? 2.143 -0.306 4.434 1.00 40.52 31 LEU A CA 19
ATOM 31374 C C . LEU A 1 31 ? 3.196 0.417 3.569 1.00 74.40 31 LEU A C 19
ATOM 31375 O O . LEU A 1 31 ? 3.005 1.558 3.172 1.00 32.51 31 LEU A O 19
ATOM 31391 N N . GLN A 1 32 ? 4.318 -0.255 3.300 1.00 30.43 32 GLN A N 19
ATOM 31392 C CA . GLN A 1 32 ? 5.419 0.331 2.516 1.00 45.31 32 GLN A CA 19
ATOM 31393 C C . GLN A 1 32 ? 5.204 0.084 1.011 1.00 53.12 32 GLN A C 19
ATOM 31394 O O . GLN A 1 32 ? 5.291 -1.056 0.535 1.00 22.13 32 GLN A O 19
ATOM 31408 N N . VAL A 1 33 ? 4.888 1.173 0.289 1.00 63.11 33 VAL A N 19
ATOM 31409 C CA . VAL A 1 33 ? 4.780 1.177 -1.174 1.00 70.01 33 VAL A CA 19
ATOM 31410 C C . VAL A 1 33 ? 6.180 0.988 -1.784 1.00 43.41 33 VAL A C 19
ATOM 31411 O O . VAL A 1 33 ? 7.032 1.884 -1.688 1.00 60.03 33 VAL A O 19
ATOM 31424 N N . MET A 1 34 ? 6.421 -0.199 -2.349 1.00 54.34 34 MET A N 19
ATOM 31425 C CA . MET A 1 34 ? 7.676 -0.527 -3.043 1.00 30.03 34 MET A CA 19
ATOM 31426 C C . MET A 1 34 ? 7.837 0.298 -4.334 1.00 20.13 34 MET A C 19
ATOM 31427 O O . MET A 1 34 ? 6.857 0.742 -4.938 1.00 33.14 34 MET A O 19
ATOM 31441 N N . TRP A 1 35 ? 9.102 0.461 -4.742 1.00 44.44 35 TRP A N 19
ATOM 31442 C CA . TRP A 1 35 ? 9.504 1.047 -6.039 1.00 72.04 35 TRP A CA 19
ATOM 31443 C C . TRP A 1 35 ? 9.176 0.105 -7.213 1.00 65.32 35 TRP A C 19
ATOM 31444 O O . TRP A 1 35 ? 9.308 0.484 -8.373 1.00 50.24 35 TRP A O 19
ATOM 31465 N N . LYS A 1 36 ? 8.786 -1.128 -6.881 1.00 72.30 36 LYS A N 19
ATOM 31466 C CA . LYS A 1 36 ? 8.386 -2.150 -7.847 1.00 34.45 36 LYS A CA 19
ATOM 31467 C C . LYS A 1 36 ? 6.973 -1.839 -8.371 1.00 13.24 36 LYS A C 19
ATOM 31468 O O . LYS A 1 36 ? 6.062 -1.624 -7.576 1.00 51.14 36 LYS A O 19
ATOM 31487 N N . TYR A 1 37 ? 6.809 -1.810 -9.702 1.00 62.55 37 TYR A N 19
ATOM 31488 C CA . TYR A 1 37 ? 5.507 -1.579 -10.366 1.00 72.22 37 TYR A CA 19
ATOM 31489 C C . TYR A 1 37 ? 5.348 -2.534 -11.564 1.00 13.43 37 TYR A C 19
ATOM 31490 O O . TYR A 1 37 ? 6.348 -2.957 -12.164 1.00 63.24 37 TYR A O 19
ATOM 31508 N N . LEU A 1 38 ? 4.077 -2.844 -11.904 1.00 71.11 38 LEU A N 19
ATOM 31509 C CA . LEU A 1 38 ? 3.719 -3.921 -12.867 1.00 0.53 38 LEU A CA 19
ATOM 31510 C C . LEU A 1 38 ? 4.209 -3.622 -14.310 1.00 73.54 38 LEU A C 19
ATOM 31511 O O . LEU A 1 38 ? 4.308 -4.536 -15.138 1.00 72.55 38 LEU A O 19
ATOM 31527 N N . GLU A 1 39 ? 4.536 -2.343 -14.590 1.00 12.31 39 GLU A N 19
ATOM 31528 C CA . GLU A 1 39 ? 5.028 -1.895 -15.917 1.00 61.12 39 GLU A CA 19
ATOM 31529 C C . GLU A 1 39 ? 6.381 -2.548 -16.268 1.00 75.33 39 GLU A C 19
ATOM 31530 O O . GLU A 1 39 ? 6.696 -2.752 -17.448 1.00 4.24 39 GLU A O 19
ATOM 31542 N N . GLN A 1 40 ? 7.169 -2.869 -15.230 1.00 43.53 40 GLN A N 19
ATOM 31543 C CA . GLN A 1 40 ? 8.461 -3.558 -15.386 1.00 2.13 40 GLN A CA 19
ATOM 31544 C C . GLN A 1 40 ? 8.242 -5.085 -15.476 1.00 33.10 40 GLN A C 19
ATOM 31545 O O . GLN A 1 40 ? 7.431 -5.649 -14.732 1.00 24.31 40 GLN A O 19
ATOM 31559 N N . ALA A 1 41 ? 9.006 -5.736 -16.375 1.00 61.51 41 ALA A N 19
ATOM 31560 C CA . ALA A 1 41 ? 8.927 -7.194 -16.630 1.00 75.02 41 ALA A CA 19
ATOM 31561 C C . ALA A 1 41 ? 9.786 -7.999 -15.628 1.00 31.11 41 ALA A C 19
ATOM 31562 O O . ALA A 1 41 ? 9.890 -9.223 -15.739 1.00 64.21 41 ALA A O 19
ATOM 31569 N N . SER A 1 42 ? 10.400 -7.306 -14.655 1.00 33.20 42 SER A N 19
ATOM 31570 C CA . SER A 1 42 ? 11.146 -7.938 -13.548 1.00 24.21 42 SER A CA 19
ATOM 31571 C C . SER A 1 42 ? 10.321 -7.934 -12.243 1.00 22.03 42 SER A C 19
ATOM 31572 O O . SER A 1 42 ? 10.871 -8.144 -11.153 1.00 2.55 42 SER A O 19
ATOM 31580 N N . PHE A 1 43 ? 9.000 -7.719 -12.374 1.00 0.04 43 PHE A N 19
ATOM 31581 C CA . PHE A 1 43 ? 8.066 -7.651 -11.242 1.00 10.31 43 PHE A CA 19
ATOM 31582 C C . PHE A 1 43 ? 7.935 -9.045 -10.549 1.00 75.11 43 PHE A C 19
ATOM 31583 O O . PHE A 1 43 ? 7.801 -10.053 -11.246 1.00 5.10 43 PHE A O 19
ATOM 31600 N N . PRO A 1 44 ? 7.992 -9.114 -9.168 1.00 74.12 44 PRO A N 19
ATOM 31601 C CA . PRO A 1 44 ? 7.969 -10.399 -8.394 1.00 24.23 44 PRO A CA 19
ATOM 31602 C C . PRO A 1 44 ? 6.792 -11.345 -8.736 1.00 12.23 44 PRO A C 19
ATOM 31603 O O . PRO A 1 44 ? 6.963 -12.570 -8.739 1.00 35.03 44 PRO A O 19
ATOM 31614 N N . MET A 1 45 ? 5.608 -10.776 -9.003 1.00 63.33 45 MET A N 19
ATOM 31615 C CA . MET A 1 45 ? 4.394 -11.556 -9.340 1.00 73.12 45 MET A CA 19
ATOM 31616 C C . MET A 1 45 ? 3.979 -11.328 -10.803 1.00 61.35 45 MET A C 19
ATOM 31617 O O . MET A 1 45 ? 4.604 -10.553 -11.540 1.00 61.32 45 MET A O 19
ATOM 31631 N N . ASN A 1 46 ? 2.920 -12.052 -11.211 1.00 33.15 46 ASN A N 19
ATOM 31632 C CA . ASN A 1 46 ? 2.267 -11.895 -12.523 1.00 60.44 46 ASN A CA 19
ATOM 31633 C C . ASN A 1 46 ? 1.238 -10.742 -12.465 1.00 0.23 46 ASN A C 19
ATOM 31634 O O . ASN A 1 46 ? 1.126 -10.058 -11.444 1.00 25.13 46 ASN A O 19
ATOM 31645 N N . GLU A 1 47 ? 0.489 -10.545 -13.564 1.00 72.02 47 GLU A N 19
ATOM 31646 C CA . GLU A 1 47 ? -0.548 -9.501 -13.683 1.00 45.50 47 GLU A CA 19
ATOM 31647 C C . GLU A 1 47 ? -1.700 -9.738 -12.675 1.00 61.02 47 GLU A C 19
ATOM 31648 O O . GLU A 1 47 ? -1.966 -8.888 -11.809 1.00 23.30 47 GLU A O 19
ATOM 31660 N N . THR A 1 48 ? -2.362 -10.911 -12.798 1.00 4.41 48 THR A N 19
ATOM 31661 C CA . THR A 1 48 ? -3.514 -11.292 -11.946 1.00 23.41 48 THR A CA 19
ATOM 31662 C C . THR A 1 48 ? -3.065 -11.438 -10.478 1.00 4.52 48 THR A C 19
ATOM 31663 O O . THR A 1 48 ? -3.735 -10.956 -9.562 1.00 62.12 48 THR A O 19
ATOM 31674 N N . GLU A 1 49 ? -1.887 -12.067 -10.290 1.00 14.21 49 GLU A N 19
ATOM 31675 C CA . GLU A 1 49 ? -1.257 -12.247 -8.965 1.00 0.34 49 GLU A CA 19
ATOM 31676 C C . GLU A 1 49 ? -1.027 -10.896 -8.252 1.00 42.25 49 GLU A C 19
ATOM 31677 O O . GLU A 1 49 ? -1.217 -10.792 -7.037 1.00 5.22 49 GLU A O 19
ATOM 31689 N N . TYR A 1 50 ? -0.610 -9.875 -9.031 1.00 4.31 50 TYR A N 19
ATOM 31690 C CA . TYR A 1 50 ? -0.400 -8.501 -8.528 1.00 31.32 50 TYR A CA 19
ATOM 31691 C C . TYR A 1 50 ? -1.728 -7.860 -8.072 1.00 55.02 50 TYR A C 19
ATOM 31692 O O . TYR A 1 50 ? -1.789 -7.248 -6.998 1.00 72.31 50 TYR A O 19
ATOM 31710 N N . GLN A 1 51 ? -2.771 -7.975 -8.909 1.00 63.21 51 GLN A N 19
ATOM 31711 C CA . GLN A 1 51 ? -4.068 -7.314 -8.649 1.00 40.30 51 GLN A CA 19
ATOM 31712 C C . GLN A 1 51 ? -4.756 -7.922 -7.403 1.00 72.53 51 GLN A C 19
ATOM 31713 O O . GLN A 1 51 ? -5.386 -7.207 -6.609 1.00 61.03 51 GLN A O 19
ATOM 31727 N N . GLU A 1 52 ? -4.578 -9.243 -7.230 1.00 34.33 52 GLU A N 19
ATOM 31728 C CA . GLU A 1 52 ? -5.082 -9.988 -6.063 1.00 32.20 52 GLU A CA 19
ATOM 31729 C C . GLU A 1 52 ? -4.187 -9.758 -4.829 1.00 23.44 52 GLU A C 19
ATOM 31730 O O . GLU A 1 52 ? -4.643 -9.939 -3.701 1.00 43.14 52 GLU A O 19
ATOM 31742 N N . HIS A 1 53 ? -2.910 -9.379 -5.061 1.00 33.01 53 HIS A N 19
ATOM 31743 C CA . HIS A 1 53 ? -1.994 -8.935 -3.985 1.00 13.13 53 HIS A CA 19
ATOM 31744 C C . HIS A 1 53 ? -2.522 -7.624 -3.379 1.00 10.04 53 HIS A C 19
ATOM 31745 O O . HIS A 1 53 ? -2.576 -7.484 -2.156 1.00 42.23 53 HIS A O 19
ATOM 31760 N N . LEU A 1 54 ? -2.917 -6.681 -4.260 1.00 3.21 54 LEU A N 19
ATOM 31761 C CA . LEU A 1 54 ? -3.527 -5.400 -3.846 1.00 45.21 54 LEU A CA 19
ATOM 31762 C C . LEU A 1 54 ? -4.830 -5.650 -3.084 1.00 50.14 54 LEU A C 19
ATOM 31763 O O . LEU A 1 54 ? -5.119 -4.972 -2.117 1.00 43.11 54 LEU A O 19
ATOM 31779 N N . ASP A 1 55 ? -5.600 -6.637 -3.570 1.00 41.34 55 ASP A N 19
ATOM 31780 C CA . ASP A 1 55 ? -6.909 -7.005 -2.999 1.00 34.22 55 ASP A CA 19
ATOM 31781 C C . ASP A 1 55 ? -6.746 -7.678 -1.626 1.00 13.21 55 ASP A C 19
ATOM 31782 O O . ASP A 1 55 ? -7.592 -7.524 -0.743 1.00 42.32 55 ASP A O 19
ATOM 31791 N N . SER A 1 56 ? -5.631 -8.412 -1.469 1.00 32.23 56 SER A N 19
ATOM 31792 C CA . SER A 1 56 ? -5.279 -9.099 -0.214 1.00 0.33 56 SER A CA 19
ATOM 31793 C C . SER A 1 56 ? -4.828 -8.080 0.845 1.00 25.15 56 SER A C 19
ATOM 31794 O O . SER A 1 56 ? -5.216 -8.170 2.016 1.00 13.13 56 SER A O 19
ATOM 31802 N N . VAL A 1 57 ? -4.030 -7.095 0.395 1.00 31.41 57 VAL A N 19
ATOM 31803 C CA . VAL A 1 57 ? -3.597 -5.960 1.224 1.00 3.32 57 VAL A CA 19
ATOM 31804 C C . VAL A 1 57 ? -4.818 -5.124 1.652 1.00 10.12 57 VAL A C 19
ATOM 31805 O O . VAL A 1 57 ? -5.016 -4.855 2.836 1.00 4.41 57 VAL A O 19
ATOM 31818 N N . ALA A 1 58 ? -5.654 -4.791 0.661 1.00 43.42 58 ALA A N 19
ATOM 31819 C CA . ALA A 1 58 ? -6.842 -3.936 0.829 1.00 13.41 58 ALA A CA 19
ATOM 31820 C C . ALA A 1 58 ? -7.909 -4.596 1.730 1.00 33.11 58 ALA A C 19
ATOM 31821 O O . ALA A 1 58 ? -8.738 -3.903 2.349 1.00 63.51 58 ALA A O 19
ATOM 31828 N N . ASN A 1 59 ? -7.864 -5.942 1.779 1.00 62.04 59 ASN A N 19
ATOM 31829 C CA . ASN A 1 59 ? -8.664 -6.762 2.706 1.00 40.11 59 ASN A CA 19
ATOM 31830 C C . ASN A 1 59 ? -8.274 -6.443 4.162 1.00 73.00 59 ASN A C 19
ATOM 31831 O O . ASN A 1 59 ? -9.137 -6.156 4.991 1.00 25.01 59 ASN A O 19
ATOM 31842 N N . TYR A 1 60 ? -6.957 -6.452 4.443 1.00 31.53 60 TYR A N 19
ATOM 31843 C CA . TYR A 1 60 ? -6.425 -6.141 5.792 1.00 24.50 60 TYR A CA 19
ATOM 31844 C C . TYR A 1 60 ? -6.538 -4.643 6.125 1.00 10.53 60 TYR A C 19
ATOM 31845 O O . TYR A 1 60 ? -6.602 -4.278 7.298 1.00 33.51 60 TYR A O 19
ATOM 31863 N N . LEU A 1 61 ? -6.548 -3.789 5.089 1.00 51.12 61 LEU A N 19
ATOM 31864 C CA . LEU A 1 61 ? -6.749 -2.335 5.261 1.00 10.34 61 LEU A CA 19
ATOM 31865 C C . LEU A 1 61 ? -8.154 -2.059 5.823 1.00 62.03 61 LEU A C 19
ATOM 31866 O O . LEU A 1 61 ? -8.327 -1.207 6.703 1.00 54.13 61 LEU A O 19
ATOM 31882 N N . HIS A 1 62 ? -9.143 -2.815 5.319 1.00 31.11 62 HIS A N 19
ATOM 31883 C CA . HIS A 1 62 ? -10.519 -2.763 5.829 1.00 5.14 62 HIS A CA 19
ATOM 31884 C C . HIS A 1 62 ? -10.576 -3.365 7.248 1.00 43.03 62 HIS A C 19
ATOM 31885 O O . HIS A 1 62 ? -11.073 -2.726 8.179 1.00 11.55 62 HIS A O 19
ATOM 31900 N N . ALA A 1 63 ? -9.998 -4.571 7.389 1.00 20.11 63 ALA A N 19
ATOM 31901 C CA . ALA A 1 63 ? -10.068 -5.398 8.615 1.00 73.11 63 ALA A CA 19
ATOM 31902 C C . ALA A 1 63 ? -9.518 -4.677 9.862 1.00 43.12 63 ALA A C 19
ATOM 31903 O O . ALA A 1 63 ? -10.179 -4.624 10.906 1.00 2.34 63 ALA A O 19
ATOM 31910 N N . LEU A 1 64 ? -8.307 -4.125 9.725 1.00 24.12 64 LEU A N 19
ATOM 31911 C CA . LEU A 1 64 ? -7.577 -3.479 10.834 1.00 54.54 64 LEU A CA 19
ATOM 31912 C C . LEU A 1 64 ? -8.032 -2.017 11.038 1.00 54.43 64 LEU A C 19
ATOM 31913 O O . LEU A 1 64 ? -7.732 -1.415 12.073 1.00 33.03 64 LEU A O 19
ATOM 31929 N N . GLY A 1 65 ? -8.762 -1.466 10.040 1.00 51.01 65 GLY A N 19
ATOM 31930 C CA . GLY A 1 65 ? -9.233 -0.074 10.080 1.00 62.24 65 GLY A CA 19
ATOM 31931 C C . GLY A 1 65 ? -8.151 0.927 9.676 1.00 71.42 65 GLY A C 19
ATOM 31932 O O . GLY A 1 65 ? -8.143 2.072 10.146 1.00 61.13 65 GLY A O 19
ATOM 31936 N N . GLY A 1 66 ? -7.243 0.486 8.781 1.00 3.44 66 GLY A N 19
ATOM 31937 C CA . GLY A 1 66 ? -6.141 1.318 8.288 1.00 40.43 66 GLY A CA 19
ATOM 31938 C C . GLY A 1 66 ? -6.317 1.754 6.835 1.00 51.44 66 GLY A C 19
ATOM 31939 O O . GLY A 1 66 ? -5.382 2.288 6.242 1.00 72.02 66 GLY A O 19
ATOM 31943 N N . ALA A 1 67 ? -7.529 1.555 6.271 1.00 45.32 67 ALA A N 19
ATOM 31944 C CA . ALA A 1 67 ? -7.823 1.870 4.853 1.00 13.21 67 ALA A CA 19
ATOM 31945 C C . ALA A 1 67 ? -7.816 3.382 4.596 1.00 52.11 67 ALA A C 19
ATOM 31946 O O . ALA A 1 67 ? -7.188 3.860 3.640 1.00 13.22 67 ALA A O 19
ATOM 31953 N N . VAL A 1 68 ? -8.508 4.119 5.481 1.00 53.52 68 VAL A N 19
ATOM 31954 C CA . VAL A 1 68 ? -8.570 5.593 5.434 1.00 23.41 68 VAL A CA 19
ATOM 31955 C C . VAL A 1 68 ? -7.172 6.193 5.692 1.00 43.44 68 VAL A C 19
ATOM 31956 O O . VAL A 1 68 ? -6.839 7.226 5.131 1.00 25.25 68 VAL A O 19
ATOM 31969 N N . GLN A 1 69 ? -6.347 5.492 6.505 1.00 74.33 69 GLN A N 19
ATOM 31970 C CA . GLN A 1 69 ? -4.951 5.913 6.799 1.00 10.34 69 GLN A CA 19
ATOM 31971 C C . GLN A 1 69 ? -4.086 5.904 5.511 1.00 11.32 69 GLN A C 19
ATOM 31972 O O . GLN A 1 69 ? -3.251 6.792 5.312 1.00 74.44 69 GLN A O 19
ATOM 31986 N N . VAL A 1 70 ? -4.319 4.894 4.648 1.00 70.22 70 VAL A N 19
ATOM 31987 C CA . VAL A 1 70 ? -3.620 4.748 3.353 1.00 43.44 70 VAL A CA 19
ATOM 31988 C C . VAL A 1 70 ? -4.081 5.823 2.354 1.00 13.13 70 VAL A C 19
ATOM 31989 O O . VAL A 1 70 ? -3.253 6.476 1.715 1.00 71.32 70 VAL A O 19
ATOM 32002 N N . LYS A 1 71 ? -5.412 6.002 2.249 1.00 20.44 71 LYS A N 19
ATOM 32003 C CA . LYS A 1 71 ? -6.025 6.993 1.338 1.00 44.34 71 LYS A CA 19
ATOM 32004 C C . LYS A 1 71 ? -5.584 8.430 1.696 1.00 52.41 71 LYS A C 19
ATOM 32005 O O . LYS A 1 71 ? -5.243 9.217 0.808 1.00 25.23 71 LYS A O 19
ATOM 32024 N N . THR A 1 72 ? -5.576 8.735 3.008 1.00 30.03 72 THR A N 19
ATOM 32025 C CA . THR A 1 72 ? -5.167 10.048 3.535 1.00 42.31 72 THR A CA 19
ATOM 32026 C C . THR A 1 72 ? -3.687 10.316 3.228 1.00 42.43 72 THR A C 19
ATOM 32027 O O . THR A 1 72 ? -3.338 11.380 2.702 1.00 12.42 72 THR A O 19
ATOM 32038 N N . PHE A 1 73 ? -2.833 9.320 3.528 1.00 11.03 73 PHE A N 19
ATOM 32039 C CA . PHE A 1 73 ? -1.378 9.475 3.411 1.00 65.12 73 PHE A CA 19
ATOM 32040 C C . PHE A 1 73 ? -0.958 9.644 1.943 1.00 24.02 73 PHE A C 19
ATOM 32041 O O . PHE A 1 73 ? -0.293 10.619 1.617 1.00 64.34 73 PHE A O 19
ATOM 32058 N N . ILE A 1 74 ? -1.375 8.692 1.072 1.00 43.24 74 ILE A N 19
ATOM 32059 C CA . ILE A 1 74 ? -0.997 8.673 -0.362 1.00 60.24 74 ILE A CA 19
ATOM 32060 C C . ILE A 1 74 ? -1.413 9.986 -1.065 1.00 75.52 74 ILE A C 19
ATOM 32061 O O . ILE A 1 74 ? -0.636 10.538 -1.841 1.00 61.40 74 ILE A O 19
ATOM 32077 N N . THR A 1 75 ? -2.607 10.504 -0.737 1.00 2.22 75 THR A N 19
ATOM 32078 C CA . THR A 1 75 ? -3.108 11.769 -1.315 1.00 51.11 75 THR A CA 19
ATOM 32079 C C . THR A 1 75 ? -2.309 12.994 -0.794 1.00 1.33 75 THR A C 19
ATOM 32080 O O . THR A 1 75 ? -1.789 13.791 -1.593 1.00 0.41 75 THR A O 19
ATOM 32091 N N . GLN A 1 76 ? -2.185 13.110 0.540 1.00 63.13 76 GLN A N 19
ATOM 32092 C CA . GLN A 1 76 ? -1.561 14.288 1.195 1.00 3.51 76 GLN A CA 19
ATOM 32093 C C . GLN A 1 76 ? -0.026 14.315 1.048 1.00 64.15 76 GLN A C 19
ATOM 32094 O O . GLN A 1 76 ? 0.584 15.383 1.191 1.00 20.43 76 GLN A O 19
ATOM 32108 N N . THR A 1 77 ? 0.593 13.154 0.767 1.00 65.33 77 THR A N 19
ATOM 32109 C CA . THR A 1 77 ? 2.050 13.070 0.535 1.00 71.41 77 THR A CA 19
ATOM 32110 C C . THR A 1 77 ? 2.372 13.517 -0.904 1.00 51.15 77 THR A C 19
ATOM 32111 O O . THR A 1 77 ? 1.473 13.875 -1.668 1.00 64.51 77 THR A O 19
ATOM 32122 N N . LYS A 1 78 ? 3.663 13.531 -1.242 1.00 34.30 78 LYS A N 19
ATOM 32123 C CA . LYS A 1 78 ? 4.143 13.773 -2.610 1.00 3.01 78 LYS A CA 19
ATOM 32124 C C . LYS A 1 78 ? 5.461 13.018 -2.819 1.00 13.02 78 LYS A C 19
ATOM 32125 O O . LYS A 1 78 ? 6.241 13.333 -3.724 1.00 13.40 78 LYS A O 19
ATOM 32144 N N . GLU A 1 79 ? 5.678 11.980 -1.986 1.00 43.14 79 GLU A N 19
ATOM 32145 C CA . GLU A 1 79 ? 6.902 11.179 -2.012 1.00 41.14 79 GLU A CA 19
ATOM 32146 C C . GLU A 1 79 ? 6.774 10.073 -3.041 1.00 50.43 79 GLU A C 19
ATOM 32147 O O . GLU A 1 79 ? 5.799 9.321 -3.026 1.00 11.24 79 GLU A O 19
ATOM 32159 N N . ARG A 1 80 ? 7.772 9.984 -3.914 1.00 35.04 80 ARG A N 19
ATOM 32160 C CA . ARG A 1 80 ? 7.805 9.007 -5.009 1.00 71.53 80 ARG A CA 19
ATOM 32161 C C . ARG A 1 80 ? 8.610 7.770 -4.566 1.00 70.34 80 ARG A C 19
ATOM 32162 O O . ARG A 1 80 ? 9.674 7.922 -3.945 1.00 62.35 80 ARG A O 19
ATOM 32183 N N . PRO A 1 81 ? 8.097 6.533 -4.852 1.00 73.21 81 PRO A N 19
ATOM 32184 C CA . PRO A 1 81 ? 8.856 5.287 -4.620 1.00 13.24 81 PRO A CA 19
ATOM 32185 C C . PRO A 1 81 ? 10.056 5.198 -5.597 1.00 32.20 81 PRO A C 19
ATOM 32186 O O . PRO A 1 81 ? 9.874 5.196 -6.820 1.00 33.12 81 PRO A O 19
ATOM 32197 N N . ARG A 1 82 ? 11.268 5.146 -5.033 1.00 10.34 82 ARG A N 19
ATOM 32198 C CA . ARG A 1 82 ? 12.539 5.123 -5.793 1.00 65.00 82 ARG A CA 19
ATOM 32199 C C . ARG A 1 82 ? 13.345 3.880 -5.366 1.00 62.33 82 ARG A C 19
ATOM 32200 O O . ARG A 1 82 ? 13.019 3.273 -4.346 1.00 32.12 82 ARG A O 19
ATOM 32221 N N . LEU A 1 83 ? 14.364 3.481 -6.157 1.00 52.13 83 LEU A N 19
ATOM 32222 C CA . LEU A 1 83 ? 15.198 2.296 -5.854 1.00 3.14 83 LEU A CA 19
ATOM 32223 C C . LEU A 1 83 ? 15.880 2.434 -4.467 1.00 2.20 83 LEU A C 19
ATOM 32224 O O . LEU A 1 83 ? 16.748 3.289 -4.283 1.00 51.42 83 LEU A O 19
ATOM 32240 N N . GLY A 1 84 ? 15.453 1.593 -3.504 1.00 71.42 84 GLY A N 19
ATOM 32241 C CA . GLY A 1 84 ? 15.980 1.620 -2.123 1.00 71.12 84 GLY A CA 19
ATOM 32242 C C . GLY A 1 84 ? 15.258 2.623 -1.220 1.00 53.34 84 GLY A C 19
ATOM 32243 O O . GLY A 1 84 ? 15.673 2.863 -0.083 1.00 13.44 84 GLY A O 19
ATOM 32247 N N . LYS A 1 85 ? 14.201 3.240 -1.766 1.00 4.43 85 LYS A N 19
ATOM 32248 C CA . LYS A 1 85 ? 13.381 4.258 -1.089 1.00 5.51 85 LYS A CA 19
ATOM 32249 C C . LYS A 1 85 ? 11.879 3.881 -1.202 1.00 14.33 85 LYS A C 19
ATOM 32250 O O . LYS A 1 85 ? 11.277 4.033 -2.268 1.00 22.02 85 LYS A O 19
ATOM 32269 N N . ALA A 1 86 ? 11.290 3.364 -0.111 1.00 24.01 86 ALA A N 19
ATOM 32270 C CA . ALA A 1 86 ? 9.846 3.033 -0.056 1.00 4.25 86 ALA A CA 19
ATOM 32271 C C . ALA A 1 86 ? 9.027 4.223 0.471 1.00 62.33 86 ALA A C 19
ATOM 32272 O O . ALA A 1 86 ? 9.571 5.130 1.108 1.00 41.40 86 ALA A O 19
ATOM 32279 N N . VAL A 1 87 ? 7.715 4.214 0.177 1.00 71.24 87 VAL A N 19
ATOM 32280 C CA . VAL A 1 87 ? 6.745 5.165 0.755 1.00 14.24 87 VAL A CA 19
ATOM 32281 C C . VAL A 1 87 ? 6.033 4.456 1.926 1.00 0.22 87 VAL A C 19
ATOM 32282 O O . VAL A 1 87 ? 5.031 3.760 1.733 1.00 45.24 87 VAL A O 19
ATOM 32295 N N . SER A 1 88 ? 6.605 4.595 3.131 1.00 52.34 88 SER A N 19
ATOM 32296 C CA . SER A 1 88 ? 6.144 3.888 4.332 1.00 13.03 88 SER A CA 19
ATOM 32297 C C . SER A 1 88 ? 4.928 4.615 4.923 1.00 34.20 88 SER A C 19
ATOM 32298 O O . SER A 1 88 ? 5.062 5.687 5.527 1.00 1.03 88 SER A O 19
ATOM 32306 N N . ILE A 1 89 ? 3.744 4.035 4.688 1.00 61.53 89 ILE A N 19
ATOM 32307 C CA . ILE A 1 89 ? 2.459 4.567 5.154 1.00 30.13 89 ILE A CA 19
ATOM 32308 C C . ILE A 1 89 ? 2.236 4.167 6.628 1.00 60.52 89 ILE A C 19
ATOM 32309 O O . ILE A 1 89 ? 2.164 2.969 6.925 1.00 22.23 89 ILE A O 19
ATOM 32325 N N . PRO A 1 90 ? 2.157 5.154 7.575 1.00 24.31 90 PRO A N 19
ATOM 32326 C CA . PRO A 1 90 ? 1.840 4.860 8.978 1.00 11.12 90 PRO A CA 19
ATOM 32327 C C . PRO A 1 90 ? 0.350 4.516 9.154 1.00 55.52 90 PRO A C 19
ATOM 32328 O O . PRO A 1 90 ? -0.535 5.355 8.916 1.00 5.22 90 PRO A O 19
ATOM 32339 N N . LEU A 1 91 ? 0.076 3.252 9.521 1.00 71.31 91 LEU A N 19
ATOM 32340 C CA . LEU A 1 91 ? -1.267 2.824 9.910 1.00 11.21 91 LEU A CA 19
ATOM 32341 C C . LEU A 1 91 ? -1.432 3.117 11.401 1.00 53.33 91 LEU A C 19
ATOM 32342 O O . LEU A 1 91 ? -0.984 2.336 12.256 1.00 34.33 91 LEU A O 19
ATOM 32358 N N . ASP A 1 92 ? -1.988 4.306 11.687 1.00 41.22 92 ASP A N 19
ATOM 32359 C CA . ASP A 1 92 ? -2.167 4.816 13.054 1.00 23.42 92 ASP A CA 19
ATOM 32360 C C . ASP A 1 92 ? -3.227 3.976 13.793 1.00 34.35 92 ASP A C 19
ATOM 32361 O O . ASP A 1 92 ? -4.433 4.272 13.751 1.00 30.10 92 ASP A O 19
ATOM 32370 N N . LEU A 1 93 ? -2.753 2.873 14.403 1.00 25.23 93 LEU A N 19
ATOM 32371 C CA . LEU A 1 93 ? -3.582 1.910 15.147 1.00 32.20 93 LEU A CA 19
ATOM 32372 C C . LEU A 1 93 ? -3.024 1.766 16.574 1.00 2.41 93 LEU A C 19
ATOM 32373 O O . LEU A 1 93 ? -2.723 0.660 17.038 1.00 64.20 93 LEU A O 19
ATOM 32389 N N . GLY A 1 94 ? -2.823 2.910 17.241 1.00 71.32 94 GLY A N 19
ATOM 32390 C CA . GLY A 1 94 ? -2.479 2.940 18.664 1.00 15.31 94 GLY A CA 19
ATOM 32391 C C . GLY A 1 94 ? -3.720 2.815 19.532 1.00 13.12 94 GLY A C 19
ATOM 32392 O O . GLY A 1 94 ? -3.889 1.838 20.272 1.00 15.25 94 GLY A O 19
ATOM 32396 N N . GLU A 1 95 ? -4.597 3.819 19.419 1.00 40.43 95 GLU A N 19
ATOM 32397 C CA . GLU A 1 95 ? -5.906 3.838 20.100 1.00 32.14 95 GLU A CA 19
ATOM 32398 C C . GLU A 1 95 ? -6.989 3.243 19.169 1.00 30.25 95 GLU A C 19
ATOM 32399 O O . GLU A 1 95 ? -7.971 2.659 19.637 1.00 61.54 95 GLU A O 19
ATOM 32411 N N . ARG A 1 96 ? -6.768 3.369 17.838 1.00 2.22 96 ARG A N 19
ATOM 32412 C CA . ARG A 1 96 ? -7.586 2.696 16.798 1.00 32.23 96 ARG A CA 19
ATOM 32413 C C . ARG A 1 96 ? -7.326 1.170 16.772 1.00 5.34 96 ARG A C 19
ATOM 32414 O O . ARG A 1 96 ? -7.987 0.448 16.026 1.00 15.10 96 ARG A O 19
ATOM 32435 N N . ALA A 1 97 ? -6.329 0.696 17.564 1.00 52.42 97 ALA A N 19
ATOM 32436 C CA . ALA A 1 97 ? -6.090 -0.750 17.797 1.00 32.52 97 ALA A CA 19
ATOM 32437 C C . ALA A 1 97 ? -7.342 -1.466 18.347 1.00 60.13 97 ALA A C 19
ATOM 32438 O O . ALA A 1 97 ? -7.449 -2.687 18.256 1.00 32.52 97 ALA A O 19
ATOM 32445 N N . SER A 1 98 ? -8.295 -0.687 18.882 1.00 75.11 98 SER A N 19
ATOM 32446 C CA . SER A 1 98 ? -9.560 -1.195 19.433 1.00 3.30 98 SER A CA 19
ATOM 32447 C C . SER A 1 98 ? -10.476 -1.860 18.369 1.00 21.14 98 SER A C 19
ATOM 32448 O O . SER A 1 98 ? -11.471 -2.505 18.734 1.00 65.05 98 SER A O 19
ATOM 32456 N N . GLU A 1 99 ? -10.135 -1.690 17.077 1.00 74.23 99 GLU A N 19
ATOM 32457 C CA . GLU A 1 99 ? -10.809 -2.395 15.966 1.00 23.05 99 GLU A CA 19
ATOM 32458 C C . GLU A 1 99 ? -10.601 -3.918 16.089 1.00 32.14 99 GLU A C 19
ATOM 32459 O O . GLU A 1 99 ? -11.545 -4.695 15.950 1.00 72.51 99 GLU A O 19
ATOM 32471 N N . TRP A 1 100 ? -9.350 -4.329 16.359 1.00 41.02 100 TRP A N 19
ATOM 32472 C CA . TRP A 1 100 ? -8.950 -5.754 16.407 1.00 71.33 100 TRP A CA 19
ATOM 32473 C C . TRP A 1 100 ? -8.769 -6.266 17.856 1.00 20.32 100 TRP A C 19
ATOM 32474 O O . TRP A 1 100 ? -8.766 -7.483 18.086 1.00 11.24 100 TRP A O 19
ATOM 32495 N N . ILE A 1 101 ? -8.614 -5.347 18.834 1.00 12.00 101 ILE A N 19
ATOM 32496 C CA . ILE A 1 101 ? -8.717 -5.689 20.270 1.00 1.30 101 ILE A CA 19
ATOM 32497 C C . ILE A 1 101 ? -10.214 -5.726 20.623 1.00 34.20 101 ILE A C 19
ATOM 32498 O O . ILE A 1 101 ? -10.859 -4.678 20.781 1.00 62.12 101 ILE A O 19
ATOM 32514 N N . ILE A 1 102 ? -10.782 -6.945 20.630 1.00 65.53 102 ILE A N 19
ATOM 32515 C CA . ILE A 1 102 ? -12.188 -7.196 20.983 1.00 43.25 102 ILE A CA 19
ATOM 32516 C C . ILE A 1 102 ? -12.237 -8.060 22.252 1.00 45.10 102 ILE A C 19
ATOM 32517 O O . ILE A 1 102 ? -12.197 -9.296 22.190 1.00 11.23 102 ILE A O 19
ATOM 32533 N N . LEU A 1 103 ? -12.247 -7.392 23.407 1.00 63.31 103 LEU A N 19
ATOM 32534 C CA . LEU A 1 103 ? -12.431 -8.030 24.716 1.00 11.14 103 LEU A CA 19
ATOM 32535 C C . LEU A 1 103 ? -13.862 -7.753 25.194 1.00 54.14 103 LEU A C 19
ATOM 32536 O O . LEU A 1 103 ? -14.093 -7.149 26.247 1.00 10.21 103 LEU A O 19
ATOM 32552 N N . GLU A 1 104 ? -14.816 -8.191 24.353 1.00 31.23 104 GLU A N 19
ATOM 32553 C CA . GLU A 1 104 ? -16.264 -8.039 24.581 1.00 13.10 104 GLU A CA 19
ATOM 32554 C C . GLU A 1 104 ? -16.719 -8.801 25.866 1.00 73.14 104 GLU A C 19
ATOM 32555 O O . GLU A 1 104 ? -17.404 -8.191 26.716 1.00 72.41 104 GLU A O 19
ATOM 32567 N N . MET A 1 1 ? -12.308 0.249 1.212 1.00 42.13 1 MET A N 20
ATOM 32568 C CA . MET A 1 1 ? -11.358 0.244 0.083 1.00 51.43 1 MET A CA 20
ATOM 32569 C C . MET A 1 1 ? -11.006 -1.210 -0.298 1.00 62.11 1 MET A C 20
ATOM 32570 O O . MET A 1 1 ? -10.314 -1.896 0.461 1.00 23.31 1 MET A O 20
ATOM 32586 N N . THR A 1 2 ? -11.511 -1.672 -1.457 1.00 22.02 2 THR A N 20
ATOM 32587 C CA . THR A 1 2 ? -11.127 -2.963 -2.058 1.00 23.21 2 THR A CA 20
ATOM 32588 C C . THR A 1 2 ? -9.795 -2.797 -2.822 1.00 42.41 2 THR A C 20
ATOM 32589 O O . THR A 1 2 ? -9.291 -1.668 -2.955 1.00 34.31 2 THR A O 20
ATOM 32600 N N . GLY A 1 3 ? -9.232 -3.915 -3.322 1.00 54.23 3 GLY A N 20
ATOM 32601 C CA . GLY A 1 3 ? -8.003 -3.891 -4.121 1.00 30.43 3 GLY A CA 20
ATOM 32602 C C . GLY A 1 3 ? -8.129 -3.093 -5.416 1.00 3.25 3 GLY A C 20
ATOM 32603 O O . GLY A 1 3 ? -7.120 -2.653 -5.971 1.00 63.34 3 GLY A O 20
ATOM 32607 N N . GLN A 1 4 ? -9.380 -2.911 -5.888 1.00 41.32 4 GLN A N 20
ATOM 32608 C CA . GLN A 1 4 ? -9.679 -2.106 -7.087 1.00 65.31 4 GLN A CA 20
ATOM 32609 C C . GLN A 1 4 ? -9.461 -0.613 -6.780 1.00 14.44 4 GLN A C 20
ATOM 32610 O O . GLN A 1 4 ? -8.881 0.111 -7.590 1.00 74.25 4 GLN A O 20
ATOM 32624 N N . GLU A 1 5 ? -9.912 -0.176 -5.586 1.00 34.25 5 GLU A N 20
ATOM 32625 C CA . GLU A 1 5 ? -9.770 1.224 -5.140 1.00 71.34 5 GLU A CA 20
ATOM 32626 C C . GLU A 1 5 ? -8.303 1.535 -4.780 1.00 62.45 5 GLU A C 20
ATOM 32627 O O . GLU A 1 5 ? -7.817 2.633 -5.042 1.00 64.53 5 GLU A O 20
ATOM 32639 N N . LEU A 1 6 ? -7.617 0.541 -4.167 1.00 73.31 6 LEU A N 20
ATOM 32640 C CA . LEU A 1 6 ? -6.184 0.650 -3.824 1.00 20.11 6 LEU A CA 20
ATOM 32641 C C . LEU A 1 6 ? -5.329 0.753 -5.106 1.00 22.23 6 LEU A C 20
ATOM 32642 O O . LEU A 1 6 ? -4.351 1.493 -5.146 1.00 40.25 6 LEU A O 20
ATOM 32658 N N . ARG A 1 7 ? -5.754 0.013 -6.147 1.00 10.24 7 ARG A N 20
ATOM 32659 C CA . ARG A 1 7 ? -5.162 0.068 -7.495 1.00 55.14 7 ARG A CA 20
ATOM 32660 C C . ARG A 1 7 ? -5.263 1.498 -8.061 1.00 0.01 7 ARG A C 20
ATOM 32661 O O . ARG A 1 7 ? -4.255 2.100 -8.437 1.00 14.24 7 ARG A O 20
ATOM 32682 N N . GLN A 1 8 ? -6.496 2.033 -8.043 1.00 3.41 8 GLN A N 20
ATOM 32683 C CA . GLN A 1 8 ? -6.813 3.373 -8.554 1.00 75.35 8 GLN A CA 20
ATOM 32684 C C . GLN A 1 8 ? -6.138 4.483 -7.720 1.00 10.32 8 GLN A C 20
ATOM 32685 O O . GLN A 1 8 ? -5.916 5.575 -8.232 1.00 24.13 8 GLN A O 20
ATOM 32699 N N . LEU A 1 9 ? -5.820 4.182 -6.446 1.00 3.32 9 LEU A N 20
ATOM 32700 C CA . LEU A 1 9 ? -5.138 5.131 -5.544 1.00 1.44 9 LEU A CA 20
ATOM 32701 C C . LEU A 1 9 ? -3.696 5.385 -6.037 1.00 73.34 9 LEU A C 20
ATOM 32702 O O . LEU A 1 9 ? -3.218 6.520 -6.027 1.00 1.13 9 LEU A O 20
ATOM 32718 N N . LEU A 1 10 ? -3.042 4.309 -6.513 1.00 63.22 10 LEU A N 20
ATOM 32719 C CA . LEU A 1 10 ? -1.656 4.354 -7.017 1.00 15.11 10 LEU A CA 20
ATOM 32720 C C . LEU A 1 10 ? -1.628 4.949 -8.449 1.00 34.43 10 LEU A C 20
ATOM 32721 O O . LEU A 1 10 ? -0.706 5.687 -8.813 1.00 62.20 10 LEU A O 20
ATOM 32737 N N . LEU A 1 11 ? -2.667 4.618 -9.240 1.00 10.31 11 LEU A N 20
ATOM 32738 C CA . LEU A 1 11 ? -2.822 5.086 -10.639 1.00 75.51 11 LEU A CA 20
ATOM 32739 C C . LEU A 1 11 ? -3.180 6.587 -10.717 1.00 40.04 11 LEU A C 20
ATOM 32740 O O . LEU A 1 11 ? -2.851 7.268 -11.697 1.00 32.11 11 LEU A O 20
ATOM 32756 N N . ASP A 1 12 ? -3.901 7.065 -9.696 1.00 50.32 12 ASP A N 20
ATOM 32757 C CA . ASP A 1 12 ? -4.288 8.483 -9.559 1.00 1.01 12 ASP A CA 20
ATOM 32758 C C . ASP A 1 12 ? -3.084 9.313 -9.089 1.00 35.51 12 ASP A C 20
ATOM 32759 O O . ASP A 1 12 ? -2.879 10.442 -9.550 1.00 13.53 12 ASP A O 20
ATOM 32768 N N . LYS A 1 13 ? -2.289 8.733 -8.175 1.00 74.23 13 LYS A N 20
ATOM 32769 C CA . LYS A 1 13 ? -1.181 9.442 -7.526 1.00 45.12 13 LYS A CA 20
ATOM 32770 C C . LYS A 1 13 ? 0.053 9.493 -8.433 1.00 52.20 13 LYS A C 20
ATOM 32771 O O . LYS A 1 13 ? 0.455 10.563 -8.898 1.00 62.51 13 LYS A O 20
ATOM 32790 N N . TRP A 1 14 ? 0.625 8.316 -8.687 1.00 54.55 14 TRP A N 20
ATOM 32791 C CA . TRP A 1 14 ? 1.915 8.169 -9.377 1.00 55.51 14 TRP A CA 20
ATOM 32792 C C . TRP A 1 14 ? 1.738 7.675 -10.821 1.00 3.50 14 TRP A C 20
ATOM 32793 O O . TRP A 1 14 ? 2.724 7.542 -11.550 1.00 41.32 14 TRP A O 20
ATOM 32814 N N . GLY A 1 15 ? 0.485 7.370 -11.220 1.00 41.35 15 GLY A N 20
ATOM 32815 C CA . GLY A 1 15 ? 0.175 6.941 -12.597 1.00 20.44 15 GLY A CA 20
ATOM 32816 C C . GLY A 1 15 ? 0.570 5.497 -12.902 1.00 73.43 15 GLY A C 20
ATOM 32817 O O . GLY A 1 15 ? 0.465 5.045 -14.049 1.00 4.24 15 GLY A O 20
ATOM 32821 N N . TYR A 1 16 ? 1.003 4.762 -11.865 1.00 72.02 16 TYR A N 20
ATOM 32822 C CA . TYR A 1 16 ? 1.569 3.407 -11.990 1.00 72.01 16 TYR A CA 20
ATOM 32823 C C . TYR A 1 16 ? 1.093 2.542 -10.816 1.00 71.14 16 TYR A C 20
ATOM 32824 O O . TYR A 1 16 ? 0.926 3.036 -9.698 1.00 74.41 16 TYR A O 20
ATOM 32842 N N . SER A 1 17 ? 0.886 1.247 -11.090 1.00 11.02 17 SER A N 20
ATOM 32843 C CA . SER A 1 17 ? 0.398 0.276 -10.108 1.00 50.24 17 SER A CA 20
ATOM 32844 C C . SER A 1 17 ? 1.591 -0.384 -9.373 1.00 73.55 17 SER A C 20
ATOM 32845 O O . SER A 1 17 ? 2.125 -1.409 -9.827 1.00 23.55 17 SER A O 20
ATOM 32853 N N . TYR A 1 18 ? 2.008 0.212 -8.242 1.00 24.33 18 TYR A N 20
ATOM 32854 C CA . TYR A 1 18 ? 3.180 -0.249 -7.459 1.00 72.24 18 TYR A CA 20
ATOM 32855 C C . TYR A 1 18 ? 2.811 -1.379 -6.490 1.00 73.01 18 TYR A C 20
ATOM 32856 O O . TYR A 1 18 ? 1.675 -1.453 -6.015 1.00 62.04 18 TYR A O 20
ATOM 32874 N N . ASP A 1 19 ? 3.793 -2.246 -6.196 1.00 2.53 19 ASP A N 20
ATOM 32875 C CA . ASP A 1 19 ? 3.668 -3.257 -5.139 1.00 14.02 19 ASP A CA 20
ATOM 32876 C C . ASP A 1 19 ? 3.678 -2.556 -3.779 1.00 1.30 19 ASP A C 20
ATOM 32877 O O . ASP A 1 19 ? 4.458 -1.628 -3.568 1.00 54.23 19 ASP A O 20
ATOM 32886 N N . VAL A 1 20 ? 2.792 -2.996 -2.886 1.00 40.20 20 VAL A N 20
ATOM 32887 C CA . VAL A 1 20 ? 2.713 -2.507 -1.504 1.00 73.30 20 VAL A CA 20
ATOM 32888 C C . VAL A 1 20 ? 2.867 -3.709 -0.552 1.00 41.43 20 VAL A C 20
ATOM 32889 O O . VAL A 1 20 ? 2.131 -4.691 -0.657 1.00 72.24 20 VAL A O 20
ATOM 32902 N N . GLN A 1 21 ? 3.826 -3.626 0.377 1.00 42.34 21 GLN A N 20
ATOM 32903 C CA . GLN A 1 21 ? 4.150 -4.726 1.302 1.00 1.10 21 GLN A CA 20
ATOM 32904 C C . GLN A 1 21 ? 4.110 -4.215 2.749 1.00 40.35 21 GLN A C 20
ATOM 32905 O O . GLN A 1 21 ? 4.648 -3.147 3.047 1.00 74.43 21 GLN A O 20
ATOM 32919 N N . PHE A 1 22 ? 3.456 -4.987 3.629 1.00 32.24 22 PHE A N 20
ATOM 32920 C CA . PHE A 1 22 ? 3.426 -4.725 5.075 1.00 4.21 22 PHE A CA 20
ATOM 32921 C C . PHE A 1 22 ? 4.831 -4.915 5.690 1.00 44.34 22 PHE A C 20
ATOM 32922 O O . PHE A 1 22 ? 5.601 -5.794 5.273 1.00 51.35 22 PHE A O 20
ATOM 32939 N N . ARG A 1 23 ? 5.160 -4.053 6.660 1.00 71.12 23 ARG A N 20
ATOM 32940 C CA . ARG A 1 23 ? 6.439 -4.084 7.374 1.00 72.11 23 ARG A CA 20
ATOM 32941 C C . ARG A 1 23 ? 6.166 -4.039 8.875 1.00 73.12 23 ARG A C 20
ATOM 32942 O O . ARG A 1 23 ? 5.782 -2.991 9.413 1.00 63.11 23 ARG A O 20
ATOM 32963 N N . ARG A 1 24 ? 6.342 -5.177 9.538 1.00 64.02 24 ARG A N 20
ATOM 32964 C CA . ARG A 1 24 ? 6.170 -5.280 10.993 1.00 51.12 24 ARG A CA 20
ATOM 32965 C C . ARG A 1 24 ? 7.540 -5.098 11.649 1.00 12.55 24 ARG A C 20
ATOM 32966 O O . ARG A 1 24 ? 8.354 -6.025 11.680 1.00 24.24 24 ARG A O 20
ATOM 32987 N N . THR A 1 25 ? 7.798 -3.865 12.102 1.00 53.45 25 THR A N 20
ATOM 32988 C CA . THR A 1 25 ? 9.079 -3.459 12.691 1.00 35.53 25 THR A CA 20
ATOM 32989 C C . THR A 1 25 ? 8.820 -2.483 13.850 1.00 31.31 25 THR A C 20
ATOM 32990 O O . THR A 1 25 ? 7.901 -1.655 13.781 1.00 44.24 25 THR A O 20
ATOM 33001 N N . GLN A 1 26 ? 9.620 -2.651 14.925 1.00 53.35 26 GLN A N 20
ATOM 33002 C CA . GLN A 1 26 ? 9.547 -1.868 16.179 1.00 45.34 26 GLN A CA 20
ATOM 33003 C C . GLN A 1 26 ? 8.215 -2.133 16.916 1.00 33.14 26 GLN A C 20
ATOM 33004 O O . GLN A 1 26 ? 7.782 -1.328 17.756 1.00 20.51 26 GLN A O 20
ATOM 33018 N N . GLY A 1 27 ? 7.573 -3.277 16.601 1.00 24.21 27 GLY A N 20
ATOM 33019 C CA . GLY A 1 27 ? 6.248 -3.621 17.136 1.00 24.25 27 GLY A CA 20
ATOM 33020 C C . GLY A 1 27 ? 5.100 -2.929 16.403 1.00 13.42 27 GLY A C 20
ATOM 33021 O O . GLY A 1 27 ? 3.930 -3.124 16.748 1.00 24.41 27 GLY A O 20
ATOM 33025 N N . LYS A 1 28 ? 5.441 -2.124 15.391 1.00 3.00 28 LYS A N 20
ATOM 33026 C CA . LYS A 1 28 ? 4.482 -1.325 14.609 1.00 23.42 28 LYS A CA 20
ATOM 33027 C C . LYS A 1 28 ? 4.280 -1.945 13.213 1.00 41.35 28 LYS A C 20
ATOM 33028 O O . LYS A 1 28 ? 4.895 -2.966 12.883 1.00 24.41 28 LYS A O 20
ATOM 33047 N N . ILE A 1 29 ? 3.420 -1.308 12.397 1.00 31.11 29 ILE A N 20
ATOM 33048 C CA . ILE A 1 29 ? 3.113 -1.758 11.032 1.00 45.35 29 ILE A CA 20
ATOM 33049 C C . ILE A 1 29 ? 3.163 -0.566 10.038 1.00 12.41 29 ILE A C 20
ATOM 33050 O O . ILE A 1 29 ? 2.561 0.492 10.263 1.00 64.34 29 ILE A O 20
ATOM 33066 N N . PHE A 1 30 ? 3.926 -0.761 8.951 1.00 51.30 30 PHE A N 20
ATOM 33067 C CA . PHE A 1 30 ? 4.148 0.241 7.900 1.00 53.14 30 PHE A CA 20
ATOM 33068 C C . PHE A 1 30 ? 3.877 -0.412 6.543 1.00 51.23 30 PHE A C 20
ATOM 33069 O O . PHE A 1 30 ? 4.486 -1.434 6.227 1.00 32.21 30 PHE A O 20
ATOM 33086 N N . LEU A 1 31 ? 2.982 0.170 5.738 1.00 54.30 31 LEU A N 20
ATOM 33087 C CA . LEU A 1 31 ? 2.728 -0.323 4.377 1.00 13.43 31 LEU A CA 20
ATOM 33088 C C . LEU A 1 31 ? 3.685 0.397 3.408 1.00 5.51 31 LEU A C 20
ATOM 33089 O O . LEU A 1 31 ? 3.444 1.536 3.005 1.00 50.12 31 LEU A O 20
ATOM 33105 N N . GLN A 1 32 ? 4.792 -0.270 3.066 1.00 61.40 32 GLN A N 20
ATOM 33106 C CA . GLN A 1 32 ? 5.854 0.313 2.236 1.00 63.22 32 GLN A CA 20
ATOM 33107 C C . GLN A 1 32 ? 5.579 0.091 0.742 1.00 24.22 32 GLN A C 20
ATOM 33108 O O . GLN A 1 32 ? 5.578 -1.051 0.256 1.00 54.23 32 GLN A O 20
ATOM 33122 N N . VAL A 1 33 ? 5.312 1.205 0.041 1.00 2.13 33 VAL A N 20
ATOM 33123 C CA . VAL A 1 33 ? 5.144 1.239 -1.413 1.00 1.10 33 VAL A CA 20
ATOM 33124 C C . VAL A 1 33 ? 6.519 1.083 -2.089 1.00 44.44 33 VAL A C 20
ATOM 33125 O O . VAL A 1 33 ? 7.391 1.950 -1.934 1.00 72.12 33 VAL A O 20
ATOM 33138 N N . MET A 1 34 ? 6.698 -0.030 -2.808 1.00 64.44 34 MET A N 20
ATOM 33139 C CA . MET A 1 34 ? 7.893 -0.299 -3.618 1.00 21.34 34 MET A CA 20
ATOM 33140 C C . MET A 1 34 ? 7.955 0.623 -4.842 1.00 63.25 34 MET A C 20
ATOM 33141 O O . MET A 1 34 ? 6.949 1.194 -5.252 1.00 44.13 34 MET A O 20
ATOM 33155 N N . TRP A 1 35 ? 9.160 0.720 -5.414 1.00 4.31 35 TRP A N 20
ATOM 33156 C CA . TRP A 1 35 ? 9.437 1.406 -6.693 1.00 5.23 35 TRP A CA 20
ATOM 33157 C C . TRP A 1 35 ? 9.105 0.474 -7.880 1.00 44.43 35 TRP A C 20
ATOM 33158 O O . TRP A 1 35 ? 9.107 0.896 -9.041 1.00 61.44 35 TRP A O 20
ATOM 33179 N N . LYS A 1 36 ? 8.828 -0.802 -7.557 1.00 53.41 36 LYS A N 20
ATOM 33180 C CA . LYS A 1 36 ? 8.469 -1.828 -8.534 1.00 10.40 36 LYS A CA 20
ATOM 33181 C C . LYS A 1 36 ? 6.973 -1.733 -8.856 1.00 32.03 36 LYS A C 20
ATOM 33182 O O . LYS A 1 36 ? 6.139 -1.907 -7.965 1.00 22.14 36 LYS A O 20
ATOM 33201 N N . TYR A 1 37 ? 6.648 -1.430 -10.116 1.00 65.34 37 TYR A N 20
ATOM 33202 C CA . TYR A 1 37 ? 5.257 -1.402 -10.609 1.00 33.23 37 TYR A CA 20
ATOM 33203 C C . TYR A 1 37 ? 5.035 -2.513 -11.644 1.00 43.55 37 TYR A C 20
ATOM 33204 O O . TYR A 1 37 ? 5.991 -2.991 -12.265 1.00 45.03 37 TYR A O 20
ATOM 33222 N N . LEU A 1 38 ? 3.760 -2.897 -11.823 1.00 5.53 38 LEU A N 20
ATOM 33223 C CA . LEU A 1 38 ? 3.354 -4.082 -12.610 1.00 22.43 38 LEU A CA 20
ATOM 33224 C C . LEU A 1 38 ? 3.799 -4.004 -14.087 1.00 31.35 38 LEU A C 20
ATOM 33225 O O . LEU A 1 38 ? 4.087 -5.035 -14.712 1.00 73.14 38 LEU A O 20
ATOM 33241 N N . GLU A 1 39 ? 3.873 -2.770 -14.624 1.00 3.55 39 GLU A N 20
ATOM 33242 C CA . GLU A 1 39 ? 4.217 -2.515 -16.040 1.00 51.11 39 GLU A CA 20
ATOM 33243 C C . GLU A 1 39 ? 5.702 -2.871 -16.357 1.00 43.51 39 GLU A C 20
ATOM 33244 O O . GLU A 1 39 ? 6.072 -3.030 -17.526 1.00 55.52 39 GLU A O 20
ATOM 33256 N N . GLN A 1 40 ? 6.538 -3.018 -15.306 1.00 50.43 40 GLN A N 20
ATOM 33257 C CA . GLN A 1 40 ? 7.937 -3.502 -15.442 1.00 14.12 40 GLN A CA 20
ATOM 33258 C C . GLN A 1 40 ? 7.938 -5.008 -15.757 1.00 54.43 40 GLN A C 20
ATOM 33259 O O . GLN A 1 40 ? 7.171 -5.769 -15.156 1.00 61.24 40 GLN A O 20
ATOM 33273 N N . ALA A 1 41 ? 8.816 -5.419 -16.689 1.00 65.22 41 ALA A N 20
ATOM 33274 C CA . ALA A 1 41 ? 8.967 -6.827 -17.121 1.00 2.33 41 ALA A CA 20
ATOM 33275 C C . ALA A 1 41 ? 9.601 -7.699 -16.016 1.00 44.33 41 ALA A C 20
ATOM 33276 O O . ALA A 1 41 ? 9.380 -8.913 -15.971 1.00 52.13 41 ALA A O 20
ATOM 33283 N N . SER A 1 42 ? 10.382 -7.063 -15.126 1.00 52.55 42 SER A N 20
ATOM 33284 C CA . SER A 1 42 ? 11.094 -7.741 -14.026 1.00 44.14 42 SER A CA 20
ATOM 33285 C C . SER A 1 42 ? 10.252 -7.813 -12.728 1.00 63.23 42 SER A C 20
ATOM 33286 O O . SER A 1 42 ? 10.782 -8.183 -11.667 1.00 3.34 42 SER A O 20
ATOM 33294 N N . PHE A 1 43 ? 8.944 -7.470 -12.809 1.00 74.04 43 PHE A N 20
ATOM 33295 C CA . PHE A 1 43 ? 8.042 -7.478 -11.640 1.00 70.51 43 PHE A CA 20
ATOM 33296 C C . PHE A 1 43 ? 7.891 -8.933 -11.091 1.00 52.11 43 PHE A C 20
ATOM 33297 O O . PHE A 1 43 ? 7.597 -9.844 -11.879 1.00 31.23 43 PHE A O 20
ATOM 33314 N N . PRO A 1 44 ? 8.092 -9.170 -9.740 1.00 40.52 44 PRO A N 20
ATOM 33315 C CA . PRO A 1 44 ? 8.197 -10.547 -9.162 1.00 34.42 44 PRO A CA 20
ATOM 33316 C C . PRO A 1 44 ? 6.909 -11.393 -9.299 1.00 53.24 44 PRO A C 20
ATOM 33317 O O . PRO A 1 44 ? 6.980 -12.621 -9.436 1.00 71.14 44 PRO A O 20
ATOM 33328 N N . MET A 1 45 ? 5.744 -10.728 -9.270 1.00 54.35 45 MET A N 20
ATOM 33329 C CA . MET A 1 45 ? 4.430 -11.398 -9.333 1.00 43.02 45 MET A CA 20
ATOM 33330 C C . MET A 1 45 ? 3.800 -11.230 -10.724 1.00 65.31 45 MET A C 20
ATOM 33331 O O . MET A 1 45 ? 4.146 -10.302 -11.464 1.00 72.40 45 MET A O 20
ATOM 33345 N N . ASN A 1 46 ? 2.870 -12.141 -11.069 1.00 43.34 46 ASN A N 20
ATOM 33346 C CA . ASN A 1 46 ? 2.021 -12.001 -12.273 1.00 53.22 46 ASN A CA 20
ATOM 33347 C C . ASN A 1 46 ? 0.948 -10.924 -12.033 1.00 12.43 46 ASN A C 20
ATOM 33348 O O . ASN A 1 46 ? 0.751 -10.485 -10.899 1.00 54.44 46 ASN A O 20
ATOM 33359 N N . GLU A 1 47 ? 0.268 -10.524 -13.114 1.00 43.11 47 GLU A N 20
ATOM 33360 C CA . GLU A 1 47 ? -0.785 -9.487 -13.087 1.00 44.32 47 GLU A CA 20
ATOM 33361 C C . GLU A 1 47 ? -1.993 -9.932 -12.233 1.00 55.34 47 GLU A C 20
ATOM 33362 O O . GLU A 1 47 ? -2.539 -9.134 -11.461 1.00 64.31 47 GLU A O 20
ATOM 33374 N N . THR A 1 48 ? -2.366 -11.221 -12.368 1.00 55.31 48 THR A N 20
ATOM 33375 C CA . THR A 1 48 ? -3.436 -11.849 -11.577 1.00 73.24 48 THR A CA 20
ATOM 33376 C C . THR A 1 48 ? -3.051 -11.858 -10.081 1.00 44.25 48 THR A C 20
ATOM 33377 O O . THR A 1 48 ? -3.831 -11.405 -9.236 1.00 13.34 48 THR A O 20
ATOM 33388 N N . GLU A 1 49 ? -1.810 -12.315 -9.794 1.00 5.12 49 GLU A N 20
ATOM 33389 C CA . GLU A 1 49 ? -1.281 -12.435 -8.418 1.00 71.01 49 GLU A CA 20
ATOM 33390 C C . GLU A 1 49 ? -1.207 -11.054 -7.740 1.00 51.52 49 GLU A C 20
ATOM 33391 O O . GLU A 1 49 ? -1.481 -10.924 -6.551 1.00 34.42 49 GLU A O 20
ATOM 33403 N N . TYR A 1 50 ? -0.841 -10.034 -8.543 1.00 15.32 50 TYR A N 20
ATOM 33404 C CA . TYR A 1 50 ? -0.694 -8.644 -8.088 1.00 50.22 50 TYR A CA 20
ATOM 33405 C C . TYR A 1 50 ? -2.060 -8.028 -7.713 1.00 54.44 50 TYR A C 20
ATOM 33406 O O . TYR A 1 50 ? -2.155 -7.307 -6.717 1.00 4.35 50 TYR A O 20
ATOM 33424 N N . GLN A 1 51 ? -3.097 -8.303 -8.520 1.00 41.22 51 GLN A N 20
ATOM 33425 C CA . GLN A 1 51 ? -4.454 -7.780 -8.274 1.00 34.31 51 GLN A CA 20
ATOM 33426 C C . GLN A 1 51 ? -5.027 -8.374 -6.966 1.00 14.21 51 GLN A C 20
ATOM 33427 O O . GLN A 1 51 ? -5.603 -7.656 -6.138 1.00 63.13 51 GLN A O 20
ATOM 33441 N N . GLU A 1 52 ? -4.822 -9.691 -6.797 1.00 32.33 52 GLU A N 20
ATOM 33442 C CA . GLU A 1 52 ? -5.205 -10.427 -5.580 1.00 25.20 52 GLU A CA 20
ATOM 33443 C C . GLU A 1 52 ? -4.347 -9.974 -4.373 1.00 1.20 52 GLU A C 20
ATOM 33444 O O . GLU A 1 52 ? -4.814 -10.007 -3.236 1.00 75.34 52 GLU A O 20
ATOM 33456 N N . HIS A 1 53 ? -3.095 -9.529 -4.657 1.00 45.23 53 HIS A N 20
ATOM 33457 C CA . HIS A 1 53 ? -2.165 -8.974 -3.648 1.00 42.13 53 HIS A CA 20
ATOM 33458 C C . HIS A 1 53 ? -2.688 -7.618 -3.136 1.00 4.43 53 HIS A C 20
ATOM 33459 O O . HIS A 1 53 ? -2.602 -7.344 -1.944 1.00 41.44 53 HIS A O 20
ATOM 33474 N N . LEU A 1 54 ? -3.220 -6.789 -4.060 1.00 33.31 54 LEU A N 20
ATOM 33475 C CA . LEU A 1 54 ? -3.789 -5.465 -3.726 1.00 43.42 54 LEU A CA 20
ATOM 33476 C C . LEU A 1 54 ? -4.989 -5.622 -2.791 1.00 45.44 54 LEU A C 20
ATOM 33477 O O . LEU A 1 54 ? -5.136 -4.871 -1.832 1.00 32.05 54 LEU A O 20
ATOM 33493 N N . ASP A 1 55 ? -5.844 -6.607 -3.106 1.00 14.24 55 ASP A N 20
ATOM 33494 C CA . ASP A 1 55 ? -7.062 -6.884 -2.334 1.00 53.23 55 ASP A CA 20
ATOM 33495 C C . ASP A 1 55 ? -6.721 -7.596 -1.014 1.00 51.13 55 ASP A C 20
ATOM 33496 O O . ASP A 1 55 ? -7.454 -7.456 -0.035 1.00 4.21 55 ASP A O 20
ATOM 33505 N N . SER A 1 56 ? -5.598 -8.344 -0.997 1.00 44.14 56 SER A N 20
ATOM 33506 C CA . SER A 1 56 ? -5.093 -9.013 0.221 1.00 52.15 56 SER A CA 20
ATOM 33507 C C . SER A 1 56 ? -4.498 -7.986 1.207 1.00 25.32 56 SER A C 20
ATOM 33508 O O . SER A 1 56 ? -4.642 -8.123 2.428 1.00 52.11 56 SER A O 20
ATOM 33516 N N . VAL A 1 57 ? -3.836 -6.961 0.655 1.00 15.21 57 VAL A N 20
ATOM 33517 C CA . VAL A 1 57 ? -3.333 -5.824 1.428 1.00 55.54 57 VAL A CA 20
ATOM 33518 C C . VAL A 1 57 ? -4.521 -5.016 1.971 1.00 35.14 57 VAL A C 20
ATOM 33519 O O . VAL A 1 57 ? -4.626 -4.798 3.178 1.00 24.43 57 VAL A O 20
ATOM 33532 N N . ALA A 1 58 ? -5.445 -4.655 1.063 1.00 11.31 58 ALA A N 20
ATOM 33533 C CA . ALA A 1 58 ? -6.678 -3.913 1.391 1.00 40.11 58 ALA A CA 20
ATOM 33534 C C . ALA A 1 58 ? -7.591 -4.700 2.361 1.00 72.43 58 ALA A C 20
ATOM 33535 O O . ALA A 1 58 ? -8.422 -4.101 3.048 1.00 34.33 58 ALA A O 20
ATOM 33542 N N . ASN A 1 59 ? -7.410 -6.042 2.393 1.00 52.33 59 ASN A N 20
ATOM 33543 C CA . ASN A 1 59 ? -8.099 -6.954 3.328 1.00 22.12 59 ASN A CA 20
ATOM 33544 C C . ASN A 1 59 ? -7.648 -6.690 4.775 1.00 20.13 59 ASN A C 20
ATOM 33545 O O . ASN A 1 59 ? -8.482 -6.615 5.681 1.00 50.05 59 ASN A O 20
ATOM 33556 N N . TYR A 1 60 ? -6.322 -6.552 4.974 1.00 25.11 60 TYR A N 20
ATOM 33557 C CA . TYR A 1 60 ? -5.740 -6.204 6.285 1.00 62.41 60 TYR A CA 20
ATOM 33558 C C . TYR A 1 60 ? -5.944 -4.717 6.600 1.00 14.20 60 TYR A C 20
ATOM 33559 O O . TYR A 1 60 ? -5.987 -4.332 7.757 1.00 51.24 60 TYR A O 20
ATOM 33577 N N . LEU A 1 61 ? -6.049 -3.877 5.562 1.00 62.01 61 LEU A N 20
ATOM 33578 C CA . LEU A 1 61 ? -6.356 -2.446 5.737 1.00 31.51 61 LEU A CA 20
ATOM 33579 C C . LEU A 1 61 ? -7.827 -2.271 6.179 1.00 21.24 61 LEU A C 20
ATOM 33580 O O . LEU A 1 61 ? -8.169 -1.326 6.894 1.00 31.15 61 LEU A O 20
ATOM 33596 N N . HIS A 1 62 ? -8.680 -3.214 5.745 1.00 75.02 62 HIS A N 20
ATOM 33597 C CA . HIS A 1 62 ? -10.090 -3.306 6.168 1.00 32.24 62 HIS A CA 20
ATOM 33598 C C . HIS A 1 62 ? -10.165 -3.866 7.602 1.00 53.13 62 HIS A C 20
ATOM 33599 O O . HIS A 1 62 ? -10.876 -3.323 8.453 1.00 30.23 62 HIS A O 20
ATOM 33614 N N . ALA A 1 63 ? -9.393 -4.939 7.847 1.00 72.32 63 ALA A N 20
ATOM 33615 C CA . ALA A 1 63 ? -9.393 -5.667 9.128 1.00 4.24 63 ALA A CA 20
ATOM 33616 C C . ALA A 1 63 ? -8.874 -4.791 10.283 1.00 54.31 63 ALA A C 20
ATOM 33617 O O . ALA A 1 63 ? -9.534 -4.651 11.302 1.00 14.23 63 ALA A O 20
ATOM 33624 N N . LEU A 1 64 ? -7.699 -4.187 10.072 1.00 71.54 64 LEU A N 20
ATOM 33625 C CA . LEU A 1 64 ? -6.984 -3.391 11.087 1.00 1.40 64 LEU A CA 20
ATOM 33626 C C . LEU A 1 64 ? -7.507 -1.939 11.162 1.00 23.12 64 LEU A C 20
ATOM 33627 O O . LEU A 1 64 ? -7.159 -1.204 12.094 1.00 54.04 64 LEU A O 20
ATOM 33643 N N . GLY A 1 65 ? -8.339 -1.543 10.174 1.00 42.42 65 GLY A N 20
ATOM 33644 C CA . GLY A 1 65 ? -8.830 -0.168 10.054 1.00 51.53 65 GLY A CA 20
ATOM 33645 C C . GLY A 1 65 ? -7.776 0.784 9.480 1.00 41.22 65 GLY A C 20
ATOM 33646 O O . GLY A 1 65 ? -7.920 2.012 9.569 1.00 15.15 65 GLY A O 20
ATOM 33650 N N . GLY A 1 66 ? -6.729 0.215 8.844 1.00 12.43 66 GLY A N 20
ATOM 33651 C CA . GLY A 1 66 ? -5.614 0.998 8.304 1.00 20.13 66 GLY A CA 20
ATOM 33652 C C . GLY A 1 66 ? -5.849 1.518 6.893 1.00 2.22 66 GLY A C 20
ATOM 33653 O O . GLY A 1 66 ? -4.948 2.128 6.308 1.00 53.35 66 GLY A O 20
ATOM 33657 N N . ALA A 1 67 ? -7.052 1.275 6.338 1.00 52.24 67 ALA A N 20
ATOM 33658 C CA . ALA A 1 67 ? -7.414 1.732 4.987 1.00 23.44 67 ALA A CA 20
ATOM 33659 C C . ALA A 1 67 ? -7.416 3.259 4.893 1.00 72.44 67 ALA A C 20
ATOM 33660 O O . ALA A 1 67 ? -6.829 3.826 3.967 1.00 5.20 67 ALA A O 20
ATOM 33667 N N . VAL A 1 68 ? -8.056 3.904 5.889 1.00 72.23 68 VAL A N 20
ATOM 33668 C CA . VAL A 1 68 ? -8.110 5.371 6.003 1.00 25.22 68 VAL A CA 20
ATOM 33669 C C . VAL A 1 68 ? -6.679 5.949 6.093 1.00 21.41 68 VAL A C 20
ATOM 33670 O O . VAL A 1 68 ? -6.402 6.978 5.512 1.00 44.40 68 VAL A O 20
ATOM 33683 N N . GLN A 1 69 ? -5.779 5.225 6.798 1.00 55.25 69 GLN A N 20
ATOM 33684 C CA . GLN A 1 69 ? -4.375 5.654 7.025 1.00 64.31 69 GLN A CA 20
ATOM 33685 C C . GLN A 1 69 ? -3.577 5.778 5.711 1.00 42.22 69 GLN A C 20
ATOM 33686 O O . GLN A 1 69 ? -2.876 6.769 5.506 1.00 3.24 69 GLN A O 20
ATOM 33700 N N . VAL A 1 70 ? -3.712 4.763 4.841 1.00 43.51 70 VAL A N 20
ATOM 33701 C CA . VAL A 1 70 ? -3.049 4.722 3.519 1.00 52.52 70 VAL A CA 20
ATOM 33702 C C . VAL A 1 70 ? -3.589 5.842 2.616 1.00 0.11 70 VAL A C 20
ATOM 33703 O O . VAL A 1 70 ? -2.821 6.579 1.995 1.00 21.51 70 VAL A O 20
ATOM 33716 N N . LYS A 1 71 ? -4.924 5.954 2.597 1.00 64.05 71 LYS A N 20
ATOM 33717 C CA . LYS A 1 71 ? -5.652 6.902 1.746 1.00 12.15 71 LYS A CA 20
ATOM 33718 C C . LYS A 1 71 ? -5.358 8.370 2.150 1.00 52.14 71 LYS A C 20
ATOM 33719 O O . LYS A 1 71 ? -5.137 9.206 1.284 1.00 21.21 71 LYS A O 20
ATOM 33738 N N . THR A 1 72 ? -5.307 8.628 3.471 1.00 41.21 72 THR A N 20
ATOM 33739 C CA . THR A 1 72 ? -5.032 9.959 4.049 1.00 41.30 72 THR A CA 20
ATOM 33740 C C . THR A 1 72 ? -3.578 10.375 3.770 1.00 53.40 72 THR A C 20
ATOM 33741 O O . THR A 1 72 ? -3.317 11.505 3.337 1.00 62.41 72 THR A O 20
ATOM 33752 N N . PHE A 1 73 ? -2.654 9.421 3.998 1.00 70.54 73 PHE A N 20
ATOM 33753 C CA . PHE A 1 73 ? -1.210 9.641 3.848 1.00 13.50 73 PHE A CA 20
ATOM 33754 C C . PHE A 1 73 ? -0.878 9.998 2.389 1.00 1.11 73 PHE A C 20
ATOM 33755 O O . PHE A 1 73 ? -0.331 11.057 2.144 1.00 60.32 73 PHE A O 20
ATOM 33772 N N . ILE A 1 74 ? -1.278 9.117 1.444 1.00 73.54 74 ILE A N 20
ATOM 33773 C CA . ILE A 1 74 ? -1.008 9.270 -0.007 1.00 10.45 74 ILE A CA 20
ATOM 33774 C C . ILE A 1 74 ? -1.628 10.586 -0.578 1.00 13.34 74 ILE A C 20
ATOM 33775 O O . ILE A 1 74 ? -1.040 11.216 -1.470 1.00 32.51 74 ILE A O 20
ATOM 33791 N N . THR A 1 75 ? -2.780 11.007 -0.020 1.00 43.34 75 THR A N 20
ATOM 33792 C CA . THR A 1 75 ? -3.461 12.264 -0.411 1.00 70.04 75 THR A CA 20
ATOM 33793 C C . THR A 1 75 ? -2.645 13.505 0.030 1.00 50.43 75 THR A C 20
ATOM 33794 O O . THR A 1 75 ? -2.495 14.461 -0.738 1.00 41.35 75 THR A O 20
ATOM 33805 N N . GLN A 1 76 ? -2.107 13.469 1.265 1.00 43.22 76 GLN A N 20
ATOM 33806 C CA . GLN A 1 76 ? -1.400 14.622 1.883 1.00 21.41 76 GLN A CA 20
ATOM 33807 C C . GLN A 1 76 ? 0.066 14.736 1.426 1.00 42.52 76 GLN A C 20
ATOM 33808 O O . GLN A 1 76 ? 0.551 15.847 1.190 1.00 1.12 76 GLN A O 20
ATOM 33822 N N . THR A 1 77 ? 0.754 13.591 1.305 1.00 33.33 77 THR A N 20
ATOM 33823 C CA . THR A 1 77 ? 2.150 13.538 0.842 1.00 52.15 77 THR A CA 20
ATOM 33824 C C . THR A 1 77 ? 2.195 13.697 -0.679 1.00 22.31 77 THR A C 20
ATOM 33825 O O . THR A 1 77 ? 1.189 13.491 -1.352 1.00 61.13 77 THR A O 20
ATOM 33836 N N . LYS A 1 78 ? 3.365 14.075 -1.200 1.00 11.01 78 LYS A N 20
ATOM 33837 C CA . LYS A 1 78 ? 3.641 14.109 -2.651 1.00 63.30 78 LYS A CA 20
ATOM 33838 C C . LYS A 1 78 ? 4.891 13.275 -2.966 1.00 24.41 78 LYS A C 20
ATOM 33839 O O . LYS A 1 78 ? 5.430 13.345 -4.081 1.00 3.01 78 LYS A O 20
ATOM 33858 N N . GLU A 1 79 ? 5.343 12.471 -1.978 1.00 31.52 79 GLU A N 20
ATOM 33859 C CA . GLU A 1 79 ? 6.559 11.647 -2.105 1.00 51.03 79 GLU A CA 20
ATOM 33860 C C . GLU A 1 79 ? 6.318 10.458 -3.045 1.00 30.30 79 GLU A C 20
ATOM 33861 O O . GLU A 1 79 ? 5.259 9.820 -3.008 1.00 71.35 79 GLU A O 20
ATOM 33873 N N . ARG A 1 80 ? 7.316 10.198 -3.892 1.00 73.53 80 ARG A N 20
ATOM 33874 C CA . ARG A 1 80 ? 7.300 9.105 -4.881 1.00 23.05 80 ARG A CA 20
ATOM 33875 C C . ARG A 1 80 ? 8.251 7.983 -4.435 1.00 24.32 80 ARG A C 20
ATOM 33876 O O . ARG A 1 80 ? 9.300 8.282 -3.843 1.00 23.53 80 ARG A O 20
ATOM 33897 N N . PRO A 1 81 ? 7.886 6.674 -4.672 1.00 45.02 81 PRO A N 20
ATOM 33898 C CA . PRO A 1 81 ? 8.759 5.532 -4.315 1.00 75.43 81 PRO A CA 20
ATOM 33899 C C . PRO A 1 81 ? 10.067 5.549 -5.144 1.00 72.21 81 PRO A C 20
ATOM 33900 O O . PRO A 1 81 ? 10.044 5.457 -6.379 1.00 45.35 81 PRO A O 20
ATOM 33911 N N . ARG A 1 82 ? 11.190 5.674 -4.434 1.00 22.35 82 ARG A N 20
ATOM 33912 C CA . ARG A 1 82 ? 12.528 5.835 -5.015 1.00 71.45 82 ARG A CA 20
ATOM 33913 C C . ARG A 1 82 ? 13.264 4.505 -5.081 1.00 54.00 82 ARG A C 20
ATOM 33914 O O . ARG A 1 82 ? 12.788 3.488 -4.574 1.00 10.05 82 ARG A O 20
ATOM 33935 N N . LEU A 1 83 ? 14.476 4.562 -5.639 1.00 3.31 83 LEU A N 20
ATOM 33936 C CA . LEU A 1 83 ? 15.317 3.367 -5.834 1.00 51.01 83 LEU A CA 20
ATOM 33937 C C . LEU A 1 83 ? 16.042 3.025 -4.517 1.00 73.12 83 LEU A C 20
ATOM 33938 O O . LEU A 1 83 ? 17.108 3.570 -4.213 1.00 40.25 83 LEU A O 20
ATOM 33954 N N . GLY A 1 84 ? 15.410 2.154 -3.723 1.00 40.41 84 GLY A N 20
ATOM 33955 C CA . GLY A 1 84 ? 15.914 1.762 -2.405 1.00 4.04 84 GLY A CA 20
ATOM 33956 C C . GLY A 1 84 ? 15.082 2.363 -1.278 1.00 51.10 84 GLY A C 20
ATOM 33957 O O . GLY A 1 84 ? 14.885 1.729 -0.236 1.00 14.40 84 GLY A O 20
ATOM 33961 N N . LYS A 1 85 ? 14.577 3.591 -1.504 1.00 62.41 85 LYS A N 20
ATOM 33962 C CA . LYS A 1 85 ? 13.731 4.302 -0.535 1.00 42.53 85 LYS A CA 20
ATOM 33963 C C . LYS A 1 85 ? 12.245 4.058 -0.876 1.00 64.31 85 LYS A C 20
ATOM 33964 O O . LYS A 1 85 ? 11.721 4.606 -1.847 1.00 25.40 85 LYS A O 20
ATOM 33983 N N . ALA A 1 86 ? 11.600 3.195 -0.083 1.00 55.53 86 ALA A N 20
ATOM 33984 C CA . ALA A 1 86 ? 10.159 2.913 -0.193 1.00 14.41 86 ALA A CA 20
ATOM 33985 C C . ALA A 1 86 ? 9.346 3.976 0.564 1.00 24.44 86 ALA A C 20
ATOM 33986 O O . ALA A 1 86 ? 9.825 4.526 1.568 1.00 14.02 86 ALA A O 20
ATOM 33993 N N . VAL A 1 87 ? 8.124 4.265 0.068 1.00 10.13 87 VAL A N 20
ATOM 33994 C CA . VAL A 1 87 ? 7.159 5.131 0.770 1.00 32.30 87 VAL A CA 20
ATOM 33995 C C . VAL A 1 87 ? 6.558 4.333 1.945 1.00 44.23 87 VAL A C 20
ATOM 33996 O O . VAL A 1 87 ? 5.562 3.615 1.789 1.00 54.12 87 VAL A O 20
ATOM 34009 N N . SER A 1 88 ? 7.221 4.430 3.107 1.00 25.14 88 SER A N 20
ATOM 34010 C CA . SER A 1 88 ? 6.831 3.712 4.319 1.00 50.35 88 SER A CA 20
ATOM 34011 C C . SER A 1 88 ? 5.639 4.437 4.968 1.00 60.32 88 SER A C 20
ATOM 34012 O O . SER A 1 88 ? 5.823 5.423 5.691 1.00 42.20 88 SER A O 20
ATOM 34020 N N . ILE A 1 89 ? 4.422 3.965 4.632 1.00 65.41 89 ILE A N 20
ATOM 34021 C CA . ILE A 1 89 ? 3.154 4.531 5.132 1.00 33.24 89 ILE A CA 20
ATOM 34022 C C . ILE A 1 89 ? 2.887 4.017 6.562 1.00 44.21 89 ILE A C 20
ATOM 34023 O O . ILE A 1 89 ? 2.574 2.835 6.731 1.00 62.20 89 ILE A O 20
ATOM 34039 N N . PRO A 1 90 ? 3.016 4.880 7.618 1.00 41.31 90 PRO A N 20
ATOM 34040 C CA . PRO A 1 90 ? 2.750 4.454 9.003 1.00 61.24 90 PRO A CA 20
ATOM 34041 C C . PRO A 1 90 ? 1.236 4.289 9.245 1.00 31.24 90 PRO A C 20
ATOM 34042 O O . PRO A 1 90 ? 0.466 5.256 9.147 1.00 32.11 90 PRO A O 20
ATOM 34053 N N . LEU A 1 91 ? 0.810 3.046 9.515 1.00 21.52 91 LEU A N 20
ATOM 34054 C CA . LEU A 1 91 ? -0.596 2.735 9.764 1.00 13.55 91 LEU A CA 20
ATOM 34055 C C . LEU A 1 91 ? -0.911 3.025 11.232 1.00 43.24 91 LEU A C 20
ATOM 34056 O O . LEU A 1 91 ? -0.624 2.207 12.111 1.00 61.33 91 LEU A O 20
ATOM 34072 N N . ASP A 1 92 ? -1.450 4.226 11.488 1.00 24.32 92 ASP A N 20
ATOM 34073 C CA . ASP A 1 92 ? -1.790 4.672 12.842 1.00 14.44 92 ASP A CA 20
ATOM 34074 C C . ASP A 1 92 ? -3.069 3.954 13.301 1.00 23.45 92 ASP A C 20
ATOM 34075 O O . ASP A 1 92 ? -4.191 4.389 13.024 1.00 71.43 92 ASP A O 20
ATOM 34084 N N . LEU A 1 93 ? -2.873 2.801 13.949 1.00 24.03 93 LEU A N 20
ATOM 34085 C CA . LEU A 1 93 ? -3.958 1.961 14.463 1.00 20.55 93 LEU A CA 20
ATOM 34086 C C . LEU A 1 93 ? -4.242 2.322 15.933 1.00 21.51 93 LEU A C 20
ATOM 34087 O O . LEU A 1 93 ? -4.289 1.450 16.800 1.00 21.42 93 LEU A O 20
ATOM 34103 N N . GLY A 1 94 ? -4.403 3.636 16.205 1.00 33.22 94 GLY A N 20
ATOM 34104 C CA . GLY A 1 94 ? -4.793 4.108 17.533 1.00 64.41 94 GLY A CA 20
ATOM 34105 C C . GLY A 1 94 ? -6.240 3.744 17.845 1.00 12.03 94 GLY A C 20
ATOM 34106 O O . GLY A 1 94 ? -6.509 2.665 18.383 1.00 31.34 94 GLY A O 20
ATOM 34110 N N . GLU A 1 95 ? -7.170 4.622 17.462 1.00 70.45 95 GLU A N 20
ATOM 34111 C CA . GLU A 1 95 ? -8.609 4.368 17.566 1.00 23.45 95 GLU A CA 20
ATOM 34112 C C . GLU A 1 95 ? -9.055 3.348 16.494 1.00 32.22 95 GLU A C 20
ATOM 34113 O O . GLU A 1 95 ? -10.070 2.662 16.655 1.00 55.33 95 GLU A O 20
ATOM 34125 N N . ARG A 1 96 ? -8.256 3.240 15.405 1.00 32.22 96 ARG A N 20
ATOM 34126 C CA . ARG A 1 96 ? -8.537 2.314 14.284 1.00 42.35 96 ARG A CA 20
ATOM 34127 C C . ARG A 1 96 ? -8.397 0.833 14.704 1.00 13.21 96 ARG A C 20
ATOM 34128 O O . ARG A 1 96 ? -8.926 -0.060 14.034 1.00 33.41 96 ARG A O 20
ATOM 34149 N N . ALA A 1 97 ? -7.686 0.581 15.823 1.00 34.20 97 ALA A N 20
ATOM 34150 C CA . ALA A 1 97 ? -7.549 -0.773 16.393 1.00 75.03 97 ALA A CA 20
ATOM 34151 C C . ALA A 1 97 ? -8.879 -1.271 16.999 1.00 42.30 97 ALA A C 20
ATOM 34152 O O . ALA A 1 97 ? -9.174 -2.469 16.970 1.00 61.43 97 ALA A O 20
ATOM 34159 N N . SER A 1 98 ? -9.687 -0.340 17.525 1.00 60.42 98 SER A N 20
ATOM 34160 C CA . SER A 1 98 ? -10.959 -0.673 18.189 1.00 73.13 98 SER A CA 20
ATOM 34161 C C . SER A 1 98 ? -12.076 -1.021 17.178 1.00 51.54 98 SER A C 20
ATOM 34162 O O . SER A 1 98 ? -13.158 -1.468 17.577 1.00 35.13 98 SER A O 20
ATOM 34170 N N . GLU A 1 99 ? -11.810 -0.811 15.880 1.00 45.44 99 GLU A N 20
ATOM 34171 C CA . GLU A 1 99 ? -12.749 -1.178 14.803 1.00 65.41 99 GLU A CA 20
ATOM 34172 C C . GLU A 1 99 ? -12.890 -2.711 14.695 1.00 24.44 99 GLU A C 20
ATOM 34173 O O . GLU A 1 99 ? -13.961 -3.231 14.359 1.00 53.30 99 GLU A O 20
ATOM 34185 N N . TRP A 1 100 ? -11.790 -3.437 14.987 1.00 1.02 100 TRP A N 20
ATOM 34186 C CA . TRP A 1 100 ? -11.790 -4.920 15.024 1.00 11.45 100 TRP A CA 20
ATOM 34187 C C . TRP A 1 100 ? -11.796 -5.477 16.459 1.00 11.41 100 TRP A C 20
ATOM 34188 O O . TRP A 1 100 ? -11.784 -6.696 16.647 1.00 11.52 100 TRP A O 20
ATOM 34209 N N . ILE A 1 101 ? -11.787 -4.585 17.467 1.00 23.54 101 ILE A N 20
ATOM 34210 C CA . ILE A 1 101 ? -12.026 -4.955 18.882 1.00 75.25 101 ILE A CA 20
ATOM 34211 C C . ILE A 1 101 ? -13.520 -4.686 19.204 1.00 25.21 101 ILE A C 20
ATOM 34212 O O . ILE A 1 101 ? -13.963 -3.535 19.232 1.00 35.31 101 ILE A O 20
ATOM 34228 N N . ILE A 1 102 ? -14.302 -5.775 19.375 1.00 31.14 102 ILE A N 20
ATOM 34229 C CA . ILE A 1 102 ? -15.757 -5.717 19.668 1.00 14.30 102 ILE A CA 20
ATOM 34230 C C . ILE A 1 102 ? -16.035 -6.461 20.989 1.00 44.32 102 ILE A C 20
ATOM 34231 O O . ILE A 1 102 ? -15.902 -7.692 21.058 1.00 0.33 102 ILE A O 20
ATOM 34247 N N . LEU A 1 103 ? -16.359 -5.704 22.048 1.00 52.32 103 LEU A N 20
ATOM 34248 C CA . LEU A 1 103 ? -16.850 -6.252 23.327 1.00 31.04 103 LEU A CA 20
ATOM 34249 C C . LEU A 1 103 ? -18.277 -5.698 23.554 1.00 52.42 103 LEU A C 20
ATOM 34250 O O . LEU A 1 103 ? -18.498 -4.819 24.394 1.00 73.24 103 LEU A O 20
ATOM 34266 N N . GLU A 1 104 ? -19.227 -6.181 22.727 1.00 52.52 104 GLU A N 20
ATOM 34267 C CA . GLU A 1 104 ? -20.626 -5.699 22.701 1.00 13.31 104 GLU A CA 20
ATOM 34268 C C . GLU A 1 104 ? -21.589 -6.867 23.014 1.00 0.35 104 GLU A C 20
ATOM 34269 O O . GLU A 1 104 ? -22.133 -6.930 24.141 1.00 1.53 104 GLU A O 20
#

CATH classification: 3.30.428.40

Solvent-accessible surface area: 6903 Å² total; per-residue (Å²): 27,64,0,126,62,0,65,83,29,0,53,130,66,9,48,86,3,11,12,0,88,62,130,206,49,164,81,108,24,40,0,40,0,33,66,113,42,43,94,88,112,111,25,114,36,106,137,95,92,0,51,110,46,0,76,59,7,2,93,116,0,143,74,68,22,0,9,72,24,0,94,61,49,0,85,135,24,194,58,145,12,182,151,70,100,19,0,36,0,66,10,65,52,43,125,62,20,30,125,184,94,119,138,212